Protein 2GQJ (pdb70)

Sequence (98 aa):
GSSGSSGPGGPEEQWQRAIHERGEAVCPTCNVVTRKTLVGLKKHMEVCQKLQDALKCQHCRKQFKSKAGLNYHTMAEHSAKPSDAEASEGGESGPSSGGSSGSSGPGGPEEQWQRAIHERGEAVCPTCNVVTRKTLVGLKKHMEVCQKLQDALKCQHCRKQFKSKAGLNYHTMAEHSAKPSDAEASEGGESGPSSGGSSGSSGPGGPEEQWQRAIHERGEAVCPTCNVVTRKTLVGLKKHMEVCQKLQDALKCQHCRKQFKSKAGLNYHTMAEHSAKPSDAEASEGGESGPSSGGSSGSSGPGGPEEQWQRAIHERGEAVCPTCNVVTRKTLVGLKKHMEVCQKLQDALKCQHCRKQFKSKAGLNYHTMAEHSAKPSDAEASEGGESGPSSGGSSGSSGPGGPEEQWQRAIHERGEAVCPTCNVVTRKTLVGLKKHMEVCQKLQDALKCQHCRKQFKSKAGLNYHTMAEHSAKPSDAEASEGGESGPSSGGSSGSSGPGGPEEQWQRAIHERGEAVCPTCNVVTRKTLVGLKKHMEVCQKLQDALKCQHCRKQFKSKAGLNYHTMAEHSAKPSDAEASEGGESGPSSGGSSGSSGPGGPEEQWQRAIHERGEAVCPTCNVVTRKTLVGLKKHMEVCQKLQDALKCQHCRKQFKSKAGLNYHTMAEHSAKPSDAEASEGGESGPSSGGSSGSSGPGGPEEQWQRAIHERGEAVCPTCNVVTRKTLVGLKKHMEVCQKLQDALKCQHCRKQFKSKAGLNYHTMAEHSAKPSDAEASEGGESGPSSGGSSGSSGPGGPEEQWQRAIHERGEAVCPTCNVVTRKTLVGLKKHMEVCQKLQDALKCQHCRKQFKSKAGLNYHTMAEHSAKPSDAEASEGGESGPSSGGSSGSSGPGGPEEQWQRAIHERGEAVCPTCNVVTRKTLVGLKKHMEVCQKLQDALKCQHCRKQFKSKAGLNYHTMAEHSAKPSDAEASEGGESGPSSGGSSGSSGPGGPEEQWQRAIHERGEAVCPTCNVVTRKTLVGLKKHMEVCQKLQDALKCQHCRKQFKSKAGLNYHTMAEHSAKPSDAEASEGGESGPSSGGSSGSSGPGGPEEQWQRAIHERGEAVCPTCNVVTRKTLVGLKKHMEVCQKLQDALKCQHCRKQFKSKAGLNYHTMAEHSAKPSDAEASEGGESGPSSGGSSGSSGPGGPEEQWQRAIHERGEAVCPTCNVVTRKTLVGLKKHMEVCQKLQDALKCQHCRKQFKSKAGLNYHTMAEHSAKPSDAEASEGGESGPSSGGSSGSSGPGGPEEQWQRAIHERGEAVCPTCNVVTRKTLVGLKKHMEVCQKLQDALKCQHCRKQFKSKAGLNYHTMAEHSAKPSDAEASEGGESGPSSGGSSGSSGPGGPEEQWQRAIHERGEAVCPTCNVVTRKTLVGLKKHMEVCQKLQDALKCQHCRKQFKSKAGLNYHTMAEHSAKPSDAEASEGGESGPSSGGSSGSSGPGGPEEQWQRAIHERGEAVCPTCNVVTRKTLVGLKKHMEVCQKLQDALKCQHCRKQFKSKAGLNYHTMAEHSAKPSDAEASEGGESGPSSGGSSGSSGPGGPEEQWQRAIHERGEAVCPTCNVVTRKTLVGLKKHMEVCQKLQDALKCQHCRKQFKSKAGLNYHTMAEHSAKPSDAEASEGGESGPSSGGSSGSSGPGGPEEQWQRAIHERGEAVCPTCNVVTRKTLVGLKKHMEVCQKLQDALKCQHCRKQFKSKAGLNYHTMAEHSAKPSDAEASEGGESGPSSGGSSGSSGPGGPEEQWQRAIHERGEAVCPTCNVVTRKTLVGLKKHMEVCQKLQDALKCQHCRKQFKSKAGLNYHTMAEHSAKPSDAEASEGGESGPSSGGSSGSSGPGGPEEQWQRAIHERGEAVCPTCNVVTRKTLVGLKKHMEVCQKLQDALKCQHCRKQFKSKAGLNYHTMAEHSAKPSDAEASEGGESGPSSG

Nearest PDB structures (foldseek):
  2gqj-assembly1_A  TM=6.943E-01  e=2.988E-14  Homo sapiens
  8ssr-assembly2_D  TM=3.917E-01  e=1.483E+00  Homo sapiens
  5yef-assembly4_J  TM=3.766E-01  e=2.679E+00  Homo sapiens
  2gqj-assembly1_A  TM=5.800E-01  e=7.563E-14  Homo sapiens
  5yef-assembly4_J  TM=3.622E-01  e=3.331E+00  Homo sapiens

Solvent-accessible surface area: 8516 Å² total; per-residue (Å²): 134,120,128,75,127,111,67,121,78,32,102,72,116,131,59,76,125,19,41,143,118,197,38,80,11,40,2,110,80,45,92,90,31,58,197,150,0,30,82,15,1,51,155,46,50,121,77,7,110,137,82,46,86,42,32,69,9,118,104,30,160,112,99,43,191,60,114,77,33,17,90,164,26,52,125,64,126,41,84,90,130,122,82,134,101,153,87,94,144,79,83,172,97,68,133,110,117,126

Secondary structure (DSSP, 8-state):
----------S-SHHHHTTTTTS----TTT----SS-SHHHHHHHHHHHHHHHHHS-SSS----S-HHHHHHHHHHHS-S-SS---------------

Foldseek 3Di:
DDDDDDDDDDPCDVQVVVCVVPNGRADPQQRDFDSNCPVTVVVPVVCVVVVQCVCQDDVVRHTDNDNVCSVCVCCPVVNPDDPDDPPPPDPDDDDDDD

InterPro domains:
  IPR013087 Zinc finger C2H2-type [PF00096] (140-163)
  IPR013087 Zinc finger C2H2-type [PS00028] (142-163)
  IPR013087 Zinc finger C2H2-type [PS00028] (542-563)
  IPR013087 Zinc finger C2H2-type [PS00028] (632-653)
  IPR013087 Zinc finger C2H2-type [PS00028] (786-807)
  IPR013087 Zinc finger C2H2-type [PS50157] (140-167)
  IPR013087 Zinc finger C2H2-type [PS50157] (540-568)
  IPR013087 Zinc finger C2H2-type [PS50157] (630-658)
  IPR013087 Zinc finger C2H2-type [PS50157] (784-808)
  IPR013087 Zinc finger C2H2-type [SM00355] (105-127)
  IPR013087 Zinc finger C2H2-type [SM00355] (140-163)
  IPR013087 Zinc finger C2H2-type [SM00355] (540-563)
  IPR013087 Zinc finger C2H2-type [SM00355] (594-616)
  IPR013087 Zinc finger C2H2-type [SM00355] (630-653)
  IPR013087 Zinc finger C2H2-type [SM00355] (784-807)
  IPR036236 Zinc finger C2H2 superfamily [SSF57667] (80-130)
  IPR036236 Zinc finger C2H2 superfamily [SSF57667] (491-535)
  IPR036236 Zinc finger C2H2 superfamily [SSF57667] (539-566)
  IPR036236 Zinc finger C2H2 superfamily [SSF57667] (583-619)
  IPR036236 Zinc finger C2H2 superfamily [SSF57667] (629-657)

Structure (mmCIF, N/CA/C/O backbone):
data_2GQJ
#
_entry.id   2GQJ
#
loop_
_entity.id
_entity.type
_entity.pdbx_description
1 polymer 'Zinc finger protein KIAA1196'
2 non-polymer 'ZINC ION'
#
loop_
_atom_site.group_PDB
_atom_site.id
_atom_site.type_symbol
_atom_site.label_atom_id
_atom_site.label_alt_id
_atom_site.label_comp_id
_atom_site.label_asym_id
_atom_site.label_entity_id
_atom_site.label_seq_id
_atom_site.pdbx_PDB_ins_code
_atom_site.Cartn_x
_atom_site.Cartn_y
_atom_site.Cartn_z
_atom_site.occupancy
_atom_site.B_iso_or_equiv
_atom_site.auth_seq_id
_atom_site.auth_comp_id
_atom_site.auth_asym_id
_atom_site.auth_atom_id
_atom_site.pdbx_PDB_model_num
ATOM 1 N N . GLY A 1 1 ? -6.065 24.418 23.501 1.00 0.00 1 GLY A N 1
ATOM 2 C CA . GLY A 1 1 ? -6.542 24.538 22.135 1.00 0.00 1 GLY A CA 1
ATOM 3 C C . GLY A 1 1 ? -5.819 23.604 21.185 1.00 0.00 1 GLY A C 1
ATOM 4 O O . GLY A 1 1 ? -4.594 23.493 21.225 1.00 0.00 1 GLY A O 1
ATOM 8 N N . SER A 1 2 ? -6.579 22.930 20.328 1.00 0.00 2 SER A N 1
ATOM 9 C CA . SER A 1 2 ? -6.005 21.996 19.367 1.00 0.00 2 SER A CA 1
ATOM 10 C C . SER A 1 2 ? -6.658 22.156 17.997 1.00 0.00 2 SER A C 1
ATOM 11 O O . SER A 1 2 ? -7.877 22.053 17.863 1.00 0.00 2 SER A O 1
ATOM 19 N N . SER A 1 3 ? -5.837 22.408 16.983 1.00 0.00 3 SER A N 1
ATOM 20 C CA . SER A 1 3 ? -6.333 22.586 15.623 1.00 0.00 3 SER A CA 1
ATOM 21 C C . SER A 1 3 ? -5.281 22.168 14.601 1.00 0.00 3 SER A C 1
ATOM 22 O O . SER A 1 3 ? -4.139 21.877 14.953 1.00 0.00 3 SER A O 1
ATOM 30 N N . GLY A 1 4 ? -5.675 22.142 13.332 1.00 0.00 4 GLY A N 1
ATOM 31 C CA . GLY A 1 4 ? -4.755 21.758 12.277 1.00 0.00 4 GLY A CA 1
ATOM 32 C C . GLY A 1 4 ? -5.350 21.940 10.894 1.00 0.00 4 GLY A C 1
ATOM 33 O O . GLY A 1 4 ? -6.215 21.169 10.477 1.00 0.00 4 GLY A O 1
ATOM 37 N N . SER A 1 5 ? -4.887 22.962 10.182 1.00 0.00 5 SER A N 1
ATOM 38 C CA . SER A 1 5 ? -5.383 23.246 8.841 1.00 0.00 5 SER A CA 1
ATOM 39 C C . SER A 1 5 ? -4.793 22.271 7.826 1.00 0.00 5 SER A C 1
ATOM 40 O O . SER A 1 5 ? -3.715 21.716 8.036 1.00 0.00 5 SER A O 1
ATOM 48 N N . SER A 1 6 ? -5.510 22.068 6.725 1.00 0.00 6 SER A N 1
ATOM 49 C CA . SER A 1 6 ? -5.061 21.157 5.678 1.00 0.00 6 SER A CA 1
ATOM 50 C C . SER A 1 6 ? -4.853 21.902 4.363 1.00 0.00 6 SER A C 1
ATOM 51 O O . SER A 1 6 ? -5.167 23.086 4.250 1.00 0.00 6 SER A O 1
ATOM 59 N N . GLY A 1 7 ? -4.319 21.197 3.369 1.00 0.00 7 GLY A N 1
ATOM 60 C CA . GLY A 1 7 ? -4.078 21.807 2.075 1.00 0.00 7 GLY A CA 1
ATOM 61 C C . GLY A 1 7 ? -3.505 20.826 1.070 1.00 0.00 7 GLY A C 1
ATOM 62 O O . GLY A 1 7 ? -2.311 20.837 0.771 1.00 0.00 7 GLY A O 1
ATOM 66 N N . PRO A 1 8 ? -4.368 19.952 0.533 1.00 0.00 8 PRO A N 1
ATOM 67 C CA . PRO A 1 8 ? -3.963 18.943 -0.451 1.00 0.00 8 PRO A CA 1
ATOM 68 C C . PRO A 1 8 ? -3.598 19.559 -1.797 1.00 0.00 8 PRO A C 1
ATOM 69 O O . PRO A 1 8 ? -4.472 19.916 -2.585 1.00 0.00 8 PRO A O 1
ATOM 80 N N . GLY A 1 9 ? -2.299 19.681 -2.054 1.00 0.00 9 GLY A N 1
ATOM 81 C CA . GLY A 1 9 ? -1.841 20.255 -3.306 1.00 0.00 9 GLY A CA 1
ATOM 82 C C . GLY A 1 9 ? -2.659 19.784 -4.492 1.00 0.00 9 GLY A C 1
ATOM 83 O O . GLY A 1 9 ? -3.278 20.589 -5.187 1.00 0.00 9 GLY A O 1
ATOM 87 N N . GLY A 1 10 ? -2.659 18.475 -4.727 1.00 0.00 10 GLY A N 1
ATOM 88 C CA . GLY A 1 10 ? -3.409 17.922 -5.840 1.00 0.00 10 GLY A CA 1
ATOM 89 C C . GLY A 1 10 ? -2.687 16.768 -6.508 1.00 0.00 10 GLY A C 1
ATOM 90 O O . GLY A 1 10 ? -1.521 16.492 -6.227 1.00 0.00 10 GLY A O 1
ATOM 94 N N . PRO A 1 11 ? -3.388 16.072 -7.415 1.00 0.00 11 PRO A N 1
ATOM 95 C CA . PRO A 1 11 ? -2.827 14.930 -8.143 1.00 0.00 11 PRO A CA 1
ATOM 96 C C . PRO A 1 11 ? -1.760 15.351 -9.148 1.00 0.00 11 PRO A C 1
ATOM 97 O O . PRO A 1 11 ? -1.231 14.523 -9.888 1.00 0.00 11 PRO A O 1
ATOM 108 N N . GLU A 1 12 ? -1.448 16.643 -9.166 1.00 0.00 12 GLU A N 1
ATOM 109 C CA . GLU A 1 12 ? -0.443 17.172 -10.081 1.00 0.00 12 GLU A CA 1
ATOM 110 C C . GLU A 1 12 ? 0.757 17.718 -9.314 1.00 0.00 12 GLU A C 1
ATOM 111 O O . GLU A 1 12 ? 1.215 18.832 -9.567 1.00 0.00 12 GLU A O 1
ATOM 123 N N . GLU A 1 13 ? 1.262 16.925 -8.374 1.00 0.00 13 GLU A N 1
ATOM 124 C CA . GLU A 1 13 ? 2.409 17.329 -7.569 1.00 0.00 13 GLU A CA 1
ATOM 125 C C . GLU A 1 13 ? 3.708 16.792 -8.163 1.00 0.00 13 GLU A C 1
ATOM 126 O O . GLU A 1 13 ? 4.642 17.549 -8.424 1.00 0.00 13 GLU A O 1
ATOM 138 N N . GLN A 1 14 ? 3.757 15.480 -8.373 1.00 0.00 14 GLN A N 1
ATOM 139 C CA . GLN A 1 14 ? 4.941 14.842 -8.935 1.00 0.00 14 GLN A CA 1
ATOM 140 C C . GLN A 1 14 ? 4.994 15.027 -10.448 1.00 0.00 14 GLN A C 1
ATOM 141 O O . GLN A 1 14 ? 6.072 15.078 -11.040 1.00 0.00 14 GLN A O 1
ATOM 155 N N . TRP A 1 15 ? 3.823 15.126 -11.067 1.00 0.00 15 TRP A N 1
ATOM 156 C CA . TRP A 1 15 ? 3.736 15.305 -12.512 1.00 0.00 15 TRP A CA 1
ATOM 157 C C . TRP A 1 15 ? 4.004 16.756 -12.898 1.00 0.00 15 TRP A C 1
ATOM 158 O O . TRP A 1 15 ? 4.274 17.057 -14.060 1.00 0.00 15 TRP A O 1
ATOM 179 N N . GLN A 1 16 ? 3.927 17.648 -11.917 1.00 0.00 16 GLN A N 1
ATOM 180 C CA . GLN A 1 16 ? 4.162 19.068 -12.156 1.00 0.00 16 GLN A CA 1
ATOM 181 C C . GLN A 1 16 ? 5.600 19.446 -11.820 1.00 0.00 16 GLN A C 1
ATOM 182 O O . GLN A 1 16 ? 6.258 20.160 -12.577 1.00 0.00 16 GLN A O 1
ATOM 196 N N . ARG A 1 17 ? 6.083 18.964 -10.679 1.00 0.00 17 ARG A N 1
ATOM 197 C CA . ARG A 1 17 ? 7.443 19.253 -10.242 1.00 0.00 17 ARG A CA 1
ATOM 198 C C . ARG A 1 17 ? 8.450 18.909 -11.335 1.00 0.00 17 ARG A C 1
ATOM 199 O O . ARG A 1 17 ? 9.525 19.503 -11.412 1.00 0.00 17 ARG A O 1
ATOM 220 N N . ALA A 1 18 ? 8.094 17.945 -12.178 1.00 0.00 18 ALA A N 1
ATOM 221 C CA . ALA A 1 18 ? 8.966 17.523 -13.267 1.00 0.00 18 ALA A CA 1
ATOM 222 C C . ALA A 1 18 ? 8.768 18.398 -14.500 1.00 0.00 18 ALA A C 1
ATOM 223 O O . ALA A 1 18 ? 9.654 18.501 -15.349 1.00 0.00 18 ALA A O 1
ATOM 230 N N . ILE A 1 19 ? 7.601 19.027 -14.592 1.00 0.00 19 ILE A N 1
ATOM 231 C CA . ILE A 1 19 ? 7.288 19.894 -15.721 1.00 0.00 19 ILE A CA 1
ATOM 232 C C . ILE A 1 19 ? 8.154 21.149 -15.707 1.00 0.00 19 ILE A C 1
ATOM 233 O O . ILE A 1 19 ? 8.555 21.652 -16.757 1.00 0.00 19 ILE A O 1
ATOM 249 N N . HIS A 1 20 ? 8.439 21.651 -14.509 1.00 0.00 20 HIS A N 1
ATOM 250 C CA . HIS A 1 20 ? 9.260 22.847 -14.357 1.00 0.00 20 HIS A CA 1
ATOM 251 C C . HIS A 1 20 ? 10.721 22.477 -14.120 1.00 0.00 20 HIS A C 1
ATOM 252 O O . HIS A 1 20 ? 11.597 23.341 -14.120 1.00 0.00 20 HIS A O 1
ATOM 266 N N . GLU A 1 21 ? 10.975 21.187 -13.919 1.00 0.00 21 GLU A N 1
ATOM 267 C CA . GLU A 1 21 ? 12.330 20.704 -13.679 1.00 0.00 21 GLU A CA 1
ATOM 268 C C . GLU A 1 21 ? 12.972 20.219 -14.976 1.00 0.00 21 GLU A C 1
ATOM 269 O O . GLU A 1 21 ? 14.032 20.702 -15.374 1.00 0.00 21 GLU A O 1
ATOM 281 N N . ARG A 1 22 ? 12.322 19.261 -15.628 1.00 0.00 22 ARG A N 1
ATOM 282 C CA . ARG A 1 22 ? 12.830 18.708 -16.878 1.00 0.00 22 ARG A CA 1
ATOM 283 C C . ARG A 1 22 ? 12.080 19.289 -18.073 1.00 0.00 22 ARG A C 1
ATOM 284 O O . ARG A 1 22 ? 12.666 19.538 -19.126 1.00 0.00 22 ARG A O 1
ATOM 305 N N . GLY A 1 23 ? 10.778 19.503 -17.902 1.00 0.00 23 GLY A N 1
ATOM 306 C CA . GLY A 1 23 ? 9.969 20.052 -18.975 1.00 0.00 23 GLY A CA 1
ATOM 307 C C . GLY A 1 23 ? 8.539 19.551 -18.937 1.00 0.00 23 GLY A C 1
ATOM 308 O O . GLY A 1 23 ? 7.621 20.300 -18.605 1.00 0.00 23 GLY A O 1
ATOM 312 N N . GLU A 1 24 ? 8.350 18.281 -19.280 1.00 0.00 24 GLU A N 1
ATOM 313 C CA . GLU A 1 24 ? 7.020 17.682 -19.286 1.00 0.00 24 GLU A CA 1
ATOM 314 C C . GLU A 1 24 ? 7.028 16.333 -18.574 1.00 0.00 24 GLU A C 1
ATOM 315 O O . GLU A 1 24 ? 8.080 15.722 -18.391 1.00 0.00 24 GLU A O 1
ATOM 327 N N . ALA A 1 25 ? 5.846 15.875 -18.175 1.00 0.00 25 ALA A N 1
ATOM 328 C CA . ALA A 1 25 ? 5.715 14.598 -17.484 1.00 0.00 25 ALA A CA 1
ATOM 329 C C . ALA A 1 25 ? 4.874 13.618 -18.295 1.00 0.00 25 ALA A C 1
ATOM 330 O O . ALA A 1 25 ? 3.672 13.480 -18.068 1.00 0.00 25 ALA A O 1
ATOM 337 N N . VAL A 1 26 ? 5.513 12.940 -19.243 1.00 0.00 26 VAL A N 1
ATOM 338 C CA . VAL A 1 26 ? 4.823 11.973 -20.089 1.00 0.00 26 VAL A CA 1
ATOM 339 C C . VAL A 1 26 ? 4.444 10.725 -19.299 1.00 0.00 26 VAL A C 1
ATOM 340 O O . VAL A 1 26 ? 4.939 10.502 -18.194 1.00 0.00 26 VAL A O 1
ATOM 353 N N . CYS A 1 27 ? 3.562 9.914 -19.873 1.00 0.00 27 CYS A N 1
ATOM 354 C CA . CYS A 1 27 ? 3.115 8.688 -19.224 1.00 0.00 27 CYS A CA 1
ATOM 355 C C . CYS A 1 27 ? 4.303 7.810 -18.841 1.00 0.00 27 CYS A C 1
ATOM 356 O O . CYS A 1 27 ? 5.088 7.381 -19.687 1.00 0.00 27 CYS A O 1
ATOM 363 N N . PRO A 1 28 ? 4.439 7.537 -17.535 1.00 0.00 28 PRO A N 1
ATOM 364 C CA . PRO A 1 28 ? 5.528 6.708 -17.009 1.00 0.00 28 PRO A CA 1
ATOM 365 C C . PRO A 1 28 ? 5.382 5.242 -17.402 1.00 0.00 28 PRO A C 1
ATOM 366 O O . PRO A 1 28 ? 6.179 4.396 -16.994 1.00 0.00 28 PRO A O 1
ATOM 377 N N . THR A 1 29 ? 4.359 4.946 -18.197 1.00 0.00 29 THR A N 1
ATOM 378 C CA . THR A 1 29 ? 4.108 3.581 -18.644 1.00 0.00 29 THR A CA 1
ATOM 379 C C . THR A 1 29 ? 4.555 3.385 -20.088 1.00 0.00 29 THR A C 1
ATOM 380 O O . THR A 1 29 ? 5.463 2.602 -20.367 1.00 0.00 29 THR A O 1
ATOM 391 N N . CYS A 1 30 ? 3.912 4.102 -21.004 1.00 0.00 30 CYS A N 1
ATOM 392 C CA . CYS A 1 30 ? 4.244 4.007 -22.421 1.00 0.00 30 CYS A CA 1
ATOM 393 C C . CYS A 1 30 ? 5.065 5.212 -22.869 1.00 0.00 30 CYS A C 1
ATOM 394 O O . CYS A 1 30 ? 5.832 5.132 -23.828 1.00 0.00 30 CYS A O 1
ATOM 401 N N . ASN A 1 31 ? 4.899 6.329 -22.167 1.00 0.00 31 ASN A N 1
ATOM 402 C CA . ASN A 1 31 ? 5.624 7.551 -22.493 1.00 0.00 31 ASN A CA 1
ATOM 403 C C . ASN A 1 31 ? 5.062 8.198 -23.755 1.00 0.00 31 ASN A C 1
ATOM 404 O O . ASN A 1 31 ? 5.812 8.639 -24.626 1.00 0.00 31 ASN A O 1
ATOM 415 N N . VAL A 1 32 ? 3.737 8.250 -23.847 1.00 0.00 32 VAL A N 1
ATOM 416 C CA . VAL A 1 32 ? 3.074 8.844 -25.002 1.00 0.00 32 VAL A CA 1
ATOM 417 C C . VAL A 1 32 ? 1.771 9.525 -24.597 1.00 0.00 32 VAL A C 1
ATOM 418 O O . VAL A 1 32 ? 0.816 8.867 -24.183 1.00 0.00 32 VAL A O 1
ATOM 431 N N . VAL A 1 33 ? 1.739 10.848 -24.719 1.00 0.00 33 VAL A N 1
ATOM 432 C CA . VAL A 1 33 ? 0.553 11.620 -24.368 1.00 0.00 33 VAL A CA 1
ATOM 433 C C . VAL A 1 33 ? 0.673 13.062 -24.848 1.00 0.00 33 VAL A C 1
ATOM 434 O O . VAL A 1 33 ? 1.634 13.424 -25.527 1.00 0.00 33 VAL A O 1
ATOM 447 N N . THR A 1 34 ? -0.310 13.883 -24.491 1.00 0.00 34 THR A N 1
ATOM 448 C CA . THR A 1 34 ? -0.316 15.286 -24.886 1.00 0.00 34 THR A CA 1
ATOM 449 C C . THR A 1 34 ? 1.057 15.918 -24.689 1.00 0.00 34 THR A C 1
ATOM 450 O O . THR A 1 34 ? 1.949 15.314 -24.093 1.00 0.00 34 THR A O 1
ATOM 461 N N . ARG A 1 35 ? 1.220 17.136 -25.194 1.00 0.00 35 ARG A N 1
ATOM 462 C CA . ARG A 1 35 ? 2.485 17.850 -25.073 1.00 0.00 35 ARG A CA 1
ATOM 463 C C . ARG A 1 35 ? 2.670 18.396 -23.660 1.00 0.00 35 ARG A C 1
ATOM 464 O O . ARG A 1 35 ? 3.785 18.440 -23.140 1.00 0.00 35 ARG A O 1
ATOM 485 N N . LYS A 1 36 ? 1.568 18.813 -23.045 1.00 0.00 36 LYS A N 1
ATOM 486 C CA . LYS A 1 36 ? 1.607 19.356 -21.692 1.00 0.00 36 LYS A CA 1
ATOM 487 C C . LYS A 1 36 ? 1.513 18.241 -20.655 1.00 0.00 36 LYS A C 1
ATOM 488 O O . LYS A 1 36 ? 1.679 18.476 -19.458 1.00 0.00 36 LYS A O 1
ATOM 507 N N . THR A 1 37 ? 1.248 17.025 -21.123 1.00 0.00 37 THR A N 1
ATOM 508 C CA . THR A 1 37 ? 1.133 15.874 -20.237 1.00 0.00 37 THR A CA 1
ATOM 509 C C . THR A 1 37 ? 0.499 16.265 -18.907 1.00 0.00 37 THR A C 1
ATOM 510 O O . THR A 1 37 ? 0.986 15.887 -17.840 1.00 0.00 37 THR A O 1
ATOM 521 N N . LEU A 1 38 ? -0.591 17.022 -18.976 1.00 0.00 38 LEU A N 1
ATOM 522 C CA . LEU A 1 38 ? -1.293 17.464 -17.777 1.00 0.00 38 LEU A CA 1
ATOM 523 C C . LEU A 1 38 ? -2.752 17.021 -17.806 1.00 0.00 38 LEU A C 1
ATOM 524 O O . LEU A 1 38 ? -3.230 16.360 -16.884 1.00 0.00 38 LEU A O 1
ATOM 540 N N . VAL A 1 39 ? -3.456 17.389 -18.873 1.00 0.00 39 VAL A N 1
ATOM 541 C CA . VAL A 1 39 ? -4.860 17.027 -19.024 1.00 0.00 39 VAL A CA 1
ATOM 542 C C . VAL A 1 39 ? -5.007 15.642 -19.645 1.00 0.00 39 VAL A C 1
ATOM 543 O O . VAL A 1 39 ? -5.864 14.857 -19.243 1.00 0.00 39 VAL A O 1
ATOM 556 N N . GLY A 1 40 ? -4.162 15.348 -20.629 1.00 0.00 40 GLY A N 1
ATOM 557 C CA . GLY A 1 40 ? -4.213 14.057 -21.290 1.00 0.00 40 GLY A CA 1
ATOM 558 C C . GLY A 1 40 ? -3.366 13.013 -20.590 1.00 0.00 40 GLY A C 1
ATOM 559 O O . GLY A 1 40 ? -3.003 11.997 -21.184 1.00 0.00 40 GLY A O 1
ATOM 563 N N . LEU A 1 41 ? -3.049 13.262 -19.324 1.00 0.00 41 LEU A N 1
ATOM 564 C CA . LEU A 1 41 ? -2.238 12.336 -18.542 1.00 0.00 41 LEU A CA 1
ATOM 565 C C . LEU A 1 41 ? -3.118 11.417 -17.702 1.00 0.00 41 LEU A C 1
ATOM 566 O O . LEU A 1 41 ? -2.902 10.205 -17.653 1.00 0.00 41 LEU A O 1
ATOM 582 N N . LYS A 1 42 ? -4.113 12.000 -17.041 1.00 0.00 42 LYS A N 1
ATOM 583 C CA . LYS A 1 42 ? -5.029 11.234 -16.205 1.00 0.00 42 LYS A CA 1
ATOM 584 C C . LYS A 1 42 ? -6.150 10.625 -17.042 1.00 0.00 42 LYS A C 1
ATOM 585 O O . LYS A 1 42 ? -6.624 9.525 -16.758 1.00 0.00 42 LYS A O 1
ATOM 604 N N . LYS A 1 43 ? -6.568 11.346 -18.076 1.00 0.00 43 LYS A N 1
ATOM 605 C CA . LYS A 1 43 ? -7.631 10.876 -18.957 1.00 0.00 43 LYS A CA 1
ATOM 606 C C . LYS A 1 43 ? -7.130 9.758 -19.866 1.00 0.00 43 LYS A C 1
ATOM 607 O O . LYS A 1 43 ? -7.914 8.945 -20.357 1.00 0.00 43 LYS A O 1
ATOM 626 N N . HIS A 1 44 ? -5.819 9.722 -20.085 1.00 0.00 44 HIS A N 1
ATOM 627 C CA . HIS A 1 44 ? -5.214 8.702 -20.934 1.00 0.00 44 HIS A CA 1
ATOM 628 C C . HIS A 1 44 ? -4.956 7.422 -20.144 1.00 0.00 44 HIS A C 1
ATOM 629 O O . HIS A 1 44 ? -5.482 6.360 -20.477 1.00 0.00 44 HIS A O 1
ATOM 643 N N . MET A 1 45 ? -4.144 7.530 -19.099 1.00 0.00 45 MET A N 1
ATOM 644 C CA . MET A 1 45 ? -3.817 6.381 -18.262 1.00 0.00 45 MET A CA 1
ATOM 645 C C . MET A 1 45 ? -5.033 5.478 -18.081 1.00 0.00 45 MET A C 1
ATOM 646 O O . MET A 1 45 ? -4.896 4.272 -17.877 1.00 0.00 45 MET A O 1
ATOM 660 N N . GLU A 1 46 ? -6.221 6.070 -18.156 1.00 0.00 46 GLU A N 1
ATOM 661 C CA . GLU A 1 46 ? -7.460 5.317 -17.998 1.00 0.00 46 GLU A CA 1
ATOM 662 C C . GLU A 1 46 ? -7.411 4.017 -18.796 1.00 0.00 46 GLU A C 1
ATOM 663 O O . GLU A 1 46 ? -7.634 2.934 -18.253 1.00 0.00 46 GLU A O 1
ATOM 675 N N . VAL A 1 47 ? -7.119 4.132 -20.087 1.00 0.00 47 VAL A N 1
ATOM 676 C CA . VAL A 1 47 ? -7.040 2.966 -20.960 1.00 0.00 47 VAL A CA 1
ATOM 677 C C . VAL A 1 47 ? -5.639 2.366 -20.950 1.00 0.00 47 VAL A C 1
ATOM 678 O O . VAL A 1 47 ? -5.472 1.150 -21.046 1.00 0.00 47 VAL A O 1
ATOM 691 N N . CYS A 1 48 ? -4.633 3.227 -20.834 1.00 0.00 48 CYS A N 1
ATOM 692 C CA . CYS A 1 48 ? -3.245 2.783 -20.811 1.00 0.00 48 CYS A CA 1
ATOM 693 C C . CYS A 1 48 ? -3.118 1.429 -20.119 1.00 0.00 48 CYS A C 1
ATOM 694 O O . CYS A 1 48 ? -2.723 0.440 -20.737 1.00 0.00 48 CYS A O 1
ATOM 701 N N . GLN A 1 49 ? -3.455 1.393 -18.834 1.00 0.00 49 GLN A N 1
ATOM 702 C CA . GLN A 1 49 ? -3.379 0.160 -18.059 1.00 0.00 49 GLN A CA 1
ATOM 703 C C . GLN A 1 49 ? -4.180 -0.953 -18.726 1.00 0.00 49 GLN A C 1
ATOM 704 O O . GLN A 1 49 ? -3.723 -2.093 -18.816 1.00 0.00 49 GLN A O 1
ATOM 718 N N . LYS A 1 50 ? -5.378 -0.616 -19.191 1.00 0.00 50 LYS A N 1
ATOM 719 C CA . LYS A 1 50 ? -6.243 -1.586 -19.851 1.00 0.00 50 LYS A CA 1
ATOM 720 C C . LYS A 1 50 ? -5.552 -2.193 -21.067 1.00 0.00 50 LYS A C 1
ATOM 721 O O . LYS A 1 50 ? -5.691 -3.386 -21.342 1.00 0.00 50 LYS A O 1
ATOM 740 N N . LEU A 1 51 ? -4.807 -1.367 -21.792 1.00 0.00 51 LEU A N 1
ATOM 741 C CA . LEU A 1 51 ? -4.092 -1.822 -22.979 1.00 0.00 51 LEU A CA 1
ATOM 742 C C . LEU A 1 51 ? -2.846 -2.613 -22.595 1.00 0.00 51 LEU A C 1
ATOM 743 O O . LEU A 1 51 ? -2.687 -3.769 -22.987 1.00 0.00 51 LEU A O 1
ATOM 759 N N . GLN A 1 52 ? -1.966 -1.983 -21.823 1.00 0.00 52 GLN A N 1
ATOM 760 C CA . GLN A 1 52 ? -0.734 -2.629 -21.384 1.00 0.00 52 GLN A CA 1
ATOM 761 C C . GLN A 1 52 ? -0.997 -4.071 -20.963 1.00 0.00 52 GLN A C 1
ATOM 762 O O . GLN A 1 52 ? -0.430 -5.006 -21.528 1.00 0.00 52 GLN A O 1
ATOM 776 N N . ASP A 1 53 ? -1.858 -4.243 -19.966 1.00 0.00 53 ASP A N 1
ATOM 777 C CA . ASP A 1 53 ? -2.196 -5.571 -19.469 1.00 0.00 53 ASP A CA 1
ATOM 778 C C . ASP A 1 53 ? -2.523 -6.516 -20.621 1.00 0.00 53 ASP A C 1
ATOM 779 O O . ASP A 1 53 ? -2.041 -7.648 -20.664 1.00 0.00 53 ASP A O 1
ATOM 788 N N . ALA A 1 54 ? -3.345 -6.044 -21.552 1.00 0.00 54 ALA A N 1
ATOM 789 C CA . ALA A 1 54 ? -3.735 -6.846 -22.705 1.00 0.00 54 ALA A CA 1
ATOM 790 C C . ALA A 1 54 ? -2.513 -7.303 -23.494 1.00 0.00 54 ALA A C 1
ATOM 791 O O . ALA A 1 54 ? -2.240 -8.499 -23.597 1.00 0.00 54 ALA A O 1
ATOM 798 N N . LEU A 1 55 ? -1.782 -6.344 -24.051 1.00 0.00 55 LEU A N 1
ATOM 799 C CA . LEU A 1 55 ? -0.589 -6.648 -24.833 1.00 0.00 55 LEU A CA 1
ATOM 800 C C . LEU A 1 55 ? 0.297 -7.654 -24.105 1.00 0.00 55 LEU A C 1
ATOM 801 O O . LEU A 1 55 ? 0.856 -8.564 -24.718 1.00 0.00 55 LEU A O 1
ATOM 817 N N . LYS A 1 56 ? 0.420 -7.486 -22.793 1.00 0.00 56 LYS A N 1
ATOM 818 C CA . LYS A 1 56 ? 1.235 -8.380 -21.979 1.00 0.00 56 LYS A CA 1
ATOM 819 C C . LYS A 1 56 ? 0.638 -9.783 -21.949 1.00 0.00 56 LYS A C 1
ATOM 820 O O . LYS A 1 56 ? -0.428 -10.003 -21.372 1.00 0.00 56 LYS A O 1
ATOM 839 N N . CYS A 1 57 ? 1.331 -10.730 -22.572 1.00 0.00 57 CYS A N 1
ATOM 840 C CA . CYS A 1 57 ? 0.870 -12.113 -22.616 1.00 0.00 57 CYS A CA 1
ATOM 841 C C . CYS A 1 57 ? 0.585 -12.636 -21.211 1.00 0.00 57 CYS A C 1
ATOM 842 O O . CYS A 1 57 ? 0.759 -11.920 -20.225 1.00 0.00 57 CYS A O 1
ATOM 849 N N . GLN A 1 58 ? 0.146 -13.888 -21.129 1.00 0.00 58 GLN A N 1
ATOM 850 C CA . GLN A 1 58 ? -0.163 -14.506 -19.846 1.00 0.00 58 GLN A CA 1
ATOM 851 C C . GLN A 1 58 ? 0.625 -15.798 -19.659 1.00 0.00 58 GLN A C 1
ATOM 852 O O . GLN A 1 58 ? 1.075 -16.109 -18.556 1.00 0.00 58 GLN A O 1
ATOM 866 N N . HIS A 1 59 ? 0.789 -16.547 -20.745 1.00 0.00 59 HIS A N 1
ATOM 867 C CA . HIS A 1 59 ? 1.525 -17.806 -20.701 1.00 0.00 59 HIS A CA 1
ATOM 868 C C . HIS A 1 59 ? 3.019 -17.557 -20.524 1.00 0.00 59 HIS A C 1
ATOM 869 O O . HIS A 1 59 ? 3.707 -18.307 -19.831 1.00 0.00 59 HIS A O 1
ATOM 883 N N . CYS A 1 60 ? 3.516 -16.498 -21.155 1.00 0.00 60 CYS A N 1
ATOM 884 C CA . CYS A 1 60 ? 4.929 -16.150 -21.068 1.00 0.00 60 CYS A CA 1
ATOM 885 C C . CYS A 1 60 ? 5.128 -14.885 -20.238 1.00 0.00 60 CYS A C 1
ATOM 886 O O . CYS A 1 60 ? 6.162 -14.709 -19.594 1.00 0.00 60 CYS A O 1
ATOM 893 N N . ARG A 1 61 ? 4.130 -14.007 -20.259 1.00 0.00 61 ARG A N 1
ATOM 894 C CA . ARG A 1 61 ? 4.195 -12.759 -19.509 1.00 0.00 61 ARG A CA 1
ATOM 895 C C . ARG A 1 61 ? 5.248 -11.825 -20.099 1.00 0.00 61 ARG A C 1
ATOM 896 O O . ARG A 1 61 ? 6.078 -11.272 -19.377 1.00 0.00 61 ARG A O 1
ATOM 917 N N . LYS A 1 62 ? 5.208 -11.653 -21.416 1.00 0.00 62 LYS A N 1
ATOM 918 C CA . LYS A 1 62 ? 6.157 -10.786 -22.104 1.00 0.00 62 LYS A CA 1
ATOM 919 C C . LYS A 1 62 ? 5.457 -9.559 -22.677 1.00 0.00 62 LYS A C 1
ATOM 920 O O . LYS A 1 62 ? 4.369 -9.662 -23.242 1.00 0.00 62 LYS A O 1
ATOM 939 N N . GLN A 1 63 ? 6.088 -8.399 -22.527 1.00 0.00 63 GLN A N 1
ATOM 940 C CA . GLN A 1 63 ? 5.524 -7.152 -23.031 1.00 0.00 63 GLN A CA 1
ATOM 941 C C . GLN A 1 63 ? 5.784 -7.002 -24.526 1.00 0.00 63 GLN A C 1
ATOM 942 O O . GLN A 1 63 ? 6.882 -7.284 -25.007 1.00 0.00 63 GLN A O 1
ATOM 956 N N . PHE A 1 64 ? 4.768 -6.556 -25.256 1.00 0.00 64 PHE A N 1
ATOM 957 C CA . PHE A 1 64 ? 4.886 -6.369 -26.698 1.00 0.00 64 PHE A CA 1
ATOM 958 C C . PHE A 1 64 ? 4.443 -4.966 -27.103 1.00 0.00 64 PHE A C 1
ATOM 959 O O . PHE A 1 64 ? 3.300 -4.572 -26.871 1.00 0.00 64 PHE A O 1
ATOM 976 N N . LYS A 1 65 ? 5.357 -4.216 -27.709 1.00 0.00 65 LYS A N 1
ATOM 977 C CA . LYS A 1 65 ? 5.063 -2.857 -28.148 1.00 0.00 65 LYS A CA 1
ATOM 978 C C . LYS A 1 65 ? 4.365 -2.862 -29.504 1.00 0.00 65 LYS A C 1
ATOM 979 O O . LYS A 1 65 ? 4.653 -2.030 -30.364 1.00 0.00 65 LYS A O 1
ATOM 998 N N . SER A 1 66 ? 3.446 -3.805 -29.689 1.00 0.00 66 SER A N 1
ATOM 999 C CA . SER A 1 66 ? 2.709 -3.919 -30.941 1.00 0.00 66 SER A CA 1
ATOM 1000 C C . SER A 1 66 ? 1.598 -4.959 -30.825 1.00 0.00 66 SER A C 1
ATOM 1001 O O . SER A 1 66 ? 1.854 -6.130 -30.545 1.00 0.00 66 SER A O 1
ATOM 1009 N N . LYS A 1 67 ? 0.363 -4.522 -31.042 1.00 0.00 67 LYS A N 1
ATOM 1010 C CA . LYS A 1 67 ? -0.789 -5.412 -30.964 1.00 0.00 67 LYS A CA 1
ATOM 1011 C C . LYS A 1 67 ? -0.684 -6.530 -31.996 1.00 0.00 67 LYS A C 1
ATOM 1012 O O . LYS A 1 67 ? -0.881 -7.702 -31.677 1.00 0.00 67 LYS A O 1
ATOM 1031 N N . ALA A 1 68 ? -0.371 -6.160 -33.233 1.00 0.00 68 ALA A N 1
ATOM 1032 C CA . ALA A 1 68 ? -0.236 -7.132 -34.311 1.00 0.00 68 ALA A CA 1
ATOM 1033 C C . ALA A 1 68 ? 0.880 -8.128 -34.015 1.00 0.00 68 ALA A C 1
ATOM 1034 O O . ALA A 1 68 ? 0.759 -9.317 -34.308 1.00 0.00 68 ALA A O 1
ATOM 1041 N N . GLY A 1 69 ? 1.969 -7.635 -33.431 1.00 0.00 69 GLY A N 1
ATOM 1042 C CA . GLY A 1 69 ? 3.091 -8.496 -33.106 1.00 0.00 69 GLY A CA 1
ATOM 1043 C C . GLY A 1 69 ? 2.732 -9.553 -32.081 1.00 0.00 69 GLY A C 1
ATOM 1044 O O . GLY A 1 69 ? 3.221 -10.682 -32.145 1.00 0.00 69 GLY A O 1
ATOM 1048 N N . LEU A 1 70 ? 1.878 -9.188 -31.131 1.00 0.00 70 LEU A N 1
ATOM 1049 C CA . LEU A 1 70 ? 1.456 -10.114 -30.085 1.00 0.00 70 LEU A CA 1
ATOM 1050 C C . LEU A 1 70 ? 0.659 -11.273 -30.674 1.00 0.00 70 LEU A C 1
ATOM 1051 O O . LEU A 1 70 ? 0.890 -12.433 -30.336 1.00 0.00 70 LEU A O 1
ATOM 1067 N N . ASN A 1 71 ? -0.279 -10.951 -31.559 1.00 0.00 71 ASN A N 1
ATOM 1068 C CA . ASN A 1 71 ? -1.110 -11.966 -32.196 1.00 0.00 71 ASN A CA 1
ATOM 1069 C C . ASN A 1 71 ? -0.250 -13.081 -32.785 1.00 0.00 71 ASN A C 1
ATOM 1070 O O . ASN A 1 71 ? -0.501 -14.263 -32.549 1.00 0.00 71 ASN A O 1
ATOM 1081 N N . TYR A 1 72 ? 0.764 -12.696 -33.552 1.00 0.00 72 TYR A N 1
ATOM 1082 C CA . TYR A 1 72 ? 1.660 -13.662 -34.177 1.00 0.00 72 TYR A CA 1
ATOM 1083 C C . TYR A 1 72 ? 2.351 -14.523 -33.124 1.00 0.00 72 TYR A C 1
ATOM 1084 O O . TYR A 1 72 ? 2.283 -15.751 -33.167 1.00 0.00 72 TYR A O 1
ATOM 1102 N N . HIS A 1 73 ? 3.018 -13.868 -32.179 1.00 0.00 73 HIS A N 1
ATOM 1103 C CA . HIS A 1 73 ? 3.723 -14.572 -31.113 1.00 0.00 73 HIS A CA 1
ATOM 1104 C C . HIS A 1 73 ? 2.794 -15.554 -30.405 1.00 0.00 73 HIS A C 1
ATOM 1105 O O . HIS A 1 73 ? 3.079 -16.750 -30.329 1.00 0.00 73 HIS A O 1
ATOM 1119 N N . THR A 1 74 ? 1.682 -15.041 -29.887 1.00 0.00 74 THR A N 1
ATOM 1120 C CA . THR A 1 74 ? 0.713 -15.872 -29.183 1.00 0.00 74 THR A CA 1
ATOM 1121 C C . THR A 1 74 ? 0.589 -17.244 -29.835 1.00 0.00 74 THR A C 1
ATOM 1122 O O . THR A 1 74 ? 0.885 -18.265 -29.216 1.00 0.00 74 THR A O 1
ATOM 1133 N N . MET A 1 75 ? 0.149 -17.260 -31.089 1.00 0.00 75 MET A N 1
ATOM 1134 C CA . MET A 1 75 ? -0.013 -18.508 -31.826 1.00 0.00 75 MET A CA 1
ATOM 1135 C C . MET A 1 75 ? 1.332 -19.201 -32.024 1.00 0.00 75 MET A C 1
ATOM 1136 O O . MET A 1 75 ? 1.461 -20.403 -31.794 1.00 0.00 75 MET A O 1
ATOM 1150 N N . ALA A 1 76 ? 2.330 -18.435 -32.451 1.00 0.00 76 ALA A N 1
ATOM 1151 C CA . ALA A 1 76 ? 3.665 -18.975 -32.678 1.00 0.00 76 ALA A CA 1
ATOM 1152 C C . ALA A 1 76 ? 4.111 -19.845 -31.508 1.00 0.00 76 ALA A C 1
ATOM 1153 O O . ALA A 1 76 ? 4.356 -21.040 -31.670 1.00 0.00 76 ALA A O 1
ATOM 1160 N N . GLU A 1 77 ? 4.216 -19.237 -30.331 1.00 0.00 77 GLU A N 1
ATOM 1161 C CA . GLU A 1 77 ? 4.634 -19.957 -29.134 1.00 0.00 77 GLU A CA 1
ATOM 1162 C C . GLU A 1 77 ? 3.448 -20.659 -28.478 1.00 0.00 77 GLU A C 1
ATOM 1163 O O . GLU A 1 77 ? 3.482 -21.866 -28.238 1.00 0.00 77 GLU A O 1
ATOM 1175 N N . HIS A 1 78 ? 2.401 -19.893 -28.191 1.00 0.00 78 HIS A N 1
ATOM 1176 C CA . HIS A 1 78 ? 1.203 -20.440 -27.563 1.00 0.00 78 HIS A CA 1
ATOM 1177 C C . HIS A 1 78 ? 0.111 -20.688 -28.599 1.00 0.00 78 HIS A C 1
ATOM 1178 O O . HIS A 1 78 ? -0.814 -19.889 -28.744 1.00 0.00 78 HIS A O 1
ATOM 1192 N N . SER A 1 79 ? 0.226 -21.800 -29.317 1.00 0.00 79 SER A N 1
ATOM 1193 C CA . SER A 1 79 ? -0.750 -22.151 -30.343 1.00 0.00 79 SER A CA 1
ATOM 1194 C C . SER A 1 79 ? -1.910 -22.938 -29.743 1.00 0.00 79 SER A C 1
ATOM 1195 O O . SER A 1 79 ? -3.070 -22.545 -29.865 1.00 0.00 79 SER A O 1
ATOM 1203 N N . ALA A 1 80 ? -1.589 -24.052 -29.094 1.00 0.00 80 ALA A N 1
ATOM 1204 C CA . ALA A 1 80 ? -2.603 -24.895 -28.473 1.00 0.00 80 ALA A CA 1
ATOM 1205 C C . ALA A 1 80 ? -2.710 -24.613 -26.978 1.00 0.00 80 ALA A C 1
ATOM 1206 O O . ALA A 1 80 ? -1.720 -24.281 -26.326 1.00 0.00 80 ALA A O 1
ATOM 1213 N N . LYS A 1 81 ? -3.918 -24.747 -26.441 1.00 0.00 81 LYS A N 1
ATOM 1214 C CA . LYS A 1 81 ? -4.155 -24.508 -25.022 1.00 0.00 81 LYS A CA 1
ATOM 1215 C C . LYS A 1 81 ? -4.094 -25.811 -24.233 1.00 0.00 81 LYS A C 1
ATOM 1216 O O . LYS A 1 81 ? -4.551 -26.861 -24.686 1.00 0.00 81 LYS A O 1
ATOM 1235 N N . PRO A 1 82 ? -3.519 -25.746 -23.023 1.00 0.00 82 PRO A N 1
ATOM 1236 C CA . PRO A 1 82 ? -3.387 -26.912 -22.145 1.00 0.00 82 PRO A CA 1
ATOM 1237 C C . PRO A 1 82 ? -4.730 -27.374 -21.589 1.00 0.00 82 PRO A C 1
ATOM 1238 O O . PRO A 1 82 ? -4.801 -28.355 -20.849 1.00 0.00 82 PRO A O 1
ATOM 1249 N N . SER A 1 83 ? -5.791 -26.660 -21.950 1.00 0.00 83 SER A N 1
ATOM 1250 C CA . SER A 1 83 ? -7.132 -26.996 -21.484 1.00 0.00 83 SER A CA 1
ATOM 1251 C C . SER A 1 83 ? -8.146 -26.881 -22.619 1.00 0.00 83 SER A C 1
ATOM 1252 O O . SER A 1 83 ? -8.164 -25.892 -23.352 1.00 0.00 83 SER A O 1
ATOM 1260 N N . ASP A 1 84 ? -8.987 -27.900 -22.757 1.00 0.00 84 ASP A N 1
ATOM 1261 C CA . ASP A 1 84 ? -10.005 -27.914 -23.801 1.00 0.00 84 ASP A CA 1
ATOM 1262 C C . ASP A 1 84 ? -11.363 -27.503 -23.241 1.00 0.00 84 ASP A C 1
ATOM 1263 O O . ASP A 1 84 ? -11.722 -27.871 -22.123 1.00 0.00 84 ASP A O 1
ATOM 1272 N N . ALA A 1 85 ? -12.114 -26.737 -24.026 1.00 0.00 85 ALA A N 1
ATOM 1273 C CA . ALA A 1 85 ? -13.432 -26.276 -23.609 1.00 0.00 85 ALA A CA 1
ATOM 1274 C C . ALA A 1 85 ? -14.479 -27.371 -23.790 1.00 0.00 85 ALA A C 1
ATOM 1275 O O . ALA A 1 85 ? -14.964 -27.600 -24.897 1.00 0.00 85 ALA A O 1
ATOM 1282 N N . GLU A 1 86 ? -14.820 -28.043 -22.696 1.00 0.00 86 GLU A N 1
ATOM 1283 C CA . GLU A 1 86 ? -15.808 -29.115 -22.736 1.00 0.00 86 GLU A CA 1
ATOM 1284 C C . GLU A 1 86 ? -16.904 -28.807 -23.753 1.00 0.00 86 GLU A C 1
ATOM 1285 O O . GLU A 1 86 ? -17.374 -27.674 -23.851 1.00 0.00 86 GLU A O 1
ATOM 1297 N N . ALA A 1 87 ? -17.304 -29.825 -24.508 1.00 0.00 87 ALA A N 1
ATOM 1298 C CA . ALA A 1 87 ? -18.344 -29.665 -25.517 1.00 0.00 87 ALA A CA 1
ATOM 1299 C C . ALA A 1 87 ? -19.680 -30.206 -25.018 1.00 0.00 87 ALA A C 1
ATOM 1300 O O . ALA A 1 87 ? -20.068 -31.327 -25.347 1.00 0.00 87 ALA A O 1
ATOM 1307 N N . SER A 1 88 ? -20.379 -29.402 -24.223 1.00 0.00 88 SER A N 1
ATOM 1308 C CA . SER A 1 88 ? -21.670 -29.803 -23.676 1.00 0.00 88 SER A CA 1
ATOM 1309 C C . SER A 1 88 ? -22.789 -28.920 -24.220 1.00 0.00 88 SER A C 1
ATOM 1310 O O . SER A 1 88 ? -23.107 -27.879 -23.646 1.00 0.00 88 SER A O 1
ATOM 1318 N N . GLU A 1 89 ? -23.381 -29.343 -25.332 1.00 0.00 89 GLU A N 1
ATOM 1319 C CA . GLU A 1 89 ? -24.464 -28.590 -25.955 1.00 0.00 89 GLU A CA 1
ATOM 1320 C C . GLU A 1 89 ? -25.667 -29.489 -26.223 1.00 0.00 89 GLU A C 1
ATOM 1321 O O . GLU A 1 89 ? -25.654 -30.304 -27.145 1.00 0.00 89 GLU A O 1
ATOM 1333 N N . GLY A 1 90 ? -26.707 -29.335 -25.409 1.00 0.00 90 GLY A N 1
ATOM 1334 C CA . GLY A 1 90 ? -27.904 -30.139 -25.574 1.00 0.00 90 GLY A CA 1
ATOM 1335 C C . GLY A 1 90 ? -29.164 -29.388 -25.192 1.00 0.00 90 GLY A C 1
ATOM 1336 O O . GLY A 1 90 ? -29.105 -28.229 -24.783 1.00 0.00 90 GLY A O 1
ATOM 1340 N N . GLY A 1 91 ? -30.310 -30.049 -25.327 1.00 0.00 91 GLY A N 1
ATOM 1341 C CA . GLY A 1 91 ? -31.574 -29.421 -24.990 1.00 0.00 91 GLY A CA 1
ATOM 1342 C C . GLY A 1 91 ? -32.175 -28.665 -26.159 1.00 0.00 91 GLY A C 1
ATOM 1343 O O . GLY A 1 91 ? -31.872 -27.491 -26.367 1.00 0.00 91 GLY A O 1
ATOM 1347 N N . GLU A 1 92 ? -33.027 -29.341 -26.923 1.00 0.00 92 GLU A N 1
ATOM 1348 C CA . GLU A 1 92 ? -33.670 -28.725 -28.078 1.00 0.00 92 GLU A CA 1
ATOM 1349 C C . GLU A 1 92 ? -35.144 -29.113 -28.152 1.00 0.00 92 GLU A C 1
ATOM 1350 O O . GLU A 1 92 ? -35.534 -30.196 -27.715 1.00 0.00 92 GLU A O 1
ATOM 1362 N N . SER A 1 93 ? -35.957 -28.221 -28.708 1.00 0.00 93 SER A N 1
ATOM 1363 C CA . SER A 1 93 ? -37.389 -28.468 -28.836 1.00 0.00 93 SER A CA 1
ATOM 1364 C C . SER A 1 93 ? -37.901 -28.000 -30.195 1.00 0.00 93 SER A C 1
ATOM 1365 O O . SER A 1 93 ? -37.210 -27.286 -30.919 1.00 0.00 93 SER A O 1
ATOM 1373 N N . GLY A 1 94 ? -39.120 -28.410 -30.533 1.00 0.00 94 GLY A N 1
ATOM 1374 C CA . GLY A 1 94 ? -39.706 -28.025 -31.804 1.00 0.00 94 GLY A CA 1
ATOM 1375 C C . GLY A 1 94 ? -41.161 -27.619 -31.673 1.00 0.00 94 GLY A C 1
ATOM 1376 O O . GLY A 1 94 ? -42.067 -28.450 -31.734 1.00 0.00 94 GLY A O 1
ATOM 1380 N N . PRO A 1 95 ? -41.400 -26.313 -31.485 1.00 0.00 95 PRO A N 1
ATOM 1381 C CA . PRO A 1 95 ? -42.754 -25.769 -31.340 1.00 0.00 95 PRO A CA 1
ATOM 1382 C C . PRO A 1 95 ? -43.545 -25.828 -32.642 1.00 0.00 95 PRO A C 1
ATOM 1383 O O . PRO A 1 95 ? -43.112 -25.301 -33.667 1.00 0.00 95 PRO A O 1
ATOM 1394 N N . SER A 1 96 ? -44.707 -26.471 -32.594 1.00 0.00 96 SER A N 1
ATOM 1395 C CA . SER A 1 96 ? -45.558 -26.602 -33.771 1.00 0.00 96 SER A CA 1
ATOM 1396 C C . SER A 1 96 ? -47.033 -26.556 -33.384 1.00 0.00 96 SER A C 1
ATOM 1397 O O . SER A 1 96 ? -47.533 -27.447 -32.697 1.00 0.00 96 SER A O 1
ATOM 1405 N N . SER A 1 97 ? -47.723 -25.511 -33.829 1.00 0.00 97 SER A N 1
ATOM 1406 C CA . SER A 1 97 ? -49.140 -25.345 -33.526 1.00 0.00 97 SER A CA 1
ATOM 1407 C C . SER A 1 97 ? -49.741 -24.207 -34.345 1.00 0.00 97 SER A C 1
ATOM 1408 O O . SER A 1 97 ? -49.038 -23.522 -35.086 1.00 0.00 97 SER A O 1
ATOM 1416 N N . GLY A 1 98 ? -51.049 -24.013 -34.205 1.00 0.00 98 GLY A N 1
ATOM 1417 C CA . GLY A 1 98 ? -51.724 -22.957 -34.937 1.00 0.00 98 GLY A CA 1
ATOM 1418 C C . GLY A 1 98 ? -52.113 -21.792 -34.049 1.00 0.00 98 GLY A C 1
ATOM 1419 O O . GLY A 1 98 ? -51.647 -21.685 -32.915 1.00 0.00 98 GLY A O 1
ATOM 1425 N N . GLY A 1 1 ? -16.047 11.658 18.453 1.00 0.00 1 GLY A N 2
ATOM 1426 C CA . GLY A 1 1 ? -16.627 10.482 17.831 1.00 0.00 1 GLY A CA 2
ATOM 1427 C C . GLY A 1 1 ? -15.590 9.624 17.134 1.00 0.00 1 GLY A C 2
ATOM 1428 O O . GLY A 1 1 ? -14.508 9.388 17.669 1.00 0.00 1 GLY A O 2
ATOM 1432 N N . SER A 1 2 ? -15.923 9.154 15.935 1.00 0.00 2 SER A N 2
ATOM 1433 C CA . SER A 1 2 ? -15.014 8.312 15.166 1.00 0.00 2 SER A CA 2
ATOM 1434 C C . SER A 1 2 ? -13.817 9.117 14.670 1.00 0.00 2 SER A C 2
ATOM 1435 O O . SER A 1 2 ? -13.973 10.205 14.114 1.00 0.00 2 SER A O 2
ATOM 1443 N N . SER A 1 3 ? -12.621 8.574 14.874 1.00 0.00 3 SER A N 2
ATOM 1444 C CA . SER A 1 3 ? -11.396 9.242 14.452 1.00 0.00 3 SER A CA 2
ATOM 1445 C C . SER A 1 3 ? -11.020 8.839 13.029 1.00 0.00 3 SER A C 2
ATOM 1446 O O . SER A 1 3 ? -11.181 7.685 12.635 1.00 0.00 3 SER A O 2
ATOM 1454 N N . GLY A 1 4 ? -10.518 9.802 12.261 1.00 0.00 4 GLY A N 2
ATOM 1455 C CA . GLY A 1 4 ? -10.128 9.529 10.890 1.00 0.00 4 GLY A CA 2
ATOM 1456 C C . GLY A 1 4 ? -9.555 10.750 10.197 1.00 0.00 4 GLY A C 2
ATOM 1457 O O . GLY A 1 4 ? -9.917 11.882 10.519 1.00 0.00 4 GLY A O 2
ATOM 1461 N N . SER A 1 5 ? -8.659 10.520 9.243 1.00 0.00 5 SER A N 2
ATOM 1462 C CA . SER A 1 5 ? -8.031 11.611 8.506 1.00 0.00 5 SER A CA 2
ATOM 1463 C C . SER A 1 5 ? -7.586 11.146 7.122 1.00 0.00 5 SER A C 2
ATOM 1464 O O . SER A 1 5 ? -7.590 9.951 6.826 1.00 0.00 5 SER A O 2
ATOM 1472 N N . SER A 1 6 ? -7.204 12.100 6.279 1.00 0.00 6 SER A N 2
ATOM 1473 C CA . SER A 1 6 ? -6.760 11.790 4.925 1.00 0.00 6 SER A CA 2
ATOM 1474 C C . SER A 1 6 ? -5.258 12.020 4.780 1.00 0.00 6 SER A C 2
ATOM 1475 O O . SER A 1 6 ? -4.660 12.785 5.535 1.00 0.00 6 SER A O 2
ATOM 1483 N N . GLY A 1 7 ? -4.655 11.349 3.803 1.00 0.00 7 GLY A N 2
ATOM 1484 C CA . GLY A 1 7 ? -3.229 11.492 3.576 1.00 0.00 7 GLY A CA 2
ATOM 1485 C C . GLY A 1 7 ? -2.918 12.338 2.357 1.00 0.00 7 GLY A C 2
ATOM 1486 O O . GLY A 1 7 ? -3.784 13.026 1.816 1.00 0.00 7 GLY A O 2
ATOM 1490 N N . PRO A 1 8 ? -1.656 12.293 1.907 1.00 0.00 8 PRO A N 2
ATOM 1491 C CA . PRO A 1 8 ? -1.203 13.056 0.740 1.00 0.00 8 PRO A CA 2
ATOM 1492 C C . PRO A 1 8 ? -1.790 12.524 -0.563 1.00 0.00 8 PRO A C 2
ATOM 1493 O O . PRO A 1 8 ? -2.370 11.440 -0.597 1.00 0.00 8 PRO A O 2
ATOM 1504 N N . GLY A 1 9 ? -1.634 13.295 -1.635 1.00 0.00 9 GLY A N 2
ATOM 1505 C CA . GLY A 1 9 ? -2.154 12.884 -2.926 1.00 0.00 9 GLY A CA 2
ATOM 1506 C C . GLY A 1 9 ? -2.665 14.053 -3.745 1.00 0.00 9 GLY A C 2
ATOM 1507 O O . GLY A 1 9 ? -3.850 14.124 -4.066 1.00 0.00 9 GLY A O 2
ATOM 1511 N N . GLY A 1 10 ? -1.768 14.975 -4.082 1.00 0.00 10 GLY A N 2
ATOM 1512 C CA . GLY A 1 10 ? -2.154 16.136 -4.863 1.00 0.00 10 GLY A CA 2
ATOM 1513 C C . GLY A 1 10 ? -2.318 15.815 -6.335 1.00 0.00 10 GLY A C 2
ATOM 1514 O O . GLY A 1 10 ? -2.044 14.701 -6.784 1.00 0.00 10 GLY A O 2
ATOM 1518 N N . PRO A 1 11 ? -2.777 16.806 -7.113 1.00 0.00 11 PRO A N 2
ATOM 1519 C CA . PRO A 1 11 ? -2.989 16.648 -8.555 1.00 0.00 11 PRO A CA 2
ATOM 1520 C C . PRO A 1 11 ? -1.677 16.519 -9.323 1.00 0.00 11 PRO A C 2
ATOM 1521 O O . PRO A 1 11 ? -1.517 15.622 -10.149 1.00 0.00 11 PRO A O 2
ATOM 1532 N N . GLU A 1 12 ? -0.743 17.423 -9.044 1.00 0.00 12 GLU A N 2
ATOM 1533 C CA . GLU A 1 12 ? 0.555 17.409 -9.710 1.00 0.00 12 GLU A CA 2
ATOM 1534 C C . GLU A 1 12 ? 1.686 17.581 -8.701 1.00 0.00 12 GLU A C 2
ATOM 1535 O O . GLU A 1 12 ? 2.274 18.656 -8.589 1.00 0.00 12 GLU A O 2
ATOM 1547 N N . GLU A 1 13 ? 1.984 16.512 -7.967 1.00 0.00 13 GLU A N 2
ATOM 1548 C CA . GLU A 1 13 ? 3.044 16.545 -6.966 1.00 0.00 13 GLU A CA 2
ATOM 1549 C C . GLU A 1 13 ? 4.359 16.036 -7.549 1.00 0.00 13 GLU A C 2
ATOM 1550 O O . GLU A 1 13 ? 5.420 16.611 -7.306 1.00 0.00 13 GLU A O 2
ATOM 1562 N N . GLN A 1 14 ? 4.279 14.956 -8.319 1.00 0.00 14 GLN A N 2
ATOM 1563 C CA . GLN A 1 14 ? 5.463 14.369 -8.935 1.00 0.00 14 GLN A CA 2
ATOM 1564 C C . GLN A 1 14 ? 5.591 14.803 -10.392 1.00 0.00 14 GLN A C 2
ATOM 1565 O O . GLN A 1 14 ? 6.685 15.114 -10.863 1.00 0.00 14 GLN A O 2
ATOM 1579 N N . TRP A 1 15 ? 4.467 14.822 -11.098 1.00 0.00 15 TRP A N 2
ATOM 1580 C CA . TRP A 1 15 ? 4.453 15.218 -12.502 1.00 0.00 15 TRP A CA 2
ATOM 1581 C C . TRP A 1 15 ? 4.922 16.659 -12.665 1.00 0.00 15 TRP A C 2
ATOM 1582 O O . TRP A 1 15 ? 5.601 16.993 -13.636 1.00 0.00 15 TRP A O 2
ATOM 1603 N N . GLN A 1 16 ? 4.556 17.508 -11.711 1.00 0.00 16 GLN A N 2
ATOM 1604 C CA . GLN A 1 16 ? 4.940 18.914 -11.751 1.00 0.00 16 GLN A CA 2
ATOM 1605 C C . GLN A 1 16 ? 6.430 19.080 -11.471 1.00 0.00 16 GLN A C 2
ATOM 1606 O O . GLN A 1 16 ? 7.098 19.913 -12.084 1.00 0.00 16 GLN A O 2
ATOM 1620 N N . ARG A 1 17 ? 6.945 18.281 -10.542 1.00 0.00 17 ARG A N 2
ATOM 1621 C CA . ARG A 1 17 ? 8.356 18.340 -10.181 1.00 0.00 17 ARG A CA 2
ATOM 1622 C C . ARG A 1 17 ? 9.241 18.125 -11.405 1.00 0.00 17 ARG 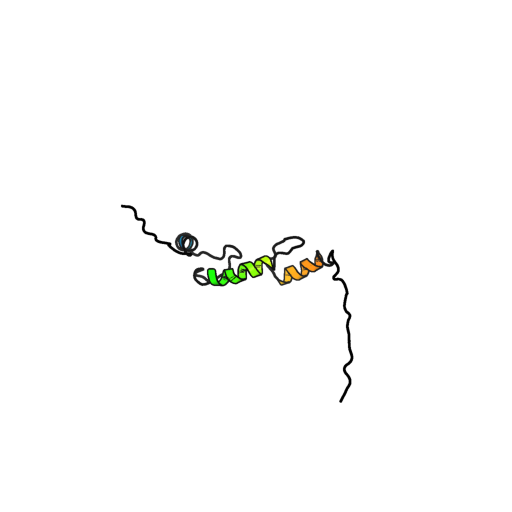A C 2
ATOM 1623 O O . ARG A 1 17 ? 10.338 18.674 -11.495 1.00 0.00 17 ARG A O 2
ATOM 1644 N N . ALA A 1 18 ? 8.755 17.321 -12.346 1.00 0.00 18 ALA A N 2
ATOM 1645 C CA . ALA A 1 18 ? 9.500 17.034 -13.565 1.00 0.00 18 ALA A CA 2
ATOM 1646 C C . ALA A 1 18 ? 9.090 17.975 -14.693 1.00 0.00 18 ALA A C 2
ATOM 1647 O O . ALA A 1 18 ? 9.911 18.350 -15.531 1.00 0.00 18 ALA A O 2
ATOM 1654 N N . ILE A 1 19 ? 7.816 18.351 -14.709 1.00 0.00 19 ILE A N 2
ATOM 1655 C CA . ILE A 1 19 ? 7.298 19.248 -15.735 1.00 0.00 19 ILE A CA 2
ATOM 1656 C C . ILE A 1 19 ? 7.991 20.605 -15.680 1.00 0.00 19 ILE A C 2
ATOM 1657 O O . ILE A 1 19 ? 8.163 21.268 -16.703 1.00 0.00 19 ILE A O 2
ATOM 1673 N N . HIS A 1 20 ? 8.389 21.012 -14.478 1.00 0.00 20 HIS A N 2
ATOM 1674 C CA . HIS A 1 20 ? 9.066 22.290 -14.289 1.00 0.00 20 HIS A CA 2
ATOM 1675 C C . HIS A 1 20 ? 10.581 22.111 -14.318 1.00 0.00 20 HIS A C 2
ATOM 1676 O O . HIS A 1 20 ? 11.317 23.032 -14.669 1.00 0.00 20 HIS A O 2
ATOM 1690 N N . GLU A 1 21 ? 11.039 20.920 -13.945 1.00 0.00 21 GLU A N 2
ATOM 1691 C CA . GLU A 1 21 ? 12.466 20.622 -13.927 1.00 0.00 21 GLU A CA 2
ATOM 1692 C C . GLU A 1 21 ? 13.016 20.506 -15.345 1.00 0.00 21 GLU A C 2
ATOM 1693 O O . GLU A 1 21 ? 13.977 21.185 -15.707 1.00 0.00 21 GLU A O 2
ATOM 1705 N N . ARG A 1 22 ? 12.400 19.640 -16.144 1.00 0.00 22 ARG A N 2
ATOM 1706 C CA . ARG A 1 22 ? 12.828 19.434 -17.522 1.00 0.00 22 ARG A CA 2
ATOM 1707 C C . ARG A 1 22 ? 11.929 20.196 -18.491 1.00 0.00 22 ARG A C 2
ATOM 1708 O O . ARG A 1 22 ? 12.335 21.201 -19.071 1.00 0.00 22 ARG A O 2
ATOM 1729 N N . GLY A 1 23 ? 10.703 19.708 -18.661 1.00 0.00 23 GLY A N 2
ATOM 1730 C CA . GLY A 1 23 ? 9.766 20.355 -19.561 1.00 0.00 23 GLY A CA 2
ATOM 1731 C C . GLY A 1 23 ? 8.367 19.781 -19.451 1.00 0.00 23 GLY A C 2
ATOM 1732 O O . GLY A 1 23 ? 7.391 20.525 -19.362 1.00 0.00 23 GLY A O 2
ATOM 1736 N N . GLU A 1 24 ? 8.270 18.455 -19.458 1.00 0.00 24 GLU A N 2
ATOM 1737 C CA . GLU A 1 24 ? 6.979 17.784 -19.361 1.00 0.00 24 GLU A CA 2
ATOM 1738 C C . GLU A 1 24 ? 7.134 16.394 -18.749 1.00 0.00 24 GLU A C 2
ATOM 1739 O O . GLU A 1 24 ? 8.248 15.901 -18.577 1.00 0.00 24 GLU A O 2
ATOM 1751 N N . ALA A 1 25 ? 6.007 15.770 -18.423 1.00 0.00 25 ALA A N 2
ATOM 1752 C CA . ALA A 1 25 ? 6.016 14.437 -17.833 1.00 0.00 25 ALA A CA 2
ATOM 1753 C C . ALA A 1 25 ? 5.092 13.493 -18.594 1.00 0.00 25 ALA A C 2
ATOM 1754 O O . ALA A 1 25 ? 3.935 13.303 -18.218 1.00 0.00 25 ALA A O 2
ATOM 1761 N N . VAL A 1 26 ? 5.610 12.903 -19.667 1.00 0.00 26 VAL A N 2
ATOM 1762 C CA . VAL A 1 26 ? 4.831 11.978 -20.482 1.00 0.00 26 VAL A CA 2
ATOM 1763 C C . VAL A 1 26 ? 4.289 10.827 -19.640 1.00 0.00 26 VAL A C 2
ATOM 1764 O O . VAL A 1 26 ? 4.503 10.775 -18.429 1.00 0.00 26 VAL A O 2
ATOM 1777 N N . CYS A 1 27 ? 3.587 9.906 -20.291 1.00 0.00 27 CYS A N 2
ATOM 1778 C CA . CYS A 1 27 ? 3.014 8.755 -19.604 1.00 0.00 27 CYS A CA 2
ATOM 1779 C C . CYS A 1 27 ? 4.110 7.868 -19.021 1.00 0.00 27 CYS A C 2
ATOM 1780 O O . CYS A 1 27 ? 5.036 7.445 -19.714 1.00 0.00 27 CYS A O 2
ATOM 1787 N N . PRO A 1 28 ? 4.004 7.577 -17.716 1.00 0.00 28 PRO A N 2
ATOM 1788 C CA . PRO A 1 28 ? 4.977 6.738 -17.010 1.00 0.00 28 PRO A CA 2
ATOM 1789 C C . PRO A 1 28 ? 4.902 5.277 -17.441 1.00 0.00 28 PRO A C 2
ATOM 1790 O O . PRO A 1 28 ? 5.629 4.428 -16.925 1.00 0.00 28 PRO A O 2
ATOM 1801 N N . THR A 1 29 ? 4.018 4.990 -18.392 1.00 0.00 29 THR A N 2
ATOM 1802 C CA . THR A 1 29 ? 3.848 3.632 -18.892 1.00 0.00 29 THR A CA 2
ATOM 1803 C C . THR A 1 29 ? 4.422 3.487 -20.297 1.00 0.00 29 THR A C 2
ATOM 1804 O O . THR A 1 29 ? 5.324 2.682 -20.530 1.00 0.00 29 THR A O 2
ATOM 1815 N N . CYS A 1 30 ? 3.894 4.271 -21.231 1.00 0.00 30 CYS A N 2
ATOM 1816 C CA . CYS A 1 30 ? 4.354 4.231 -22.613 1.00 0.00 30 CYS A CA 2
ATOM 1817 C C . CYS A 1 30 ? 4.924 5.582 -23.037 1.00 0.00 30 CYS A C 2
ATOM 1818 O O . CYS A 1 30 ? 5.452 5.727 -24.138 1.00 0.00 30 CYS A O 2
ATOM 1825 N N . ASN A 1 31 ? 4.813 6.568 -22.152 1.00 0.00 31 ASN A N 2
ATOM 1826 C CA . ASN A 1 31 ? 5.317 7.907 -22.434 1.00 0.00 31 ASN A CA 2
ATOM 1827 C C . ASN A 1 31 ? 4.715 8.456 -23.723 1.00 0.00 31 ASN A C 2
ATOM 1828 O O . ASN A 1 31 ? 5.399 9.107 -24.513 1.00 0.00 31 ASN A O 2
ATOM 1839 N N . VAL A 1 32 ? 3.429 8.188 -23.930 1.00 0.00 32 VAL A N 2
ATOM 1840 C CA . VAL A 1 32 ? 2.733 8.655 -25.123 1.00 0.00 32 VAL A CA 2
ATOM 1841 C C . VAL A 1 32 ? 1.465 9.417 -24.756 1.00 0.00 32 VAL A C 2
ATOM 1842 O O . VAL A 1 32 ? 0.413 8.820 -24.528 1.00 0.00 32 VAL A O 2
ATOM 1855 N N . VAL A 1 33 ? 1.571 10.741 -24.701 1.00 0.00 33 VAL A N 2
ATOM 1856 C CA . VAL A 1 33 ? 0.432 11.586 -24.364 1.00 0.00 33 VAL A CA 2
ATOM 1857 C C . VAL A 1 33 ? 0.703 13.043 -24.723 1.00 0.00 33 VAL A C 2
ATOM 1858 O O . VAL A 1 33 ? 1.749 13.372 -25.285 1.00 0.00 33 VAL A O 2
ATOM 1871 N N . THR A 1 34 ? -0.245 13.914 -24.394 1.00 0.00 34 THR A N 2
ATOM 1872 C CA . THR A 1 34 ? -0.110 15.336 -24.683 1.00 0.00 34 THR A CA 2
ATOM 1873 C C . THR A 1 34 ? 1.242 15.865 -24.218 1.00 0.00 34 THR A C 2
ATOM 1874 O O . THR A 1 34 ? 1.791 15.401 -23.219 1.00 0.00 34 THR A O 2
ATOM 1885 N N . ARG A 1 35 ? 1.774 16.839 -24.950 1.00 0.00 35 ARG A N 2
ATOM 1886 C CA . ARG A 1 35 ? 3.063 17.431 -24.613 1.00 0.00 35 ARG A CA 2
ATOM 1887 C C . ARG A 1 35 ? 3.104 17.846 -23.145 1.00 0.00 35 ARG A C 2
ATOM 1888 O O . ARG A 1 35 ? 4.049 17.527 -22.424 1.00 0.00 35 ARG A O 2
ATOM 1909 N N . LYS A 1 36 ? 2.072 18.560 -22.709 1.00 0.00 36 LYS A N 2
ATOM 1910 C CA . LYS A 1 36 ? 1.987 19.019 -21.327 1.00 0.00 36 LYS A CA 2
ATOM 1911 C C . LYS A 1 36 ? 1.804 17.842 -20.373 1.00 0.00 36 LYS A C 2
ATOM 1912 O O . LYS A 1 36 ? 2.356 17.830 -19.273 1.00 0.00 36 LYS A O 2
ATOM 1931 N N . THR A 1 37 ? 1.026 16.854 -20.803 1.00 0.00 37 THR A N 2
ATOM 1932 C CA . THR A 1 37 ? 0.770 15.673 -19.987 1.00 0.00 37 THR A CA 2
ATOM 1933 C C . THR A 1 37 ? 0.023 16.039 -18.710 1.00 0.00 37 THR A C 2
ATOM 1934 O O . THR A 1 37 ? 0.268 15.463 -17.649 1.00 0.00 37 THR A O 2
ATOM 1945 N N . LEU A 1 38 ? -0.890 16.998 -18.818 1.00 0.00 38 LEU A N 2
ATOM 1946 C CA . LEU A 1 38 ? -1.674 17.440 -17.670 1.00 0.00 38 LEU A CA 2
ATOM 1947 C C . LEU A 1 38 ? -3.092 16.881 -17.731 1.00 0.00 38 LEU A C 2
ATOM 1948 O O . LEU A 1 38 ? -3.530 16.171 -16.825 1.00 0.00 38 LEU A O 2
ATOM 1964 N N . VAL A 1 39 ? -3.804 17.203 -18.806 1.00 0.00 39 VAL A N 2
ATOM 1965 C CA . VAL A 1 39 ? -5.171 16.729 -18.988 1.00 0.00 39 VAL A CA 2
ATOM 1966 C C . VAL A 1 39 ? -5.198 15.403 -19.740 1.00 0.00 39 VAL A C 2
ATOM 1967 O O . VAL A 1 39 ? -6.088 14.580 -19.534 1.00 0.00 39 VAL A O 2
ATOM 1980 N N . GLY A 1 40 ? -4.215 15.204 -20.613 1.00 0.00 40 GLY A N 2
ATOM 1981 C CA . GLY A 1 40 ? -4.145 13.975 -21.382 1.00 0.00 40 GLY A CA 2
ATOM 1982 C C . GLY A 1 40 ? -3.515 12.838 -20.602 1.00 0.00 40 GLY A C 2
ATOM 1983 O O . GLY A 1 40 ? -3.801 11.667 -20.857 1.00 0.00 40 GLY A O 2
ATOM 1987 N N . LEU A 1 41 ? -2.654 13.181 -19.651 1.00 0.00 41 LEU A N 2
ATOM 1988 C CA . LEU A 1 41 ? -1.979 12.180 -18.832 1.00 0.00 41 LEU A CA 2
ATOM 1989 C C . LEU A 1 41 ? -2.976 11.442 -17.944 1.00 0.00 41 LEU A C 2
ATOM 1990 O O . LEU A 1 41 ? -2.822 10.250 -17.676 1.00 0.00 41 LEU A O 2
ATOM 2006 N N . LYS A 1 42 ? -4.000 12.157 -17.491 1.00 0.00 42 LYS A N 2
ATOM 2007 C CA . LYS A 1 42 ? -5.025 11.571 -16.636 1.00 0.00 42 LYS A CA 2
ATOM 2008 C C . LYS A 1 42 ? -6.114 10.904 -17.470 1.00 0.00 42 LYS A C 2
ATOM 2009 O O . LYS A 1 42 ? -6.674 9.881 -17.076 1.00 0.00 42 LYS A O 2
ATOM 2028 N N . LYS A 1 43 ? -6.409 11.489 -18.626 1.00 0.00 43 LYS A N 2
ATOM 2029 C CA . LYS A 1 43 ? -7.428 10.950 -19.519 1.00 0.00 43 LYS A CA 2
ATOM 2030 C C . LYS A 1 43 ? -6.899 9.740 -20.281 1.00 0.00 43 LYS A C 2
ATOM 2031 O O . LYS A 1 43 ? -7.670 8.887 -20.724 1.00 0.00 43 LYS A O 2
ATOM 2050 N N . HIS A 1 44 ? -5.580 9.670 -20.430 1.00 0.00 44 HIS A N 2
ATOM 2051 C CA . HIS A 1 44 ? -4.948 8.562 -21.138 1.00 0.00 44 HIS A CA 2
ATOM 2052 C C . HIS A 1 44 ? -4.767 7.361 -20.215 1.00 0.00 44 HIS A C 2
ATOM 2053 O O . HIS A 1 44 ? -5.287 6.278 -20.480 1.00 0.00 44 HIS A O 2
ATOM 2067 N N . MET A 1 45 ? -4.024 7.561 -19.131 1.00 0.00 45 MET A N 2
ATOM 2068 C CA . MET A 1 45 ? -3.775 6.494 -18.168 1.00 0.00 45 MET A CA 2
ATOM 2069 C C . MET A 1 45 ? -5.036 5.669 -17.932 1.00 0.00 45 MET A C 2
ATOM 2070 O O . MET A 1 45 ? -4.962 4.497 -17.564 1.00 0.00 45 MET A O 2
ATOM 2084 N N . GLU A 1 46 ? -6.192 6.290 -18.145 1.00 0.00 46 GLU A N 2
ATOM 2085 C CA . GLU A 1 46 ? -7.469 5.612 -17.954 1.00 0.00 46 GLU A CA 2
ATOM 2086 C C . GLU A 1 46 ? -7.464 4.241 -18.625 1.00 0.00 46 GLU A C 2
ATOM 2087 O O . GLU A 1 46 ? -7.673 3.218 -17.974 1.00 0.00 46 GLU A O 2
ATOM 2099 N N . VAL A 1 47 ? -7.223 4.230 -19.932 1.00 0.00 47 VAL A N 2
ATOM 2100 C CA . VAL A 1 47 ? -7.190 2.986 -20.693 1.00 0.00 47 VAL A CA 2
ATOM 2101 C C . VAL A 1 47 ? -5.820 2.324 -20.602 1.00 0.00 47 VAL A C 2
ATOM 2102 O O . VAL A 1 47 ? -5.715 1.102 -20.485 1.00 0.00 47 VAL A O 2
ATOM 2115 N N . CYS A 1 48 ? -4.770 3.137 -20.657 1.00 0.00 48 CYS A N 2
ATOM 2116 C CA . CYS A 1 48 ? -3.405 2.631 -20.582 1.00 0.00 48 CYS A CA 2
ATOM 2117 C C . CYS A 1 48 ? -3.333 1.392 -19.694 1.00 0.00 48 CYS A C 2
ATOM 2118 O O . CYS A 1 48 ? -2.951 0.314 -20.148 1.00 0.00 48 CYS A O 2
ATOM 2125 N N . GLN A 1 49 ? -3.701 1.556 -18.427 1.00 0.00 49 GLN A N 2
ATOM 2126 C CA . GLN A 1 49 ? -3.677 0.451 -17.476 1.00 0.00 49 GLN A CA 2
ATOM 2127 C C . GLN A 1 49 ? -4.199 -0.831 -18.118 1.00 0.00 49 GLN A C 2
ATOM 2128 O O . GLN A 1 49 ? -3.571 -1.885 -18.023 1.00 0.00 49 GLN A O 2
ATOM 2142 N N . LYS A 1 50 ? -5.351 -0.733 -18.771 1.00 0.00 50 LYS A N 2
ATOM 2143 C CA . LYS A 1 50 ? -5.958 -1.883 -19.430 1.00 0.00 50 LYS A CA 2
ATOM 2144 C C . LYS A 1 50 ? -5.074 -2.389 -20.565 1.00 0.00 50 LYS A C 2
ATOM 2145 O O . LYS A 1 50 ? -4.849 -3.592 -20.702 1.00 0.00 50 LYS A O 2
ATOM 2164 N N . LEU A 1 51 ? -4.574 -1.464 -21.377 1.00 0.00 51 LEU A N 2
ATOM 2165 C CA . LEU A 1 51 ? -3.712 -1.816 -22.500 1.00 0.00 51 LEU A CA 2
ATOM 2166 C C . LEU A 1 51 ? -2.498 -2.608 -22.027 1.00 0.00 51 LEU A C 2
ATOM 2167 O O . LEU A 1 51 ? -2.234 -3.707 -22.514 1.00 0.00 51 LEU A O 2
ATOM 2183 N N . GLN A 1 52 ? -1.763 -2.043 -21.074 1.00 0.00 52 GLN A N 2
ATOM 2184 C CA . GLN A 1 52 ? -0.577 -2.697 -20.535 1.00 0.00 52 GLN A CA 2
ATOM 2185 C C . GLN A 1 52 ? -0.772 -4.209 -20.469 1.00 0.00 52 GLN A C 2
ATOM 2186 O O . GLN A 1 52 ? 0.110 -4.976 -20.855 1.00 0.00 52 GLN A O 2
ATOM 2200 N N . ASP A 1 53 ? -1.933 -4.629 -19.978 1.00 0.00 53 ASP A N 2
ATOM 2201 C CA . ASP A 1 53 ? -2.244 -6.049 -19.862 1.00 0.00 53 ASP A CA 2
ATOM 2202 C C . ASP A 1 53 ? -2.528 -6.657 -21.232 1.00 0.00 53 ASP A C 2
ATOM 2203 O O . ASP A 1 53 ? -2.003 -7.716 -21.573 1.00 0.00 53 ASP A O 2
ATOM 2212 N N . ALA A 1 54 ? -3.363 -5.979 -22.013 1.00 0.00 54 ALA A N 2
ATOM 2213 C CA . ALA A 1 54 ? -3.716 -6.451 -23.345 1.00 0.00 54 ALA A CA 2
ATOM 2214 C C . ALA A 1 54 ? -2.469 -6.736 -24.176 1.00 0.00 54 ALA A C 2
ATOM 2215 O O . ALA A 1 54 ? -2.313 -7.826 -24.726 1.00 0.00 54 ALA A O 2
ATOM 2222 N N . LEU A 1 55 ? -1.584 -5.749 -24.262 1.00 0.00 55 LEU A N 2
ATOM 2223 C CA . LEU A 1 55 ? -0.350 -5.893 -25.026 1.00 0.00 55 LEU A CA 2
ATOM 2224 C C . LEU A 1 55 ? 0.466 -7.080 -24.524 1.00 0.00 55 LEU A C 2
ATOM 2225 O O . LEU A 1 55 ? 1.047 -7.826 -25.313 1.00 0.00 55 LEU A O 2
ATOM 2241 N N . LYS A 1 56 ? 0.503 -7.251 -23.207 1.00 0.00 56 LYS A N 2
ATOM 2242 C CA . LYS A 1 56 ? 1.244 -8.349 -22.599 1.00 0.00 56 LYS A CA 2
ATOM 2243 C C . LYS A 1 56 ? 0.698 -9.696 -23.061 1.00 0.00 56 LYS A C 2
ATOM 2244 O O . LYS A 1 56 ? -0.497 -9.967 -22.943 1.00 0.00 56 LYS A O 2
ATOM 2263 N N . CYS A 1 57 ? 1.582 -10.539 -23.587 1.00 0.00 57 CYS A N 2
ATOM 2264 C CA . CYS A 1 57 ? 1.189 -11.858 -24.067 1.00 0.00 57 CYS A CA 2
ATOM 2265 C C . CYS A 1 57 ? 0.707 -12.735 -22.914 1.00 0.00 57 CYS A C 2
ATOM 2266 O O . CYS A 1 57 ? 0.735 -12.322 -21.755 1.00 0.00 57 CYS A O 2
ATOM 2273 N N . GLN A 1 58 ? 0.267 -13.945 -23.242 1.00 0.00 58 GLN A N 2
ATOM 2274 C CA . GLN A 1 58 ? -0.221 -14.879 -22.235 1.00 0.00 58 GLN A CA 2
ATOM 2275 C C . GLN A 1 58 ? 0.561 -16.188 -22.282 1.00 0.00 58 GLN A C 2
ATOM 2276 O O . GLN A 1 58 ? 0.612 -16.928 -21.299 1.00 0.00 58 GLN A O 2
ATOM 2290 N N . HIS A 1 59 ? 1.168 -16.468 -23.431 1.00 0.00 59 HIS A N 2
ATOM 2291 C CA . HIS A 1 59 ? 1.948 -17.688 -23.606 1.00 0.00 59 HIS A CA 2
ATOM 2292 C C . HIS A 1 59 ? 3.392 -17.478 -23.163 1.00 0.00 59 HIS A C 2
ATOM 2293 O O . HIS A 1 59 ? 4.001 -18.360 -22.555 1.00 0.00 59 HIS A O 2
ATOM 2307 N N . CYS A 1 60 ? 3.936 -16.306 -23.471 1.00 0.00 60 CYS A N 2
ATOM 2308 C CA . CYS A 1 60 ? 5.310 -15.980 -23.107 1.00 0.00 60 CYS A CA 2
ATOM 2309 C C . CYS A 1 60 ? 5.344 -15.028 -21.914 1.00 0.00 60 CYS A C 2
ATOM 2310 O O . CYS A 1 60 ? 6.325 -14.984 -21.171 1.00 0.00 60 CYS A O 2
ATOM 2317 N N . ARG A 1 61 ? 4.267 -14.270 -21.737 1.00 0.00 61 ARG A N 2
ATOM 2318 C CA . ARG A 1 61 ? 4.175 -13.319 -20.636 1.00 0.00 61 ARG A CA 2
ATOM 2319 C C . ARG A 1 61 ? 5.232 -12.227 -20.770 1.00 0.00 61 ARG A C 2
ATOM 2320 O O . ARG A 1 61 ? 5.941 -11.913 -19.813 1.00 0.00 61 ARG A O 2
ATOM 2341 N N . LYS A 1 62 ? 5.334 -11.653 -21.963 1.00 0.00 62 LYS A N 2
ATOM 2342 C CA . LYS A 1 62 ? 6.304 -10.596 -22.224 1.00 0.00 62 LYS A CA 2
ATOM 2343 C C . LYS A 1 62 ? 5.606 -9.310 -22.656 1.00 0.00 62 LYS A C 2
ATOM 2344 O O . LYS A 1 62 ? 4.610 -9.348 -23.377 1.00 0.00 62 LYS A O 2
ATOM 2363 N N . GLN A 1 63 ? 6.136 -8.176 -22.211 1.00 0.00 63 GLN A N 2
ATOM 2364 C CA . GLN A 1 63 ? 5.563 -6.880 -22.553 1.00 0.00 63 GLN A CA 2
ATOM 2365 C C . GLN A 1 63 ? 5.920 -6.487 -23.983 1.00 0.00 63 GLN A C 2
ATOM 2366 O O . GLN A 1 63 ? 7.058 -6.661 -24.420 1.00 0.00 63 GLN A O 2
ATOM 2380 N N . PHE A 1 64 ? 4.941 -5.956 -24.708 1.00 0.00 64 PHE A N 2
ATOM 2381 C CA . PHE A 1 64 ? 5.151 -5.539 -26.089 1.00 0.00 64 PHE A CA 2
ATOM 2382 C C . PHE A 1 64 ? 4.753 -4.079 -26.284 1.00 0.00 64 PHE A C 2
ATOM 2383 O O . PHE A 1 64 ? 3.573 -3.732 -26.222 1.00 0.00 64 PHE A O 2
ATOM 2400 N N . LYS A 1 65 ? 5.745 -3.228 -26.519 1.00 0.00 65 LYS A N 2
ATOM 2401 C CA . LYS A 1 65 ? 5.501 -1.805 -26.723 1.00 0.00 65 LYS A CA 2
ATOM 2402 C C . LYS A 1 65 ? 5.101 -1.524 -28.168 1.00 0.00 65 LYS A C 2
ATOM 2403 O O . LYS A 1 65 ? 5.605 -0.590 -28.791 1.00 0.00 65 LYS A O 2
ATOM 2422 N N . SER A 1 66 ? 4.190 -2.337 -28.694 1.00 0.00 66 SER A N 2
ATOM 2423 C CA . SER A 1 66 ? 3.724 -2.177 -30.066 1.00 0.00 66 SER A CA 2
ATOM 2424 C C . SER A 1 66 ? 2.543 -3.101 -30.350 1.00 0.00 66 SER A C 2
ATOM 2425 O O . SER A 1 66 ? 2.706 -4.314 -30.478 1.00 0.00 66 SER A O 2
ATOM 2433 N N . LYS A 1 67 ? 1.354 -2.517 -30.447 1.00 0.00 67 LYS A N 2
ATOM 2434 C CA . LYS A 1 67 ? 0.144 -3.285 -30.717 1.00 0.00 67 LYS A CA 2
ATOM 2435 C C . LYS A 1 67 ? 0.321 -4.162 -31.952 1.00 0.00 67 LYS A C 2
ATOM 2436 O O . LYS A 1 67 ? 0.031 -5.358 -31.922 1.00 0.00 67 LYS A O 2
ATOM 2455 N N . ALA A 1 68 ? 0.799 -3.561 -33.036 1.00 0.00 68 ALA A N 2
ATOM 2456 C CA . ALA A 1 68 ? 1.017 -4.289 -34.280 1.00 0.00 68 ALA A CA 2
ATOM 2457 C C . ALA A 1 68 ? 2.119 -5.331 -34.120 1.00 0.00 68 ALA A C 2
ATOM 2458 O O . ALA A 1 68 ? 2.007 -6.448 -34.622 1.00 0.00 68 ALA A O 2
ATOM 2465 N N . GLY A 1 69 ? 3.184 -4.956 -33.418 1.00 0.00 69 GLY A N 2
ATOM 2466 C CA . GLY A 1 69 ? 4.291 -5.870 -33.205 1.00 0.00 69 GLY A CA 2
ATOM 2467 C C . GLY A 1 69 ? 3.860 -7.156 -32.528 1.00 0.00 69 GLY A C 2
ATOM 2468 O O . GLY A 1 69 ? 4.258 -8.247 -32.938 1.00 0.00 69 GLY A O 2
ATOM 2472 N N . LEU A 1 70 ? 3.045 -7.029 -31.486 1.00 0.00 70 LEU A N 2
ATOM 2473 C CA . LEU A 1 70 ? 2.560 -8.190 -30.748 1.00 0.00 70 LEU A CA 2
ATOM 2474 C C . LEU A 1 70 ? 1.821 -9.153 -31.672 1.00 0.00 70 LEU A C 2
ATOM 2475 O O . LEU A 1 70 ? 2.051 -10.361 -31.638 1.00 0.00 70 LEU A O 2
ATOM 2491 N N . ASN A 1 71 ? 0.935 -8.608 -32.499 1.00 0.00 71 ASN A N 2
ATOM 2492 C CA . ASN A 1 71 ? 0.163 -9.419 -33.434 1.00 0.00 71 ASN A CA 2
ATOM 2493 C C . ASN A 1 71 ? 1.043 -10.479 -34.090 1.00 0.00 71 ASN A C 2
ATOM 2494 O O . ASN A 1 71 ? 0.790 -11.677 -33.961 1.00 0.00 71 ASN A O 2
ATOM 2505 N N . TYR A 1 72 ? 2.078 -10.030 -34.792 1.00 0.00 72 TYR A N 2
ATOM 2506 C CA . TYR A 1 72 ? 2.994 -10.939 -35.469 1.00 0.00 72 TYR A CA 2
ATOM 2507 C C . TYR A 1 72 ? 3.569 -11.961 -34.492 1.00 0.00 72 TYR A C 2
ATOM 2508 O O . TYR A 1 72 ? 3.275 -13.153 -34.578 1.00 0.00 72 TYR A O 2
ATOM 2526 N N . HIS A 1 73 ? 4.391 -11.483 -33.563 1.00 0.00 73 HIS A N 2
ATOM 2527 C CA . HIS A 1 73 ? 5.007 -12.354 -32.568 1.00 0.00 73 HIS A CA 2
ATOM 2528 C C . HIS A 1 73 ? 4.032 -13.435 -32.113 1.00 0.00 73 HIS A C 2
ATOM 2529 O O . HIS A 1 73 ? 4.306 -14.629 -32.246 1.00 0.00 73 HIS A O 2
ATOM 2543 N N . THR A 1 74 ? 2.893 -13.011 -31.576 1.00 0.00 74 THR A N 2
ATOM 2544 C CA . THR A 1 74 ? 1.878 -13.942 -31.100 1.00 0.00 74 THR A CA 2
ATOM 2545 C C . THR A 1 74 ? 1.788 -15.166 -32.004 1.00 0.00 74 THR A C 2
ATOM 2546 O O . THR A 1 74 ? 1.731 -16.299 -31.527 1.00 0.00 74 THR A O 2
ATOM 2557 N N . MET A 1 75 ? 1.777 -14.930 -33.312 1.00 0.00 75 MET A N 2
ATOM 2558 C CA . MET A 1 75 ? 1.696 -16.015 -34.283 1.00 0.00 75 MET A CA 2
ATOM 2559 C C . MET A 1 75 ? 3.065 -16.649 -34.505 1.00 0.00 75 MET A C 2
ATOM 2560 O O . MET A 1 75 ? 3.238 -17.854 -34.322 1.00 0.00 75 MET A O 2
ATOM 2574 N N . ALA A 1 76 ? 4.034 -15.831 -34.901 1.00 0.00 76 ALA A N 2
ATOM 2575 C CA . ALA A 1 76 ? 5.388 -16.312 -35.146 1.00 0.00 76 ALA A CA 2
ATOM 2576 C C . ALA A 1 76 ? 5.853 -17.236 -34.026 1.00 0.00 76 ALA A C 2
ATOM 2577 O O . ALA A 1 76 ? 6.177 -18.399 -34.264 1.00 0.00 76 ALA A O 2
ATOM 2584 N N . GLU A 1 77 ? 5.885 -16.710 -32.806 1.00 0.00 77 GLU A N 2
ATOM 2585 C CA . GLU A 1 77 ? 6.313 -17.490 -31.650 1.00 0.00 77 GLU A CA 2
ATOM 2586 C C . GLU A 1 77 ? 5.250 -18.513 -31.260 1.00 0.00 77 GLU A C 2
ATOM 2587 O O . GLU A 1 77 ? 5.527 -19.710 -31.171 1.00 0.00 77 GLU A O 2
ATOM 2599 N N . HIS A 1 78 ? 4.032 -18.034 -31.028 1.00 0.00 78 HIS A N 2
ATOM 2600 C CA . HIS A 1 78 ? 2.927 -18.907 -30.648 1.00 0.00 78 HIS A CA 2
ATOM 2601 C C . HIS A 1 78 ? 1.958 -19.095 -31.812 1.00 0.00 78 HIS A C 2
ATOM 2602 O O . HIS A 1 78 ? 0.870 -18.518 -31.825 1.00 0.00 78 HIS A O 2
ATOM 2616 N N . SER A 1 79 ? 2.361 -19.903 -32.786 1.00 0.00 79 SER A N 2
ATOM 2617 C CA . SER A 1 79 ? 1.530 -20.164 -33.956 1.00 0.00 79 SER A CA 2
ATOM 2618 C C . SER A 1 79 ? 0.054 -20.218 -33.573 1.00 0.00 79 SER A C 2
ATOM 2619 O O . SER A 1 79 ? -0.381 -21.126 -32.865 1.00 0.00 79 SER A O 2
ATOM 2627 N N . ALA A 1 80 ? -0.710 -19.240 -34.047 1.00 0.00 80 ALA A N 2
ATOM 2628 C CA . ALA A 1 80 ? -2.137 -19.176 -33.757 1.00 0.00 80 ALA A CA 2
ATOM 2629 C C . ALA A 1 80 ? -2.911 -20.197 -34.584 1.00 0.00 80 ALA A C 2
ATOM 2630 O O . ALA A 1 80 ? -3.493 -19.862 -35.616 1.00 0.00 80 ALA A O 2
ATOM 2637 N N . LYS A 1 81 ? -2.914 -21.444 -34.126 1.00 0.00 81 LYS A N 2
ATOM 2638 C CA . LYS A 1 81 ? -3.617 -22.515 -34.822 1.00 0.00 81 LYS A CA 2
ATOM 2639 C C . LYS A 1 81 ? -5.046 -22.653 -34.306 1.00 0.00 81 LYS A C 2
ATOM 2640 O O . LYS A 1 81 ? -5.321 -22.486 -33.118 1.00 0.00 81 LYS A O 2
ATOM 2659 N N . PRO A 1 82 ? -5.978 -22.967 -35.219 1.00 0.00 82 PRO A N 2
ATOM 2660 C CA . PRO A 1 82 ? -7.393 -23.137 -34.878 1.00 0.00 82 PRO A CA 2
ATOM 2661 C C . PRO A 1 82 ? -7.643 -24.391 -34.048 1.00 0.00 82 PRO A C 2
ATOM 2662 O O . PRO A 1 82 ? -7.056 -25.443 -34.302 1.00 0.00 82 PRO A O 2
ATOM 2673 N N . SER A 1 83 ? -8.519 -24.273 -33.055 1.00 0.00 83 SER A N 2
ATOM 2674 C CA . SER A 1 83 ? -8.844 -25.397 -32.185 1.00 0.00 83 SER A CA 2
ATOM 2675 C C . SER A 1 83 ? -10.353 -25.514 -31.989 1.00 0.00 83 SER A C 2
ATOM 2676 O O . SER A 1 83 ? -11.069 -24.513 -31.988 1.00 0.00 83 SER A O 2
ATOM 2684 N N . ASP A 1 84 ? -10.828 -26.744 -31.825 1.00 0.00 84 ASP A N 2
ATOM 2685 C CA . ASP A 1 84 ? -12.251 -26.993 -31.627 1.00 0.00 84 ASP A CA 2
ATOM 2686 C C . ASP A 1 84 ? -12.853 -25.975 -30.664 1.00 0.00 84 ASP A C 2
ATOM 2687 O O . ASP A 1 84 ? -12.135 -25.327 -29.902 1.00 0.00 84 ASP A O 2
ATOM 2696 N N . ALA A 1 85 ? -14.174 -25.839 -30.704 1.00 0.00 85 ALA A N 2
ATOM 2697 C CA . ALA A 1 85 ? -14.872 -24.901 -29.834 1.00 0.00 85 ALA A CA 2
ATOM 2698 C C . ALA A 1 85 ? -14.477 -25.106 -28.376 1.00 0.00 85 ALA A C 2
ATOM 2699 O O . ALA A 1 85 ? -14.383 -26.238 -27.903 1.00 0.00 85 ALA A O 2
ATOM 2706 N N . GLU A 1 86 ? -14.247 -24.004 -27.669 1.00 0.00 86 GLU A N 2
ATOM 2707 C CA . GLU A 1 86 ? -13.861 -24.065 -26.264 1.00 0.00 86 GLU A CA 2
ATOM 2708 C C . GLU A 1 86 ? -14.854 -23.301 -25.393 1.00 0.00 86 GLU A C 2
ATOM 2709 O O . GLU A 1 86 ? -15.517 -22.374 -25.856 1.00 0.00 86 GLU A O 2
ATOM 2721 N N . ALA A 1 87 ? -14.951 -23.700 -24.129 1.00 0.00 87 ALA A N 2
ATOM 2722 C CA . ALA A 1 87 ? -15.862 -23.054 -23.192 1.00 0.00 87 ALA A CA 2
ATOM 2723 C C . ALA A 1 87 ? -17.306 -23.153 -23.673 1.00 0.00 87 ALA A C 2
ATOM 2724 O O . ALA A 1 87 ? -18.062 -22.185 -23.601 1.00 0.00 87 ALA A O 2
ATOM 2731 N N . SER A 1 88 ? -17.682 -24.330 -24.163 1.00 0.00 88 SER A N 2
ATOM 2732 C CA . SER A 1 88 ? -19.034 -24.555 -24.660 1.00 0.00 88 SER A CA 2
ATOM 2733 C C . SER A 1 88 ? -19.814 -25.467 -23.718 1.00 0.00 88 SER A C 2
ATOM 2734 O O . SER A 1 88 ? -20.958 -25.179 -23.365 1.00 0.00 88 SER A O 2
ATOM 2742 N N . GLU A 1 89 ? -19.187 -26.567 -23.314 1.00 0.00 89 GLU A N 2
ATOM 2743 C CA . GLU A 1 89 ? -19.823 -27.521 -22.414 1.00 0.00 89 GLU A CA 2
ATOM 2744 C C . GLU A 1 89 ? -20.091 -26.889 -21.051 1.00 0.00 89 GLU A C 2
ATOM 2745 O O . GLU A 1 89 ? -21.188 -27.004 -20.506 1.00 0.00 89 GLU A O 2
ATOM 2757 N N . GLY A 1 90 ? -19.079 -26.220 -20.506 1.00 0.00 90 GLY A N 2
ATOM 2758 C CA . GLY A 1 90 ? -19.225 -25.579 -19.212 1.00 0.00 90 GLY A CA 2
ATOM 2759 C C . GLY A 1 90 ? -19.679 -24.138 -19.327 1.00 0.00 90 GLY A C 2
ATOM 2760 O O . GLY A 1 90 ? -18.858 -23.225 -19.405 1.00 0.00 90 GLY A O 2
ATOM 2764 N N . GLY A 1 91 ? -20.993 -23.932 -19.339 1.00 0.00 91 GLY A N 2
ATOM 2765 C CA . GLY A 1 91 ? -21.532 -22.589 -19.447 1.00 0.00 91 GLY A CA 2
ATOM 2766 C C . GLY A 1 91 ? -22.876 -22.559 -20.148 1.00 0.00 91 GLY A C 2
ATOM 2767 O O . GLY A 1 91 ? -23.138 -21.673 -20.962 1.00 0.00 91 GLY A O 2
ATOM 2771 N N . GLU A 1 92 ? -23.728 -23.530 -19.835 1.00 0.00 92 GLU A N 2
ATOM 2772 C CA . GLU A 1 92 ? -25.050 -23.611 -20.444 1.00 0.00 92 GLU A CA 2
ATOM 2773 C C . GLU A 1 92 ? -25.974 -22.533 -19.884 1.00 0.00 92 GLU A C 2
ATOM 2774 O O . GLU A 1 92 ? -26.499 -22.663 -18.778 1.00 0.00 92 GLU A O 2
ATOM 2786 N N . SER A 1 93 ? -26.168 -21.469 -20.656 1.00 0.00 93 SER A N 2
ATOM 2787 C CA . SER A 1 93 ? -27.025 -20.366 -20.237 1.00 0.00 93 SER A CA 2
ATOM 2788 C C . SER A 1 93 ? -28.081 -20.065 -21.296 1.00 0.00 93 SER A C 2
ATOM 2789 O O . SER A 1 93 ? -27.774 -19.959 -22.483 1.00 0.00 93 SER A O 2
ATOM 2797 N N . GLY A 1 94 ? -29.328 -19.929 -20.857 1.00 0.00 94 GLY A N 2
ATOM 2798 C CA . GLY A 1 94 ? -30.412 -19.642 -21.778 1.00 0.00 94 GLY A CA 2
ATOM 2799 C C . GLY A 1 94 ? -31.758 -19.566 -21.085 1.00 0.00 94 GLY A C 2
ATOM 2800 O O . GLY A 1 94 ? -32.174 -20.490 -20.386 1.00 0.00 94 GLY A O 2
ATOM 2804 N N . PRO A 1 95 ? -32.462 -18.440 -21.274 1.00 0.00 95 PRO A N 2
ATOM 2805 C CA . PRO A 1 95 ? -33.779 -18.219 -20.669 1.00 0.00 95 PRO A CA 2
ATOM 2806 C C . PRO A 1 95 ? -34.855 -19.111 -21.279 1.00 0.00 95 PRO A C 2
ATOM 2807 O O . PRO A 1 95 ? -34.688 -19.637 -22.379 1.00 0.00 95 PRO A O 2
ATOM 2818 N N . SER A 1 96 ? -35.958 -19.277 -20.557 1.00 0.00 96 SER A N 2
ATOM 2819 C CA . SER A 1 96 ? -37.060 -20.109 -21.026 1.00 0.00 96 SER A CA 2
ATOM 2820 C C . SER A 1 96 ? -37.972 -19.325 -21.965 1.00 0.00 96 SER A C 2
ATOM 2821 O O . SER A 1 96 ? -38.799 -18.528 -21.522 1.00 0.00 96 SER A O 2
ATOM 2829 N N . SER A 1 97 ? -37.813 -19.556 -23.264 1.00 0.00 97 SER A N 2
ATOM 2830 C CA . SER A 1 97 ? -38.618 -18.869 -24.267 1.00 0.00 97 SER A CA 2
ATOM 2831 C C . SER A 1 97 ? -39.553 -19.845 -24.975 1.00 0.00 97 SER A C 2
ATOM 2832 O O . SER A 1 97 ? -39.398 -21.061 -24.865 1.00 0.00 97 SER A O 2
ATOM 2840 N N . GLY A 1 98 ? -40.525 -19.302 -25.702 1.00 0.00 98 GLY A N 2
ATOM 2841 C CA . GLY A 1 98 ? -41.471 -20.138 -26.417 1.00 0.00 98 GLY A CA 2
ATOM 2842 C C . GLY A 1 98 ? -42.595 -19.336 -27.043 1.00 0.00 98 GLY A C 2
ATOM 2843 O O . GLY A 1 98 ? -43.310 -18.611 -26.352 1.00 0.00 98 GLY A O 2
ATOM 2849 N N . GLY A 1 1 ? -16.846 23.059 19.083 1.00 0.00 1 GLY A N 3
ATOM 2850 C CA . GLY A 1 1 ? -15.543 23.461 18.588 1.00 0.00 1 GLY A CA 3
ATOM 2851 C C . GLY A 1 1 ? -14.842 22.350 17.831 1.00 0.00 1 GLY A C 3
ATOM 2852 O O . GLY A 1 1 ? -14.469 21.332 18.413 1.00 0.00 1 GLY A O 3
ATOM 2856 N N . SER A 1 2 ? -14.665 22.544 16.528 1.00 0.00 2 SER A N 3
ATOM 2857 C CA . SER A 1 2 ? -14.010 21.548 15.688 1.00 0.00 2 SER A CA 3
ATOM 2858 C C . SER A 1 2 ? -13.658 22.133 14.324 1.00 0.00 2 SER A C 3
ATOM 2859 O O . SER A 1 2 ? -14.492 22.762 13.673 1.00 0.00 2 SER A O 3
ATOM 2867 N N . SER A 1 3 ? -12.418 21.921 13.898 1.00 0.00 3 SER A N 3
ATOM 2868 C CA . SER A 1 3 ? -11.953 22.430 12.612 1.00 0.00 3 SER A CA 3
ATOM 2869 C C . SER A 1 3 ? -11.516 21.287 11.701 1.00 0.00 3 SER A C 3
ATOM 2870 O O . SER A 1 3 ? -11.856 21.256 10.519 1.00 0.00 3 SER A O 3
ATOM 2878 N N . GLY A 1 4 ? -10.760 20.348 12.261 1.00 0.00 4 GLY A N 3
ATOM 2879 C CA . GLY A 1 4 ? -10.288 19.216 11.486 1.00 0.00 4 GLY A CA 3
ATOM 2880 C C . GLY A 1 4 ? -9.484 19.639 10.272 1.00 0.00 4 GLY A C 3
ATOM 2881 O O . GLY A 1 4 ? -10.048 19.957 9.225 1.00 0.00 4 GLY A O 3
ATOM 2885 N N . SER A 1 5 ? -8.162 19.644 10.412 1.00 0.00 5 SER A N 3
ATOM 2886 C CA . SER A 1 5 ? -7.279 20.037 9.320 1.00 0.00 5 SER A CA 3
ATOM 2887 C C . SER A 1 5 ? -6.541 18.826 8.757 1.00 0.00 5 SER A C 3
ATOM 2888 O O . SER A 1 5 ? -5.968 18.032 9.503 1.00 0.00 5 SER A O 3
ATOM 2896 N N . SER A 1 6 ? -6.559 18.693 7.434 1.00 0.00 6 SER A N 3
ATOM 2897 C CA . SER A 1 6 ? -5.895 17.578 6.769 1.00 0.00 6 SER A CA 3
ATOM 2898 C C . SER A 1 6 ? -5.248 18.031 5.464 1.00 0.00 6 SER A C 3
ATOM 2899 O O . SER A 1 6 ? -5.623 19.055 4.896 1.00 0.00 6 SER A O 3
ATOM 2907 N N . GLY A 1 7 ? -4.273 17.258 4.995 1.00 0.00 7 GLY A N 3
ATOM 2908 C CA . GLY A 1 7 ? -3.589 17.596 3.760 1.00 0.00 7 GLY A CA 3
ATOM 2909 C C . GLY A 1 7 ? -3.522 16.428 2.796 1.00 0.00 7 GLY A C 3
ATOM 2910 O O . GLY A 1 7 ? -2.595 15.618 2.831 1.00 0.00 7 GLY A O 3
ATOM 2914 N N . PRO A 1 8 ? -4.525 16.328 1.912 1.00 0.00 8 PRO A N 3
ATOM 2915 C CA . PRO A 1 8 ? -4.600 15.253 0.918 1.00 0.00 8 PRO A CA 3
ATOM 2916 C C . PRO A 1 8 ? -3.531 15.385 -0.161 1.00 0.00 8 PRO A C 3
ATOM 2917 O O . PRO A 1 8 ? -2.935 16.448 -0.332 1.00 0.00 8 PRO A O 3
ATOM 2928 N N . GLY A 1 9 ? -3.292 14.298 -0.889 1.00 0.00 9 GLY A N 3
ATOM 2929 C CA . GLY A 1 9 ? -2.295 14.315 -1.943 1.00 0.00 9 GLY A CA 3
ATOM 2930 C C . GLY A 1 9 ? -2.584 15.364 -2.998 1.00 0.00 9 GLY A C 3
ATOM 2931 O O . GLY A 1 9 ? -1.863 16.354 -3.113 1.00 0.00 9 GLY A O 3
ATOM 2935 N N . GLY A 1 10 ? -3.642 15.146 -3.773 1.00 0.00 10 GLY A N 3
ATOM 2936 C CA . GLY A 1 10 ? -4.005 16.088 -4.815 1.00 0.00 10 GLY A CA 3
ATOM 2937 C C . GLY A 1 10 ? -4.018 15.453 -6.192 1.00 0.00 10 GLY A C 3
ATOM 2938 O O . GLY A 1 10 ? -3.518 14.346 -6.393 1.00 0.00 10 GLY A O 3
ATOM 2942 N N . PRO A 1 11 ? -4.604 16.161 -7.169 1.00 0.00 11 PRO A N 3
ATOM 2943 C CA . PRO A 1 11 ? -4.696 15.679 -8.550 1.00 0.00 11 PRO A CA 3
ATOM 2944 C C . PRO A 1 11 ? -3.341 15.654 -9.247 1.00 0.00 11 PRO A C 3
ATOM 2945 O O . PRO A 1 11 ? -2.950 14.643 -9.829 1.00 0.00 11 PRO A O 3
ATOM 2956 N N . GLU A 1 12 ? -2.627 16.774 -9.183 1.00 0.00 12 GLU A N 3
ATOM 2957 C CA . GLU A 1 12 ? -1.314 16.880 -9.809 1.00 0.00 12 GLU A CA 3
ATOM 2958 C C . GLU A 1 12 ? -0.314 17.542 -8.867 1.00 0.00 12 GLU A C 3
ATOM 2959 O O . GLU A 1 12 ? -0.034 18.735 -8.981 1.00 0.00 12 GLU A O 3
ATOM 2971 N N . GLU A 1 13 ? 0.221 16.758 -7.936 1.00 0.00 13 GLU A N 3
ATOM 2972 C CA . GLU A 1 13 ? 1.190 17.269 -6.973 1.00 0.00 13 GLU A CA 3
ATOM 2973 C C . GLU A 1 13 ? 2.617 17.024 -7.454 1.00 0.00 13 GLU A C 3
ATOM 2974 O O . GLU A 1 13 ? 3.428 17.947 -7.516 1.00 0.00 13 GLU A O 3
ATOM 2986 N N . GLN A 1 14 ? 2.915 15.773 -7.792 1.00 0.00 14 GLN A N 3
ATOM 2987 C CA . GLN A 1 14 ? 4.244 15.406 -8.266 1.00 0.00 14 GLN A CA 3
ATOM 2988 C C . GLN A 1 14 ? 4.408 15.747 -9.744 1.00 0.00 14 GLN A C 3
ATOM 2989 O O . GLN A 1 14 ? 5.455 16.240 -10.164 1.00 0.00 14 GLN A O 3
ATOM 3003 N N . TRP A 1 15 ? 3.368 15.482 -10.526 1.00 0.00 15 TRP A N 3
ATOM 3004 C CA . TRP A 1 15 ? 3.398 15.760 -11.957 1.00 0.00 15 TRP A CA 3
ATOM 3005 C C . TRP A 1 15 ? 3.630 17.245 -12.218 1.00 0.00 15 TRP A C 3
ATOM 3006 O O . TRP A 1 15 ? 4.403 17.615 -13.101 1.00 0.00 15 TRP A O 3
ATOM 3027 N N . GLN A 1 16 ? 2.955 18.089 -11.445 1.00 0.00 16 GLN A N 3
ATOM 3028 C CA . GLN A 1 16 ? 3.088 19.534 -11.594 1.00 0.00 16 GLN A CA 3
ATOM 3029 C C . GLN A 1 16 ? 4.454 20.007 -11.109 1.00 0.00 16 GLN A C 3
ATOM 3030 O O . GLN A 1 16 ? 5.004 20.980 -11.625 1.00 0.00 16 GLN A O 3
ATOM 3044 N N . ARG A 1 17 ? 4.996 19.313 -10.113 1.00 0.00 17 ARG A N 3
ATOM 3045 C CA . ARG A 1 17 ? 6.297 19.664 -9.556 1.00 0.00 17 ARG A CA 3
ATOM 3046 C C . ARG A 1 17 ? 7.407 19.426 -10.576 1.00 0.00 17 ARG A C 3
ATOM 3047 O O . ARG A 1 17 ? 8.403 20.147 -10.603 1.00 0.00 17 ARG A O 3
ATOM 3068 N N . ALA A 1 18 ? 7.226 18.409 -11.412 1.00 0.00 18 ALA A N 3
ATOM 3069 C CA . ALA A 1 18 ? 8.211 18.077 -12.435 1.00 0.00 18 ALA A CA 3
ATOM 3070 C C . ALA A 1 18 ? 7.880 18.758 -13.758 1.00 0.00 18 ALA A C 3
ATOM 3071 O O . ALA A 1 18 ? 8.766 19.013 -14.574 1.00 0.00 18 ALA A O 3
ATOM 3078 N N . ILE A 1 19 ? 6.600 19.049 -13.964 1.00 0.00 19 ILE A N 3
ATOM 3079 C CA . ILE A 1 19 ? 6.153 19.701 -15.189 1.00 0.00 19 ILE A CA 3
ATOM 3080 C C . ILE A 1 19 ? 6.684 21.128 -15.277 1.00 0.00 19 ILE A C 3
ATOM 3081 O O . ILE A 1 19 ? 6.834 21.680 -16.368 1.00 0.00 19 ILE A O 3
ATOM 3097 N N . HIS A 1 20 ? 6.970 21.720 -14.122 1.00 0.00 20 HIS A N 3
ATOM 3098 C CA . HIS A 1 20 ? 7.488 23.082 -14.068 1.00 0.00 20 HIS A CA 3
ATOM 3099 C C . HIS A 1 20 ? 8.996 23.082 -13.838 1.00 0.00 20 HIS A C 3
ATOM 3100 O O . HIS A 1 20 ? 9.692 24.020 -14.224 1.00 0.00 20 HIS A O 3
ATOM 3114 N N . GLU A 1 21 ? 9.493 22.023 -13.205 1.00 0.00 21 GLU A N 3
ATOM 3115 C CA . GLU A 1 21 ? 10.918 21.903 -12.922 1.00 0.00 21 GLU A CA 3
ATOM 3116 C C . GLU A 1 21 ? 11.698 21.567 -14.190 1.00 0.00 21 GLU A C 3
ATOM 3117 O O . GLU A 1 21 ? 12.639 22.271 -14.558 1.00 0.00 21 GLU A O 3
ATOM 3129 N N . ARG A 1 22 ? 11.301 20.486 -14.853 1.00 0.00 22 ARG A N 3
ATOM 3130 C CA . ARG A 1 22 ? 11.963 20.054 -16.078 1.00 0.00 22 ARG A CA 3
ATOM 3131 C C . ARG A 1 22 ? 11.234 20.589 -17.307 1.00 0.00 22 ARG A C 3
ATOM 3132 O O . ARG A 1 22 ? 11.704 21.514 -17.968 1.00 0.00 22 ARG A O 3
ATOM 3153 N N . GLY A 1 23 ? 10.081 19.998 -17.609 1.00 0.00 23 GLY A N 3
ATOM 3154 C CA . GLY A 1 23 ? 9.306 20.427 -18.758 1.00 0.00 23 GLY A CA 3
ATOM 3155 C C . GLY A 1 23 ? 7.910 19.836 -18.769 1.00 0.00 23 GLY A C 3
ATOM 3156 O O . GLY A 1 23 ? 6.921 20.566 -18.807 1.00 0.00 23 GLY A O 3
ATOM 3160 N N . GLU A 1 24 ? 7.831 18.509 -18.737 1.00 0.00 24 GLU A N 3
ATOM 3161 C CA . GLU A 1 24 ? 6.545 17.821 -18.746 1.00 0.00 24 GLU A CA 3
ATOM 3162 C C . GLU A 1 24 ? 6.677 16.414 -18.171 1.00 0.00 24 GLU A C 3
ATOM 3163 O O . GLU A 1 24 ? 7.773 15.858 -18.108 1.00 0.00 24 GLU A O 3
ATOM 3175 N N . ALA A 1 25 ? 5.551 15.845 -17.752 1.00 0.00 25 ALA A N 3
ATOM 3176 C CA . ALA A 1 25 ? 5.540 14.503 -17.183 1.00 0.00 25 ALA A CA 3
ATOM 3177 C C . ALA A 1 25 ? 4.811 13.525 -18.099 1.00 0.00 25 ALA A C 3
ATOM 3178 O O . ALA A 1 25 ? 3.596 13.356 -18.002 1.00 0.00 25 ALA A O 3
ATOM 3185 N N . VAL A 1 26 ? 5.562 12.882 -18.987 1.00 0.00 26 VAL A N 3
ATOM 3186 C CA . VAL A 1 26 ? 4.988 11.920 -19.920 1.00 0.00 26 VAL A CA 3
ATOM 3187 C C . VAL A 1 26 ? 4.492 10.676 -19.191 1.00 0.00 26 VAL A C 3
ATOM 3188 O O . VAL A 1 26 ? 4.782 10.478 -18.011 1.00 0.00 26 VAL A O 3
ATOM 3201 N N . CYS A 1 27 ? 3.743 9.840 -19.902 1.00 0.00 27 CYS A N 3
ATOM 3202 C CA . CYS A 1 27 ? 3.206 8.614 -19.324 1.00 0.00 27 CYS A CA 3
ATOM 3203 C C . CYS A 1 27 ? 4.331 7.702 -18.841 1.00 0.00 27 CYS A C 3
ATOM 3204 O O . CYS A 1 27 ? 5.212 7.305 -19.603 1.00 0.00 27 CYS A O 3
ATOM 3211 N N . PRO A 1 28 ? 4.301 7.362 -17.544 1.00 0.00 28 PRO A N 3
ATOM 3212 C CA . PRO A 1 28 ? 5.309 6.494 -16.929 1.00 0.00 28 PRO A CA 3
ATOM 3213 C C . PRO A 1 28 ? 5.202 5.051 -17.411 1.00 0.00 28 PRO A C 3
ATOM 3214 O O . PRO A 1 28 ? 5.944 4.178 -16.959 1.00 0.00 28 PRO A O 3
ATOM 3225 N N . THR A 1 29 ? 4.274 4.806 -18.330 1.00 0.00 29 THR A N 3
ATOM 3226 C CA . THR A 1 29 ? 4.069 3.469 -18.873 1.00 0.00 29 THR A CA 3
ATOM 3227 C C . THR A 1 29 ? 4.670 3.343 -20.268 1.00 0.00 29 THR A C 3
ATOM 3228 O O . THR A 1 29 ? 5.487 2.458 -20.526 1.00 0.00 29 THR A O 3
ATOM 3239 N N . CYS A 1 30 ? 4.262 4.234 -21.165 1.00 0.00 30 CYS A N 3
ATOM 3240 C CA . CYS A 1 30 ? 4.761 4.224 -22.535 1.00 0.00 30 CYS A CA 3
ATOM 3241 C C . CYS A 1 30 ? 5.442 5.546 -22.876 1.00 0.00 30 CYS A C 3
ATOM 3242 O O . CYS A 1 30 ? 6.151 5.651 -23.876 1.00 0.00 30 CYS A O 3
ATOM 3249 N N . ASN A 1 31 ? 5.222 6.553 -22.036 1.00 0.00 31 ASN A N 3
ATOM 3250 C CA . ASN A 1 31 ? 5.814 7.868 -22.249 1.00 0.00 31 ASN A CA 3
ATOM 3251 C C . ASN A 1 31 ? 5.312 8.488 -23.549 1.00 0.00 31 ASN A C 3
ATOM 3252 O O . ASN A 1 31 ? 6.101 8.924 -24.387 1.00 0.00 31 ASN A O 3
ATOM 3263 N N . VAL A 1 32 ? 3.993 8.523 -23.711 1.00 0.00 32 VAL A N 3
ATOM 3264 C CA . VAL A 1 32 ? 3.385 9.090 -24.909 1.00 0.00 32 VAL A CA 3
ATOM 3265 C C . VAL A 1 32 ? 1.997 9.646 -24.609 1.00 0.00 32 VAL A C 3
ATOM 3266 O O . VAL A 1 32 ? 1.044 8.893 -24.412 1.00 0.00 32 VAL A O 3
ATOM 3279 N N . VAL A 1 33 ? 1.890 10.971 -24.577 1.00 0.00 33 VAL A N 3
ATOM 3280 C CA . VAL A 1 33 ? 0.619 11.629 -24.303 1.00 0.00 33 VAL A CA 3
ATOM 3281 C C . VAL A 1 33 ? 0.673 13.106 -24.677 1.00 0.00 33 VAL A C 3
ATOM 3282 O O . VAL A 1 33 ? 1.678 13.590 -25.198 1.00 0.00 33 VAL A O 3
ATOM 3295 N N . THR A 1 34 ? -0.416 13.819 -24.407 1.00 0.00 34 THR A N 3
ATOM 3296 C CA . THR A 1 34 ? -0.494 15.242 -24.716 1.00 0.00 34 THR A CA 3
ATOM 3297 C C . THR A 1 34 ? 0.829 15.941 -24.424 1.00 0.00 34 THR A C 3
ATOM 3298 O O . THR A 1 34 ? 1.633 15.460 -23.625 1.00 0.00 34 THR A O 3
ATOM 3309 N N . ARG A 1 35 ? 1.049 17.078 -25.076 1.00 0.00 35 ARG A N 3
ATOM 3310 C CA . ARG A 1 35 ? 2.275 17.843 -24.886 1.00 0.00 35 ARG A CA 3
ATOM 3311 C C . ARG A 1 35 ? 2.438 18.255 -23.426 1.00 0.00 35 ARG A C 3
ATOM 3312 O O . ARG A 1 35 ? 3.502 18.073 -22.833 1.00 0.00 35 ARG A O 3
ATOM 3333 N N . LYS A 1 36 ? 1.378 18.813 -22.852 1.00 0.00 36 LYS A N 3
ATOM 3334 C CA . LYS A 1 36 ? 1.401 19.252 -21.462 1.00 0.00 36 LYS A CA 3
ATOM 3335 C C . LYS A 1 36 ? 1.254 18.065 -20.515 1.00 0.00 36 LYS A C 3
ATOM 3336 O O . LYS A 1 36 ? 1.403 18.204 -19.300 1.00 0.00 36 LYS A O 3
ATOM 3355 N N . THR A 1 37 ? 0.964 16.896 -21.078 1.00 0.00 37 THR A N 3
ATOM 3356 C CA . THR A 1 37 ? 0.797 15.686 -20.284 1.00 0.00 37 THR A CA 3
ATOM 3357 C C . THR A 1 37 ? 0.088 15.985 -18.968 1.00 0.00 37 THR A C 3
ATOM 3358 O O . THR A 1 37 ? 0.454 15.453 -17.919 1.00 0.00 37 THR A O 3
ATOM 3369 N N . LEU A 1 38 ? -0.929 16.837 -19.030 1.00 0.00 38 LEU A N 3
ATOM 3370 C CA . LEU A 1 38 ? -1.691 17.206 -17.842 1.00 0.00 38 LEU A CA 3
ATOM 3371 C C . LEU A 1 38 ? -3.109 16.648 -17.909 1.00 0.00 38 LEU A C 3
ATOM 3372 O O . LEU A 1 38 ? -3.490 15.793 -17.110 1.00 0.00 38 LEU A O 3
ATOM 3388 N N . VAL A 1 39 ? -3.887 17.137 -18.870 1.00 0.00 39 VAL A N 3
ATOM 3389 C CA . VAL A 1 39 ? -5.262 16.685 -19.045 1.00 0.00 39 VAL A CA 3
ATOM 3390 C C . VAL A 1 39 ? -5.310 15.329 -19.742 1.00 0.00 39 VAL A C 3
ATOM 3391 O O . VAL A 1 39 ? -6.178 14.504 -19.458 1.00 0.00 39 VAL A O 3
ATOM 3404 N N . GLY A 1 40 ? -4.371 15.106 -20.656 1.00 0.00 40 GLY A N 3
ATOM 3405 C CA . GLY A 1 40 ? -4.325 13.849 -21.380 1.00 0.00 40 GLY A CA 3
ATOM 3406 C C . GLY A 1 40 ? -3.676 12.740 -20.574 1.00 0.00 40 GLY A C 3
ATOM 3407 O O . GLY A 1 40 ? -4.234 11.650 -20.444 1.00 0.00 40 GLY A O 3
ATOM 3411 N N . LEU A 1 41 ? -2.495 13.017 -20.034 1.00 0.00 41 LEU A N 3
ATOM 3412 C CA . LEU A 1 41 ? -1.768 12.034 -19.238 1.00 0.00 41 LEU A CA 3
ATOM 3413 C C . LEU A 1 41 ? -2.720 11.246 -18.345 1.00 0.00 41 LEU A C 3
ATOM 3414 O O . LEU A 1 41 ? -2.551 10.043 -18.147 1.00 0.00 41 LEU A O 3
ATOM 3430 N N . LYS A 1 42 ? -3.724 11.932 -17.808 1.00 0.00 42 LYS A N 3
ATOM 3431 C CA . LYS A 1 42 ? -4.707 11.296 -16.938 1.00 0.00 42 LYS A CA 3
ATOM 3432 C C . LYS A 1 42 ? -5.741 10.529 -17.755 1.00 0.00 42 LYS A C 3
ATOM 3433 O O . LYS A 1 42 ? -5.942 9.331 -17.554 1.00 0.00 42 LYS A O 3
ATOM 3452 N N . LYS A 1 43 ? -6.395 11.226 -18.679 1.00 0.00 43 LYS A N 3
ATOM 3453 C CA . LYS A 1 43 ? -7.407 10.610 -19.529 1.00 0.00 43 LYS A CA 3
ATOM 3454 C C . LYS A 1 43 ? -6.798 9.505 -20.386 1.00 0.00 43 LYS A C 3
ATOM 3455 O O . LYS A 1 43 ? -7.516 8.721 -21.007 1.00 0.00 43 LYS A O 3
ATOM 3474 N N . HIS A 1 44 ? -5.470 9.448 -20.416 1.00 0.00 44 HIS A N 3
ATOM 3475 C CA . HIS A 1 44 ? -4.765 8.438 -21.196 1.00 0.00 44 HIS A CA 3
ATOM 3476 C C . HIS A 1 44 ? -4.400 7.238 -20.327 1.00 0.00 44 HIS A C 3
ATOM 3477 O O . HIS A 1 44 ? -4.704 6.096 -20.670 1.00 0.00 44 HIS A O 3
ATOM 3491 N N . MET A 1 45 ? -3.746 7.506 -19.202 1.00 0.00 45 MET A N 3
ATOM 3492 C CA . MET A 1 45 ? -3.340 6.448 -18.284 1.00 0.00 45 MET A CA 3
ATOM 3493 C C . MET A 1 45 ? -4.539 5.606 -17.859 1.00 0.00 45 MET A C 3
ATOM 3494 O O . MET A 1 45 ? -4.433 4.389 -17.711 1.00 0.00 45 MET A O 3
ATOM 3508 N N . GLU A 1 46 ? -5.678 6.263 -17.665 1.00 0.00 46 GLU A N 3
ATOM 3509 C CA . GLU A 1 46 ? -6.897 5.574 -17.256 1.00 0.00 46 GLU A CA 3
ATOM 3510 C C . GLU A 1 46 ? -7.097 4.297 -18.067 1.00 0.00 46 GLU A C 3
ATOM 3511 O O . GLU A 1 46 ? -7.365 3.231 -17.511 1.00 0.00 46 GLU A O 3
ATOM 3523 N N . VAL A 1 47 ? -6.966 4.412 -19.385 1.00 0.00 47 VAL A N 3
ATOM 3524 C CA . VAL A 1 47 ? -7.132 3.268 -20.273 1.00 0.00 47 VAL A CA 3
ATOM 3525 C C . VAL A 1 47 ? -5.796 2.584 -20.544 1.00 0.00 47 VAL A C 3
ATOM 3526 O O . VAL A 1 47 ? -5.741 1.377 -20.778 1.00 0.00 47 VAL A O 3
ATOM 3539 N N . CYS A 1 48 ? -4.721 3.364 -20.509 1.00 0.00 48 CYS A N 3
ATOM 3540 C CA . CYS A 1 48 ? -3.384 2.835 -20.751 1.00 0.00 48 CYS A CA 3
ATOM 3541 C C . CYS A 1 48 ? -3.229 1.447 -20.135 1.00 0.00 48 CYS A C 3
ATOM 3542 O O . CYS A 1 48 ? -3.076 0.456 -20.848 1.00 0.00 48 CYS A O 3
ATOM 3549 N N . GLN A 1 49 ? -3.269 1.386 -18.808 1.00 0.00 49 GLN A N 3
ATOM 3550 C CA . GLN A 1 49 ? -3.133 0.121 -18.097 1.00 0.00 49 GLN A CA 3
ATOM 3551 C C . GLN A 1 49 ? -4.075 -0.931 -18.673 1.00 0.00 49 GLN A C 3
ATOM 3552 O O . GLN A 1 49 ? -3.681 -2.076 -18.899 1.00 0.00 49 GLN A O 3
ATOM 3566 N N . LYS A 1 50 ? -5.322 -0.537 -18.908 1.00 0.00 50 LYS A N 3
ATOM 3567 C CA . LYS A 1 50 ? -6.321 -1.445 -19.459 1.00 0.00 50 LYS A CA 3
ATOM 3568 C C . LYS A 1 50 ? -5.866 -2.006 -20.802 1.00 0.00 50 LYS A C 3
ATOM 3569 O O . LYS A 1 50 ? -6.060 -3.187 -21.091 1.00 0.00 50 LYS A O 3
ATOM 3588 N N . LEU A 1 51 ? -5.258 -1.152 -21.619 1.00 0.00 51 LEU A N 3
ATOM 3589 C CA . LEU A 1 51 ? -4.773 -1.563 -22.932 1.00 0.00 51 LEU A CA 3
ATOM 3590 C C . LEU A 1 51 ? -3.477 -2.357 -22.809 1.00 0.00 51 LEU A C 3
ATOM 3591 O O . LEU A 1 51 ? -3.426 -3.538 -23.153 1.00 0.00 51 LEU A O 3
ATOM 3607 N N . GLN A 1 52 ? -2.431 -1.701 -22.316 1.00 0.00 52 GLN A N 3
ATOM 3608 C CA . GLN A 1 52 ? -1.135 -2.346 -22.147 1.00 0.00 52 GLN A CA 3
ATOM 3609 C C . GLN A 1 52 ? -1.284 -3.689 -21.439 1.00 0.00 52 GLN A C 3
ATOM 3610 O O . GLN A 1 52 ? -0.695 -4.688 -21.853 1.00 0.00 52 GLN A O 3
ATOM 3624 N N . ASP A 1 53 ? -2.074 -3.705 -20.371 1.00 0.00 53 ASP A N 3
ATOM 3625 C CA . ASP A 1 53 ? -2.301 -4.926 -19.606 1.00 0.00 53 ASP A CA 3
ATOM 3626 C C . ASP A 1 53 ? -2.615 -6.097 -20.532 1.00 0.00 53 ASP A C 3
ATOM 3627 O O . ASP A 1 53 ? -2.119 -7.206 -20.336 1.00 0.00 53 ASP A O 3
ATOM 3636 N N . ALA A 1 54 ? -3.442 -5.842 -21.540 1.00 0.00 54 ALA A N 3
ATOM 3637 C CA . ALA A 1 54 ? -3.821 -6.874 -22.497 1.00 0.00 54 ALA A CA 3
ATOM 3638 C C . ALA A 1 54 ? -2.597 -7.438 -23.211 1.00 0.00 54 ALA A C 3
ATOM 3639 O O . ALA A 1 54 ? -2.238 -8.601 -23.025 1.00 0.00 54 ALA A O 3
ATOM 3646 N N . LEU A 1 55 ? -1.961 -6.607 -24.029 1.00 0.00 55 LEU A N 3
ATOM 3647 C CA . LEU A 1 55 ? -0.777 -7.022 -24.773 1.00 0.00 55 LEU A CA 3
ATOM 3648 C C . LEU A 1 55 ? 0.254 -7.657 -23.844 1.00 0.00 55 LEU A C 3
ATOM 3649 O O . LEU A 1 55 ? 0.946 -8.603 -24.221 1.00 0.00 55 LEU A O 3
ATOM 3665 N N . LYS A 1 56 ? 0.350 -7.132 -22.628 1.00 0.00 56 LYS A N 3
ATOM 3666 C CA . LYS A 1 56 ? 1.293 -7.648 -21.643 1.00 0.00 56 LYS A CA 3
ATOM 3667 C C . LYS A 1 56 ? 1.032 -9.124 -21.362 1.00 0.00 56 LYS A C 3
ATOM 3668 O O . LYS A 1 56 ? -0.115 -9.545 -21.210 1.00 0.00 56 LYS A O 3
ATOM 3687 N N . CYS A 1 57 ? 2.104 -9.907 -21.292 1.00 0.00 57 CYS A N 3
ATOM 3688 C CA . CYS A 1 57 ? 1.992 -11.336 -21.028 1.00 0.00 57 CYS A CA 3
ATOM 3689 C C . CYS A 1 57 ? 1.993 -11.614 -19.528 1.00 0.00 57 CYS A C 3
ATOM 3690 O O . CYS A 1 57 ? 2.027 -10.689 -18.716 1.00 0.00 57 CYS A O 3
ATOM 3697 N N . GLN A 1 58 ? 1.955 -12.893 -19.168 1.00 0.00 58 GLN A N 3
ATOM 3698 C CA . GLN A 1 58 ? 1.952 -13.292 -17.766 1.00 0.00 58 GLN A CA 3
ATOM 3699 C C . GLN A 1 58 ? 3.108 -14.240 -17.466 1.00 0.00 58 GLN A C 3
ATOM 3700 O O . GLN A 1 58 ? 3.856 -14.041 -16.509 1.00 0.00 58 GLN A O 3
ATOM 3714 N N . HIS A 1 59 ? 3.250 -15.272 -18.292 1.00 0.00 59 HIS A N 3
ATOM 3715 C CA . HIS A 1 59 ? 4.316 -16.252 -18.115 1.00 0.00 59 HIS A CA 3
ATOM 3716 C C . HIS A 1 59 ? 5.685 -15.582 -18.181 1.00 0.00 59 HIS A C 3
ATOM 3717 O O . HIS A 1 59 ? 6.565 -15.863 -17.367 1.00 0.00 59 HIS A O 3
ATOM 3731 N N . CYS A 1 60 ? 5.859 -14.696 -19.156 1.00 0.00 60 CYS A N 3
ATOM 3732 C CA . CYS A 1 60 ? 7.121 -13.987 -19.330 1.00 0.00 60 CYS A CA 3
ATOM 3733 C C . CYS A 1 60 ? 7.046 -12.588 -18.724 1.00 0.00 60 CYS A C 3
ATOM 3734 O O . CYS A 1 60 ? 8.068 -11.929 -18.531 1.00 0.00 60 CYS A O 3
ATOM 3741 N N . ARG A 1 61 ? 5.830 -12.142 -18.427 1.00 0.00 61 ARG A N 3
ATOM 3742 C CA . ARG A 1 61 ? 5.622 -10.822 -17.844 1.00 0.00 61 ARG A CA 3
ATOM 3743 C C . ARG A 1 61 ? 6.306 -9.744 -18.680 1.00 0.00 61 ARG A C 3
ATOM 3744 O O . ARG A 1 61 ? 7.084 -8.942 -18.163 1.00 0.00 61 ARG A O 3
ATOM 3765 N N . LYS A 1 62 ? 6.012 -9.733 -19.976 1.00 0.00 62 LYS A N 3
ATOM 3766 C CA . LYS A 1 62 ? 6.597 -8.754 -20.885 1.00 0.00 62 LYS A CA 3
ATOM 3767 C C . LYS A 1 62 ? 5.513 -8.043 -21.689 1.00 0.00 62 LYS A C 3
ATOM 3768 O O . LYS A 1 62 ? 4.471 -8.623 -21.990 1.00 0.00 62 LYS A O 3
ATOM 3787 N N . GLN A 1 63 ? 5.769 -6.785 -22.034 1.00 0.00 63 GLN A N 3
ATOM 3788 C CA . GLN A 1 63 ? 4.814 -5.996 -22.804 1.00 0.00 63 GLN A CA 3
ATOM 3789 C C . GLN A 1 63 ? 5.118 -6.079 -24.296 1.00 0.00 63 GLN A C 3
ATOM 3790 O O . GLN A 1 63 ? 6.270 -5.953 -24.714 1.00 0.00 63 GLN A O 3
ATOM 3804 N N . PHE A 1 64 ? 4.078 -6.292 -25.096 1.00 0.00 64 PHE A N 3
ATOM 3805 C CA . PHE A 1 64 ? 4.234 -6.393 -26.542 1.00 0.00 64 PHE A CA 3
ATOM 3806 C C . PHE A 1 64 ? 3.521 -5.243 -27.248 1.00 0.00 64 PHE A C 3
ATOM 3807 O O . PHE A 1 64 ? 2.454 -4.802 -26.819 1.00 0.00 64 PHE A O 3
ATOM 3824 N N . LYS A 1 65 ? 4.119 -4.761 -28.332 1.00 0.00 65 LYS A N 3
ATOM 3825 C CA . LYS A 1 65 ? 3.543 -3.663 -29.099 1.00 0.00 65 LYS A CA 3
ATOM 3826 C C . LYS A 1 65 ? 2.906 -4.174 -30.388 1.00 0.00 65 LYS A C 3
ATOM 3827 O O . LYS A 1 65 ? 3.067 -3.575 -31.451 1.00 0.00 65 LYS A O 3
ATOM 3846 N N . SER A 1 66 ? 2.182 -5.284 -30.285 1.00 0.00 66 SER A N 3
ATOM 3847 C CA . SER A 1 66 ? 1.523 -5.877 -31.442 1.00 0.00 66 SER A CA 3
ATOM 3848 C C . SER A 1 66 ? 0.626 -7.037 -31.022 1.00 0.00 66 SER A C 3
ATOM 3849 O O . SER A 1 66 ? 1.107 -8.108 -30.650 1.00 0.00 66 SER A O 3
ATOM 3857 N N . LYS A 1 67 ? -0.683 -6.816 -31.082 1.00 0.00 67 LYS A N 3
ATOM 3858 C CA . LYS A 1 67 ? -1.651 -7.841 -30.709 1.00 0.00 67 LYS A CA 3
ATOM 3859 C C . LYS A 1 67 ? -1.367 -9.149 -31.440 1.00 0.00 67 LYS A C 3
ATOM 3860 O O . LYS A 1 67 ? -1.340 -10.218 -30.832 1.00 0.00 67 LYS A O 3
ATOM 3879 N N . ALA A 1 68 ? -1.153 -9.056 -32.749 1.00 0.00 68 ALA A N 3
ATOM 3880 C CA . ALA A 1 68 ? -0.868 -10.232 -33.562 1.00 0.00 68 ALA A CA 3
ATOM 3881 C C . ALA A 1 68 ? 0.415 -10.917 -33.104 1.00 0.00 68 ALA A C 3
ATOM 3882 O O . ALA A 1 68 ? 0.492 -12.144 -33.057 1.00 0.00 68 ALA A O 3
ATOM 3889 N N . GLY A 1 69 ? 1.421 -10.116 -32.766 1.00 0.00 69 GLY A N 3
ATOM 3890 C CA . GLY A 1 69 ? 2.687 -10.664 -32.317 1.00 0.00 69 GLY A CA 3
ATOM 3891 C C . GLY A 1 69 ? 2.550 -11.469 -31.039 1.00 0.00 69 GLY A C 3
ATOM 3892 O O . GLY A 1 69 ? 3.249 -12.465 -30.846 1.00 0.00 69 GLY A O 3
ATOM 3896 N N . LEU A 1 70 ? 1.649 -11.037 -30.164 1.00 0.00 70 LEU A N 3
ATOM 3897 C CA . LEU A 1 70 ? 1.423 -11.724 -28.897 1.00 0.00 70 LEU A CA 3
ATOM 3898 C C . LEU A 1 70 ? 0.805 -13.100 -29.125 1.00 0.00 70 LEU A C 3
ATOM 3899 O O . LEU A 1 70 ? 1.324 -14.110 -28.652 1.00 0.00 70 LEU A O 3
ATOM 3915 N N . ASN A 1 71 ? -0.305 -13.130 -29.856 1.00 0.00 71 ASN A N 3
ATOM 3916 C CA . ASN A 1 71 ? -0.992 -14.383 -30.149 1.00 0.00 71 ASN A CA 3
ATOM 3917 C C . ASN A 1 71 ? 0.008 -15.508 -30.395 1.00 0.00 71 ASN A C 3
ATOM 3918 O O . ASN A 1 71 ? -0.057 -16.561 -29.760 1.00 0.00 71 ASN A O 3
ATOM 3929 N N . TYR A 1 72 ? 0.933 -15.277 -31.321 1.00 0.00 72 TYR A N 3
ATOM 3930 C CA . TYR A 1 72 ? 1.946 -16.272 -31.653 1.00 0.00 72 TYR A CA 3
ATOM 3931 C C . TYR A 1 72 ? 2.878 -16.516 -30.470 1.00 0.00 72 TYR A C 3
ATOM 3932 O O . TYR A 1 72 ? 2.866 -17.590 -29.866 1.00 0.00 72 TYR A O 3
ATOM 3950 N N . HIS A 1 73 ? 3.685 -15.511 -30.143 1.00 0.00 73 HIS A N 3
ATOM 3951 C CA . HIS A 1 73 ? 4.623 -15.615 -29.031 1.00 0.00 73 HIS A CA 3
ATOM 3952 C C . HIS A 1 73 ? 4.032 -16.446 -27.897 1.00 0.00 73 HIS A C 3
ATOM 3953 O O . HIS A 1 73 ? 4.630 -17.428 -27.454 1.00 0.00 73 HIS A O 3
ATOM 3967 N N . THR A 1 74 ? 2.854 -16.046 -27.429 1.00 0.00 74 THR A N 3
ATOM 3968 C CA . THR A 1 74 ? 2.182 -16.752 -26.345 1.00 0.00 74 THR A CA 3
ATOM 3969 C C . THR A 1 74 ? 2.298 -18.262 -26.517 1.00 0.00 74 THR A C 3
ATOM 3970 O O . THR A 1 74 ? 2.592 -18.984 -25.565 1.00 0.00 74 THR A O 3
ATOM 3981 N N . MET A 1 75 ? 2.065 -18.733 -27.738 1.00 0.00 75 MET A N 3
ATOM 3982 C CA . MET A 1 75 ? 2.145 -20.158 -28.035 1.00 0.00 75 MET A CA 3
ATOM 3983 C C . MET A 1 75 ? 3.595 -20.595 -28.219 1.00 0.00 75 MET A C 3
ATOM 3984 O O . MET A 1 75 ? 4.059 -21.529 -27.566 1.00 0.00 75 MET A O 3
ATOM 3998 N N . ALA A 1 76 ? 4.305 -19.913 -29.112 1.00 0.00 76 ALA A N 3
ATOM 3999 C CA . ALA A 1 76 ? 5.702 -20.230 -29.380 1.00 0.00 76 ALA A CA 3
ATOM 4000 C C . ALA A 1 76 ? 6.498 -20.338 -28.084 1.00 0.00 76 ALA A C 3
ATOM 4001 O O . ALA A 1 76 ? 7.044 -21.395 -27.767 1.00 0.00 76 ALA A O 3
ATOM 4008 N N . GLU A 1 77 ? 6.561 -19.238 -27.340 1.00 0.00 77 GLU A N 3
ATOM 4009 C CA . GLU A 1 77 ? 7.293 -19.211 -26.079 1.00 0.00 77 GLU A CA 3
ATOM 4010 C C . GLU A 1 77 ? 6.596 -20.069 -25.027 1.00 0.00 77 GLU A C 3
ATOM 4011 O O . GLU A 1 77 ? 7.223 -20.910 -24.381 1.00 0.00 77 GLU A O 3
ATOM 4023 N N . HIS A 1 78 ? 5.296 -19.850 -24.860 1.00 0.00 78 HIS A N 3
ATOM 4024 C C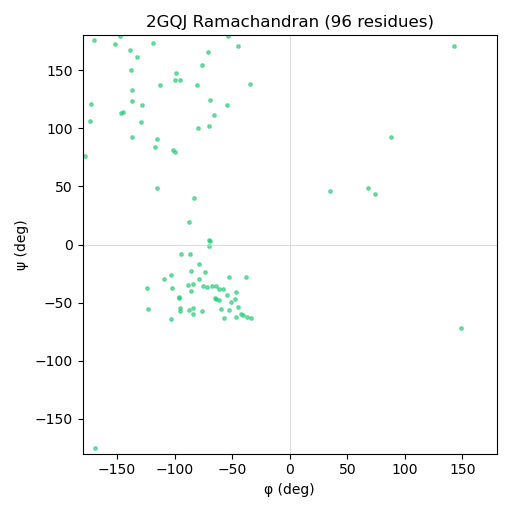A . HIS A 1 78 ? 4.513 -20.603 -23.886 1.00 0.00 78 HIS A CA 3
ATOM 4025 C C . HIS A 1 78 ? 3.529 -21.535 -24.585 1.00 0.00 78 HIS A C 3
ATOM 4026 O O . HIS A 1 78 ? 2.349 -21.214 -24.728 1.00 0.00 78 HIS A O 3
ATOM 4040 N N . SER A 1 79 ? 4.022 -22.691 -25.019 1.00 0.00 79 SER A N 3
ATOM 4041 C CA . SER A 1 79 ? 3.187 -23.668 -25.707 1.00 0.00 79 SER A CA 3
ATOM 4042 C C . SER A 1 79 ? 2.196 -24.312 -24.741 1.00 0.00 79 SER A C 3
ATOM 4043 O O . SER A 1 79 ? 2.587 -24.890 -23.727 1.00 0.00 79 SER A O 3
ATOM 4051 N N . ALA A 1 80 ? 0.912 -24.208 -25.064 1.00 0.00 80 ALA A N 3
ATOM 4052 C CA . ALA A 1 80 ? -0.136 -24.781 -24.228 1.00 0.00 80 ALA A CA 3
ATOM 4053 C C . ALA A 1 80 ? -0.153 -26.302 -24.335 1.00 0.00 80 ALA A C 3
ATOM 4054 O O . ALA A 1 80 ? -0.905 -26.871 -25.127 1.00 0.00 80 ALA A O 3
ATOM 4061 N N . LYS A 1 81 ? 0.681 -26.957 -23.534 1.00 0.00 81 LYS A N 3
ATOM 4062 C CA . LYS A 1 81 ? 0.762 -28.412 -23.538 1.00 0.00 81 LYS A CA 3
ATOM 4063 C C . LYS A 1 81 ? -0.605 -29.033 -23.806 1.00 0.00 81 LYS A C 3
ATOM 4064 O O . LYS A 1 81 ? -1.601 -28.701 -23.163 1.00 0.00 81 LYS A O 3
ATOM 4083 N N . PRO A 1 82 ? -0.657 -29.956 -24.778 1.00 0.00 82 PRO A N 3
ATOM 4084 C CA . PRO A 1 82 ? -1.897 -30.644 -25.151 1.00 0.00 82 PRO A CA 3
ATOM 4085 C C . PRO A 1 82 ? -2.371 -31.611 -24.072 1.00 0.00 82 PRO A C 3
ATOM 4086 O O . PRO A 1 82 ? -1.618 -31.960 -23.163 1.00 0.00 82 PRO A O 3
ATOM 4097 N N . SER A 1 83 ? -3.624 -32.040 -24.178 1.00 0.00 83 SER A N 3
ATOM 4098 C CA . SER A 1 83 ? -4.200 -32.965 -23.208 1.00 0.00 83 SER A CA 3
ATOM 4099 C C . SER A 1 83 ? -4.221 -34.387 -23.761 1.00 0.00 83 SER A C 3
ATOM 4100 O O . SER A 1 83 ? -5.056 -34.727 -24.599 1.00 0.00 83 SER A O 3
ATOM 4108 N N . ASP A 1 84 ? -3.298 -35.214 -23.284 1.00 0.00 84 ASP A N 3
ATOM 4109 C CA . ASP A 1 84 ? -3.210 -36.600 -23.728 1.00 0.00 84 ASP A CA 3
ATOM 4110 C C . ASP A 1 84 ? -3.654 -37.554 -22.623 1.00 0.00 84 ASP A C 3
ATOM 4111 O O . ASP A 1 84 ? -4.360 -38.529 -22.878 1.00 0.00 84 ASP A O 3
ATOM 4120 N N . ALA A 1 85 ? -3.233 -37.266 -21.395 1.00 0.00 85 ALA A N 3
ATOM 4121 C CA . ALA A 1 85 ? -3.589 -38.097 -20.252 1.00 0.00 85 ALA A CA 3
ATOM 4122 C C . ALA A 1 85 ? -3.834 -37.247 -19.010 1.00 0.00 85 ALA A C 3
ATOM 4123 O O . ALA A 1 85 ? -2.899 -36.697 -18.429 1.00 0.00 85 ALA A O 3
ATOM 4130 N N . GLU A 1 86 ? -5.098 -37.143 -18.610 1.00 0.00 86 GLU A N 3
ATOM 4131 C CA . GLU A 1 86 ? -5.465 -36.357 -17.438 1.00 0.00 86 GLU A CA 3
ATOM 4132 C C . GLU A 1 86 ? -4.662 -36.795 -16.216 1.00 0.00 86 GLU A C 3
ATOM 4133 O O . GLU A 1 86 ? -4.464 -37.988 -15.985 1.00 0.00 86 GLU A O 3
ATOM 4145 N N . ALA A 1 87 ? -4.203 -35.822 -15.437 1.00 0.00 87 ALA A N 3
ATOM 4146 C CA . ALA A 1 87 ? -3.423 -36.106 -14.238 1.00 0.00 87 ALA A CA 3
ATOM 4147 C C . ALA A 1 87 ? -4.326 -36.522 -13.082 1.00 0.00 87 ALA A C 3
ATOM 4148 O O . ALA A 1 87 ? -4.644 -35.715 -12.208 1.00 0.00 87 ALA A O 3
ATOM 4155 N N . SER A 1 88 ? -4.738 -37.786 -13.084 1.00 0.00 88 SER A N 3
ATOM 4156 C CA . SER A 1 88 ? -5.609 -38.308 -12.037 1.00 0.00 88 SER A CA 3
ATOM 4157 C C . SER A 1 88 ? -4.972 -39.513 -11.352 1.00 0.00 88 SER A C 3
ATOM 4158 O O . SER A 1 88 ? -4.975 -40.620 -11.890 1.00 0.00 88 SER A O 3
ATOM 4166 N N . GLU A 1 89 ? -4.426 -39.288 -10.160 1.00 0.00 89 GLU A N 3
ATOM 4167 C CA . GLU A 1 89 ? -3.784 -40.355 -9.401 1.00 0.00 89 GLU A CA 3
ATOM 4168 C C . GLU A 1 89 ? -3.657 -39.974 -7.929 1.00 0.00 89 GLU A C 3
ATOM 4169 O O . GLU A 1 89 ? -3.267 -38.855 -7.597 1.00 0.00 89 GLU A O 3
ATOM 4181 N N . GLY A 1 90 ? -3.989 -40.914 -7.049 1.00 0.00 90 GLY A N 3
ATOM 4182 C CA . GLY A 1 90 ? -3.907 -40.659 -5.623 1.00 0.00 90 GLY A CA 3
ATOM 4183 C C . GLY A 1 90 ? -4.276 -41.873 -4.794 1.00 0.00 90 GLY A C 3
ATOM 4184 O O . GLY A 1 90 ? -3.585 -42.211 -3.834 1.00 0.00 90 GLY A O 3
ATOM 4188 N N . GLY A 1 91 ? -5.370 -42.531 -5.166 1.00 0.00 91 GLY A N 3
ATOM 4189 C CA . GLY A 1 91 ? -5.812 -43.706 -4.438 1.00 0.00 91 GLY A CA 3
ATOM 4190 C C . GLY A 1 91 ? -6.346 -43.368 -3.060 1.00 0.00 91 GLY A C 3
ATOM 4191 O O . GLY A 1 91 ? -6.301 -42.213 -2.637 1.00 0.00 91 GLY A O 3
ATOM 4195 N N . GLU A 1 92 ? -6.856 -44.377 -2.360 1.00 0.00 92 GLU A N 3
ATOM 4196 C CA . GLU A 1 92 ? -7.404 -44.179 -1.024 1.00 0.00 92 GLU A CA 3
ATOM 4197 C C . GLU A 1 92 ? -6.777 -45.152 -0.029 1.00 0.00 92 GLU A C 3
ATOM 4198 O O . GLU A 1 92 ? -5.973 -46.006 -0.402 1.00 0.00 92 GLU A O 3
ATOM 4210 N N . SER A 1 93 ? -7.151 -45.015 1.239 1.00 0.00 93 SER A N 3
ATOM 4211 C CA . SER A 1 93 ? -6.623 -45.878 2.289 1.00 0.00 93 SER A CA 3
ATOM 4212 C C . SER A 1 93 ? -7.755 -46.557 3.055 1.00 0.00 93 SER A C 3
ATOM 4213 O O . SER A 1 93 ? -8.628 -45.893 3.612 1.00 0.00 93 SER A O 3
ATOM 4221 N N . GLY A 1 94 ? -7.732 -47.886 3.078 1.00 0.00 94 GLY A N 3
ATOM 4222 C CA . GLY A 1 94 ? -8.760 -48.634 3.777 1.00 0.00 94 GLY A CA 3
ATOM 4223 C C . GLY A 1 94 ? -8.910 -50.047 3.250 1.00 0.00 94 GLY A C 3
ATOM 4224 O O . GLY A 1 94 ? -8.899 -50.286 2.042 1.00 0.00 94 GLY A O 3
ATOM 4228 N N . PRO A 1 95 ? -9.053 -51.014 4.169 1.00 0.00 95 PRO A N 3
ATOM 4229 C CA . PRO A 1 95 ? -9.207 -52.427 3.813 1.00 0.00 95 PRO A CA 3
ATOM 4230 C C . PRO A 1 95 ? -10.553 -52.717 3.157 1.00 0.00 95 PRO A C 3
ATOM 4231 O O . PRO A 1 95 ? -11.520 -53.067 3.833 1.00 0.00 95 PRO A O 3
ATOM 4242 N N . SER A 1 96 ? -10.607 -52.568 1.837 1.00 0.00 96 SER A N 3
ATOM 4243 C CA . SER A 1 96 ? -11.836 -52.811 1.091 1.00 0.00 96 SER A CA 3
ATOM 4244 C C . SER A 1 96 ? -11.954 -54.281 0.701 1.00 0.00 96 SER A C 3
ATOM 4245 O O . SER A 1 96 ? -12.362 -54.608 -0.413 1.00 0.00 96 SER A O 3
ATOM 4253 N N . SER A 1 97 ? -11.592 -55.163 1.627 1.00 0.00 97 SER A N 3
ATOM 4254 C CA . SER A 1 97 ? -11.653 -56.599 1.380 1.00 0.00 97 SER A CA 3
ATOM 4255 C C . SER A 1 97 ? -13.051 -57.015 0.933 1.00 0.00 97 SER A C 3
ATOM 4256 O O . SER A 1 97 ? -13.210 -57.781 -0.016 1.00 0.00 97 SER A O 3
ATOM 4264 N N . GLY A 1 98 ? -14.064 -56.502 1.626 1.00 0.00 98 GLY A N 3
ATOM 4265 C CA . GLY A 1 98 ? -15.436 -56.831 1.287 1.00 0.00 98 GLY A CA 3
ATOM 4266 C C . GLY A 1 98 ? -16.438 -55.944 2.000 1.00 0.00 98 GLY A C 3
ATOM 4267 O O . GLY A 1 98 ? -17.104 -55.121 1.373 1.00 0.00 98 GLY A O 3
ATOM 4273 N N . GLY A 1 1 ? -20.699 17.008 14.604 1.00 0.00 1 GLY A N 4
ATOM 4274 C CA . GLY A 1 1 ? -20.193 17.155 13.252 1.00 0.00 1 GLY A CA 4
ATOM 4275 C C . GLY A 1 1 ? -19.040 16.216 12.959 1.00 0.00 1 GLY A C 4
ATOM 4276 O O . GLY A 1 1 ? -18.385 15.722 13.877 1.00 0.00 1 GLY A O 4
ATOM 4280 N N . SER A 1 2 ? -18.791 15.968 11.678 1.00 0.00 2 SER A N 4
ATOM 4281 C CA . SER A 1 2 ? -17.712 15.077 11.267 1.00 0.00 2 SER A CA 4
ATOM 4282 C C . SER A 1 2 ? -17.135 15.507 9.921 1.00 0.00 2 SER A C 4
ATOM 4283 O O . SER A 1 2 ? -17.856 15.609 8.928 1.00 0.00 2 SER A O 4
ATOM 4291 N N . SER A 1 3 ? -15.830 15.758 9.897 1.00 0.00 3 SER A N 4
ATOM 4292 C CA . SER A 1 3 ? -15.156 16.181 8.675 1.00 0.00 3 SER A CA 4
ATOM 4293 C C . SER A 1 3 ? -14.231 15.083 8.157 1.00 0.00 3 SER A C 4
ATOM 4294 O O . SER A 1 3 ? -13.979 14.094 8.843 1.00 0.00 3 SER A O 4
ATOM 4302 N N . GLY A 1 4 ? -13.729 15.266 6.940 1.00 0.00 4 GLY A N 4
ATOM 4303 C CA . GLY A 1 4 ? -12.838 14.285 6.350 1.00 0.00 4 GLY A CA 4
ATOM 4304 C C . GLY A 1 4 ? -11.394 14.747 6.335 1.00 0.00 4 GLY A C 4
ATOM 4305 O O . GLY A 1 4 ? -10.995 15.532 5.476 1.00 0.00 4 GLY A O 4
ATOM 4309 N N . SER A 1 5 ? -10.609 14.259 7.290 1.00 0.00 5 SER A N 4
ATOM 4310 C CA . SER A 1 5 ? -9.202 14.631 7.387 1.00 0.00 5 SER A CA 4
ATOM 4311 C C . SER A 1 5 ? -8.334 13.700 6.545 1.00 0.00 5 SER A C 4
ATOM 4312 O O . SER A 1 5 ? -7.931 12.630 7.000 1.00 0.00 5 SER A O 4
ATOM 4320 N N . SER A 1 6 ? -8.052 14.117 5.315 1.00 0.00 6 SER A N 4
ATOM 4321 C CA . SER A 1 6 ? -7.236 13.320 4.407 1.00 0.00 6 SER A CA 4
ATOM 4322 C C . SER A 1 6 ? -6.331 14.213 3.563 1.00 0.00 6 SER A C 4
ATOM 4323 O O . SER A 1 6 ? -6.746 15.275 3.099 1.00 0.00 6 SER A O 4
ATOM 4331 N N . GLY A 1 7 ? -5.091 13.775 3.369 1.00 0.00 7 GLY A N 4
ATOM 4332 C CA . GLY A 1 7 ? -4.146 14.546 2.582 1.00 0.00 7 GLY A CA 4
ATOM 4333 C C . GLY A 1 7 ? -3.132 13.671 1.873 1.00 0.00 7 GLY A C 4
ATOM 4334 O O . GLY A 1 7 ? -1.943 13.679 2.191 1.00 0.00 7 GLY A O 4
ATOM 4338 N N . PRO A 1 8 ? -3.604 12.891 0.888 1.00 0.00 8 PRO A N 4
ATOM 4339 C CA . PRO A 1 8 ? -2.746 11.991 0.112 1.00 0.00 8 PRO A CA 4
ATOM 4340 C C . PRO A 1 8 ? -1.794 12.747 -0.808 1.00 0.00 8 PRO A C 4
ATOM 4341 O O . PRO A 1 8 ? -0.878 12.162 -1.385 1.00 0.00 8 PRO A O 4
ATOM 4352 N N . GLY A 1 9 ? -2.017 14.051 -0.941 1.00 0.00 9 GLY A N 4
ATOM 4353 C CA . GLY A 1 9 ? -1.171 14.865 -1.793 1.00 0.00 9 GLY A CA 4
ATOM 4354 C C . GLY A 1 9 ? -1.970 15.773 -2.707 1.00 0.00 9 GLY A C 4
ATOM 4355 O O . GLY A 1 9 ? -1.939 16.994 -2.563 1.00 0.00 9 GLY A O 4
ATOM 4359 N N . GLY A 1 10 ? -2.688 15.174 -3.653 1.00 0.00 10 GLY A N 4
ATOM 4360 C CA . GLY A 1 10 ? -3.487 15.952 -4.582 1.00 0.00 10 GLY A CA 4
ATOM 4361 C C . GLY A 1 10 ? -3.630 15.277 -5.931 1.00 0.00 10 GLY A C 4
ATOM 4362 O O . GLY A 1 10 ? -3.133 14.172 -6.152 1.00 0.00 10 GLY A O 4
ATOM 4366 N N . PRO A 1 11 ? -4.324 15.947 -6.863 1.00 0.00 11 PRO A N 4
ATOM 4367 C CA . PRO A 1 11 ? -4.547 15.424 -8.213 1.00 0.00 11 PRO A CA 4
ATOM 4368 C C . PRO A 1 11 ? -3.269 15.398 -9.044 1.00 0.00 11 PRO A C 4
ATOM 4369 O O . PRO A 1 11 ? -2.956 14.396 -9.687 1.00 0.00 11 PRO A O 4
ATOM 4380 N N . GLU A 1 12 ? -2.534 16.505 -9.025 1.00 0.00 12 GLU A N 4
ATOM 4381 C CA . GLU A 1 12 ? -1.289 16.608 -9.777 1.00 0.00 12 GLU A CA 4
ATOM 4382 C C . GLU A 1 12 ? -0.180 17.207 -8.916 1.00 0.00 12 GLU A C 4
ATOM 4383 O O . GLU A 1 12 ? 0.201 18.363 -9.094 1.00 0.00 12 GLU A O 4
ATOM 4395 N N . GLU A 1 13 ? 0.332 16.411 -7.983 1.00 0.00 13 GLU A N 4
ATOM 4396 C CA . GLU A 1 13 ? 1.395 16.863 -7.094 1.00 0.00 13 GLU A CA 4
ATOM 4397 C C . GLU A 1 13 ? 2.766 16.499 -7.656 1.00 0.00 13 GLU A C 4
ATOM 4398 O O . GLU A 1 13 ? 3.546 17.374 -8.031 1.00 0.00 13 GLU A O 4
ATOM 4410 N N . GLN A 1 14 ? 3.052 15.202 -7.711 1.00 0.00 14 GLN A N 4
ATOM 4411 C CA . GLN A 1 14 ? 4.329 14.723 -8.226 1.00 0.00 14 GLN A CA 4
ATOM 4412 C C . GLN A 1 14 ? 4.443 14.981 -9.725 1.00 0.00 14 GLN A C 4
ATOM 4413 O O . GLN A 1 14 ? 5.503 15.364 -10.220 1.00 0.00 14 GLN A O 4
ATOM 4427 N N . TRP A 1 15 ? 3.345 14.768 -10.442 1.00 0.00 15 TRP A N 4
ATOM 4428 C CA . TRP A 1 15 ? 3.322 14.978 -11.885 1.00 0.00 15 TRP A CA 4
ATOM 4429 C C . TRP A 1 15 ? 3.603 16.436 -12.228 1.00 0.00 15 TRP A C 4
ATOM 4430 O O . TRP A 1 15 ? 4.382 16.731 -13.134 1.00 0.00 15 TRP A O 4
ATOM 4451 N N . GLN A 1 16 ? 2.964 17.345 -11.498 1.00 0.00 16 GLN A N 4
ATOM 4452 C CA . GLN A 1 16 ? 3.145 18.774 -11.727 1.00 0.00 16 GLN A CA 4
ATOM 4453 C C . GLN A 1 16 ? 4.497 19.242 -11.198 1.00 0.00 16 GLN A C 4
ATOM 4454 O O . GLN A 1 16 ? 5.079 20.197 -11.713 1.00 0.00 16 GLN A O 4
ATOM 4468 N N . ARG A 1 17 ? 4.991 18.563 -10.168 1.00 0.00 17 ARG A N 4
ATOM 4469 C CA . ARG A 1 17 ? 6.274 18.911 -9.568 1.00 0.00 17 ARG A CA 4
ATOM 4470 C C . ARG A 1 17 ? 7.416 18.675 -10.552 1.00 0.00 17 ARG A C 4
ATOM 4471 O O . ARG A 1 17 ? 8.329 19.492 -10.666 1.00 0.00 17 ARG A O 4
ATOM 4492 N N . ALA A 1 18 ? 7.357 17.552 -11.260 1.00 0.00 18 ALA A N 4
ATOM 4493 C CA . ALA A 1 18 ? 8.385 17.209 -12.235 1.00 0.00 18 ALA A CA 4
ATOM 4494 C C . ALA A 1 18 ? 8.253 18.059 -13.494 1.00 0.00 18 ALA A C 4
ATOM 4495 O O . ALA A 1 18 ? 9.220 18.241 -14.235 1.00 0.00 18 ALA A O 4
ATOM 4502 N N . ILE A 1 19 ? 7.053 18.577 -13.729 1.00 0.00 19 ILE A N 4
ATOM 4503 C CA . ILE A 1 19 ? 6.796 19.409 -14.899 1.00 0.00 19 ILE A CA 4
ATOM 4504 C C . ILE A 1 19 ? 7.602 20.702 -14.841 1.00 0.00 19 ILE A C 4
ATOM 4505 O O . ILE A 1 19 ? 8.219 21.106 -15.828 1.00 0.00 19 ILE A O 4
ATOM 4521 N N . HIS A 1 20 ? 7.595 21.346 -13.679 1.00 0.00 20 HIS A N 4
ATOM 4522 C CA . HIS A 1 20 ? 8.328 22.593 -13.491 1.00 0.00 20 HIS A CA 4
ATOM 4523 C C . HIS A 1 20 ? 9.781 22.318 -13.118 1.00 0.00 20 HIS A C 4
ATOM 4524 O O . HIS A 1 20 ? 10.685 23.046 -13.527 1.00 0.00 20 HIS A O 4
ATOM 4538 N N . GLU A 1 21 ? 9.997 21.264 -12.338 1.00 0.00 21 GLU A N 4
ATOM 4539 C CA . GLU A 1 21 ? 11.341 20.895 -11.909 1.00 0.00 21 GLU A CA 4
ATOM 4540 C C . GLU A 1 21 ? 12.191 20.455 -13.098 1.00 0.00 21 GLU A C 4
ATOM 4541 O O . GLU A 1 21 ? 13.273 20.993 -13.333 1.00 0.00 21 GLU A O 4
ATOM 4553 N N . ARG A 1 22 ? 11.692 19.474 -13.843 1.00 0.00 22 ARG A N 4
ATOM 4554 C CA . ARG A 1 22 ? 12.406 18.960 -15.006 1.00 0.00 22 ARG A CA 4
ATOM 4555 C C . ARG A 1 22 ? 11.920 19.637 -16.284 1.00 0.00 22 ARG A C 4
ATOM 4556 O O . ARG A 1 22 ? 12.631 20.445 -16.880 1.00 0.00 22 ARG A O 4
ATOM 4577 N N . GLY A 1 23 ? 10.703 19.301 -16.700 1.00 0.00 23 GLY A N 4
ATOM 4578 C CA . GLY A 1 23 ? 10.143 19.884 -17.905 1.00 0.00 23 GLY A CA 4
ATOM 4579 C C . GLY A 1 23 ? 8.706 19.464 -18.140 1.00 0.00 23 GLY A C 4
ATOM 4580 O O . GLY A 1 23 ? 7.819 20.308 -18.264 1.00 0.00 23 GLY A O 4
ATOM 4584 N N . GLU A 1 24 ? 8.475 18.156 -18.202 1.00 0.00 24 GLU A N 4
ATOM 4585 C CA . GLU A 1 24 ? 7.135 17.627 -18.425 1.00 0.00 24 GLU A CA 4
ATOM 4586 C C . GLU A 1 24 ? 6.975 16.258 -17.771 1.00 0.00 24 GLU A C 4
ATOM 4587 O O . GLU A 1 24 ? 7.959 15.593 -17.449 1.00 0.00 24 GLU A O 4
ATOM 4599 N N . ALA A 1 25 ? 5.727 15.844 -17.578 1.00 0.00 25 ALA A N 4
ATOM 4600 C CA . ALA A 1 25 ? 5.437 14.554 -16.964 1.00 0.00 25 ALA A CA 4
ATOM 4601 C C . ALA A 1 25 ? 4.699 13.638 -17.934 1.00 0.00 25 ALA A C 4
ATOM 4602 O O . ALA A 1 25 ? 3.471 13.548 -17.907 1.00 0.00 25 ALA A O 4
ATOM 4609 N N . VAL A 1 26 ? 5.455 12.959 -18.791 1.00 0.00 26 VAL A N 4
ATOM 4610 C CA . VAL A 1 26 ? 4.872 12.049 -19.770 1.00 0.00 26 VAL A CA 4
ATOM 4611 C C . VAL A 1 26 ? 4.500 10.717 -19.128 1.00 0.00 26 VAL A C 4
ATOM 4612 O O . VAL A 1 26 ? 5.102 10.302 -18.138 1.00 0.00 26 VAL A O 4
ATOM 4625 N N . CYS A 1 27 ? 3.503 10.049 -19.700 1.00 0.00 27 CYS A N 4
ATOM 4626 C CA . CYS A 1 27 ? 3.049 8.763 -19.185 1.00 0.00 27 CYS A CA 4
ATOM 4627 C C . CYS A 1 27 ? 4.234 7.879 -18.808 1.00 0.00 27 CYS A C 4
ATOM 4628 O O . CYS A 1 27 ? 5.066 7.524 -19.644 1.00 0.00 27 CYS A O 4
ATOM 4635 N N . PRO A 1 28 ? 4.314 7.514 -17.520 1.00 0.00 28 PRO A N 4
ATOM 4636 C CA . PRO A 1 28 ? 5.392 6.666 -17.003 1.00 0.00 28 PRO A CA 4
ATOM 4637 C C . PRO A 1 28 ? 5.292 5.230 -17.506 1.00 0.00 28 PRO A C 4
ATOM 4638 O O . PRO A 1 28 ? 6.049 4.357 -17.079 1.00 0.00 28 PRO A O 4
ATOM 4649 N N . THR A 1 29 ? 4.353 4.990 -18.416 1.00 0.00 29 THR A N 4
ATOM 4650 C CA . THR A 1 29 ? 4.154 3.659 -18.976 1.00 0.00 29 THR A CA 4
ATOM 4651 C C . THR A 1 29 ? 4.660 3.586 -20.412 1.00 0.00 29 THR A C 4
ATOM 4652 O O . THR A 1 29 ? 5.399 2.670 -20.774 1.00 0.00 29 THR A O 4
ATOM 4663 N N . CYS A 1 30 ? 4.258 4.556 -21.226 1.00 0.00 30 CYS A N 4
ATOM 4664 C CA . CYS A 1 30 ? 4.671 4.602 -22.624 1.00 0.00 30 CYS A CA 4
ATOM 4665 C C . CYS A 1 30 ? 5.459 5.875 -22.916 1.00 0.00 30 CYS A C 4
ATOM 4666 O O . CYS A 1 30 ? 6.300 5.905 -23.814 1.00 0.00 30 CYS A O 4
ATOM 4673 N N . ASN A 1 31 ? 5.181 6.926 -22.151 1.00 0.00 31 ASN A N 4
ATOM 4674 C CA . ASN A 1 31 ? 5.863 8.202 -22.328 1.00 0.00 31 ASN A CA 4
ATOM 4675 C C . ASN A 1 31 ? 5.371 8.913 -23.585 1.00 0.00 31 ASN A C 4
ATOM 4676 O O . ASN A 1 31 ? 6.130 9.615 -24.253 1.00 0.00 31 ASN A O 4
ATOM 4687 N N . VAL A 1 32 ? 4.093 8.726 -23.901 1.00 0.00 32 VAL A N 4
ATOM 4688 C CA . VAL A 1 32 ? 3.497 9.350 -25.077 1.00 0.00 32 VAL A CA 4
ATOM 4689 C C . VAL A 1 32 ? 2.098 9.872 -24.772 1.00 0.00 32 VAL A C 4
ATOM 4690 O O . VAL A 1 32 ? 1.146 9.100 -24.662 1.00 0.00 32 VAL A O 4
ATOM 4703 N N . VAL A 1 33 ? 1.979 11.189 -24.637 1.00 0.00 33 VAL A N 4
ATOM 4704 C CA . VAL A 1 33 ? 0.695 11.816 -24.346 1.00 0.00 33 VAL A CA 4
ATOM 4705 C C . VAL A 1 33 ? 0.725 13.305 -24.670 1.00 0.00 33 VAL A C 4
ATOM 4706 O O . VAL A 1 33 ? 1.718 13.821 -25.185 1.00 0.00 33 VAL A O 4
ATOM 4719 N N . THR A 1 34 ? -0.371 13.994 -24.366 1.00 0.00 34 THR A N 4
ATOM 4720 C CA . THR A 1 34 ? -0.472 15.424 -24.625 1.00 0.00 34 THR A CA 4
ATOM 4721 C C . THR A 1 34 ? 0.861 16.122 -24.380 1.00 0.00 34 THR A C 4
ATOM 4722 O O . THR A 1 34 ? 1.593 15.776 -23.452 1.00 0.00 34 THR A O 4
ATOM 4733 N N . ARG A 1 35 ? 1.170 17.107 -25.217 1.00 0.00 35 ARG A N 4
ATOM 4734 C CA . ARG A 1 35 ? 2.416 17.854 -25.091 1.00 0.00 35 ARG A CA 4
ATOM 4735 C C . ARG A 1 35 ? 2.655 18.274 -23.643 1.00 0.00 35 ARG A C 4
ATOM 4736 O O . ARG A 1 35 ? 3.784 18.242 -23.154 1.00 0.00 35 ARG A O 4
ATOM 4757 N N . LYS A 1 36 ? 1.583 18.668 -22.963 1.00 0.00 36 LYS A N 4
ATOM 4758 C CA . LYS A 1 36 ? 1.674 19.093 -21.571 1.00 0.00 36 LYS A CA 4
ATOM 4759 C C . LYS A 1 36 ? 1.654 17.891 -20.632 1.00 0.00 36 LYS A C 4
ATOM 4760 O O . LYS A 1 36 ? 2.109 17.974 -19.491 1.00 0.00 36 LYS A O 4
ATOM 4779 N N . THR A 1 37 ? 1.126 16.773 -21.121 1.00 0.00 37 THR A N 4
ATOM 4780 C CA . THR A 1 37 ? 1.048 15.554 -20.326 1.00 0.00 37 THR A CA 4
ATOM 4781 C C . THR A 1 37 ? 0.386 15.818 -18.978 1.00 0.00 37 THR A C 4
ATOM 4782 O O . THR A 1 37 ? 0.851 15.340 -17.942 1.00 0.00 37 THR A O 4
ATOM 4793 N N . LEU A 1 38 ? -0.701 16.582 -18.997 1.00 0.00 38 LEU A N 4
ATOM 4794 C CA . LEU A 1 38 ? -1.428 16.909 -17.776 1.00 0.00 38 LEU A CA 4
ATOM 4795 C C . LEU A 1 38 ? -2.881 16.456 -17.869 1.00 0.00 38 LEU A C 4
ATOM 4796 O O . LEU A 1 38 ? -3.297 15.522 -17.183 1.00 0.00 38 LEU A O 4
ATOM 4812 N N . VAL A 1 39 ? -3.650 17.123 -18.724 1.00 0.00 39 VAL A N 4
ATOM 4813 C CA . VAL A 1 39 ? -5.057 16.787 -18.910 1.00 0.00 39 VAL A CA 4
ATOM 4814 C C . VAL A 1 39 ? -5.212 15.451 -19.627 1.00 0.00 39 VAL A C 4
ATOM 4815 O O . VAL A 1 39 ? -5.995 14.599 -19.210 1.00 0.00 39 VAL A O 4
ATOM 4828 N N . GLY A 1 40 ? -4.460 15.275 -20.709 1.00 0.00 40 GLY A N 4
ATOM 4829 C CA . GLY A 1 40 ? -4.529 14.040 -21.468 1.00 0.00 40 GLY A CA 4
ATOM 4830 C C . GLY A 1 40 ? -3.848 12.886 -20.759 1.00 0.00 40 GLY A C 4
ATOM 4831 O O . GLY A 1 40 ? -4.256 11.732 -20.901 1.00 0.00 40 GLY A O 4
ATOM 4835 N N . LEU A 1 41 ? -2.807 13.195 -19.995 1.00 0.00 41 LEU A N 4
ATOM 4836 C CA . LEU A 1 41 ? -2.066 12.174 -19.262 1.00 0.00 41 LEU A CA 4
ATOM 4837 C C . LEU A 1 41 ? -2.989 11.393 -18.332 1.00 0.00 41 LEU A C 4
ATOM 4838 O O . LEU A 1 41 ? -2.840 10.182 -18.164 1.00 0.00 41 LEU A O 4
ATOM 4854 N N . LYS A 1 42 ? -3.945 12.093 -17.731 1.00 0.00 42 LYS A N 4
ATOM 4855 C CA . LYS A 1 42 ? -4.896 11.467 -16.821 1.00 0.00 42 LYS A CA 4
ATOM 4856 C C . LYS A 1 42 ? -5.910 10.624 -17.588 1.00 0.00 42 LYS A C 4
ATOM 4857 O O . LYS A 1 42 ? -5.995 9.411 -17.398 1.00 0.00 42 LYS A O 4
ATOM 4876 N N . LYS A 1 43 ? -6.676 11.275 -18.457 1.00 0.00 43 LYS A N 4
ATOM 4877 C CA . LYS A 1 43 ? -7.682 10.586 -19.256 1.00 0.00 43 LYS A CA 4
ATOM 4878 C C . LYS A 1 43 ? -7.051 9.468 -20.081 1.00 0.00 43 LYS A C 4
ATOM 4879 O O . LYS A 1 43 ? -7.720 8.505 -20.454 1.00 0.00 43 LYS A O 4
ATOM 4898 N N . HIS A 1 44 ? -5.758 9.603 -20.360 1.00 0.00 44 HIS A N 4
ATOM 4899 C CA . HIS A 1 44 ? -5.036 8.603 -21.139 1.00 0.00 44 HIS A CA 4
ATOM 4900 C C . HIS A 1 44 ? -4.722 7.376 -20.289 1.00 0.00 44 HIS A C 4
ATOM 4901 O O . HIS A 1 44 ? -5.211 6.280 -20.560 1.00 0.00 44 HIS A O 4
ATOM 4915 N N . MET A 1 45 ? -3.902 7.568 -19.261 1.00 0.00 45 MET A N 4
ATOM 4916 C CA . MET A 1 45 ? -3.523 6.477 -18.371 1.00 0.00 45 MET A CA 4
ATOM 4917 C C . MET A 1 45 ? -4.726 5.595 -18.049 1.00 0.00 45 MET A C 4
ATOM 4918 O O . MET A 1 45 ? -4.575 4.416 -17.733 1.00 0.00 45 MET A O 4
ATOM 4932 N N . GLU A 1 46 ? -5.919 6.176 -18.132 1.00 0.00 46 GLU A N 4
ATOM 4933 C CA . GLU A 1 46 ? -7.146 5.443 -17.847 1.00 0.00 46 GLU A CA 4
ATOM 4934 C C . GLU A 1 46 ? -7.141 4.084 -18.542 1.00 0.00 46 GLU A C 4
ATOM 4935 O O . GLU A 1 46 ? -7.282 3.044 -17.898 1.00 0.00 46 GLU A O 4
ATOM 4947 N N . VAL A 1 47 ? -6.979 4.101 -19.861 1.00 0.00 47 VAL A N 4
ATOM 4948 C CA . VAL A 1 47 ? -6.955 2.872 -20.645 1.00 0.00 47 VAL A CA 4
ATOM 4949 C C . VAL A 1 47 ? -5.544 2.300 -20.728 1.00 0.00 47 VAL A C 4
ATOM 4950 O O . VAL A 1 47 ? -5.352 1.084 -20.699 1.00 0.00 47 VAL A O 4
ATOM 4963 N N . CYS A 1 48 ? -4.558 3.185 -20.830 1.00 0.00 48 CYS A N 4
ATOM 4964 C CA . CYS A 1 48 ? -3.163 2.770 -20.917 1.00 0.00 48 CYS A CA 4
ATOM 4965 C C . CYS A 1 48 ? -2.931 1.476 -20.143 1.00 0.00 48 CYS A C 4
ATOM 4966 O O . CYS A 1 48 ? -2.572 0.451 -20.722 1.00 0.00 48 CYS A O 4
ATOM 4973 N N . GLN A 1 49 ? -3.140 1.532 -18.831 1.00 0.00 49 GLN A N 4
ATOM 4974 C CA . GLN A 1 49 ? -2.953 0.365 -17.978 1.00 0.00 49 GLN A CA 4
ATOM 4975 C C . GLN A 1 49 ? -3.822 -0.797 -18.447 1.00 0.00 49 GLN A C 4
ATOM 4976 O O . GLN A 1 49 ? -3.378 -1.945 -18.481 1.00 0.00 49 GLN A O 4
ATOM 4990 N N . LYS A 1 50 ? -5.064 -0.493 -18.809 1.00 0.00 50 LYS A N 4
ATOM 4991 C CA . LYS A 1 50 ? -5.997 -1.511 -19.278 1.00 0.00 50 LYS A CA 4
ATOM 4992 C C . LYS A 1 50 ? -5.451 -2.221 -20.513 1.00 0.00 50 LYS A C 4
ATOM 4993 O O . LYS A 1 50 ? -5.624 -3.429 -20.674 1.00 0.00 50 LYS A O 4
ATOM 5012 N N . LEU A 1 51 ? -4.791 -1.463 -21.382 1.00 0.00 51 LEU A N 4
ATOM 5013 C CA . LEU A 1 51 ? -4.219 -2.020 -22.603 1.00 0.00 51 LEU A CA 4
ATOM 5014 C C . LEU A 1 51 ? -2.993 -2.872 -22.290 1.00 0.00 51 LEU A C 4
ATOM 5015 O O . LEU A 1 51 ? -2.989 -4.080 -22.526 1.00 0.00 51 LEU A O 4
ATOM 5031 N N . GLN A 1 52 ? -1.956 -2.235 -21.756 1.00 0.00 52 GLN A N 4
ATOM 5032 C CA . GLN A 1 52 ? -0.726 -2.935 -21.409 1.00 0.00 52 GLN A CA 4
ATOM 5033 C C . GLN A 1 52 ? -1.022 -4.354 -20.935 1.00 0.00 52 GLN A C 4
ATOM 5034 O O . GLN A 1 52 ? -0.380 -5.311 -21.370 1.00 0.00 52 GLN A O 4
ATOM 5048 N N . ASP A 1 53 ? -1.997 -4.483 -20.042 1.00 0.00 53 ASP A N 4
ATOM 5049 C CA . ASP A 1 53 ? -2.379 -5.785 -19.509 1.00 0.00 53 ASP A CA 4
ATOM 5050 C C . ASP A 1 53 ? -2.832 -6.718 -20.627 1.00 0.00 53 ASP A C 4
ATOM 5051 O O . ASP A 1 53 ? -2.293 -7.812 -20.794 1.00 0.00 53 ASP A O 4
ATOM 5060 N N . ALA A 1 54 ? -3.827 -6.279 -21.391 1.00 0.00 54 ALA A N 4
ATOM 5061 C CA . ALA A 1 54 ? -4.353 -7.074 -22.493 1.00 0.00 54 ALA A CA 4
ATOM 5062 C C . ALA A 1 54 ? -3.252 -7.428 -23.488 1.00 0.00 54 ALA A C 4
ATOM 5063 O O . ALA A 1 54 ? -2.921 -8.600 -23.671 1.00 0.00 54 ALA A O 4
ATOM 5070 N N . LEU A 1 55 ? -2.688 -6.410 -24.127 1.00 0.00 55 LEU A N 4
ATOM 5071 C CA . LEU A 1 55 ? -1.624 -6.614 -25.104 1.00 0.00 55 LEU A CA 4
ATOM 5072 C C . LEU A 1 55 ? -0.560 -7.561 -24.560 1.00 0.00 55 LEU A C 4
ATOM 5073 O O . LEU A 1 55 ? -0.037 -8.407 -25.285 1.00 0.00 55 LEU A O 4
ATOM 5089 N N . LYS A 1 56 ? -0.245 -7.415 -23.277 1.00 0.00 56 LYS A N 4
ATOM 5090 C CA . LYS A 1 56 ? 0.754 -8.259 -22.633 1.00 0.00 56 LYS A CA 4
ATOM 5091 C C . LYS A 1 56 ? 0.357 -9.730 -22.713 1.00 0.00 56 LYS A C 4
ATOM 5092 O O . LYS A 1 56 ? -0.654 -10.142 -22.143 1.00 0.00 56 LYS A O 4
ATOM 5111 N N . CYS A 1 57 ? 1.160 -10.517 -23.421 1.00 0.00 57 CYS A N 4
ATOM 5112 C CA . CYS A 1 57 ? 0.893 -11.942 -23.575 1.00 0.00 57 CYS A CA 4
ATOM 5113 C C . CYS A 1 57 ? 0.694 -12.607 -22.216 1.00 0.00 57 CYS A C 4
ATOM 5114 O O . CYS A 1 57 ? 0.748 -11.949 -21.178 1.00 0.00 57 CYS A O 4
ATOM 5121 N N . GLN A 1 58 ? 0.465 -13.917 -22.232 1.00 0.00 58 GLN A N 4
ATOM 5122 C CA . GLN A 1 58 ? 0.258 -14.671 -21.002 1.00 0.00 58 GLN A CA 4
ATOM 5123 C C . GLN A 1 58 ? 1.213 -15.857 -20.923 1.00 0.00 58 GLN A C 4
ATOM 5124 O O . GLN A 1 58 ? 1.691 -16.212 -19.845 1.00 0.00 58 GLN A O 4
ATOM 5138 N N . HIS A 1 59 ? 1.487 -16.467 -22.072 1.00 0.00 59 HIS A N 4
ATOM 5139 C CA . HIS A 1 59 ? 2.386 -17.615 -22.133 1.00 0.00 59 HIS A CA 4
ATOM 5140 C C . HIS A 1 59 ? 3.843 -17.167 -22.066 1.00 0.00 59 HIS A C 4
ATOM 5141 O O . HIS A 1 59 ? 4.669 -17.804 -21.412 1.00 0.00 59 HIS A O 4
ATOM 5155 N N . CYS A 1 60 ? 4.151 -16.068 -22.747 1.00 0.00 60 CYS A N 4
ATOM 5156 C CA . CYS A 1 60 ? 5.508 -15.536 -22.766 1.00 0.00 60 CYS A CA 4
ATOM 5157 C C . CYS A 1 60 ? 5.623 -14.308 -21.868 1.00 0.00 60 CYS A C 4
ATOM 5158 O O . CYS A 1 60 ? 6.724 -13.894 -21.502 1.00 0.00 60 CYS A O 4
ATOM 5165 N N . ARG A 1 61 ? 4.480 -13.729 -21.517 1.00 0.00 61 ARG A N 4
ATOM 5166 C CA . ARG A 1 61 ? 4.452 -12.548 -20.662 1.00 0.00 61 ARG A CA 4
ATOM 5167 C C . ARG A 1 61 ? 5.307 -11.430 -21.252 1.00 0.00 61 ARG A C 4
ATOM 5168 O O . ARG A 1 61 ? 6.181 -10.883 -20.580 1.00 0.00 61 ARG A O 4
ATOM 5189 N N . LYS A 1 62 ? 5.049 -11.097 -22.512 1.00 0.00 62 LYS A N 4
ATOM 5190 C CA . LYS A 1 62 ? 5.794 -10.045 -23.193 1.00 0.00 62 LYS A CA 4
ATOM 5191 C C . LYS A 1 62 ? 4.847 -9.052 -23.860 1.00 0.00 62 LYS A C 4
ATOM 5192 O O . LYS A 1 62 ? 3.947 -9.443 -24.603 1.00 0.00 62 LYS A O 4
ATOM 5211 N N . GLN A 1 63 ? 5.057 -7.768 -23.590 1.00 0.00 63 GLN A N 4
ATOM 5212 C CA . GLN A 1 63 ? 4.221 -6.720 -24.165 1.00 0.00 63 GLN A CA 4
ATOM 5213 C C . GLN A 1 63 ? 4.530 -6.530 -25.647 1.00 0.00 63 GLN A C 4
ATOM 5214 O O . GLN A 1 63 ? 5.608 -6.891 -26.118 1.00 0.00 63 GLN A O 4
ATOM 5228 N N . PHE A 1 64 ? 3.576 -5.961 -26.376 1.00 0.00 64 PHE A N 4
ATOM 5229 C CA . PHE A 1 64 ? 3.745 -5.723 -27.805 1.00 0.00 64 PHE A CA 4
ATOM 5230 C C . PHE A 1 64 ? 3.371 -4.289 -28.166 1.00 0.00 64 PHE A C 4
ATOM 5231 O O . PHE A 1 64 ? 2.402 -3.737 -27.644 1.00 0.00 64 PHE A O 4
ATOM 5248 N N . LYS A 1 65 ? 4.147 -3.689 -29.063 1.00 0.00 65 LYS A N 4
ATOM 5249 C CA . LYS A 1 65 ? 3.899 -2.319 -29.496 1.00 0.00 65 LYS A CA 4
ATOM 5250 C C . LYS A 1 65 ? 2.730 -2.261 -30.475 1.00 0.00 65 LYS A C 4
ATOM 5251 O O . LYS A 1 65 ? 2.048 -1.243 -30.582 1.00 0.00 65 LYS A O 4
ATOM 5270 N N . SER A 1 66 ? 2.504 -3.362 -31.185 1.00 0.00 66 SER A N 4
ATOM 5271 C CA . SER A 1 66 ? 1.419 -3.435 -32.157 1.00 0.00 66 SER A CA 4
ATOM 5272 C C . SER A 1 66 ? 0.640 -4.738 -32.004 1.00 0.00 66 SER A C 4
ATOM 5273 O O . SER A 1 66 ? 1.180 -5.825 -32.210 1.00 0.00 66 SER A O 4
ATOM 5281 N N . LYS A 1 67 ? -0.633 -4.620 -31.642 1.00 0.00 67 LYS A N 4
ATOM 5282 C CA . LYS A 1 67 ? -1.488 -5.787 -31.463 1.00 0.00 67 LYS A CA 4
ATOM 5283 C C . LYS A 1 67 ? -1.367 -6.739 -32.649 1.00 0.00 67 LYS A C 4
ATOM 5284 O O . LYS A 1 67 ? -1.552 -7.947 -32.508 1.00 0.00 67 LYS A O 4
ATOM 5303 N N . ALA A 1 68 ? -1.054 -6.185 -33.816 1.00 0.00 68 ALA A N 4
ATOM 5304 C CA . ALA A 1 68 ? -0.904 -6.985 -35.025 1.00 0.00 68 ALA A CA 4
ATOM 5305 C C . ALA A 1 68 ? 0.183 -8.041 -34.854 1.00 0.00 68 ALA A C 4
ATOM 5306 O O . ALA A 1 68 ? 0.024 -9.185 -35.278 1.00 0.00 68 ALA A O 4
ATOM 5313 N N . GLY A 1 69 ? 1.290 -7.648 -34.230 1.00 0.00 69 GLY A N 4
ATOM 5314 C CA . GLY A 1 69 ? 2.388 -8.572 -34.015 1.00 0.00 69 GLY A CA 4
ATOM 5315 C C . GLY A 1 69 ? 2.057 -9.637 -32.988 1.00 0.00 69 GLY A C 4
ATOM 5316 O O . GLY A 1 69 ? 2.480 -10.787 -33.116 1.00 0.00 69 GLY A O 4
ATOM 5320 N N . LEU A 1 70 ? 1.300 -9.255 -31.965 1.00 0.00 70 LEU A N 4
ATOM 5321 C CA . LEU A 1 70 ? 0.913 -10.185 -30.910 1.00 0.00 70 LEU A CA 4
ATOM 5322 C C . LEU A 1 70 ? -0.033 -11.255 -31.447 1.00 0.00 70 LEU A C 4
ATOM 5323 O O . LEU A 1 70 ? 0.037 -12.416 -31.047 1.00 0.00 70 LEU A O 4
ATOM 5339 N N . ASN A 1 71 ? -0.916 -10.854 -32.356 1.00 0.00 71 ASN A N 4
ATOM 5340 C CA . ASN A 1 71 ? -1.876 -11.778 -32.949 1.00 0.00 71 ASN A CA 4
ATOM 5341 C C . ASN A 1 71 ? -1.162 -12.950 -33.615 1.00 0.00 71 ASN A C 4
ATOM 5342 O O . ASN A 1 71 ? -1.436 -14.112 -33.312 1.00 0.00 71 ASN A O 4
ATOM 5353 N N . TYR A 1 72 ? -0.244 -12.638 -34.523 1.00 0.00 72 TYR A N 4
ATOM 5354 C CA . TYR A 1 72 ? 0.509 -13.664 -35.234 1.00 0.00 72 TYR A CA 4
ATOM 5355 C C . TYR A 1 72 ? 1.532 -14.324 -34.315 1.00 0.00 72 TYR A C 4
ATOM 5356 O O . TYR A 1 72 ? 1.861 -15.500 -34.475 1.00 0.00 72 TYR A O 4
ATOM 5374 N N . HIS A 1 73 ? 2.031 -13.559 -33.349 1.00 0.00 73 HIS A N 4
ATOM 5375 C CA . HIS A 1 73 ? 3.016 -14.068 -32.402 1.00 0.00 73 HIS A CA 4
ATOM 5376 C C . HIS A 1 73 ? 2.418 -15.174 -31.538 1.00 0.00 73 HIS A C 4
ATOM 5377 O O . HIS A 1 73 ? 2.973 -16.269 -31.440 1.00 0.00 73 HIS A O 4
ATOM 5391 N N . THR A 1 74 ? 1.283 -14.880 -30.912 1.00 0.00 74 THR A N 4
ATOM 5392 C CA . THR A 1 74 ? 0.611 -15.848 -30.054 1.00 0.00 74 THR A CA 4
ATOM 5393 C C . THR A 1 74 ? 0.346 -17.152 -30.799 1.00 0.00 74 THR A C 4
ATOM 5394 O O . THR A 1 74 ? 0.303 -18.224 -30.196 1.00 0.00 74 THR A O 4
ATOM 5405 N N . MET A 1 75 ? 0.171 -17.053 -32.113 1.00 0.00 75 MET A N 4
ATOM 5406 C CA . MET A 1 75 ? -0.088 -18.226 -32.939 1.00 0.00 75 MET A CA 4
ATOM 5407 C C . MET A 1 75 ? 1.215 -18.923 -33.316 1.00 0.00 75 MET A C 4
ATOM 5408 O O . MET A 1 75 ? 1.322 -20.146 -33.234 1.00 0.00 75 MET A O 4
ATOM 5422 N N . ALA A 1 76 ? 2.204 -18.137 -33.730 1.00 0.00 76 ALA A N 4
ATOM 5423 C CA . ALA A 1 76 ? 3.500 -18.679 -34.118 1.00 0.00 76 ALA A CA 4
ATOM 5424 C C . ALA A 1 76 ? 4.251 -19.225 -32.908 1.00 0.00 76 ALA A C 4
ATOM 5425 O O . ALA A 1 76 ? 4.575 -20.411 -32.852 1.00 0.00 76 ALA A O 4
ATOM 5432 N N . GLU A 1 77 ? 4.524 -18.352 -31.943 1.00 0.00 77 GLU A N 4
ATOM 5433 C CA . GLU A 1 77 ? 5.238 -18.749 -30.735 1.00 0.00 77 GLU A CA 4
ATOM 5434 C C . GLU A 1 77 ? 4.419 -19.748 -29.922 1.00 0.00 77 GLU A C 4
ATOM 5435 O O . GLU A 1 77 ? 4.867 -20.863 -29.655 1.00 0.00 77 GLU A O 4
ATOM 5447 N N . HIS A 1 78 ? 3.216 -19.339 -29.531 1.00 0.00 78 HIS A N 4
ATOM 5448 C CA . HIS A 1 78 ? 2.334 -20.197 -28.748 1.00 0.00 78 HIS A CA 4
ATOM 5449 C C . HIS A 1 78 ? 1.176 -20.707 -29.600 1.00 0.00 78 HIS A C 4
ATOM 5450 O O . HIS A 1 78 ? 1.089 -20.407 -30.791 1.00 0.00 78 HIS A O 4
ATOM 5464 N N . SER A 1 79 ? 0.288 -21.479 -28.982 1.00 0.00 79 SER A N 4
ATOM 5465 C CA . SER A 1 79 ? -0.863 -22.034 -29.685 1.00 0.00 79 SER A CA 4
ATOM 5466 C C . SER A 1 79 ? -2.144 -21.818 -28.886 1.00 0.00 79 SER A C 4
ATOM 5467 O O . SER A 1 79 ? -2.614 -22.718 -28.190 1.00 0.00 79 SER A O 4
ATOM 5475 N N . ALA A 1 80 ? -2.704 -20.617 -28.991 1.00 0.00 80 ALA A N 4
ATOM 5476 C CA . ALA A 1 80 ? -3.932 -20.282 -28.280 1.00 0.00 80 ALA A CA 4
ATOM 5477 C C . ALA A 1 80 ? -5.147 -20.907 -28.957 1.00 0.00 80 ALA A C 4
ATOM 5478 O O . ALA A 1 80 ? -5.316 -20.802 -30.172 1.00 0.00 80 ALA A O 4
ATOM 5485 N N . LYS A 1 81 ? -5.991 -21.558 -28.164 1.00 0.00 81 LYS A N 4
ATOM 5486 C CA . LYS A 1 81 ? -7.192 -22.199 -28.687 1.00 0.00 81 LYS A CA 4
ATOM 5487 C C . LYS A 1 81 ? -8.165 -21.164 -29.240 1.00 0.00 81 LYS A C 4
ATOM 5488 O O . LYS A 1 81 ? -8.516 -20.189 -28.575 1.00 0.00 81 LYS A O 4
ATOM 5507 N N . PRO A 1 82 ? -8.614 -21.379 -30.486 1.00 0.00 82 PRO A N 4
ATOM 5508 C CA . PRO A 1 82 ? -9.555 -20.476 -31.155 1.00 0.00 82 PRO A CA 4
ATOM 5509 C C . PRO A 1 82 ? -10.949 -20.530 -30.538 1.00 0.00 82 PRO A C 4
ATOM 5510 O O . PRO A 1 82 ? -11.795 -21.318 -30.960 1.00 0.00 82 PRO A O 4
ATOM 5521 N N . SER A 1 83 ? -11.181 -19.686 -29.537 1.00 0.00 83 SER A N 4
ATOM 5522 C CA . SER A 1 83 ? -12.472 -19.641 -28.860 1.00 0.00 83 SER A CA 4
ATOM 5523 C C . SER A 1 83 ? -13.616 -19.701 -29.868 1.00 0.00 83 SER A C 4
ATOM 5524 O O . SER A 1 83 ? -13.718 -18.858 -30.760 1.00 0.00 83 SER A O 4
ATOM 5532 N N . ASP A 1 84 ? -14.476 -20.702 -29.718 1.00 0.00 84 ASP A N 4
ATOM 5533 C CA . ASP A 1 84 ? -15.614 -20.874 -30.613 1.00 0.00 84 ASP A CA 4
ATOM 5534 C C . ASP A 1 84 ? -16.929 -20.695 -29.860 1.00 0.00 84 ASP A C 4
ATOM 5535 O O . ASP A 1 84 ? -17.234 -21.450 -28.937 1.00 0.00 84 ASP A O 4
ATOM 5544 N N . ALA A 1 85 ? -17.703 -19.692 -30.260 1.00 0.00 85 ALA A N 4
ATOM 5545 C CA . ALA A 1 85 ? -18.985 -19.415 -29.624 1.00 0.00 85 ALA A CA 4
ATOM 5546 C C . ALA A 1 85 ? -20.139 -19.977 -30.447 1.00 0.00 85 ALA A C 4
ATOM 5547 O O . ALA A 1 85 ? -20.718 -19.279 -31.279 1.00 0.00 85 ALA A O 4
ATOM 5554 N N . GLU A 1 86 ? -20.467 -21.243 -30.210 1.00 0.00 86 GLU A N 4
ATOM 5555 C CA . GLU A 1 86 ? -21.551 -21.899 -30.932 1.00 0.00 86 GLU A CA 4
ATOM 5556 C C . GLU A 1 86 ? -22.792 -22.024 -30.053 1.00 0.00 86 GLU A C 4
ATOM 5557 O O . GLU A 1 86 ? -23.544 -22.992 -30.156 1.00 0.00 86 GLU A O 4
ATOM 5569 N N . ALA A 1 87 ? -22.999 -21.036 -29.188 1.00 0.00 87 ALA A N 4
ATOM 5570 C CA . ALA A 1 87 ? -24.149 -21.034 -28.292 1.00 0.00 87 ALA A CA 4
ATOM 5571 C C . ALA A 1 87 ? -24.931 -19.730 -28.406 1.00 0.00 87 ALA A C 4
ATOM 5572 O O . ALA A 1 87 ? -24.557 -18.717 -27.816 1.00 0.00 87 ALA A O 4
ATOM 5579 N N . SER A 1 88 ? -26.019 -19.763 -29.170 1.00 0.00 88 SER A N 4
ATOM 5580 C CA . SER A 1 88 ? -26.851 -18.582 -29.366 1.00 0.00 88 SER A CA 4
ATOM 5581 C C . SER A 1 88 ? -28.156 -18.947 -30.067 1.00 0.00 88 SER A C 4
ATOM 5582 O O . SER A 1 88 ? -28.218 -19.921 -30.816 1.00 0.00 88 SER A O 4
ATOM 5590 N N . GLU A 1 89 ? -29.196 -18.158 -29.816 1.00 0.00 89 GLU A N 4
ATOM 5591 C CA . GLU A 1 89 ? -30.501 -18.399 -30.422 1.00 0.00 89 GLU A CA 4
ATOM 5592 C C . GLU A 1 89 ? -30.351 -18.861 -31.869 1.00 0.00 89 GLU A C 4
ATOM 5593 O O . GLU A 1 89 ? -29.886 -18.111 -32.726 1.00 0.00 89 GLU A O 4
ATOM 5605 N N . GLY A 1 90 ? -30.748 -20.102 -32.132 1.00 0.00 90 GLY A N 4
ATOM 5606 C CA . GLY A 1 90 ? -30.650 -20.644 -33.475 1.00 0.00 90 GLY A CA 4
ATOM 5607 C C . GLY A 1 90 ? -30.159 -22.078 -33.487 1.00 0.00 90 GLY A C 4
ATOM 5608 O O . GLY A 1 90 ? -29.197 -22.407 -34.180 1.00 0.00 90 GLY A O 4
ATOM 5612 N N . GLY A 1 91 ? -30.822 -22.936 -32.716 1.00 0.00 91 GLY A N 4
ATOM 5613 C CA . GLY A 1 91 ? -30.431 -24.332 -32.654 1.00 0.00 91 GLY A CA 4
ATOM 5614 C C . GLY A 1 91 ? -31.567 -25.268 -33.015 1.00 0.00 91 GLY A C 4
ATOM 5615 O O . GLY A 1 91 ? -31.496 -25.983 -34.014 1.00 0.00 91 GLY A O 4
ATOM 5619 N N . GLU A 1 92 ? -32.617 -25.265 -32.200 1.00 0.00 92 GLU A N 4
ATOM 5620 C CA . GLU A 1 92 ? -33.772 -26.123 -32.438 1.00 0.00 92 GLU A CA 4
ATOM 5621 C C . GLU A 1 92 ? -34.853 -25.376 -33.214 1.00 0.00 92 GLU A C 4
ATOM 5622 O O . GLU A 1 92 ? -35.738 -24.755 -32.625 1.00 0.00 92 GLU A O 4
ATOM 5634 N N . SER A 1 93 ? -34.775 -25.442 -34.539 1.00 0.00 93 SER A N 4
ATOM 5635 C CA . SER A 1 93 ? -35.743 -24.769 -35.397 1.00 0.00 93 SER A CA 4
ATOM 5636 C C . SER A 1 93 ? -36.719 -25.772 -36.005 1.00 0.00 93 SER A C 4
ATOM 5637 O O . SER A 1 93 ? -36.383 -26.491 -36.945 1.00 0.00 93 SER A O 4
ATOM 5645 N N . GLY A 1 94 ? -37.932 -25.813 -35.461 1.00 0.00 94 GLY A N 4
ATOM 5646 C CA . GLY A 1 94 ? -38.939 -26.730 -35.961 1.00 0.00 94 GLY A CA 4
ATOM 5647 C C . GLY A 1 94 ? -39.743 -26.141 -37.104 1.00 0.00 94 GLY A C 4
ATOM 5648 O O . GLY A 1 94 ? -40.239 -25.017 -37.027 1.00 0.00 94 GLY A O 4
ATOM 5652 N N . PRO A 1 95 ? -39.879 -26.910 -38.194 1.00 0.00 95 PRO A N 4
ATOM 5653 C CA . PRO A 1 95 ? -40.627 -26.478 -39.379 1.00 0.00 95 PRO A CA 4
ATOM 5654 C C . PRO A 1 95 ? -42.128 -26.406 -39.122 1.00 0.00 95 PRO A C 4
ATOM 5655 O O . PRO A 1 95 ? -42.785 -27.429 -38.932 1.00 0.00 95 PRO A O 4
ATOM 5666 N N . SER A 1 96 ? -42.666 -25.190 -39.118 1.00 0.00 96 SER A N 4
ATOM 5667 C CA . SER A 1 96 ? -44.090 -24.984 -38.881 1.00 0.00 96 SER A CA 4
ATOM 5668 C C . SER A 1 96 ? -44.847 -24.854 -40.200 1.00 0.00 96 SER A C 4
ATOM 5669 O O . SER A 1 96 ? -44.260 -24.543 -41.236 1.00 0.00 96 SER A O 4
ATOM 5677 N N . SER A 1 97 ? -46.153 -25.094 -40.151 1.00 0.00 97 SER A N 4
ATOM 5678 C CA . SER A 1 97 ? -46.991 -25.008 -41.342 1.00 0.00 97 SER A CA 4
ATOM 5679 C C . SER A 1 97 ? -47.330 -23.555 -41.662 1.00 0.00 97 SER A C 4
ATOM 5680 O O . SER A 1 97 ? -47.125 -22.662 -40.842 1.00 0.00 97 SER A O 4
ATOM 5688 N N . GLY A 1 98 ? -47.852 -23.327 -42.864 1.00 0.00 98 GLY A N 4
ATOM 5689 C CA . GLY A 1 98 ? -48.212 -21.982 -43.274 1.00 0.00 98 GLY A CA 4
ATOM 5690 C C . GLY A 1 98 ? -47.821 -21.689 -44.708 1.00 0.00 98 GLY A C 4
ATOM 5691 O O . GLY A 1 98 ? -46.690 -21.950 -45.116 1.00 0.00 98 GLY A O 4
ATOM 5697 N N . GLY A 1 1 ? 0.675 25.113 -4.043 1.00 0.00 1 GLY A N 5
ATOM 5698 C CA . GLY A 1 1 ? 1.867 25.909 -4.271 1.00 0.00 1 GLY A CA 5
ATOM 5699 C C . GLY A 1 1 ? 2.687 26.100 -3.011 1.00 0.00 1 GLY A C 5
ATOM 5700 O O . GLY A 1 1 ? 3.326 25.165 -2.529 1.00 0.00 1 GLY A O 5
ATOM 5704 N N . SER A 1 2 ? 2.670 27.317 -2.475 1.00 0.00 2 SER A N 5
ATOM 5705 C CA . SER A 1 2 ? 3.422 27.630 -1.266 1.00 0.00 2 SER A CA 5
ATOM 5706 C C . SER A 1 2 ? 3.140 26.606 -0.170 1.00 0.00 2 SER A C 5
ATOM 5707 O O . SER A 1 2 ? 2.065 26.009 -0.126 1.00 0.00 2 SER A O 5
ATOM 5715 N N . SER A 1 3 ? 4.114 26.410 0.712 1.00 0.00 3 SER A N 5
ATOM 5716 C CA . SER A 1 3 ? 3.973 25.456 1.806 1.00 0.00 3 SER A CA 5
ATOM 5717 C C . SER A 1 3 ? 3.499 26.153 3.078 1.00 0.00 3 SER A C 5
ATOM 5718 O O . SER A 1 3 ? 4.162 27.054 3.589 1.00 0.00 3 SER A O 5
ATOM 5726 N N . GLY A 1 4 ? 2.344 25.729 3.582 1.00 0.00 4 GLY A N 5
ATOM 5727 C CA . GLY A 1 4 ? 1.799 26.323 4.789 1.00 0.00 4 GLY A CA 5
ATOM 5728 C C . GLY A 1 4 ? 0.579 25.583 5.300 1.00 0.00 4 GLY A C 5
ATOM 5729 O O . GLY A 1 4 ? -0.500 25.673 4.714 1.00 0.00 4 GLY A O 5
ATOM 5733 N N . SER A 1 5 ? 0.750 24.847 6.393 1.00 0.00 5 SER A N 5
ATOM 5734 C CA . SER A 1 5 ? -0.346 24.084 6.980 1.00 0.00 5 SER A CA 5
ATOM 5735 C C . SER A 1 5 ? -1.151 23.371 5.898 1.00 0.00 5 SER A C 5
ATOM 5736 O O . SER A 1 5 ? -2.381 23.347 5.939 1.00 0.00 5 SER A O 5
ATOM 5744 N N . SER A 1 6 ? -0.448 22.792 4.930 1.00 0.00 6 SER A N 5
ATOM 5745 C CA . SER A 1 6 ? -1.096 22.081 3.834 1.00 0.00 6 SER A CA 5
ATOM 5746 C C . SER A 1 6 ? -1.308 20.613 4.188 1.00 0.00 6 SER A C 5
ATOM 5747 O O . SER A 1 6 ? -0.871 20.147 5.239 1.00 0.00 6 SER A O 5
ATOM 5755 N N . GLY A 1 7 ? -1.982 19.887 3.300 1.00 0.00 7 GLY A N 5
ATOM 5756 C CA . GLY A 1 7 ? -2.240 18.479 3.536 1.00 0.00 7 GLY A CA 5
ATOM 5757 C C . GLY A 1 7 ? -2.344 17.685 2.249 1.00 0.00 7 GLY A C 5
ATOM 5758 O O . GLY A 1 7 ? -1.341 17.270 1.668 1.00 0.00 7 GLY A O 5
ATOM 5762 N N . PRO A 1 8 ? -3.582 17.461 1.786 1.00 0.00 8 PRO A N 5
ATOM 5763 C CA . PRO A 1 8 ? -3.843 16.709 0.555 1.00 0.00 8 PRO A CA 5
ATOM 5764 C C . PRO A 1 8 ? -3.408 17.470 -0.693 1.00 0.00 8 PRO A C 5
ATOM 5765 O O . PRO A 1 8 ? -4.061 18.426 -1.108 1.00 0.00 8 PRO A O 5
ATOM 5776 N N . GLY A 1 9 ? -2.300 17.038 -1.288 1.00 0.00 9 GLY A N 5
ATOM 5777 C CA . GLY A 1 9 ? -1.797 17.691 -2.482 1.00 0.00 9 GLY A CA 5
ATOM 5778 C C . GLY A 1 9 ? -2.891 17.971 -3.494 1.00 0.00 9 GLY A C 5
ATOM 5779 O O . GLY A 1 9 ? -3.225 19.127 -3.752 1.00 0.00 9 GLY A O 5
ATOM 5783 N N . GLY A 1 10 ? -3.449 16.911 -4.069 1.00 0.00 10 GLY A N 5
ATOM 5784 C CA . GLY A 1 10 ? -4.504 17.070 -5.053 1.00 0.00 10 GLY A CA 5
ATOM 5785 C C . GLY A 1 10 ? -4.285 16.212 -6.283 1.00 0.00 10 GLY A C 5
ATOM 5786 O O . GLY A 1 10 ? -3.584 15.201 -6.243 1.00 0.00 10 GLY A O 5
ATOM 5790 N N . PRO A 1 11 ? -4.895 16.615 -7.407 1.00 0.00 11 PRO A N 5
ATOM 5791 C CA . PRO A 1 11 ? -4.779 15.889 -8.675 1.00 0.00 11 PRO A CA 5
ATOM 5792 C C . PRO A 1 11 ? -3.382 15.997 -9.278 1.00 0.00 11 PRO A C 5
ATOM 5793 O O . PRO A 1 11 ? -2.981 15.162 -10.088 1.00 0.00 11 PRO A O 5
ATOM 5804 N N . GLU A 1 12 ? -2.648 17.030 -8.878 1.00 0.00 12 GLU A N 5
ATOM 5805 C CA . GLU A 1 12 ? -1.296 17.245 -9.381 1.00 0.00 12 GLU A CA 5
ATOM 5806 C C . GLU A 1 12 ? -0.331 17.542 -8.236 1.00 0.00 12 GLU A C 5
ATOM 5807 O O . GLU A 1 12 ? 0.016 18.697 -7.988 1.00 0.00 12 GLU A O 5
ATOM 5819 N N . GLU A 1 13 ? 0.098 16.492 -7.544 1.00 0.00 13 GLU A N 5
ATOM 5820 C CA . GLU A 1 13 ? 1.022 16.641 -6.425 1.00 0.00 13 GLU A CA 5
ATOM 5821 C C . GLU A 1 13 ? 2.466 16.459 -6.884 1.00 0.00 13 GLU A C 5
ATOM 5822 O O . GLU A 1 13 ? 3.310 17.329 -6.670 1.00 0.00 13 GLU A O 5
ATOM 5834 N N . GLN A 1 14 ? 2.741 15.323 -7.516 1.00 0.00 14 GLN A N 5
ATOM 5835 C CA . GLN A 1 14 ? 4.083 15.026 -8.004 1.00 0.00 14 GLN A CA 5
ATOM 5836 C C . GLN A 1 14 ? 4.290 15.591 -9.406 1.00 0.00 14 GLN A C 5
ATOM 5837 O O . GLN A 1 14 ? 5.320 16.199 -9.694 1.00 0.00 14 GLN A O 5
ATOM 5851 N N . TRP A 1 15 ? 3.305 15.384 -10.272 1.00 0.00 15 TRP A N 5
ATOM 5852 C CA . TRP A 1 15 ? 3.379 15.872 -11.644 1.00 0.00 15 TRP A CA 5
ATOM 5853 C C . TRP A 1 15 ? 3.594 17.382 -11.674 1.00 0.00 15 TRP A C 5
ATOM 5854 O O . TRP A 1 15 ? 4.305 17.899 -12.536 1.00 0.00 15 TRP A O 5
ATOM 5875 N N . GLN A 1 16 ? 2.976 18.082 -10.729 1.00 0.00 16 GLN A N 5
ATOM 5876 C CA . GLN A 1 16 ? 3.100 19.533 -10.649 1.00 0.00 16 GLN A CA 5
ATOM 5877 C C . GLN A 1 16 ? 4.520 19.937 -10.263 1.00 0.00 16 GLN A C 5
ATOM 5878 O O . GLN A 1 16 ? 4.998 21.003 -10.650 1.00 0.00 16 GLN A O 5
ATOM 5892 N N . ARG A 1 17 ? 5.187 19.078 -9.499 1.00 0.00 17 ARG A N 5
ATOM 5893 C CA . ARG A 1 17 ? 6.551 19.347 -9.060 1.00 0.00 17 ARG A CA 5
ATOM 5894 C C . ARG A 1 17 ? 7.563 18.798 -10.062 1.00 0.00 17 ARG A C 5
ATOM 5895 O O . ARG A 1 17 ? 8.680 19.301 -10.170 1.00 0.00 17 ARG A O 5
ATOM 5916 N N . ALA A 1 18 ? 7.162 17.762 -10.793 1.00 0.00 18 ALA A N 5
ATOM 5917 C CA . ALA A 1 18 ? 8.032 17.146 -11.786 1.00 0.00 18 ALA A CA 5
ATOM 5918 C C . ALA A 1 18 ? 7.902 17.841 -13.137 1.00 0.00 18 ALA A C 5
ATOM 5919 O O . ALA A 1 18 ? 8.828 17.819 -13.949 1.00 0.00 18 ALA A O 5
ATOM 5926 N N . ILE A 1 19 ? 6.748 18.457 -13.371 1.00 0.00 19 ILE A N 5
ATOM 5927 C CA . ILE A 1 19 ? 6.498 19.159 -14.624 1.00 0.00 19 ILE A CA 5
ATOM 5928 C C . ILE A 1 19 ? 7.011 20.594 -14.562 1.00 0.00 19 ILE A C 5
ATOM 5929 O O . ILE A 1 19 ? 7.778 21.029 -15.421 1.00 0.00 19 ILE A O 5
ATOM 5945 N N . HIS A 1 20 ? 6.583 21.326 -13.537 1.00 0.00 20 HIS A N 5
ATOM 5946 C CA . HIS A 1 20 ? 7.000 22.712 -13.361 1.00 0.00 20 HIS A CA 5
ATOM 5947 C C . HIS A 1 20 ? 8.498 22.797 -13.082 1.00 0.00 20 HIS A C 5
ATOM 5948 O O . HIS A 1 20 ? 9.066 23.887 -13.021 1.00 0.00 20 HIS A O 5
ATOM 5962 N N . GLU A 1 21 ? 9.130 21.640 -12.913 1.00 0.00 21 GLU A N 5
ATOM 5963 C CA . GLU A 1 21 ? 10.561 21.586 -12.639 1.00 0.00 21 GLU A CA 5
ATOM 5964 C C . GLU A 1 21 ? 11.352 21.345 -13.922 1.00 0.00 21 GLU A C 5
ATOM 5965 O O . GLU A 1 21 ? 12.361 22.003 -14.175 1.00 0.00 21 GLU A O 5
ATOM 5977 N N . ARG A 1 22 ? 10.886 20.396 -14.728 1.00 0.00 22 ARG A N 5
ATOM 5978 C CA . ARG A 1 22 ? 11.550 20.066 -15.983 1.00 0.00 22 ARG A CA 5
ATOM 5979 C C . ARG A 1 22 ? 10.795 20.659 -17.169 1.00 0.00 22 ARG A C 5
ATOM 5980 O O . ARG A 1 22 ? 11.280 21.575 -17.831 1.00 0.00 22 ARG A O 5
ATOM 6001 N N . GLY A 1 23 ? 9.605 20.128 -17.432 1.00 0.00 23 GLY A N 5
ATOM 6002 C CA . GLY A 1 23 ? 8.803 20.616 -18.538 1.00 0.00 23 GLY A CA 5
ATOM 6003 C C . GLY A 1 23 ? 7.469 19.904 -18.646 1.00 0.00 23 GLY A C 5
ATOM 6004 O O . GLY A 1 23 ? 6.422 20.545 -18.728 1.00 0.00 23 GLY A O 5
ATOM 6008 N N . GLU A 1 24 ? 7.507 18.576 -18.648 1.00 0.00 24 GLU A N 5
ATOM 6009 C CA . GLU A 1 24 ? 6.292 17.777 -18.750 1.00 0.00 24 GLU A CA 5
ATOM 6010 C C . GLU A 1 24 ? 6.503 16.386 -18.158 1.00 0.00 24 GLU A C 5
ATOM 6011 O O . GLU A 1 24 ? 7.628 15.892 -18.095 1.00 0.00 24 GLU A O 5
ATOM 6023 N N . ALA A 1 25 ? 5.413 15.762 -17.725 1.00 0.00 25 ALA A N 5
ATOM 6024 C CA . ALA A 1 25 ? 5.478 14.428 -17.140 1.00 0.00 25 ALA A CA 5
ATOM 6025 C C . ALA A 1 25 ? 4.802 13.400 -18.041 1.00 0.00 25 ALA A C 5
ATOM 6026 O O . ALA A 1 25 ? 3.641 13.047 -17.835 1.00 0.00 25 ALA A O 5
ATOM 6033 N N . VAL A 1 26 ? 5.536 12.923 -19.041 1.00 0.00 26 VAL A N 5
ATOM 6034 C CA . VAL A 1 26 ? 5.008 11.934 -19.973 1.00 0.00 26 VAL A CA 5
ATOM 6035 C C . VAL A 1 26 ? 4.508 10.696 -19.237 1.00 0.00 26 VAL A C 5
ATOM 6036 O O . VAL A 1 26 ? 4.689 10.565 -18.026 1.00 0.00 26 VAL A O 5
ATOM 6049 N N . CYS A 1 27 ? 3.878 9.789 -19.976 1.00 0.00 27 CYS A N 5
ATOM 6050 C CA . CYS A 1 27 ? 3.352 8.560 -19.394 1.00 0.00 27 CYS A CA 5
ATOM 6051 C C . CYS A 1 27 ? 4.484 7.645 -18.937 1.00 0.00 27 CYS A C 5
ATOM 6052 O O . CYS A 1 27 ? 5.326 7.217 -19.727 1.00 0.00 27 CYS A O 5
ATOM 6059 N N . PRO A 1 28 ? 4.507 7.338 -17.632 1.00 0.00 28 PRO A N 5
ATOM 6060 C CA . PRO A 1 28 ? 5.530 6.471 -17.040 1.00 0.00 28 PRO A CA 5
ATOM 6061 C C . PRO A 1 28 ? 5.383 5.018 -17.480 1.00 0.00 28 PRO A C 5
ATOM 6062 O O . PRO A 1 28 ? 6.114 4.141 -17.018 1.00 0.00 28 PRO A O 5
ATOM 6073 N N . THR A 1 29 ? 4.434 4.769 -18.376 1.00 0.00 29 THR A N 5
ATOM 6074 C CA . THR A 1 29 ? 4.191 3.422 -18.878 1.00 0.00 29 THR A CA 5
ATOM 6075 C C . THR A 1 29 ? 4.714 3.263 -20.301 1.00 0.00 29 THR A C 5
ATOM 6076 O O . THR A 1 29 ? 5.577 2.426 -20.566 1.00 0.00 29 THR A O 5
ATOM 6087 N N . CYS A 1 30 ? 4.186 4.072 -21.214 1.00 0.00 30 CYS A N 5
ATOM 6088 C CA . CYS A 1 30 ? 4.600 4.021 -22.611 1.00 0.00 30 CYS A CA 5
ATOM 6089 C C . CYS A 1 30 ? 5.305 5.312 -23.017 1.00 0.00 30 CYS A C 5
ATOM 6090 O O . CYS A 1 30 ? 5.951 5.377 -24.061 1.00 0.00 30 CYS A O 5
ATOM 6097 N N . ASN A 1 31 ? 5.175 6.338 -22.182 1.00 0.00 31 ASN A N 5
ATOM 6098 C CA . ASN A 1 31 ? 5.799 7.628 -22.453 1.00 0.00 31 ASN A CA 5
ATOM 6099 C C . ASN A 1 31 ? 5.246 8.241 -23.737 1.00 0.00 31 ASN A C 5
ATOM 6100 O O . ASN A 1 31 ? 6.000 8.602 -24.640 1.00 0.00 31 ASN A O 5
ATOM 6111 N N . VAL A 1 32 ? 3.923 8.356 -23.809 1.00 0.00 32 VAL A N 5
ATOM 6112 C CA . VAL A 1 32 ? 3.269 8.927 -24.980 1.00 0.00 32 VAL A CA 5
ATOM 6113 C C . VAL A 1 32 ? 1.936 9.567 -24.607 1.00 0.00 32 VAL A C 5
ATOM 6114 O O . VAL A 1 32 ? 0.968 8.874 -24.295 1.00 0.00 32 VAL A O 5
ATOM 6127 N N . VAL A 1 33 ? 1.894 10.895 -24.642 1.00 0.00 33 VAL A N 5
ATOM 6128 C CA . VAL A 1 33 ? 0.679 11.630 -24.310 1.00 0.00 33 VAL A CA 5
ATOM 6129 C C . VAL A 1 33 ? 0.790 13.092 -24.728 1.00 0.00 33 VAL A C 5
ATOM 6130 O O . VAL A 1 33 ? 1.797 13.513 -25.299 1.00 0.00 33 VAL A O 5
ATOM 6143 N N . THR A 1 34 ? -0.253 13.865 -24.439 1.00 0.00 34 THR A N 5
ATOM 6144 C CA . THR A 1 34 ? -0.274 15.281 -24.785 1.00 0.00 34 THR A CA 5
ATOM 6145 C C . THR A 1 34 ? 1.053 15.950 -24.444 1.00 0.00 34 THR A C 5
ATOM 6146 O O . THR A 1 34 ? 1.781 15.492 -23.563 1.00 0.00 34 THR A O 5
ATOM 6157 N N . ARG A 1 35 ? 1.361 17.036 -25.145 1.00 0.00 35 ARG A N 5
ATOM 6158 C CA . ARG A 1 35 ? 2.600 17.768 -24.916 1.00 0.00 35 ARG A CA 5
ATOM 6159 C C . ARG A 1 35 ? 2.666 18.290 -23.484 1.00 0.00 35 ARG A C 5
ATOM 6160 O O . ARG A 1 35 ? 3.734 18.322 -22.871 1.00 0.00 35 ARG A O 5
ATOM 6181 N N . LYS A 1 36 ? 1.518 18.701 -22.956 1.00 0.00 36 LYS A N 5
ATOM 6182 C CA . LYS A 1 36 ? 1.444 19.222 -21.597 1.00 0.00 36 LYS A CA 5
ATOM 6183 C C . LYS A 1 36 ? 1.389 18.086 -20.581 1.00 0.00 36 LYS A C 5
ATOM 6184 O O . LYS A 1 36 ? 1.869 18.221 -19.455 1.00 0.00 36 LYS A O 5
ATOM 6203 N N . THR A 1 37 ? 0.801 16.964 -20.985 1.00 0.00 37 THR A N 5
ATOM 6204 C CA . THR A 1 37 ? 0.684 15.804 -20.111 1.00 0.00 37 THR A CA 5
ATOM 6205 C C . THR A 1 37 ? 0.041 16.181 -18.781 1.00 0.00 37 THR A C 5
ATOM 6206 O O . THR A 1 37 ? 0.486 15.744 -17.719 1.00 0.00 37 THR A O 5
ATOM 6217 N N . LEU A 1 38 ? -1.008 16.994 -18.845 1.00 0.00 38 LEU A N 5
ATOM 6218 C CA . LEU A 1 38 ? -1.713 17.430 -17.645 1.00 0.00 38 LEU A CA 5
ATOM 6219 C C . LEU A 1 38 ? -3.177 17.003 -17.688 1.00 0.00 38 LEU A C 5
ATOM 6220 O O . LEU A 1 38 ? -3.707 16.467 -16.715 1.00 0.00 38 LEU A O 5
ATOM 6236 N N . VAL A 1 39 ? -3.824 17.244 -18.824 1.00 0.00 39 VAL A N 5
ATOM 6237 C CA . VAL A 1 39 ? -5.226 16.882 -18.996 1.00 0.00 39 VAL A CA 5
ATOM 6238 C C . VAL A 1 39 ? -5.365 15.562 -19.745 1.00 0.00 39 VAL A C 5
ATOM 6239 O O . VAL A 1 39 ? -6.226 14.743 -19.427 1.00 0.00 39 VAL A O 5
ATOM 6252 N N . GLY A 1 40 ? -4.509 15.361 -20.743 1.00 0.00 40 GLY A N 5
ATOM 6253 C CA . GLY A 1 40 ? -4.553 14.138 -21.523 1.00 0.00 40 GLY A CA 5
ATOM 6254 C C . GLY A 1 40 ? -3.872 12.979 -20.821 1.00 0.00 40 GLY A C 5
ATOM 6255 O O . GLY A 1 40 ? -4.215 11.818 -21.048 1.00 0.00 40 GLY A O 5
ATOM 6259 N N . LEU A 1 41 ? -2.903 13.293 -19.969 1.00 0.00 41 LEU A N 5
ATOM 6260 C CA . LEU A 1 41 ? -2.170 12.268 -19.233 1.00 0.00 41 LEU A CA 5
ATOM 6261 C C . LEU A 1 41 ? -3.114 11.440 -18.367 1.00 0.00 41 LEU A C 5
ATOM 6262 O O . LEU A 1 41 ? -3.085 10.209 -18.400 1.00 0.00 41 LEU A O 5
ATOM 6278 N N . LYS A 1 42 ? -3.952 12.122 -17.594 1.00 0.00 42 LYS A N 5
ATOM 6279 C CA . LYS A 1 42 ? -4.908 11.451 -16.722 1.00 0.00 42 LYS A CA 5
ATOM 6280 C C . LYS A 1 42 ? -5.918 10.649 -17.536 1.00 0.00 42 LYS A C 5
ATOM 6281 O O . LYS A 1 42 ? -6.074 9.444 -17.340 1.00 0.00 42 LYS A O 5
ATOM 6300 N N . LYS A 1 43 ? -6.602 11.326 -18.453 1.00 0.00 43 LYS A N 5
ATOM 6301 C CA . LYS A 1 43 ? -7.596 10.677 -19.300 1.00 0.00 43 LYS A CA 5
ATOM 6302 C C . LYS A 1 43 ? -6.970 9.539 -20.100 1.00 0.00 43 LYS A C 5
ATOM 6303 O O . LYS A 1 43 ? -7.666 8.635 -20.562 1.00 0.00 43 LYS A O 5
ATOM 6322 N N . HIS A 1 44 ? -5.651 9.589 -20.258 1.00 0.00 44 HIS A N 5
ATOM 6323 C CA . HIS A 1 44 ? -4.930 8.560 -21.000 1.00 0.00 44 HIS A CA 5
ATOM 6324 C C . HIS A 1 44 ? -4.652 7.347 -20.117 1.00 0.00 44 HIS A C 5
ATOM 6325 O O . HIS A 1 44 ? -5.112 6.242 -20.402 1.00 0.00 44 HIS A O 5
ATOM 6339 N N . MET A 1 45 ? -3.896 7.562 -19.045 1.00 0.00 45 MET A N 5
ATOM 6340 C CA . MET A 1 45 ? -3.558 6.486 -18.121 1.00 0.00 45 MET A CA 5
ATOM 6341 C C . MET A 1 45 ? -4.780 5.626 -17.817 1.00 0.00 45 MET A C 5
ATOM 6342 O O . MET A 1 45 ? -4.651 4.470 -17.414 1.00 0.00 45 MET A O 5
ATOM 6356 N N . GLU A 1 46 ? -5.964 6.197 -18.013 1.00 0.00 46 GLU A N 5
ATOM 6357 C CA . GLU A 1 46 ? -7.209 5.481 -17.758 1.00 0.00 46 GLU A CA 5
ATOM 6358 C C . GLU A 1 46 ? -7.244 4.162 -18.524 1.00 0.00 46 GLU A C 5
ATOM 6359 O O . GLU A 1 46 ? -7.429 3.096 -17.938 1.00 0.00 46 GLU A O 5
ATOM 6371 N N . VAL A 1 47 ? -7.065 4.243 -19.839 1.00 0.00 47 VAL A N 5
ATOM 6372 C CA . VAL A 1 47 ? -7.075 3.056 -20.686 1.00 0.00 47 VAL A CA 5
ATOM 6373 C C . VAL A 1 47 ? -5.688 2.429 -20.771 1.00 0.00 47 VAL A C 5
ATOM 6374 O O . VAL A 1 47 ? -5.552 1.211 -20.889 1.00 0.00 47 VAL A O 5
ATOM 6387 N N . CYS A 1 48 ? -4.661 3.269 -20.709 1.00 0.00 48 CYS A N 5
ATOM 6388 C CA . CYS A 1 48 ? -3.283 2.798 -20.778 1.00 0.00 48 CYS A CA 5
ATOM 6389 C C . CYS A 1 48 ? -3.119 1.481 -20.026 1.00 0.00 48 CYS A C 5
ATOM 6390 O O . CYS A 1 48 ? -2.993 0.419 -20.635 1.00 0.00 48 CYS A O 5
ATOM 6397 N N . GLN A 1 49 ? -3.123 1.559 -18.699 1.00 0.00 49 GLN A N 5
ATOM 6398 C CA . GLN A 1 49 ? -2.974 0.373 -17.864 1.00 0.00 49 GLN A CA 5
ATOM 6399 C C . GLN A 1 49 ? -3.856 -0.763 -18.371 1.00 0.00 49 GLN A C 5
ATOM 6400 O O . GLN A 1 49 ? -3.436 -1.920 -18.408 1.00 0.00 49 GLN A O 5
ATOM 6414 N N . LYS A 1 50 ? -5.081 -0.427 -18.760 1.00 0.00 50 LYS A N 5
ATOM 6415 C CA . LYS A 1 50 ? -6.024 -1.418 -19.266 1.00 0.00 50 LYS A CA 5
ATOM 6416 C C . LYS A 1 50 ? -5.521 -2.031 -20.569 1.00 0.00 50 LYS A C 5
ATOM 6417 O O . LYS A 1 50 ? -5.791 -3.196 -20.864 1.00 0.00 50 LYS A O 5
ATOM 6436 N N . LEU A 1 51 ? -4.788 -1.240 -21.345 1.00 0.00 51 LEU A N 5
ATOM 6437 C CA . LEU A 1 51 ? -4.245 -1.706 -22.617 1.00 0.00 51 LEU A CA 5
ATOM 6438 C C . LEU A 1 51 ? -2.973 -2.519 -22.401 1.00 0.00 51 LEU A C 5
ATOM 6439 O O . LEU A 1 51 ? -2.908 -3.695 -22.759 1.00 0.00 51 LEU A O 5
ATOM 6455 N N . GLN A 1 52 ? -1.964 -1.884 -21.812 1.00 0.00 52 GLN A N 5
ATOM 6456 C CA . GLN A 1 52 ? -0.694 -2.549 -21.548 1.00 0.00 52 GLN A CA 5
ATOM 6457 C C . GLN A 1 52 ? -0.919 -3.934 -20.950 1.00 0.00 52 GLN A C 5
ATOM 6458 O O . GLN A 1 52 ? -0.072 -4.819 -21.073 1.00 0.00 52 GLN A O 5
ATOM 6472 N N . ASP A 1 53 ? -2.065 -4.115 -20.303 1.00 0.00 53 ASP A N 5
ATOM 6473 C CA . ASP A 1 53 ? -2.402 -5.393 -19.686 1.00 0.00 53 ASP A CA 5
ATOM 6474 C C . ASP A 1 53 ? -2.843 -6.404 -20.739 1.00 0.00 53 ASP A C 5
ATOM 6475 O O . ASP A 1 53 ? -2.529 -7.591 -20.644 1.00 0.00 53 ASP A O 5
ATOM 6484 N N . ALA A 1 54 ? -3.573 -5.927 -21.742 1.00 0.00 54 ALA A N 5
ATOM 6485 C CA . ALA A 1 54 ? -4.057 -6.790 -22.813 1.00 0.00 54 ALA A CA 5
ATOM 6486 C C . ALA A 1 54 ? -2.903 -7.302 -23.668 1.00 0.00 54 ALA A C 5
ATOM 6487 O O . ALA A 1 54 ? -2.744 -8.508 -23.857 1.00 0.00 54 ALA A O 5
ATOM 6494 N N . LEU A 1 55 ? -2.101 -6.378 -24.186 1.00 0.00 55 LEU A N 5
ATOM 6495 C CA . LEU A 1 55 ? -0.961 -6.736 -25.023 1.00 0.00 55 LEU A CA 5
ATOM 6496 C C . LEU A 1 55 ? -0.001 -7.653 -24.273 1.00 0.00 55 LEU A C 5
ATOM 6497 O O . LEU A 1 55 ? 0.589 -8.563 -24.856 1.00 0.00 55 LEU A O 5
ATOM 6513 N N . LYS A 1 56 ? 0.149 -7.410 -22.975 1.00 0.00 56 LYS A N 5
ATOM 6514 C CA . LYS A 1 56 ? 1.034 -8.215 -22.142 1.00 0.00 56 LYS A CA 5
ATOM 6515 C C . LYS A 1 56 ? 0.813 -9.703 -22.394 1.00 0.00 56 LYS A C 5
ATOM 6516 O O . LYS A 1 56 ? -0.303 -10.206 -22.263 1.00 0.00 56 LYS A O 5
ATOM 6535 N N . CYS A 1 57 ? 1.883 -10.403 -22.755 1.00 0.00 57 CYS A N 5
ATOM 6536 C CA . CYS A 1 57 ? 1.807 -11.834 -23.024 1.00 0.00 57 CYS A CA 5
ATOM 6537 C C . CYS A 1 57 ? 1.589 -12.619 -21.734 1.00 0.00 57 CYS A C 5
ATOM 6538 O O . CYS A 1 57 ? 1.475 -12.039 -20.655 1.00 0.00 57 CYS A O 5
ATOM 6545 N N . GLN A 1 58 ? 1.534 -13.942 -21.855 1.00 0.00 58 GLN A N 5
ATOM 6546 C CA . GLN A 1 58 ? 1.330 -14.806 -20.699 1.00 0.00 58 GLN A CA 5
ATOM 6547 C C . GLN A 1 58 ? 2.533 -15.718 -20.481 1.00 0.00 58 GLN A C 5
ATOM 6548 O O . GLN A 1 58 ? 3.201 -15.646 -19.449 1.00 0.00 58 GLN A O 5
ATOM 6562 N N . HIS A 1 59 ? 2.804 -16.576 -21.460 1.00 0.00 59 HIS A N 5
ATOM 6563 C CA . HIS A 1 59 ? 3.928 -17.502 -21.376 1.00 0.00 59 HIS A CA 5
ATOM 6564 C C . HIS A 1 59 ? 5.205 -16.771 -20.971 1.00 0.00 59 HIS A C 5
ATOM 6565 O O . HIS A 1 59 ? 5.936 -17.220 -20.088 1.00 0.00 59 HIS A O 5
ATOM 6579 N N . CYS A 1 60 ? 5.468 -15.644 -21.624 1.00 0.00 60 CYS A N 5
ATOM 6580 C CA . CYS A 1 60 ? 6.656 -14.851 -21.334 1.00 0.00 60 CYS A CA 5
ATOM 6581 C C . CYS A 1 60 ? 6.319 -13.681 -20.414 1.00 0.00 60 CYS A C 5
ATOM 6582 O O . CYS A 1 60 ? 7.166 -13.210 -19.655 1.00 0.00 60 CYS A O 5
ATOM 6589 N N . ARG A 1 61 ? 5.076 -13.216 -20.489 1.00 0.00 61 ARG A N 5
ATOM 6590 C CA . ARG A 1 61 ? 4.626 -12.101 -19.664 1.00 0.00 61 ARG A CA 5
ATOM 6591 C C . ARG A 1 61 ? 5.452 -10.849 -19.946 1.00 0.00 61 ARG A C 5
ATOM 6592 O O . ARG A 1 61 ? 5.980 -10.221 -19.029 1.00 0.00 61 ARG A O 5
ATOM 6613 N N . LYS A 1 62 ? 5.560 -10.493 -21.222 1.00 0.00 62 LYS A N 5
ATOM 6614 C CA . LYS A 1 62 ? 6.320 -9.316 -21.626 1.00 0.00 62 LYS A CA 5
ATOM 6615 C C . LYS A 1 62 ? 5.396 -8.234 -22.175 1.00 0.00 62 LYS A C 5
ATOM 6616 O O . LYS A 1 62 ? 4.355 -8.532 -22.759 1.00 0.00 62 LYS A O 5
ATOM 6635 N N . GLN A 1 63 ? 5.785 -6.977 -21.984 1.00 0.00 63 GLN A N 5
ATOM 6636 C CA . GLN A 1 63 ? 4.991 -5.851 -22.462 1.00 0.00 63 GLN A CA 5
ATOM 6637 C C . GLN A 1 63 ? 5.330 -5.523 -23.912 1.00 0.00 63 GLN A C 5
ATOM 6638 O O . GLN A 1 63 ? 6.499 -5.503 -24.299 1.00 0.00 63 GLN A O 5
ATOM 6652 N N . PHE A 1 64 ? 4.300 -5.266 -24.712 1.00 0.00 64 PHE A N 5
ATOM 6653 C CA . PHE A 1 64 ? 4.488 -4.940 -26.120 1.00 0.00 64 PHE A CA 5
ATOM 6654 C C . PHE A 1 64 ? 3.813 -3.616 -26.467 1.00 0.00 64 PHE A C 5
ATOM 6655 O O . PHE A 1 64 ? 2.599 -3.468 -26.321 1.00 0.00 64 PHE A O 5
ATOM 6672 N N . LYS A 1 65 ? 4.608 -2.656 -26.927 1.00 0.00 65 LYS A N 5
ATOM 6673 C CA . LYS A 1 65 ? 4.089 -1.344 -27.295 1.00 0.00 65 LYS A CA 5
ATOM 6674 C C . LYS A 1 65 ? 3.577 -1.345 -28.732 1.00 0.00 65 LYS A C 5
ATOM 6675 O O . LYS A 1 65 ? 3.639 -0.330 -29.424 1.00 0.00 65 LYS A O 5
ATOM 6694 N N . SER A 1 66 ? 3.068 -2.492 -29.173 1.00 0.00 66 SER A N 5
ATOM 6695 C CA . SER A 1 66 ? 2.547 -2.626 -30.528 1.00 0.00 66 SER A CA 5
ATOM 6696 C C . SER A 1 66 ? 1.771 -3.930 -30.685 1.00 0.00 66 SER A C 5
ATOM 6697 O O . SER A 1 66 ? 2.148 -4.961 -30.129 1.00 0.00 66 SER A O 5
ATOM 6705 N N . LYS A 1 67 ? 0.684 -3.876 -31.448 1.00 0.00 67 LYS A N 5
ATOM 6706 C CA . LYS A 1 67 ? -0.146 -5.051 -31.681 1.00 0.00 67 LYS A CA 5
ATOM 6707 C C . LYS A 1 67 ? 0.534 -6.014 -32.649 1.00 0.00 67 LYS A C 5
ATOM 6708 O O . LYS A 1 67 ? 0.559 -7.223 -32.422 1.00 0.00 67 LYS A O 5
ATOM 6727 N N . ALA A 1 68 ? 1.084 -5.470 -33.729 1.00 0.00 68 ALA A N 5
ATOM 6728 C CA . ALA A 1 68 ? 1.767 -6.280 -34.730 1.00 0.00 68 ALA A CA 5
ATOM 6729 C C . ALA A 1 68 ? 2.900 -7.087 -34.103 1.00 0.00 68 ALA A C 5
ATOM 6730 O O . ALA A 1 68 ? 3.125 -8.242 -34.462 1.00 0.00 68 ALA A O 5
ATOM 6737 N N . GLY A 1 69 ? 3.611 -6.469 -33.165 1.00 0.00 69 GLY A N 5
ATOM 6738 C CA . GLY A 1 69 ? 4.712 -7.145 -32.504 1.00 0.00 69 GLY A CA 5
ATOM 6739 C C . GLY A 1 69 ? 4.270 -8.398 -31.774 1.00 0.00 69 GLY A C 5
ATOM 6740 O O . GLY A 1 69 ? 4.869 -9.462 -31.933 1.00 0.00 69 GLY A O 5
ATOM 6744 N N . LEU A 1 70 ? 3.220 -8.272 -30.970 1.00 0.00 70 LEU A N 5
ATOM 6745 C CA . LEU A 1 70 ? 2.698 -9.403 -30.211 1.00 0.00 70 LEU A CA 5
ATOM 6746 C C . LEU A 1 70 ? 2.227 -10.514 -31.144 1.00 0.00 70 LEU A C 5
ATOM 6747 O O . LEU A 1 70 ? 2.504 -11.690 -30.914 1.00 0.00 70 LEU A O 5
ATOM 6763 N N . ASN A 1 71 ? 1.513 -10.132 -32.198 1.00 0.00 71 ASN A N 5
ATOM 6764 C CA . ASN A 1 71 ? 1.005 -11.096 -33.168 1.00 0.00 71 ASN A CA 5
ATOM 6765 C C . ASN A 1 71 ? 2.101 -12.066 -33.597 1.00 0.00 71 ASN A C 5
ATOM 6766 O O . ASN A 1 71 ? 1.976 -13.278 -33.420 1.00 0.00 71 ASN A O 5
ATOM 6777 N N . TYR A 1 72 ? 3.175 -11.525 -34.160 1.00 0.00 72 TYR A N 5
ATOM 6778 C CA . TYR A 1 72 ? 4.293 -12.342 -34.616 1.00 0.00 72 TYR A CA 5
ATOM 6779 C C . TYR A 1 72 ? 5.001 -13.003 -33.437 1.00 0.00 72 TYR A C 5
ATOM 6780 O O . TYR A 1 72 ? 5.116 -14.228 -33.375 1.00 0.00 72 TYR A O 5
ATOM 6798 N N . HIS A 1 73 ? 5.473 -12.184 -32.503 1.00 0.00 73 HIS A N 5
ATOM 6799 C CA . HIS A 1 73 ? 6.168 -12.688 -31.325 1.00 0.00 73 HIS A CA 5
ATOM 6800 C C . HIS A 1 73 ? 5.495 -13.951 -30.795 1.00 0.00 73 HIS A C 5
ATOM 6801 O O . HIS A 1 73 ? 6.124 -15.004 -30.688 1.00 0.00 73 HIS A O 5
ATOM 6815 N N . THR A 1 74 ? 4.213 -13.838 -30.465 1.00 0.00 74 THR A N 5
ATOM 6816 C CA . THR A 1 74 ? 3.455 -14.969 -29.945 1.00 0.00 74 THR A CA 5
ATOM 6817 C C . THR A 1 74 ? 3.859 -16.266 -30.636 1.00 0.00 74 THR A C 5
ATOM 6818 O O . THR A 1 74 ? 4.114 -17.277 -29.981 1.00 0.00 74 THR A O 5
ATOM 6829 N N . MET A 1 75 ? 3.918 -16.231 -31.963 1.00 0.00 75 MET A N 5
ATOM 6830 C CA . MET A 1 75 ? 4.294 -17.404 -32.743 1.00 0.00 75 MET A CA 5
ATOM 6831 C C . MET A 1 75 ? 5.801 -17.633 -32.689 1.00 0.00 75 MET A C 5
ATOM 6832 O O . MET A 1 75 ? 6.261 -18.717 -32.330 1.00 0.00 75 MET A O 5
ATOM 6846 N N . ALA A 1 76 ? 6.564 -16.606 -33.047 1.00 0.00 76 ALA A N 5
ATOM 6847 C CA . ALA A 1 76 ? 8.019 -16.695 -33.038 1.00 0.00 76 ALA A CA 5
ATOM 6848 C C . ALA A 1 76 ? 8.519 -17.368 -31.764 1.00 0.00 76 ALA A C 5
ATOM 6849 O O . ALA A 1 76 ? 9.177 -18.407 -31.818 1.00 0.00 76 ALA A O 5
ATOM 6856 N N . GLU A 1 77 ? 8.203 -16.769 -30.620 1.00 0.00 77 GLU A N 5
ATOM 6857 C CA . GLU A 1 77 ? 8.623 -17.312 -29.333 1.00 0.00 77 GLU A CA 5
ATOM 6858 C C . GLU A 1 77 ? 7.753 -18.500 -28.934 1.00 0.00 77 GLU A C 5
ATOM 6859 O O . GLU A 1 77 ? 8.259 -19.583 -28.639 1.00 0.00 77 GLU A O 5
ATOM 6871 N N . HIS A 1 78 ? 6.441 -18.289 -28.926 1.00 0.00 78 HIS A N 5
ATOM 6872 C CA . HIS A 1 78 ? 5.499 -19.342 -28.563 1.00 0.00 78 HIS A CA 5
ATOM 6873 C C . HIS A 1 78 ? 4.761 -19.860 -29.795 1.00 0.00 78 HIS A C 5
ATOM 6874 O O . HIS A 1 78 ? 3.567 -19.615 -29.962 1.00 0.00 78 HIS A O 5
ATOM 6888 N N . SER A 1 79 ? 5.481 -20.575 -30.653 1.00 0.00 79 SER A N 5
ATOM 6889 C CA . SER A 1 79 ? 4.896 -21.122 -31.871 1.00 0.00 79 SER A CA 5
ATOM 6890 C C . SER A 1 79 ? 3.952 -22.276 -31.549 1.00 0.00 79 SER A C 5
ATOM 6891 O O . SER A 1 79 ? 4.162 -23.015 -30.587 1.00 0.00 79 SER A O 5
ATOM 6899 N N . ALA A 1 80 ? 2.911 -22.425 -32.361 1.00 0.00 80 ALA A N 5
ATOM 6900 C CA . ALA A 1 80 ? 1.934 -23.490 -32.165 1.00 0.00 80 ALA A CA 5
ATOM 6901 C C . ALA A 1 80 ? 2.577 -24.862 -32.334 1.00 0.00 80 ALA A C 5
ATOM 6902 O O . ALA A 1 80 ? 2.412 -25.513 -33.366 1.00 0.00 80 ALA A O 5
ATOM 6909 N N . LYS A 1 81 ? 3.312 -25.296 -31.316 1.00 0.00 81 LYS A N 5
ATOM 6910 C CA . LYS A 1 81 ? 3.979 -26.592 -31.351 1.00 0.00 81 LYS A CA 5
ATOM 6911 C C . LYS A 1 81 ? 3.658 -27.404 -30.100 1.00 0.00 81 LYS A C 5
ATOM 6912 O O . LYS A 1 81 ? 3.374 -26.859 -29.033 1.00 0.00 81 LYS A O 5
ATOM 6931 N N . PRO A 1 82 ? 3.705 -28.738 -30.231 1.00 0.00 82 PRO A N 5
ATOM 6932 C CA . PRO A 1 82 ? 3.423 -29.653 -29.121 1.00 0.00 82 PRO A CA 5
ATOM 6933 C C . PRO A 1 82 ? 4.512 -29.622 -28.054 1.00 0.00 82 PRO A C 5
ATOM 6934 O O . PRO A 1 82 ? 4.406 -30.290 -27.026 1.00 0.00 82 PRO A O 5
ATOM 6945 N N . SER A 1 83 ? 5.558 -28.841 -28.305 1.00 0.00 83 SER A N 5
ATOM 6946 C CA . SER A 1 83 ? 6.669 -28.726 -27.367 1.00 0.00 83 SER A CA 5
ATOM 6947 C C . SER A 1 83 ? 6.194 -28.165 -26.030 1.00 0.00 83 SER A C 5
ATOM 6948 O O . SER A 1 83 ? 5.141 -27.533 -25.949 1.00 0.00 83 SER A O 5
ATOM 6956 N N . ASP A 1 84 ? 6.979 -28.400 -24.985 1.00 0.00 84 ASP A N 5
ATOM 6957 C CA . ASP A 1 84 ? 6.641 -27.918 -23.651 1.00 0.00 84 ASP A CA 5
ATOM 6958 C C . ASP A 1 84 ? 7.615 -26.832 -23.203 1.00 0.00 84 ASP A C 5
ATOM 6959 O O . ASP A 1 84 ? 8.767 -26.802 -23.633 1.00 0.00 84 ASP A O 5
ATOM 6968 N N . ALA A 1 85 ? 7.141 -25.941 -22.338 1.00 0.00 85 ALA A N 5
ATOM 6969 C CA . ALA A 1 85 ? 7.970 -24.853 -21.831 1.00 0.00 85 ALA A CA 5
ATOM 6970 C C . ALA A 1 85 ? 7.622 -24.528 -20.383 1.00 0.00 85 ALA A C 5
ATOM 6971 O O . ALA A 1 85 ? 6.643 -25.039 -19.841 1.00 0.00 85 ALA A O 5
ATOM 6978 N N . GLU A 1 86 ? 8.432 -23.675 -19.762 1.00 0.00 86 GLU A N 5
ATOM 6979 C CA . GLU A 1 86 ? 8.209 -23.283 -18.375 1.00 0.00 86 GLU A CA 5
ATOM 6980 C C . GLU A 1 86 ? 7.344 -22.029 -18.297 1.00 0.00 86 GLU A C 5
ATOM 6981 O O . GLU A 1 86 ? 7.694 -20.985 -18.845 1.00 0.00 86 GLU A O 5
ATOM 6993 N N . ALA A 1 87 ? 6.211 -22.141 -17.610 1.00 0.00 87 ALA A N 5
ATOM 6994 C CA . ALA A 1 87 ? 5.296 -21.016 -17.458 1.00 0.00 87 ALA A CA 5
ATOM 6995 C C . ALA A 1 87 ? 4.898 -20.826 -15.998 1.00 0.00 87 ALA A C 5
ATOM 6996 O O . ALA A 1 87 ? 5.052 -21.733 -15.180 1.00 0.00 87 ALA A O 5
ATOM 7003 N N . SER A 1 88 ? 4.386 -19.642 -15.678 1.00 0.00 88 SER A N 5
ATOM 7004 C CA . SER A 1 88 ? 3.970 -19.332 -14.315 1.00 0.00 88 SER A CA 5
ATOM 7005 C C . SER A 1 88 ? 2.625 -19.978 -13.998 1.00 0.00 88 SER A C 5
ATOM 7006 O O . SER A 1 88 ? 1.589 -19.567 -14.520 1.00 0.00 88 SER A O 5
ATOM 7014 N N . GLU A 1 89 ? 2.651 -20.992 -13.138 1.00 0.00 89 GLU A N 5
ATOM 7015 C CA . GLU A 1 89 ? 1.434 -21.695 -12.751 1.00 0.00 89 GLU A CA 5
ATOM 7016 C C . GLU A 1 89 ? 0.464 -20.755 -12.042 1.00 0.00 89 GLU A C 5
ATOM 7017 O O . GLU A 1 89 ? -0.716 -20.687 -12.385 1.00 0.00 89 GLU A O 5
ATOM 7029 N N . GLY A 1 90 ? 0.970 -20.031 -11.048 1.00 0.00 90 GLY A N 5
ATOM 7030 C CA . GLY A 1 90 ? 0.136 -19.105 -10.305 1.00 0.00 90 GLY A CA 5
ATOM 7031 C C . GLY A 1 90 ? -1.241 -19.669 -10.016 1.00 0.00 90 GLY A C 5
ATOM 7032 O O . GLY A 1 90 ? -1.368 -20.759 -9.460 1.00 0.00 90 GLY A O 5
ATOM 7036 N N . GLY A 1 91 ? -2.275 -18.923 -10.392 1.00 0.00 91 GLY A N 5
ATOM 7037 C CA . GLY A 1 91 ? -3.636 -19.371 -10.159 1.00 0.00 91 GLY A CA 5
ATOM 7038 C C . GLY A 1 91 ? -4.309 -19.861 -11.425 1.00 0.00 91 GLY A C 5
ATOM 7039 O O . GLY A 1 91 ? -5.030 -20.859 -11.405 1.00 0.00 91 GLY A O 5
ATOM 7043 N N . GLU A 1 92 ? -4.076 -19.158 -12.529 1.00 0.00 92 GLU A N 5
ATOM 7044 C CA . GLU A 1 92 ? -4.668 -19.528 -13.809 1.00 0.00 92 GLU A CA 5
ATOM 7045 C C . GLU A 1 92 ? -6.171 -19.265 -13.809 1.00 0.00 92 GLU A C 5
ATOM 7046 O O . GLU A 1 92 ? -6.953 -20.075 -14.308 1.00 0.00 92 GLU A O 5
ATOM 7058 N N . SER A 1 93 ? -6.568 -18.129 -13.245 1.00 0.00 93 SER A N 5
ATOM 7059 C CA . SER A 1 93 ? -7.977 -17.761 -13.176 1.00 0.00 93 SER A CA 5
ATOM 7060 C C . SER A 1 93 ? -8.335 -16.768 -14.278 1.00 0.00 93 SER A C 5
ATOM 7061 O O . SER A 1 93 ? -8.020 -15.583 -14.187 1.00 0.00 93 SER A O 5
ATOM 7069 N N . GLY A 1 94 ? -8.995 -17.264 -15.320 1.00 0.00 94 GLY A N 5
ATOM 7070 C CA . GLY A 1 94 ? -9.385 -16.408 -16.426 1.00 0.00 94 GLY A CA 5
ATOM 7071 C C . GLY A 1 94 ? -10.666 -15.648 -16.147 1.00 0.00 94 GLY A C 5
ATOM 7072 O O . GLY A 1 94 ? -11.433 -15.991 -15.248 1.00 0.00 94 GLY A O 5
ATOM 7076 N N . PRO A 1 95 ? -10.911 -14.587 -16.930 1.00 0.00 95 PRO A N 5
ATOM 7077 C CA . PRO A 1 95 ? -12.107 -13.753 -16.781 1.00 0.00 95 PRO A CA 5
ATOM 7078 C C . PRO A 1 95 ? -13.379 -14.481 -17.203 1.00 0.00 95 PRO A C 5
ATOM 7079 O O . PRO A 1 95 ? -13.366 -15.281 -18.139 1.00 0.00 95 PRO A O 5
ATOM 7090 N N . SER A 1 96 ? -14.475 -14.200 -16.507 1.00 0.00 96 SER A N 5
ATOM 7091 C CA . SER A 1 96 ? -15.755 -14.832 -16.807 1.00 0.00 96 SER A CA 5
ATOM 7092 C C . SER A 1 96 ? -16.336 -14.289 -18.109 1.00 0.00 96 SER A C 5
ATOM 7093 O O . SER A 1 96 ? -16.110 -13.134 -18.469 1.00 0.00 96 SER A O 5
ATOM 7101 N N . SER A 1 97 ? -17.086 -15.132 -18.812 1.00 0.00 97 SER A N 5
ATOM 7102 C CA . SER A 1 97 ? -17.697 -14.740 -20.077 1.00 0.00 97 SER A CA 5
ATOM 7103 C C . SER A 1 97 ? -19.015 -14.009 -19.839 1.00 0.00 97 SER A C 5
ATOM 7104 O O . SER A 1 97 ? -19.222 -12.902 -20.333 1.00 0.00 97 SER A O 5
ATOM 7112 N N . GLY A 1 98 ? -19.905 -14.639 -19.078 1.00 0.00 98 GLY A N 5
ATOM 7113 C CA . GLY A 1 98 ? -21.192 -14.036 -18.788 1.00 0.00 98 GLY A CA 5
ATOM 7114 C C . GLY A 1 98 ? -22.340 -14.767 -19.457 1.00 0.00 98 GLY A C 5
ATOM 7115 O O . GLY A 1 98 ? -22.233 -15.954 -19.763 1.00 0.00 98 GLY A O 5
ATOM 7121 N N . GLY A 1 1 ? -20.992 0.332 3.611 1.00 0.00 1 GLY A N 6
ATOM 7122 C CA . GLY A 1 1 ? -20.480 1.674 3.407 1.00 0.00 1 GLY A CA 6
ATOM 7123 C C . GLY A 1 1 ? -19.024 1.806 3.810 1.00 0.00 1 GLY A C 6
ATOM 7124 O O . GLY A 1 1 ? -18.656 2.727 4.539 1.00 0.00 1 GLY A O 6
ATOM 7128 N N . SER A 1 2 ? -18.194 0.882 3.335 1.00 0.00 2 SER A N 6
ATOM 7129 C CA . SER A 1 2 ? -16.772 0.896 3.655 1.00 0.00 2 SER A CA 6
ATOM 7130 C C . SER A 1 2 ? -15.929 0.897 2.383 1.00 0.00 2 SER A C 6
ATOM 7131 O O . SER A 1 2 ? -15.761 -0.137 1.736 1.00 0.00 2 SER A O 6
ATOM 7139 N N . SER A 1 3 ? -15.402 2.065 2.030 1.00 0.00 3 SER A N 6
ATOM 7140 C CA . SER A 1 3 ? -14.580 2.202 0.834 1.00 0.00 3 SER A CA 6
ATOM 7141 C C . SER A 1 3 ? -13.573 3.337 0.994 1.00 0.00 3 SER A C 6
ATOM 7142 O O . SER A 1 3 ? -13.941 4.471 1.298 1.00 0.00 3 SER A O 6
ATOM 7150 N N . GLY A 1 4 ? -12.298 3.022 0.787 1.00 0.00 4 GLY A N 6
ATOM 7151 C CA . GLY A 1 4 ? -11.256 4.025 0.913 1.00 0.00 4 GLY A CA 6
ATOM 7152 C C . GLY A 1 4 ? -9.870 3.416 0.976 1.00 0.00 4 GLY A C 6
ATOM 7153 O O . GLY A 1 4 ? -9.440 2.940 2.027 1.00 0.00 4 GLY A O 6
ATOM 7157 N N . SER A 1 5 ? -9.168 3.428 -0.153 1.00 0.00 5 SER A N 6
ATOM 7158 C CA . SER A 1 5 ? -7.823 2.868 -0.223 1.00 0.00 5 SER A CA 6
ATOM 7159 C C . SER A 1 5 ? -6.848 3.869 -0.835 1.00 0.00 5 SER A C 6
ATOM 7160 O O . SER A 1 5 ? -7.244 4.951 -1.269 1.00 0.00 5 SER A O 6
ATOM 7168 N N . SER A 1 6 ? -5.572 3.500 -0.865 1.00 0.00 6 SER A N 6
ATOM 7169 C CA . SER A 1 6 ? -4.538 4.367 -1.420 1.00 0.00 6 SER A CA 6
ATOM 7170 C C . SER A 1 6 ? -4.602 4.381 -2.944 1.00 0.00 6 SER A C 6
ATOM 7171 O O . SER A 1 6 ? -4.753 3.339 -3.580 1.00 0.00 6 SER A O 6
ATOM 7179 N N . GLY A 1 7 ? -4.485 5.572 -3.524 1.00 0.00 7 GLY A N 6
ATOM 7180 C CA . GLY A 1 7 ? -4.531 5.701 -4.969 1.00 0.00 7 GLY A CA 6
ATOM 7181 C C . GLY A 1 7 ? -3.176 6.025 -5.566 1.00 0.00 7 GLY A C 6
ATOM 7182 O O . GLY A 1 7 ? -2.141 5.535 -5.113 1.00 0.00 7 GLY A O 6
ATOM 7186 N N . PRO A 1 8 ? -3.171 6.868 -6.609 1.00 0.00 8 PRO A N 6
ATOM 7187 C CA . PRO A 1 8 ? -1.939 7.274 -7.293 1.00 0.00 8 PRO A CA 6
ATOM 7188 C C . PRO A 1 8 ? -1.070 8.182 -6.429 1.00 0.00 8 PRO A C 6
ATOM 7189 O O . PRO A 1 8 ? -1.460 8.567 -5.328 1.00 0.00 8 PRO A O 6
ATOM 7200 N N . GLY A 1 9 ? 0.111 8.521 -6.938 1.00 0.00 9 GLY A N 6
ATOM 7201 C CA . GLY A 1 9 ? 1.017 9.382 -6.199 1.00 0.00 9 GLY A CA 6
ATOM 7202 C C . GLY A 1 9 ? 0.296 10.516 -5.498 1.00 0.00 9 GLY A C 6
ATOM 7203 O O . GLY A 1 9 ? 0.320 10.612 -4.272 1.00 0.00 9 GLY A O 6
ATOM 7207 N N . GLY A 1 10 ? -0.346 11.380 -6.279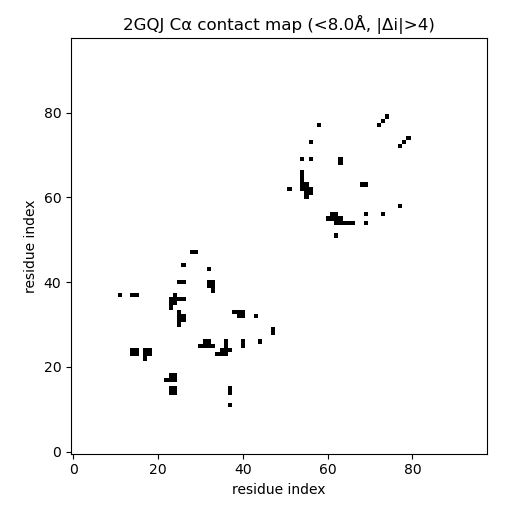 1.00 0.00 10 GLY A N 6
ATOM 7208 C CA . GLY A 1 10 ? -1.066 12.503 -5.708 1.00 0.00 10 GLY A CA 6
ATOM 7209 C C . GLY A 1 10 ? -1.632 13.428 -6.767 1.00 0.00 10 GLY A C 6
ATOM 7210 O O . GLY A 1 10 ? -1.329 13.306 -7.954 1.00 0.00 10 GLY A O 6
ATOM 7214 N N . PRO A 1 11 ? -2.476 14.378 -6.339 1.00 0.00 11 PRO A N 6
ATOM 7215 C CA . PRO A 1 11 ? -3.105 15.345 -7.243 1.00 0.00 11 PRO A CA 6
ATOM 7216 C C . PRO A 1 11 ? -2.104 16.350 -7.804 1.00 0.00 11 PRO A C 6
ATOM 7217 O O . PRO A 1 11 ? -1.865 17.400 -7.208 1.00 0.00 11 PRO A O 6
ATOM 7228 N N . GLU A 1 12 ? -1.522 16.020 -8.953 1.00 0.00 12 GLU A N 6
ATOM 7229 C CA . GLU A 1 12 ? -0.547 16.895 -9.593 1.00 0.00 12 GLU A CA 6
ATOM 7230 C C . GLU A 1 12 ? 0.497 17.374 -8.588 1.00 0.00 12 GLU A C 6
ATOM 7231 O O . GLU A 1 12 ? 0.893 18.539 -8.597 1.00 0.00 12 GLU A O 6
ATOM 7243 N N . GLU A 1 13 ? 0.936 16.466 -7.722 1.00 0.00 13 GLU A N 6
ATOM 7244 C CA . GLU A 1 13 ? 1.932 16.797 -6.709 1.00 0.00 13 GLU A CA 6
ATOM 7245 C C . GLU A 1 13 ? 3.337 16.450 -7.194 1.00 0.00 13 GLU A C 6
ATOM 7246 O O . GLU A 1 13 ? 4.203 17.319 -7.292 1.00 0.00 13 GLU A O 6
ATOM 7258 N N . GLN A 1 14 ? 3.554 15.174 -7.496 1.00 0.00 14 GLN A N 6
ATOM 7259 C CA . GLN A 1 14 ? 4.854 14.712 -7.969 1.00 0.00 14 GLN A CA 6
ATOM 7260 C C . GLN A 1 14 ? 5.034 15.020 -9.452 1.00 0.00 14 GLN A C 6
ATOM 7261 O O . GLN A 1 14 ? 6.130 15.365 -9.895 1.00 0.00 14 GLN A O 6
ATOM 7275 N N . TRP A 1 15 ? 3.953 14.894 -10.213 1.00 0.00 15 TRP A N 6
ATOM 7276 C CA . TRP A 1 15 ? 3.993 15.159 -11.647 1.00 0.00 15 TRP A CA 6
ATOM 7277 C C . TRP A 1 15 ? 4.432 16.592 -11.923 1.00 0.00 15 TRP A C 6
ATOM 7278 O O . TRP A 1 15 ? 5.264 16.837 -12.797 1.00 0.00 15 TRP A O 6
ATOM 7299 N N . GLN A 1 16 ? 3.870 17.534 -11.174 1.00 0.00 16 GLN A N 6
ATOM 7300 C CA . GLN A 1 16 ? 4.205 18.944 -11.340 1.00 0.00 16 GLN A CA 6
ATOM 7301 C C . GLN A 1 16 ? 5.633 19.221 -10.884 1.00 0.00 16 GLN A C 6
ATOM 7302 O O . GLN A 1 16 ? 6.299 20.117 -11.405 1.00 0.00 16 GLN A O 6
ATOM 7316 N N . ARG A 1 17 ? 6.099 18.447 -9.909 1.00 0.00 17 ARG A N 6
ATOM 7317 C CA . ARG A 1 17 ? 7.448 18.611 -9.382 1.00 0.00 17 ARG A CA 6
ATOM 7318 C C . ARG A 1 17 ? 8.487 18.460 -10.489 1.00 0.00 17 ARG A C 6
ATOM 7319 O O . ARG A 1 17 ? 9.499 19.160 -10.505 1.00 0.00 17 ARG A O 6
ATOM 7340 N N . ALA A 1 18 ? 8.228 17.541 -11.414 1.00 0.00 18 ALA A N 6
ATOM 7341 C CA . ALA A 1 18 ? 9.139 17.298 -12.526 1.00 0.00 18 ALA A CA 6
ATOM 7342 C C . ALA A 1 18 ? 8.802 18.190 -13.716 1.00 0.00 18 ALA A C 6
ATOM 7343 O O . ALA A 1 18 ? 9.687 18.592 -14.472 1.00 0.00 18 ALA A O 6
ATOM 7350 N N . ILE A 1 19 ? 7.518 18.493 -13.877 1.00 0.00 19 ILE A N 6
ATOM 7351 C CA . ILE A 1 19 ? 7.065 19.337 -14.976 1.00 0.00 19 ILE A CA 6
ATOM 7352 C C . ILE A 1 19 ? 7.722 20.712 -14.920 1.00 0.00 19 ILE A C 6
ATOM 7353 O O . ILE A 1 19 ? 8.006 21.319 -15.953 1.00 0.00 19 ILE A O 6
ATOM 7369 N N . HIS A 1 20 ? 7.962 21.198 -13.706 1.00 0.00 20 HIS A N 6
ATOM 7370 C CA . HIS A 1 20 ? 8.588 22.501 -13.515 1.00 0.00 20 HIS A CA 6
ATOM 7371 C C . HIS A 1 20 ? 10.105 22.366 -13.412 1.00 0.00 20 HIS A C 6
ATOM 7372 O O . HIS A 1 20 ? 10.847 23.196 -13.935 1.00 0.00 20 HIS A O 6
ATOM 7386 N N . GLU A 1 21 ? 10.556 21.315 -12.734 1.00 0.00 21 GLU A N 6
ATOM 7387 C CA . GLU A 1 21 ? 11.983 21.073 -12.562 1.00 0.00 21 GLU A CA 6
ATOM 7388 C C . GLU A 1 21 ? 12.650 20.773 -13.902 1.00 0.00 21 GLU A C 6
ATOM 7389 O O . GLU A 1 21 ? 13.602 21.445 -14.298 1.00 0.00 21 GLU A O 6
ATOM 7401 N N . ARG A 1 22 ? 12.142 19.759 -14.594 1.00 0.00 22 ARG A N 6
ATOM 7402 C CA . ARG A 1 22 ? 12.688 19.368 -15.888 1.00 0.00 22 ARG A CA 6
ATOM 7403 C C . ARG A 1 22 ? 11.947 20.067 -17.025 1.00 0.00 22 ARG A C 6
ATOM 7404 O O . ARG A 1 22 ? 12.485 20.967 -17.668 1.00 0.00 22 ARG A O 6
ATOM 7425 N N . GLY A 1 23 ? 10.710 19.645 -17.266 1.00 0.00 23 GLY A N 6
ATOM 7426 C CA . GLY A 1 23 ? 9.916 20.241 -18.325 1.00 0.00 23 GLY A CA 6
ATOM 7427 C C . GLY A 1 23 ? 8.493 19.718 -18.347 1.00 0.00 23 GLY A C 6
ATOM 7428 O O . GLY A 1 23 ? 7.542 20.494 -18.429 1.00 0.00 23 GLY A O 6
ATOM 7432 N N . GLU A 1 24 ? 8.348 18.398 -18.276 1.00 0.00 24 GLU A N 6
ATOM 7433 C CA . GLU A 1 24 ? 7.031 17.774 -18.292 1.00 0.00 24 GLU A CA 6
ATOM 7434 C C . GLU A 1 24 ? 7.100 16.345 -17.761 1.00 0.00 24 GLU A C 6
ATOM 7435 O O . GLU A 1 24 ? 8.180 15.833 -17.465 1.00 0.00 24 GLU A O 6
ATOM 7447 N N . ALA A 1 25 ? 5.940 15.707 -17.642 1.00 0.00 25 ALA A N 6
ATOM 7448 C CA . ALA A 1 25 ? 5.869 14.337 -17.149 1.00 0.00 25 ALA A CA 6
ATOM 7449 C C . ALA A 1 25 ? 4.977 13.478 -18.039 1.00 0.00 25 ALA A C 6
ATOM 7450 O O . ALA A 1 25 ? 3.755 13.477 -17.895 1.00 0.00 25 ALA A O 6
ATOM 7457 N N . VAL A 1 26 ? 5.597 12.749 -18.962 1.00 0.00 26 VAL A N 6
ATOM 7458 C CA . VAL A 1 26 ? 4.860 11.886 -19.876 1.00 0.00 26 VAL A CA 6
ATOM 7459 C C . VAL A 1 26 ? 4.422 10.599 -19.185 1.00 0.00 26 VAL A C 6
ATOM 7460 O O . VAL A 1 26 ? 4.819 10.324 -18.052 1.00 0.00 26 VAL A O 6
ATOM 7473 N N . CYS A 1 27 ? 3.602 9.813 -19.874 1.00 0.00 27 CYS A N 6
ATOM 7474 C CA . CYS A 1 27 ? 3.109 8.555 -19.328 1.00 0.00 27 CYS A CA 6
ATOM 7475 C C . CYS A 1 27 ? 4.267 7.648 -18.920 1.00 0.00 27 CYS A C 6
ATOM 7476 O O . CYS A 1 27 ? 5.039 7.173 -19.753 1.00 0.00 27 CYS A O 6
ATOM 7483 N N . PRO A 1 28 ? 4.392 7.402 -17.607 1.00 0.00 28 PRO A N 6
ATOM 7484 C CA . PRO A 1 28 ? 5.452 6.551 -17.058 1.00 0.00 28 PRO A CA 6
ATOM 7485 C C . PRO A 1 28 ? 5.258 5.081 -17.415 1.00 0.00 28 PRO A C 6
ATOM 7486 O O . PRO A 1 28 ? 5.934 4.205 -16.874 1.00 0.00 28 PRO A O 6
ATOM 7497 N N . THR A 1 29 ? 4.330 4.816 -18.330 1.00 0.00 29 THR A N 6
ATOM 7498 C CA . THR A 1 29 ? 4.046 3.453 -18.758 1.00 0.00 29 THR A CA 6
ATOM 7499 C C . THR A 1 29 ? 4.465 3.233 -20.207 1.00 0.00 29 THR A C 6
ATOM 7500 O O . THR A 1 29 ? 5.141 2.255 -20.528 1.00 0.00 29 THR A O 6
ATOM 7511 N N . CYS A 1 30 ? 4.061 4.150 -21.080 1.00 0.00 30 CYS A N 6
ATOM 7512 C CA . CYS A 1 30 ? 4.395 4.057 -22.497 1.00 0.00 30 CYS A CA 6
ATOM 7513 C C . CYS A 1 30 ? 5.118 5.316 -22.968 1.00 0.00 30 CYS A C 6
ATOM 7514 O O . CYS A 1 30 ? 5.785 5.310 -24.002 1.00 0.00 30 CYS A O 6
ATOM 7521 N N . ASN A 1 31 ? 4.981 6.393 -22.202 1.00 0.00 31 ASN A N 6
ATOM 7522 C CA . ASN A 1 31 ? 5.621 7.659 -22.541 1.00 0.00 31 ASN A CA 6
ATOM 7523 C C . ASN A 1 31 ? 5.006 8.258 -23.803 1.00 0.00 31 ASN A C 6
ATOM 7524 O O . ASN A 1 31 ? 5.719 8.662 -24.722 1.00 0.00 31 ASN A O 6
ATOM 7535 N N . VAL A 1 32 ? 3.679 8.312 -23.840 1.00 0.00 32 VAL A N 6
ATOM 7536 C CA . VAL A 1 32 ? 2.968 8.863 -24.988 1.00 0.00 32 VAL A CA 6
ATOM 7537 C C . VAL A 1 32 ? 1.642 9.486 -24.565 1.00 0.00 32 VAL A C 6
ATOM 7538 O O . VAL A 1 32 ? 0.708 8.782 -24.181 1.00 0.00 32 VAL A O 6
ATOM 7551 N N . VAL A 1 33 ? 1.566 10.811 -24.640 1.00 0.00 33 VAL A N 6
ATOM 7552 C CA . VAL A 1 33 ? 0.354 11.529 -24.267 1.00 0.00 33 VAL A CA 6
ATOM 7553 C C . VAL A 1 33 ? 0.406 12.978 -24.741 1.00 0.00 33 VAL A C 6
ATOM 7554 O O . VAL A 1 33 ? 1.341 13.384 -25.431 1.00 0.00 33 VAL A O 6
ATOM 7567 N N . THR A 1 34 ? -0.606 13.754 -24.364 1.00 0.00 34 THR A N 6
ATOM 7568 C CA . THR A 1 34 ? -0.676 15.158 -24.750 1.00 0.00 34 THR A CA 6
ATOM 7569 C C . THR A 1 34 ? 0.685 15.833 -24.621 1.00 0.00 34 THR A C 6
ATOM 7570 O O . THR A 1 34 ? 1.559 15.355 -23.898 1.00 0.00 34 THR A O 6
ATOM 7581 N N . ARG A 1 35 ? 0.857 16.946 -25.326 1.00 0.00 35 ARG A N 6
ATOM 7582 C CA . ARG A 1 35 ? 2.113 17.686 -25.291 1.00 0.00 35 ARG A CA 6
ATOM 7583 C C . ARG A 1 35 ? 2.461 18.098 -23.863 1.00 0.00 35 ARG A C 6
ATOM 7584 O O . ARG A 1 35 ? 3.576 17.871 -23.394 1.00 0.00 35 ARG A O 6
ATOM 7605 N N . LYS A 1 36 ? 1.499 18.705 -23.177 1.00 0.00 36 LYS A N 6
ATOM 7606 C CA . LYS A 1 36 ? 1.701 19.149 -21.803 1.00 0.00 36 LYS A CA 6
ATOM 7607 C C . LYS A 1 36 ? 1.731 17.961 -20.846 1.00 0.00 36 LYS A C 6
ATOM 7608 O O . LYS A 1 36 ? 2.291 18.044 -19.753 1.00 0.00 36 LYS A O 6
ATOM 7627 N N . THR A 1 37 ? 1.125 16.854 -21.265 1.00 0.00 37 THR A N 6
ATOM 7628 C CA . THR A 1 37 ? 1.082 15.649 -20.446 1.00 0.00 37 THR A CA 6
ATOM 7629 C C . THR A 1 37 ? 0.601 15.961 -19.034 1.00 0.00 37 THR A C 6
ATOM 7630 O O . THR A 1 37 ? 1.083 15.381 -18.060 1.00 0.00 37 THR A O 6
ATOM 7641 N N . LEU A 1 38 ? -0.353 16.880 -18.929 1.00 0.00 38 LEU A N 6
ATOM 7642 C CA . LEU A 1 38 ? -0.901 17.269 -17.634 1.00 0.00 38 LEU A CA 6
ATOM 7643 C C . LEU A 1 38 ? -2.346 16.801 -17.491 1.00 0.00 38 LEU A C 6
ATOM 7644 O O . LEU A 1 38 ? -2.679 16.053 -16.572 1.00 0.00 38 LEU A O 6
ATOM 7660 N N . VAL A 1 39 ? -3.199 17.245 -18.409 1.00 0.00 39 VAL A N 6
ATOM 7661 C CA . VAL A 1 39 ? -4.608 16.869 -18.388 1.00 0.00 39 VAL A CA 6
ATOM 7662 C C . VAL A 1 39 ? -4.849 15.596 -19.191 1.00 0.00 39 VAL A C 6
ATOM 7663 O O . VAL A 1 39 ? -5.711 14.788 -18.849 1.00 0.00 39 VAL A O 6
ATOM 7676 N N . GLY A 1 40 ? -4.080 15.423 -20.262 1.00 0.00 40 GLY A N 6
ATOM 7677 C CA . GLY A 1 40 ? -4.226 14.246 -21.097 1.00 0.00 40 GLY A CA 6
ATOM 7678 C C . GLY A 1 40 ? -3.653 13.001 -20.449 1.00 0.00 40 GLY A C 6
ATOM 7679 O O . GLY A 1 40 ? -4.113 11.888 -20.711 1.00 0.00 40 GLY A O 6
ATOM 7683 N N . LEU A 1 41 ? -2.647 13.186 -19.602 1.00 0.00 41 LEU A N 6
ATOM 7684 C CA . LEU A 1 41 ? -2.010 12.068 -18.915 1.00 0.00 41 LEU A CA 6
ATOM 7685 C C . LEU A 1 41 ? -3.015 11.317 -18.049 1.00 0.00 41 LEU A C 6
ATOM 7686 O O . LEU A 1 41 ? -2.893 10.109 -17.843 1.00 0.00 41 LEU A O 6
ATOM 7702 N N . LYS A 1 42 ? -4.010 12.038 -17.545 1.00 0.00 42 LYS A N 6
ATOM 7703 C CA . LYS A 1 42 ? -5.040 11.440 -16.704 1.00 0.00 42 LYS A CA 6
ATOM 7704 C C . LYS A 1 42 ? -6.060 10.683 -17.548 1.00 0.00 42 LYS A C 6
ATOM 7705 O O . LYS A 1 42 ? -6.220 9.470 -17.406 1.00 0.00 42 LYS A O 6
ATOM 7724 N N . LYS A 1 43 ? -6.747 11.404 -18.427 1.00 0.00 43 LYS A N 6
ATOM 7725 C CA . LYS A 1 43 ? -7.749 10.800 -19.296 1.00 0.00 43 LYS A CA 6
ATOM 7726 C C . LYS A 1 43 ? -7.136 9.690 -20.144 1.00 0.00 43 LYS A C 6
ATOM 7727 O O . LYS A 1 43 ? -7.846 8.827 -20.662 1.00 0.00 43 LYS A O 6
ATOM 7746 N N . HIS A 1 44 ? -5.815 9.718 -20.282 1.00 0.00 44 HIS A N 6
ATOM 7747 C CA . HIS A 1 44 ? -5.106 8.712 -21.065 1.00 0.00 44 HIS A CA 6
ATOM 7748 C C . HIS A 1 44 ? -4.855 7.455 -20.237 1.00 0.00 44 HIS A C 6
ATOM 7749 O O . HIS A 1 44 ? -5.357 6.379 -20.558 1.00 0.00 44 HIS A O 6
ATOM 7763 N N . MET A 1 45 ? -4.075 7.601 -19.172 1.00 0.00 45 MET A N 6
ATOM 7764 C CA . MET A 1 45 ? -3.758 6.477 -18.298 1.00 0.00 45 MET A CA 6
ATOM 7765 C C . MET A 1 45 ? -5.002 5.640 -18.016 1.00 0.00 45 MET A C 6
ATOM 7766 O O . MET A 1 45 ? -4.903 4.465 -17.666 1.00 0.00 45 MET A O 6
ATOM 7780 N N . GLU A 1 46 ? -6.171 6.255 -18.170 1.00 0.00 46 GLU A N 6
ATOM 7781 C CA . GLU A 1 46 ? -7.433 5.565 -17.930 1.00 0.00 46 GLU A CA 6
ATOM 7782 C C . GLU A 1 46 ? -7.475 4.233 -18.673 1.00 0.00 46 GLU A C 6
ATOM 7783 O O . GLU A 1 46 ? -7.668 3.178 -18.069 1.00 0.00 46 GLU A O 6
ATOM 7795 N N . VAL A 1 47 ? -7.293 4.290 -19.989 1.00 0.00 47 VAL A N 6
ATOM 7796 C CA . VAL A 1 47 ? -7.309 3.089 -20.815 1.00 0.00 47 VAL A CA 6
ATOM 7797 C C . VAL A 1 47 ? -5.931 2.438 -20.866 1.00 0.00 47 VAL A C 6
ATOM 7798 O O . VAL A 1 47 ? -5.812 1.215 -20.949 1.00 0.00 47 VAL A O 6
ATOM 7811 N N . CYS A 1 48 ? -4.891 3.263 -20.815 1.00 0.00 48 CYS A N 6
ATOM 7812 C CA . CYS A 1 48 ? -3.520 2.770 -20.855 1.00 0.00 48 CYS A CA 6
ATOM 7813 C C . CYS A 1 48 ? -3.386 1.471 -20.065 1.00 0.00 48 CYS A C 6
ATOM 7814 O O . CYS A 1 48 ? -2.993 0.440 -20.609 1.00 0.00 48 CYS A O 6
ATOM 7821 N N . GLN A 1 49 ? -3.715 1.531 -18.779 1.00 0.00 49 GLN A N 6
ATOM 7822 C CA . GLN A 1 49 ? -3.631 0.360 -17.914 1.00 0.00 49 GLN A CA 6
ATOM 7823 C C . GLN A 1 49 ? -4.387 -0.818 -18.518 1.00 0.00 49 GLN A C 6
ATOM 7824 O O . GLN A 1 49 ? -3.922 -1.958 -18.471 1.00 0.00 49 GLN A O 6
ATOM 7838 N N . LYS A 1 50 ? -5.555 -0.538 -19.086 1.00 0.00 50 LYS A N 6
ATOM 7839 C CA . LYS A 1 50 ? -6.376 -1.574 -19.701 1.00 0.00 50 LYS A CA 6
ATOM 7840 C C . LYS A 1 50 ? -5.661 -2.196 -20.896 1.00 0.00 50 LYS A C 6
ATOM 7841 O O . LYS A 1 50 ? -5.554 -3.419 -21.001 1.00 0.00 50 LYS A O 6
ATOM 7860 N N . LEU A 1 51 ? -5.172 -1.349 -21.794 1.00 0.00 51 LEU A N 6
ATOM 7861 C CA . LEU A 1 51 ? -4.465 -1.816 -22.982 1.00 0.00 51 LEU A CA 6
ATOM 7862 C C . LEU A 1 51 ? -3.122 -2.435 -22.608 1.00 0.00 51 LEU A C 6
ATOM 7863 O O . LEU A 1 51 ? -2.906 -3.632 -22.798 1.00 0.00 51 LEU A O 6
ATOM 7879 N N . GLN A 1 52 ? -2.225 -1.613 -22.074 1.00 0.00 52 GLN A N 6
ATOM 7880 C CA . GLN A 1 52 ? -0.904 -2.081 -21.671 1.00 0.00 52 GLN A CA 6
ATOM 7881 C C . GLN A 1 52 ? -0.976 -3.497 -21.109 1.00 0.00 52 GLN A C 6
ATOM 7882 O O . GLN A 1 52 ? -0.125 -4.336 -21.402 1.00 0.00 52 GLN A O 6
ATOM 7896 N N . ASP A 1 53 ? -1.997 -3.755 -20.299 1.00 0.00 53 ASP A N 6
ATOM 7897 C CA . ASP A 1 53 ? -2.181 -5.069 -19.695 1.00 0.00 53 ASP A CA 6
ATOM 7898 C C . ASP A 1 53 ? -2.154 -6.164 -20.758 1.00 0.00 53 ASP A C 6
ATOM 7899 O O . ASP A 1 53 ? -1.288 -7.038 -20.741 1.00 0.00 53 ASP A O 6
ATOM 7908 N N . ALA A 1 54 ? -3.109 -6.109 -21.680 1.00 0.00 54 ALA A N 6
ATOM 7909 C CA . ALA A 1 54 ? -3.195 -7.095 -22.750 1.00 0.00 54 ALA A CA 6
ATOM 7910 C C . ALA A 1 54 ? -1.816 -7.400 -23.327 1.00 0.00 54 ALA A C 6
ATOM 7911 O O . ALA A 1 54 ? -1.373 -8.549 -23.329 1.00 0.00 54 ALA A O 6
ATOM 7918 N N . LEU A 1 55 ? -1.143 -6.365 -23.817 1.00 0.00 55 LEU A N 6
ATOM 7919 C CA . LEU A 1 55 ? 0.186 -6.522 -24.398 1.00 0.00 55 LEU A CA 6
ATOM 7920 C C . LEU A 1 55 ? 1.120 -7.245 -23.432 1.00 0.00 55 LEU A C 6
ATOM 7921 O O . LEU A 1 55 ? 1.898 -8.110 -23.835 1.00 0.00 55 LEU A O 6
ATOM 7937 N N . LYS A 1 56 ? 1.036 -6.886 -22.156 1.00 0.00 56 LYS A N 6
ATOM 7938 C CA . LYS A 1 56 ? 1.870 -7.502 -21.131 1.00 0.00 56 LYS A CA 6
ATOM 7939 C C . LYS A 1 56 ? 1.668 -9.013 -21.100 1.00 0.00 56 LYS A C 6
ATOM 7940 O O . LYS A 1 56 ? 0.539 -9.500 -21.179 1.00 0.00 56 LYS A O 6
ATOM 7959 N N . CYS A 1 57 ? 2.767 -9.751 -20.983 1.00 0.00 57 CYS A N 6
ATOM 7960 C CA . CYS A 1 57 ? 2.710 -11.207 -20.941 1.00 0.00 57 CYS A CA 6
ATOM 7961 C C . CYS A 1 57 ? 2.507 -11.702 -19.512 1.00 0.00 57 CYS A C 6
ATOM 7962 O O . CYS A 1 57 ? 3.296 -11.392 -18.620 1.00 0.00 57 CYS A O 6
ATOM 7969 N N . GLN A 1 58 ? 1.444 -12.472 -19.303 1.00 0.00 58 GLN A N 6
ATOM 7970 C CA . GLN A 1 58 ? 1.138 -13.009 -17.983 1.00 0.00 58 GLN A CA 6
ATOM 7971 C C . GLN A 1 58 ? 1.868 -14.328 -17.749 1.00 0.00 58 GLN A C 6
ATOM 7972 O O . GLN A 1 58 ? 1.429 -15.159 -16.954 1.00 0.00 58 GLN A O 6
ATOM 7986 N N . HIS A 1 59 ? 2.984 -14.512 -18.446 1.00 0.00 59 HIS A N 6
ATOM 7987 C CA . HIS A 1 59 ? 3.776 -15.730 -18.313 1.00 0.00 59 HIS A CA 6
ATOM 7988 C C . HIS A 1 59 ? 5.220 -15.402 -17.946 1.00 0.00 59 HIS A C 6
ATOM 7989 O O . HIS A 1 59 ? 5.797 -16.014 -17.046 1.00 0.00 59 HIS A O 6
ATOM 8003 N N . CYS A 1 60 ? 5.799 -14.434 -18.648 1.00 0.00 60 CYS A N 6
ATOM 8004 C CA . CYS A 1 60 ? 7.175 -14.025 -18.398 1.00 0.00 60 CYS A CA 6
ATOM 8005 C C . CYS A 1 60 ? 7.220 -12.721 -17.606 1.00 0.00 60 CYS A C 6
ATOM 8006 O O . CYS A 1 60 ? 8.244 -12.377 -17.015 1.00 0.00 60 CYS A O 6
ATOM 8013 N N . ARG A 1 61 ? 6.104 -12.001 -17.600 1.00 0.00 61 ARG A N 6
ATOM 8014 C CA . ARG A 1 61 ? 6.015 -10.735 -16.882 1.00 0.00 61 ARG A CA 6
ATOM 8015 C C . ARG A 1 61 ? 6.975 -9.706 -17.474 1.00 0.00 61 ARG A C 6
ATOM 8016 O O . ARG A 1 61 ? 7.732 -9.059 -16.750 1.00 0.00 61 ARG A O 6
ATOM 8037 N N . LYS A 1 62 ? 6.937 -9.561 -18.794 1.00 0.00 62 LYS A N 6
ATOM 8038 C CA . LYS A 1 62 ? 7.802 -8.611 -19.484 1.00 0.00 62 LYS A CA 6
ATOM 8039 C C . LYS A 1 62 ? 6.994 -7.728 -20.429 1.00 0.00 62 LYS A C 6
ATOM 8040 O O . LYS A 1 62 ? 6.284 -8.226 -21.303 1.00 0.00 62 LYS A O 6
ATOM 8059 N N . GLN A 1 63 ? 7.109 -6.416 -20.249 1.00 0.00 63 GLN A N 6
ATOM 8060 C CA . GLN A 1 63 ? 6.389 -5.464 -21.087 1.00 0.00 63 GLN A CA 6
ATOM 8061 C C . GLN A 1 63 ? 6.870 -5.540 -22.533 1.00 0.00 63 GLN A C 6
ATOM 8062 O O . GLN A 1 63 ? 8.053 -5.758 -22.793 1.00 0.00 63 GLN A O 6
ATOM 8076 N N . PHE A 1 64 ? 5.945 -5.357 -23.469 1.00 0.00 64 PHE A N 6
ATOM 8077 C CA . PHE A 1 64 ? 6.274 -5.406 -24.889 1.00 0.00 64 PHE A CA 6
ATOM 8078 C C . PHE A 1 64 ? 5.753 -4.167 -25.611 1.00 0.00 64 PHE A C 6
ATOM 8079 O O . PHE A 1 64 ? 4.544 -3.973 -25.743 1.00 0.00 64 PHE A O 6
ATOM 8096 N N . LYS A 1 65 ? 6.674 -3.329 -26.075 1.00 0.00 65 LYS A N 6
ATOM 8097 C CA . LYS A 1 65 ? 6.309 -2.108 -26.785 1.00 0.00 65 LYS A CA 6
ATOM 8098 C C . LYS A 1 65 ? 5.938 -2.410 -28.233 1.00 0.00 65 LYS A C 6
ATOM 8099 O O . LYS A 1 65 ? 6.350 -1.701 -29.150 1.00 0.00 65 LYS A O 6
ATOM 8118 N N . SER A 1 66 ? 5.156 -3.467 -28.430 1.00 0.00 66 SER A N 6
ATOM 8119 C CA . SER A 1 66 ? 4.731 -3.864 -29.767 1.00 0.00 66 SER A CA 6
ATOM 8120 C C . SER A 1 66 ? 3.724 -5.009 -29.699 1.00 0.00 66 SER A C 6
ATOM 8121 O O . SER A 1 66 ? 3.826 -5.892 -28.848 1.00 0.00 66 SER A O 6
ATOM 8129 N N . LYS A 1 67 ? 2.751 -4.986 -30.604 1.00 0.00 67 LYS A N 6
ATOM 8130 C CA . LYS A 1 67 ? 1.724 -6.021 -30.650 1.00 0.00 67 LYS A CA 6
ATOM 8131 C C . LYS A 1 67 ? 2.225 -7.251 -31.400 1.00 0.00 67 LYS A C 6
ATOM 8132 O O . LYS A 1 67 ? 2.155 -8.370 -30.894 1.00 0.00 67 LYS A O 6
ATOM 8151 N N . ALA A 1 68 ? 2.733 -7.034 -32.609 1.00 0.00 68 ALA A N 6
ATOM 8152 C CA . ALA A 1 68 ? 3.249 -8.125 -33.428 1.00 0.00 68 ALA A CA 6
ATOM 8153 C C . ALA A 1 68 ? 4.365 -8.872 -32.706 1.00 0.00 68 ALA A C 6
ATOM 8154 O O . ALA A 1 68 ? 4.443 -10.099 -32.765 1.00 0.00 68 ALA A O 6
ATOM 8161 N N . GLY A 1 69 ? 5.227 -8.125 -32.024 1.00 0.00 69 GLY A N 6
ATOM 8162 C CA . GLY A 1 69 ? 6.328 -8.735 -31.301 1.00 0.00 69 GLY A CA 6
ATOM 8163 C C . GLY A 1 69 ? 5.860 -9.771 -30.299 1.00 0.00 69 GLY A C 6
ATOM 8164 O O . GLY A 1 69 ? 6.350 -10.901 -30.289 1.00 0.00 69 GLY A O 6
ATOM 8168 N N . LEU A 1 70 ? 4.910 -9.388 -29.453 1.00 0.00 70 LEU A N 6
ATOM 8169 C CA . LEU A 1 70 ? 4.376 -10.292 -28.440 1.00 0.00 70 LEU A CA 6
ATOM 8170 C C . LEU A 1 70 ? 3.879 -11.587 -29.075 1.00 0.00 70 LEU A C 6
ATOM 8171 O O . LEU A 1 70 ? 4.071 -12.672 -28.528 1.00 0.00 70 LEU A O 6
ATOM 8187 N N . ASN A 1 71 ? 3.239 -11.464 -30.234 1.00 0.00 71 ASN A N 6
ATOM 8188 C CA . ASN A 1 71 ? 2.715 -12.625 -30.944 1.00 0.00 71 ASN A CA 6
ATOM 8189 C C . ASN A 1 71 ? 3.800 -13.681 -31.136 1.00 0.00 71 ASN A C 6
ATOM 8190 O O . ASN A 1 71 ? 3.675 -14.808 -30.657 1.00 0.00 71 ASN A O 6
ATOM 8201 N N . TYR A 1 72 ? 4.863 -13.308 -31.838 1.00 0.00 72 TYR A N 6
ATOM 8202 C CA . TYR A 1 72 ? 5.969 -14.222 -32.095 1.00 0.00 72 TYR A CA 6
ATOM 8203 C C . TYR A 1 72 ? 6.627 -14.662 -30.790 1.00 0.00 72 TYR A C 6
ATOM 8204 O O . TYR A 1 72 ? 6.944 -15.837 -30.606 1.00 0.00 72 TYR A O 6
ATOM 8222 N N . HIS A 1 73 ? 6.829 -13.708 -29.887 1.00 0.00 73 HIS A N 6
ATOM 8223 C CA . HIS A 1 73 ? 7.448 -13.995 -28.597 1.00 0.00 73 HIS A CA 6
ATOM 8224 C C . HIS A 1 73 ? 6.696 -15.106 -27.870 1.00 0.00 73 HIS A C 6
ATOM 8225 O O . HIS A 1 73 ? 7.243 -16.181 -27.622 1.00 0.00 73 HIS A O 6
ATOM 8239 N N . THR A 1 74 ? 5.440 -14.839 -27.528 1.00 0.00 74 THR A N 6
ATOM 8240 C CA . THR A 1 74 ? 4.614 -15.814 -26.827 1.00 0.00 74 THR A CA 6
ATOM 8241 C C . THR A 1 74 ? 4.492 -17.107 -27.626 1.00 0.00 74 THR A C 6
ATOM 8242 O O . THR A 1 74 ? 4.435 -18.196 -27.057 1.00 0.00 74 THR A O 6
ATOM 8253 N N . MET A 1 75 ? 4.454 -16.978 -28.948 1.00 0.00 75 MET A N 6
ATOM 8254 C CA . MET A 1 75 ? 4.341 -18.138 -29.826 1.00 0.00 75 MET A CA 6
ATOM 8255 C C . MET A 1 75 ? 5.605 -18.989 -29.767 1.00 0.00 75 MET A C 6
ATOM 8256 O O . MET A 1 75 ? 5.540 -20.217 -29.812 1.00 0.00 75 MET A O 6
ATOM 8270 N N . ALA A 1 76 ? 6.754 -18.328 -29.667 1.00 0.00 76 ALA A N 6
ATOM 8271 C CA . ALA A 1 76 ? 8.032 -19.025 -29.601 1.00 0.00 76 ALA A CA 6
ATOM 8272 C C . ALA A 1 76 ? 8.362 -19.433 -28.169 1.00 0.00 76 ALA A C 6
ATOM 8273 O O . ALA A 1 76 ? 8.472 -20.620 -27.862 1.00 0.00 76 ALA A O 6
ATOM 8280 N N . GLU A 1 77 ? 8.518 -18.442 -27.297 1.00 0.00 77 GLU A N 6
ATOM 8281 C CA . GLU A 1 77 ? 8.837 -18.700 -25.898 1.00 0.00 77 GLU A CA 6
ATOM 8282 C C . GLU A 1 77 ? 7.771 -19.578 -25.250 1.00 0.00 77 GLU A C 6
ATOM 8283 O O . GLU A 1 77 ? 8.034 -20.723 -24.881 1.00 0.00 77 GLU A O 6
ATOM 8295 N N . HIS A 1 78 ? 6.566 -19.034 -25.114 1.00 0.00 78 HIS A N 6
ATOM 8296 C CA . HIS A 1 78 ? 5.459 -19.767 -24.510 1.00 0.00 78 HIS A CA 6
ATOM 8297 C C . HIS A 1 78 ? 4.574 -20.395 -25.583 1.00 0.00 78 HIS A C 6
ATOM 8298 O O . HIS A 1 78 ? 3.432 -19.981 -25.782 1.00 0.00 78 HIS A O 6
ATOM 8312 N N . SER A 1 79 ? 5.111 -21.397 -26.273 1.00 0.00 79 SER A N 6
ATOM 8313 C CA . SER A 1 79 ? 4.372 -22.080 -27.329 1.00 0.00 79 SER A CA 6
ATOM 8314 C C . SER A 1 79 ? 3.379 -23.077 -26.740 1.00 0.00 79 SER A C 6
ATOM 8315 O O . SER A 1 79 ? 2.173 -22.970 -26.957 1.00 0.00 79 SER A O 6
ATOM 8323 N N . ALA A 1 80 ? 3.897 -24.047 -25.994 1.00 0.00 80 ALA A N 6
ATOM 8324 C CA . ALA A 1 80 ? 3.058 -25.064 -25.372 1.00 0.00 80 ALA A CA 6
ATOM 8325 C C . ALA A 1 80 ? 3.347 -25.176 -23.879 1.00 0.00 80 ALA A C 6
ATOM 8326 O O . ALA A 1 80 ? 4.288 -25.856 -23.468 1.00 0.00 80 ALA A O 6
ATOM 8333 N N . LYS A 1 81 ? 2.534 -24.505 -23.071 1.00 0.00 81 LYS A N 6
ATOM 8334 C CA . LYS A 1 81 ? 2.701 -24.529 -21.623 1.00 0.00 81 LYS A CA 6
ATOM 8335 C C . LYS A 1 81 ? 1.906 -25.673 -21.002 1.00 0.00 81 LYS A C 6
ATOM 8336 O O . LYS A 1 81 ? 0.876 -26.100 -21.524 1.00 0.00 81 LYS A O 6
ATOM 8355 N N . PRO A 1 82 ? 2.393 -26.182 -19.861 1.00 0.00 82 PRO A N 6
ATOM 8356 C CA . PRO A 1 82 ? 1.741 -27.282 -19.144 1.00 0.00 82 PRO A CA 6
ATOM 8357 C C . PRO A 1 82 ? 0.422 -26.859 -18.507 1.00 0.00 82 PRO A C 6
ATOM 8358 O O . PRO A 1 82 ? 0.395 -25.997 -17.629 1.00 0.00 82 PRO A O 6
ATOM 8369 N N . SER A 1 83 ? -0.669 -27.470 -18.955 1.00 0.00 83 SER A N 6
ATOM 8370 C CA . SER A 1 83 ? -1.993 -27.154 -18.431 1.00 0.00 83 SER A CA 6
ATOM 8371 C C . SER A 1 83 ? -2.658 -28.397 -17.849 1.00 0.00 83 SER A C 6
ATOM 8372 O O . SER A 1 83 ? -3.328 -29.147 -18.560 1.00 0.00 83 SER A O 6
ATOM 8380 N N . ASP A 1 84 ? -2.469 -28.609 -16.552 1.00 0.00 84 ASP A N 6
ATOM 8381 C CA . ASP A 1 84 ? -3.051 -29.761 -15.872 1.00 0.00 84 ASP A CA 6
ATOM 8382 C C . ASP A 1 84 ? -4.542 -29.552 -15.629 1.00 0.00 84 ASP A C 6
ATOM 8383 O O . ASP A 1 84 ? -4.955 -28.530 -15.081 1.00 0.00 84 ASP A O 6
ATOM 8392 N N . ALA A 1 85 ? -5.346 -30.526 -16.042 1.00 0.00 85 ALA A N 6
ATOM 8393 C CA . ALA A 1 85 ? -6.791 -30.449 -15.868 1.00 0.00 85 ALA A CA 6
ATOM 8394 C C . ALA A 1 85 ? -7.459 -31.771 -16.232 1.00 0.00 85 ALA A C 6
ATOM 8395 O O . ALA A 1 85 ? -7.265 -32.292 -17.330 1.00 0.00 85 ALA A O 6
ATOM 8402 N N . GLU A 1 86 ? -8.245 -32.308 -15.304 1.00 0.00 86 GLU A N 6
ATOM 8403 C CA . GLU A 1 86 ? -8.940 -33.570 -15.529 1.00 0.00 86 GLU A CA 6
ATOM 8404 C C . GLU A 1 86 ? -10.102 -33.386 -16.500 1.00 0.00 86 GLU A C 6
ATOM 8405 O O . GLU A 1 86 ? -10.540 -32.264 -16.756 1.00 0.00 86 GLU A O 6
ATOM 8417 N N . ALA A 1 87 ? -10.597 -34.495 -17.039 1.00 0.00 87 ALA A N 6
ATOM 8418 C CA . ALA A 1 87 ? -11.709 -34.457 -17.981 1.00 0.00 87 ALA A CA 6
ATOM 8419 C C . ALA A 1 87 ? -13.001 -34.930 -17.324 1.00 0.00 87 ALA A C 6
ATOM 8420 O O . ALA A 1 87 ? -13.226 -36.130 -17.166 1.00 0.00 87 ALA A O 6
ATOM 8427 N N . SER A 1 88 ? -13.847 -33.979 -16.941 1.00 0.00 88 SER A N 6
ATOM 8428 C CA . SER A 1 88 ? -15.116 -34.299 -16.297 1.00 0.00 88 SER A CA 6
ATOM 8429 C C . SER A 1 88 ? -16.114 -33.157 -16.466 1.00 0.00 88 SER A C 6
ATOM 8430 O O . SER A 1 88 ? -15.727 -31.998 -16.612 1.00 0.00 88 SER A O 6
ATOM 8438 N N . GLU A 1 89 ? -17.399 -33.495 -16.444 1.00 0.00 89 GLU A N 6
ATOM 8439 C CA . GLU A 1 89 ? -18.453 -32.498 -16.596 1.00 0.00 89 GLU A CA 6
ATOM 8440 C C . GLU A 1 89 ? -19.100 -32.182 -15.251 1.00 0.00 89 GLU A C 6
ATOM 8441 O O . GLU A 1 89 ? -18.921 -32.911 -14.276 1.00 0.00 89 GLU A O 6
ATOM 8453 N N . GLY A 1 90 ? -19.853 -31.087 -15.206 1.00 0.00 90 GLY A N 6
ATOM 8454 C CA . GLY A 1 90 ? -20.515 -30.692 -13.977 1.00 0.00 90 GLY A CA 6
ATOM 8455 C C . GLY A 1 90 ? -22.022 -30.833 -14.058 1.00 0.00 90 GLY A C 6
ATOM 8456 O O . GLY A 1 90 ? -22.646 -31.423 -13.176 1.00 0.00 90 GLY A O 6
ATOM 8460 N N . GLY A 1 91 ? -22.610 -30.290 -15.119 1.00 0.00 91 GLY A N 6
ATOM 8461 C CA . GLY A 1 91 ? -24.049 -30.368 -15.292 1.00 0.00 91 GLY A CA 6
ATOM 8462 C C . GLY A 1 91 ? -24.645 -29.065 -15.788 1.00 0.00 91 GLY A C 6
ATOM 8463 O O . GLY A 1 91 ? -25.674 -28.616 -15.285 1.00 0.00 91 GLY A O 6
ATOM 8467 N N . GLU A 1 92 ? -23.996 -28.457 -16.775 1.00 0.00 92 GLU A N 6
ATOM 8468 C CA . GLU A 1 92 ? -24.467 -27.197 -17.337 1.00 0.00 92 GLU A CA 6
ATOM 8469 C C . GLU A 1 92 ? -25.766 -27.399 -18.113 1.00 0.00 92 GLU A C 6
ATOM 8470 O O . GLU A 1 92 ? -25.748 -27.701 -19.306 1.00 0.00 92 GLU A O 6
ATOM 8482 N N . SER A 1 93 ? -26.891 -27.232 -17.425 1.00 0.00 93 SER A N 6
ATOM 8483 C CA . SER A 1 93 ? -28.199 -27.400 -18.047 1.00 0.00 93 SER A CA 6
ATOM 8484 C C . SER A 1 93 ? -29.300 -26.826 -17.160 1.00 0.00 93 SER A C 6
ATOM 8485 O O . SER A 1 93 ? -29.159 -26.760 -15.940 1.00 0.00 93 SER A O 6
ATOM 8493 N N . GLY A 1 94 ? -30.399 -26.412 -17.785 1.00 0.00 94 GLY A N 6
ATOM 8494 C CA . GLY A 1 94 ? -31.509 -25.849 -17.038 1.00 0.00 94 GLY A CA 6
ATOM 8495 C C . GLY A 1 94 ? -32.790 -25.806 -17.848 1.00 0.00 94 GLY A C 6
ATOM 8496 O O . GLY A 1 94 ? -33.277 -24.739 -18.221 1.00 0.00 94 GLY A O 6
ATOM 8500 N N . PRO A 1 95 ? -33.355 -26.989 -18.132 1.00 0.00 95 PRO A N 6
ATOM 8501 C CA . PRO A 1 95 ? -34.593 -27.108 -18.907 1.00 0.00 95 PRO A CA 6
ATOM 8502 C C . PRO A 1 95 ? -35.809 -26.601 -18.139 1.00 0.00 95 PRO A C 6
ATOM 8503 O O . PRO A 1 95 ? -36.480 -27.366 -17.445 1.00 0.00 95 PRO A O 6
ATOM 8514 N N . SER A 1 96 ? -36.088 -25.308 -18.267 1.00 0.00 96 SER A N 6
ATOM 8515 C CA . SER A 1 96 ? -37.222 -24.699 -17.581 1.00 0.00 96 SER A CA 6
ATOM 8516 C C . SER A 1 96 ? -38.537 -25.111 -18.235 1.00 0.00 96 SER A C 6
ATOM 8517 O O . SER A 1 96 ? -38.770 -24.839 -19.413 1.00 0.00 96 SER A O 6
ATOM 8525 N N . SER A 1 97 ? -39.394 -25.770 -17.461 1.00 0.00 97 SER A N 6
ATOM 8526 C CA . SER A 1 97 ? -40.685 -26.224 -17.965 1.00 0.00 97 SER A CA 6
ATOM 8527 C C . SER A 1 97 ? -41.652 -25.053 -18.114 1.00 0.00 97 SER A C 6
ATOM 8528 O O . SER A 1 97 ? -41.617 -24.101 -17.336 1.00 0.00 97 SER A O 6
ATOM 8536 N N . GLY A 1 98 ? -42.516 -25.132 -19.122 1.00 0.00 98 GLY A N 6
ATOM 8537 C CA . GLY A 1 98 ? -43.481 -24.074 -19.357 1.00 0.00 98 GLY A CA 6
ATOM 8538 C C . GLY A 1 98 ? -44.462 -23.919 -18.212 1.00 0.00 98 GLY A C 6
ATOM 8539 O O . GLY A 1 98 ? -44.936 -24.908 -17.654 1.00 0.00 98 GLY A O 6
ATOM 8545 N N . GLY A 1 1 ? -7.839 16.416 10.372 1.00 0.00 1 GLY A N 7
ATOM 8546 C CA . GLY A 1 1 ? -9.106 15.792 10.037 1.00 0.00 1 GLY A CA 7
ATOM 8547 C C . GLY A 1 1 ? -9.061 14.283 10.167 1.00 0.00 1 GLY A C 7
ATOM 8548 O O . GLY A 1 1 ? -9.458 13.730 11.193 1.00 0.00 1 GLY A O 7
ATOM 8552 N N . SER A 1 2 ? -8.579 13.614 9.124 1.00 0.00 2 SER A N 7
ATOM 8553 C CA . SER A 1 2 ? -8.490 12.159 9.124 1.00 0.00 2 SER A CA 7
ATOM 8554 C C . SER A 1 2 ? -7.782 11.658 7.869 1.00 0.00 2 SER A C 7
ATOM 8555 O O . SER A 1 2 ? -8.213 11.930 6.749 1.00 0.00 2 SER A O 7
ATOM 8563 N N . SER A 1 3 ? -6.691 10.924 8.066 1.00 0.00 3 SER A N 7
ATOM 8564 C CA . SER A 1 3 ? -5.920 10.387 6.951 1.00 0.00 3 SER A CA 7
ATOM 8565 C C . SER A 1 3 ? -5.018 9.246 7.413 1.00 0.00 3 SER A C 7
ATOM 8566 O O . SER A 1 3 ? -4.637 9.175 8.581 1.00 0.00 3 SER A O 7
ATOM 8574 N N . GLY A 1 4 ? -4.681 8.354 6.487 1.00 0.00 4 GLY A N 7
ATOM 8575 C CA . GLY A 1 4 ? -3.827 7.228 6.818 1.00 0.00 4 GLY A CA 7
ATOM 8576 C C . GLY A 1 4 ? -2.419 7.391 6.281 1.00 0.00 4 GLY A C 7
ATOM 8577 O O . GLY A 1 4 ? -1.507 7.771 7.017 1.00 0.00 4 GLY A O 7
ATOM 8581 N N . SER A 1 5 ? -2.239 7.102 4.996 1.00 0.00 5 SER A N 7
ATOM 8582 C CA . SER A 1 5 ? -0.930 7.214 4.364 1.00 0.00 5 SER A CA 7
ATOM 8583 C C . SER A 1 5 ? -1.032 6.976 2.860 1.00 0.00 5 SER A C 7
ATOM 8584 O O . SER A 1 5 ? -1.774 6.105 2.407 1.00 0.00 5 SER A O 7
ATOM 8592 N N . SER A 1 6 ? -0.279 7.757 2.091 1.00 0.00 6 SER A N 7
ATOM 8593 C CA . SER A 1 6 ? -0.286 7.635 0.638 1.00 0.00 6 SER A CA 7
ATOM 8594 C C . SER A 1 6 ? 1.061 8.045 0.052 1.00 0.00 6 SER A C 7
ATOM 8595 O O . SER A 1 6 ? 1.834 8.763 0.685 1.00 0.00 6 SER A O 7
ATOM 8603 N N . GLY A 1 7 ? 1.336 7.582 -1.164 1.00 0.00 7 GLY A N 7
ATOM 8604 C CA . GLY A 1 7 ? 2.590 7.910 -1.816 1.00 0.00 7 GLY A CA 7
ATOM 8605 C C . GLY A 1 7 ? 2.659 9.364 -2.242 1.00 0.00 7 GLY A C 7
ATOM 8606 O O . GLY A 1 7 ? 1.693 10.116 -2.116 1.00 0.00 7 GLY A O 7
ATOM 8610 N N . PRO A 1 8 ? 3.826 9.778 -2.758 1.00 0.00 8 PRO A N 7
ATOM 8611 C CA . PRO A 1 8 ? 4.046 11.154 -3.213 1.00 0.00 8 PRO A CA 7
ATOM 8612 C C . PRO A 1 8 ? 3.259 11.480 -4.478 1.00 0.00 8 PRO A C 7
ATOM 8613 O O . PRO A 1 8 ? 3.367 12.577 -5.023 1.00 0.00 8 PRO A O 7
ATOM 8624 N N . GLY A 1 9 ? 2.466 10.518 -4.940 1.00 0.00 9 GLY A N 7
ATOM 8625 C CA . GLY A 1 9 ? 1.672 10.722 -6.137 1.00 0.00 9 GLY A CA 7
ATOM 8626 C C . GLY A 1 9 ? 0.439 11.566 -5.878 1.00 0.00 9 GLY A C 7
ATOM 8627 O O . GLY A 1 9 ? -0.654 11.238 -6.339 1.00 0.00 9 GLY A O 7
ATOM 8631 N N . GLY A 1 10 ? 0.614 12.655 -5.137 1.00 0.00 10 GLY A N 7
ATOM 8632 C CA . GLY A 1 10 ? -0.502 13.531 -4.829 1.00 0.00 10 GLY A CA 7
ATOM 8633 C C . GLY A 1 10 ? -1.110 14.152 -6.070 1.00 0.00 10 GLY A C 7
ATOM 8634 O O . GLY A 1 10 ? -0.849 13.727 -7.196 1.00 0.00 10 GLY A O 7
ATOM 8638 N N . PRO A 1 11 ? -1.945 15.183 -5.872 1.00 0.00 11 PRO A N 7
ATOM 8639 C CA . PRO A 1 11 ? -2.611 15.886 -6.972 1.00 0.00 11 PRO A CA 7
ATOM 8640 C C . PRO A 1 11 ? -1.637 16.709 -7.809 1.00 0.00 11 PRO A C 7
ATOM 8641 O O . PRO A 1 11 ? -1.403 17.884 -7.528 1.00 0.00 11 PRO A O 7
ATOM 8652 N N . GLU A 1 12 ? -1.073 16.084 -8.837 1.00 0.00 12 GLU A N 7
ATOM 8653 C CA . GLU A 1 12 ? -0.123 16.760 -9.714 1.00 0.00 12 GLU A CA 7
ATOM 8654 C C . GLU A 1 12 ? 1.108 17.213 -8.935 1.00 0.00 12 GLU A C 7
ATOM 8655 O O . GLU A 1 12 ? 1.639 18.298 -9.171 1.00 0.00 12 GLU A O 7
ATOM 8667 N N . GLU A 1 13 ? 1.556 16.374 -8.006 1.00 0.00 13 GLU A N 7
ATOM 8668 C CA . GLU A 1 13 ? 2.724 16.689 -7.192 1.00 0.00 13 GLU A CA 7
ATOM 8669 C C . GLU A 1 13 ? 3.990 16.093 -7.802 1.00 0.00 13 GLU A C 7
ATOM 8670 O O . GLU A 1 13 ? 5.027 16.751 -7.870 1.00 0.00 13 GLU A O 7
ATOM 8682 N N . GLN A 1 14 ? 3.894 14.842 -8.243 1.00 0.00 14 GLN A N 7
ATOM 8683 C CA . GLN A 1 14 ? 5.031 14.157 -8.846 1.00 0.00 14 GLN A CA 7
ATOM 8684 C C . GLN A 1 14 ? 5.074 14.394 -10.352 1.00 0.00 14 GLN A C 7
ATOM 8685 O O . GLN A 1 14 ? 6.148 14.446 -10.952 1.00 0.00 14 GLN A O 7
ATOM 8699 N N . TRP A 1 15 ? 3.900 14.536 -10.957 1.00 0.00 15 TRP A N 7
ATOM 8700 C CA . TRP A 1 15 ? 3.804 14.767 -12.394 1.00 0.00 15 TRP A CA 7
ATOM 8701 C C . TRP A 1 15 ? 4.213 16.193 -12.744 1.00 0.00 15 TRP A C 7
ATOM 8702 O O . TRP A 1 15 ? 4.607 16.474 -13.876 1.00 0.00 15 TRP A O 7
ATOM 8723 N N . GLN A 1 16 ? 4.116 17.089 -11.767 1.00 0.00 16 GLN A N 7
ATOM 8724 C CA . GLN A 1 16 ? 4.476 18.487 -11.975 1.00 0.00 16 GLN A CA 7
ATOM 8725 C C . GLN A 1 16 ? 5.949 18.722 -11.658 1.00 0.00 16 GLN A C 7
ATOM 8726 O O . GLN A 1 16 ? 6.673 19.337 -12.441 1.00 0.00 16 GLN A O 7
ATOM 8740 N N . ARG A 1 17 ? 6.387 18.230 -10.503 1.00 0.00 17 ARG A N 7
ATOM 8741 C CA . ARG A 1 17 ? 7.774 18.388 -10.082 1.00 0.00 17 ARG A CA 7
ATOM 8742 C C . ARG A 1 17 ? 8.730 18.058 -11.224 1.00 0.00 17 ARG A C 7
ATOM 8743 O O . ARG A 1 17 ? 9.837 18.592 -11.293 1.00 0.00 17 ARG A O 7
ATOM 8764 N N . ALA A 1 18 ? 8.295 17.176 -12.117 1.00 0.00 18 ALA A N 7
ATOM 8765 C CA . ALA A 1 18 ? 9.112 16.776 -13.257 1.00 0.00 18 ALA A CA 7
ATOM 8766 C C . ALA A 1 18 ? 8.909 17.721 -14.436 1.00 0.00 18 ALA A C 7
ATOM 8767 O O . ALA A 1 18 ? 9.787 17.865 -15.286 1.00 0.00 18 ALA A O 7
ATOM 8774 N N . ILE A 1 19 ? 7.745 18.362 -14.481 1.00 0.00 19 ILE A N 7
ATOM 8775 C CA . ILE A 1 19 ? 7.428 19.293 -15.557 1.00 0.00 19 ILE A CA 7
ATOM 8776 C C . ILE A 1 19 ? 8.322 20.527 -15.496 1.00 0.00 19 ILE A C 7
ATOM 8777 O O . ILE A 1 19 ? 8.728 21.064 -16.528 1.00 0.00 19 ILE A O 7
ATOM 8793 N N . HIS A 1 20 ? 8.626 20.972 -14.281 1.00 0.00 20 HIS A N 7
ATOM 8794 C CA . HIS A 1 20 ? 9.474 22.143 -14.086 1.00 0.00 20 HIS A CA 7
ATOM 8795 C C . HIS A 1 20 ? 10.935 21.733 -13.921 1.00 0.00 20 HIS A C 7
ATOM 8796 O O . HIS A 1 20 ? 11.838 22.559 -14.051 1.00 0.00 20 HIS A O 7
ATOM 8810 N N . GLU A 1 21 ? 11.157 20.455 -13.632 1.00 0.00 21 GLU A N 7
ATOM 8811 C CA . GLU A 1 21 ? 12.508 19.938 -13.447 1.00 0.00 21 GLU A CA 7
ATOM 8812 C C . GLU A 1 21 ? 13.132 19.555 -14.786 1.00 0.00 21 GLU A C 7
ATOM 8813 O O . GLU A 1 21 ? 14.197 20.051 -15.152 1.00 0.00 21 GLU A O 7
ATOM 8825 N N . ARG A 1 22 ? 12.459 18.668 -15.513 1.00 0.00 22 ARG A N 7
ATOM 8826 C CA . ARG A 1 22 ? 12.948 18.215 -16.810 1.00 0.00 22 ARG A CA 7
ATOM 8827 C C . ARG A 1 22 ? 12.189 18.898 -17.944 1.00 0.00 22 ARG A C 7
ATOM 8828 O O . ARG A 1 22 ? 12.771 19.257 -18.967 1.00 0.00 22 ARG A O 7
ATOM 8849 N N . GLY A 1 23 ? 10.884 19.074 -17.756 1.00 0.00 23 GLY A N 7
ATOM 8850 C CA . GLY A 1 23 ? 10.067 19.712 -18.771 1.00 0.00 23 GLY A CA 7
ATOM 8851 C C . GLY A 1 23 ? 8.633 19.222 -18.754 1.00 0.00 23 GLY A C 7
ATOM 8852 O O . GLY A 1 23 ? 7.712 19.990 -18.478 1.00 0.00 23 GLY A O 7
ATOM 8856 N N . GLU A 1 24 ? 8.443 17.940 -19.050 1.00 0.00 24 GLU A N 7
ATOM 8857 C CA . GLU A 1 24 ? 7.110 17.350 -19.069 1.00 0.00 24 GLU A CA 7
ATOM 8858 C C . GLU A 1 24 ? 7.116 15.970 -18.418 1.00 0.00 24 GLU A C 7
ATOM 8859 O O . GLU A 1 24 ? 8.173 15.377 -18.206 1.00 0.00 24 GLU A O 7
ATOM 8871 N N . ALA A 1 25 ? 5.927 15.464 -18.105 1.00 0.00 25 ALA A N 7
ATOM 8872 C CA . ALA A 1 25 ? 5.795 14.154 -17.481 1.00 0.00 25 ALA A CA 7
ATOM 8873 C C . ALA A 1 25 ? 5.063 13.180 -18.398 1.00 0.00 25 ALA A C 7
ATOM 8874 O O . ALA A 1 25 ? 3.840 13.056 -18.338 1.00 0.00 25 ALA A O 7
ATOM 8881 N N . VAL A 1 26 ? 5.819 12.492 -19.247 1.00 0.00 26 VAL A N 7
ATOM 8882 C CA . VAL A 1 26 ? 5.242 11.529 -20.177 1.00 0.00 26 VAL A CA 7
ATOM 8883 C C . VAL A 1 26 ? 4.595 10.366 -19.433 1.00 0.00 26 VAL A C 7
ATOM 8884 O O . VAL A 1 26 ? 4.787 10.202 -18.228 1.00 0.00 26 VAL A O 7
ATOM 8897 N N . CYS A 1 27 ? 3.827 9.561 -20.158 1.00 0.00 27 CYS A N 7
ATOM 8898 C CA . CYS A 1 27 ? 3.150 8.412 -19.568 1.00 0.00 27 CYS A CA 7
ATOM 8899 C C . CYS A 1 27 ? 4.160 7.404 -19.028 1.00 0.00 27 CYS A C 7
ATOM 8900 O O . CYS A 1 27 ? 5.025 6.907 -19.749 1.00 0.00 27 CYS A O 7
ATOM 8907 N N . PRO A 1 28 ? 4.048 7.094 -17.728 1.00 0.00 28 PRO A N 7
ATOM 8908 C CA . PRO A 1 28 ? 4.942 6.142 -17.062 1.00 0.00 28 PRO A CA 7
ATOM 8909 C C . PRO A 1 28 ? 4.711 4.708 -17.525 1.00 0.00 28 PRO A C 7
ATOM 8910 O O . PRO A 1 28 ? 5.255 3.763 -16.952 1.00 0.00 28 PRO A O 7
ATOM 8921 N N . THR A 1 29 ? 3.899 4.550 -18.566 1.00 0.00 29 THR A N 7
ATOM 8922 C CA . THR A 1 29 ? 3.595 3.231 -19.106 1.00 0.00 29 THR A CA 7
ATOM 8923 C C . THR A 1 29 ? 4.119 3.086 -20.530 1.00 0.00 29 THR A C 7
ATOM 8924 O O . THR A 1 29 ? 4.897 2.179 -20.827 1.00 0.00 29 THR A O 7
ATOM 8935 N N . CYS A 1 30 ? 3.688 3.985 -21.409 1.00 0.00 30 CYS A N 7
ATOM 8936 C CA . CYS A 1 30 ? 4.114 3.957 -22.803 1.00 0.00 30 CYS A CA 7
ATOM 8937 C C . CYS A 1 30 ? 4.924 5.203 -23.149 1.00 0.00 30 CYS A C 7
ATOM 8938 O O . CYS A 1 30 ? 5.538 5.281 -24.212 1.00 0.00 30 CYS A O 7
ATOM 8945 N N . ASN A 1 31 ? 4.919 6.176 -22.243 1.00 0.00 31 ASN A N 7
ATOM 8946 C CA . ASN A 1 31 ? 5.653 7.419 -22.452 1.00 0.00 31 ASN A CA 7
ATOM 8947 C C . ASN A 1 31 ? 5.135 8.155 -23.684 1.00 0.00 31 ASN A C 7
ATOM 8948 O O . ASN A 1 31 ? 5.906 8.530 -24.567 1.00 0.00 31 ASN A O 7
ATOM 8959 N N . VAL A 1 32 ? 3.822 8.361 -23.735 1.00 0.00 32 VAL A N 7
ATOM 8960 C CA . VAL A 1 32 ? 3.201 9.054 -24.857 1.00 0.00 32 VAL A CA 7
ATOM 8961 C C . VAL A 1 32 ? 1.849 9.637 -24.462 1.00 0.00 32 VAL A C 7
ATOM 8962 O O . VAL A 1 32 ? 0.919 8.904 -24.123 1.00 0.00 32 VAL A O 7
ATOM 8975 N N . VAL A 1 33 ? 1.745 10.962 -24.507 1.00 0.00 33 VAL A N 7
ATOM 8976 C CA . VAL A 1 33 ? 0.506 11.644 -24.155 1.00 0.00 33 VAL A CA 7
ATOM 8977 C C . VAL A 1 33 ? 0.567 13.121 -24.529 1.00 0.00 33 VAL A C 7
ATOM 8978 O O . VAL A 1 33 ? 1.562 13.594 -25.078 1.00 0.00 33 VAL A O 7
ATOM 8991 N N . THR A 1 34 ? -0.505 13.847 -24.227 1.00 0.00 34 THR A N 7
ATOM 8992 C CA . THR A 1 34 ? -0.575 15.271 -24.531 1.00 0.00 34 THR A CA 7
ATOM 8993 C C . THR A 1 34 ? 0.793 15.929 -24.396 1.00 0.00 34 THR A C 7
ATOM 8994 O O . THR A 1 34 ? 1.539 15.645 -23.459 1.00 0.00 34 THR A O 7
ATOM 9005 N N . ARG A 1 35 ? 1.116 16.810 -25.337 1.00 0.00 35 ARG A N 7
ATOM 9006 C CA . ARG A 1 35 ? 2.396 17.508 -25.324 1.00 0.00 35 ARG A CA 7
ATOM 9007 C C . ARG A 1 35 ? 2.708 18.043 -23.929 1.00 0.00 35 ARG A C 7
ATOM 9008 O O . ARG A 1 35 ? 3.869 18.122 -23.528 1.00 0.00 35 ARG A O 7
ATOM 9029 N N . LYS A 1 36 ? 1.663 18.409 -23.194 1.00 0.00 36 LYS A N 7
ATOM 9030 C CA . LYS A 1 36 ? 1.824 18.936 -21.844 1.00 0.00 36 LYS A CA 7
ATOM 9031 C C . LYS A 1 36 ? 1.795 17.811 -20.814 1.00 0.00 36 LYS A C 7
ATOM 9032 O O . LYS A 1 36 ? 2.336 17.946 -19.716 1.00 0.00 36 LYS A O 7
ATOM 9051 N N . THR A 1 37 ? 1.161 16.700 -21.176 1.00 0.00 37 THR A N 7
ATOM 9052 C CA . THR A 1 37 ? 1.062 15.552 -20.284 1.00 0.00 37 THR A CA 7
ATOM 9053 C C . THR A 1 37 ? 0.525 15.962 -18.917 1.00 0.00 37 THR A C 7
ATOM 9054 O O . THR A 1 37 ? 1.089 15.601 -17.883 1.00 0.00 37 THR A O 7
ATOM 9065 N N . LEU A 1 38 ? -0.567 16.718 -18.919 1.00 0.00 38 LEU A N 7
ATOM 9066 C CA . LEU A 1 38 ? -1.182 17.177 -17.678 1.00 0.00 38 LEU A CA 7
ATOM 9067 C C . LEU A 1 38 ? -2.670 16.843 -17.650 1.00 0.00 38 LEU A C 7
ATOM 9068 O O . LEU A 1 38 ? -3.118 16.024 -16.848 1.00 0.00 38 LEU A O 7
ATOM 9084 N N . VAL A 1 39 ? -3.431 17.480 -18.535 1.00 0.00 39 VAL A N 7
ATOM 9085 C CA . VAL A 1 39 ? -4.868 17.248 -18.615 1.00 0.00 39 VAL A CA 7
ATOM 9086 C C . VAL A 1 39 ? -5.172 15.913 -19.287 1.00 0.00 39 VAL A C 7
ATOM 9087 O O . VAL A 1 39 ? -5.997 15.138 -18.806 1.00 0.00 39 VAL A O 7
ATOM 9100 N N . GLY A 1 40 ? -4.499 15.652 -20.403 1.00 0.00 40 GLY A N 7
ATOM 9101 C CA . GLY A 1 40 ? -4.711 14.410 -21.124 1.00 0.00 40 GLY A CA 7
ATOM 9102 C C . GLY A 1 40 ? -4.044 13.228 -20.451 1.00 0.00 40 GLY A C 7
ATOM 9103 O O . GLY A 1 40 ? -4.538 12.102 -20.522 1.00 0.00 40 GLY A O 7
ATOM 9107 N N . LEU A 1 41 ? -2.916 13.481 -19.796 1.00 0.00 41 LEU A N 7
ATOM 9108 C CA . LEU A 1 41 ? -2.177 12.428 -19.108 1.00 0.00 41 LEU A CA 7
ATOM 9109 C C . LEU A 1 41 ? -3.099 11.622 -18.198 1.00 0.00 41 LEU A C 7
ATOM 9110 O O . LEU A 1 41 ? -2.995 10.398 -18.119 1.00 0.00 41 LEU A O 7
ATOM 9126 N N . LYS A 1 42 ? -4.001 12.317 -17.514 1.00 0.00 42 LYS A N 7
ATOM 9127 C CA . LYS A 1 42 ? -4.945 11.667 -16.612 1.00 0.00 42 LYS A CA 7
ATOM 9128 C C . LYS A 1 42 ? -6.004 10.897 -17.394 1.00 0.00 42 LYS A C 7
ATOM 9129 O O . LYS A 1 42 ? -6.238 9.714 -17.145 1.00 0.00 42 LYS A O 7
ATOM 9148 N N . LYS A 1 43 ? -6.641 11.575 -18.343 1.00 0.00 43 LYS A N 7
ATOM 9149 C CA . LYS A 1 43 ? -7.673 10.954 -19.165 1.00 0.00 43 LYS A CA 7
ATOM 9150 C C . LYS A 1 43 ? -7.101 9.794 -19.973 1.00 0.00 43 LYS A C 7
ATOM 9151 O O . LYS A 1 43 ? -7.835 8.902 -20.402 1.00 0.00 43 LYS A O 7
ATOM 9170 N N . HIS A 1 44 ? -5.788 9.810 -20.176 1.00 0.00 44 HIS A N 7
ATOM 9171 C CA . HIS A 1 44 ? -5.117 8.758 -20.931 1.00 0.00 44 HIS A CA 7
ATOM 9172 C C . HIS A 1 44 ? -4.902 7.521 -20.064 1.00 0.00 44 HIS A C 7
ATOM 9173 O O . HIS A 1 44 ? -5.439 6.451 -20.349 1.00 0.00 44 HIS A O 7
ATOM 9187 N N . MET A 1 45 ? -4.113 7.675 -19.007 1.00 0.00 45 MET A N 7
ATOM 9188 C CA . MET A 1 45 ? -3.827 6.570 -18.099 1.00 0.00 45 MET A CA 7
ATOM 9189 C C . MET A 1 45 ? -5.082 5.744 -17.836 1.00 0.00 45 MET A C 7
ATOM 9190 O O . MET A 1 45 ? -5.001 4.552 -17.545 1.00 0.00 45 MET A O 7
ATOM 9204 N N . GLU A 1 46 ? -6.241 6.387 -17.940 1.00 0.00 46 GLU A N 7
ATOM 9205 C CA . GLU A 1 46 ? -7.513 5.711 -17.712 1.00 0.00 46 GLU A CA 7
ATOM 9206 C C . GLU A 1 46 ? -7.570 4.389 -18.473 1.00 0.00 46 GLU A C 7
ATOM 9207 O O . GLU A 1 46 ? -7.770 3.328 -17.881 1.00 0.00 46 GLU A O 7
ATOM 9219 N N . VAL A 1 47 ? -7.393 4.462 -19.788 1.00 0.00 47 VAL A N 7
ATOM 9220 C CA . VAL A 1 47 ? -7.423 3.272 -20.630 1.00 0.00 47 VAL A CA 7
ATOM 9221 C C . VAL A 1 47 ? -6.057 2.597 -20.678 1.00 0.00 47 VAL A C 7
ATOM 9222 O O . VAL A 1 47 ? -5.955 1.371 -20.614 1.00 0.00 47 VAL A O 7
ATOM 9235 N N . CYS A 1 48 ? -5.008 3.404 -20.789 1.00 0.00 48 CYS A N 7
ATOM 9236 C CA . CYS A 1 48 ? -3.646 2.886 -20.845 1.00 0.00 48 CYS A CA 7
ATOM 9237 C C . CYS A 1 48 ? -3.515 1.612 -20.017 1.00 0.00 48 CYS A C 7
ATOM 9238 O O . CYS A 1 48 ? -3.063 0.581 -20.514 1.00 0.00 48 CYS A O 7
ATOM 9245 N N . GLN A 1 49 ? -3.913 1.691 -18.751 1.00 0.00 49 GLN A N 7
ATOM 9246 C CA . GLN A 1 49 ? -3.839 0.544 -17.854 1.00 0.00 49 GLN A CA 7
ATOM 9247 C C . GLN A 1 49 ? -4.411 -0.704 -18.518 1.00 0.00 49 GLN A C 7
ATOM 9248 O O . GLN A 1 49 ? -3.758 -1.747 -18.570 1.00 0.00 49 GLN A O 7
ATOM 9262 N N . LYS A 1 50 ? -5.634 -0.591 -19.025 1.00 0.00 50 LYS A N 7
ATOM 9263 C CA . LYS A 1 50 ? -6.294 -1.709 -19.687 1.00 0.00 50 LYS A CA 7
ATOM 9264 C C . LYS A 1 50 ? -5.399 -2.308 -20.767 1.00 0.00 50 LYS A C 7
ATOM 9265 O O . LYS A 1 50 ? -5.213 -3.525 -20.829 1.00 0.00 50 LYS A O 7
ATOM 9284 N N . LEU A 1 51 ? -4.845 -1.448 -21.614 1.00 0.00 51 LEU A N 7
ATOM 9285 C CA . LEU A 1 51 ? -3.967 -1.893 -22.691 1.00 0.00 51 LEU A CA 7
ATOM 9286 C C . LEU A 1 51 ? -2.726 -2.581 -22.133 1.00 0.00 51 LEU A C 7
ATOM 9287 O O . LEU A 1 51 ? -2.373 -3.681 -22.555 1.00 0.00 51 LEU A O 7
ATOM 9303 N N . GLN A 1 52 ? -2.070 -1.925 -21.180 1.00 0.00 52 GLN A N 7
ATOM 9304 C CA . GLN A 1 52 ? -0.869 -2.476 -20.563 1.00 0.00 52 GLN A CA 7
ATOM 9305 C C . GLN A 1 52 ? -0.955 -3.995 -20.465 1.00 0.00 52 GLN A C 7
ATOM 9306 O O . GLN A 1 52 ? -0.009 -4.704 -20.811 1.00 0.00 52 GLN A O 7
ATOM 9320 N N . ASP A 1 53 ? -2.093 -4.489 -19.992 1.00 0.00 53 ASP A N 7
ATOM 9321 C CA . ASP A 1 53 ? -2.303 -5.926 -19.849 1.00 0.00 53 ASP A CA 7
ATOM 9322 C C . ASP A 1 53 ? -2.133 -6.635 -21.189 1.00 0.00 53 ASP A C 7
ATOM 9323 O O . ASP A 1 53 ? -1.423 -7.636 -21.287 1.00 0.00 53 ASP A O 7
ATOM 9332 N N . ALA A 1 54 ? -2.790 -6.111 -22.218 1.00 0.00 54 ALA A N 7
ATOM 9333 C CA . ALA A 1 54 ? -2.711 -6.693 -23.552 1.00 0.00 54 ALA A CA 7
ATOM 9334 C C . ALA A 1 54 ? -1.264 -6.788 -24.025 1.00 0.00 54 ALA A C 7
ATOM 9335 O O . ALA A 1 54 ? -0.801 -7.855 -24.430 1.00 0.00 54 ALA A O 7
ATOM 9342 N N . LEU A 1 55 ? -0.555 -5.666 -23.971 1.00 0.00 55 LEU A N 7
ATOM 9343 C CA . LEU A 1 55 ? 0.841 -5.622 -24.395 1.00 0.00 55 LEU A CA 7
ATOM 9344 C C . LEU A 1 55 ? 1.675 -6.642 -23.627 1.00 0.00 55 LEU A C 7
ATOM 9345 O O . LEU A 1 55 ? 2.549 -7.299 -24.193 1.00 0.00 55 LEU A O 7
ATOM 9361 N N . LYS A 1 56 ? 1.399 -6.771 -22.333 1.00 0.00 56 LYS A N 7
ATOM 9362 C CA . LYS A 1 56 ? 2.121 -7.713 -21.486 1.00 0.00 56 LYS A CA 7
ATOM 9363 C C . LYS A 1 56 ? 2.180 -9.093 -22.134 1.00 0.00 56 LYS A C 7
ATOM 9364 O O . LYS A 1 56 ? 1.159 -9.767 -22.277 1.00 0.00 56 LYS A O 7
ATOM 9383 N N . CYS A 1 57 ? 3.380 -9.508 -22.524 1.00 0.00 57 CYS A N 7
ATOM 9384 C CA . CYS A 1 57 ? 3.573 -10.808 -23.155 1.00 0.00 57 CYS A CA 7
ATOM 9385 C C . CYS A 1 57 ? 3.074 -11.931 -22.251 1.00 0.00 57 CYS A C 7
ATOM 9386 O O . CYS A 1 57 ? 2.505 -11.679 -21.189 1.00 0.00 57 CYS A O 7
ATOM 9393 N N . GLN A 1 58 ? 3.292 -13.170 -22.681 1.00 0.00 58 GLN A N 7
ATOM 9394 C CA . GLN A 1 58 ? 2.864 -14.331 -21.910 1.00 0.00 58 GLN A CA 7
ATOM 9395 C C . GLN A 1 58 ? 4.063 -15.165 -21.470 1.00 0.00 58 GLN A C 7
ATOM 9396 O O . GLN A 1 58 ? 4.205 -15.492 -20.291 1.00 0.00 58 GLN A O 7
ATOM 9410 N N . HIS A 1 59 ? 4.923 -15.506 -22.424 1.00 0.00 59 HIS A N 7
ATOM 9411 C CA . HIS A 1 59 ? 6.111 -16.301 -22.134 1.00 0.00 59 HIS A CA 7
ATOM 9412 C C . HIS A 1 59 ? 7.123 -15.492 -21.329 1.00 0.00 59 HIS A C 7
ATOM 9413 O O . HIS A 1 59 ? 7.759 -16.011 -20.411 1.00 0.00 59 HIS A O 7
ATOM 9427 N N . CYS A 1 60 ? 7.268 -14.219 -21.679 1.00 0.00 60 CYS A N 7
ATOM 9428 C CA . CYS A 1 60 ? 8.204 -13.338 -20.990 1.00 0.00 60 CYS A CA 7
ATOM 9429 C C . CYS A 1 60 ? 7.472 -12.430 -20.006 1.00 0.00 60 CYS A C 7
ATOM 9430 O O . CYS A 1 60 ? 8.096 -11.691 -19.244 1.00 0.00 60 CYS A O 7
ATOM 9437 N N . ARG A 1 61 ? 6.144 -12.491 -20.028 1.00 0.00 61 ARG A N 7
ATOM 9438 C CA . ARG A 1 61 ? 5.327 -11.674 -19.139 1.00 0.00 61 ARG A CA 7
ATOM 9439 C C . ARG A 1 61 ? 5.987 -10.322 -18.882 1.00 0.00 61 ARG A C 7
ATOM 9440 O O . ARG A 1 61 ? 5.997 -9.828 -17.755 1.00 0.00 61 ARG A O 7
ATOM 9461 N N . LYS A 1 62 ? 6.539 -9.730 -19.936 1.00 0.00 62 LYS A N 7
ATOM 9462 C CA . LYS A 1 62 ? 7.202 -8.435 -19.826 1.00 0.00 62 LYS A CA 7
ATOM 9463 C C . LYS A 1 62 ? 6.339 -7.330 -20.428 1.00 0.00 62 LYS A C 7
ATOM 9464 O O . LYS A 1 62 ? 5.467 -7.593 -21.255 1.00 0.00 62 LYS A O 7
ATOM 9483 N N . GLN A 1 63 ? 6.591 -6.095 -20.008 1.00 0.00 63 GLN A N 7
ATOM 9484 C CA . GLN A 1 63 ? 5.837 -4.951 -20.508 1.00 0.00 63 GLN A CA 7
ATOM 9485 C C . GLN A 1 63 ? 6.501 -4.360 -21.747 1.00 0.00 63 GLN A C 7
ATOM 9486 O O . GLN A 1 63 ? 7.726 -4.258 -21.819 1.00 0.00 63 GLN A O 7
ATOM 9500 N N . PHE A 1 64 ? 5.685 -3.973 -22.722 1.00 0.00 64 PHE A N 7
ATOM 9501 C CA . PHE A 1 64 ? 6.193 -3.394 -23.960 1.00 0.00 64 PHE A CA 7
ATOM 9502 C C . PHE A 1 64 ? 5.536 -2.046 -24.240 1.00 0.00 64 PHE A C 7
ATOM 9503 O O . PHE A 1 64 ? 4.349 -1.854 -23.976 1.00 0.00 64 PHE A O 7
ATOM 9520 N N . LYS A 1 65 ? 6.317 -1.114 -24.775 1.00 0.00 65 LYS A N 7
ATOM 9521 C CA . LYS A 1 65 ? 5.814 0.217 -25.093 1.00 0.00 65 LYS A CA 7
ATOM 9522 C C . LYS A 1 65 ? 5.575 0.365 -26.592 1.00 0.00 65 LYS A C 7
ATOM 9523 O O . LYS A 1 65 ? 5.738 1.449 -27.152 1.00 0.00 65 LYS A O 7
ATOM 9542 N N . SER A 1 66 ? 5.185 -0.730 -27.236 1.00 0.00 66 SER A N 7
ATOM 9543 C CA . SER A 1 66 ? 4.926 -0.722 -28.671 1.00 0.00 66 SER A CA 7
ATOM 9544 C C . SER A 1 66 ? 4.246 -2.016 -29.107 1.00 0.00 66 SER A C 7
ATOM 9545 O O . SER A 1 66 ? 4.729 -3.112 -28.821 1.00 0.00 66 SER A O 7
ATOM 9553 N N . LYS A 1 67 ? 3.122 -1.881 -29.802 1.00 0.00 67 LYS A N 7
ATOM 9554 C CA . LYS A 1 67 ? 2.374 -3.038 -30.280 1.00 0.00 67 LYS A CA 7
ATOM 9555 C C . LYS A 1 67 ? 3.158 -3.787 -31.353 1.00 0.00 67 LYS A C 7
ATOM 9556 O O . LYS A 1 67 ? 3.267 -5.012 -31.313 1.00 0.00 67 LYS A O 7
ATOM 9575 N N . ALA A 1 68 ? 3.704 -3.043 -32.309 1.00 0.00 68 ALA A N 7
ATOM 9576 C CA . ALA A 1 68 ? 4.481 -3.638 -33.389 1.00 0.00 68 ALA A CA 7
ATOM 9577 C C . ALA A 1 68 ? 5.679 -4.408 -32.844 1.00 0.00 68 ALA A C 7
ATOM 9578 O O . ALA A 1 68 ? 6.026 -5.475 -33.349 1.00 0.00 68 ALA A O 7
ATOM 9585 N N . GLY A 1 69 ? 6.309 -3.859 -31.810 1.00 0.00 69 GLY A N 7
ATOM 9586 C CA . GLY A 1 69 ? 7.463 -4.508 -31.214 1.00 0.00 69 GLY A CA 7
ATOM 9587 C C . GLY A 1 69 ? 7.127 -5.866 -30.632 1.00 0.00 69 GLY A C 7
ATOM 9588 O O . GLY A 1 69 ? 7.834 -6.846 -30.873 1.00 0.00 69 GLY A O 7
ATOM 9592 N N . LEU A 1 70 ? 6.047 -5.927 -29.861 1.00 0.00 70 LEU A N 7
ATOM 9593 C CA . LEU A 1 70 ? 5.619 -7.176 -29.240 1.00 0.00 70 LEU A CA 7
ATOM 9594 C C . LEU A 1 70 ? 5.463 -8.277 -30.284 1.00 0.00 70 LEU A C 7
ATOM 9595 O O . LEU A 1 70 ? 5.743 -9.445 -30.015 1.00 0.00 70 LEU A O 7
ATOM 9611 N N . ASN A 1 71 ? 5.015 -7.897 -31.476 1.00 0.00 71 ASN A N 7
ATOM 9612 C CA . ASN A 1 71 ? 4.823 -8.852 -32.561 1.00 0.00 71 ASN A CA 7
ATOM 9613 C C . ASN A 1 71 ? 6.154 -9.465 -32.987 1.00 0.00 71 ASN A C 7
ATOM 9614 O O . ASN A 1 71 ? 6.345 -10.679 -32.903 1.00 0.00 71 ASN A O 7
ATOM 9625 N N . TYR A 1 72 ? 7.070 -8.619 -33.444 1.00 0.00 72 TYR A N 7
ATOM 9626 C CA . TYR A 1 72 ? 8.382 -9.077 -33.885 1.00 0.00 72 TYR A CA 7
ATOM 9627 C C . TYR A 1 72 ? 9.143 -9.735 -32.738 1.00 0.00 72 TYR A C 7
ATOM 9628 O O . TYR A 1 72 ? 9.948 -10.643 -32.951 1.00 0.00 72 TYR A O 7
ATOM 9646 N N . HIS A 1 73 ? 8.882 -9.271 -31.520 1.00 0.00 73 HIS A N 7
ATOM 9647 C CA . HIS A 1 73 ? 9.540 -9.815 -30.337 1.00 0.00 73 HIS A CA 7
ATOM 9648 C C . HIS A 1 73 ? 9.016 -11.211 -30.017 1.00 0.00 73 HIS A C 7
ATOM 9649 O O . HIS A 1 73 ? 9.774 -12.182 -29.999 1.00 0.00 73 HIS A O 7
ATOM 9663 N N . THR A 1 74 ? 7.715 -11.306 -29.763 1.00 0.00 74 THR A N 7
ATOM 9664 C CA . THR A 1 74 ? 7.090 -12.583 -29.442 1.00 0.00 74 THR A CA 7
ATOM 9665 C C . THR A 1 74 ? 7.483 -13.657 -30.450 1.00 0.00 74 THR A C 7
ATOM 9666 O O . THR A 1 74 ? 7.639 -14.825 -30.096 1.00 0.00 74 THR A O 7
ATOM 9677 N N . MET A 1 75 ? 7.642 -13.253 -31.706 1.00 0.00 75 MET A N 7
ATOM 9678 C CA . MET A 1 75 ? 8.019 -14.182 -32.765 1.00 0.00 75 MET A CA 7
ATOM 9679 C C . MET A 1 75 ? 9.521 -14.448 -32.745 1.00 0.00 75 MET A C 7
ATOM 9680 O O . MET A 1 75 ? 9.961 -15.587 -32.896 1.00 0.00 75 MET A O 7
ATOM 9694 N N . ALA A 1 76 ? 10.302 -13.390 -32.557 1.00 0.00 76 ALA A N 7
ATOM 9695 C CA . ALA A 1 76 ? 11.755 -13.510 -32.516 1.00 0.00 76 ALA A CA 7
ATOM 9696 C C . ALA A 1 76 ? 12.212 -14.197 -31.234 1.00 0.00 76 ALA A C 7
ATOM 9697 O O . ALA A 1 76 ? 12.807 -15.273 -31.275 1.00 0.00 76 ALA A O 7
ATOM 9704 N N . GLU A 1 77 ? 11.932 -13.566 -30.098 1.00 0.00 77 GLU A N 7
ATOM 9705 C CA . GLU A 1 77 ? 12.317 -14.118 -28.804 1.00 0.00 77 GLU A CA 7
ATOM 9706 C C . GLU A 1 77 ? 11.662 -15.477 -28.575 1.00 0.00 77 GLU A C 7
ATOM 9707 O O . GLU A 1 77 ? 12.346 -16.486 -28.398 1.00 0.00 77 GLU A O 7
ATOM 9719 N N . HIS A 1 78 ? 10.333 -15.495 -28.578 1.00 0.00 78 HIS A N 7
ATOM 9720 C CA . HIS A 1 78 ? 9.585 -16.729 -28.370 1.00 0.00 78 HIS A CA 7
ATOM 9721 C C . HIS A 1 78 ? 9.198 -17.361 -29.704 1.00 0.00 78 HIS A C 7
ATOM 9722 O O . HIS A 1 78 ? 8.085 -17.168 -30.194 1.00 0.00 78 HIS A O 7
ATOM 9736 N N . SER A 1 79 ? 10.124 -18.115 -30.287 1.00 0.00 79 SER A N 7
ATOM 9737 C CA . SER A 1 79 ? 9.881 -18.771 -31.567 1.00 0.00 79 SER A CA 7
ATOM 9738 C C . SER A 1 79 ? 9.465 -20.224 -31.362 1.00 0.00 79 SER A C 7
ATOM 9739 O O . SER A 1 79 ? 9.976 -20.909 -30.476 1.00 0.00 79 SER A O 7
ATOM 9747 N N . ALA A 1 80 ? 8.534 -20.689 -32.188 1.00 0.00 80 ALA A N 7
ATOM 9748 C CA . ALA A 1 80 ? 8.050 -22.061 -32.100 1.00 0.00 80 ALA A CA 7
ATOM 9749 C C . ALA A 1 80 ? 8.358 -22.835 -33.378 1.00 0.00 80 ALA A C 7
ATOM 9750 O O . ALA A 1 80 ? 7.456 -23.366 -34.027 1.00 0.00 80 ALA A O 7
ATOM 9757 N N . LYS A 1 81 ? 9.636 -22.894 -33.735 1.00 0.00 81 LYS A N 7
ATOM 9758 C CA . LYS A 1 81 ? 10.064 -23.603 -34.934 1.00 0.00 81 LYS A CA 7
ATOM 9759 C C . LYS A 1 81 ? 11.513 -24.063 -34.807 1.00 0.00 81 LYS A C 7
ATOM 9760 O O . LYS A 1 81 ? 12.275 -23.571 -33.975 1.00 0.00 81 LYS A O 7
ATOM 9779 N N . PRO A 1 82 ? 11.904 -25.030 -35.651 1.00 0.00 82 PRO A N 7
ATOM 9780 C CA . PRO A 1 82 ? 13.265 -25.576 -35.653 1.00 0.00 82 PRO A CA 7
ATOM 9781 C C . PRO A 1 82 ? 14.291 -24.573 -36.170 1.00 0.00 82 PRO A C 7
ATOM 9782 O O . PRO A 1 82 ? 15.474 -24.889 -36.292 1.00 0.00 82 PRO A O 7
ATOM 9793 N N . SER A 1 83 ? 13.829 -23.364 -36.472 1.00 0.00 83 SER A N 7
ATOM 9794 C CA . SER A 1 83 ? 14.707 -22.316 -36.980 1.00 0.00 83 SER A CA 7
ATOM 9795 C C . SER A 1 83 ? 14.995 -21.278 -35.899 1.00 0.00 83 SER A C 7
ATOM 9796 O O . SER A 1 83 ? 14.977 -20.074 -36.158 1.00 0.00 83 SER A O 7
ATOM 9804 N N . ASP A 1 84 ? 15.261 -21.753 -34.687 1.00 0.00 84 ASP A N 7
ATOM 9805 C CA . ASP A 1 84 ? 15.554 -20.868 -33.566 1.00 0.00 84 ASP A CA 7
ATOM 9806 C C . ASP A 1 84 ? 16.279 -21.621 -32.455 1.00 0.00 84 ASP A C 7
ATOM 9807 O O . ASP A 1 84 ? 15.796 -22.640 -31.964 1.00 0.00 84 ASP A O 7
ATOM 9816 N N . ALA A 1 85 ? 17.443 -21.111 -32.065 1.00 0.00 85 ALA A N 7
ATOM 9817 C CA . ALA A 1 85 ? 18.235 -21.734 -31.011 1.00 0.00 85 ALA A CA 7
ATOM 9818 C C . ALA A 1 85 ? 18.809 -23.069 -31.473 1.00 0.00 85 ALA A C 7
ATOM 9819 O O . ALA A 1 85 ? 18.804 -24.048 -30.728 1.00 0.00 85 ALA A O 7
ATOM 9826 N N . GLU A 1 86 ? 19.303 -23.101 -32.707 1.00 0.00 86 GLU A N 7
ATOM 9827 C CA . GLU A 1 86 ? 19.880 -24.317 -33.268 1.00 0.00 86 GLU A CA 7
ATOM 9828 C C . GLU A 1 86 ? 21.067 -24.791 -32.434 1.00 0.00 86 GLU A C 7
ATOM 9829 O O . GLU A 1 86 ? 21.781 -23.986 -31.838 1.00 0.00 86 GLU A O 7
ATOM 9841 N N . ALA A 1 87 ? 21.271 -26.104 -32.398 1.00 0.00 87 ALA A N 7
ATOM 9842 C CA . ALA A 1 87 ? 22.371 -26.686 -31.640 1.00 0.00 87 ALA A CA 7
ATOM 9843 C C . ALA A 1 87 ? 23.711 -26.111 -32.088 1.00 0.00 87 ALA A C 7
ATOM 9844 O O . ALA A 1 87 ? 23.807 -25.487 -33.144 1.00 0.00 87 ALA A O 7
ATOM 9851 N N . SER A 1 88 ? 24.742 -26.325 -31.277 1.00 0.00 88 SER A N 7
ATOM 9852 C CA . SER A 1 88 ? 26.075 -25.824 -31.588 1.00 0.00 88 SER A CA 7
ATOM 9853 C C . SER A 1 88 ? 26.798 -26.763 -32.548 1.00 0.00 88 SER A C 7
ATOM 9854 O O . SER A 1 88 ? 26.439 -27.933 -32.677 1.00 0.00 88 SER A O 7
ATOM 9862 N N . GLU A 1 89 ? 27.820 -26.241 -33.220 1.00 0.00 89 GLU A N 7
ATOM 9863 C CA . GLU A 1 89 ? 28.593 -27.033 -34.170 1.00 0.00 89 GLU A CA 7
ATOM 9864 C C . GLU A 1 89 ? 28.890 -28.420 -33.607 1.00 0.00 89 GLU A C 7
ATOM 9865 O O . GLU A 1 89 ? 29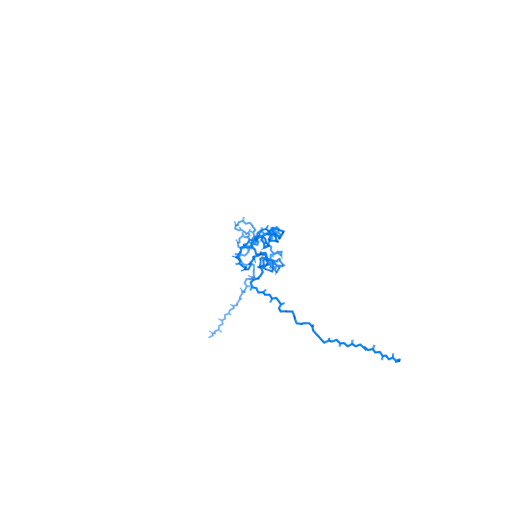.653 -28.565 -32.653 1.00 0.00 89 GLU A O 7
ATOM 9877 N N . GLY A 1 90 ? 28.280 -29.439 -34.206 1.00 0.00 90 GLY A N 7
ATOM 9878 C CA . GLY A 1 90 ? 28.490 -30.801 -33.752 1.00 0.00 90 GLY A CA 7
ATOM 9879 C C . GLY A 1 90 ? 29.296 -31.623 -34.737 1.00 0.00 90 GLY A C 7
ATOM 9880 O O . GLY A 1 90 ? 29.785 -31.101 -35.738 1.00 0.00 90 GLY A O 7
ATOM 9884 N N . GLY A 1 91 ? 29.438 -32.914 -34.453 1.00 0.00 91 GLY A N 7
ATOM 9885 C CA . GLY A 1 91 ? 30.193 -33.789 -35.330 1.00 0.00 91 GLY A CA 7
ATOM 9886 C C . GLY A 1 91 ? 29.650 -33.800 -36.745 1.00 0.00 91 GLY A C 7
ATOM 9887 O O . GLY A 1 91 ? 28.464 -34.047 -36.959 1.00 0.00 91 GLY A O 7
ATOM 9891 N N . GLU A 1 92 ? 30.520 -33.530 -37.714 1.00 0.00 92 GLU A N 7
ATOM 9892 C CA . GLU A 1 92 ? 30.119 -33.508 -39.115 1.00 0.00 92 GLU A CA 7
ATOM 9893 C C . GLU A 1 92 ? 31.207 -34.106 -40.002 1.00 0.00 92 GLU A C 7
ATOM 9894 O O . GLU A 1 92 ? 32.291 -34.448 -39.529 1.00 0.00 92 GLU A O 7
ATOM 9906 N N . SER A 1 93 ? 30.909 -34.230 -41.292 1.00 0.00 93 SER A N 7
ATOM 9907 C CA . SER A 1 93 ? 31.860 -34.791 -42.245 1.00 0.00 93 SER A CA 7
ATOM 9908 C C . SER A 1 93 ? 32.729 -33.695 -42.855 1.00 0.00 93 SER A C 7
ATOM 9909 O O . SER A 1 93 ? 32.235 -32.630 -43.225 1.00 0.00 93 SER A O 7
ATOM 9917 N N . GLY A 1 94 ? 34.027 -33.964 -42.955 1.00 0.00 94 GLY A N 7
ATOM 9918 C CA . GLY A 1 94 ? 34.945 -32.992 -43.520 1.00 0.00 94 GLY A CA 7
ATOM 9919 C C . GLY A 1 94 ? 36.124 -33.644 -44.215 1.00 0.00 94 GLY A C 7
ATOM 9920 O O . GLY A 1 94 ? 37.179 -33.863 -43.620 1.00 0.00 94 GLY A O 7
ATOM 9924 N N . PRO A 1 95 ? 35.950 -33.966 -45.505 1.00 0.00 95 PRO A N 7
ATOM 9925 C CA . PRO A 1 95 ? 36.998 -34.603 -46.310 1.00 0.00 95 PRO A CA 7
ATOM 9926 C C . PRO A 1 95 ? 38.160 -33.659 -46.600 1.00 0.00 95 PRO A C 7
ATOM 9927 O O . PRO A 1 95 ? 38.176 -32.519 -46.136 1.00 0.00 95 PRO A O 7
ATOM 9938 N N . SER A 1 96 ? 39.129 -34.141 -47.371 1.00 0.00 96 SER A N 7
ATOM 9939 C CA . SER A 1 96 ? 40.297 -33.340 -47.721 1.00 0.00 96 SER A CA 7
ATOM 9940 C C . SER A 1 96 ? 40.818 -33.715 -49.105 1.00 0.00 96 SER A C 7
ATOM 9941 O O . SER A 1 96 ? 40.937 -34.894 -49.437 1.00 0.00 96 SER A O 7
ATOM 9949 N N . SER A 1 97 ? 41.126 -32.702 -49.908 1.00 0.00 97 SER A N 7
ATOM 9950 C CA . SER A 1 97 ? 41.631 -32.923 -51.258 1.00 0.00 97 SER A CA 7
ATOM 9951 C C . SER A 1 97 ? 42.909 -32.126 -51.498 1.00 0.00 97 SER A C 7
ATOM 9952 O O . SER A 1 97 ? 43.271 -31.257 -50.705 1.00 0.00 97 SER A O 7
ATOM 9960 N N . GLY A 1 98 ? 43.591 -32.430 -52.598 1.00 0.00 98 GLY A N 7
ATOM 9961 C CA . GLY A 1 98 ? 44.823 -31.734 -52.923 1.00 0.00 98 GLY A CA 7
ATOM 9962 C C . GLY A 1 98 ? 45.247 -31.949 -54.363 1.00 0.00 98 GLY A C 7
ATOM 9963 O O . GLY A 1 98 ? 44.450 -32.383 -55.194 1.00 0.00 98 GLY A O 7
ATOM 9969 N N . GLY A 1 1 ? -9.982 43.883 10.856 1.00 0.00 1 GLY A N 8
ATOM 9970 C CA . GLY A 1 1 ? -8.789 43.197 10.393 1.00 0.00 1 GLY A CA 8
ATOM 9971 C C . GLY A 1 1 ? -9.111 41.997 9.525 1.00 0.00 1 GLY A C 8
ATOM 9972 O O . GLY A 1 1 ? -10.278 41.654 9.336 1.00 0.00 1 GLY A O 8
ATOM 9976 N N . SER A 1 2 ? -8.074 41.358 8.994 1.00 0.00 2 SER A N 8
ATOM 9977 C CA . SER A 1 2 ? -8.252 40.192 8.137 1.00 0.00 2 SER A CA 8
ATOM 9978 C C . SER A 1 2 ? -6.904 39.580 7.765 1.00 0.00 2 SER A C 8
ATOM 9979 O O . SER A 1 2 ? -5.907 40.288 7.625 1.00 0.00 2 SER A O 8
ATOM 9987 N N . SER A 1 3 ? -6.884 38.261 7.606 1.00 0.00 3 SER A N 8
ATOM 9988 C CA . SER A 1 3 ? -5.659 37.552 7.254 1.00 0.00 3 SER A CA 8
ATOM 9989 C C . SER A 1 3 ? -5.977 36.211 6.598 1.00 0.00 3 SER A C 8
ATOM 9990 O O . SER A 1 3 ? -6.795 35.441 7.098 1.00 0.00 3 SER A O 8
ATOM 9998 N N . GLY A 1 4 ? -5.321 35.940 5.473 1.00 0.00 4 GLY A N 8
ATOM 9999 C CA . GLY A 1 4 ? -5.547 34.693 4.766 1.00 0.00 4 GLY A CA 8
ATOM 10000 C C . GLY A 1 4 ? -4.621 34.525 3.578 1.00 0.00 4 GLY A C 8
ATOM 10001 O O . GLY A 1 4 ? -3.878 35.441 3.226 1.00 0.00 4 GLY A O 8
ATOM 10005 N N . SER A 1 5 ? -4.664 33.350 2.957 1.00 0.00 5 SER A N 8
ATOM 10006 C CA . SER A 1 5 ? -3.819 33.063 1.804 1.00 0.00 5 SER A CA 8
ATOM 10007 C C . SER A 1 5 ? -4.347 31.859 1.030 1.00 0.00 5 SER A C 8
ATOM 10008 O O . SER A 1 5 ? -5.301 31.206 1.451 1.00 0.00 5 SER A O 8
ATOM 10016 N N . SER A 1 6 ? -3.719 31.572 -0.106 1.00 0.00 6 SER A N 8
ATOM 10017 C CA . SER A 1 6 ? -4.127 30.450 -0.943 1.00 0.00 6 SER A CA 8
ATOM 10018 C C . SER A 1 6 ? -2.920 29.817 -1.629 1.00 0.00 6 SER A C 8
ATOM 10019 O O . SER A 1 6 ? -1.832 30.392 -1.652 1.00 0.00 6 SER A O 8
ATOM 10027 N N . GLY A 1 7 ? -3.121 28.627 -2.187 1.00 0.00 7 GLY A N 8
ATOM 10028 C CA . GLY A 1 7 ? -2.041 27.935 -2.867 1.00 0.00 7 GLY A CA 8
ATOM 10029 C C . GLY A 1 7 ? -2.443 26.549 -3.330 1.00 0.00 7 GLY A C 8
ATOM 10030 O O . GLY A 1 7 ? -3.037 25.769 -2.585 1.00 0.00 7 GLY A O 8
ATOM 10034 N N . PRO A 1 8 ? -2.118 26.224 -4.590 1.00 0.00 8 PRO A N 8
ATOM 10035 C CA . PRO A 1 8 ? -2.440 24.922 -5.181 1.00 0.00 8 PRO A CA 8
ATOM 10036 C C . PRO A 1 8 ? -1.617 23.791 -4.574 1.00 0.00 8 PRO A C 8
ATOM 10037 O O . PRO A 1 8 ? -0.694 24.029 -3.796 1.00 0.00 8 PRO A O 8
ATOM 10048 N N . GLY A 1 9 ? -1.959 22.557 -4.935 1.00 0.00 9 GLY A N 8
ATOM 10049 C CA . GLY A 1 9 ? -1.241 21.407 -4.416 1.00 0.00 9 GLY A CA 8
ATOM 10050 C C . GLY A 1 9 ? -1.993 20.109 -4.634 1.00 0.00 9 GLY A C 8
ATOM 10051 O O . GLY A 1 9 ? -2.547 19.539 -3.695 1.00 0.00 9 GLY A O 8
ATOM 10055 N N . GLY A 1 10 ? -2.012 19.639 -5.878 1.00 0.00 10 GLY A N 8
ATOM 10056 C CA . GLY A 1 10 ? -2.706 18.404 -6.193 1.00 0.00 10 GLY A CA 8
ATOM 10057 C C . GLY A 1 10 ? -1.760 17.306 -6.638 1.00 0.00 10 GLY A C 8
ATOM 10058 O O . GLY A 1 10 ? -0.569 17.319 -6.327 1.00 0.00 10 GLY A O 8
ATOM 10062 N N . PRO A 1 11 ? -2.294 16.326 -7.382 1.00 0.00 11 PRO A N 8
ATOM 10063 C CA . PRO A 1 11 ? -1.507 15.196 -7.885 1.00 0.00 11 PRO A CA 8
ATOM 10064 C C . PRO A 1 11 ? -0.519 15.614 -8.968 1.00 0.00 11 PRO A C 8
ATOM 10065 O O . PRO A 1 11 ? 0.146 14.773 -9.572 1.00 0.00 11 PRO A O 8
ATOM 10076 N N . GLU A 1 12 ? -0.428 16.919 -9.208 1.00 0.00 12 GLU A N 8
ATOM 10077 C CA . GLU A 1 12 ? 0.480 17.447 -10.220 1.00 0.00 12 GLU A CA 8
ATOM 10078 C C . GLU A 1 12 ? 1.727 18.044 -9.574 1.00 0.00 12 GLU A C 8
ATOM 10079 O O . GLU A 1 12 ? 2.280 19.029 -10.062 1.00 0.00 12 GLU A O 8
ATOM 10091 N N . GLU A 1 13 ? 2.162 17.440 -8.472 1.00 0.00 13 GLU A N 8
ATOM 10092 C CA . GLU A 1 13 ? 3.343 17.913 -7.759 1.00 0.00 13 GLU A CA 8
ATOM 10093 C C . GLU A 1 13 ? 4.597 17.194 -8.246 1.00 0.00 13 GLU A C 8
ATOM 10094 O O . GLU A 1 13 ? 5.614 17.825 -8.532 1.00 0.00 13 GLU A O 8
ATOM 10106 N N . GLN A 1 14 ? 4.516 15.870 -8.337 1.00 0.00 14 GLN A N 8
ATOM 10107 C CA . GLN A 1 14 ? 5.645 15.066 -8.788 1.00 0.00 14 GLN A CA 8
ATOM 10108 C C . GLN A 1 14 ? 5.752 15.081 -10.309 1.00 0.00 14 GLN A C 8
ATOM 10109 O O . GLN A 1 14 ? 6.849 15.019 -10.864 1.00 0.00 14 GLN A O 8
ATOM 10123 N N . TRP A 1 15 ? 4.607 15.165 -10.976 1.00 0.00 15 TRP A N 8
ATOM 10124 C CA . TRP A 1 15 ? 4.572 15.188 -12.434 1.00 0.00 15 TRP A CA 8
ATOM 10125 C C . TRP A 1 15 ? 5.039 16.538 -12.968 1.00 0.00 15 TRP A C 8
ATOM 10126 O O . TRP A 1 15 ? 5.753 16.605 -13.968 1.00 0.00 15 TRP A O 8
ATOM 10147 N N . GLN A 1 16 ? 4.633 17.609 -12.294 1.00 0.00 16 GLN A N 8
ATOM 10148 C CA . GLN A 1 16 ? 5.011 18.957 -12.703 1.00 0.00 16 GLN A CA 8
ATOM 10149 C C . GLN A 1 16 ? 6.497 19.202 -12.462 1.00 0.00 16 GLN A C 8
ATOM 10150 O O . GLN A 1 16 ? 7.185 19.779 -13.304 1.00 0.00 16 GLN A O 8
ATOM 10164 N N . ARG A 1 17 ? 6.984 18.761 -11.307 1.00 0.00 17 ARG A N 8
ATOM 10165 C CA . ARG A 1 17 ? 8.388 18.934 -10.954 1.00 0.00 17 ARG A CA 8
ATOM 10166 C C . ARG A 1 17 ? 9.287 18.690 -12.163 1.00 0.00 17 ARG A C 8
ATOM 10167 O O . ARG A 1 17 ? 10.360 19.280 -12.281 1.00 0.00 17 ARG A O 8
ATOM 10188 N N . ALA A 1 18 ? 8.840 17.815 -13.059 1.00 0.00 18 ALA A N 8
ATOM 10189 C CA . ALA A 1 18 ? 9.602 17.494 -14.259 1.00 0.00 18 ALA A CA 8
ATOM 10190 C C . ALA A 1 18 ? 9.190 18.385 -15.426 1.00 0.00 18 ALA A C 8
ATOM 10191 O O . ALA A 1 18 ? 10.028 18.808 -16.222 1.00 0.00 18 ALA A O 8
ATOM 10198 N N . ILE A 1 19 ? 7.894 18.665 -15.522 1.00 0.00 19 ILE A N 8
ATOM 10199 C CA . ILE A 1 19 ? 7.372 19.506 -16.592 1.00 0.00 19 ILE A CA 8
ATOM 10200 C C . ILE A 1 19 ? 8.056 20.869 -16.603 1.00 0.00 19 ILE A C 8
ATOM 10201 O O . ILE A 1 19 ? 8.344 21.422 -17.665 1.00 0.00 19 ILE A O 8
ATOM 10217 N N . HIS A 1 20 ? 8.314 21.405 -15.415 1.00 0.00 20 HIS A N 8
ATOM 10218 C CA . HIS A 1 20 ? 8.967 22.703 -15.288 1.00 0.00 20 HIS A CA 8
ATOM 10219 C C . HIS A 1 20 ? 10.485 22.552 -15.310 1.00 0.00 20 HIS A C 8
ATOM 10220 O O . HIS A 1 20 ? 11.198 23.434 -15.789 1.00 0.00 20 HIS A O 8
ATOM 10234 N N . GLU A 1 21 ? 10.972 21.431 -14.789 1.00 0.00 21 GLU A N 8
ATOM 10235 C CA . GLU A 1 21 ? 12.405 21.167 -14.748 1.00 0.00 21 GLU A CA 8
ATOM 10236 C C . GLU A 1 21 ? 12.960 20.955 -16.154 1.00 0.00 21 GLU A C 8
ATOM 10237 O O . GLU A 1 21 ? 13.868 21.663 -16.588 1.00 0.00 21 GLU A O 8
ATOM 10249 N N . ARG A 1 22 ? 12.406 19.974 -16.860 1.00 0.00 22 ARG A N 8
ATOM 10250 C CA . ARG A 1 22 ? 12.846 19.667 -18.216 1.00 0.00 22 ARG A CA 8
ATOM 10251 C C . ARG A 1 22 ? 11.899 20.277 -19.246 1.00 0.00 22 ARG A C 8
ATOM 10252 O O . ARG A 1 22 ? 12.245 21.241 -19.928 1.00 0.00 22 ARG A O 8
ATOM 10273 N N . GLY A 1 23 ? 10.702 19.709 -19.351 1.00 0.00 23 GLY A N 8
ATOM 10274 C CA . GLY A 1 23 ? 9.724 20.209 -20.300 1.00 0.00 23 GLY A CA 8
ATOM 10275 C C . GLY A 1 23 ? 8.338 19.646 -20.056 1.00 0.00 23 GLY A C 8
ATOM 10276 O O . GLY A 1 23 ? 7.404 20.388 -19.755 1.00 0.00 23 GLY A O 8
ATOM 10280 N N . GLU A 1 24 ? 8.204 18.330 -20.187 1.00 0.00 24 GLU A N 8
ATOM 10281 C CA . GLU A 1 24 ? 6.921 17.669 -19.980 1.00 0.00 24 GLU A CA 8
ATOM 10282 C C . GLU A 1 24 ? 7.106 16.330 -19.271 1.00 0.00 24 GLU A C 8
ATOM 10283 O O . GLU A 1 24 ? 8.209 15.785 -19.230 1.00 0.00 24 GLU A O 8
ATOM 10295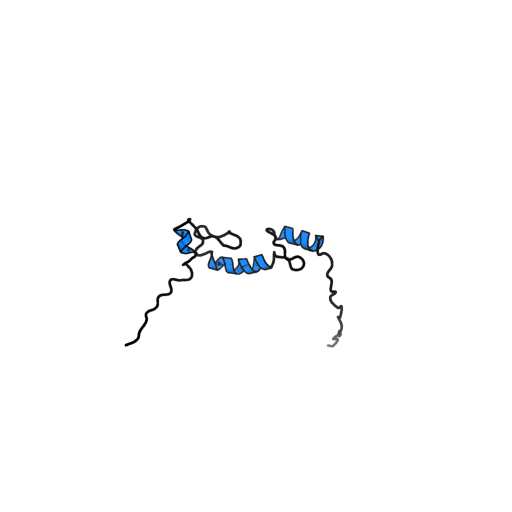 N N . ALA A 1 25 ? 6.019 15.807 -18.713 1.00 0.00 25 ALA A N 8
ATOM 10296 C CA . ALA A 1 25 ? 6.061 14.533 -18.007 1.00 0.00 25 ALA A CA 8
ATOM 10297 C C . ALA A 1 25 ? 5.263 13.467 -18.750 1.00 0.00 25 ALA A C 8
ATOM 10298 O O . ALA A 1 25 ? 4.090 13.236 -18.455 1.00 0.00 25 ALA A O 8
ATOM 10305 N N . VAL A 1 26 ? 5.906 12.821 -19.718 1.00 0.00 26 VAL A N 8
ATOM 10306 C CA . VAL A 1 26 ? 5.257 11.779 -20.504 1.00 0.00 26 VAL A CA 8
ATOM 10307 C C . VAL A 1 26 ? 4.753 10.650 -19.611 1.00 0.00 26 VAL A C 8
ATOM 10308 O O . VAL A 1 26 ? 5.195 10.501 -18.471 1.00 0.00 26 VAL A O 8
ATOM 10321 N N . CYS A 1 27 ? 3.826 9.856 -20.136 1.00 0.00 27 CYS A N 8
ATOM 10322 C CA . CYS A 1 27 ? 3.261 8.740 -19.388 1.00 0.00 27 CYS A CA 8
ATOM 10323 C C . CYS A 1 27 ? 4.363 7.828 -18.856 1.00 0.00 27 CYS A C 8
ATOM 10324 O O . CYS A 1 27 ? 5.241 7.379 -19.593 1.00 0.00 27 CYS A O 8
ATOM 10331 N N . PRO A 1 28 ? 4.317 7.547 -17.545 1.00 0.00 28 PRO A N 8
ATOM 10332 C CA . PRO A 1 28 ? 5.303 6.686 -16.885 1.00 0.00 28 PRO A CA 8
ATOM 10333 C C . PRO A 1 28 ? 5.170 5.226 -17.303 1.00 0.00 28 PRO A C 8
ATOM 10334 O O . PRO A 1 28 ? 5.872 4.355 -16.788 1.00 0.00 28 PRO A O 8
ATOM 10345 N N . THR A 1 29 ? 4.264 4.964 -18.240 1.00 0.00 29 THR A N 8
ATOM 10346 C CA . THR A 1 29 ? 4.038 3.608 -18.726 1.00 0.00 29 THR A CA 8
ATOM 10347 C C . THR A 1 29 ? 4.578 3.434 -20.141 1.00 0.00 29 THR A C 8
ATOM 10348 O O . THR A 1 29 ? 5.469 2.618 -20.380 1.00 0.00 29 THR A O 8
ATOM 10359 N N . CYS A 1 30 ? 4.036 4.207 -21.076 1.00 0.00 30 CYS A N 8
ATOM 10360 C CA . CYS A 1 30 ? 4.464 4.139 -22.468 1.00 0.00 30 CYS A CA 8
ATOM 10361 C C . CYS A 1 30 ? 5.206 5.410 -22.871 1.00 0.00 30 CYS A C 8
ATOM 10362 O O . CYS A 1 30 ? 5.918 5.433 -23.874 1.00 0.00 30 CYS A O 8
ATOM 10369 N N . ASN A 1 31 ? 5.032 6.465 -22.083 1.00 0.00 31 ASN A N 8
ATOM 10370 C CA . ASN A 1 31 ? 5.685 7.740 -22.357 1.00 0.00 31 ASN A CA 8
ATOM 10371 C C . ASN A 1 31 ? 5.162 8.351 -23.654 1.00 0.00 31 ASN A C 8
ATOM 10372 O O . ASN A 1 31 ? 5.937 8.795 -24.501 1.00 0.00 31 ASN A O 8
ATOM 10383 N N . VAL A 1 32 ? 3.841 8.369 -23.803 1.00 0.00 32 VAL A N 8
ATOM 10384 C CA . VAL A 1 32 ? 3.214 8.926 -24.995 1.00 0.00 32 VAL A CA 8
ATOM 10385 C C . VAL A 1 32 ? 1.872 9.569 -24.661 1.00 0.00 32 VAL A C 8
ATOM 10386 O O . VAL A 1 32 ? 0.885 8.878 -24.413 1.00 0.00 32 VAL A O 8
ATOM 10399 N N . VAL A 1 33 ? 1.844 10.898 -24.657 1.00 0.00 33 VAL A N 8
ATOM 10400 C CA . VAL A 1 33 ? 0.624 11.636 -24.354 1.00 0.00 33 VAL A CA 8
ATOM 10401 C C . VAL A 1 33 ? 0.752 13.100 -24.760 1.00 0.00 33 VAL A C 8
ATOM 10402 O O . VAL A 1 33 ? 1.751 13.507 -25.353 1.00 0.00 33 VAL A O 8
ATOM 10415 N N . THR A 1 34 ? -0.267 13.890 -24.435 1.00 0.00 34 THR A N 8
ATOM 10416 C CA . THR A 1 34 ? -0.270 15.309 -24.765 1.00 0.00 34 THR A CA 8
ATOM 10417 C C . THR A 1 34 ? 1.055 15.964 -24.389 1.00 0.00 34 THR A C 8
ATOM 10418 O O . THR A 1 34 ? 1.863 15.380 -23.666 1.00 0.00 34 THR A O 8
ATOM 10429 N N . ARG A 1 35 ? 1.271 17.179 -24.882 1.00 0.00 35 ARG A N 8
ATOM 10430 C CA . ARG A 1 35 ? 2.498 17.912 -24.598 1.00 0.00 35 ARG A CA 8
ATOM 10431 C C . ARG A 1 35 ? 2.618 18.213 -23.106 1.00 0.00 35 ARG A C 8
ATOM 10432 O O . ARG A 1 35 ? 3.658 17.970 -22.494 1.00 0.00 35 ARG A O 8
ATOM 10453 N N . LYS A 1 36 ? 1.547 18.744 -22.527 1.00 0.00 36 LYS A N 8
ATOM 10454 C CA . LYS A 1 36 ? 1.530 19.078 -21.108 1.00 0.00 36 LYS A CA 8
ATOM 10455 C C . LYS A 1 36 ? 1.506 17.815 -20.252 1.00 0.00 36 LYS A C 8
ATOM 10456 O O . LYS A 1 36 ? 1.864 17.844 -19.074 1.00 0.00 36 LYS A O 8
ATOM 10475 N N . THR A 1 37 ? 1.083 16.707 -20.852 1.00 0.00 37 THR A N 8
ATOM 10476 C CA . THR A 1 37 ? 1.013 15.434 -20.145 1.00 0.00 37 THR A CA 8
ATOM 10477 C C . THR A 1 37 ? 0.272 15.580 -18.821 1.00 0.00 37 THR A C 8
ATOM 10478 O O . THR A 1 37 ? 0.690 15.032 -17.801 1.00 0.00 37 THR A O 8
ATOM 10489 N N . LEU A 1 38 ? -0.829 16.323 -18.844 1.00 0.00 38 LEU A N 8
ATOM 10490 C CA . LEU A 1 38 ? -1.630 16.541 -17.644 1.00 0.00 38 LEU A CA 8
ATOM 10491 C C . LEU A 1 38 ? -3.114 16.343 -17.937 1.00 0.00 38 LEU A C 8
ATOM 10492 O O . LEU A 1 38 ? -3.778 15.524 -17.303 1.00 0.00 38 LEU A O 8
ATOM 10508 N N . VAL A 1 39 ? -3.627 17.099 -18.903 1.00 0.00 39 VAL A N 8
ATOM 10509 C CA . VAL A 1 39 ? -5.031 17.005 -19.282 1.00 0.00 39 VAL A CA 8
ATOM 10510 C C . VAL A 1 39 ? -5.335 15.661 -19.936 1.00 0.00 39 VAL A C 8
ATOM 10511 O O . VAL A 1 39 ? -6.343 15.024 -19.631 1.00 0.00 39 VAL A O 8
ATOM 10524 N N . GLY A 1 40 ? -4.456 15.235 -20.837 1.00 0.00 40 GLY A N 8
ATOM 10525 C CA . GLY A 1 40 ? -4.647 13.969 -21.521 1.00 0.00 40 GLY A CA 8
ATOM 10526 C C . GLY A 1 40 ? -4.038 12.805 -20.765 1.00 0.00 40 GLY A C 8
ATOM 10527 O O . GLY A 1 40 ? -4.521 11.676 -20.856 1.00 0.00 40 GLY A O 8
ATOM 10531 N N . LEU A 1 41 ? -2.973 13.078 -20.019 1.00 0.00 41 LEU A N 8
ATOM 10532 C CA . LEU A 1 41 ? -2.295 12.044 -19.246 1.00 0.00 41 LEU A CA 8
ATOM 10533 C C . LEU A 1 41 ? -3.257 11.376 -18.269 1.00 0.00 41 LEU A C 8
ATOM 10534 O O . LEU A 1 41 ? -3.212 10.162 -18.068 1.00 0.00 41 LEU A O 8
ATOM 10550 N N . LYS A 1 42 ? -4.129 12.176 -17.665 1.00 0.00 42 LYS A N 8
ATOM 10551 C CA . LYS A 1 42 ? -5.105 11.663 -16.711 1.00 0.00 42 LYS A CA 8
ATOM 10552 C C . LYS A 1 42 ? -6.185 10.852 -17.420 1.00 0.00 42 LYS A C 8
ATOM 10553 O O . LYS A 1 42 ? -6.618 9.810 -16.927 1.00 0.00 42 LYS A O 8
ATOM 10572 N N . LYS A 1 43 ? -6.615 11.335 -18.581 1.00 0.00 43 LYS A N 8
ATOM 10573 C CA . LYS A 1 43 ? -7.642 10.654 -19.360 1.00 0.00 43 LYS A CA 8
ATOM 10574 C C . LYS A 1 43 ? -7.050 9.476 -20.127 1.00 0.00 43 LYS A C 8
ATOM 10575 O O . LYS A 1 43 ? -7.769 8.559 -20.528 1.00 0.00 43 LYS A O 8
ATOM 10594 N N . HIS A 1 44 ? -5.736 9.505 -20.328 1.00 0.00 44 HIS A N 8
ATOM 10595 C CA . HIS A 1 44 ? -5.048 8.438 -21.045 1.00 0.00 44 HIS A CA 8
ATOM 10596 C C . HIS A 1 44 ? -4.607 7.336 -20.087 1.00 0.00 44 HIS A C 8
ATOM 10597 O O . HIS A 1 44 ? -4.685 6.151 -20.411 1.00 0.00 44 HIS A O 8
ATOM 10611 N N . MET A 1 45 ? -4.143 7.735 -18.907 1.00 0.00 45 MET A N 8
ATOM 10612 C CA . MET A 1 45 ? -3.689 6.780 -17.902 1.00 0.00 45 MET A CA 8
ATOM 10613 C C . MET A 1 45 ? -4.828 5.860 -17.474 1.00 0.00 45 MET A C 8
ATOM 10614 O O . MET A 1 45 ? -4.594 4.762 -16.971 1.00 0.00 45 MET A O 8
ATOM 10628 N N . GLU A 1 46 ? -6.060 6.317 -17.675 1.00 0.00 46 GLU A N 8
ATOM 10629 C CA . GLU A 1 46 ? -7.234 5.534 -17.308 1.00 0.00 46 GLU A CA 8
ATOM 10630 C C . GLU A 1 46 ? -7.389 4.324 -18.223 1.00 0.00 46 GLU A C 8
ATOM 10631 O O . GLU A 1 46 ? -7.845 3.263 -17.796 1.00 0.00 46 GLU A O 8
ATOM 10643 N N . VAL A 1 47 ? -7.007 4.491 -19.485 1.00 0.00 47 VAL A N 8
ATOM 10644 C CA . VAL A 1 47 ? -7.102 3.412 -20.462 1.00 0.00 47 VAL A CA 8
ATOM 10645 C C . VAL A 1 47 ? -5.753 2.731 -20.662 1.00 0.00 47 VAL A C 8
ATOM 10646 O O . VAL A 1 47 ? -5.685 1.573 -21.076 1.00 0.00 47 VAL A O 8
ATOM 10659 N N . CYS A 1 48 ? -4.680 3.457 -20.365 1.00 0.00 48 CYS A N 8
ATOM 10660 C CA . CYS A 1 48 ? -3.331 2.924 -20.512 1.00 0.00 48 CYS A CA 8
ATOM 10661 C C . CYS A 1 48 ? -3.232 1.524 -19.913 1.00 0.00 48 CYS A C 8
ATOM 10662 O O . CYS A 1 48 ? -2.914 0.561 -20.610 1.00 0.00 48 CYS A O 8
ATOM 10669 N N . GLN A 1 49 ? -3.505 1.421 -18.616 1.00 0.00 49 GLN A N 8
ATOM 10670 C CA . GLN A 1 49 ? -3.445 0.139 -17.923 1.00 0.00 49 GLN A CA 8
ATOM 10671 C C . GLN A 1 49 ? -4.241 -0.923 -18.673 1.00 0.00 49 GLN A C 8
ATOM 10672 O O . GLN A 1 49 ? -3.768 -2.042 -18.874 1.00 0.00 49 GLN A O 8
ATOM 10686 N N . LYS A 1 50 ? -5.452 -0.566 -19.087 1.00 0.00 50 LYS A N 8
ATOM 10687 C CA . LYS A 1 50 ? -6.315 -1.488 -19.817 1.00 0.00 50 LYS A CA 8
ATOM 10688 C C . LYS A 1 50 ? -5.592 -2.065 -21.030 1.00 0.00 50 LYS A C 8
ATOM 10689 O O . LYS A 1 50 ? -5.731 -3.248 -21.343 1.00 0.00 50 LYS A O 8
ATOM 10708 N N . LEU A 1 51 ? -4.819 -1.223 -21.707 1.00 0.00 51 LEU A N 8
ATOM 10709 C CA . LEU A 1 51 ? -4.072 -1.650 -22.886 1.00 0.00 51 LEU A CA 8
ATOM 10710 C C . LEU A 1 51 ? -2.834 -2.447 -22.487 1.00 0.00 51 LEU A C 8
ATOM 10711 O O . LEU A 1 51 ? -2.606 -3.548 -22.986 1.00 0.00 51 LEU A O 8
ATOM 10727 N N . GLN A 1 52 ? -2.040 -1.883 -21.582 1.00 0.00 52 GLN A N 8
ATOM 10728 C CA . GLN A 1 52 ? -0.826 -2.542 -21.115 1.00 0.00 52 GLN A CA 8
ATOM 10729 C C . GLN A 1 52 ? -1.093 -4.008 -20.792 1.00 0.00 52 GLN A C 8
ATOM 10730 O O . GLN A 1 52 ? -0.319 -4.888 -21.171 1.00 0.00 52 GLN A O 8
ATOM 10744 N N . ASP A 1 53 ? -2.191 -4.264 -20.090 1.00 0.00 53 ASP A N 8
ATOM 10745 C CA . ASP A 1 53 ? -2.560 -5.624 -19.717 1.00 0.00 53 ASP A CA 8
ATOM 10746 C C . ASP A 1 53 ? -2.670 -6.516 -20.950 1.00 0.00 53 ASP A C 8
ATOM 10747 O O . ASP A 1 53 ? -2.046 -7.574 -21.020 1.00 0.00 53 ASP A O 8
ATOM 10756 N N . ALA A 1 54 ? -3.468 -6.080 -21.919 1.00 0.00 54 ALA A N 8
ATOM 10757 C CA . ALA A 1 54 ? -3.659 -6.838 -23.150 1.00 0.00 54 ALA A CA 8
ATOM 10758 C C . ALA A 1 54 ? -2.321 -7.196 -23.787 1.00 0.00 54 ALA A C 8
ATOM 10759 O O . ALA A 1 54 ? -1.966 -8.371 -23.891 1.00 0.00 54 ALA A O 8
ATOM 10766 N N . LEU A 1 55 ? -1.582 -6.177 -24.213 1.00 0.00 55 LEU A N 8
ATOM 10767 C CA . LEU A 1 55 ? -0.282 -6.384 -24.841 1.00 0.00 55 LEU A CA 8
ATOM 10768 C C . LEU A 1 55 ? 0.629 -7.216 -23.945 1.00 0.00 55 LEU A C 8
ATOM 10769 O O . LEU A 1 55 ? 1.417 -8.031 -24.427 1.00 0.00 55 LEU A O 8
ATOM 10785 N N . LYS A 1 56 ? 0.517 -7.006 -22.638 1.00 0.00 56 LYS A N 8
ATOM 10786 C CA . LYS A 1 56 ? 1.328 -7.738 -21.672 1.00 0.00 56 LYS A CA 8
ATOM 10787 C C . LYS A 1 56 ? 1.119 -9.242 -21.815 1.00 0.00 56 LYS A C 8
ATOM 10788 O O . LYS A 1 56 ? -0.015 -9.719 -21.871 1.00 0.00 56 LYS A O 8
ATOM 10807 N N . CYS A 1 57 ? 2.219 -9.985 -21.873 1.00 0.00 57 CYS A N 8
ATOM 10808 C CA . CYS A 1 57 ? 2.157 -11.435 -22.009 1.00 0.00 57 CYS A CA 8
ATOM 10809 C C . CYS A 1 57 ? 1.877 -12.096 -20.662 1.00 0.00 57 CYS A C 8
ATOM 10810 O O . CYS A 1 57 ? 1.822 -11.426 -19.631 1.00 0.00 57 CYS A O 8
ATOM 10817 N N . GLN A 1 58 ? 1.701 -13.413 -20.681 1.00 0.00 58 GLN A N 8
ATOM 10818 C CA . GLN A 1 58 ? 1.427 -14.164 -19.461 1.00 0.00 58 GLN A CA 8
ATOM 10819 C C . GLN A 1 58 ? 2.519 -15.196 -19.199 1.00 0.00 58 GLN A C 8
ATOM 10820 O O . GLN A 1 58 ? 2.961 -15.372 -18.064 1.00 0.00 58 GLN A O 8
ATOM 10834 N N . HIS A 1 59 ? 2.950 -15.876 -20.257 1.00 0.00 59 HIS A N 8
ATOM 10835 C CA . HIS A 1 59 ? 3.991 -16.890 -20.142 1.00 0.00 59 HIS A CA 8
ATOM 10836 C C . HIS A 1 59 ? 5.326 -16.258 -19.761 1.00 0.00 59 HIS A C 8
ATOM 10837 O O . HIS A 1 59 ? 6.062 -16.789 -18.929 1.00 0.00 59 HIS A O 8
ATOM 10851 N N . CYS A 1 60 ? 5.633 -15.121 -20.376 1.00 0.00 60 CYS A N 8
ATOM 10852 C CA . CYS A 1 60 ? 6.880 -14.416 -20.103 1.00 0.00 60 CYS A CA 8
ATOM 10853 C C . CYS A 1 60 ? 6.636 -13.206 -19.206 1.00 0.00 60 CYS A C 8
ATOM 10854 O O . CYS A 1 60 ? 7.547 -12.726 -18.531 1.00 0.00 60 CYS A O 8
ATOM 10861 N N . ARG A 1 61 ? 5.399 -12.718 -19.204 1.00 0.00 61 ARG A N 8
ATOM 10862 C CA . ARG A 1 61 ? 5.035 -11.564 -18.391 1.00 0.00 61 ARG A CA 8
ATOM 10863 C C . ARG A 1 61 ? 5.817 -10.326 -18.822 1.00 0.00 61 ARG A C 8
ATOM 10864 O O . ARG A 1 61 ? 6.388 -9.619 -17.991 1.00 0.00 61 ARG A O 8
ATOM 10885 N N . LYS A 1 62 ? 5.840 -10.072 -20.125 1.00 0.00 62 LYS A N 8
ATOM 10886 C CA . LYS A 1 62 ? 6.551 -8.920 -20.668 1.00 0.00 62 LYS A CA 8
ATOM 10887 C C . LYS A 1 62 ? 5.617 -8.047 -21.500 1.00 0.00 62 LYS A C 8
ATOM 10888 O O . LYS A 1 62 ? 4.846 -8.550 -22.316 1.00 0.00 62 LYS A O 8
ATOM 10907 N N . GLN A 1 63 ? 5.694 -6.737 -21.288 1.00 0.00 63 GLN A N 8
ATOM 10908 C CA . GLN A 1 63 ? 4.856 -5.795 -22.020 1.00 0.00 63 GLN A CA 8
ATOM 10909 C C . GLN A 1 63 ? 5.466 -5.464 -23.378 1.00 0.00 63 GLN A C 8
ATOM 10910 O O . GLN A 1 63 ? 6.670 -5.233 -23.489 1.00 0.00 63 GLN A O 8
ATOM 10924 N N . PHE A 1 64 ? 4.627 -5.443 -24.408 1.00 0.00 64 PHE A N 8
ATOM 10925 C CA . PHE A 1 64 ? 5.084 -5.141 -25.760 1.00 0.00 64 PHE A CA 8
ATOM 10926 C C . PHE A 1 64 ? 4.445 -3.856 -26.276 1.00 0.00 64 PHE A C 8
ATOM 10927 O O . PHE A 1 64 ? 3.253 -3.619 -26.081 1.00 0.00 64 PHE A O 8
ATOM 10944 N N . LYS A 1 65 ? 5.247 -3.027 -26.936 1.00 0.00 65 LYS A N 8
ATOM 10945 C CA . LYS A 1 65 ? 4.762 -1.765 -27.482 1.00 0.00 65 LYS A CA 8
ATOM 10946 C C . LYS A 1 65 ? 4.303 -1.938 -28.927 1.00 0.00 65 LYS A C 8
ATOM 10947 O O . LYS A 1 65 ? 4.442 -1.029 -29.745 1.00 0.00 65 LYS A O 8
ATOM 10966 N N . SER A 1 66 ? 3.755 -3.109 -29.232 1.00 0.00 66 SER A N 8
ATOM 10967 C CA . SER A 1 66 ? 3.277 -3.402 -30.579 1.00 0.00 66 SER A CA 8
ATOM 10968 C C . SER A 1 66 ? 2.390 -4.642 -30.583 1.00 0.00 66 SER A C 8
ATOM 10969 O O . SER A 1 66 ? 2.793 -5.711 -30.123 1.00 0.00 66 SER A O 8
ATOM 10977 N N . LYS A 1 67 ? 1.177 -4.493 -31.106 1.00 0.00 67 LYS A N 8
ATOM 10978 C CA . LYS A 1 67 ? 0.230 -5.600 -31.173 1.00 0.00 67 LYS A CA 8
ATOM 10979 C C . LYS A 1 67 ? 0.760 -6.716 -32.067 1.00 0.00 67 LYS A C 8
ATOM 10980 O O . LYS A 1 67 ? 0.723 -7.889 -31.699 1.00 0.00 67 LYS A O 8
ATOM 10999 N N . ALA A 1 68 ? 1.253 -6.342 -33.244 1.00 0.00 68 ALA A N 8
ATOM 11000 C CA . ALA A 1 68 ? 1.793 -7.311 -34.189 1.00 0.00 68 ALA A CA 8
ATOM 11001 C C . ALA A 1 68 ? 3.012 -8.022 -33.609 1.00 0.00 68 ALA A C 8
ATOM 11002 O O . ALA A 1 68 ? 3.170 -9.232 -33.767 1.00 0.00 68 ALA A O 8
ATOM 11009 N N . GLY A 1 69 ? 3.872 -7.262 -32.938 1.00 0.00 69 GLY A N 8
ATOM 11010 C CA . GLY A 1 69 ? 5.066 -7.837 -32.347 1.00 0.00 69 GLY A CA 8
ATOM 11011 C C . GLY A 1 69 ? 4.749 -8.946 -31.363 1.00 0.00 69 GLY A C 8
ATOM 11012 O O . GLY A 1 69 ? 5.495 -9.919 -31.252 1.00 0.00 69 GLY A O 8
ATOM 11016 N N . LEU A 1 70 ? 3.640 -8.800 -30.646 1.00 0.00 70 LEU A N 8
ATOM 11017 C CA . LEU A 1 70 ? 3.226 -9.796 -29.665 1.00 0.00 70 LEU A CA 8
ATOM 11018 C C . LEU A 1 70 ? 2.873 -11.116 -30.345 1.00 0.00 70 LEU A C 8
ATOM 11019 O O . LEU A 1 70 ? 3.466 -12.153 -30.053 1.00 0.00 70 LEU A O 8
ATOM 11035 N N . ASN A 1 71 ? 1.904 -11.066 -31.253 1.00 0.00 71 ASN A N 8
ATOM 11036 C CA . ASN A 1 71 ? 1.473 -12.257 -31.976 1.00 0.00 71 ASN A CA 8
ATOM 11037 C C . ASN A 1 71 ? 2.668 -13.127 -32.353 1.00 0.00 71 ASN A C 8
ATOM 11038 O O . ASN A 1 71 ? 2.717 -14.311 -32.020 1.00 0.00 71 ASN A O 8
ATOM 11049 N N . TYR A 1 72 ? 3.629 -12.532 -33.050 1.00 0.00 72 TYR A N 8
ATOM 11050 C CA . TYR A 1 72 ? 4.824 -13.252 -33.474 1.00 0.00 72 TYR A CA 8
ATOM 11051 C C . TYR A 1 72 ? 5.643 -13.706 -32.270 1.00 0.00 72 TYR A C 8
ATOM 11052 O O . TYR A 1 72 ? 6.058 -14.863 -32.187 1.00 0.00 72 TYR A O 8
ATOM 11070 N N . HIS A 1 73 ? 5.871 -12.787 -31.337 1.00 0.00 73 HIS A N 8
ATOM 11071 C CA . HIS A 1 73 ? 6.639 -13.092 -30.135 1.00 0.00 73 HIS A CA 8
ATOM 11072 C C . HIS A 1 73 ? 6.108 -14.350 -29.455 1.00 0.00 73 HIS A C 8
ATOM 11073 O O . HIS A 1 73 ? 6.845 -15.314 -29.244 1.00 0.00 73 HIS A O 8
ATOM 11087 N N . THR A 1 74 ? 4.823 -14.334 -29.112 1.00 0.00 74 THR A N 8
ATOM 11088 C CA . THR A 1 74 ? 4.194 -15.471 -28.454 1.00 0.00 74 THR A CA 8
ATOM 11089 C C . THR A 1 74 ? 4.185 -16.696 -29.362 1.00 0.00 74 THR A C 8
ATOM 11090 O O . THR A 1 74 ? 4.523 -17.799 -28.934 1.00 0.00 74 THR A O 8
ATOM 11101 N N . MET A 1 75 ? 3.798 -16.494 -30.617 1.00 0.00 75 MET A N 8
ATOM 11102 C CA . MET A 1 75 ? 3.748 -17.582 -31.586 1.00 0.00 75 MET A CA 8
ATOM 11103 C C . MET A 1 75 ? 5.112 -18.251 -31.723 1.00 0.00 75 MET A C 8
ATOM 11104 O O . MET A 1 75 ? 5.202 -19.462 -31.926 1.00 0.00 75 MET A O 8
ATOM 11118 N N . ALA A 1 76 ? 6.170 -17.455 -31.612 1.00 0.00 76 ALA A N 8
ATOM 11119 C CA . ALA A 1 76 ? 7.529 -17.970 -31.723 1.00 0.00 76 ALA A CA 8
ATOM 11120 C C . ALA A 1 76 ? 8.019 -18.516 -30.386 1.00 0.00 76 ALA A C 8
ATOM 11121 O O . ALA A 1 76 ? 8.302 -19.707 -30.258 1.00 0.00 76 ALA A O 8
ATOM 11128 N N . GLU A 1 77 ? 8.118 -17.637 -29.393 1.00 0.00 77 GLU A N 8
ATOM 11129 C CA . GLU A 1 77 ? 8.576 -18.033 -28.067 1.00 0.00 77 GLU A CA 8
ATOM 11130 C C . GLU A 1 77 ? 7.629 -19.055 -27.446 1.00 0.00 77 GLU A C 8
ATOM 11131 O O . GLU A 1 77 ? 7.989 -20.217 -27.256 1.00 0.00 77 GLU A O 8
ATOM 11143 N N . HIS A 1 78 ? 6.415 -18.613 -27.132 1.00 0.00 78 HIS A N 8
ATOM 11144 C CA . HIS A 1 78 ? 5.414 -19.489 -26.532 1.00 0.00 78 HIS A CA 8
ATOM 11145 C C . HIS A 1 78 ? 4.552 -20.145 -27.607 1.00 0.00 78 HIS A C 8
ATOM 11146 O O . HIS A 1 78 ? 3.393 -19.777 -27.797 1.00 0.00 78 HIS A O 8
ATOM 11160 N N . SER A 1 79 ? 5.127 -21.118 -28.307 1.00 0.00 79 SER A N 8
ATOM 11161 C CA . SER A 1 79 ? 4.413 -21.822 -29.366 1.00 0.00 79 SER A CA 8
ATOM 11162 C C . SER A 1 79 ? 3.614 -22.991 -28.798 1.00 0.00 79 SER A C 8
ATOM 11163 O O . SER A 1 79 ? 3.823 -23.404 -27.658 1.00 0.00 79 SER A O 8
ATOM 11171 N N . ALA A 1 80 ? 2.697 -23.519 -29.602 1.00 0.00 80 ALA A N 8
ATOM 11172 C CA . ALA A 1 80 ? 1.867 -24.641 -29.182 1.00 0.00 80 ALA A CA 8
ATOM 11173 C C . ALA A 1 80 ? 1.448 -25.492 -30.376 1.00 0.00 80 ALA A C 8
ATOM 11174 O O . ALA A 1 80 ? 0.593 -25.093 -31.167 1.00 0.00 80 ALA A O 8
ATOM 11181 N N . LYS A 1 81 ? 2.056 -26.666 -30.502 1.00 0.00 81 LYS A N 8
ATOM 11182 C CA . LYS A 1 81 ? 1.747 -27.575 -31.599 1.00 0.00 81 LYS A CA 8
ATOM 11183 C C . LYS A 1 81 ? 0.654 -28.561 -31.198 1.00 0.00 81 LYS A C 8
ATOM 11184 O O . LYS A 1 81 ? 0.418 -28.815 -30.016 1.00 0.00 81 LYS A O 8
ATOM 11203 N N . PRO A 1 82 ? -0.028 -29.131 -32.202 1.00 0.00 82 PRO A N 8
ATOM 11204 C CA . PRO A 1 82 ? -1.105 -30.100 -31.978 1.00 0.00 82 PRO A CA 8
ATOM 11205 C C . PRO A 1 82 ? -0.586 -31.430 -31.444 1.00 0.00 82 PRO A C 8
ATOM 11206 O O . PRO A 1 82 ? -1.349 -32.381 -31.274 1.00 0.00 82 PRO A O 8
ATOM 11217 N N . SER A 1 83 ? 0.715 -31.491 -31.182 1.00 0.00 83 SER A N 8
ATOM 11218 C CA . SER A 1 83 ? 1.336 -32.707 -30.671 1.00 0.00 83 SER A CA 8
ATOM 11219 C C . SER A 1 83 ? 0.950 -32.943 -29.214 1.00 0.00 83 SER A C 8
ATOM 11220 O O . SER A 1 83 ? 0.857 -32.003 -28.424 1.00 0.00 83 SER A O 8
ATOM 11228 N N . ASP A 1 84 ? 0.726 -34.205 -28.865 1.00 0.00 84 ASP A N 8
ATOM 11229 C CA . ASP A 1 84 ? 0.350 -34.567 -27.503 1.00 0.00 84 ASP A CA 8
ATOM 11230 C C . ASP A 1 84 ? 0.622 -36.045 -27.239 1.00 0.00 84 ASP A C 8
ATOM 11231 O O . ASP A 1 84 ? -0.058 -36.917 -27.778 1.00 0.00 84 ASP A O 8
ATOM 11240 N N . ALA A 1 85 ? 1.622 -36.317 -26.407 1.00 0.00 85 ALA A N 8
ATOM 11241 C CA . ALA A 1 85 ? 1.983 -37.689 -26.071 1.00 0.00 85 ALA A CA 8
ATOM 11242 C C . ALA A 1 85 ? 2.407 -37.803 -24.610 1.00 0.00 85 ALA A C 8
ATOM 11243 O O . ALA A 1 85 ? 3.110 -36.937 -24.090 1.00 0.00 85 ALA A O 8
ATOM 11250 N N . GLU A 1 86 ? 1.974 -38.875 -23.955 1.00 0.00 86 GLU A N 8
ATOM 11251 C CA . GLU A 1 86 ? 2.309 -39.100 -22.554 1.00 0.00 86 GLU A CA 8
ATOM 11252 C C . GLU A 1 86 ? 2.842 -40.514 -22.341 1.00 0.00 86 GLU A C 8
ATOM 11253 O O . GLU A 1 86 ? 3.915 -40.704 -21.769 1.00 0.00 86 GLU A O 8
ATOM 11265 N N . ALA A 1 87 ? 2.084 -41.501 -22.806 1.00 0.00 87 ALA A N 8
ATOM 11266 C CA . ALA A 1 87 ? 2.480 -42.898 -22.669 1.00 0.00 87 ALA A CA 8
ATOM 11267 C C . ALA A 1 87 ? 3.558 -43.265 -23.683 1.00 0.00 87 ALA A C 8
ATOM 11268 O O . ALA A 1 87 ? 3.907 -42.463 -24.550 1.00 0.00 87 ALA A O 8
ATOM 11275 N N . SER A 1 88 ? 4.083 -44.480 -23.568 1.00 0.00 88 SER A N 8
ATOM 11276 C CA . SER A 1 88 ? 5.125 -44.952 -24.473 1.00 0.00 88 SER A CA 8
ATOM 11277 C C . SER A 1 88 ? 4.856 -46.389 -24.910 1.00 0.00 88 SER A C 8
ATOM 11278 O O . SER A 1 88 ? 4.907 -47.314 -24.100 1.00 0.00 88 SER A O 8
ATOM 11286 N N . GLU A 1 89 ? 4.569 -46.566 -26.196 1.00 0.00 89 GLU A N 8
ATOM 11287 C CA . GLU A 1 89 ? 4.291 -47.890 -26.740 1.00 0.00 89 GLU A CA 8
ATOM 11288 C C . GLU A 1 89 ? 4.337 -47.871 -28.265 1.00 0.00 89 GLU A C 8
ATOM 11289 O O . GLU A 1 89 ? 4.419 -46.810 -28.882 1.00 0.00 89 GLU A O 8
ATOM 11301 N N . GLY A 1 90 ? 4.284 -49.055 -28.868 1.00 0.00 90 GLY A N 8
ATOM 11302 C CA . GLY A 1 90 ? 4.321 -49.153 -30.315 1.00 0.00 90 GLY A CA 8
ATOM 11303 C C . GLY A 1 90 ? 5.541 -49.902 -30.814 1.00 0.00 90 GLY A C 8
ATOM 11304 O O . GLY A 1 90 ? 5.444 -51.057 -31.227 1.00 0.00 90 GLY A O 8
ATOM 11308 N N . GLY A 1 91 ? 6.695 -49.242 -30.778 1.00 0.00 91 GLY A N 8
ATOM 11309 C CA . GLY A 1 91 ? 7.922 -49.867 -31.234 1.00 0.00 91 GLY A CA 8
ATOM 11310 C C . GLY A 1 91 ? 8.171 -51.208 -30.571 1.00 0.00 91 GLY A C 8
ATOM 11311 O O . GLY A 1 91 ? 8.543 -51.268 -29.400 1.00 0.00 91 GLY A O 8
ATOM 11315 N N . GLU A 1 92 ? 7.964 -52.285 -31.322 1.00 0.00 92 GLU A N 8
ATOM 11316 C CA . GLU A 1 92 ? 8.167 -53.631 -30.799 1.00 0.00 92 GLU A CA 8
ATOM 11317 C C . GLU A 1 92 ? 9.470 -53.718 -30.010 1.00 0.00 92 GLU A C 8
ATOM 11318 O O . GLU A 1 92 ? 10.551 -53.477 -30.549 1.00 0.00 92 GLU A O 8
ATOM 11330 N N . SER A 1 93 ? 9.360 -54.063 -28.732 1.00 0.00 93 SER A N 8
ATOM 11331 C CA . SER A 1 93 ? 10.529 -54.177 -27.867 1.00 0.00 93 SER A CA 8
ATOM 11332 C C . SER A 1 93 ? 11.563 -55.120 -28.474 1.00 0.00 93 SER A C 8
ATOM 11333 O O . SER A 1 93 ? 11.260 -55.887 -29.387 1.00 0.00 93 SER A O 8
ATOM 11341 N N . GLY A 1 94 ? 12.787 -55.057 -27.959 1.00 0.00 94 GLY A N 8
ATOM 11342 C CA . GLY A 1 94 ? 13.849 -55.909 -28.461 1.00 0.00 94 GLY A CA 8
ATOM 11343 C C . GLY A 1 94 ? 15.158 -55.699 -27.727 1.00 0.00 94 GLY A C 8
ATOM 11344 O O . GLY A 1 94 ? 16.055 -55.001 -28.200 1.00 0.00 94 GLY A O 8
ATOM 11348 N N . PRO A 1 95 ? 15.280 -56.312 -26.540 1.00 0.00 95 PRO A N 8
ATOM 11349 C CA . PRO A 1 95 ? 16.485 -56.202 -25.712 1.00 0.00 95 PRO A CA 8
ATOM 11350 C C . PRO A 1 95 ? 17.675 -56.934 -26.322 1.00 0.00 95 PRO A C 8
ATOM 11351 O O . PRO A 1 95 ? 17.509 -57.928 -27.029 1.00 0.00 95 PRO A O 8
ATOM 11362 N N . SER A 1 96 ? 18.876 -56.436 -26.044 1.00 0.00 96 SER A N 8
ATOM 11363 C CA . SER A 1 96 ? 20.095 -57.042 -26.569 1.00 0.00 96 SER A CA 8
ATOM 11364 C C . SER A 1 96 ? 20.563 -58.183 -25.672 1.00 0.00 96 SER A C 8
ATOM 11365 O O . SER A 1 96 ? 20.107 -58.324 -24.538 1.00 0.00 96 SER A O 8
ATOM 11373 N N . SER A 1 97 ? 21.478 -58.997 -26.190 1.00 0.00 97 SER A N 8
ATOM 11374 C CA . SER A 1 97 ? 22.007 -60.129 -25.439 1.00 0.00 97 SER A CA 8
ATOM 11375 C C . SER A 1 97 ? 23.522 -60.023 -25.291 1.00 0.00 97 SER A C 8
ATOM 11376 O O . SER A 1 97 ? 24.162 -59.190 -25.931 1.00 0.00 97 SER A O 8
ATOM 11384 N N . GLY A 1 98 ? 24.089 -60.875 -24.442 1.00 0.00 98 GLY A N 8
ATOM 11385 C CA . GLY A 1 98 ? 25.523 -60.861 -24.224 1.00 0.00 98 GLY A CA 8
ATOM 11386 C C . GLY A 1 98 ? 26.223 -62.024 -24.898 1.00 0.00 98 GLY A C 8
ATOM 11387 O O . GLY A 1 98 ? 25.877 -62.402 -26.017 1.00 0.00 98 GLY A O 8
ATOM 11393 N N . GLY A 1 1 ? 4.048 25.830 22.859 1.00 0.00 1 GLY A N 9
ATOM 11394 C CA . GLY A 1 1 ? 3.625 24.850 21.876 1.00 0.00 1 GLY A CA 9
ATOM 11395 C C . GLY A 1 1 ? 3.732 25.369 20.456 1.00 0.00 1 GLY A C 9
ATOM 11396 O O . GLY A 1 1 ? 3.885 26.571 20.238 1.00 0.00 1 GLY A O 9
ATOM 11400 N N . SER A 1 2 ? 3.653 24.462 19.489 1.00 0.00 2 SER A N 9
ATOM 11401 C CA . SER A 1 2 ? 3.747 24.834 18.082 1.00 0.00 2 SER A CA 9
ATOM 11402 C C . SER A 1 2 ? 3.423 23.645 17.182 1.00 0.00 2 SER A C 9
ATOM 11403 O O . SER A 1 2 ? 4.011 22.572 17.318 1.00 0.00 2 SER A O 9
ATOM 11411 N N . SER A 1 3 ? 2.484 23.845 16.263 1.00 0.00 3 SER A N 9
ATOM 11412 C CA . SER A 1 3 ? 2.078 22.789 15.343 1.00 0.00 3 SER A CA 9
ATOM 11413 C C . SER A 1 3 ? 3.241 22.373 14.447 1.00 0.00 3 SER A C 9
ATOM 11414 O O . SER A 1 3 ? 4.260 23.058 14.375 1.00 0.00 3 SER A O 9
ATOM 11422 N N . GLY A 1 4 ? 3.080 21.243 13.765 1.00 0.00 4 GLY A N 9
ATOM 11423 C CA . GLY A 1 4 ? 4.123 20.753 12.883 1.00 0.00 4 GLY A CA 9
ATOM 11424 C C . GLY A 1 4 ? 3.699 19.518 12.113 1.00 0.00 4 GLY A C 9
ATOM 11425 O O . GLY A 1 4 ? 3.880 18.394 12.581 1.00 0.00 4 GLY A O 9
ATOM 11429 N N . SER A 1 5 ? 3.131 19.726 10.930 1.00 0.00 5 SER A N 9
ATOM 11430 C CA . SER A 1 5 ? 2.674 18.621 10.096 1.00 0.00 5 SER A CA 9
ATOM 11431 C C . SER A 1 5 ? 2.940 18.908 8.621 1.00 0.00 5 SER A C 9
ATOM 11432 O O . SER A 1 5 ? 2.890 20.057 8.182 1.00 0.00 5 SER A O 9
ATOM 11440 N N . SER A 1 6 ? 3.221 17.854 7.861 1.00 0.00 6 SER A N 9
ATOM 11441 C CA . SER A 1 6 ? 3.498 17.992 6.436 1.00 0.00 6 SER A CA 9
ATOM 11442 C C . SER A 1 6 ? 3.215 16.686 5.699 1.00 0.00 6 SER A C 9
ATOM 11443 O O . SER A 1 6 ? 3.797 15.647 6.008 1.00 0.00 6 SER A O 9
ATOM 11451 N N . GLY A 1 7 ? 2.316 16.749 4.721 1.00 0.00 7 GLY A N 9
ATOM 11452 C CA . GLY A 1 7 ? 1.970 15.566 3.955 1.00 0.00 7 GLY A CA 9
ATOM 11453 C C . GLY A 1 7 ? 1.824 15.857 2.474 1.00 0.00 7 GLY A C 9
ATOM 11454 O O . GLY A 1 7 ? 0.940 16.601 2.050 1.00 0.00 7 GLY A O 9
ATOM 11458 N N . PRO A 1 8 ? 2.709 15.262 1.661 1.00 0.00 8 PRO A N 9
ATOM 11459 C CA . PRO A 1 8 ? 2.696 15.447 0.206 1.00 0.00 8 PRO A CA 9
ATOM 11460 C C . PRO A 1 8 ? 1.493 14.779 -0.452 1.00 0.00 8 PRO A C 9
ATOM 11461 O O . PRO A 1 8 ? 0.611 14.258 0.228 1.00 0.00 8 PRO A O 9
ATOM 11472 N N . GLY A 1 9 ? 1.465 14.799 -1.781 1.00 0.00 9 GLY A N 9
ATOM 11473 C CA . GLY A 1 9 ? 0.366 14.193 -2.509 1.00 0.00 9 GLY A CA 9
ATOM 11474 C C . GLY A 1 9 ? -0.613 15.219 -3.043 1.00 0.00 9 GLY A C 9
ATOM 11475 O O . GLY A 1 9 ? -1.805 15.167 -2.741 1.00 0.00 9 GLY A O 9
ATOM 11479 N N . GLY A 1 10 ? -0.110 16.158 -3.838 1.00 0.00 10 GLY A N 9
ATOM 11480 C CA . GLY A 1 10 ? -0.962 17.190 -4.400 1.00 0.00 10 GLY A CA 9
ATOM 11481 C C . GLY A 1 10 ? -1.405 16.869 -5.814 1.00 0.00 10 GLY A C 9
ATOM 11482 O O . GLY A 1 10 ? -0.840 16.003 -6.483 1.00 0.00 10 GLY A O 9
ATOM 11486 N N . PRO A 1 11 ? -2.441 17.575 -6.288 1.00 0.00 11 PRO A N 9
ATOM 11487 C CA . PRO A 1 11 ? -2.984 17.378 -7.636 1.00 0.00 11 PRO A CA 9
ATOM 11488 C C . PRO A 1 11 ? -2.030 17.863 -8.722 1.00 0.00 11 PRO A C 9
ATOM 11489 O O . PRO A 1 11 ? -2.037 19.038 -9.087 1.00 0.00 11 PRO A O 9
ATOM 11500 N N . GLU A 1 12 ? -1.210 16.950 -9.234 1.00 0.00 12 GLU A N 9
ATOM 11501 C CA . GLU A 1 12 ? -0.250 17.287 -10.279 1.00 0.00 12 GLU A CA 9
ATOM 11502 C C . GLU A 1 12 ? 0.862 18.176 -9.729 1.00 0.00 12 GLU A C 9
ATOM 11503 O O . GLU A 1 12 ? 1.343 19.079 -10.413 1.00 0.00 12 GLU A O 9
ATOM 11515 N N . GLU A 1 13 ? 1.264 17.912 -8.490 1.00 0.00 13 GLU A N 9
ATOM 11516 C CA . GLU A 1 13 ? 2.319 18.688 -7.848 1.00 0.00 13 GLU A CA 9
ATOM 11517 C C . GLU A 1 13 ? 3.693 18.263 -8.355 1.00 0.00 13 GLU A C 9
ATOM 11518 O O . GLU A 1 13 ? 4.452 19.077 -8.880 1.00 0.00 13 GLU A O 9
ATOM 11530 N N . GLN A 1 14 ? 4.006 16.981 -8.194 1.00 0.00 14 GLN A N 9
ATOM 11531 C CA . GLN A 1 14 ? 5.290 16.447 -8.634 1.00 0.00 14 GLN A CA 9
ATOM 11532 C C . GLN A 1 14 ? 5.370 16.408 -10.156 1.00 0.00 14 GLN A C 9
ATOM 11533 O O . GLN A 1 14 ? 6.409 16.715 -10.741 1.00 0.00 14 GLN A O 9
ATOM 11547 N N . TRP A 1 15 ? 4.268 16.028 -10.792 1.00 0.00 15 TRP A N 9
ATOM 11548 C CA . TRP A 1 15 ? 4.214 15.948 -12.247 1.00 0.00 15 TRP A CA 9
ATOM 11549 C C . TRP A 1 15 ? 4.526 17.301 -12.878 1.00 0.00 15 TRP A C 9
ATOM 11550 O O . TRP A 1 15 ? 5.279 17.383 -13.848 1.00 0.00 15 TRP A O 9
ATOM 11571 N N . GLN A 1 16 ? 3.943 18.357 -12.322 1.00 0.00 16 GLN A N 9
ATOM 11572 C CA . GLN A 1 16 ? 4.160 19.706 -12.832 1.00 0.00 16 GLN A CA 9
ATOM 11573 C C . GLN A 1 16 ? 5.552 20.209 -12.466 1.00 0.00 16 GLN A C 9
ATOM 11574 O O . GLN A 1 16 ? 6.274 20.738 -13.311 1.00 0.00 16 GLN A O 9
ATOM 11588 N N . ARG A 1 17 ? 5.923 20.042 -11.200 1.00 0.00 17 ARG A N 9
ATOM 11589 C CA . ARG A 1 17 ? 7.228 20.481 -10.722 1.00 0.00 17 ARG A CA 9
ATOM 11590 C C . ARG A 1 17 ? 8.332 20.050 -11.682 1.00 0.00 17 ARG A C 9
ATOM 11591 O O . ARG A 1 17 ? 9.378 20.692 -11.771 1.00 0.00 17 ARG A O 9
ATOM 11612 N N . ALA A 1 18 ? 8.092 18.957 -12.400 1.00 0.00 18 ALA A N 9
ATOM 11613 C CA . ALA A 1 18 ? 9.065 18.441 -13.355 1.00 0.00 18 ALA A CA 9
ATOM 11614 C C . ALA A 1 18 ? 8.784 18.961 -14.760 1.00 0.00 18 ALA A C 9
ATOM 11615 O O . ALA A 1 18 ? 9.704 19.164 -15.552 1.00 0.00 18 ALA A O 9
ATOM 11622 N N . ILE A 1 19 ? 7.508 19.173 -15.063 1.00 0.00 19 ILE A N 9
ATOM 11623 C CA . ILE A 1 19 ? 7.107 19.670 -16.374 1.00 0.00 19 ILE A CA 9
ATOM 11624 C C . ILE A 1 19 ? 7.723 21.036 -16.656 1.00 0.00 19 ILE A C 9
ATOM 11625 O O . ILE A 1 19 ? 8.029 21.367 -17.802 1.00 0.00 19 ILE A O 9
ATOM 11641 N N . HIS A 1 20 ? 7.905 21.826 -15.602 1.00 0.00 20 HIS A N 9
ATOM 11642 C CA . HIS A 1 20 ? 8.488 23.157 -15.736 1.00 0.00 20 HIS A CA 9
ATOM 11643 C C . HIS A 1 20 ? 10.002 23.107 -15.553 1.00 0.00 20 HIS A C 9
ATOM 11644 O O . HIS A 1 20 ? 10.730 23.932 -16.105 1.00 0.00 20 HIS A O 9
ATOM 11658 N N . GLU A 1 21 ? 10.468 22.136 -14.775 1.00 0.00 21 GLU A N 9
ATOM 11659 C CA . GLU A 1 21 ? 11.895 21.981 -14.519 1.00 0.00 21 GLU A CA 9
ATOM 11660 C C . GLU A 1 21 ? 12.602 21.372 -15.726 1.00 0.00 21 GLU A C 9
ATOM 11661 O O . GLU A 1 21 ? 13.539 21.956 -16.270 1.00 0.00 21 GLU A O 9
ATOM 11673 N N . ARG A 1 22 ? 12.145 20.195 -16.140 1.00 0.00 22 ARG A N 9
ATOM 11674 C CA . ARG A 1 22 ? 12.734 19.505 -17.282 1.00 0.00 22 ARG A CA 9
ATOM 11675 C C . ARG A 1 22 ? 12.054 19.926 -18.581 1.00 0.00 22 ARG A C 9
ATOM 11676 O O . ARG A 1 22 ? 12.612 20.692 -19.366 1.00 0.00 22 ARG A O 9
ATOM 11697 N N . GLY A 1 23 ? 10.845 19.419 -18.802 1.00 0.00 23 GLY A N 9
ATOM 11698 C CA . GLY A 1 23 ? 10.109 19.753 -20.007 1.00 0.00 23 GLY A CA 9
ATOM 11699 C C . GLY A 1 23 ? 8.672 19.274 -19.960 1.00 0.00 23 GLY A C 9
ATOM 11700 O O . GLY A 1 23 ? 7.741 20.076 -20.035 1.00 0.00 23 GLY A O 9
ATOM 11704 N N . GLU A 1 24 ? 8.490 17.963 -19.838 1.00 0.00 24 GLU A N 9
ATOM 11705 C CA . GLU A 1 24 ? 7.155 17.379 -19.785 1.00 0.00 24 GLU A CA 9
ATOM 11706 C C . GLU A 1 24 ? 7.145 16.121 -18.920 1.00 0.00 24 GLU A C 9
ATOM 11707 O O . GLU A 1 24 ? 8.197 15.620 -18.523 1.00 0.00 24 GLU A O 9
ATOM 11719 N N . ALA A 1 25 ? 5.950 15.618 -18.631 1.00 0.00 25 ALA A N 9
ATOM 11720 C CA . ALA A 1 25 ? 5.802 14.419 -17.815 1.00 0.00 25 ALA A CA 9
ATOM 11721 C C . ALA A 1 25 ? 4.994 13.353 -18.546 1.00 0.00 25 ALA A C 9
ATOM 11722 O O . ALA A 1 25 ? 3.809 13.162 -18.273 1.00 0.00 25 ALA A O 9
ATOM 11729 N N . VAL A 1 26 ? 5.642 12.661 -19.478 1.00 0.00 26 VAL A N 9
ATOM 11730 C CA . VAL A 1 26 ? 4.983 11.614 -20.249 1.00 0.00 26 VAL A CA 9
ATOM 11731 C C . VAL A 1 26 ? 4.488 10.493 -19.342 1.00 0.00 26 VAL A C 9
ATOM 11732 O O . VAL A 1 26 ? 4.842 10.430 -18.165 1.00 0.00 26 VAL A O 9
ATOM 11745 N N . CYS A 1 27 ? 3.666 9.609 -19.898 1.00 0.00 27 CYS A N 9
ATOM 11746 C CA . CYS A 1 27 ? 3.121 8.489 -19.141 1.00 0.00 27 CYS A CA 9
ATOM 11747 C C . CYS A 1 27 ? 4.231 7.538 -18.702 1.00 0.00 27 CYS A C 9
ATOM 11748 O O . CYS A 1 27 ? 4.999 7.023 -19.515 1.00 0.00 27 CYS A O 9
ATOM 11755 N N . PRO A 1 28 ? 4.318 7.298 -17.385 1.00 0.00 28 PRO A N 9
ATOM 11756 C CA . PRO A 1 28 ? 5.329 6.407 -16.808 1.00 0.00 28 PRO A CA 9
ATOM 11757 C C . PRO A 1 28 ? 5.080 4.944 -17.157 1.00 0.00 28 PRO A C 9
ATOM 11758 O O . PRO A 1 28 ? 5.808 4.056 -16.712 1.00 0.00 28 PRO A O 9
ATOM 11769 N N . THR A 1 29 ? 4.047 4.699 -17.957 1.00 0.00 29 THR A N 9
ATOM 11770 C CA . THR A 1 29 ? 3.702 3.343 -18.366 1.00 0.00 29 THR A CA 9
ATOM 11771 C C . THR A 1 29 ? 4.120 3.080 -19.808 1.00 0.00 29 THR A C 9
ATOM 11772 O O . THR A 1 29 ? 4.749 2.065 -20.108 1.00 0.00 29 THR A O 9
ATOM 11783 N N . CYS A 1 30 ? 3.768 4.001 -20.698 1.00 0.00 30 CYS A N 9
ATOM 11784 C CA . CYS A 1 30 ? 4.106 3.870 -22.110 1.00 0.00 30 CYS A CA 9
ATOM 11785 C C . CYS A 1 30 ? 4.948 5.053 -22.580 1.00 0.00 30 CYS A C 9
ATOM 11786 O O . CYS A 1 30 ? 5.706 4.945 -23.544 1.00 0.00 30 CYS A O 9
ATOM 11793 N N . ASN A 1 31 ? 4.810 6.181 -21.892 1.00 0.00 31 ASN A N 9
ATOM 11794 C CA . ASN A 1 31 ? 5.557 7.385 -22.239 1.00 0.00 31 ASN A CA 9
ATOM 11795 C C . ASN A 1 31 ? 5.020 8.007 -23.524 1.00 0.00 31 ASN A C 9
ATOM 11796 O O . ASN A 1 31 ? 5.773 8.585 -24.308 1.00 0.00 31 ASN A O 9
ATOM 11807 N N . VAL A 1 32 ? 3.713 7.886 -23.732 1.00 0.00 32 VAL A N 9
ATOM 11808 C CA . VAL A 1 32 ? 3.074 8.438 -24.921 1.00 0.00 32 VAL A CA 9
ATOM 11809 C C . VAL A 1 32 ? 1.718 9.046 -24.583 1.00 0.00 32 VAL A C 9
ATOM 11810 O O . VAL A 1 32 ? 0.747 8.330 -24.339 1.00 0.00 32 VAL A O 9
ATOM 11823 N N . VAL A 1 33 ? 1.657 10.374 -24.572 1.00 0.00 33 VAL A N 9
ATOM 11824 C CA . VAL A 1 33 ? 0.419 11.081 -24.265 1.00 0.00 33 VAL A CA 9
ATOM 11825 C C . VAL A 1 33 ? 0.492 12.536 -24.714 1.00 0.00 33 VAL A C 9
ATOM 11826 O O . VAL A 1 33 ? 1.478 12.965 -25.314 1.00 0.00 33 VAL A O 9
ATOM 11839 N N . THR A 1 34 ? -0.560 13.294 -24.418 1.00 0.00 34 THR A N 9
ATOM 11840 C CA . THR A 1 34 ? -0.617 14.702 -24.790 1.00 0.00 34 THR A CA 9
ATOM 11841 C C . THR A 1 34 ? 0.729 15.383 -24.572 1.00 0.00 34 THR A C 9
ATOM 11842 O O . THR A 1 34 ? 1.375 15.187 -23.542 1.00 0.00 34 THR A O 9
ATOM 11853 N N . ARG A 1 35 ? 1.147 16.185 -25.546 1.00 0.00 35 ARG A N 9
ATOM 11854 C CA . ARG A 1 35 ? 2.417 16.895 -25.459 1.00 0.00 35 ARG A CA 9
ATOM 11855 C C . ARG A 1 35 ? 2.645 17.431 -24.049 1.00 0.00 35 ARG A C 9
ATOM 11856 O O . ARG A 1 35 ? 3.739 17.315 -23.497 1.00 0.00 35 ARG A O 9
ATOM 11877 N N . LYS A 1 36 ? 1.604 18.020 -23.470 1.00 0.00 36 LYS A N 9
ATOM 11878 C CA . LYS A 1 36 ? 1.688 18.575 -22.124 1.00 0.00 36 LYS A CA 9
ATOM 11879 C C . LYS A 1 36 ? 1.674 17.465 -21.077 1.00 0.00 36 LYS A C 9
ATOM 11880 O O . LYS A 1 36 ? 2.249 17.608 -19.998 1.00 0.00 36 LYS A O 9
ATOM 11899 N N . THR A 1 37 ? 1.013 16.359 -21.403 1.00 0.00 37 THR A N 9
ATOM 11900 C CA . THR A 1 37 ? 0.924 15.225 -20.491 1.00 0.00 37 THR A CA 9
ATOM 11901 C C . THR A 1 37 ? 0.354 15.648 -19.142 1.00 0.00 37 THR A C 9
ATOM 11902 O O . THR A 1 37 ? 0.772 15.150 -18.096 1.00 0.00 37 THR A O 9
ATOM 11913 N N . LEU A 1 38 ? -0.603 16.569 -19.172 1.00 0.00 38 LEU A N 9
ATOM 11914 C CA . LEU A 1 38 ? -1.231 17.060 -17.950 1.00 0.00 38 LEU A CA 9
ATOM 11915 C C . LEU A 1 38 ? -2.725 16.752 -17.946 1.00 0.00 38 LEU A C 9
ATOM 11916 O O . LEU A 1 38 ? -3.215 16.013 -17.091 1.00 0.00 38 LEU A O 9
ATOM 11932 N N . VAL A 1 39 ? -3.445 17.323 -18.907 1.00 0.00 39 VAL A N 9
ATOM 11933 C CA . VAL A 1 39 ? -4.883 17.107 -19.016 1.00 0.00 39 VAL A CA 9
ATOM 11934 C C . VAL A 1 39 ? -5.189 15.753 -19.647 1.00 0.00 39 VAL A C 9
ATOM 11935 O O . VAL A 1 39 ? -6.113 15.057 -19.229 1.00 0.00 39 VAL A O 9
ATOM 11948 N N . GLY A 1 40 ? -4.406 15.386 -20.656 1.00 0.00 40 GLY A N 9
ATOM 11949 C CA . GLY A 1 40 ? -4.609 14.116 -21.329 1.00 0.00 40 GLY A CA 9
ATOM 11950 C C . GLY A 1 40 ? -4.009 12.953 -20.565 1.00 0.00 40 GLY A C 9
ATOM 11951 O O . GLY A 1 40 ? -4.511 11.830 -20.634 1.00 0.00 40 GLY A O 9
ATOM 11955 N N . LEU A 1 41 ? -2.931 13.219 -19.835 1.00 0.00 41 LEU A N 9
ATOM 11956 C CA . LEU A 1 41 ? -2.260 12.185 -19.056 1.00 0.00 41 LEU A CA 9
ATOM 11957 C C . LEU A 1 41 ? -3.196 11.605 -18.000 1.00 0.00 41 LEU A C 9
ATOM 11958 O O . LEU A 1 41 ? -3.078 10.439 -17.623 1.00 0.00 41 LEU A O 9
ATOM 11974 N N . LYS A 1 42 ? -4.127 12.426 -17.528 1.00 0.00 42 LYS A N 9
ATOM 11975 C CA . LYS A 1 42 ? -5.087 11.996 -16.518 1.00 0.00 42 LYS A CA 9
ATOM 11976 C C . LYS A 1 42 ? -6.193 11.152 -17.143 1.00 0.00 42 LYS A C 9
ATOM 11977 O O . LYS A 1 42 ? -6.532 10.081 -16.639 1.00 0.00 42 LYS A O 9
ATOM 11996 N N . LYS A 1 43 ? -6.752 11.640 -18.246 1.00 0.00 43 LYS A N 9
ATOM 11997 C CA . LYS A 1 43 ? -7.818 10.930 -18.943 1.00 0.00 43 LYS A CA 9
ATOM 11998 C C . LYS A 1 43 ? -7.272 9.704 -19.667 1.00 0.00 43 LYS A C 9
ATOM 11999 O O . LYS A 1 43 ? -8.020 8.787 -20.007 1.00 0.00 43 LYS A O 9
ATOM 12018 N N . HIS A 1 44 ? -5.963 9.693 -19.899 1.00 0.00 44 HIS A N 9
ATOM 12019 C CA . HIS A 1 44 ? -5.316 8.578 -20.582 1.00 0.00 44 HIS A CA 9
ATOM 12020 C C . HIS A 1 44 ? -4.913 7.493 -19.588 1.00 0.00 44 HIS A C 9
ATOM 12021 O O . HIS A 1 44 ? -5.262 6.324 -19.754 1.00 0.00 44 HIS A O 9
ATOM 12035 N N . MET A 1 45 ? -4.176 7.888 -18.555 1.00 0.00 45 MET A N 9
ATOM 12036 C CA . MET A 1 45 ? -3.726 6.948 -17.534 1.00 0.00 45 MET A CA 9
ATOM 12037 C C . MET A 1 45 ? -4.889 6.103 -17.022 1.00 0.00 45 MET A C 9
ATOM 12038 O O . MET A 1 45 ? -4.688 5.009 -16.498 1.00 0.00 45 MET A O 9
ATOM 12052 N N . GLU A 1 46 ? -6.104 6.620 -17.178 1.00 0.00 46 GLU A N 9
ATOM 12053 C CA . GLU A 1 46 ? -7.297 5.912 -16.730 1.00 0.00 46 GLU A CA 9
ATOM 12054 C C . GLU A 1 46 ? -7.539 4.665 -17.576 1.00 0.00 46 GLU A C 9
ATOM 12055 O O . GLU A 1 46 ? -8.037 3.653 -17.082 1.00 0.00 46 GLU A O 9
ATOM 12067 N N . VAL A 1 47 ? -7.184 4.745 -18.854 1.00 0.00 47 VAL A N 9
ATOM 12068 C CA . VAL A 1 47 ? -7.362 3.624 -19.769 1.00 0.00 47 VAL A CA 9
ATOM 12069 C C . VAL A 1 47 ? -6.036 2.925 -20.045 1.00 0.00 47 VAL A C 9
ATOM 12070 O O . VAL A 1 47 ? -6.007 1.760 -20.443 1.00 0.00 47 VAL A O 9
ATOM 12083 N N . CYS A 1 48 ? -4.938 3.643 -19.831 1.00 0.00 48 CYS A N 9
ATOM 12084 C CA . CYS A 1 48 ? -3.607 3.092 -20.056 1.00 0.00 48 CYS A CA 9
ATOM 12085 C C . CYS A 1 48 ? -3.568 1.606 -19.713 1.00 0.00 48 CYS A C 9
ATOM 12086 O O . CYS A 1 48 ? -3.127 0.785 -20.517 1.00 0.00 48 CYS A O 9
ATOM 12093 N N . GLN A 1 49 ? -4.033 1.268 -18.514 1.00 0.00 49 GLN A N 9
ATOM 12094 C CA . GLN A 1 49 ? -4.051 -0.119 -18.065 1.00 0.00 49 GLN A CA 9
ATOM 12095 C C . GLN A 1 49 ? -4.547 -1.043 -19.172 1.00 0.00 49 GLN A C 9
ATOM 12096 O O . GLN A 1 49 ? -3.943 -2.080 -19.447 1.00 0.00 49 GLN A O 9
ATOM 12110 N N . LYS A 1 50 ? -5.651 -0.661 -19.805 1.00 0.00 50 LYS A N 9
ATOM 12111 C CA . LYS A 1 50 ? -6.229 -1.454 -20.883 1.00 0.00 50 LYS A CA 9
ATOM 12112 C C . LYS A 1 50 ? -5.181 -1.775 -21.944 1.00 0.00 50 LYS A C 9
ATOM 12113 O O . LYS A 1 50 ? -5.132 -2.891 -22.465 1.00 0.00 50 LYS A O 9
ATOM 12132 N N . LEU A 1 51 ? -4.344 -0.793 -22.259 1.00 0.00 51 LEU A N 9
ATOM 12133 C CA . LEU A 1 51 ? -3.296 -0.972 -23.258 1.00 0.00 51 LEU A CA 9
ATOM 12134 C C . LEU A 1 51 ? -2.142 -1.795 -22.694 1.00 0.00 51 LEU A C 9
ATOM 12135 O O . LEU A 1 51 ? -1.707 -2.770 -23.305 1.00 0.00 51 LEU A O 9
ATOM 12151 N N . GLN A 1 52 ? -1.653 -1.396 -21.524 1.00 0.00 52 GLN A N 9
ATOM 12152 C CA . GLN A 1 52 ? -0.551 -2.098 -20.878 1.00 0.00 52 GLN A CA 9
ATOM 12153 C C . GLN A 1 52 ? -0.765 -3.607 -20.924 1.00 0.00 52 GLN A C 9
ATOM 12154 O O . GLN A 1 52 ? 0.093 -4.352 -21.398 1.00 0.00 52 GLN A O 9
ATOM 12168 N N . ASP A 1 53 ? -1.915 -4.052 -20.428 1.00 0.00 53 ASP A N 9
ATOM 12169 C CA . ASP A 1 53 ? -2.243 -5.473 -20.413 1.00 0.00 53 ASP A CA 9
ATOM 12170 C C . ASP A 1 53 ? -2.169 -6.062 -21.818 1.00 0.00 53 ASP A C 9
ATOM 12171 O O . ASP A 1 53 ? -1.450 -7.031 -22.059 1.00 0.00 53 ASP A O 9
ATOM 12180 N N . ALA A 1 54 ? -2.920 -5.470 -22.742 1.00 0.00 54 ALA A N 9
ATOM 12181 C CA . ALA A 1 54 ? -2.939 -5.936 -24.124 1.00 0.00 54 ALA A CA 9
ATOM 12182 C C . ALA A 1 54 ? -1.543 -6.339 -24.587 1.00 0.00 54 ALA A C 9
ATOM 12183 O O . ALA A 1 54 ? -1.352 -7.418 -25.150 1.00 0.00 54 ALA A O 9
ATOM 12190 N N . LEU A 1 55 ? -0.571 -5.466 -24.347 1.00 0.00 55 LEU A N 9
ATOM 12191 C CA . LEU A 1 55 ? 0.809 -5.731 -24.741 1.00 0.00 55 LEU A CA 9
ATOM 12192 C C . LEU A 1 55 ? 1.340 -6.986 -24.055 1.00 0.00 55 LEU A C 9
ATOM 12193 O O . LEU A 1 55 ? 2.073 -7.772 -24.655 1.00 0.00 55 LEU A O 9
ATOM 12209 N N . LYS A 1 56 ? 0.962 -7.170 -22.794 1.00 0.00 56 LYS A N 9
ATOM 12210 C CA . LYS A 1 56 ? 1.396 -8.331 -22.026 1.00 0.00 56 LYS A CA 9
ATOM 12211 C C . LYS A 1 56 ? 0.949 -9.625 -22.698 1.00 0.00 56 LYS A C 9
ATOM 12212 O O . LYS A 1 56 ? -0.213 -9.770 -23.080 1.00 0.00 56 LYS A O 9
ATOM 12231 N N . CYS A 1 57 ? 1.878 -10.565 -22.839 1.00 0.00 57 CYS A N 9
ATOM 12232 C CA . CYS A 1 57 ? 1.581 -11.848 -23.463 1.00 0.00 57 CYS A CA 9
ATOM 12233 C C . CYS A 1 57 ? 0.701 -12.703 -22.556 1.00 0.00 57 CYS A C 9
ATOM 12234 O O . CYS A 1 57 ? 0.285 -12.263 -21.485 1.00 0.00 57 CYS A O 9
ATOM 12241 N N . GLN A 1 58 ? 0.421 -13.926 -22.995 1.00 0.00 58 GLN A N 9
ATOM 12242 C CA . GLN A 1 58 ? -0.410 -14.842 -22.223 1.00 0.00 58 GLN A CA 9
ATOM 12243 C C . GLN A 1 58 ? 0.286 -16.188 -22.043 1.00 0.00 58 GLN A C 9
ATOM 12244 O O . GLN A 1 58 ? 0.254 -16.775 -20.961 1.00 0.00 58 GLN A O 9
ATOM 12258 N N . HIS A 1 59 ? 0.913 -16.671 -23.110 1.00 0.00 59 HIS A N 9
ATOM 12259 C CA . HIS A 1 59 ? 1.617 -17.948 -23.069 1.00 0.00 59 HIS A CA 9
ATOM 12260 C C . HIS A 1 59 ? 2.887 -17.842 -22.231 1.00 0.00 59 HIS A C 9
ATOM 12261 O O . HIS A 1 59 ? 3.254 -18.778 -21.519 1.00 0.00 59 HIS A O 9
ATOM 12275 N N . CYS A 1 60 ? 3.556 -16.697 -22.320 1.00 0.00 60 CYS A N 9
ATOM 12276 C CA . CYS A 1 60 ? 4.786 -16.468 -21.572 1.00 0.00 60 CYS A CA 9
ATOM 12277 C C . CYS A 1 60 ? 4.565 -15.442 -20.464 1.00 0.00 60 CYS A C 9
ATOM 12278 O O . CYS A 1 60 ? 5.370 -15.329 -19.539 1.00 0.00 60 CYS A O 9
ATOM 12285 N N . ARG A 1 61 ? 3.469 -14.698 -20.564 1.00 0.00 61 ARG A N 9
ATOM 12286 C CA . ARG A 1 61 ? 3.142 -13.681 -19.572 1.00 0.00 61 ARG A CA 9
ATOM 12287 C C . ARG A 1 61 ? 4.255 -12.642 -19.472 1.00 0.00 61 ARG A C 9
ATOM 12288 O O . ARG A 1 61 ? 4.723 -12.320 -18.380 1.00 0.00 61 ARG A O 9
ATOM 12309 N N . LYS A 1 62 ? 4.676 -12.120 -20.620 1.00 0.00 62 LYS A N 9
ATOM 12310 C CA . LYS A 1 62 ? 5.733 -11.117 -20.663 1.00 0.00 62 LYS A CA 9
ATOM 12311 C C . LYS A 1 62 ? 5.154 -9.726 -20.901 1.00 0.00 62 LYS A C 9
ATOM 12312 O O . LYS A 1 62 ? 4.283 -9.545 -21.752 1.00 0.00 62 LYS A O 9
ATOM 12331 N N . GLN A 1 63 ? 5.644 -8.749 -20.146 1.00 0.00 63 GLN A N 9
ATOM 12332 C CA . GLN A 1 63 ? 5.175 -7.374 -20.277 1.00 0.00 63 GLN A CA 9
ATOM 12333 C C . GLN A 1 63 ? 5.960 -6.631 -21.352 1.00 0.00 63 GLN A C 9
ATOM 12334 O O . GLN A 1 63 ? 7.191 -6.653 -21.363 1.00 0.00 63 GLN A O 9
ATOM 12348 N N . PHE A 1 64 ? 5.240 -5.973 -22.255 1.00 0.00 64 PHE A N 9
ATOM 12349 C CA . PHE A 1 64 ? 5.870 -5.224 -23.336 1.00 0.00 64 PHE A CA 9
ATOM 12350 C C . PHE A 1 64 ? 5.375 -3.781 -23.358 1.00 0.00 64 PHE A C 9
ATOM 12351 O O . PHE A 1 64 ? 4.223 -3.502 -23.025 1.00 0.00 64 PHE A O 9
ATOM 12368 N N . LYS A 1 65 ? 6.255 -2.866 -23.751 1.00 0.00 65 LYS A N 9
ATOM 12369 C CA . LYS A 1 65 ? 5.910 -1.451 -23.817 1.00 0.00 65 LYS A CA 9
ATOM 12370 C C . LYS A 1 65 ? 6.006 -0.934 -25.249 1.00 0.00 65 LYS A C 9
ATOM 12371 O O . LYS A 1 65 ? 6.410 0.206 -25.481 1.00 0.00 65 LYS A O 9
ATOM 12390 N N . SER A 1 66 ? 5.631 -1.778 -26.204 1.00 0.00 66 SER A N 9
ATOM 12391 C CA . SER A 1 66 ? 5.677 -1.406 -27.614 1.00 0.00 66 SER A CA 9
ATOM 12392 C C . SER A 1 66 ? 5.020 -2.477 -28.480 1.00 0.00 66 SER A C 9
ATOM 12393 O O . SER A 1 66 ? 5.506 -3.604 -28.570 1.00 0.00 66 SER A O 9
ATOM 12401 N N . LYS A 1 67 ? 3.911 -2.116 -29.115 1.00 0.00 67 LYS A N 9
ATOM 12402 C CA . LYS A 1 67 ? 3.185 -3.042 -29.976 1.00 0.00 67 LYS A CA 9
ATOM 12403 C C . LYS A 1 67 ? 4.144 -3.805 -30.885 1.00 0.00 67 LYS A C 9
ATOM 12404 O O . LYS A 1 67 ? 4.076 -5.030 -30.987 1.00 0.00 67 LYS A O 9
ATOM 12423 N N . ALA A 1 68 ? 5.038 -3.073 -31.542 1.00 0.00 68 ALA A N 9
ATOM 12424 C CA . ALA A 1 68 ? 6.012 -3.682 -32.439 1.00 0.00 68 ALA A CA 9
ATOM 12425 C C . ALA A 1 68 ? 6.823 -4.756 -31.722 1.00 0.00 68 ALA A C 9
ATOM 12426 O O . ALA A 1 68 ? 7.138 -5.797 -32.296 1.00 0.00 68 ALA A O 9
ATOM 12433 N N . GLY A 1 69 ? 7.159 -4.495 -30.462 1.00 0.00 69 GLY A N 9
ATOM 12434 C CA . GLY A 1 69 ? 7.932 -5.449 -29.687 1.00 0.00 69 GLY A CA 9
ATOM 12435 C C . GLY A 1 69 ? 7.221 -6.778 -29.530 1.00 0.00 69 GLY A C 9
ATOM 12436 O O . GLY A 1 69 ? 7.816 -7.837 -29.738 1.00 0.00 69 GLY A O 9
ATOM 12440 N N . LEU A 1 70 ? 5.946 -6.726 -29.162 1.00 0.00 70 LEU A N 9
ATOM 12441 C CA . LEU A 1 70 ? 5.153 -7.936 -28.975 1.00 0.00 70 LEU A CA 9
ATOM 12442 C C . LEU A 1 70 ? 4.977 -8.681 -30.295 1.00 0.00 70 LEU A C 9
ATOM 12443 O O . LEU A 1 70 ? 5.120 -9.901 -30.354 1.00 0.00 70 LEU A O 9
ATOM 12459 N N . ASN A 1 71 ? 4.669 -7.937 -31.352 1.00 0.00 71 ASN A N 9
ATOM 12460 C CA . ASN A 1 71 ? 4.475 -8.526 -32.671 1.00 0.00 71 ASN A CA 9
ATOM 12461 C C . ASN A 1 71 ? 5.687 -9.360 -33.077 1.00 0.00 71 ASN A C 9
ATOM 12462 O O . ASN A 1 71 ? 5.545 -10.437 -33.658 1.00 0.00 71 ASN A O 9
ATOM 12473 N N . TYR A 1 72 ? 6.876 -8.856 -32.767 1.00 0.00 72 TYR A N 9
ATOM 12474 C CA . TYR A 1 72 ? 8.112 -9.554 -33.101 1.00 0.00 72 TYR A CA 9
ATOM 12475 C C . TYR A 1 72 ? 8.395 -10.671 -32.101 1.00 0.00 72 TYR A C 9
ATOM 12476 O O . TYR A 1 72 ? 8.791 -11.773 -32.480 1.00 0.00 72 TYR A O 9
ATOM 12494 N N . HIS A 1 73 ? 8.186 -10.377 -30.821 1.00 0.00 73 HIS A N 9
ATOM 12495 C CA . HIS A 1 73 ? 8.417 -11.356 -29.765 1.00 0.00 73 HIS A CA 9
ATOM 12496 C C . HIS A 1 73 ? 7.540 -12.589 -29.966 1.00 0.00 73 HIS A C 9
ATOM 12497 O O . HIS A 1 73 ? 8.041 -13.707 -30.087 1.00 0.00 73 HIS A O 9
ATOM 12511 N N . THR A 1 74 ? 6.228 -12.377 -30.000 1.00 0.00 74 THR A N 9
ATOM 12512 C CA . THR A 1 74 ? 5.282 -13.470 -30.184 1.00 0.00 74 THR A CA 9
ATOM 12513 C C . THR A 1 74 ? 5.809 -14.491 -31.185 1.00 0.00 74 THR A C 9
ATOM 12514 O O . THR A 1 74 ? 5.985 -15.664 -30.855 1.00 0.00 74 THR A O 9
ATOM 12525 N N . MET A 1 75 ? 6.061 -14.038 -32.409 1.00 0.00 75 MET A N 9
ATOM 12526 C CA . MET A 1 75 ? 6.571 -14.913 -33.458 1.00 0.00 75 MET A CA 9
ATOM 12527 C C . MET A 1 75 ? 7.976 -15.404 -33.122 1.00 0.00 75 MET A C 9
ATOM 12528 O O . MET A 1 75 ? 8.273 -16.592 -33.239 1.00 0.00 75 MET A O 9
ATOM 12542 N N . ALA A 1 76 ? 8.835 -14.480 -32.703 1.00 0.00 76 ALA A N 9
ATOM 12543 C CA . ALA A 1 76 ? 10.208 -14.820 -32.349 1.00 0.00 76 ALA A CA 9
ATOM 12544 C C . ALA A 1 76 ? 10.253 -16.038 -31.432 1.00 0.00 76 ALA A C 9
ATOM 12545 O O . ALA A 1 76 ? 10.827 -17.068 -31.783 1.00 0.00 76 ALA A O 9
ATOM 12552 N N . GLU A 1 77 ? 9.646 -15.911 -30.257 1.00 0.00 77 GLU A N 9
ATOM 12553 C CA . GLU A 1 77 ? 9.619 -17.002 -29.290 1.00 0.00 77 GLU A CA 9
ATOM 12554 C C . GLU A 1 77 ? 8.509 -17.995 -29.621 1.00 0.00 77 GLU A C 9
ATOM 12555 O O . GLU A 1 77 ? 8.762 -19.185 -29.812 1.00 0.00 77 GLU A O 9
ATOM 12567 N N . HIS A 1 78 ? 7.278 -17.498 -29.686 1.00 0.00 78 HIS A N 9
ATOM 12568 C CA . HIS A 1 78 ? 6.128 -18.341 -29.994 1.00 0.00 78 HIS A CA 9
ATOM 12569 C C . HIS A 1 78 ? 5.895 -18.413 -31.500 1.00 0.00 78 HIS A C 9
ATOM 12570 O O . HIS A 1 78 ? 5.209 -17.567 -32.073 1.00 0.00 78 HIS A O 9
ATOM 12584 N N . SER A 1 79 ? 6.471 -19.429 -32.135 1.00 0.00 79 SER A N 9
ATOM 12585 C CA . SER A 1 79 ? 6.330 -19.608 -33.576 1.00 0.00 79 SER A CA 9
ATOM 12586 C C . SER A 1 79 ? 5.615 -20.918 -33.892 1.00 0.00 79 SER A C 9
ATOM 12587 O O . SER A 1 79 ? 4.517 -20.920 -34.447 1.00 0.00 79 SER A O 9
ATOM 12595 N N . ALA A 1 80 ? 6.247 -22.031 -33.535 1.00 0.00 80 ALA A N 9
ATOM 12596 C CA . ALA A 1 80 ? 5.671 -23.348 -33.778 1.00 0.00 80 ALA A CA 9
ATOM 12597 C C . ALA A 1 80 ? 4.151 -23.313 -33.662 1.00 0.00 80 ALA A C 9
ATOM 12598 O O . ALA A 1 80 ? 3.606 -23.005 -32.602 1.00 0.00 80 ALA A O 9
ATOM 12605 N N . LYS A 1 81 ? 3.471 -23.629 -34.759 1.00 0.00 81 LYS A N 9
ATOM 12606 C CA . LYS A 1 81 ? 2.013 -23.635 -34.781 1.00 0.00 81 LYS A CA 9
ATOM 12607 C C . LYS A 1 81 ? 1.460 -24.755 -33.906 1.00 0.00 81 LYS A C 9
ATOM 12608 O O . LYS A 1 81 ? 2.103 -25.783 -33.692 1.00 0.00 81 LYS A O 9
ATOM 12627 N N . PRO A 1 82 ? 0.238 -24.556 -33.390 1.00 0.00 82 PRO A N 9
ATOM 12628 C CA . PRO A 1 82 ? -0.429 -25.540 -32.532 1.00 0.00 82 PRO A CA 9
ATOM 12629 C C . PRO A 1 82 ? -0.851 -26.787 -33.301 1.00 0.00 82 PRO A C 9
ATOM 12630 O O . PRO A 1 82 ? -1.339 -26.698 -34.427 1.00 0.00 82 PRO A O 9
ATOM 12641 N N . SER A 1 83 ? -0.659 -27.950 -32.685 1.00 0.00 83 SER A N 9
ATOM 12642 C CA . SER A 1 83 ? -1.017 -29.216 -33.313 1.00 0.00 83 SER A CA 9
ATOM 12643 C C . SER A 1 83 ? -2.470 -29.576 -33.020 1.00 0.00 83 SER A C 9
ATOM 12644 O O . SER A 1 83 ? -3.148 -28.894 -32.251 1.00 0.00 83 SER A O 9
ATOM 12652 N N . ASP A 1 84 ? -2.942 -30.653 -33.638 1.00 0.00 84 ASP A N 9
ATOM 12653 C CA . ASP A 1 84 ? -4.314 -31.107 -33.444 1.00 0.00 84 ASP A CA 9
ATOM 12654 C C . ASP A 1 84 ? -4.362 -32.615 -33.218 1.00 0.00 84 ASP A C 9
ATOM 12655 O O . ASP A 1 84 ? -4.551 -33.387 -34.158 1.00 0.00 84 ASP A O 9
ATOM 12664 N N . ALA A 1 85 ? -4.188 -33.026 -31.967 1.00 0.00 85 ALA A N 9
ATOM 12665 C CA . ALA A 1 85 ? -4.212 -34.441 -31.618 1.00 0.00 85 ALA A CA 9
ATOM 12666 C C . ALA A 1 85 ? -5.464 -35.120 -32.163 1.00 0.00 85 ALA A C 9
ATOM 12667 O O . ALA A 1 85 ? -5.393 -36.212 -32.725 1.00 0.00 85 ALA A O 9
ATOM 12674 N N . GLU A 1 86 ? -6.608 -34.466 -31.991 1.00 0.00 86 GLU A N 9
ATOM 12675 C CA . GLU A 1 86 ? -7.876 -35.009 -32.465 1.00 0.00 86 GLU A CA 9
ATOM 12676 C C . GLU A 1 86 ? -7.733 -35.571 -33.877 1.00 0.00 86 GLU A C 9
ATOM 12677 O O . GLU A 1 86 ? -8.028 -36.740 -34.123 1.00 0.00 86 GLU A O 9
ATOM 12689 N N . ALA A 1 87 ? -7.279 -34.730 -34.799 1.00 0.00 87 ALA A N 9
ATOM 12690 C CA . ALA A 1 87 ? -7.096 -35.142 -36.185 1.00 0.00 87 ALA A CA 9
ATOM 12691 C C . ALA A 1 87 ? -6.407 -36.500 -36.267 1.00 0.00 87 ALA A C 9
ATOM 12692 O O . ALA A 1 87 ? -5.397 -36.736 -35.604 1.00 0.00 87 ALA A O 9
ATOM 12699 N N . SER A 1 88 ? -6.960 -37.390 -37.085 1.00 0.00 88 SER A N 9
ATOM 12700 C CA . SER A 1 88 ? -6.402 -38.727 -37.250 1.00 0.00 88 SER A CA 9
ATOM 12701 C C . SER A 1 88 ? -4.877 -38.683 -37.241 1.00 0.00 88 SER A C 9
ATOM 12702 O O . SER A 1 88 ? -4.265 -37.856 -37.915 1.00 0.00 88 SER A O 9
ATOM 12710 N N . GLU A 1 89 ? -4.270 -39.582 -36.471 1.00 0.00 89 GLU A N 9
ATOM 12711 C CA . GLU A 1 89 ? -2.816 -39.645 -36.373 1.00 0.00 89 GLU A CA 9
ATOM 12712 C C . GLU A 1 89 ? -2.281 -40.912 -37.034 1.00 0.00 89 GLU A C 9
ATOM 12713 O O . GLU A 1 89 ? -3.007 -41.892 -37.201 1.00 0.00 89 GLU A O 9
ATOM 12725 N N . GLY A 1 90 ? -1.006 -40.884 -37.408 1.00 0.00 90 GLY A N 9
ATOM 12726 C CA . GLY A 1 90 ? -0.395 -42.035 -38.046 1.00 0.00 90 GLY A CA 9
ATOM 12727 C C . GLY A 1 90 ? -0.692 -43.330 -37.316 1.00 0.00 90 GLY A C 9
ATOM 12728 O O . GLY A 1 90 ? -1.405 -44.191 -37.829 1.00 0.00 90 GLY A O 9
ATOM 12732 N N . GLY A 1 91 ? -0.142 -43.469 -36.113 1.00 0.00 91 GLY A N 9
ATOM 12733 C CA . GLY A 1 91 ? -0.362 -44.671 -35.331 1.00 0.00 91 GLY A CA 9
ATOM 12734 C C . GLY A 1 91 ? 0.921 -45.224 -34.744 1.00 0.00 91 GLY A C 9
ATOM 12735 O O . GLY A 1 91 ? 1.750 -44.473 -34.232 1.00 0.00 91 GLY A O 9
ATOM 12739 N N . GLU A 1 92 ? 1.084 -46.542 -34.816 1.00 0.00 92 GLU A N 9
ATOM 12740 C CA . GLU A 1 92 ? 2.275 -47.194 -34.284 1.00 0.00 92 GLU A CA 9
ATOM 12741 C C . GLU A 1 92 ? 2.402 -48.616 -34.822 1.00 0.00 92 GLU A C 9
ATOM 12742 O O . GLU A 1 92 ? 1.523 -49.451 -34.612 1.00 0.00 92 GLU A O 9
ATOM 12754 N N . SER A 1 93 ? 3.504 -48.884 -35.516 1.00 0.00 93 SER A N 9
ATOM 12755 C CA . SER A 1 93 ? 3.745 -50.203 -36.088 1.00 0.00 93 SER A CA 9
ATOM 12756 C C . SER A 1 93 ? 4.063 -51.219 -34.995 1.00 0.00 93 SER A C 9
ATOM 12757 O O . SER A 1 93 ? 4.282 -50.857 -33.840 1.00 0.00 93 SER A O 9
ATOM 12765 N N . GLY A 1 94 ? 4.086 -52.494 -35.370 1.00 0.00 94 GLY A N 9
ATOM 12766 C CA . GLY A 1 94 ? 4.377 -53.544 -34.411 1.00 0.00 94 GLY A CA 9
ATOM 12767 C C . GLY A 1 94 ? 5.479 -54.471 -34.884 1.00 0.00 94 GLY A C 9
ATOM 12768 O O . GLY A 1 94 ? 5.277 -55.320 -35.752 1.00 0.00 94 GLY A O 9
ATOM 12772 N N . PRO A 1 95 ? 6.680 -54.312 -34.306 1.00 0.00 95 PRO A N 9
ATOM 12773 C CA . PRO A 1 95 ? 7.843 -55.132 -34.659 1.00 0.00 95 PRO A CA 9
ATOM 12774 C C . PRO A 1 95 ? 7.698 -56.575 -34.188 1.00 0.00 95 PRO A C 9
ATOM 12775 O O . PRO A 1 95 ? 6.828 -56.889 -33.376 1.00 0.00 95 PRO A O 9
ATOM 12786 N N . SER A 1 96 ? 8.557 -57.450 -34.704 1.00 0.00 96 SER A N 9
ATOM 12787 C CA . SER A 1 96 ? 8.522 -58.861 -34.338 1.00 0.00 96 SER A CA 9
ATOM 12788 C C . SER A 1 96 ? 9.683 -59.211 -33.412 1.00 0.00 96 SER A C 9
ATOM 12789 O O . SER A 1 96 ? 10.804 -58.740 -33.599 1.00 0.00 96 SER A O 9
ATOM 12797 N N . SER A 1 97 ? 9.404 -60.041 -32.412 1.00 0.00 97 SER A N 9
ATOM 12798 C CA . SER A 1 97 ? 10.422 -60.452 -31.453 1.00 0.00 97 SER A CA 9
ATOM 12799 C C . SER A 1 97 ? 10.925 -61.859 -31.763 1.00 0.00 97 SER A C 9
ATOM 12800 O O . SER A 1 97 ? 10.358 -62.562 -32.598 1.00 0.00 97 SER A O 9
ATOM 12808 N N . GLY A 1 98 ? 11.994 -62.262 -31.083 1.00 0.00 98 GLY A N 9
ATOM 12809 C CA . GLY A 1 98 ? 12.556 -63.582 -31.300 1.00 0.00 98 GLY A CA 9
ATOM 12810 C C . GLY A 1 98 ? 12.493 -64.450 -30.058 1.00 0.00 98 GLY A C 9
ATOM 12811 O O . GLY A 1 98 ? 11.738 -64.163 -29.130 1.00 0.00 98 GLY A O 9
ATOM 12817 N N . GLY A 1 1 ? 6.318 22.261 20.867 1.00 0.00 1 GLY A N 10
ATOM 12818 C CA . GLY A 1 1 ? 4.892 22.524 20.793 1.00 0.00 1 GLY A CA 10
ATOM 12819 C C . GLY A 1 1 ? 4.328 22.278 19.408 1.00 0.00 1 GLY A C 10
ATOM 12820 O O . GLY A 1 1 ? 4.982 22.565 18.405 1.00 0.00 1 GLY A O 10
ATOM 12824 N N . SER A 1 2 ? 3.112 21.745 19.351 1.00 0.00 2 SER A N 10
ATOM 12825 C CA . SER A 1 2 ? 2.462 21.456 18.078 1.00 0.00 2 SER A CA 10
ATOM 12826 C C . SER A 1 2 ? 0.950 21.350 18.252 1.00 0.00 2 SER A C 10
ATOM 12827 O O . SER A 1 2 ? 0.465 20.803 19.242 1.00 0.00 2 SER A O 10
ATOM 12835 N N . SER A 1 3 ? 0.211 21.877 17.281 1.00 0.00 3 SER A N 10
ATOM 12836 C CA . SER A 1 3 ? -1.246 21.846 17.327 1.00 0.00 3 SER A CA 10
ATOM 12837 C C . SER A 1 3 ? -1.803 20.898 16.269 1.00 0.00 3 SER A C 10
ATOM 12838 O O . SER A 1 3 ? -2.600 20.012 16.572 1.00 0.00 3 SER A O 10
ATOM 12846 N N . GLY A 1 4 ? -1.375 21.092 15.025 1.00 0.00 4 GLY A N 10
ATOM 12847 C CA . GLY A 1 4 ? -1.841 20.248 13.941 1.00 0.00 4 GLY A CA 10
ATOM 12848 C C . GLY A 1 4 ? -1.329 20.706 12.589 1.00 0.00 4 GLY A C 10
ATOM 12849 O O . GLY A 1 4 ? -1.063 21.891 12.387 1.00 0.00 4 GLY A O 10
ATOM 12853 N N . SER A 1 5 ? -1.190 19.764 11.661 1.00 0.00 5 SER A N 10
ATOM 12854 C CA . SER A 1 5 ? -0.701 20.077 10.323 1.00 0.00 5 SER A CA 10
ATOM 12855 C C . SER A 1 5 ? -1.183 19.039 9.313 1.00 0.00 5 SER A C 10
ATOM 12856 O O . SER A 1 5 ? -0.791 17.874 9.369 1.00 0.00 5 SER A O 10
ATOM 12864 N N . SER A 1 6 ? -2.035 19.472 8.390 1.00 0.00 6 SER A N 10
ATOM 12865 C CA . SER A 1 6 ? -2.574 18.581 7.369 1.00 0.00 6 SER A CA 10
ATOM 12866 C C . SER A 1 6 ? -2.039 18.950 5.989 1.00 0.00 6 SER A C 10
ATOM 12867 O O . SER A 1 6 ? -1.512 20.044 5.787 1.00 0.00 6 SER A O 10
ATOM 12875 N N . GLY A 1 7 ? -2.177 18.028 5.041 1.00 0.00 7 GLY A N 10
ATOM 12876 C CA . GLY A 1 7 ? -1.703 18.273 3.692 1.00 0.00 7 GLY A CA 10
ATOM 12877 C C . GLY A 1 7 ? -1.480 16.992 2.914 1.00 0.00 7 GLY A C 10
ATOM 12878 O O . GLY A 1 7 ? -0.387 16.424 2.911 1.00 0.00 7 GLY A O 10
ATOM 12882 N N . PRO A 1 8 ? -2.534 16.515 2.235 1.00 0.00 8 PRO A N 10
ATOM 12883 C CA . PRO A 1 8 ? -2.473 15.287 1.438 1.00 0.00 8 PRO A CA 10
ATOM 12884 C C . PRO A 1 8 ? -1.618 15.450 0.187 1.00 0.00 8 PRO A C 10
ATOM 12885 O O . PRO A 1 8 ? -1.139 16.543 -0.112 1.00 0.00 8 PRO A O 10
ATOM 12896 N N . GLY A 1 9 ? -1.429 14.354 -0.543 1.00 0.00 9 GLY A N 10
ATOM 12897 C CA . GLY A 1 9 ? -0.631 14.397 -1.754 1.00 0.00 9 GLY A CA 10
ATOM 12898 C C . GLY A 1 9 ? -1.069 15.500 -2.697 1.00 0.00 9 GLY A C 10
ATOM 12899 O O . GLY A 1 9 ? -0.534 16.608 -2.659 1.00 0.00 9 GLY A O 10
ATOM 12903 N N . GLY A 1 10 ? -2.044 15.197 -3.549 1.00 0.00 10 GLY A N 10
ATOM 12904 C CA . GLY A 1 10 ? -2.535 16.181 -4.496 1.00 0.00 10 GLY A CA 10
ATOM 12905 C C . GLY A 1 10 ? -2.670 15.620 -5.898 1.00 0.00 10 GLY A C 10
ATOM 12906 O O . GLY A 1 10 ? -2.564 14.414 -6.119 1.00 0.00 10 GLY A O 10
ATOM 12910 N N . PRO A 1 11 ? -2.912 16.508 -6.874 1.00 0.00 11 PRO A N 10
ATOM 12911 C CA . PRO A 1 11 ? -3.068 16.118 -8.278 1.00 0.00 11 PRO A CA 10
ATOM 12912 C C . PRO A 1 11 ? -1.758 15.645 -8.898 1.00 0.00 11 PRO A C 10
ATOM 12913 O O . PRO A 1 11 ? -1.741 14.710 -9.697 1.00 0.00 11 PRO A O 10
ATOM 12924 N N . GLU A 1 12 ? -0.662 16.298 -8.523 1.00 0.00 12 GLU A N 10
ATOM 12925 C CA . GLU A 1 12 ? 0.653 15.943 -9.044 1.00 0.00 12 GLU A CA 10
ATOM 12926 C C . GLU A 1 12 ? 1.686 15.890 -7.922 1.00 0.00 12 GLU A C 10
ATOM 12927 O O . GLU A 1 12 ? 2.275 16.908 -7.559 1.00 0.00 12 GLU A O 10
ATOM 12939 N N . GLU A 1 13 ? 1.900 14.696 -7.377 1.00 0.00 13 GLU A N 10
ATOM 12940 C CA . GLU A 1 13 ? 2.860 14.511 -6.296 1.00 0.00 13 GLU A CA 10
ATOM 12941 C C . GLU A 1 13 ? 4.250 14.207 -6.849 1.00 0.00 13 GLU A C 10
ATOM 12942 O O . GLU A 1 13 ? 5.238 14.814 -6.438 1.00 0.00 13 GLU A O 10
ATOM 12954 N N . GLN A 1 14 ? 4.315 13.262 -7.782 1.00 0.00 14 GLN A N 10
ATOM 12955 C CA . GLN A 1 14 ? 5.583 12.877 -8.390 1.00 0.00 14 GLN A CA 10
ATOM 12956 C C . GLN A 1 14 ? 5.799 13.610 -9.710 1.00 0.00 14 GLN A C 10
ATOM 12957 O O . GLN A 1 14 ? 6.917 14.013 -10.031 1.00 0.00 14 GLN A O 10
ATOM 12971 N N . TRP A 1 15 ? 4.723 13.777 -10.470 1.00 0.00 15 TRP A N 10
ATOM 12972 C CA . TRP A 1 15 ? 4.796 14.461 -11.757 1.00 0.00 15 TRP A CA 10
ATOM 12973 C C . TRP A 1 15 ? 5.222 15.913 -11.577 1.00 0.00 15 TRP A C 10
ATOM 12974 O O . TRP A 1 15 ? 6.018 16.436 -12.357 1.00 0.00 15 TRP A O 10
ATOM 12995 N N . GLN A 1 16 ? 4.688 16.560 -10.546 1.00 0.00 16 GLN A N 10
ATOM 12996 C CA . GLN A 1 16 ? 5.015 17.953 -10.266 1.00 0.00 16 GLN A CA 10
ATOM 12997 C C . GLN A 1 16 ? 6.509 18.121 -10.008 1.00 0.00 16 GLN A C 10
ATOM 12998 O O . GLN A 1 16 ? 7.063 19.204 -10.195 1.00 0.00 16 GLN A O 10
ATOM 13012 N N . ARG A 1 17 ? 7.155 17.042 -9.579 1.00 0.00 17 ARG A N 10
ATOM 13013 C CA . ARG A 1 17 ? 8.585 17.070 -9.294 1.00 0.00 17 ARG A CA 10
ATOM 13014 C C . ARG A 1 17 ? 9.393 16.690 -10.531 1.00 0.00 17 ARG A C 10
ATOM 13015 O O . ARG A 1 17 ? 10.563 17.051 -10.656 1.00 0.00 17 ARG A O 10
ATOM 13036 N N . ALA A 1 18 ? 8.761 15.957 -11.443 1.00 0.00 18 ALA A N 10
ATOM 13037 C CA . ALA A 1 18 ? 9.420 15.529 -12.670 1.00 0.00 18 ALA A CA 10
ATOM 13038 C C . ALA A 1 18 ? 9.212 16.545 -13.788 1.00 0.00 18 ALA A C 10
ATOM 13039 O O . ALA A 1 18 ? 9.920 16.527 -14.796 1.00 0.00 18 ALA A O 10
ATOM 13046 N N . ILE A 1 19 ? 8.237 17.429 -13.605 1.00 0.00 19 ILE A N 10
ATOM 13047 C CA . ILE A 1 19 ? 7.937 18.452 -14.598 1.00 0.00 19 ILE A CA 10
ATOM 13048 C C . ILE A 1 19 ? 8.748 19.718 -14.345 1.00 0.00 19 ILE A C 10
ATOM 13049 O O . ILE A 1 19 ? 9.337 20.286 -15.266 1.00 0.00 19 ILE A O 10
ATOM 13065 N N . HIS A 1 20 ? 8.776 20.156 -13.090 1.00 0.00 20 HIS A N 10
ATOM 13066 C CA . HIS A 1 20 ? 9.518 21.355 -12.715 1.00 0.00 20 HIS A CA 10
ATOM 13067 C C . HIS A 1 20 ? 11.014 21.067 -12.643 1.00 0.00 20 HIS A C 10
ATOM 13068 O O . HIS A 1 20 ? 11.826 21.984 -12.516 1.00 0.00 20 HIS A O 10
ATOM 13082 N N . GLU A 1 21 ? 11.372 19.790 -12.724 1.00 0.00 21 GLU A N 10
ATOM 13083 C CA . GLU A 1 21 ? 12.771 19.383 -12.667 1.00 0.00 21 GLU A CA 10
ATOM 13084 C C . GLU A 1 21 ? 13.383 19.341 -14.064 1.00 0.00 21 GLU A C 10
ATOM 13085 O O . GLU A 1 21 ? 14.413 19.965 -14.320 1.00 0.00 21 GLU A O 10
ATOM 13097 N N . ARG A 1 22 ? 12.743 18.602 -14.963 1.00 0.00 22 ARG A N 10
ATOM 13098 C CA . ARG A 1 22 ? 13.225 18.477 -16.333 1.00 0.00 22 ARG A CA 10
ATOM 13099 C C . ARG A 1 22 ? 12.433 19.382 -17.272 1.00 0.00 22 ARG A C 10
ATOM 13100 O O . ARG A 1 22 ? 12.941 20.396 -17.747 1.00 0.00 22 ARG A O 10
ATOM 13121 N N . GLY A 1 23 ? 11.186 19.006 -17.536 1.00 0.00 23 GLY A N 10
ATOM 13122 C CA . GLY A 1 23 ? 10.344 19.793 -18.418 1.00 0.00 23 GLY A CA 10
ATOM 13123 C C . GLY A 1 23 ? 8.919 19.281 -18.471 1.00 0.00 23 GLY A C 10
ATOM 13124 O O . GLY A 1 23 ? 7.970 20.057 -18.371 1.00 0.00 23 GLY A O 10
ATOM 13128 N N . GLU A 1 24 ? 8.769 17.970 -18.629 1.00 0.00 24 GLU A N 10
ATOM 13129 C CA . GLU A 1 24 ? 7.448 17.355 -18.698 1.00 0.00 24 GLU A CA 10
ATOM 13130 C C . GLU A 1 24 ? 7.498 15.903 -18.232 1.00 0.00 24 GLU A C 10
ATOM 13131 O O . GLU A 1 24 ? 8.558 15.277 -18.232 1.00 0.00 24 GLU A O 10
ATOM 13143 N N . ALA A 1 25 ? 6.345 15.375 -17.835 1.00 0.00 25 ALA A N 10
ATOM 13144 C CA . ALA A 1 25 ? 6.257 13.997 -17.368 1.00 0.00 25 ALA A CA 10
ATOM 13145 C C . ALA A 1 25 ? 5.250 13.202 -18.191 1.00 0.00 25 ALA A C 10
ATOM 13146 O O . ALA A 1 25 ? 4.094 13.045 -17.796 1.00 0.00 25 ALA A O 10
ATOM 13153 N N . VAL A 1 26 ? 5.694 12.701 -19.340 1.00 0.00 26 VAL A N 10
ATOM 13154 C CA . VAL A 1 26 ? 4.832 11.922 -20.219 1.00 0.00 26 VAL A CA 10
ATOM 13155 C C . VAL A 1 26 ? 4.302 10.680 -19.510 1.00 0.00 26 VAL A C 10
ATOM 13156 O O . VAL A 1 26 ? 4.586 10.455 -18.334 1.00 0.00 26 VAL A O 10
ATOM 13169 N N . CYS A 1 27 ? 3.530 9.876 -20.234 1.00 0.00 27 CYS A N 10
ATOM 13170 C CA . CYS A 1 27 ? 2.960 8.656 -19.676 1.00 0.00 27 CYS A CA 10
ATOM 13171 C C . CYS A 1 27 ? 4.059 7.693 -19.237 1.00 0.00 27 CYS A C 10
ATOM 13172 O O . CYS A 1 27 ? 4.862 7.219 -20.042 1.00 0.00 27 CYS A O 10
ATOM 13179 N N . PRO A 1 28 ? 4.098 7.396 -17.929 1.00 0.00 28 PRO A N 10
ATOM 13180 C CA . PRO A 1 28 ? 5.093 6.487 -17.353 1.00 0.00 28 PRO A CA 10
ATOM 13181 C C . PRO A 1 28 ? 4.869 5.039 -17.776 1.00 0.00 28 PRO A C 10
ATOM 13182 O O . PRO A 1 28 ? 5.632 4.147 -17.404 1.00 0.00 28 PRO A O 10
ATOM 13193 N N . THR A 1 29 ? 3.816 4.811 -18.556 1.00 0.00 29 THR A N 10
ATOM 13194 C CA . THR A 1 29 ? 3.491 3.471 -19.028 1.00 0.00 29 THR A CA 10
ATOM 13195 C C . THR A 1 29 ? 3.998 3.251 -20.448 1.00 0.00 29 THR A C 10
ATOM 13196 O O . THR A 1 29 ? 4.817 2.365 -20.696 1.00 0.00 29 THR A O 10
ATOM 13207 N N . CYS A 1 30 ? 3.507 4.062 -21.379 1.00 0.00 30 CYS A N 10
ATOM 13208 C CA . CYS A 1 30 ? 3.911 3.956 -22.776 1.00 0.00 30 CYS A CA 10
ATOM 13209 C C . CYS A 1 30 ? 4.584 5.243 -23.247 1.00 0.00 30 CYS A C 10
ATOM 13210 O O . CYS A 1 30 ? 5.219 5.274 -24.300 1.00 0.00 30 CYS A O 10
ATOM 13217 N N . ASN A 1 31 ? 4.440 6.302 -22.458 1.00 0.00 31 ASN A N 10
ATOM 13218 C CA . ASN A 1 31 ? 5.033 7.592 -22.793 1.00 0.00 31 ASN A CA 10
ATOM 13219 C C . ASN A 1 31 ? 4.413 8.161 -24.066 1.00 0.00 31 ASN A C 10
ATOM 13220 O O . ASN A 1 31 ? 5.112 8.712 -24.917 1.00 0.00 31 ASN A O 10
ATOM 13231 N N . VAL A 1 32 ? 3.097 8.024 -24.190 1.00 0.00 32 VAL A N 10
ATOM 13232 C CA . VAL A 1 32 ? 2.382 8.525 -25.357 1.00 0.00 32 VAL A CA 10
ATOM 13233 C C . VAL A 1 32 ? 1.172 9.355 -24.946 1.00 0.00 32 VAL A C 10
ATOM 13234 O O . VAL A 1 32 ? 0.053 8.847 -24.873 1.00 0.00 32 VAL A O 10
ATOM 13247 N N . VAL A 1 33 ? 1.403 10.637 -24.678 1.00 0.00 33 VAL A N 10
ATOM 13248 C CA . VAL A 1 33 ? 0.331 11.539 -24.275 1.00 0.00 33 VAL A CA 10
ATOM 13249 C C . VAL A 1 33 ? 0.606 12.963 -24.745 1.00 0.00 33 VAL A C 10
ATOM 13250 O O . VAL A 1 33 ? 1.579 13.219 -25.454 1.00 0.00 33 VAL A O 10
ATOM 13263 N N . THR A 1 34 ? -0.259 13.890 -24.343 1.00 0.00 34 THR A N 10
ATOM 13264 C CA . THR A 1 34 ? -0.110 15.290 -24.723 1.00 0.00 34 THR A CA 10
ATOM 13265 C C . THR A 1 34 ? 1.193 15.870 -24.184 1.00 0.00 34 THR A C 10
ATOM 13266 O O . THR A 1 34 ? 1.649 15.499 -23.103 1.00 0.00 34 THR A O 10
ATOM 13277 N N . ARG A 1 35 ? 1.788 16.783 -24.946 1.00 0.00 35 ARG A N 10
ATOM 13278 C CA . ARG A 1 35 ? 3.039 17.414 -24.544 1.00 0.00 35 ARG A CA 10
ATOM 13279 C C . ARG A 1 35 ? 2.978 17.866 -23.088 1.00 0.00 35 ARG A C 10
ATOM 13280 O O . ARG A 1 35 ? 3.941 17.710 -22.337 1.00 0.00 35 ARG A O 10
ATOM 13301 N N . LYS A 1 36 ? 1.839 18.428 -22.697 1.00 0.00 36 LYS A N 10
ATOM 13302 C CA . LYS A 1 36 ? 1.650 18.903 -21.331 1.00 0.00 36 LYS A CA 10
ATOM 13303 C C . LYS A 1 36 ? 1.598 17.736 -20.351 1.00 0.00 36 LYS A C 10
ATOM 13304 O O . LYS A 1 36 ? 1.973 17.872 -19.186 1.00 0.00 36 LYS A O 10
ATOM 13323 N N . THR A 1 37 ? 1.133 16.586 -20.831 1.00 0.00 37 THR A N 10
ATOM 13324 C CA . THR A 1 37 ? 1.032 15.395 -19.997 1.00 0.00 37 THR A CA 10
ATOM 13325 C C . THR A 1 37 ? 0.333 15.704 -18.678 1.00 0.00 37 THR A C 10
ATOM 13326 O O . THR A 1 37 ? 0.601 15.068 -17.658 1.00 0.00 37 THR A O 10
ATOM 13337 N N . LEU A 1 38 ? -0.563 16.684 -18.705 1.00 0.00 38 LEU A N 10
ATOM 13338 C CA . LEU A 1 38 ? -1.302 17.077 -17.510 1.00 0.00 38 LEU A CA 10
ATOM 13339 C C . LEU A 1 38 ? -2.791 16.788 -17.670 1.00 0.00 38 LEU A C 10
ATOM 13340 O O . LEU A 1 38 ? -3.393 16.102 -16.844 1.00 0.00 38 LEU A O 10
ATOM 13356 N N . VAL A 1 39 ? -3.379 17.314 -18.740 1.00 0.00 39 VAL A N 10
ATOM 13357 C CA . VAL A 1 39 ? -4.797 17.109 -19.011 1.00 0.00 39 VAL A CA 10
ATOM 13358 C C . VAL A 1 39 ? -5.027 15.820 -19.792 1.00 0.00 39 VAL A C 10
ATOM 13359 O O . VAL A 1 39 ? -6.062 15.171 -19.648 1.00 0.00 39 VAL A O 10
ATOM 13372 N N . GLY A 1 40 ? -4.052 15.453 -20.619 1.00 0.00 40 GLY A N 10
ATOM 13373 C CA . GLY A 1 40 ? -4.168 14.242 -21.410 1.00 0.00 40 GLY A CA 10
ATOM 13374 C C . GLY A 1 40 ? -3.540 13.043 -20.729 1.00 0.00 40 GLY A C 10
ATOM 13375 O O . GLY A 1 40 ? -3.865 11.898 -21.046 1.00 0.00 40 GLY A O 10
ATOM 13379 N N . LEU A 1 41 ? -2.636 13.303 -19.791 1.00 0.00 41 LEU A N 10
ATOM 13380 C CA . LEU A 1 41 ? -1.958 12.236 -19.063 1.00 0.00 41 LEU A CA 10
ATOM 13381 C C . LEU A 1 41 ? -2.914 11.545 -18.096 1.00 0.00 41 LEU A C 10
ATOM 13382 O O . LEU A 1 41 ? -2.694 10.400 -17.700 1.00 0.00 41 LEU A O 10
ATOM 13398 N N . LYS A 1 42 ? -3.978 12.247 -17.720 1.00 0.00 42 LYS A N 10
ATOM 13399 C CA . LYS A 1 42 ? -4.970 11.702 -16.802 1.00 0.00 42 LYS A CA 10
ATOM 13400 C C . LYS A 1 42 ? -6.071 10.970 -17.563 1.00 0.00 42 LYS A C 10
ATOM 13401 O O . LYS A 1 42 ? -6.373 9.811 -17.278 1.00 0.00 42 LYS A O 10
ATOM 13420 N N . LYS A 1 43 ? -6.668 11.654 -18.534 1.00 0.00 43 LYS A N 10
ATOM 13421 C CA . LYS A 1 43 ? -7.734 11.069 -19.338 1.00 0.00 43 LYS A CA 10
ATOM 13422 C C . LYS A 1 43 ? -7.211 9.902 -20.169 1.00 0.00 43 LYS A C 10
ATOM 13423 O O . LYS A 1 43 ? -7.988 9.148 -20.756 1.00 0.00 43 LYS A O 10
ATOM 13442 N N . HIS A 1 44 ? -5.890 9.757 -20.212 1.00 0.00 44 HIS A N 10
ATOM 13443 C CA . HIS A 1 44 ? -5.264 8.679 -20.969 1.00 0.00 44 HIS A CA 10
ATOM 13444 C C . HIS A 1 44 ? -4.979 7.479 -20.071 1.00 0.00 44 HIS A C 10
ATOM 13445 O O . HIS A 1 44 ? -5.363 6.353 -20.384 1.00 0.00 44 HIS A O 10
ATOM 13459 N N . MET A 1 45 ? -4.303 7.729 -18.955 1.00 0.00 45 MET A N 10
ATOM 13460 C CA . MET A 1 45 ? -3.967 6.668 -18.012 1.00 0.00 45 MET A CA 10
ATOM 13461 C C . MET A 1 45 ? -5.203 5.850 -17.651 1.00 0.00 45 MET A C 10
ATOM 13462 O O . MET A 1 45 ? -5.093 4.712 -17.198 1.00 0.00 45 MET A O 10
ATOM 13476 N N . GLU A 1 46 ? -6.377 6.439 -17.854 1.00 0.00 46 GLU A N 10
ATOM 13477 C CA . GLU A 1 46 ? -7.633 5.764 -17.548 1.00 0.00 46 GLU A CA 10
ATOM 13478 C C . GLU A 1 46 ? -7.679 4.382 -18.193 1.00 0.00 46 GLU A C 10
ATOM 13479 O O . GLU A 1 46 ? -7.828 3.370 -17.508 1.00 0.00 46 GLU A O 10
ATOM 13491 N N . VAL A 1 47 ? -7.549 4.348 -19.516 1.00 0.00 47 VAL A N 10
ATOM 13492 C CA . VAL A 1 47 ? -7.575 3.091 -20.254 1.00 0.00 47 VAL A CA 10
ATOM 13493 C C . VAL A 1 47 ? -6.169 2.529 -20.431 1.00 0.00 47 VAL A C 10
ATOM 13494 O O . VAL A 1 47 ? -5.989 1.325 -20.616 1.00 0.00 47 VAL A O 10
ATOM 13507 N N . CYS A 1 48 ? -5.175 3.408 -20.374 1.00 0.00 48 CYS A N 10
ATOM 13508 C CA . CYS A 1 48 ? -3.783 3.001 -20.528 1.00 0.00 48 CYS A CA 10
ATOM 13509 C C . CYS A 1 48 ? -3.555 1.611 -19.942 1.00 0.00 48 CYS A C 10
ATOM 13510 O O . CYS A 1 48 ? -2.889 0.773 -20.548 1.00 0.00 48 CYS A O 10
ATOM 13517 N N . GLN A 1 49 ? -4.114 1.374 -18.759 1.00 0.00 49 GLN A N 10
ATOM 13518 C CA . GLN A 1 49 ? -3.971 0.086 -18.091 1.00 0.00 49 GLN A CA 10
ATOM 13519 C C . GLN A 1 49 ? -4.333 -1.058 -19.033 1.00 0.00 49 GLN A C 10
ATOM 13520 O O . GLN A 1 49 ? -3.540 -1.975 -19.246 1.00 0.00 49 GLN A O 10
ATOM 13534 N N . LYS A 1 50 ? -5.536 -0.998 -19.594 1.00 0.00 50 LYS A N 10
ATOM 13535 C CA . LYS A 1 50 ? -6.003 -2.029 -20.513 1.00 0.00 50 LYS A CA 10
ATOM 13536 C C . LYS A 1 50 ? -4.917 -2.392 -21.521 1.00 0.00 50 LYS A C 10
ATOM 13537 O O . LYS A 1 50 ? -4.762 -3.558 -21.888 1.00 0.00 50 LYS A O 10
ATOM 13556 N N . LEU A 1 51 ? -4.167 -1.389 -21.963 1.00 0.00 51 LEU A N 10
ATOM 13557 C CA . LEU A 1 51 ? -3.094 -1.603 -22.927 1.00 0.00 51 LEU A CA 10
ATOM 13558 C C . LEU A 1 51 ? -1.906 -2.301 -22.273 1.00 0.00 51 LEU A C 10
ATOM 13559 O O . LEU A 1 51 ? -1.514 -3.394 -22.683 1.00 0.00 51 LEU A O 10
ATOM 13575 N N . GLN A 1 52 ? -1.339 -1.664 -21.254 1.00 0.00 52 GLN A N 10
ATOM 13576 C CA . GLN A 1 52 ? -0.196 -2.225 -20.543 1.00 0.00 52 GLN A CA 10
ATOM 13577 C C . GLN A 1 52 ? -0.429 -3.696 -20.214 1.00 0.00 52 GLN A C 10
ATOM 13578 O O . GLN A 1 52 ? 0.471 -4.523 -20.357 1.00 0.00 52 GLN A O 10
ATOM 13592 N N . ASP A 1 53 ? -1.641 -4.014 -19.773 1.00 0.00 53 ASP A N 10
ATOM 13593 C CA . ASP A 1 53 ? -1.992 -5.386 -19.424 1.00 0.00 53 ASP A CA 10
ATOM 13594 C C . ASP A 1 53 ? -2.161 -6.238 -20.678 1.00 0.00 53 ASP A C 10
ATOM 13595 O O . ASP A 1 53 ? -1.665 -7.363 -20.747 1.00 0.00 53 ASP A O 10
ATOM 13604 N N . ALA A 1 54 ? -2.865 -5.696 -21.666 1.00 0.00 54 ALA A N 10
ATOM 13605 C CA . ALA A 1 54 ? -3.099 -6.407 -22.917 1.00 0.00 54 ALA A CA 10
ATOM 13606 C C . ALA A 1 54 ? -1.784 -6.844 -23.553 1.00 0.00 54 ALA A C 10
ATOM 13607 O O . ALA A 1 54 ? -1.532 -8.038 -23.723 1.00 0.00 54 ALA A O 10
ATOM 13614 N N . LEU A 1 55 ? -0.950 -5.872 -23.905 1.00 0.00 55 LEU A N 10
ATOM 13615 C CA . LEU A 1 55 ? 0.340 -6.157 -24.524 1.00 0.00 55 LEU A CA 10
ATOM 13616 C C . LEU A 1 55 ? 1.158 -7.113 -23.662 1.00 0.00 55 LEU A C 10
ATOM 13617 O O . LEU A 1 55 ? 1.985 -7.871 -24.170 1.00 0.00 55 LEU A O 10
ATOM 13633 N N . LYS A 1 56 ? 0.921 -7.074 -22.355 1.00 0.00 56 LYS A N 10
ATOM 13634 C CA . LYS A 1 56 ? 1.633 -7.938 -21.422 1.00 0.00 56 LYS A CA 10
ATOM 13635 C C . LYS A 1 56 ? 1.069 -9.355 -21.454 1.00 0.00 56 LYS A C 10
ATOM 13636 O O . LYS A 1 56 ? -0.142 -9.556 -21.352 1.00 0.00 56 LYS A O 10
ATOM 13655 N N . CYS A 1 57 ? 1.954 -10.336 -21.596 1.00 0.00 57 CYS A N 10
ATOM 13656 C CA . CYS A 1 57 ? 1.546 -11.735 -21.642 1.00 0.00 57 CYS A CA 10
ATOM 13657 C C . CYS A 1 57 ? 1.161 -12.235 -20.252 1.00 0.00 57 CYS A C 10
ATOM 13658 O O . CYS A 1 57 ? 1.196 -11.481 -19.280 1.00 0.00 57 CYS A O 10
ATOM 13665 N N . GLN A 1 58 ? 0.795 -13.510 -20.168 1.00 0.00 58 GLN A N 10
ATOM 13666 C CA . GLN A 1 58 ? 0.404 -14.109 -18.898 1.00 0.00 58 GLN A CA 10
ATOM 13667 C C . GLN A 1 58 ? 1.370 -15.220 -18.500 1.00 0.00 58 GLN A C 10
ATOM 13668 O O . GLN A 1 58 ? 1.780 -15.316 -17.343 1.00 0.00 58 GLN A O 10
ATOM 13682 N N . HIS A 1 59 ? 1.729 -16.060 -19.466 1.00 0.00 59 HIS A N 10
ATOM 13683 C CA . HIS A 1 59 ? 2.647 -17.165 -19.216 1.00 0.00 59 HIS A CA 10
ATOM 13684 C C . HIS A 1 59 ? 4.060 -16.650 -18.959 1.00 0.00 59 HIS A C 10
ATOM 13685 O O . HIS A 1 59 ? 4.755 -17.134 -18.065 1.00 0.00 59 HIS A O 10
ATOM 13699 N N . CYS A 1 60 ? 4.479 -15.668 -19.749 1.00 0.00 60 CYS A N 10
ATOM 13700 C CA . CYS A 1 60 ? 5.809 -15.088 -19.609 1.00 0.00 60 CYS A CA 10
ATOM 13701 C C . CYS A 1 60 ? 5.743 -13.741 -18.895 1.00 0.00 60 CYS A C 10
ATOM 13702 O O . CYS A 1 60 ? 6.771 -13.146 -18.572 1.00 0.00 60 CYS A O 10
ATOM 13709 N N . ARG A 1 61 ? 4.526 -13.266 -18.651 1.00 0.00 61 ARG A N 10
ATOM 13710 C CA . ARG A 1 61 ? 4.324 -11.989 -17.977 1.00 0.00 61 ARG A CA 10
ATOM 13711 C C . ARG A 1 61 ? 5.384 -10.977 -18.402 1.00 0.00 61 ARG A C 10
ATOM 13712 O O . ARG A 1 61 ? 6.058 -10.378 -17.563 1.00 0.00 61 ARG A O 10
ATOM 13733 N N . LYS A 1 62 ? 5.526 -10.791 -19.709 1.00 0.00 62 LYS A N 10
ATOM 13734 C CA . LYS A 1 62 ? 6.503 -9.851 -20.247 1.00 0.00 62 LYS A CA 10
ATOM 13735 C C . LYS A 1 62 ? 5.812 -8.727 -21.013 1.00 0.00 62 LYS A C 10
ATOM 13736 O O . LYS A 1 62 ? 4.794 -8.947 -21.670 1.00 0.00 62 LYS A O 10
ATOM 13755 N N . GLN A 1 63 ? 6.372 -7.525 -20.924 1.00 0.00 63 GLN A N 10
ATOM 13756 C CA . GLN A 1 63 ? 5.809 -6.368 -21.610 1.00 0.00 63 GLN A CA 10
ATOM 13757 C C . GLN A 1 63 ? 6.378 -6.240 -23.019 1.00 0.00 63 GLN A C 10
ATOM 13758 O O . GLN A 1 63 ? 7.594 -6.251 -23.212 1.00 0.00 63 GLN A O 10
ATOM 13772 N N . PHE A 1 64 ? 5.491 -6.119 -24.001 1.00 0.00 64 PHE A N 10
ATOM 13773 C CA . PHE A 1 64 ? 5.905 -5.990 -25.393 1.00 0.00 64 PHE A CA 10
ATOM 13774 C C . PHE A 1 64 ? 5.636 -4.581 -25.913 1.00 0.00 64 PHE A C 10
ATOM 13775 O O . PHE A 1 64 ? 4.886 -3.816 -25.306 1.00 0.00 64 PHE A O 10
ATOM 13792 N N . LYS A 1 65 ? 6.255 -4.244 -27.039 1.00 0.00 65 LYS A N 10
ATOM 13793 C CA . LYS A 1 65 ? 6.083 -2.928 -27.643 1.00 0.00 65 LYS A CA 10
ATOM 13794 C C . LYS A 1 65 ? 5.659 -3.049 -29.103 1.00 0.00 65 LYS A C 10
ATOM 13795 O O . LYS A 1 65 ? 6.102 -2.278 -29.954 1.00 0.00 65 LYS A O 10
ATOM 13814 N N . SER A 1 66 ? 4.799 -4.022 -29.385 1.00 0.00 66 SER A N 10
ATOM 13815 C CA . SER A 1 66 ? 4.317 -4.246 -30.743 1.00 0.00 66 SER A CA 10
ATOM 13816 C C . SER A 1 66 ? 3.236 -5.323 -30.765 1.00 0.00 66 SER A C 10
ATOM 13817 O O . SER A 1 66 ? 3.519 -6.508 -30.588 1.00 0.00 66 SER A O 10
ATOM 13825 N N . LYS A 1 67 ? 1.995 -4.902 -30.985 1.00 0.00 67 LYS A N 10
ATOM 13826 C CA . LYS A 1 67 ? 0.869 -5.827 -31.032 1.00 0.00 67 LYS A CA 10
ATOM 13827 C C . LYS A 1 67 ? 1.232 -7.085 -31.816 1.00 0.00 67 LYS A C 10
ATOM 13828 O O . LYS A 1 67 ? 1.137 -8.198 -31.300 1.00 0.00 67 LYS A O 10
ATOM 13847 N N . ALA A 1 68 ? 1.648 -6.899 -33.064 1.00 0.00 68 ALA A N 10
ATOM 13848 C CA . ALA A 1 68 ? 2.028 -8.018 -33.918 1.00 0.00 68 ALA A CA 10
ATOM 13849 C C . ALA A 1 68 ? 3.050 -8.913 -33.226 1.00 0.00 68 ALA A C 10
ATOM 13850 O O . ALA A 1 68 ? 2.996 -10.137 -33.340 1.00 0.00 68 ALA A O 10
ATOM 13857 N N . GLY A 1 69 ? 3.983 -8.294 -32.508 1.00 0.00 69 GLY A N 10
ATOM 13858 C CA . GLY A 1 69 ? 5.005 -9.051 -31.810 1.00 0.00 69 GLY A CA 10
ATOM 13859 C C . GLY A 1 69 ? 4.422 -10.002 -30.783 1.00 0.00 69 GLY A C 10
ATOM 13860 O O . GLY A 1 69 ? 4.926 -11.110 -30.596 1.00 0.00 69 GLY A O 10
ATOM 13864 N N . LEU A 1 70 ? 3.359 -9.569 -30.115 1.00 0.00 70 LEU A N 10
ATOM 13865 C CA . LEU A 1 70 ? 2.708 -10.389 -29.099 1.00 0.00 70 LEU A CA 10
ATOM 13866 C C . LEU A 1 70 ? 1.851 -11.474 -29.744 1.00 0.00 70 LEU A C 10
ATOM 13867 O O . LEU A 1 70 ? 1.989 -12.656 -29.430 1.00 0.00 70 LEU A O 10
ATOM 13883 N N . ASN A 1 71 ? 0.967 -11.065 -30.648 1.00 0.00 71 ASN A N 10
ATOM 13884 C CA . ASN A 1 71 ? 0.089 -12.002 -31.338 1.00 0.00 71 ASN A CA 10
ATOM 13885 C C . ASN A 1 71 ? 0.878 -13.196 -31.869 1.00 0.00 71 ASN A C 10
ATOM 13886 O O . ASN A 1 71 ? 0.395 -14.328 -31.855 1.00 0.00 71 ASN A O 10
ATOM 13897 N N . TYR A 1 72 ? 2.093 -12.934 -32.336 1.00 0.00 72 TYR A N 10
ATOM 13898 C CA . TYR A 1 72 ? 2.948 -13.985 -32.874 1.00 0.00 72 TYR A CA 10
ATOM 13899 C C . TYR A 1 72 ? 3.655 -14.739 -31.752 1.00 0.00 72 TYR A C 10
ATOM 13900 O O . TYR A 1 72 ? 3.592 -15.967 -31.677 1.00 0.00 72 TYR A O 10
ATOM 13918 N N . HIS A 1 73 ? 4.329 -13.995 -30.881 1.00 0.00 73 HIS A N 10
ATOM 13919 C CA . HIS A 1 73 ? 5.047 -14.592 -29.760 1.00 0.00 73 HIS A CA 10
ATOM 13920 C C . HIS A 1 73 ? 4.168 -15.599 -29.025 1.00 0.00 73 HIS A C 10
ATOM 13921 O O . HIS A 1 73 ? 4.513 -16.776 -28.913 1.00 0.00 73 HIS A O 10
ATOM 13935 N N . THR A 1 74 ? 3.029 -15.130 -28.525 1.00 0.00 74 THR A N 10
ATOM 13936 C CA . THR A 1 74 ? 2.101 -15.988 -27.800 1.00 0.00 74 THR A CA 10
ATOM 13937 C C . THR A 1 74 ? 2.049 -17.383 -28.412 1.00 0.00 74 THR A C 10
ATOM 13938 O O . THR A 1 74 ? 2.205 -18.384 -27.714 1.00 0.00 74 THR A O 10
ATOM 13949 N N . MET A 1 75 ? 1.829 -17.441 -29.722 1.00 0.00 75 MET A N 10
ATOM 13950 C CA . MET A 1 75 ? 1.759 -18.715 -30.428 1.00 0.00 75 MET A CA 10
ATOM 13951 C C . MET A 1 75 ? 3.150 -19.314 -30.609 1.00 0.00 75 MET A C 10
ATOM 13952 O O . MET A 1 75 ? 3.319 -20.533 -30.580 1.00 0.00 75 MET A O 10
ATOM 13966 N N . ALA A 1 76 ? 4.142 -18.450 -30.796 1.00 0.00 76 ALA A N 10
ATOM 13967 C CA . ALA A 1 76 ? 5.518 -18.894 -30.980 1.00 0.00 76 ALA A CA 10
ATOM 13968 C C . ALA A 1 76 ? 6.016 -19.659 -29.759 1.00 0.00 76 ALA A C 10
ATOM 13969 O O . ALA A 1 76 ? 6.361 -20.837 -29.851 1.00 0.00 76 ALA A O 10
ATOM 13976 N N . GLU A 1 77 ? 6.050 -18.982 -28.615 1.00 0.00 77 GLU A N 10
ATOM 13977 C CA . GLU A 1 77 ? 6.508 -19.599 -27.376 1.00 0.00 77 GLU A CA 10
ATOM 13978 C C . GLU A 1 77 ? 5.394 -20.422 -26.735 1.00 0.00 77 GLU A C 10
ATOM 13979 O O . GLU A 1 77 ? 5.508 -21.641 -26.597 1.00 0.00 77 GLU A O 10
ATOM 13991 N N . HIS A 1 78 ? 4.318 -19.748 -26.344 1.00 0.00 78 HIS A N 10
ATOM 13992 C CA . HIS A 1 78 ? 3.183 -20.416 -25.717 1.00 0.00 78 HIS A CA 10
ATOM 13993 C C . HIS A 1 78 ? 2.236 -20.982 -26.770 1.00 0.00 78 HIS A C 10
ATOM 13994 O O . HIS A 1 78 ? 1.170 -20.421 -27.026 1.00 0.00 78 HIS A O 10
ATOM 14008 N N . SER A 1 79 ? 2.632 -22.095 -27.378 1.00 0.00 79 SER A N 10
ATOM 14009 C CA . SER A 1 79 ? 1.821 -22.734 -28.408 1.00 0.00 79 SER A CA 10
ATOM 14010 C C . SER A 1 79 ? 0.864 -23.751 -27.792 1.00 0.00 79 SER A C 10
ATOM 14011 O O . SER A 1 79 ? 0.967 -24.080 -26.611 1.00 0.00 79 SER A O 10
ATOM 14019 N N . ALA A 1 80 ? -0.068 -24.243 -28.602 1.00 0.00 80 ALA A N 10
ATOM 14020 C CA . ALA A 1 80 ? -1.042 -25.224 -28.139 1.00 0.00 80 ALA A CA 10
ATOM 14021 C C . ALA A 1 80 ? -0.549 -26.646 -28.383 1.00 0.00 80 ALA A C 10
ATOM 14022 O O . ALA A 1 80 ? -1.083 -27.362 -29.231 1.00 0.00 80 ALA A O 10
ATOM 14029 N N . LYS A 1 81 ? 0.473 -27.049 -27.636 1.00 0.00 81 LYS A N 10
ATOM 14030 C CA . LYS A 1 81 ? 1.039 -28.386 -27.771 1.00 0.00 81 LYS A CA 10
ATOM 14031 C C . LYS A 1 81 ? -0.062 -29.428 -27.941 1.00 0.00 81 LYS A C 10
ATOM 14032 O O . LYS A 1 81 ? -1.045 -29.455 -27.200 1.00 0.00 81 LYS A O 10
ATOM 14051 N N . PRO A 1 82 ? 0.104 -30.308 -28.940 1.00 0.00 82 PRO A N 10
ATOM 14052 C CA . PRO A 1 82 ? -0.865 -31.370 -29.229 1.00 0.00 82 PRO A CA 10
ATOM 14053 C C . PRO A 1 82 ? -0.883 -32.448 -28.151 1.00 0.00 82 PRO A C 10
ATOM 14054 O O . PRO A 1 82 ? -0.066 -32.432 -27.230 1.00 0.00 82 PRO A O 10
ATOM 14065 N N . SER A 1 83 ? -1.819 -33.383 -28.271 1.00 0.00 83 SER A N 10
ATOM 14066 C CA . SER A 1 83 ? -1.945 -34.468 -27.304 1.00 0.00 83 SER A CA 10
ATOM 14067 C C . SER A 1 83 ? -1.337 -35.756 -27.851 1.00 0.00 83 SER A C 10
ATOM 14068 O O . SER A 1 83 ? -1.602 -36.147 -28.988 1.00 0.00 83 SER A O 10
ATOM 14076 N N . ASP A 1 84 ? -0.521 -36.410 -27.033 1.00 0.00 84 ASP A N 10
ATOM 14077 C CA . ASP A 1 84 ? 0.125 -37.655 -27.432 1.00 0.00 84 ASP A CA 10
ATOM 14078 C C . ASP A 1 84 ? 0.150 -38.650 -26.276 1.00 0.00 84 ASP A C 10
ATOM 14079 O O . ASP A 1 84 ? 0.066 -38.264 -25.110 1.00 0.00 84 ASP A O 10
ATOM 14088 N N . ALA A 1 85 ? 0.264 -39.932 -26.607 1.00 0.00 85 ALA A N 10
ATOM 14089 C CA . ALA A 1 85 ? 0.300 -40.982 -25.596 1.00 0.00 85 ALA A CA 10
ATOM 14090 C C . ALA A 1 85 ? 1.054 -42.207 -26.104 1.00 0.00 85 ALA A C 10
ATOM 14091 O O . ALA A 1 85 ? 1.439 -42.269 -27.270 1.00 0.00 85 ALA A O 10
ATOM 14098 N N . GLU A 1 86 ? 1.260 -43.178 -25.219 1.00 0.00 86 GLU A N 10
ATOM 14099 C CA . GLU A 1 86 ? 1.969 -44.400 -25.579 1.00 0.00 86 GLU A CA 10
ATOM 14100 C C . GLU A 1 86 ? 1.055 -45.616 -25.454 1.00 0.00 86 GLU A C 10
ATOM 14101 O O . GLU A 1 86 ? 0.031 -45.568 -24.774 1.00 0.00 86 GLU A O 10
ATOM 14113 N N . ALA A 1 87 ? 1.434 -46.704 -26.117 1.00 0.00 87 ALA A N 10
ATOM 14114 C CA . ALA A 1 87 ? 0.651 -47.932 -26.079 1.00 0.00 87 ALA A CA 10
ATOM 14115 C C . ALA A 1 87 ? 0.909 -48.709 -24.793 1.00 0.00 87 ALA A C 10
ATOM 14116 O O . ALA A 1 87 ? 1.965 -49.319 -24.626 1.00 0.00 87 ALA A O 10
ATOM 14123 N N . SER A 1 88 ? -0.062 -48.681 -23.885 1.00 0.00 88 SER A N 10
ATOM 14124 C CA . SER A 1 88 ? 0.062 -49.380 -22.611 1.00 0.00 88 SER A CA 10
ATOM 14125 C C . SER A 1 88 ? 0.456 -50.838 -22.827 1.00 0.00 88 SER A C 10
ATOM 14126 O O . SER A 1 88 ? 0.255 -51.392 -23.907 1.00 0.00 88 SER A O 10
ATOM 14134 N N . GLU A 1 89 ? 1.018 -51.452 -21.790 1.00 0.00 89 GLU A N 10
ATOM 14135 C CA . GLU A 1 89 ? 1.441 -52.845 -21.866 1.00 0.00 89 GLU A CA 10
ATOM 14136 C C . GLU A 1 89 ? 0.590 -53.723 -20.952 1.00 0.00 89 GLU A C 10
ATOM 14137 O O . GLU A 1 89 ? 0.112 -53.273 -19.912 1.00 0.00 89 GLU A O 10
ATOM 14149 N N . GLY A 1 90 ? 0.407 -54.978 -21.349 1.00 0.00 90 GLY A N 10
ATOM 14150 C CA . GLY A 1 90 ? -0.386 -55.899 -20.555 1.00 0.00 90 GLY A CA 10
ATOM 14151 C C . GLY A 1 90 ? 0.167 -57.310 -20.581 1.00 0.00 90 GLY A C 10
ATOM 14152 O O . GLY A 1 90 ? 0.671 -57.769 -21.605 1.00 0.00 90 GLY A O 10
ATOM 14156 N N . GLY A 1 91 ? 0.074 -58.001 -19.448 1.00 0.00 91 GLY A N 10
ATOM 14157 C CA . GLY A 1 91 ? 0.574 -59.361 -19.366 1.00 0.00 91 GLY A CA 10
ATOM 14158 C C . GLY A 1 91 ? -0.028 -60.131 -18.207 1.00 0.00 91 GLY A C 10
ATOM 14159 O O . GLY A 1 91 ? -0.599 -59.540 -17.291 1.00 0.00 91 GLY A O 10
ATOM 14163 N N . GLU A 1 92 ? 0.099 -61.453 -18.248 1.00 0.00 92 GLU A N 10
ATOM 14164 C CA . GLU A 1 92 ? -0.439 -62.305 -17.193 1.00 0.00 92 GLU A CA 10
ATOM 14165 C C . GLU A 1 92 ? 0.626 -63.265 -16.672 1.00 0.00 92 GLU A C 10
ATOM 14166 O O . GLU A 1 92 ? 1.566 -63.613 -17.386 1.00 0.00 92 GLU A O 10
ATOM 14178 N N . SER A 1 93 ? 0.471 -63.689 -15.422 1.00 0.00 93 SER A N 10
ATOM 14179 C CA . SER A 1 93 ? 1.421 -64.606 -14.802 1.00 0.00 93 SER A CA 10
ATOM 14180 C C . SER A 1 93 ? 0.698 -65.639 -13.944 1.00 0.00 93 SER A C 10
ATOM 14181 O O . SER A 1 93 ? -0.267 -65.321 -13.250 1.00 0.00 93 SER A O 10
ATOM 14189 N N . GLY A 1 94 ? 1.172 -66.880 -13.997 1.00 0.00 94 GLY A N 10
ATOM 14190 C CA . GLY A 1 94 ? 0.560 -67.943 -13.221 1.00 0.00 94 GLY A CA 10
ATOM 14191 C C . GLY A 1 94 ? 1.584 -68.808 -12.514 1.00 0.00 94 GLY A C 10
ATOM 14192 O O . GLY A 1 94 ? 2.791 -68.580 -12.606 1.00 0.00 94 GLY A O 10
ATOM 14196 N N . PRO A 1 95 ? 1.103 -69.827 -11.787 1.00 0.00 95 PRO A N 10
ATOM 14197 C CA . PRO A 1 95 ? 1.968 -70.750 -11.046 1.00 0.00 95 PRO A CA 10
ATOM 14198 C C . PRO A 1 95 ? 2.771 -71.659 -11.970 1.00 0.00 95 PRO A C 10
ATOM 14199 O O . PRO A 1 95 ? 2.676 -71.558 -13.193 1.00 0.00 95 PRO A O 10
ATOM 14210 N N . SER A 1 96 ? 3.562 -72.548 -11.377 1.00 0.00 96 SER A N 10
ATOM 14211 C CA . SER A 1 96 ? 4.385 -73.473 -12.147 1.00 0.00 96 SER A CA 10
ATOM 14212 C C . SER A 1 96 ? 4.811 -74.662 -11.291 1.00 0.00 96 SER A C 10
ATOM 14213 O O . SER A 1 96 ? 4.542 -74.706 -10.091 1.00 0.00 96 SER A O 10
ATOM 14221 N N . SER A 1 97 ? 5.477 -75.626 -11.919 1.00 0.00 97 SER A N 10
ATOM 14222 C CA . SER A 1 97 ? 5.938 -76.819 -11.217 1.00 0.00 97 SER A CA 10
ATOM 14223 C C . SER A 1 97 ? 7.381 -76.652 -10.752 1.00 0.00 97 SER A C 10
ATOM 14224 O O . SER A 1 97 ? 8.035 -75.658 -11.065 1.00 0.00 97 SER A O 10
ATOM 14232 N N . GLY A 1 98 ? 7.872 -77.634 -10.002 1.00 0.00 98 GLY A N 10
ATOM 14233 C CA . GLY A 1 98 ? 9.235 -77.578 -9.505 1.00 0.00 98 GLY A CA 10
ATOM 14234 C C . GLY A 1 98 ? 9.822 -78.955 -9.268 1.00 0.00 98 GLY A C 10
ATOM 14235 O O . GLY A 1 98 ? 9.156 -79.967 -9.483 1.00 0.00 98 GLY A O 10
ATOM 14241 N N . GLY A 1 1 ? -20.393 16.967 18.929 1.00 0.00 1 GLY A N 11
ATOM 14242 C CA . GLY A 1 1 ? -19.369 16.274 18.169 1.00 0.00 1 GLY A CA 11
ATOM 14243 C C . GLY A 1 1 ? -18.437 17.227 17.448 1.00 0.00 1 GLY A C 11
ATOM 14244 O O . GLY A 1 1 ? -18.747 18.407 17.290 1.00 0.00 1 GLY A O 11
ATOM 14248 N N . SER A 1 2 ? -17.292 16.714 17.010 1.00 0.00 2 SER A N 11
ATOM 14249 C CA . SER A 1 2 ? -16.308 17.529 16.307 1.00 0.00 2 SER A CA 11
ATOM 14250 C C . SER A 1 2 ? -15.348 16.653 15.509 1.00 0.00 2 SER A C 11
ATOM 14251 O O . SER A 1 2 ? -14.724 15.742 16.053 1.00 0.00 2 SER A O 11
ATOM 14259 N N . SER A 1 3 ? -15.234 16.937 14.215 1.00 0.00 3 SER A N 11
ATOM 14260 C CA . SER A 1 3 ? -14.353 16.173 13.340 1.00 0.00 3 SER A CA 11
ATOM 14261 C C . SER A 1 3 ? -13.714 17.077 12.290 1.00 0.00 3 SER A C 11
ATOM 14262 O O . SER A 1 3 ? -14.103 18.233 12.130 1.00 0.00 3 SER A O 11
ATOM 14270 N N . GLY A 1 4 ? -12.730 16.539 11.575 1.00 0.00 4 GLY A N 11
ATOM 14271 C CA . GLY A 1 4 ? -12.052 17.310 10.549 1.00 0.00 4 GLY A CA 11
ATOM 14272 C C . GLY A 1 4 ? -10.708 16.719 10.173 1.00 0.00 4 GLY A C 11
ATOM 14273 O O . GLY A 1 4 ? -9.700 16.985 10.828 1.00 0.00 4 GLY A O 11
ATOM 14277 N N . SER A 1 5 ? -10.692 15.914 9.115 1.00 0.00 5 SER A N 11
ATOM 14278 C CA . SER A 1 5 ? -9.462 15.279 8.657 1.00 0.00 5 SER A CA 11
ATOM 14279 C C . SER A 1 5 ? -9.139 15.691 7.224 1.00 0.00 5 SER A C 11
ATOM 14280 O O . SER A 1 5 ? -10.020 15.733 6.365 1.00 0.00 5 SER A O 11
ATOM 14288 N N . SER A 1 6 ? -7.870 15.996 6.974 1.00 0.00 6 SER A N 11
ATOM 14289 C CA . SER A 1 6 ? -7.430 16.409 5.646 1.00 0.00 6 SER A CA 11
ATOM 14290 C C . SER A 1 6 ? -5.907 16.419 5.557 1.00 0.00 6 SER A C 11
ATOM 14291 O O . SER A 1 6 ? -5.216 16.556 6.566 1.00 0.00 6 SER A O 11
ATOM 14299 N N . GLY A 1 7 ? -5.390 16.272 4.341 1.00 0.00 7 GLY A N 11
ATOM 14300 C CA . GLY A 1 7 ? -3.953 16.267 4.141 1.00 0.00 7 GLY A CA 11
ATOM 14301 C C . GLY A 1 7 ? -3.568 16.508 2.695 1.00 0.00 7 GLY A C 11
ATOM 14302 O O . GLY A 1 7 ? -4.418 16.724 1.831 1.00 0.00 7 GLY A O 11
ATOM 14306 N N . PRO A 1 8 ? -2.256 16.475 2.415 1.00 0.00 8 PRO A N 11
ATOM 14307 C CA . PRO A 1 8 ? -1.730 16.692 1.064 1.00 0.00 8 PRO A CA 11
ATOM 14308 C C . PRO A 1 8 ? -2.060 15.539 0.122 1.00 0.00 8 PRO A C 11
ATOM 14309 O O . PRO A 1 8 ? -2.376 14.435 0.563 1.00 0.00 8 PRO A O 11
ATOM 14320 N N . GLY A 1 9 ? -1.985 15.804 -1.179 1.00 0.00 9 GLY A N 11
ATOM 14321 C CA . GLY A 1 9 ? -2.278 14.778 -2.163 1.00 0.00 9 GLY A CA 11
ATOM 14322 C C . GLY A 1 9 ? -3.172 15.283 -3.278 1.00 0.00 9 GLY A C 11
ATOM 14323 O O . GLY A 1 9 ? -4.091 14.589 -3.711 1.00 0.00 9 GLY A O 11
ATOM 14327 N N . GLY A 1 10 ? -2.903 16.499 -3.745 1.00 0.00 10 GLY A N 11
ATOM 14328 C CA . GLY A 1 10 ? -3.700 17.077 -4.812 1.00 0.00 10 GLY A CA 11
ATOM 14329 C C . GLY A 1 10 ? -3.684 16.233 -6.071 1.00 0.00 10 GLY A C 11
ATOM 14330 O O . GLY A 1 10 ? -3.054 15.176 -6.127 1.00 0.00 10 GLY A O 11
ATOM 14334 N N . PRO A 1 11 ? -4.391 16.700 -7.110 1.00 0.00 11 PRO A N 11
ATOM 14335 C CA . PRO A 1 11 ? -4.472 15.995 -8.393 1.00 0.00 11 PRO A CA 11
ATOM 14336 C C . PRO A 1 11 ? -3.151 16.022 -9.154 1.00 0.00 11 PRO A C 11
ATOM 14337 O O . PRO A 1 11 ? -2.668 14.987 -9.613 1.00 0.00 11 PRO A O 11
ATOM 14348 N N . GLU A 1 12 ? -2.572 17.211 -9.282 1.00 0.00 12 GLU A N 11
ATOM 14349 C CA . GLU A 1 12 ? -1.306 17.371 -9.988 1.00 0.00 12 GLU A CA 11
ATOM 14350 C C . GLU A 1 12 ? -0.224 17.902 -9.052 1.00 0.00 12 GLU A C 11
ATOM 14351 O O . GLU A 1 12 ? 0.150 19.072 -9.120 1.00 0.00 12 GLU A O 11
ATOM 14363 N N . GLU A 1 13 ? 0.273 17.032 -8.178 1.00 0.00 13 GLU A N 11
ATOM 14364 C CA . GLU A 1 13 ? 1.311 17.414 -7.228 1.00 0.00 13 GLU A CA 11
ATOM 14365 C C . GLU A 1 13 ? 2.699 17.119 -7.789 1.00 0.00 13 GLU A C 11
ATOM 14366 O O . GLU A 1 13 ? 3.540 18.011 -7.891 1.00 0.00 13 GLU A O 11
ATOM 14378 N N . GLN A 1 14 ? 2.929 15.861 -8.150 1.00 0.00 14 GLN A N 11
ATOM 14379 C CA . GLN A 1 14 ? 4.215 15.447 -8.700 1.00 0.00 14 GLN A CA 11
ATOM 14380 C C . GLN A 1 14 ? 4.313 15.800 -10.180 1.00 0.00 14 GLN A C 11
ATOM 14381 O O . GLN A 1 14 ? 5.382 16.161 -10.673 1.00 0.00 14 GLN A O 11
ATOM 14395 N N . TRP A 1 15 ? 3.191 15.694 -10.884 1.00 0.00 15 TRP A N 11
ATOM 14396 C CA . TRP A 1 15 ? 3.152 16.002 -12.309 1.00 0.00 15 TRP A CA 11
ATOM 14397 C C . TRP A 1 15 ? 3.423 17.482 -12.554 1.00 0.00 15 TRP A C 11
ATOM 14398 O O . TRP A 1 15 ? 4.161 17.843 -13.471 1.00 0.00 15 TRP A O 11
ATOM 14419 N N . GLN A 1 16 ? 2.823 18.334 -11.729 1.00 0.00 16 GLN A N 11
ATOM 14420 C CA . GLN A 1 16 ? 3.002 19.775 -11.858 1.00 0.00 16 GLN A CA 11
ATOM 14421 C C . GLN A 1 16 ? 4.426 20.182 -11.497 1.00 0.00 16 GLN A C 11
ATOM 14422 O O . GLN A 1 16 ? 4.987 21.105 -12.087 1.00 0.00 16 GLN A O 11
ATOM 14436 N N . ARG A 1 17 ? 5.006 19.487 -10.523 1.00 0.00 17 ARG A N 11
ATOM 14437 C CA . ARG A 1 17 ? 6.365 19.777 -10.083 1.00 0.00 17 ARG A CA 11
ATOM 14438 C C . ARG A 1 17 ? 7.387 19.245 -11.083 1.00 0.00 17 ARG A C 11
ATOM 14439 O O . ARG A 1 17 ? 8.190 20.002 -11.627 1.00 0.00 17 ARG A O 11
ATOM 14460 N N . ALA A 1 18 ? 7.349 17.938 -11.320 1.00 0.00 18 ALA A N 11
ATOM 14461 C CA . ALA A 1 18 ? 8.270 17.304 -12.256 1.00 0.00 18 ALA A CA 11
ATOM 14462 C C . ALA A 1 18 ? 8.273 18.028 -13.598 1.00 0.00 18 ALA A C 11
ATOM 14463 O O . ALA A 1 18 ? 9.273 18.018 -14.317 1.00 0.00 18 ALA A O 11
ATOM 14470 N N . ILE A 1 19 ? 7.149 18.654 -13.930 1.00 0.00 19 ILE A N 11
ATOM 14471 C CA . ILE A 1 19 ? 7.024 19.383 -15.186 1.00 0.00 19 ILE A CA 11
ATOM 14472 C C . ILE A 1 19 ? 8.026 20.531 -15.258 1.00 0.00 19 ILE A C 11
ATOM 14473 O O . ILE A 1 19 ? 8.959 20.504 -16.060 1.00 0.00 19 ILE A O 11
ATOM 14489 N N . HIS A 1 20 ? 7.826 21.537 -14.413 1.00 0.00 20 HIS A N 11
ATOM 14490 C CA . HIS A 1 20 ? 8.714 22.694 -14.378 1.00 0.00 20 HIS A CA 11
ATOM 14491 C C . HIS A 1 20 ? 10.101 22.300 -13.878 1.00 0.00 20 HIS A C 11
ATOM 14492 O O . HIS A 1 20 ? 11.091 22.966 -14.179 1.00 0.00 20 HIS A O 11
ATOM 14506 N N . GLU A 1 21 ? 10.162 21.215 -13.112 1.00 0.00 21 GLU A N 11
ATOM 14507 C CA . GLU A 1 21 ? 11.427 20.735 -12.569 1.00 0.00 21 GLU A CA 11
ATOM 14508 C C . GLU A 1 21 ? 12.439 20.487 -13.684 1.00 0.00 21 GLU A C 11
ATOM 14509 O O . GLU A 1 21 ? 13.558 20.997 -13.646 1.00 0.00 21 GLU A O 11
ATOM 14521 N N . ARG A 1 22 ? 12.036 19.699 -14.676 1.00 0.00 22 ARG A N 11
ATOM 14522 C CA . ARG A 1 22 ? 12.907 19.381 -15.801 1.00 0.00 22 ARG A CA 11
ATOM 14523 C C . ARG A 1 22 ? 12.297 19.863 -17.114 1.00 0.00 22 ARG A C 11
ATOM 14524 O O . ARG A 1 22 ? 12.914 20.632 -17.851 1.00 0.00 22 ARG A O 11
ATOM 14545 N N . GLY A 1 23 ? 11.082 19.406 -17.400 1.00 0.00 23 GLY A N 11
ATOM 14546 C CA . GLY A 1 23 ? 10.410 19.801 -18.624 1.00 0.00 23 GLY A CA 11
ATOM 14547 C C . GLY A 1 23 ? 8.929 19.479 -18.601 1.00 0.00 23 GLY A C 11
ATOM 14548 O O . GLY A 1 23 ? 8.091 20.380 -18.610 1.00 0.00 23 GLY A O 11
ATOM 14552 N N . GLU A 1 24 ? 8.606 18.190 -18.574 1.00 0.00 24 GLU A N 11
ATOM 14553 C CA . GLU A 1 24 ? 7.215 17.752 -18.554 1.00 0.00 24 GLU A CA 11
ATOM 14554 C C . GLU A 1 24 ? 7.089 16.370 -17.917 1.00 0.00 24 GLU A C 11
ATOM 14555 O O . GLU A 1 24 ? 8.074 15.647 -17.779 1.00 0.00 24 GLU A O 11
ATOM 14567 N N . ALA A 1 25 ? 5.868 16.012 -17.531 1.00 0.00 25 ALA A N 11
ATOM 14568 C CA . ALA A 1 25 ? 5.612 14.718 -16.911 1.00 0.00 25 ALA A CA 11
ATOM 14569 C C . ALA A 1 25 ? 4.740 13.844 -17.805 1.00 0.00 25 ALA A C 11
ATOM 14570 O O . ALA A 1 25 ? 3.516 13.832 -17.675 1.00 0.00 25 ALA A O 11
ATOM 14577 N N . VAL A 1 26 ? 5.378 13.113 -18.714 1.00 0.00 26 VAL A N 11
ATOM 14578 C CA . VAL A 1 26 ? 4.660 12.235 -19.630 1.00 0.00 26 VAL A CA 11
ATOM 14579 C C . VAL A 1 26 ? 4.190 10.969 -18.923 1.00 0.00 26 VAL A C 11
ATOM 14580 O O . VAL A 1 26 ? 4.401 10.801 -17.722 1.00 0.00 26 VAL A O 11
ATOM 14593 N N . CYS A 1 27 ? 3.552 10.079 -19.676 1.00 0.00 27 CYS A N 11
ATOM 14594 C CA . CYS A 1 27 ? 3.052 8.827 -19.123 1.00 0.00 27 CYS A CA 11
ATOM 14595 C C . CYS A 1 27 ? 4.191 8.000 -18.532 1.00 0.00 27 CYS A C 11
ATOM 14596 O O . CYS A 1 27 ? 5.109 7.573 -19.232 1.00 0.00 27 CYS A O 11
ATOM 14603 N N . PRO A 1 28 ? 4.130 7.768 -17.212 1.00 0.00 28 PRO A N 11
ATOM 14604 C CA . PRO A 1 28 ? 5.147 6.991 -16.498 1.00 0.00 28 PRO A CA 11
ATOM 14605 C C . PRO A 1 28 ? 5.104 5.510 -16.859 1.00 0.00 28 PRO A C 11
ATOM 14606 O O . PRO A 1 28 ? 5.790 4.690 -16.246 1.00 0.00 28 PRO A O 11
ATOM 14617 N N . THR A 1 29 ? 4.295 5.172 -17.858 1.00 0.00 29 THR A N 11
ATOM 14618 C CA . THR A 1 29 ? 4.162 3.790 -18.300 1.00 0.00 29 THR A CA 11
ATOM 14619 C C . THR A 1 29 ? 4.765 3.596 -19.687 1.00 0.00 29 THR A C 11
ATOM 14620 O O . THR A 1 29 ? 5.737 2.858 -19.855 1.00 0.00 29 THR A O 11
ATOM 14631 N N . CYS A 1 30 ? 4.184 4.263 -20.678 1.00 0.00 30 CYS A N 11
ATOM 14632 C CA . CYS A 1 30 ? 4.664 4.165 -22.052 1.00 0.00 30 CYS A CA 11
ATOM 14633 C C . CYS A 1 30 ? 5.075 5.534 -22.583 1.00 0.00 30 CYS A C 11
ATOM 14634 O O . CYS A 1 30 ? 5.499 5.664 -23.731 1.00 0.00 30 CYS A O 11
ATOM 14641 N N . ASN A 1 31 ? 4.947 6.554 -21.740 1.00 0.00 31 ASN A N 11
ATOM 14642 C CA . ASN A 1 31 ? 5.305 7.914 -22.125 1.00 0.00 31 ASN A CA 11
ATOM 14643 C C . ASN A 1 31 ? 4.721 8.265 -23.490 1.00 0.00 31 ASN A C 11
ATOM 14644 O O . ASN A 1 31 ? 5.436 8.709 -24.388 1.00 0.00 31 ASN A O 11
ATOM 14655 N N . VAL A 1 32 ? 3.415 8.062 -23.639 1.00 0.00 32 VAL A N 11
ATOM 14656 C CA . VAL A 1 32 ? 2.734 8.358 -24.894 1.00 0.00 32 VAL A CA 11
ATOM 14657 C C . VAL A 1 32 ? 1.426 9.101 -24.647 1.00 0.00 32 VAL A C 11
ATOM 14658 O O . VAL A 1 32 ? 0.353 8.498 -24.621 1.00 0.00 32 VAL A O 11
ATOM 14671 N N . VAL A 1 33 ? 1.522 10.414 -24.466 1.00 0.00 33 VAL A N 11
ATOM 14672 C CA . VAL A 1 33 ? 0.345 11.240 -24.223 1.00 0.00 33 VAL A CA 11
ATOM 14673 C C . VAL A 1 33 ? 0.499 12.617 -24.858 1.00 0.00 33 VAL A C 11
ATOM 14674 O O . VAL A 1 33 ? 1.480 12.887 -25.553 1.00 0.00 33 VAL A O 11
ATOM 14687 N N . THR A 1 34 ? -0.476 13.488 -24.616 1.00 0.00 34 THR A N 11
ATOM 14688 C CA . THR A 1 34 ? -0.449 14.838 -25.165 1.00 0.00 34 THR A CA 11
ATOM 14689 C C . THR A 1 34 ? 0.932 15.466 -25.013 1.00 0.00 34 THR A C 11
ATOM 14690 O O . THR A 1 34 ? 1.784 14.948 -24.291 1.00 0.00 34 THR A O 11
ATOM 14701 N N . ARG A 1 35 ? 1.146 16.584 -25.698 1.00 0.00 35 ARG A N 11
ATOM 14702 C CA . ARG A 1 35 ? 2.424 17.283 -25.640 1.00 0.00 35 ARG A CA 11
ATOM 14703 C C . ARG A 1 35 ? 2.657 17.875 -24.253 1.00 0.00 35 ARG A C 11
ATOM 14704 O O . ARG A 1 35 ? 3.778 17.867 -23.743 1.00 0.00 35 ARG A O 11
ATOM 14725 N N . LYS A 1 36 ? 1.592 18.390 -23.649 1.00 0.00 36 LYS A N 11
ATOM 14726 C CA . LYS A 1 36 ? 1.678 18.987 -22.322 1.00 0.00 36 LYS A CA 11
ATOM 14727 C C . LYS A 1 36 ? 1.630 17.914 -21.239 1.00 0.00 36 LYS A C 11
ATOM 14728 O O . LYS A 1 36 ? 2.083 18.131 -20.114 1.00 0.00 36 LYS A O 11
ATOM 14747 N N . THR A 1 37 ? 1.079 16.755 -21.585 1.00 0.00 37 THR A N 11
ATOM 14748 C CA . THR A 1 37 ? 0.972 15.648 -20.642 1.00 0.00 37 THR A CA 11
ATOM 14749 C C . THR A 1 37 ? 0.430 16.121 -19.298 1.00 0.00 37 THR A C 11
ATOM 14750 O O . THR A 1 37 ? 0.927 15.726 -18.243 1.00 0.00 37 THR A O 11
ATOM 14761 N N . LEU A 1 38 ? -0.592 16.968 -19.343 1.00 0.00 38 LEU A N 11
ATOM 14762 C CA . LEU A 1 38 ? -1.203 17.494 -18.127 1.00 0.00 38 LEU A CA 11
ATOM 14763 C C . LEU A 1 38 ? -2.645 17.014 -17.991 1.00 0.00 38 LEU A C 11
ATOM 14764 O O . LEU A 1 38 ? -3.028 16.450 -16.966 1.00 0.00 38 LEU A O 11
ATOM 14780 N N . VAL A 1 39 ? -3.440 17.240 -19.032 1.00 0.00 39 VAL A N 11
ATOM 14781 C CA . VAL A 1 39 ? -4.838 16.828 -19.030 1.00 0.00 39 VAL A CA 11
ATOM 14782 C C . VAL A 1 39 ? -5.002 15.436 -19.629 1.00 0.00 39 VAL A C 11
ATOM 14783 O O . VAL A 1 39 ? -5.901 14.687 -19.249 1.00 0.00 39 VAL A O 11
ATOM 14796 N N . GLY A 1 40 ? -4.125 15.094 -20.568 1.00 0.00 40 GLY A N 11
ATOM 14797 C CA . GLY A 1 40 ? -4.189 13.792 -21.204 1.00 0.00 40 GLY A CA 11
ATOM 14798 C C . GLY A 1 40 ? -3.527 12.709 -20.376 1.00 0.00 40 GLY A C 11
ATOM 14799 O O . GLY A 1 40 ? -3.926 11.545 -20.429 1.00 0.00 40 GLY A O 11
ATOM 14803 N N . LEU A 1 41 ? -2.511 13.090 -19.609 1.00 0.00 41 LEU A N 11
ATOM 14804 C CA . LEU A 1 41 ? -1.791 12.142 -18.766 1.00 0.00 41 LEU A CA 11
ATOM 14805 C C . LEU A 1 41 ? -2.761 11.285 -17.958 1.00 0.00 41 LEU A C 11
ATOM 14806 O O . LEU A 1 41 ? -2.502 10.109 -17.702 1.00 0.00 41 LEU A O 11
ATOM 14822 N N . LYS A 1 42 ? -3.879 11.882 -17.560 1.00 0.00 42 LYS A N 11
ATOM 14823 C CA . LYS A 1 42 ? -4.890 11.174 -16.784 1.00 0.00 42 LYS A CA 11
ATOM 14824 C C . LYS A 1 42 ? -5.836 10.402 -17.699 1.00 0.00 42 LYS A C 11
ATOM 14825 O O . LYS A 1 42 ? -5.952 9.181 -17.600 1.00 0.00 42 LYS A O 11
ATOM 14844 N N . LYS A 1 43 ? -6.509 11.122 -18.590 1.00 0.00 43 LYS A N 11
ATOM 14845 C CA . LYS A 1 43 ? -7.443 10.505 -19.525 1.00 0.00 43 LYS A CA 11
ATOM 14846 C C . LYS A 1 43 ? -6.769 9.379 -20.303 1.00 0.00 43 LYS A C 11
ATOM 14847 O O . LYS A 1 43 ? -7.439 8.554 -20.925 1.00 0.00 43 LYS A O 11
ATOM 14866 N N . HIS A 1 44 ? -5.441 9.351 -20.263 1.00 0.00 44 HIS A N 11
ATOM 14867 C CA . HIS A 1 44 ? -4.677 8.324 -20.963 1.00 0.00 44 HIS A CA 11
ATOM 14868 C C . HIS A 1 44 ? -4.349 7.161 -20.032 1.00 0.00 44 HIS A C 11
ATOM 14869 O O . HIS A 1 44 ? -4.472 5.996 -20.410 1.00 0.00 44 HIS A O 11
ATOM 14883 N N . MET A 1 45 ? -3.930 7.485 -18.813 1.00 0.00 45 MET A N 11
ATOM 14884 C CA . MET A 1 45 ? -3.585 6.467 -17.827 1.00 0.00 45 MET A CA 11
ATOM 14885 C C . MET A 1 45 ? -4.791 5.592 -17.504 1.00 0.00 45 MET A C 11
ATOM 14886 O O . MET A 1 45 ? -4.659 4.383 -17.315 1.00 0.00 45 MET A O 11
ATOM 14900 N N . GLU A 1 46 ? -5.967 6.211 -17.443 1.00 0.00 46 GLU A N 11
ATOM 14901 C CA . GLU A 1 46 ? -7.196 5.486 -17.141 1.00 0.00 46 GLU A CA 11
ATOM 14902 C C . GLU A 1 46 ? -7.276 4.192 -17.946 1.00 0.00 46 GLU A C 11
ATOM 14903 O O . GLU A 1 46 ? -7.486 3.114 -17.390 1.00 0.00 46 GLU A O 11
ATOM 14915 N N . VAL A 1 47 ? -7.107 4.307 -19.260 1.00 0.00 47 VAL A N 11
ATOM 14916 C CA . VAL A 1 47 ? -7.159 3.148 -20.142 1.00 0.00 47 VAL A CA 11
ATOM 14917 C C . VAL A 1 47 ? -5.786 2.500 -20.281 1.00 0.00 47 VAL A C 11
ATOM 14918 O O . VAL A 1 47 ? -5.673 1.282 -20.421 1.00 0.00 47 VAL A O 11
ATOM 14931 N N . CYS A 1 48 ? -4.743 3.323 -20.240 1.00 0.00 48 CYS A N 11
ATOM 14932 C CA . CYS A 1 48 ? -3.376 2.832 -20.361 1.00 0.00 48 CYS A CA 11
ATOM 14933 C C . CYS A 1 48 ? -3.225 1.470 -19.688 1.00 0.00 48 CYS A C 11
ATOM 14934 O O . CYS A 1 48 ? -2.917 0.475 -20.343 1.00 0.00 48 CYS A O 11
ATOM 14941 N N . GLN A 1 49 ? -3.445 1.436 -18.378 1.00 0.00 49 GLN A N 11
ATOM 14942 C CA . GLN A 1 49 ? -3.334 0.198 -17.617 1.00 0.00 49 GLN A CA 11
ATOM 14943 C C . GLN A 1 49 ? -4.075 -0.938 -18.314 1.00 0.00 49 GLN A C 11
ATOM 14944 O O . GLN A 1 49 ? -3.547 -2.041 -18.460 1.00 0.00 49 GLN A O 11
ATOM 14958 N N . LYS A 1 50 ? -5.301 -0.662 -18.744 1.00 0.00 50 LYS A N 11
ATOM 14959 C CA . LYS A 1 50 ? -6.115 -1.660 -19.428 1.00 0.00 50 LYS A CA 11
ATOM 14960 C C . LYS A 1 50 ? -5.454 -2.104 -20.729 1.00 0.00 50 LYS A C 11
ATOM 14961 O O . LYS A 1 50 ? -5.414 -3.294 -21.042 1.00 0.00 50 LYS A O 11
ATOM 14980 N N . LEU A 1 51 ? -4.936 -1.140 -21.482 1.00 0.00 51 LEU A N 11
ATOM 14981 C CA . LEU A 1 51 ? -4.274 -1.432 -22.749 1.00 0.00 51 LEU A CA 11
ATOM 14982 C C . LEU A 1 51 ? -2.997 -2.235 -22.524 1.00 0.00 51 LEU A C 11
ATOM 14983 O O . LEU A 1 51 ? -2.877 -3.369 -22.988 1.00 0.00 51 LEU A O 11
ATOM 14999 N N . GLN A 1 52 ? -2.049 -1.641 -21.808 1.00 0.00 52 GLN A N 11
ATOM 15000 C CA . GLN A 1 52 ? -0.781 -2.302 -21.521 1.00 0.00 52 GLN A CA 11
ATOM 15001 C C . GLN A 1 52 ? -0.975 -3.808 -21.369 1.00 0.00 52 GLN A C 11
ATOM 15002 O O . GLN A 1 52 ? -0.199 -4.600 -21.903 1.00 0.00 52 GLN A O 11
ATOM 15016 N N . ASP A 1 53 ? -2.016 -4.194 -20.639 1.00 0.00 53 ASP A N 11
ATOM 15017 C CA . ASP A 1 53 ? -2.312 -5.605 -20.418 1.00 0.00 53 ASP A CA 11
ATOM 15018 C C . ASP A 1 53 ? -2.585 -6.317 -21.740 1.00 0.00 53 ASP A C 11
ATOM 15019 O O . ASP A 1 53 ? -1.961 -7.330 -22.050 1.00 0.00 53 ASP A O 11
ATOM 15028 N N . ALA A 1 54 ? -3.523 -5.779 -22.513 1.00 0.00 54 ALA A N 11
ATOM 15029 C CA . ALA A 1 54 ? -3.877 -6.362 -23.801 1.00 0.00 54 ALA A CA 11
ATOM 15030 C C . ALA A 1 54 ? -2.632 -6.695 -24.615 1.00 0.00 54 ALA A C 11
ATOM 15031 O O . ALA A 1 54 ? -2.402 -7.851 -24.972 1.00 0.00 54 ALA A O 11
ATOM 15038 N N . LEU A 1 55 ? -1.830 -5.676 -24.905 1.00 0.00 55 LEU A N 11
ATOM 15039 C CA . LEU A 1 55 ? -0.607 -5.861 -25.678 1.00 0.00 55 LEU A CA 11
ATOM 15040 C C . LEU A 1 55 ? 0.205 -7.034 -25.139 1.00 0.00 55 LEU A C 11
ATOM 15041 O O . LEU A 1 55 ? 0.720 -7.850 -25.904 1.00 0.00 55 LEU A O 11
ATOM 15057 N N . LYS A 1 56 ? 0.316 -7.113 -23.818 1.00 0.00 56 LYS A N 11
ATOM 15058 C CA . LYS A 1 56 ? 1.062 -8.187 -23.174 1.00 0.00 56 LYS A CA 11
ATOM 15059 C C . LYS A 1 56 ? 0.502 -9.550 -23.568 1.00 0.00 56 LYS A C 11
ATOM 15060 O O . LYS A 1 56 ? -0.704 -9.786 -23.481 1.00 0.00 56 LYS A O 11
ATOM 15079 N N . CYS A 1 57 ? 1.384 -10.446 -24.000 1.00 0.00 57 CYS A N 11
ATOM 15080 C CA . CYS A 1 57 ? 0.978 -11.786 -24.406 1.00 0.00 57 CYS A CA 11
ATOM 15081 C C . CYS A 1 57 ? 0.628 -12.639 -23.190 1.00 0.00 57 CYS A C 11
ATOM 15082 O O . CYS A 1 57 ? 0.712 -12.179 -22.052 1.00 0.00 57 CYS A O 11
ATOM 15089 N N . GLN A 1 58 ? 0.236 -13.884 -23.442 1.00 0.00 58 GLN A N 11
ATOM 15090 C CA . GLN A 1 58 ? -0.127 -14.802 -22.368 1.00 0.00 58 GLN A CA 11
ATOM 15091 C C . GLN A 1 58 ? 0.739 -16.057 -22.409 1.00 0.00 58 GLN A C 11
ATOM 15092 O O . GLN A 1 58 ? 1.301 -16.469 -21.394 1.00 0.00 58 GLN A O 11
ATOM 15106 N N . HIS A 1 59 ? 0.841 -16.661 -23.589 1.00 0.00 59 HIS A N 11
ATOM 15107 C CA . HIS A 1 59 ? 1.639 -17.870 -23.762 1.00 0.00 59 HIS A CA 11
ATOM 15108 C C . HIS A 1 59 ? 3.098 -17.615 -23.397 1.00 0.00 59 HIS A C 11
ATOM 15109 O O . HIS A 1 59 ? 3.716 -18.400 -22.678 1.00 0.00 59 HIS A O 11
ATOM 15123 N N . CYS A 1 60 ? 3.644 -16.512 -23.900 1.00 0.00 60 CYS A N 11
ATOM 15124 C CA . CYS A 1 60 ? 5.031 -16.153 -23.629 1.00 0.00 60 CYS A CA 11
ATOM 15125 C C . CYS A 1 60 ? 5.119 -15.144 -22.487 1.00 0.00 60 CYS A C 11
ATOM 15126 O O . CYS A 1 60 ? 6.160 -15.006 -21.846 1.00 0.00 60 CYS A O 11
ATOM 15133 N N . ARG A 1 61 ? 4.018 -14.442 -22.239 1.00 0.00 61 ARG A N 11
ATOM 15134 C CA . ARG A 1 61 ? 3.970 -13.446 -21.176 1.00 0.00 61 ARG A CA 11
ATOM 15135 C C . ARG A 1 61 ? 5.000 -12.345 -21.416 1.00 0.00 61 ARG A C 11
ATOM 15136 O O . ARG A 1 61 ? 5.830 -12.058 -20.553 1.00 0.00 61 ARG A O 11
ATOM 15157 N N . LYS A 1 62 ? 4.940 -11.733 -22.594 1.00 0.00 62 LYS A N 11
ATOM 15158 C CA . LYS A 1 62 ? 5.865 -10.664 -22.948 1.00 0.00 62 LYS A CA 11
ATOM 15159 C C . LYS A 1 62 ? 5.110 -9.402 -23.353 1.00 0.00 62 LYS A C 11
ATOM 15160 O O . LYS A 1 62 ? 4.010 -9.476 -23.900 1.00 0.00 62 LYS A O 11
ATOM 15179 N N . GLN A 1 63 ? 5.708 -8.247 -23.081 1.00 0.00 63 GLN A N 11
ATOM 15180 C CA . GLN A 1 63 ? 5.090 -6.969 -23.418 1.00 0.00 63 GLN A CA 11
ATOM 15181 C C . GLN A 1 63 ? 5.492 -6.524 -24.820 1.00 0.00 63 GLN A C 11
ATOM 15182 O O . GLN A 1 63 ? 6.672 -6.537 -25.173 1.00 0.00 63 GLN A O 11
ATOM 15196 N N . PHE A 1 64 ? 4.504 -6.130 -25.616 1.00 0.00 64 PHE A N 11
ATOM 15197 C CA . PHE A 1 64 ? 4.754 -5.681 -26.981 1.00 0.00 64 PHE A CA 11
ATOM 15198 C C . PHE A 1 64 ? 4.262 -4.251 -27.182 1.00 0.00 64 PHE A C 11
ATOM 15199 O O . PHE A 1 64 ? 3.066 -3.973 -27.082 1.00 0.00 64 PHE A O 11
ATOM 15216 N N . LYS A 1 65 ? 5.192 -3.346 -27.467 1.00 0.00 65 LYS A N 11
ATOM 15217 C CA . LYS A 1 65 ? 4.856 -1.944 -27.683 1.00 0.00 65 LYS A CA 11
ATOM 15218 C C . LYS A 1 65 ? 4.384 -1.712 -29.115 1.00 0.00 65 LYS A C 11
ATOM 15219 O O . LYS A 1 65 ? 4.697 -0.689 -29.724 1.00 0.00 65 LYS A O 11
ATOM 15238 N N . SER A 1 66 ? 3.630 -2.668 -29.647 1.00 0.00 66 SER A N 11
ATOM 15239 C CA . SER A 1 66 ? 3.117 -2.569 -31.009 1.00 0.00 66 SER A CA 11
ATOM 15240 C C . SER A 1 66 ? 2.015 -3.596 -31.250 1.00 0.00 66 SER A C 11
ATOM 15241 O O . SER A 1 66 ? 2.215 -4.796 -31.062 1.00 0.00 66 SER A O 11
ATOM 15249 N N . LYS A 1 67 ? 0.849 -3.115 -31.669 1.00 0.00 67 LYS A N 11
ATOM 15250 C CA . LYS A 1 67 ? -0.287 -3.988 -31.938 1.00 0.00 67 LYS A CA 11
ATOM 15251 C C . LYS A 1 67 ? 0.018 -4.936 -33.094 1.00 0.00 67 LYS A C 11
ATOM 15252 O O . LYS A 1 67 ? -0.174 -6.147 -32.982 1.00 0.00 67 LYS A O 11
ATOM 15271 N N . ALA A 1 68 ? 0.494 -4.378 -34.201 1.00 0.00 68 ALA A N 11
ATOM 15272 C CA . ALA A 1 68 ? 0.828 -5.175 -35.375 1.00 0.00 68 ALA A CA 11
ATOM 15273 C C . ALA A 1 68 ? 1.865 -6.241 -35.038 1.00 0.00 68 ALA A C 11
ATOM 15274 O O . ALA A 1 68 ? 1.783 -7.373 -35.512 1.00 0.00 68 ALA A O 11
ATOM 15281 N N . GLY A 1 69 ? 2.843 -5.870 -34.216 1.00 0.00 69 GLY A N 11
ATOM 15282 C CA . GLY A 1 69 ? 3.883 -6.806 -33.830 1.00 0.00 69 GLY A CA 11
ATOM 15283 C C . GLY A 1 69 ? 3.337 -7.996 -33.066 1.00 0.00 69 GLY A C 11
ATOM 15284 O O . GLY A 1 69 ? 3.721 -9.137 -33.323 1.00 0.00 69 GLY A O 11
ATOM 15288 N N . LEU A 1 70 ? 2.442 -7.730 -32.121 1.00 0.00 70 LEU A N 11
ATOM 15289 C CA . LEU A 1 70 ? 1.843 -8.788 -31.315 1.00 0.00 70 LEU A CA 11
ATOM 15290 C C . LEU A 1 70 ? 1.120 -9.801 -32.196 1.00 0.00 70 LEU A C 11
ATOM 15291 O O . LEU A 1 70 ? 1.178 -11.005 -31.949 1.00 0.00 70 LEU A O 11
ATOM 15307 N N . ASN A 1 71 ? 0.441 -9.305 -33.225 1.00 0.00 71 ASN A N 11
ATOM 15308 C CA . ASN A 1 71 ? -0.292 -10.168 -34.144 1.00 0.00 71 ASN A CA 11
ATOM 15309 C C . ASN A 1 71 ? 0.655 -11.122 -34.867 1.00 0.00 71 ASN A C 11
ATOM 15310 O O . ASN A 1 71 ? 0.490 -12.340 -34.807 1.00 0.00 71 ASN A O 11
ATOM 15321 N N . TYR A 1 72 ? 1.646 -10.558 -35.550 1.00 0.00 72 TYR A N 11
ATOM 15322 C CA . TYR A 1 72 ? 2.618 -11.358 -36.286 1.00 0.00 72 TYR A CA 11
ATOM 15323 C C . TYR A 1 72 ? 3.413 -12.253 -35.341 1.00 0.00 72 TYR A C 11
ATOM 15324 O O . TYR A 1 72 ? 3.825 -13.354 -35.710 1.00 0.00 72 TYR A O 11
ATOM 15342 N N . HIS A 1 73 ? 3.627 -11.773 -34.120 1.00 0.00 73 HIS A N 11
ATOM 15343 C CA . HIS A 1 73 ? 4.372 -12.530 -33.121 1.00 0.00 73 HIS A CA 11
ATOM 15344 C C . HIS A 1 73 ? 3.565 -13.731 -32.635 1.00 0.00 73 HIS A C 11
ATOM 15345 O O . HIS A 1 73 ? 4.061 -14.858 -32.616 1.00 0.00 73 HIS A O 11
ATOM 15359 N N . THR A 1 74 ? 2.320 -13.482 -32.243 1.00 0.00 74 THR A N 11
ATOM 15360 C CA . THR A 1 74 ? 1.445 -14.541 -31.756 1.00 0.00 74 THR A CA 11
ATOM 15361 C C . THR A 1 74 ? 1.149 -15.557 -32.853 1.00 0.00 74 THR A C 11
ATOM 15362 O O . THR A 1 74 ? 1.291 -16.762 -32.651 1.00 0.00 74 THR A O 11
ATOM 15373 N N . MET A 1 75 ? 0.737 -15.062 -34.016 1.00 0.00 75 MET A N 11
ATOM 15374 C CA . MET A 1 75 ? 0.422 -15.928 -35.146 1.00 0.00 75 MET A CA 11
ATOM 15375 C C . MET A 1 75 ? 1.613 -16.813 -35.502 1.00 0.00 75 MET A C 11
ATOM 15376 O O . MET A 1 75 ? 1.452 -17.994 -35.808 1.00 0.00 75 MET A O 11
ATOM 15390 N N . ALA A 1 76 ? 2.808 -16.233 -35.459 1.00 0.00 76 ALA A N 11
ATOM 15391 C CA . ALA A 1 76 ? 4.026 -16.969 -35.775 1.00 0.00 76 ALA A CA 11
ATOM 15392 C C . ALA A 1 76 ? 4.415 -17.902 -34.633 1.00 0.00 76 ALA A C 11
ATOM 15393 O O . ALA A 1 76 ? 4.454 -19.120 -34.802 1.00 0.00 76 ALA A O 11
ATOM 15400 N N . GLU A 1 77 ? 4.704 -17.321 -33.473 1.00 0.00 77 GLU A N 11
ATOM 15401 C CA . GLU A 1 77 ? 5.092 -18.102 -32.304 1.00 0.00 77 GLU A CA 11
ATOM 15402 C C . GLU A 1 77 ? 3.947 -19.000 -31.845 1.00 0.00 77 GLU A C 11
ATOM 15403 O O . GLU A 1 77 ? 4.015 -20.224 -31.966 1.00 0.00 77 GLU A O 11
ATOM 15415 N N . HIS A 1 78 ? 2.894 -18.384 -31.317 1.00 0.00 78 HIS A N 11
ATOM 15416 C CA . HIS A 1 78 ? 1.733 -19.127 -30.840 1.00 0.00 78 HIS A CA 11
ATOM 15417 C C . HIS A 1 78 ? 0.674 -19.241 -31.932 1.00 0.00 78 HIS A C 11
ATOM 15418 O O . HIS A 1 78 ? -0.342 -18.547 -31.901 1.00 0.00 78 HIS A O 11
ATOM 15432 N N . SER A 1 79 ? 0.920 -20.121 -32.898 1.00 0.00 79 SER A N 11
ATOM 15433 C CA . SER A 1 79 ? -0.010 -20.323 -34.003 1.00 0.00 79 SER A CA 11
ATOM 15434 C C . SER A 1 79 ? -1.449 -20.382 -33.498 1.00 0.00 79 SER A C 11
ATOM 15435 O O . SER A 1 79 ? -1.830 -21.310 -32.785 1.00 0.00 79 SER A O 11
ATOM 15443 N N . ALA A 1 80 ? -2.243 -19.385 -33.874 1.00 0.00 80 ALA A N 11
ATOM 15444 C CA . ALA A 1 80 ? -3.639 -19.324 -33.462 1.00 0.00 80 ALA A CA 11
ATOM 15445 C C . ALA A 1 80 ? -4.298 -20.697 -33.548 1.00 0.00 80 ALA A C 11
ATOM 15446 O O . ALA A 1 80 ? -4.323 -21.319 -34.609 1.00 0.00 80 ALA A O 11
ATOM 15453 N N . LYS A 1 81 ? -4.829 -21.164 -32.423 1.00 0.00 81 LYS A N 11
ATOM 15454 C CA . LYS A 1 81 ? -5.489 -22.463 -32.370 1.00 0.00 81 LYS A CA 11
ATOM 15455 C C . LYS A 1 81 ? -6.766 -22.459 -33.204 1.00 0.00 81 LYS A C 11
ATOM 15456 O O . LYS A 1 81 ? -7.516 -21.484 -33.230 1.00 0.00 81 LYS A O 11
ATOM 15475 N N . PRO A 1 82 ? -7.021 -23.576 -33.903 1.00 0.00 82 PRO A N 11
ATOM 15476 C CA . PRO A 1 82 ? -8.208 -23.726 -34.749 1.00 0.00 82 PRO A CA 11
ATOM 15477 C C . PRO A 1 82 ? -9.493 -23.826 -33.933 1.00 0.00 82 PRO A C 11
ATOM 15478 O O . PRO A 1 82 ? -10.591 -23.847 -34.487 1.00 0.00 82 PRO A O 11
ATOM 15489 N N . SER A 1 83 ? -9.347 -23.888 -32.613 1.00 0.00 83 SER A N 11
ATOM 15490 C CA . SER A 1 83 ? -10.496 -23.989 -31.721 1.00 0.00 83 SER A CA 11
ATOM 15491 C C . SER A 1 83 ? -11.337 -22.717 -31.772 1.00 0.00 83 SER A C 11
ATOM 15492 O O . SER A 1 83 ? -10.827 -21.634 -32.059 1.00 0.00 83 SER A O 11
ATOM 15500 N N . ASP A 1 84 ? -12.628 -22.858 -31.492 1.00 0.00 84 ASP A N 11
ATOM 15501 C CA . ASP A 1 84 ? -13.541 -21.721 -31.505 1.00 0.00 84 ASP A CA 11
ATOM 15502 C C . ASP A 1 84 ? -13.013 -20.590 -30.628 1.00 0.00 84 ASP A C 11
ATOM 15503 O O . ASP A 1 84 ? -12.306 -20.828 -29.650 1.00 0.00 84 ASP A O 11
ATOM 15512 N N . ALA A 1 85 ? -13.361 -19.358 -30.986 1.00 0.00 85 ALA A N 11
ATOM 15513 C CA . ALA A 1 85 ? -12.923 -18.191 -30.232 1.00 0.00 85 ALA A CA 11
ATOM 15514 C C . ALA A 1 85 ? -13.645 -18.101 -28.891 1.00 0.00 85 ALA A C 11
ATOM 15515 O O . ALA A 1 85 ? -13.026 -17.844 -27.859 1.00 0.00 85 ALA A O 11
ATOM 15522 N N . GLU A 1 86 ? -14.957 -18.313 -28.916 1.00 0.00 86 GLU A N 11
ATOM 15523 C CA . GLU A 1 86 ? -15.762 -18.254 -27.701 1.00 0.00 86 GLU A CA 11
ATOM 15524 C C . GLU A 1 86 ? -15.064 -18.972 -26.550 1.00 0.00 86 GLU A C 11
ATOM 15525 O O . GLU A 1 86 ? -14.378 -19.973 -26.753 1.00 0.00 86 GLU A O 11
ATOM 15537 N N . ALA A 1 87 ? -15.243 -18.451 -25.340 1.00 0.00 87 ALA A N 11
ATOM 15538 C CA . ALA A 1 87 ? -14.632 -19.041 -24.156 1.00 0.00 87 ALA A CA 11
ATOM 15539 C C . ALA A 1 87 ? -14.958 -20.527 -24.053 1.00 0.00 87 ALA A C 11
ATOM 15540 O O . ALA A 1 87 ? -14.068 -21.355 -23.859 1.00 0.00 87 ALA A O 11
ATOM 15547 N N . SER A 1 88 ? -16.238 -20.858 -24.183 1.00 0.00 88 SER A N 11
ATOM 15548 C CA . SER A 1 88 ? -16.682 -22.245 -24.100 1.00 0.00 88 SER A CA 11
ATOM 15549 C C . SER A 1 88 ? -16.448 -22.807 -22.701 1.00 0.00 88 SER A C 11
ATOM 15550 O O . SER A 1 88 ? -15.974 -23.931 -22.545 1.00 0.00 88 SER A O 11
ATOM 15558 N N . GLU A 1 89 ? -16.786 -22.015 -21.688 1.00 0.00 89 GLU A N 11
ATOM 15559 C CA . GLU A 1 89 ? -16.612 -22.433 -20.302 1.00 0.00 89 GLU A CA 11
ATOM 15560 C C . GLU A 1 89 ? -17.130 -23.853 -20.093 1.00 0.00 89 GLU A C 11
ATOM 15561 O O . GLU A 1 89 ? -16.430 -24.707 -19.551 1.00 0.00 89 GLU A O 11
ATOM 15573 N N . GLY A 1 90 ? -18.363 -24.098 -20.528 1.00 0.00 90 GLY A N 11
ATOM 15574 C CA . GLY A 1 90 ? -18.954 -25.415 -20.379 1.00 0.00 90 GLY A CA 11
ATOM 15575 C C . GLY A 1 90 ? -20.462 -25.360 -20.234 1.00 0.00 90 GLY A C 11
ATOM 15576 O O . GLY A 1 90 ? -21.028 -25.968 -19.327 1.00 0.00 90 GLY A O 11
ATOM 15580 N N . GLY A 1 91 ? -21.115 -24.626 -21.130 1.00 0.00 91 GLY A N 11
ATOM 15581 C CA . GLY A 1 91 ? -22.560 -24.506 -21.079 1.00 0.00 91 GLY A CA 11
ATOM 15582 C C . GLY A 1 91 ? -23.207 -24.711 -22.435 1.00 0.00 91 GLY A C 11
ATOM 15583 O O . GLY A 1 91 ? -22.525 -24.997 -23.418 1.00 0.00 91 GLY A O 11
ATOM 15587 N N . GLU A 1 92 ? -24.528 -24.565 -22.487 1.00 0.00 92 GLU A N 11
ATOM 15588 C CA . GLU A 1 92 ? -25.266 -24.738 -23.732 1.00 0.00 92 GLU A CA 11
ATOM 15589 C C . GLU A 1 92 ? -26.451 -23.779 -23.800 1.00 0.00 92 GLU A C 11
ATOM 15590 O O . GLU A 1 92 ? -26.780 -23.111 -22.820 1.00 0.00 92 GLU A O 11
ATOM 15602 N N . SER A 1 93 ? -27.087 -23.715 -24.966 1.00 0.00 93 SER A N 11
ATOM 15603 C CA . SER A 1 93 ? -28.232 -22.834 -25.165 1.00 0.00 93 SER A CA 11
ATOM 15604 C C . SER A 1 93 ? -29.204 -23.427 -26.180 1.00 0.00 93 SER A C 11
ATOM 15605 O O . SER A 1 93 ? -28.802 -23.873 -27.254 1.00 0.00 93 SER A O 11
ATOM 15613 N N . GLY A 1 94 ? -30.487 -23.429 -25.831 1.00 0.00 94 GLY A N 11
ATOM 15614 C CA . GLY A 1 94 ? -31.497 -23.969 -26.721 1.00 0.00 94 GLY A CA 11
ATOM 15615 C C . GLY A 1 94 ? -32.003 -22.943 -27.715 1.00 0.00 94 GLY A C 11
ATOM 15616 O O . GLY A 1 94 ? -31.508 -21.818 -27.785 1.00 0.00 94 GLY A O 11
ATOM 15620 N N . PRO A 1 95 ? -33.013 -23.330 -28.509 1.00 0.00 95 PRO A N 11
ATOM 15621 C CA . PRO A 1 95 ? -33.607 -22.449 -29.519 1.00 0.00 95 PRO A CA 11
ATOM 15622 C C . PRO A 1 95 ? -34.404 -21.308 -28.897 1.00 0.00 95 PRO A C 11
ATOM 15623 O O . PRO A 1 95 ? -34.978 -21.455 -27.818 1.00 0.00 95 PRO A O 11
ATOM 15634 N N . SER A 1 96 ? -34.435 -20.171 -29.584 1.00 0.00 96 SER A N 11
ATOM 15635 C CA . SER A 1 96 ? -35.159 -19.002 -29.097 1.00 0.00 96 SER A CA 11
ATOM 15636 C C . SER A 1 96 ? -36.467 -18.816 -29.860 1.00 0.00 96 SER A C 11
ATOM 15637 O O . SER A 1 96 ? -36.605 -19.268 -30.997 1.00 0.00 96 SER A O 11
ATOM 15645 N N . SER A 1 97 ? -37.425 -18.147 -29.227 1.00 0.00 97 SER A N 11
ATOM 15646 C CA . SER A 1 97 ? -38.723 -17.904 -29.843 1.00 0.00 97 SER A CA 11
ATOM 15647 C C . SER A 1 97 ? -38.790 -16.498 -30.432 1.00 0.00 97 SER A C 11
ATOM 15648 O O . SER A 1 97 ? -37.859 -15.707 -30.288 1.00 0.00 97 SER A O 11
ATOM 15656 N N . GLY A 1 98 ? -39.900 -16.194 -31.098 1.00 0.00 98 GLY A N 11
ATOM 15657 C CA . GLY A 1 98 ? -40.069 -14.884 -31.700 1.00 0.00 98 GLY A CA 11
ATOM 15658 C C . GLY A 1 98 ? -41.494 -14.633 -32.152 1.00 0.00 98 GLY A C 11
ATOM 15659 O O . GLY A 1 98 ? -42.273 -15.570 -32.320 1.00 0.00 98 GLY A O 11
ATOM 15665 N N . GLY A 1 1 ? 12.246 33.422 -0.971 1.00 0.00 1 GLY A N 12
ATOM 15666 C CA . GLY A 1 1 ? 12.562 32.115 -0.426 1.00 0.00 1 GLY A CA 12
ATOM 15667 C C . GLY A 1 1 ? 12.958 31.120 -1.498 1.00 0.00 1 GLY A C 12
ATOM 15668 O O . GLY A 1 1 ? 12.512 31.219 -2.642 1.00 0.00 1 GLY A O 12
ATOM 15672 N N . SER A 1 2 ? 13.799 30.159 -1.130 1.00 0.00 2 SER A N 12
ATOM 15673 C CA . SER A 1 2 ? 14.259 29.144 -2.071 1.00 0.00 2 SER A CA 12
ATOM 15674 C C . SER A 1 2 ? 13.079 28.408 -2.697 1.00 0.00 2 SER A C 12
ATOM 15675 O O . SER A 1 2 ? 12.974 28.305 -3.919 1.00 0.00 2 SER A O 12
ATOM 15683 N N . SER A 1 3 ? 12.191 27.897 -1.849 1.00 0.00 3 SER A N 12
ATOM 15684 C CA . SER A 1 3 ? 11.019 27.166 -2.318 1.00 0.00 3 SER A CA 12
ATOM 15685 C C . SER A 1 3 ? 9.760 28.018 -2.188 1.00 0.00 3 SER A C 12
ATOM 15686 O O . SER A 1 3 ? 9.622 28.803 -1.251 1.00 0.00 3 SER A O 12
ATOM 15694 N N . GLY A 1 4 ? 8.843 27.856 -3.137 1.00 0.00 4 GLY A N 12
ATOM 15695 C CA . GLY A 1 4 ? 7.607 28.616 -3.111 1.00 0.00 4 GLY A CA 12
ATOM 15696 C C . GLY A 1 4 ? 6.483 27.920 -3.852 1.00 0.00 4 GLY A C 12
ATOM 15697 O O . GLY A 1 4 ? 6.537 27.765 -5.072 1.00 0.00 4 GLY A O 12
ATOM 15701 N N . SER A 1 5 ? 5.462 27.497 -3.113 1.00 0.00 5 SER A N 12
ATOM 15702 C CA . SER A 1 5 ? 4.322 26.809 -3.707 1.00 0.00 5 SER A CA 12
ATOM 15703 C C . SER A 1 5 ? 4.749 25.474 -4.311 1.00 0.00 5 SER A C 12
ATOM 15704 O O . SER A 1 5 ? 4.321 25.111 -5.407 1.00 0.00 5 SER A O 12
ATOM 15712 N N . SER A 1 6 ? 5.595 24.748 -3.588 1.00 0.00 6 SER A N 12
ATOM 15713 C CA . SER A 1 6 ? 6.084 23.455 -4.053 1.00 0.00 6 SER A CA 12
ATOM 15714 C C . SER A 1 6 ? 5.699 22.346 -3.078 1.00 0.00 6 SER A C 12
ATOM 15715 O O . SER A 1 6 ? 6.491 21.954 -2.222 1.00 0.00 6 SER A O 12
ATOM 15723 N N . GLY A 1 7 ? 4.476 21.845 -3.215 1.00 0.00 7 GLY A N 12
ATOM 15724 C CA . GLY A 1 7 ? 4.006 20.786 -2.340 1.00 0.00 7 GLY A CA 12
ATOM 15725 C C . GLY A 1 7 ? 2.894 19.968 -2.966 1.00 0.00 7 GLY A C 12
ATOM 15726 O O . GLY A 1 7 ? 2.732 19.931 -4.186 1.00 0.00 7 GLY A O 12
ATOM 15730 N N . PRO A 1 8 ? 2.105 19.289 -2.119 1.00 0.00 8 PRO A N 12
ATOM 15731 C CA . PRO A 1 8 ? 0.989 18.454 -2.574 1.00 0.00 8 PRO A CA 12
ATOM 15732 C C . PRO A 1 8 ? -0.161 19.280 -3.139 1.00 0.00 8 PRO A C 12
ATOM 15733 O O . PRO A 1 8 ? -1.074 19.670 -2.412 1.00 0.00 8 PRO A O 12
ATOM 15744 N N . GLY A 1 9 ? -0.111 19.543 -4.442 1.00 0.00 9 GLY A N 12
ATOM 15745 C CA . GLY A 1 9 ? -1.155 20.321 -5.082 1.00 0.00 9 GLY A CA 12
ATOM 15746 C C . GLY A 1 9 ? -1.978 19.499 -6.054 1.00 0.00 9 GLY A C 12
ATOM 15747 O O . GLY A 1 9 ? -2.170 19.893 -7.204 1.00 0.00 9 GLY A O 12
ATOM 15751 N N . GLY A 1 10 ? -2.464 18.351 -5.592 1.00 0.00 10 GLY A N 12
ATOM 15752 C CA . GLY A 1 10 ? -3.263 17.488 -6.442 1.00 0.00 10 GLY A CA 12
ATOM 15753 C C . GLY A 1 10 ? -2.538 16.211 -6.816 1.00 0.00 10 GLY A C 12
ATOM 15754 O O . GLY A 1 10 ? -1.440 15.931 -6.336 1.00 0.00 10 GLY A O 12
ATOM 15758 N N . PRO A 1 11 ? -3.160 15.408 -7.693 1.00 0.00 11 PRO A N 12
ATOM 15759 C CA . PRO A 1 11 ? -2.586 14.139 -8.150 1.00 0.00 11 PRO A CA 12
ATOM 15760 C C . PRO A 1 11 ? -1.371 14.343 -9.049 1.00 0.00 11 PRO A C 12
ATOM 15761 O O . PRO A 1 11 ? -0.803 13.382 -9.566 1.00 0.00 11 PRO A O 12
ATOM 15772 N N . GLU A 1 12 ? -0.978 15.600 -9.229 1.00 0.00 12 GLU A N 12
ATOM 15773 C CA . GLU A 1 12 ? 0.170 15.928 -10.066 1.00 0.00 12 GLU A CA 12
ATOM 15774 C C . GLU A 1 12 ? 1.225 16.688 -9.269 1.00 0.00 12 GLU A C 12
ATOM 15775 O O . GLU A 1 12 ? 1.661 17.768 -9.667 1.00 0.00 12 GLU A O 12
ATOM 15787 N N . GLU A 1 13 ? 1.632 16.115 -8.140 1.00 0.00 13 GLU A N 12
ATOM 15788 C CA . GLU A 1 13 ? 2.635 16.739 -7.285 1.00 0.00 13 GLU A CA 12
ATOM 15789 C C . GLU A 1 13 ? 4.039 16.291 -7.679 1.00 0.00 13 GLU A C 12
ATOM 15790 O O . GLU A 1 13 ? 5.000 17.051 -7.560 1.00 0.00 13 GLU A O 12
ATOM 15802 N N . GLN A 1 14 ? 4.149 15.052 -8.147 1.00 0.00 14 GLN A N 12
ATOM 15803 C CA . GLN A 1 14 ? 5.436 14.502 -8.557 1.00 0.00 14 GLN A CA 12
ATOM 15804 C C . GLN A 1 14 ? 5.570 14.505 -10.077 1.00 0.00 14 GLN A C 12
ATOM 15805 O O . GLN A 1 14 ? 6.673 14.624 -10.611 1.00 0.00 14 GLN A O 12
ATOM 15819 N N . TRP A 1 15 ? 4.443 14.373 -10.765 1.00 0.00 15 TRP A N 12
ATOM 15820 C CA . TRP A 1 15 ? 4.435 14.361 -12.224 1.00 0.00 15 TRP A CA 12
ATOM 15821 C C . TRP A 1 15 ? 4.727 15.749 -12.782 1.00 0.00 15 TRP A C 12
ATOM 15822 O O . TRP A 1 15 ? 5.213 15.886 -13.904 1.00 0.00 15 TRP A O 12
ATOM 15843 N N . GLN A 1 16 ? 4.429 16.775 -11.991 1.00 0.00 16 GLN A N 12
ATOM 15844 C CA . GLN A 1 16 ? 4.660 18.153 -12.408 1.00 0.00 16 GLN A CA 12
ATOM 15845 C C . GLN A 1 16 ? 6.047 18.625 -11.984 1.00 0.00 16 GLN A C 12
ATOM 15846 O O . GLN A 1 16 ? 6.783 19.213 -12.777 1.00 0.00 16 GLN A O 12
ATOM 15860 N N . ARG A 1 17 ? 6.397 18.363 -10.729 1.00 0.00 17 ARG A N 12
ATOM 15861 C CA . ARG A 1 17 ? 7.696 18.762 -10.199 1.00 0.00 17 ARG A CA 12
ATOM 15862 C C . ARG A 1 17 ? 8.805 18.482 -11.209 1.00 0.00 17 ARG A C 12
ATOM 15863 O O . ARG A 1 17 ? 9.835 19.154 -11.216 1.00 0.00 17 ARG A O 12
ATOM 15884 N N . ALA A 1 18 ? 8.585 17.484 -12.059 1.00 0.00 18 ALA A N 12
ATOM 15885 C CA . ALA A 1 18 ? 9.565 17.116 -13.074 1.00 0.00 18 ALA A CA 12
ATOM 15886 C C . ALA A 1 18 ? 9.379 17.943 -14.342 1.00 0.00 18 ALA A C 12
ATOM 15887 O O . ALA A 1 18 ? 10.341 18.224 -15.057 1.00 0.00 18 ALA A O 12
ATOM 15894 N N . ILE A 1 19 ? 8.137 18.328 -14.615 1.00 0.00 19 ILE A N 12
ATOM 15895 C CA . ILE A 1 19 ? 7.827 19.122 -15.797 1.00 0.00 19 ILE A CA 12
ATOM 15896 C C . ILE A 1 19 ? 8.585 20.445 -15.785 1.00 0.00 19 ILE A C 12
ATOM 15897 O O . ILE A 1 19 ? 9.073 20.903 -16.818 1.00 0.00 19 ILE A O 12
ATOM 15913 N N . HIS A 1 20 ? 8.682 21.055 -14.607 1.00 0.00 20 HIS A N 12
ATOM 15914 C CA . HIS A 1 20 ? 9.384 22.325 -14.459 1.00 0.00 20 HIS A CA 12
ATOM 15915 C C . HIS A 1 20 ? 10.869 22.097 -14.193 1.00 0.00 20 HIS A C 12
ATOM 15916 O O . HIS A 1 20 ? 11.713 22.885 -14.619 1.00 0.00 20 HIS A O 12
ATOM 15930 N N . GLU A 1 21 ? 11.180 21.015 -13.486 1.00 0.00 21 GLU A N 12
ATOM 15931 C CA . GLU A 1 21 ? 12.563 20.686 -13.163 1.00 0.00 21 GLU A CA 12
ATOM 15932 C C . GLU A 1 21 ? 13.323 20.245 -14.410 1.00 0.00 21 GLU A C 12
ATOM 15933 O O . GLU A 1 21 ? 14.341 20.836 -14.770 1.00 0.00 21 GLU A O 12
ATOM 15945 N N . ARG A 1 22 ? 12.821 19.203 -15.065 1.00 0.00 22 ARG A N 12
ATOM 15946 C CA . ARG A 1 22 ? 13.453 18.682 -16.270 1.00 0.00 22 ARG A CA 12
ATOM 15947 C C . ARG A 1 22 ? 12.833 19.300 -17.520 1.00 0.00 22 ARG A C 12
ATOM 15948 O O . ARG A 1 22 ? 13.451 20.129 -18.187 1.00 0.00 22 ARG A O 12
ATOM 15969 N N . GLY A 1 23 ? 11.608 18.889 -17.832 1.00 0.00 23 GLY A N 12
ATOM 15970 C CA . GLY A 1 23 ? 10.925 19.412 -19.001 1.00 0.00 23 GLY A CA 12
ATOM 15971 C C . GLY A 1 23 ? 9.459 19.030 -19.035 1.00 0.00 23 GLY A C 12
ATOM 15972 O O . GLY A 1 23 ? 8.585 19.897 -19.020 1.00 0.00 23 GLY A O 12
ATOM 15976 N N . GLU A 1 24 ? 9.188 17.729 -19.084 1.00 0.00 24 GLU A N 12
ATOM 15977 C CA . GLU A 1 24 ? 7.817 17.236 -19.123 1.00 0.00 24 GLU A CA 12
ATOM 15978 C C . GLU A 1 24 ? 7.718 15.852 -18.488 1.00 0.00 24 GLU A C 12
ATOM 15979 O O . GLU A 1 24 ? 8.727 15.175 -18.290 1.00 0.00 24 GLU A O 12
ATOM 15991 N N . ALA A 1 25 ? 6.496 15.439 -18.169 1.00 0.00 25 ALA A N 12
ATOM 15992 C CA . ALA A 1 25 ? 6.264 14.137 -17.558 1.00 0.00 25 ALA A CA 12
ATOM 15993 C C . ALA A 1 25 ? 5.295 13.304 -18.389 1.00 0.00 25 ALA A C 12
ATOM 15994 O O . ALA A 1 25 ? 4.081 13.369 -18.196 1.00 0.00 25 ALA A O 12
ATOM 16001 N N . VAL A 1 26 ? 5.838 12.522 -19.316 1.00 0.00 26 VAL A N 12
ATOM 16002 C CA . VAL A 1 26 ? 5.021 11.676 -20.178 1.00 0.00 26 VAL A CA 12
ATOM 16003 C C . VAL A 1 26 ? 4.636 10.381 -19.471 1.00 0.00 26 VAL A C 12
ATOM 16004 O O . VAL A 1 26 ? 5.301 9.955 -18.526 1.00 0.00 26 VAL A O 12
ATOM 16017 N N . CYS A 1 27 ? 3.558 9.757 -19.936 1.00 0.00 27 CYS A N 12
ATOM 16018 C CA . CYS A 1 27 ? 3.084 8.510 -19.349 1.00 0.00 27 CYS A CA 12
ATOM 16019 C C . CYS A 1 27 ? 4.253 7.598 -18.989 1.00 0.00 27 CYS A C 12
ATOM 16020 O O . CYS A 1 27 ? 5.007 7.144 -19.850 1.00 0.00 27 CYS A O 12
ATOM 16027 N N . PRO A 1 28 ? 4.410 7.324 -17.685 1.00 0.00 28 PRO A N 12
ATOM 16028 C CA . PRO A 1 28 ? 5.485 6.464 -17.181 1.00 0.00 28 PRO A CA 12
ATOM 16029 C C . PRO A 1 28 ? 5.286 5.002 -17.565 1.00 0.00 28 PRO A C 12
ATOM 16030 O O . PRO A 1 28 ? 6.024 4.125 -17.115 1.00 0.00 28 PRO A O 12
ATOM 16041 N N . THR A 1 29 ? 4.285 4.745 -18.401 1.00 0.00 29 THR A N 12
ATOM 16042 C CA . THR A 1 29 ? 3.989 3.389 -18.846 1.00 0.00 29 THR A CA 12
ATOM 16043 C C . THR A 1 29 ? 4.397 3.186 -20.300 1.00 0.00 29 THR A C 12
ATOM 16044 O O . THR A 1 29 ? 5.081 2.218 -20.635 1.00 0.00 29 THR A O 12
ATOM 16055 N N . CYS A 1 30 ? 3.974 4.105 -21.163 1.00 0.00 30 CYS A N 12
ATOM 16056 C CA . CYS A 1 30 ? 4.295 4.027 -22.582 1.00 0.00 30 CYS A CA 12
ATOM 16057 C C . CYS A 1 30 ? 4.947 5.320 -23.064 1.00 0.00 30 CYS A C 12
ATOM 16058 O O . CYS A 1 30 ? 5.562 5.358 -24.128 1.00 0.00 30 CYS A O 12
ATOM 16065 N N . ASN A 1 31 ? 4.806 6.378 -22.272 1.00 0.00 31 ASN A N 12
ATOM 16066 C CA . ASN A 1 31 ? 5.380 7.673 -22.617 1.00 0.00 31 ASN A CA 12
ATOM 16067 C C . ASN A 1 31 ? 4.772 8.211 -23.909 1.00 0.00 31 ASN A C 12
ATOM 16068 O O . ASN A 1 31 ? 5.481 8.723 -24.776 1.00 0.00 31 ASN A O 12
ATOM 16079 N N . VAL A 1 32 ? 3.454 8.091 -24.031 1.00 0.00 32 VAL A N 12
ATOM 16080 C CA . VAL A 1 32 ? 2.749 8.567 -25.216 1.00 0.00 32 VAL A CA 12
ATOM 16081 C C . VAL A 1 32 ? 1.490 9.337 -24.834 1.00 0.00 32 VAL A C 12
ATOM 16082 O O . VAL A 1 32 ? 0.410 8.761 -24.713 1.00 0.00 32 VAL A O 12
ATOM 16095 N N . VAL A 1 33 ? 1.638 10.645 -24.647 1.00 0.00 33 VAL A N 12
ATOM 16096 C CA . VAL A 1 33 ? 0.512 11.497 -24.281 1.00 0.00 33 VAL A CA 12
ATOM 16097 C C . VAL A 1 33 ? 0.736 12.932 -24.743 1.00 0.00 33 VAL A C 12
ATOM 16098 O O . VAL A 1 33 ? 1.719 13.232 -25.422 1.00 0.00 33 VAL A O 12
ATOM 16111 N N . THR A 1 34 ? -0.183 13.818 -24.371 1.00 0.00 34 THR A N 12
ATOM 16112 C CA . THR A 1 34 ? -0.088 15.222 -24.748 1.00 0.00 34 THR A CA 12
ATOM 16113 C C . THR A 1 34 ? 1.179 15.857 -24.186 1.00 0.00 34 THR A C 12
ATOM 16114 O O . THR A 1 34 ? 1.681 15.444 -23.140 1.00 0.00 34 THR A O 12
ATOM 16125 N N . ARG A 1 35 ? 1.692 16.864 -24.886 1.00 0.00 35 ARG A N 12
ATOM 16126 C CA . ARG A 1 35 ? 2.901 17.555 -24.456 1.00 0.00 35 ARG A CA 12
ATOM 16127 C C . ARG A 1 35 ? 2.796 17.976 -22.993 1.00 0.00 35 ARG A C 12
ATOM 16128 O O . ARG A 1 35 ? 3.734 17.797 -22.215 1.00 0.00 35 ARG A O 12
ATOM 16149 N N . LYS A 1 36 ? 1.649 18.537 -22.625 1.00 0.00 36 LYS A N 12
ATOM 16150 C CA . LYS A 1 36 ? 1.420 18.984 -21.256 1.00 0.00 36 LYS A CA 12
ATOM 16151 C C . LYS A 1 36 ? 1.433 17.803 -20.290 1.00 0.00 36 LYS A C 12
ATOM 16152 O O . LYS A 1 36 ? 1.953 17.903 -19.178 1.00 0.00 36 LYS A O 12
ATOM 16171 N N . THR A 1 37 ? 0.860 16.684 -20.721 1.00 0.00 37 THR A N 12
ATOM 16172 C CA . THR A 1 37 ? 0.806 15.485 -19.895 1.00 0.00 37 THR A CA 12
ATOM 16173 C C . THR A 1 37 ? -0.009 15.726 -18.629 1.00 0.00 37 THR A C 12
ATOM 16174 O O . THR A 1 37 ? 0.308 15.195 -17.564 1.00 0.00 37 THR A O 12
ATOM 16185 N N . LEU A 1 38 ? -1.060 16.529 -18.751 1.00 0.00 38 LEU A N 12
ATOM 16186 C CA . LEU A 1 38 ? -1.922 16.840 -17.616 1.00 0.00 38 LEU A CA 12
ATOM 16187 C C . LEU A 1 38 ? -3.386 16.587 -17.959 1.00 0.00 38 LEU A C 12
ATOM 16188 O O . LEU A 1 38 ? -4.086 15.866 -17.248 1.00 0.00 38 LEU A O 12
ATOM 16204 N N . VAL A 1 39 ? -3.844 17.184 -19.055 1.00 0.00 39 VAL A N 12
ATOM 16205 C CA . VAL A 1 39 ? -5.224 17.022 -19.495 1.00 0.00 39 VAL A CA 12
ATOM 16206 C C . VAL A 1 39 ? -5.397 15.739 -20.301 1.00 0.00 39 VAL A C 12
ATOM 16207 O O . VAL A 1 39 ? -6.480 15.158 -20.338 1.00 0.00 39 VAL A O 12
ATOM 16220 N N . GLY A 1 40 ? -4.319 15.301 -20.945 1.00 0.00 40 GLY A N 12
ATOM 16221 C CA . GLY A 1 40 ? -4.372 14.089 -21.741 1.00 0.00 40 GLY A CA 12
ATOM 16222 C C . GLY A 1 40 ? -3.770 12.897 -21.024 1.00 0.00 40 GLY A C 12
ATOM 16223 O O . GLY A 1 40 ? -4.158 11.754 -21.270 1.00 0.00 40 GLY A O 12
ATOM 16227 N N . LEU A 1 41 ? -2.819 13.162 -20.135 1.00 0.00 41 LEU A N 12
ATOM 16228 C CA . LEU A 1 41 ? -2.161 12.102 -19.380 1.00 0.00 41 LEU A CA 12
ATOM 16229 C C . LEU A 1 41 ? -3.139 11.426 -18.424 1.00 0.00 41 LEU A C 12
ATOM 16230 O O . LEU A 1 41 ? -3.161 10.200 -18.304 1.00 0.00 41 LEU A O 12
ATOM 16246 N N . LYS A 1 42 ? -3.950 12.232 -17.747 1.00 0.00 42 LYS A N 12
ATOM 16247 C CA . LYS A 1 42 ? -4.934 11.713 -16.805 1.00 0.00 42 LYS A CA 12
ATOM 16248 C C . LYS A 1 42 ? -6.029 10.939 -17.532 1.00 0.00 42 LYS A C 12
ATOM 16249 O O . LYS A 1 42 ? -6.413 9.847 -17.115 1.00 0.00 42 LYS A O 12
ATOM 16268 N N . LYS A 1 43 ? -6.526 11.512 -18.623 1.00 0.00 43 LYS A N 12
ATOM 16269 C CA . LYS A 1 43 ? -7.575 10.875 -19.411 1.00 0.00 43 LYS A CA 12
ATOM 16270 C C . LYS A 1 43 ? -7.042 9.639 -20.128 1.00 0.00 43 LYS A C 12
ATOM 16271 O O . LYS A 1 43 ? -7.757 8.650 -20.296 1.00 0.00 43 LYS A O 12
ATOM 16290 N N . HIS A 1 44 ? -5.783 9.701 -20.549 1.00 0.00 44 HIS A N 12
ATOM 16291 C CA . HIS A 1 44 ? -5.154 8.585 -21.246 1.00 0.00 44 HIS A CA 12
ATOM 16292 C C . HIS A 1 44 ? -4.877 7.431 -20.287 1.00 0.00 44 HIS A C 12
ATOM 16293 O O . HIS A 1 44 ? -5.342 6.312 -20.497 1.00 0.00 44 HIS A O 12
ATOM 16307 N N . MET A 1 45 ? -4.116 7.713 -19.234 1.00 0.00 45 MET A N 12
ATOM 16308 C CA . MET A 1 45 ? -3.777 6.699 -18.243 1.00 0.00 45 MET A CA 12
ATOM 16309 C C . MET A 1 45 ? -5.004 5.874 -17.868 1.00 0.00 45 MET A C 12
ATOM 16310 O O . MET A 1 45 ? -4.884 4.730 -17.433 1.00 0.00 45 MET A O 12
ATOM 16324 N N . GLU A 1 46 ? -6.183 6.464 -18.039 1.00 0.00 46 GLU A N 12
ATOM 16325 C CA . GLU A 1 46 ? -7.432 5.783 -17.717 1.00 0.00 46 GLU A CA 12
ATOM 16326 C C . GLU A 1 46 ? -7.461 4.385 -18.328 1.00 0.00 46 GLU A C 12
ATOM 16327 O O . GLU A 1 46 ? -7.644 3.391 -17.624 1.00 0.00 46 GLU A O 12
ATOM 16339 N N . VAL A 1 47 ? -7.281 4.315 -19.643 1.00 0.00 47 VAL A N 12
ATOM 16340 C CA . VAL A 1 47 ? -7.287 3.040 -20.349 1.00 0.00 47 VAL A CA 12
ATOM 16341 C C . VAL A 1 47 ? -5.899 2.408 -20.353 1.00 0.00 47 VAL A C 12
ATOM 16342 O O . VAL A 1 47 ? -5.762 1.185 -20.318 1.00 0.00 47 VAL A O 12
ATOM 16355 N N . CYS A 1 48 ? -4.872 3.249 -20.396 1.00 0.00 48 CYS A N 12
ATOM 16356 C CA . CYS A 1 48 ? -3.494 2.774 -20.404 1.00 0.00 48 CYS A CA 12
ATOM 16357 C C . CYS A 1 48 ? -3.334 1.553 -19.503 1.00 0.00 48 CYS A C 12
ATOM 16358 O O . CYS A 1 48 ? -2.879 0.499 -19.945 1.00 0.00 48 CYS A O 12
ATOM 16365 N N . GLN A 1 49 ? -3.711 1.705 -18.237 1.00 0.00 49 GLN A N 12
ATOM 16366 C CA . GLN A 1 49 ? -3.609 0.615 -17.274 1.00 0.00 49 GLN A CA 12
ATOM 16367 C C . GLN A 1 49 ? -4.182 -0.675 -17.850 1.00 0.00 49 GLN A C 12
ATOM 16368 O O . GLN A 1 49 ? -3.646 -1.761 -17.623 1.00 0.00 49 GLN A O 12
ATOM 16382 N N . LYS A 1 50 ? -5.274 -0.551 -18.596 1.00 0.00 50 LYS A N 12
ATOM 16383 C CA . LYS A 1 50 ? -5.921 -1.706 -19.206 1.00 0.00 50 LYS A CA 12
ATOM 16384 C C . LYS A 1 50 ? -5.088 -2.248 -20.363 1.00 0.00 50 LYS A C 12
ATOM 16385 O O . LYS A 1 50 ? -4.823 -3.449 -20.442 1.00 0.00 50 LYS A O 12
ATOM 16404 N N . LEU A 1 51 ? -4.677 -1.357 -21.258 1.00 0.00 51 LEU A N 12
ATOM 16405 C CA . LEU A 1 51 ? -3.872 -1.746 -22.411 1.00 0.00 51 LEU A CA 12
ATOM 16406 C C . LEU A 1 51 ? -2.598 -2.460 -21.970 1.00 0.00 51 LEU A C 12
ATOM 16407 O O . LEU A 1 51 ? -2.279 -3.540 -22.465 1.00 0.00 51 LEU A O 12
ATOM 16423 N N . GLN A 1 52 ? -1.878 -1.850 -21.034 1.00 0.00 52 GLN A N 12
ATOM 16424 C CA . GLN A 1 52 ? -0.640 -2.429 -20.526 1.00 0.00 52 GLN A CA 12
ATOM 16425 C C . GLN A 1 52 ? -0.727 -3.951 -20.486 1.00 0.00 52 GLN A C 12
ATOM 16426 O O . GLN A 1 52 ? 0.215 -4.646 -20.866 1.00 0.00 52 GLN A O 12
ATOM 16440 N N . ASP A 1 53 ? -1.863 -4.461 -20.024 1.00 0.00 53 ASP A N 12
ATOM 16441 C CA . ASP A 1 53 ? -2.073 -5.902 -19.935 1.00 0.00 53 ASP A CA 12
ATOM 16442 C C . ASP A 1 53 ? -2.257 -6.511 -21.321 1.00 0.00 53 ASP A C 12
ATOM 16443 O O . ASP A 1 53 ? -1.610 -7.499 -21.666 1.00 0.00 53 ASP A O 12
ATOM 16452 N N . ALA A 1 54 ? -3.143 -5.914 -22.112 1.00 0.00 54 ALA A N 12
ATOM 16453 C CA . ALA A 1 54 ? -3.411 -6.397 -23.460 1.00 0.00 54 ALA A CA 12
ATOM 16454 C C . ALA A 1 54 ? -2.147 -6.372 -24.313 1.00 0.00 54 ALA A C 12
ATOM 16455 O O . ALA A 1 54 ? -1.710 -7.405 -24.825 1.00 0.00 54 ALA A O 12
ATOM 16462 N N . LEU A 1 55 ? -1.564 -5.188 -24.464 1.00 0.00 55 LEU A N 12
ATOM 16463 C CA . LEU A 1 55 ? -0.349 -5.029 -25.256 1.00 0.00 55 LEU A CA 12
ATOM 16464 C C . LEU A 1 55 ? 0.728 -6.011 -24.805 1.00 0.00 55 LEU A C 12
ATOM 16465 O O . LEU A 1 55 ? 1.473 -6.551 -25.623 1.00 0.00 55 LEU A O 12
ATOM 16481 N N . LYS A 1 56 ? 0.803 -6.239 -23.499 1.00 0.00 56 LYS A N 12
ATOM 16482 C CA . LYS A 1 56 ? 1.786 -7.158 -22.938 1.00 0.00 56 LYS A CA 12
ATOM 16483 C C . LYS A 1 56 ? 1.715 -8.518 -23.626 1.00 0.00 56 LYS A C 12
ATOM 16484 O O . LYS A 1 56 ? 0.630 -9.062 -23.838 1.00 0.00 56 LYS A O 12
ATOM 16503 N N . CYS A 1 57 ? 2.876 -9.062 -23.972 1.00 0.00 57 CYS A N 12
ATOM 16504 C CA . CYS A 1 57 ? 2.946 -10.359 -24.635 1.00 0.00 57 CYS A CA 12
ATOM 16505 C C . CYS A 1 57 ? 2.892 -11.494 -23.617 1.00 0.00 57 CYS A C 12
ATOM 16506 O O . CYS A 1 57 ? 2.759 -11.258 -22.417 1.00 0.00 57 CYS A O 12
ATOM 16513 N N . GLN A 1 58 ? 2.997 -12.726 -24.107 1.00 0.00 58 GLN A N 12
ATOM 16514 C CA . GLN A 1 58 ? 2.959 -13.897 -23.239 1.00 0.00 58 GLN A CA 12
ATOM 16515 C C . GLN A 1 58 ? 4.180 -14.782 -23.467 1.00 0.00 58 GLN A C 12
ATOM 16516 O O . GLN A 1 58 ? 4.895 -15.126 -22.525 1.00 0.00 58 GLN A O 12
ATOM 16530 N N . HIS A 1 59 ? 4.414 -15.148 -24.723 1.00 0.00 59 HIS A N 12
ATOM 16531 C CA . HIS A 1 59 ? 5.550 -15.993 -25.075 1.00 0.00 59 HIS A CA 12
ATOM 16532 C C . HIS A 1 59 ? 6.857 -15.378 -24.586 1.00 0.00 59 HIS A C 12
ATOM 16533 O O . HIS A 1 59 ? 7.711 -16.068 -24.029 1.00 0.00 59 HIS A O 12
ATOM 16547 N N . CYS A 1 60 ? 7.007 -14.074 -24.798 1.00 0.00 60 CYS A N 12
ATOM 16548 C CA . CYS A 1 60 ? 8.211 -13.365 -24.380 1.00 0.00 60 CYS A CA 12
ATOM 16549 C C . CYS A 1 60 ? 7.987 -12.649 -23.051 1.00 0.00 60 CYS A C 12
ATOM 16550 O O . CYS A 1 60 ? 8.937 -12.342 -22.332 1.00 0.00 60 CYS A O 12
ATOM 16557 N N . ARG A 1 61 ? 6.723 -12.386 -22.733 1.00 0.00 61 ARG A N 12
ATOM 16558 C CA . ARG A 1 61 ? 6.374 -11.706 -21.491 1.00 0.00 61 ARG A CA 12
ATOM 16559 C C . ARG A 1 61 ? 6.989 -10.311 -21.444 1.00 0.00 61 ARG A C 12
ATOM 16560 O O . ARG A 1 61 ? 7.700 -9.965 -20.501 1.00 0.00 61 ARG A O 12
ATOM 16581 N N . LYS A 1 62 ? 6.711 -9.512 -22.470 1.00 0.00 62 LYS A N 12
ATOM 16582 C CA . LYS A 1 62 ? 7.235 -8.154 -22.546 1.00 0.00 62 LYS A CA 12
ATOM 16583 C C . LYS A 1 62 ? 6.143 -7.172 -22.958 1.00 0.00 62 LYS A C 12
ATOM 16584 O O . LYS A 1 62 ? 5.289 -7.491 -23.784 1.00 0.00 62 LYS A O 12
ATOM 16603 N N . GLN A 1 63 ? 6.179 -5.977 -22.377 1.00 0.00 63 GLN A N 12
ATOM 16604 C CA . GLN A 1 63 ? 5.192 -4.948 -22.685 1.00 0.00 63 GLN A CA 12
ATOM 16605 C C . GLN A 1 63 ? 5.654 -4.083 -23.853 1.00 0.00 63 GLN A C 12
ATOM 16606 O O . GLN A 1 63 ? 6.791 -3.611 -23.877 1.00 0.00 63 GLN A O 12
ATOM 16620 N N . PHE A 1 64 ? 4.765 -3.877 -24.819 1.00 0.00 64 PHE A N 12
ATOM 16621 C CA . PHE A 1 64 ? 5.082 -3.069 -25.990 1.00 0.00 64 PHE A CA 12
ATOM 16622 C C . PHE A 1 64 ? 4.274 -1.775 -25.994 1.00 0.00 64 PHE A C 12
ATOM 16623 O O . PHE A 1 64 ? 3.062 -1.786 -25.777 1.00 0.00 64 PHE A O 12
ATOM 16640 N N . LYS A 1 65 ? 4.953 -0.660 -26.240 1.00 0.00 65 LYS A N 12
ATOM 16641 C CA . LYS A 1 65 ? 4.300 0.643 -26.273 1.00 0.00 65 LYS A CA 12
ATOM 16642 C C . LYS A 1 65 ? 3.721 0.927 -27.655 1.00 0.00 65 LYS A C 12
ATOM 16643 O O . LYS A 1 65 ? 3.800 2.049 -28.154 1.00 0.00 65 LYS A O 12
ATOM 16662 N N . SER A 1 66 ? 3.136 -0.098 -28.269 1.00 0.00 66 SER A N 12
ATOM 16663 C CA . SER A 1 66 ? 2.545 0.041 -29.594 1.00 0.00 66 SER A CA 12
ATOM 16664 C C . SER A 1 66 ? 1.808 -1.232 -29.997 1.00 0.00 66 SER A C 12
ATOM 16665 O O . SER A 1 66 ? 2.419 -2.284 -30.186 1.00 0.00 66 SER A O 12
ATOM 16673 N N . LYS A 1 67 ? 0.490 -1.130 -30.126 1.00 0.00 67 LYS A N 12
ATOM 16674 C CA . LYS A 1 67 ? -0.334 -2.271 -30.507 1.00 0.00 67 LYS A CA 12
ATOM 16675 C C . LYS A 1 67 ? 0.118 -2.844 -31.847 1.00 0.00 67 LYS A C 12
ATOM 16676 O O . LYS A 1 67 ? 0.309 -4.052 -31.983 1.00 0.00 67 LYS A O 12
ATOM 16695 N N . ALA A 1 68 ? 0.287 -1.969 -32.833 1.00 0.00 68 ALA A N 12
ATOM 16696 C CA . ALA A 1 68 ? 0.719 -2.389 -34.160 1.00 0.00 68 ALA A CA 12
ATOM 16697 C C . ALA A 1 68 ? 2.049 -3.132 -34.095 1.00 0.00 68 ALA A C 12
ATOM 16698 O O . ALA A 1 68 ? 2.245 -4.135 -34.779 1.00 0.00 68 ALA A O 12
ATOM 16705 N N . GLY A 1 69 ? 2.962 -2.631 -33.268 1.00 0.00 69 GLY A N 12
ATOM 16706 C CA . GLY A 1 69 ? 4.263 -3.259 -33.130 1.00 0.00 69 GLY A CA 12
ATOM 16707 C C . GLY A 1 69 ? 4.168 -4.676 -32.600 1.00 0.00 69 GLY A C 12
ATOM 16708 O O . GLY A 1 69 ? 4.941 -5.549 -32.998 1.00 0.00 69 GLY A O 12
ATOM 16712 N N . LEU A 1 70 ? 3.221 -4.907 -31.698 1.00 0.00 70 LEU A N 12
ATOM 16713 C CA . LEU A 1 70 ? 3.029 -6.228 -31.111 1.00 0.00 70 LEU A CA 12
ATOM 16714 C C . LEU A 1 70 ? 2.641 -7.247 -32.177 1.00 0.00 70 LEU A C 12
ATOM 16715 O O . LEU A 1 70 ? 3.118 -8.381 -32.169 1.00 0.00 70 LEU A O 12
ATOM 16731 N N . ASN A 1 71 ? 1.773 -6.834 -33.095 1.00 0.00 71 ASN A N 12
ATOM 16732 C CA . ASN A 1 71 ? 1.322 -7.711 -34.170 1.00 0.00 71 ASN A CA 12
ATOM 16733 C C . ASN A 1 71 ? 2.503 -8.206 -35.000 1.00 0.00 71 ASN A C 12
ATOM 16734 O O . ASN A 1 71 ? 2.641 -9.404 -35.249 1.00 0.00 71 ASN A O 12
ATOM 16745 N N . TYR A 1 72 ? 3.351 -7.276 -35.424 1.00 0.00 72 TYR A N 12
ATOM 16746 C CA . TYR A 1 72 ? 4.520 -7.617 -36.228 1.00 0.00 72 TYR A CA 12
ATOM 16747 C C . TYR A 1 72 ? 5.590 -8.290 -35.374 1.00 0.00 72 TYR A C 12
ATOM 16748 O O . TYR A 1 72 ? 6.404 -9.066 -35.876 1.00 0.00 72 TYR A O 12
ATOM 16766 N N . HIS A 1 73 ? 5.582 -7.988 -34.080 1.00 0.00 73 HIS A N 12
ATOM 16767 C CA . HIS A 1 73 ? 6.551 -8.564 -33.154 1.00 0.00 73 HIS A CA 12
ATOM 16768 C C . HIS A 1 73 ? 6.257 -10.041 -32.910 1.00 0.00 73 HIS A C 12
ATOM 16769 O O . HIS A 1 73 ? 7.152 -10.884 -32.987 1.00 0.00 73 HIS A O 12
ATOM 16783 N N . THR A 1 74 ? 4.998 -10.348 -32.613 1.00 0.00 74 THR A N 12
ATOM 16784 C CA . THR A 1 74 ? 4.587 -11.722 -32.355 1.00 0.00 74 THR A CA 12
ATOM 16785 C C . THR A 1 74 ? 4.638 -12.559 -33.628 1.00 0.00 74 THR A C 12
ATOM 16786 O O . THR A 1 74 ? 5.123 -13.691 -33.620 1.00 0.00 74 THR A O 12
ATOM 16797 N N . MET A 1 75 ? 4.135 -11.996 -34.722 1.00 0.00 75 MET A N 12
ATOM 16798 C CA . MET A 1 75 ? 4.126 -12.691 -36.004 1.00 0.00 75 MET A CA 12
ATOM 16799 C C . MET A 1 75 ? 5.547 -12.925 -36.506 1.00 0.00 75 MET A C 12
ATOM 16800 O O . MET A 1 75 ? 5.793 -13.831 -37.301 1.00 0.00 75 MET A O 12
ATOM 16814 N N . ALA A 1 76 ? 6.478 -12.101 -36.038 1.00 0.00 76 ALA A N 12
ATOM 16815 C CA . ALA A 1 76 ? 7.875 -12.219 -36.438 1.00 0.00 76 ALA A CA 12
ATOM 16816 C C . ALA A 1 76 ? 8.654 -13.094 -35.462 1.00 0.00 76 ALA A C 12
ATOM 16817 O O . ALA A 1 76 ? 9.170 -14.147 -35.834 1.00 0.00 76 ALA A O 12
ATOM 16824 N N . GLU A 1 77 ? 8.735 -12.649 -34.211 1.00 0.00 77 GLU A N 12
ATOM 16825 C CA . GLU A 1 77 ? 9.453 -13.392 -33.182 1.00 0.00 77 GLU A CA 12
ATOM 16826 C C . GLU A 1 77 ? 8.783 -14.737 -32.915 1.00 0.00 77 GLU A C 12
ATOM 16827 O O . GLU A 1 77 ? 9.399 -15.792 -33.075 1.00 0.00 77 GLU A O 12
ATOM 16839 N N . HIS A 1 78 ? 7.519 -14.692 -32.507 1.00 0.00 78 HIS A N 12
ATOM 16840 C CA . HIS A 1 78 ? 6.765 -15.906 -32.217 1.00 0.00 78 HIS A CA 12
ATOM 16841 C C . HIS A 1 78 ? 5.978 -16.362 -33.442 1.00 0.00 78 HIS A C 12
ATOM 16842 O O . HIS A 1 78 ? 4.790 -16.067 -33.573 1.00 0.00 78 HIS A O 12
ATOM 16856 N N . SER A 1 79 ? 6.648 -17.081 -34.336 1.00 0.00 79 SER A N 12
ATOM 16857 C CA . SER A 1 79 ? 6.011 -17.574 -35.553 1.00 0.00 79 SER A CA 12
ATOM 16858 C C . SER A 1 79 ? 6.944 -18.512 -36.312 1.00 0.00 79 SER A C 12
ATOM 16859 O O . SER A 1 79 ? 8.154 -18.293 -36.367 1.00 0.00 79 SER A O 12
ATOM 16867 N N . ALA A 1 80 ? 6.372 -19.560 -36.896 1.00 0.00 80 ALA A N 12
ATOM 16868 C CA . ALA A 1 80 ? 7.150 -20.532 -37.654 1.00 0.00 80 ALA A CA 12
ATOM 16869 C C . ALA A 1 80 ? 8.322 -19.862 -38.364 1.00 0.00 80 ALA A C 12
ATOM 16870 O O . ALA A 1 80 ? 8.139 -18.920 -39.135 1.00 0.00 80 ALA A O 12
ATOM 16877 N N . LYS A 1 81 ? 9.528 -20.355 -38.099 1.00 0.00 81 LYS A N 12
ATOM 16878 C CA . LYS A 1 81 ? 10.731 -19.806 -38.713 1.00 0.00 81 LYS A CA 12
ATOM 16879 C C . LYS A 1 81 ? 11.302 -20.769 -39.749 1.00 0.00 81 LYS A C 12
ATOM 16880 O O . LYS A 1 81 ? 11.126 -21.985 -39.664 1.00 0.00 81 LYS A O 12
ATOM 16899 N N . PRO A 1 82 ? 12.002 -20.215 -40.750 1.00 0.00 82 PRO A N 12
ATOM 16900 C CA . PRO A 1 82 ? 12.615 -21.008 -41.820 1.00 0.00 82 PRO A CA 12
ATOM 16901 C C . PRO A 1 82 ? 13.793 -21.839 -41.324 1.00 0.00 82 PRO A C 12
ATOM 16902 O O . PRO A 1 82 ? 14.033 -21.937 -40.121 1.00 0.00 82 PRO A O 12
ATOM 16913 N N . SER A 1 83 ? 14.525 -22.436 -42.259 1.00 0.00 83 SER A N 12
ATOM 16914 C CA . SER A 1 83 ? 15.677 -23.262 -41.916 1.00 0.00 83 SER A CA 12
ATOM 16915 C C . SER A 1 83 ? 16.434 -22.673 -40.730 1.00 0.00 83 SER A C 12
ATOM 16916 O O . SER A 1 83 ? 16.387 -21.468 -40.486 1.00 0.00 83 SER A O 12
ATOM 16924 N N . ASP A 1 84 ? 17.131 -23.533 -39.995 1.00 0.00 84 ASP A N 12
ATOM 16925 C CA . ASP A 1 84 ? 17.899 -23.100 -38.834 1.00 0.00 84 ASP A CA 12
ATOM 16926 C C . ASP A 1 84 ? 16.983 -22.519 -37.762 1.00 0.00 84 ASP A C 12
ATOM 16927 O O . ASP A 1 84 ? 17.262 -21.461 -37.199 1.00 0.00 84 ASP A O 12
ATOM 16936 N N . ALA A 1 85 ? 15.887 -23.218 -37.485 1.00 0.00 85 ALA A N 12
ATOM 16937 C CA . ALA A 1 85 ? 14.930 -22.772 -36.480 1.00 0.00 85 ALA A CA 12
ATOM 16938 C C . ALA A 1 85 ? 13.848 -23.822 -36.248 1.00 0.00 85 ALA A C 12
ATOM 16939 O O . ALA A 1 85 ? 13.897 -24.912 -36.816 1.00 0.00 85 ALA A O 12
ATOM 16946 N N . GLU A 1 86 ? 12.873 -23.485 -35.409 1.00 0.00 86 GLU A N 12
ATOM 16947 C CA . GLU A 1 86 ? 11.780 -24.400 -35.102 1.00 0.00 86 GLU A CA 12
ATOM 16948 C C . GLU A 1 86 ? 12.309 -25.689 -34.480 1.00 0.00 86 GLU A C 12
ATOM 16949 O O . GLU A 1 86 ? 11.914 -26.787 -34.870 1.00 0.00 86 GLU A O 12
ATOM 16961 N N . ALA A 1 87 ? 13.206 -25.546 -33.509 1.00 0.00 87 ALA A N 12
ATOM 16962 C CA . ALA A 1 87 ? 13.789 -26.698 -32.831 1.00 0.00 87 ALA A CA 12
ATOM 16963 C C . ALA A 1 87 ? 12.734 -27.765 -32.559 1.00 0.00 87 ALA A C 12
ATOM 16964 O O . ALA A 1 87 ? 11.535 -27.494 -32.608 1.00 0.00 87 ALA A O 12
ATOM 16971 N N . SER A 1 88 ? 13.190 -28.981 -32.273 1.00 0.00 88 SER A N 12
ATOM 16972 C CA . SER A 1 88 ? 12.286 -30.091 -31.997 1.00 0.00 88 SER A CA 12
ATOM 16973 C C . SER A 1 88 ? 11.035 -29.605 -31.272 1.00 0.00 88 SER A C 12
ATOM 16974 O O . SER A 1 88 ? 11.095 -29.206 -30.109 1.00 0.00 88 SER A O 12
ATOM 16982 N N . GLU A 1 89 ? 9.902 -29.643 -31.968 1.00 0.00 89 GLU A N 12
ATOM 16983 C CA . GLU A 1 89 ? 8.637 -29.205 -31.390 1.00 0.00 89 GLU A CA 12
ATOM 16984 C C . GLU A 1 89 ? 7.696 -30.389 -31.181 1.00 0.00 89 GLU A C 12
ATOM 16985 O O . GLU A 1 89 ? 7.851 -31.437 -31.807 1.00 0.00 89 GLU A O 12
ATOM 16997 N N . GLY A 1 90 ? 6.720 -30.213 -30.296 1.00 0.00 90 GLY A N 12
ATOM 16998 C CA . GLY A 1 90 ? 5.769 -31.273 -30.019 1.00 0.00 90 GLY A CA 12
ATOM 16999 C C . GLY A 1 90 ? 5.535 -32.169 -31.219 1.00 0.00 90 GLY A C 12
ATOM 17000 O O . GLY A 1 90 ? 5.647 -33.391 -31.122 1.00 0.00 90 GLY A O 12
ATOM 17004 N N . GLY A 1 91 ? 5.205 -31.561 -32.355 1.00 0.00 91 GLY A N 12
ATOM 17005 C CA . GLY A 1 91 ? 4.958 -32.327 -33.562 1.00 0.00 91 GLY A CA 12
ATOM 17006 C C . GLY A 1 91 ? 4.152 -31.552 -34.585 1.00 0.00 91 GLY A C 12
ATOM 17007 O O . GLY A 1 91 ? 2.970 -31.828 -34.791 1.00 0.00 91 GLY A O 12
ATOM 17011 N N . GLU A 1 92 ? 4.792 -30.580 -35.227 1.00 0.00 92 GLU A N 12
ATOM 17012 C CA . GLU A 1 92 ? 4.125 -29.761 -36.233 1.00 0.00 92 GLU A CA 12
ATOM 17013 C C . GLU A 1 92 ? 5.111 -28.806 -36.898 1.00 0.00 92 GLU A C 12
ATOM 17014 O O . GLU A 1 92 ? 6.189 -28.540 -36.366 1.00 0.00 92 GLU A O 12
ATOM 17026 N N . SER A 1 93 ? 4.734 -28.293 -38.065 1.00 0.00 93 SER A N 12
ATOM 17027 C CA . SER A 1 93 ? 5.586 -27.371 -38.806 1.00 0.00 93 SER A CA 12
ATOM 17028 C C . SER A 1 93 ? 6.875 -28.058 -39.249 1.00 0.00 93 SER A C 12
ATOM 17029 O O . SER A 1 93 ? 7.960 -27.487 -39.155 1.00 0.00 93 SER A O 12
ATOM 17037 N N . GLY A 1 94 ? 6.745 -29.290 -39.732 1.00 0.00 94 GLY A N 12
ATOM 17038 C CA . GLY A 1 94 ? 7.905 -30.036 -40.182 1.00 0.00 94 GLY A CA 12
ATOM 17039 C C . GLY A 1 94 ? 8.919 -29.160 -40.891 1.00 0.00 94 GLY A C 12
ATOM 17040 O O . GLY A 1 94 ? 8.604 -28.468 -41.860 1.00 0.00 94 GLY A O 12
ATOM 17044 N N . PRO A 1 95 ? 10.168 -29.180 -40.404 1.00 0.00 95 PRO A N 12
ATOM 17045 C CA . PRO A 1 95 ? 11.257 -28.386 -40.981 1.00 0.00 95 PRO A CA 12
ATOM 17046 C C . PRO A 1 95 ? 11.680 -28.895 -42.355 1.00 0.00 95 PRO A C 12
ATOM 17047 O O . PRO A 1 95 ? 11.053 -29.795 -42.914 1.00 0.00 95 PRO A O 12
ATOM 17058 N N . SER A 1 96 ? 12.746 -28.313 -42.894 1.00 0.00 96 SER A N 12
ATOM 17059 C CA . SER A 1 96 ? 13.251 -28.705 -44.205 1.00 0.00 96 SER A CA 12
ATOM 17060 C C . SER A 1 96 ? 14.775 -28.646 -44.240 1.00 0.00 96 SER A C 12
ATOM 17061 O O . SER A 1 96 ? 15.413 -28.221 -43.277 1.00 0.00 96 SER A O 12
ATOM 17069 N N . SER A 1 97 ? 15.352 -29.076 -45.358 1.00 0.00 97 SER A N 12
ATOM 17070 C CA . SER A 1 97 ? 16.801 -29.076 -45.519 1.00 0.00 97 SER A CA 12
ATOM 17071 C C . SER A 1 97 ? 17.275 -27.784 -46.179 1.00 0.00 97 SER A C 12
ATOM 17072 O O . SER A 1 97 ? 16.617 -27.254 -47.073 1.00 0.00 97 SER A O 12
ATOM 17080 N N . GLY A 1 98 ? 18.422 -27.284 -45.730 1.00 0.00 98 GLY A N 12
ATOM 17081 C CA . GLY A 1 98 ? 18.965 -26.059 -46.288 1.00 0.00 98 GLY A CA 12
ATOM 17082 C C . GLY A 1 98 ? 20.355 -25.751 -45.767 1.00 0.00 98 GLY A C 12
ATOM 17083 O O . GLY A 1 98 ? 20.695 -26.106 -44.639 1.00 0.00 98 GLY A O 12
ATOM 17089 N N . GLY A 1 1 ? -3.626 26.816 22.683 1.00 0.00 1 GLY A N 13
ATOM 17090 C CA . GLY A 1 1 ? -4.145 25.763 21.829 1.00 0.00 1 GLY A CA 13
ATOM 17091 C C . GLY A 1 1 ? -3.077 25.161 20.937 1.00 0.00 1 GLY A C 13
ATOM 17092 O O . GLY A 1 1 ? -2.001 24.793 21.408 1.00 0.00 1 GLY A O 13
ATOM 17096 N N . SER A 1 2 ? -3.374 25.059 19.646 1.00 0.00 2 SER A N 13
ATOM 17097 C CA . SER A 1 2 ? -2.433 24.492 18.687 1.00 0.00 2 SER A CA 13
ATOM 17098 C C . SER A 1 2 ? -2.920 24.704 17.257 1.00 0.00 2 SER A C 13
ATOM 17099 O O . SER A 1 2 ? -3.987 24.223 16.875 1.00 0.00 2 SER A O 13
ATOM 17107 N N . SER A 1 3 ? -2.131 25.429 16.471 1.00 0.00 3 SER A N 13
ATOM 17108 C CA . SER A 1 3 ? -2.482 25.709 15.084 1.00 0.00 3 SER A CA 13
ATOM 17109 C C . SER A 1 3 ? -1.849 24.686 14.145 1.00 0.00 3 SER A C 13
ATOM 17110 O O . SER A 1 3 ? -0.682 24.327 14.297 1.00 0.00 3 SER A O 13
ATOM 17118 N N . GLY A 1 4 ? -2.629 24.220 13.175 1.00 0.00 4 GLY A N 13
ATOM 17119 C CA . GLY A 1 4 ? -2.129 23.243 12.226 1.00 0.00 4 GLY A CA 13
ATOM 17120 C C . GLY A 1 4 ? -1.834 23.850 10.869 1.00 0.00 4 GLY A C 13
ATOM 17121 O O . GLY A 1 4 ? -1.732 25.070 10.736 1.00 0.00 4 GLY A O 13
ATOM 17125 N N . SER A 1 5 ? -1.695 22.998 9.858 1.00 0.00 5 SER A N 13
ATOM 17126 C CA . SER A 1 5 ? -1.404 23.458 8.505 1.00 0.00 5 SER A CA 13
ATOM 17127 C C . SER A 1 5 ? -2.306 22.763 7.490 1.00 0.00 5 SER A C 13
ATOM 17128 O O . SER A 1 5 ? -2.653 21.593 7.650 1.00 0.00 5 SER A O 13
ATOM 17136 N N . SER A 1 6 ? -2.682 23.493 6.444 1.00 0.00 6 SER A N 13
ATOM 17137 C CA . SER A 1 6 ? -3.546 22.949 5.404 1.00 0.00 6 SER A CA 13
ATOM 17138 C C . SER A 1 6 ? -3.275 23.626 4.063 1.00 0.00 6 SER A C 13
ATOM 17139 O O . SER A 1 6 ? -2.674 24.698 4.007 1.00 0.00 6 SER A O 13
ATOM 17147 N N . GLY A 1 7 ? -3.723 22.991 2.985 1.00 0.00 7 GLY A N 13
ATOM 17148 C CA . GLY A 1 7 ? -3.520 23.545 1.659 1.00 0.00 7 GLY A CA 13
ATOM 17149 C C . GLY A 1 7 ? -2.575 22.709 0.820 1.00 0.00 7 GLY A C 13
ATOM 17150 O O . GLY A 1 7 ? -1.427 23.083 0.580 1.00 0.00 7 GLY A O 13
ATOM 17154 N N . PRO A 1 8 ? -3.058 21.545 0.359 1.00 0.00 8 PRO A N 13
ATOM 17155 C CA . PRO A 1 8 ? -2.264 20.629 -0.464 1.00 0.00 8 PRO A CA 13
ATOM 17156 C C . PRO A 1 8 ? -2.000 21.184 -1.860 1.00 0.00 8 PRO A C 13
ATOM 17157 O O . PRO A 1 8 ? -2.673 22.112 -2.307 1.00 0.00 8 PRO A O 13
ATOM 17168 N N . GLY A 1 9 ? -1.015 20.610 -2.544 1.00 0.00 9 GLY A N 13
ATOM 17169 C CA . GLY A 1 9 ? -0.680 21.061 -3.882 1.00 0.00 9 GLY A CA 13
ATOM 17170 C C . GLY A 1 9 ? -1.688 20.604 -4.917 1.00 0.00 9 GLY A C 13
ATOM 17171 O O . GLY A 1 9 ? -2.175 21.404 -5.715 1.00 0.00 9 GLY A O 13
ATOM 17175 N N . GLY A 1 10 ? -2.001 19.312 -4.906 1.00 0.00 10 GLY A N 13
ATOM 17176 C CA . GLY A 1 10 ? -2.955 18.771 -5.857 1.00 0.00 10 GLY A CA 13
ATOM 17177 C C . GLY A 1 10 ? -2.466 17.492 -6.506 1.00 0.00 10 GLY A C 13
ATOM 17178 O O . GLY A 1 10 ? -1.373 17.003 -6.217 1.00 0.00 10 GLY A O 13
ATOM 17182 N N . PRO A 1 11 ? -3.287 16.927 -7.404 1.00 0.00 11 PRO A N 13
ATOM 17183 C CA . PRO A 1 11 ? -2.953 15.688 -8.112 1.00 0.00 11 PRO A CA 13
ATOM 17184 C C . PRO A 1 11 ? -1.825 15.882 -9.120 1.00 0.00 11 PRO A C 13
ATOM 17185 O O . PRO A 1 11 ? -1.457 14.954 -9.839 1.00 0.00 11 PRO A O 13
ATOM 17196 N N . GLU A 1 12 ? -1.280 17.094 -9.165 1.00 0.00 12 GLU A N 13
ATOM 17197 C CA . GLU A 1 12 ? -0.194 17.409 -10.086 1.00 0.00 12 GLU A CA 13
ATOM 17198 C C . GLU A 1 12 ? 1.055 17.844 -9.325 1.00 0.00 12 GLU A C 13
ATOM 17199 O O . GLU A 1 12 ? 1.656 18.871 -9.636 1.00 0.00 12 GLU A O 13
ATOM 17211 N N . GLU A 1 13 ? 1.438 17.055 -8.326 1.00 0.00 13 GLU A N 13
ATOM 17212 C CA . GLU A 1 13 ? 2.614 17.359 -7.520 1.00 0.00 13 GLU A CA 13
ATOM 17213 C C . GLU A 1 13 ? 3.846 16.640 -8.062 1.00 0.00 13 GLU A C 13
ATOM 17214 O O . GLU A 1 13 ? 4.835 17.274 -8.431 1.00 0.00 13 GLU A O 13
ATOM 17226 N N . GLN A 1 14 ? 3.778 15.314 -8.106 1.00 0.00 14 GLN A N 13
ATOM 17227 C CA . GLN A 1 14 ? 4.888 14.509 -8.602 1.00 0.00 14 GLN A CA 13
ATOM 17228 C C . GLN A 1 14 ? 4.989 14.597 -10.121 1.00 0.00 14 GLN A C 13
ATOM 17229 O O . GLN A 1 14 ? 6.057 14.383 -10.695 1.00 0.00 14 GLN A O 13
ATOM 17243 N N . TRP A 1 15 ? 3.872 14.912 -10.766 1.00 0.00 15 TRP A N 13
ATOM 17244 C CA . TRP A 1 15 ? 3.835 15.027 -12.219 1.00 0.00 15 TRP A CA 13
ATOM 17245 C C . TRP A 1 15 ? 4.278 16.416 -12.666 1.00 0.00 15 TRP A C 13
ATOM 17246 O O . TRP A 1 15 ? 4.822 16.581 -13.757 1.00 0.00 15 TRP A O 13
ATOM 17267 N N . GLN A 1 16 ? 4.041 17.410 -11.816 1.00 0.00 16 GLN A N 13
ATOM 17268 C CA . GLN A 1 16 ? 4.416 18.785 -12.126 1.00 0.00 16 GLN A CA 13
ATOM 17269 C C . GLN A 1 16 ? 5.869 19.051 -11.747 1.00 0.00 16 GLN A C 13
ATOM 17270 O O . GLN A 1 16 ? 6.618 19.660 -12.510 1.00 0.00 16 GLN A O 13
ATOM 17284 N N . ARG A 1 17 ? 6.260 18.591 -10.563 1.00 0.00 17 ARG A N 13
ATOM 17285 C CA . ARG A 1 17 ? 7.623 18.782 -10.082 1.00 0.00 17 ARG A CA 13
ATOM 17286 C C . ARG A 1 17 ? 8.636 18.450 -11.174 1.00 0.00 17 ARG A C 13
ATOM 17287 O O . ARG A 1 17 ? 9.711 19.046 -11.239 1.00 0.00 17 ARG A O 13
ATOM 17308 N N . ALA A 1 18 ? 8.286 17.494 -12.028 1.00 0.00 18 ALA A N 13
ATOM 17309 C CA . ALA A 1 18 ? 9.163 17.084 -13.117 1.00 0.00 18 ALA A CA 13
ATOM 17310 C C . ALA A 1 18 ? 8.956 17.959 -14.349 1.00 0.00 18 ALA A C 13
ATOM 17311 O O . ALA A 1 18 ? 9.851 18.094 -15.183 1.00 0.00 18 ALA A O 13
ATOM 17318 N N . ILE A 1 19 ? 7.770 18.549 -14.456 1.00 0.00 19 ILE A N 13
ATOM 17319 C CA . ILE A 1 19 ? 7.446 19.411 -15.586 1.00 0.00 19 ILE A CA 13
ATOM 17320 C C . ILE A 1 19 ? 8.283 20.685 -15.563 1.00 0.00 19 ILE A C 13
ATOM 17321 O O . ILE A 1 19 ? 8.725 21.170 -16.606 1.00 0.00 19 ILE A O 13
ATOM 17337 N N . HIS A 1 20 ? 8.500 21.223 -14.367 1.00 0.00 20 HIS A N 13
ATOM 17338 C CA . HIS A 1 20 ? 9.287 22.441 -14.208 1.00 0.00 20 HIS A CA 13
ATOM 17339 C C . HIS A 1 20 ? 10.760 22.111 -13.985 1.00 0.00 20 HIS A C 13
ATOM 17340 O O . HIS A 1 20 ? 11.633 22.950 -14.203 1.00 0.00 20 HIS A O 13
ATOM 17354 N N . GLU A 1 21 ? 11.027 20.883 -13.551 1.00 0.00 21 GLU A N 13
ATOM 17355 C CA . GLU A 1 21 ? 12.394 20.444 -13.298 1.00 0.00 21 GLU A CA 13
ATOM 17356 C C . GLU A 1 21 ? 13.093 20.062 -14.600 1.00 0.00 21 GLU A C 13
ATOM 17357 O O . GLU A 1 21 ? 14.171 20.569 -14.910 1.00 0.00 21 GLU A O 13
ATOM 17369 N N . ARG A 1 22 ? 12.470 19.165 -15.357 1.00 0.00 22 ARG A N 13
ATOM 17370 C CA . ARG A 1 22 ? 13.032 18.713 -16.625 1.00 0.00 22 ARG A CA 13
ATOM 17371 C C . ARG A 1 22 ? 12.321 19.376 -17.801 1.00 0.00 22 ARG A C 13
ATOM 17372 O O . ARG A 1 22 ? 12.881 20.245 -18.469 1.00 0.00 22 ARG A O 13
ATOM 17393 N N . GLY A 1 23 ? 11.083 18.958 -18.050 1.00 0.00 23 GLY A N 13
ATOM 17394 C CA . GLY A 1 23 ? 10.317 19.521 -19.146 1.00 0.00 23 GLY A CA 13
ATOM 17395 C C . GLY A 1 23 ? 8.858 19.112 -19.103 1.00 0.00 23 GLY A C 13
ATOM 17396 O O . GLY A 1 23 ? 7.980 19.945 -18.876 1.00 0.00 23 GLY A O 13
ATOM 17400 N N . GLU A 1 24 ? 8.598 17.827 -19.322 1.00 0.00 24 GLU A N 13
ATOM 17401 C CA . GLU A 1 24 ? 7.234 17.311 -19.310 1.00 0.00 24 GLU A CA 13
ATOM 17402 C C . GLU A 1 24 ? 7.180 15.930 -18.662 1.00 0.00 24 GLU A C 13
ATOM 17403 O O . GLU A 1 24 ? 8.159 15.185 -18.685 1.00 0.00 24 GLU A O 13
ATOM 17415 N N . ALA A 1 25 ? 6.030 15.598 -18.086 1.00 0.00 25 ALA A N 13
ATOM 17416 C CA . ALA A 1 25 ? 5.848 14.307 -17.434 1.00 0.00 25 ALA A CA 13
ATOM 17417 C C . ALA A 1 25 ? 5.061 13.349 -18.322 1.00 0.00 25 ALA A C 13
ATOM 17418 O O . ALA A 1 25 ? 3.842 13.229 -18.197 1.00 0.00 25 ALA A O 13
ATOM 17425 N N . VAL A 1 26 ? 5.766 12.669 -19.221 1.00 0.00 26 VAL A N 13
ATOM 17426 C CA . VAL A 1 26 ? 5.133 11.721 -20.131 1.00 0.00 26 VAL A CA 13
ATOM 17427 C C . VAL A 1 26 ? 4.606 10.505 -19.377 1.00 0.00 26 VAL A C 13
ATOM 17428 O O . VAL A 1 26 ? 5.131 10.136 -18.326 1.00 0.00 26 VAL A O 13
ATOM 17441 N N . CYS A 1 27 ? 3.565 9.885 -19.922 1.00 0.00 27 CYS A N 13
ATOM 17442 C CA . CYS A 1 27 ? 2.965 8.709 -19.302 1.00 0.00 27 CYS A CA 13
ATOM 17443 C C . CYS A 1 27 ? 4.038 7.794 -18.720 1.00 0.00 27 CYS A C 13
ATOM 17444 O O . CYS A 1 27 ? 4.969 7.372 -19.406 1.00 0.00 27 CYS A O 13
ATOM 17451 N N . PRO A 1 28 ? 3.907 7.480 -17.422 1.00 0.00 28 PRO A N 13
ATOM 17452 C CA . PRO A 1 28 ? 4.855 6.611 -16.718 1.00 0.00 28 PRO A CA 13
ATOM 17453 C C . PRO A 1 28 ? 4.765 5.161 -17.180 1.00 0.00 28 PRO A C 13
ATOM 17454 O O . PRO A 1 28 ? 5.449 4.285 -16.648 1.00 0.00 28 PRO A O 13
ATOM 17465 N N . THR A 1 29 ? 3.917 4.912 -18.173 1.00 0.00 29 THR A N 13
ATOM 17466 C CA . THR A 1 29 ? 3.738 3.567 -18.706 1.00 0.00 29 THR A CA 13
ATOM 17467 C C . THR A 1 29 ? 4.400 3.424 -20.071 1.00 0.00 29 THR A C 13
ATOM 17468 O O . THR A 1 29 ? 5.405 2.728 -20.215 1.00 0.00 29 THR A O 13
ATOM 17479 N N . CYS A 1 30 ? 3.831 4.087 -21.072 1.00 0.00 30 CYS A N 13
ATOM 17480 C CA . CYS A 1 30 ? 4.366 4.035 -22.427 1.00 0.00 30 CYS A CA 13
ATOM 17481 C C . CYS A 1 30 ? 5.113 5.321 -22.767 1.00 0.00 30 CYS A C 13
ATOM 17482 O O . CYS A 1 30 ? 5.905 5.360 -23.708 1.00 0.00 30 CYS A O 13
ATOM 17489 N N . ASN A 1 31 ? 4.855 6.371 -21.995 1.00 0.00 31 ASN A N 13
ATOM 17490 C CA . ASN A 1 31 ? 5.503 7.659 -22.214 1.00 0.00 31 ASN A CA 13
ATOM 17491 C C . ASN A 1 31 ? 5.010 8.303 -23.506 1.00 0.00 31 ASN A C 13
ATOM 17492 O O . ASN A 1 31 ? 5.803 8.793 -24.310 1.00 0.00 31 ASN A O 13
ATOM 17503 N N . VAL A 1 32 ? 3.695 8.299 -23.698 1.00 0.00 32 VAL A N 13
ATOM 17504 C CA . VAL A 1 32 ? 3.095 8.884 -24.891 1.00 0.00 32 VAL A CA 13
ATOM 17505 C C . VAL A 1 32 ? 1.751 9.529 -24.571 1.00 0.00 32 VAL A C 13
ATOM 17506 O O . VAL A 1 32 ? 0.755 8.839 -24.355 1.00 0.00 32 VAL A O 13
ATOM 17519 N N . VAL A 1 33 ? 1.731 10.858 -24.543 1.00 0.00 33 VAL A N 13
ATOM 17520 C CA . VAL A 1 33 ? 0.508 11.598 -24.251 1.00 0.00 33 VAL A CA 13
ATOM 17521 C C . VAL A 1 33 ? 0.603 13.035 -24.751 1.00 0.00 33 VAL A C 13
ATOM 17522 O O . VAL A 1 33 ? 1.586 13.421 -25.385 1.00 0.00 33 VAL A O 13
ATOM 17535 N N . THR A 1 34 ? -0.427 13.825 -24.462 1.00 0.00 34 THR A N 13
ATOM 17536 C CA . THR A 1 34 ? -0.461 15.220 -24.883 1.00 0.00 34 THR A CA 13
ATOM 17537 C C . THR A 1 34 ? 0.902 15.880 -24.709 1.00 0.00 34 THR A C 13
ATOM 17538 O O . THR A 1 34 ? 1.731 15.417 -23.926 1.00 0.00 34 THR A O 13
ATOM 17549 N N . ARG A 1 35 ? 1.126 16.966 -25.442 1.00 0.00 35 ARG A N 13
ATOM 17550 C CA . ARG A 1 35 ? 2.390 17.690 -25.368 1.00 0.00 35 ARG A CA 13
ATOM 17551 C C . ARG A 1 35 ? 2.646 18.193 -23.950 1.00 0.00 35 ARG A C 13
ATOM 17552 O O . ARG A 1 35 ? 3.784 18.205 -23.480 1.00 0.00 35 ARG A O 13
ATOM 17573 N N . LYS A 1 36 ? 1.580 18.607 -23.273 1.00 0.00 36 LYS A N 13
ATOM 17574 C CA . LYS A 1 36 ? 1.688 19.110 -21.909 1.00 0.00 36 LYS A CA 13
ATOM 17575 C C . LYS A 1 36 ? 1.696 17.962 -20.905 1.00 0.00 36 LYS A C 13
ATOM 17576 O O . LYS A 1 36 ? 2.248 18.084 -19.810 1.00 0.00 36 LYS A O 13
ATOM 17595 N N . THR A 1 37 ? 1.081 16.846 -21.284 1.00 0.00 37 THR A N 13
ATOM 17596 C CA . THR A 1 37 ? 1.018 15.676 -20.417 1.00 0.00 37 THR A CA 13
ATOM 17597 C C . THR A 1 37 ? 0.495 16.045 -19.033 1.00 0.00 37 THR A C 13
ATOM 17598 O O . THR A 1 37 ? 1.041 15.615 -18.017 1.00 0.00 37 THR A O 13
ATOM 17609 N N . LEU A 1 38 ? -0.567 16.842 -19.001 1.00 0.00 38 LEU A N 13
ATOM 17610 C CA . LEU A 1 38 ? -1.166 17.268 -17.741 1.00 0.00 38 LEU A CA 13
ATOM 17611 C C . LEU A 1 38 ? -2.633 16.856 -17.668 1.00 0.00 38 LEU A C 13
ATOM 17612 O O . LEU A 1 38 ? -3.062 16.218 -16.706 1.00 0.00 38 LEU A O 13
ATOM 17628 N N . VAL A 1 39 ? -3.397 17.222 -18.691 1.00 0.00 39 VAL A N 13
ATOM 17629 C CA . VAL A 1 39 ? -4.815 16.888 -18.745 1.00 0.00 39 VAL A CA 13
ATOM 17630 C C . VAL A 1 39 ? -5.031 15.506 -19.353 1.00 0.00 39 VAL A C 13
ATOM 17631 O O . VAL A 1 39 ? -5.715 14.663 -18.775 1.00 0.00 39 VAL A O 13
ATOM 17644 N N . GLY A 1 40 ? -4.442 15.282 -20.523 1.00 0.00 40 GLY A N 13
ATOM 17645 C CA . GLY A 1 40 ? -4.581 14.000 -21.190 1.00 0.00 40 GLY A CA 13
ATOM 17646 C C . GLY A 1 40 ? -3.886 12.879 -20.444 1.00 0.00 40 GLY A C 13
ATOM 17647 O O . GLY A 1 40 ? -4.375 11.749 -20.410 1.00 0.00 40 GLY A O 13
ATOM 17651 N N . LEU A 1 41 ? -2.742 13.190 -19.845 1.00 0.00 41 LEU A N 13
ATOM 17652 C CA . LEU A 1 41 ? -1.976 12.200 -19.096 1.00 0.00 41 LEU A CA 13
ATOM 17653 C C . LEU A 1 41 ? -2.878 11.421 -18.144 1.00 0.00 41 LEU A C 13
ATOM 17654 O O . LEU A 1 41 ? -2.620 10.256 -17.839 1.00 0.00 41 LEU A O 13
ATOM 17670 N N . LYS A 1 42 ? -3.939 12.071 -17.678 1.00 0.00 42 LYS A N 13
ATOM 17671 C CA . LYS A 1 42 ? -4.883 11.439 -16.763 1.00 0.00 42 LYS A CA 13
ATOM 17672 C C . LYS A 1 42 ? -5.945 10.658 -17.530 1.00 0.00 42 LYS A C 13
ATOM 17673 O O . LYS A 1 42 ? -6.209 9.493 -17.233 1.00 0.00 42 LYS A O 13
ATOM 17692 N N . LYS A 1 43 ? -6.551 11.307 -18.519 1.00 0.00 43 LYS A N 13
ATOM 17693 C CA . LYS A 1 43 ? -7.582 10.673 -19.331 1.00 0.00 43 LYS A CA 13
ATOM 17694 C C . LYS A 1 43 ? -6.988 9.570 -20.202 1.00 0.00 43 LYS A C 13
ATOM 17695 O O . LYS A 1 43 ? -7.716 8.758 -20.774 1.00 0.00 43 LYS A O 13
ATOM 17714 N N . HIS A 1 44 ? -5.663 9.547 -20.297 1.00 0.00 44 HIS A N 13
ATOM 17715 C CA . HIS A 1 44 ? -4.971 8.542 -21.096 1.00 0.00 44 HIS A CA 13
ATOM 17716 C C . HIS A 1 44 ? -4.574 7.344 -20.238 1.00 0.00 44 HIS A C 13
ATOM 17717 O O . HIS A 1 44 ? -4.670 6.197 -20.674 1.00 0.00 44 HIS A O 13
ATOM 17731 N N . MET A 1 45 ? -4.129 7.619 -19.016 1.00 0.00 45 MET A N 13
ATOM 17732 C CA . MET A 1 45 ? -3.718 6.564 -18.097 1.00 0.00 45 MET A CA 13
ATOM 17733 C C . MET A 1 45 ? -4.917 5.729 -17.658 1.00 0.00 45 MET A C 13
ATOM 17734 O O . MET A 1 45 ? -4.800 4.522 -17.449 1.00 0.00 45 MET A O 13
ATOM 17748 N N . GLU A 1 46 ? -6.067 6.381 -17.518 1.00 0.00 46 GLU A N 13
ATOM 17749 C CA . GLU A 1 46 ? -7.286 5.697 -17.102 1.00 0.00 46 GLU A CA 13
ATOM 17750 C C . GLU A 1 46 ? -7.470 4.394 -17.874 1.00 0.00 46 GLU A C 13
ATOM 17751 O O . GLU A 1 46 ? -7.849 3.370 -17.305 1.00 0.00 46 GLU A O 13
ATOM 17763 N N . VAL A 1 47 ? -7.200 4.440 -19.175 1.00 0.00 47 VAL A N 13
ATOM 17764 C CA . VAL A 1 47 ? -7.334 3.265 -20.026 1.00 0.00 47 VAL A CA 13
ATOM 17765 C C . VAL A 1 47 ? -5.975 2.637 -20.315 1.00 0.00 47 VAL A C 13
ATOM 17766 O O . VAL A 1 47 ? -5.874 1.434 -20.557 1.00 0.00 47 VAL A O 13
ATOM 17779 N N . CYS A 1 48 ? -4.932 3.459 -20.288 1.00 0.00 48 CYS A N 13
ATOM 17780 C CA . CYS A 1 48 ? -3.578 2.986 -20.546 1.00 0.00 48 CYS A CA 13
ATOM 17781 C C . CYS A 1 48 ? -3.342 1.627 -19.892 1.00 0.00 48 CYS A C 13
ATOM 17782 O O . CYS A 1 48 ? -2.891 0.685 -20.543 1.00 0.00 48 CYS A O 13
ATOM 17789 N N . GLN A 1 49 ? -3.651 1.536 -18.603 1.00 0.00 49 GLN A N 13
ATOM 17790 C CA . GLN A 1 49 ? -3.472 0.293 -17.861 1.00 0.00 49 GLN A CA 13
ATOM 17791 C C . GLN A 1 49 ? -4.221 -0.854 -18.533 1.00 0.00 49 GLN A C 13
ATOM 17792 O O . GLN A 1 49 ? -3.711 -1.970 -18.629 1.00 0.00 49 GLN A O 13
ATOM 17806 N N . LYS A 1 50 ? -5.434 -0.571 -18.995 1.00 0.00 50 LYS A N 13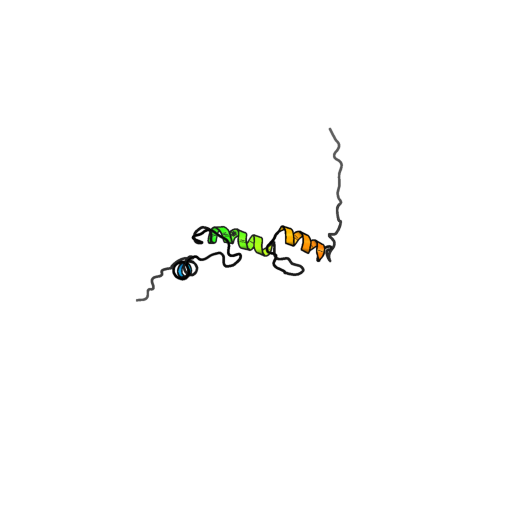
ATOM 17807 C CA . LYS A 1 50 ? -6.254 -1.578 -19.659 1.00 0.00 50 LYS A CA 13
ATOM 17808 C C . LYS A 1 50 ? -5.574 -2.084 -20.927 1.00 0.00 50 LYS A C 13
ATOM 17809 O O . LYS A 1 50 ? -5.639 -3.272 -21.247 1.00 0.00 50 LYS A O 13
ATOM 17828 N N . LEU A 1 51 ? -4.921 -1.177 -21.645 1.00 0.00 51 LEU A N 13
ATOM 17829 C CA . LEU A 1 51 ? -4.227 -1.532 -22.878 1.00 0.00 51 LEU A CA 13
ATOM 17830 C C . LEU A 1 51 ? -2.995 -2.381 -22.584 1.00 0.00 51 LEU A C 13
ATOM 17831 O O . LEU A 1 51 ? -2.954 -3.566 -22.914 1.00 0.00 51 LEU A O 13
ATOM 17847 N N . GLN A 1 52 ? -1.994 -1.767 -21.961 1.00 0.00 52 GLN A N 13
ATOM 17848 C CA . GLN A 1 52 ? -0.762 -2.469 -21.622 1.00 0.00 52 GLN A CA 13
ATOM 17849 C C . GLN A 1 52 ? -1.046 -3.921 -21.254 1.00 0.00 52 GLN A C 13
ATOM 17850 O O . GLN A 1 52 ? -0.259 -4.816 -21.566 1.00 0.00 52 GLN A O 13
ATOM 17864 N N . ASP A 1 53 ? -2.173 -4.148 -20.589 1.00 0.00 53 ASP A N 13
ATOM 17865 C CA . ASP A 1 53 ? -2.561 -5.493 -20.178 1.00 0.00 53 ASP A CA 13
ATOM 17866 C C . ASP A 1 53 ? -2.535 -6.452 -21.365 1.00 0.00 53 ASP A C 13
ATOM 17867 O O . ASP A 1 53 ? -1.943 -7.528 -21.293 1.00 0.00 53 ASP A O 13
ATOM 17876 N N . ALA A 1 54 ? -3.183 -6.054 -22.455 1.00 0.00 54 ALA A N 13
ATOM 17877 C CA . ALA A 1 54 ? -3.233 -6.877 -23.657 1.00 0.00 54 ALA A CA 13
ATOM 17878 C C . ALA A 1 54 ? -1.833 -7.278 -24.107 1.00 0.00 54 ALA A C 13
ATOM 17879 O O . ALA A 1 54 ? -1.575 -8.445 -24.404 1.00 0.00 54 ALA A O 13
ATOM 17886 N N . LEU A 1 55 ? -0.931 -6.304 -24.156 1.00 0.00 55 LEU A N 13
ATOM 17887 C CA . LEU A 1 55 ? 0.445 -6.555 -24.572 1.00 0.00 55 LEU A CA 13
ATOM 17888 C C . LEU A 1 55 ? 1.154 -7.470 -23.579 1.00 0.00 55 LEU A C 13
ATOM 17889 O O . LEU A 1 55 ? 1.946 -8.330 -23.967 1.00 0.00 55 LEU A O 13
ATOM 17905 N N . LYS A 1 56 ? 0.864 -7.282 -22.296 1.00 0.00 56 LYS A N 13
ATOM 17906 C CA . LYS A 1 56 ? 1.471 -8.092 -21.247 1.00 0.00 56 LYS A CA 13
ATOM 17907 C C . LYS A 1 56 ? 1.168 -9.572 -21.459 1.00 0.00 56 LYS A C 13
ATOM 17908 O O . LYS A 1 56 ? 0.010 -9.989 -21.430 1.00 0.00 56 LYS A O 13
ATOM 17927 N N . CYS A 1 57 ? 2.216 -10.362 -21.669 1.00 0.00 57 CYS A N 13
ATOM 17928 C CA . CYS A 1 57 ? 2.062 -11.795 -21.884 1.00 0.00 57 CYS A CA 13
ATOM 17929 C C . CYS A 1 57 ? 1.435 -12.464 -20.665 1.00 0.00 57 CYS A C 13
ATOM 17930 O O . CYS A 1 57 ? 1.199 -11.819 -19.644 1.00 0.00 57 CYS A O 13
ATOM 17937 N N . GLN A 1 58 ? 1.167 -13.761 -20.781 1.00 0.00 58 GLN A N 13
ATOM 17938 C CA . GLN A 1 58 ? 0.567 -14.517 -19.688 1.00 0.00 58 GLN A CA 13
ATOM 17939 C C . GLN A 1 58 ? 1.503 -15.623 -19.212 1.00 0.00 58 GLN A C 13
ATOM 17940 O O . GLN A 1 58 ? 1.813 -15.720 -18.024 1.00 0.00 58 GLN A O 13
ATOM 17954 N N . HIS A 1 59 ? 1.950 -16.456 -20.147 1.00 0.00 59 HIS A N 13
ATOM 17955 C CA . HIS A 1 59 ? 2.851 -17.556 -19.822 1.00 0.00 59 HIS A CA 13
ATOM 17956 C C . HIS A 1 59 ? 4.112 -17.040 -19.134 1.00 0.00 59 HIS A C 13
ATOM 17957 O O . HIS A 1 59 ? 4.584 -17.628 -18.160 1.00 0.00 59 HIS A O 13
ATOM 17971 N N . CYS A 1 60 ? 4.652 -15.940 -19.647 1.00 0.00 60 CYS A N 13
ATOM 17972 C CA . CYS A 1 60 ? 5.858 -15.345 -19.083 1.00 0.00 60 CYS A CA 13
ATOM 17973 C C . CYS A 1 60 ? 5.521 -14.100 -18.268 1.00 0.00 60 CYS A C 13
ATOM 17974 O O . CYS A 1 60 ? 6.355 -13.591 -17.519 1.00 0.00 60 CYS A O 13
ATOM 17981 N N . ARG A 1 61 ? 4.292 -13.616 -18.419 1.00 0.00 61 ARG A N 13
ATOM 17982 C CA . ARG A 1 61 ? 3.845 -12.430 -17.698 1.00 0.00 61 ARG A CA 13
ATOM 17983 C C . ARG A 1 61 ? 4.859 -11.297 -17.832 1.00 0.00 61 ARG A C 13
ATOM 17984 O O . ARG A 1 61 ? 5.310 -10.733 -16.836 1.00 0.00 61 ARG A O 13
ATOM 18005 N N . LYS A 1 62 ? 5.212 -10.970 -19.070 1.00 0.00 62 LYS A N 13
ATOM 18006 C CA . LYS A 1 62 ? 6.172 -9.905 -19.336 1.00 0.00 62 LYS A CA 13
ATOM 18007 C C . LYS A 1 62 ? 5.546 -8.812 -20.197 1.00 0.00 62 LYS A C 13
ATOM 18008 O O . LYS A 1 62 ? 4.919 -9.097 -21.217 1.00 0.00 62 LYS A O 13
ATOM 18027 N N . GLN A 1 63 ? 5.723 -7.563 -19.780 1.00 0.00 63 GLN A N 13
ATOM 18028 C CA . GLN A 1 63 ? 5.176 -6.428 -20.514 1.00 0.00 63 GLN A CA 13
ATOM 18029 C C . GLN A 1 63 ? 5.899 -6.241 -21.845 1.00 0.00 63 GLN A C 13
ATOM 18030 O O . GLN A 1 63 ? 7.097 -6.501 -21.954 1.00 0.00 63 GLN A O 13
ATOM 18044 N N . PHE A 1 64 ? 5.163 -5.789 -22.854 1.00 0.00 64 PHE A N 13
ATOM 18045 C CA . PHE A 1 64 ? 5.733 -5.568 -24.178 1.00 0.00 64 PHE A CA 13
ATOM 18046 C C . PHE A 1 64 ? 5.339 -4.197 -24.718 1.00 0.00 64 PHE A C 13
ATOM 18047 O O . PHE A 1 64 ? 4.156 -3.880 -24.839 1.00 0.00 64 PHE A O 13
ATOM 18064 N N . LYS A 1 65 ? 6.341 -3.385 -25.041 1.00 0.00 65 LYS A N 13
ATOM 18065 C CA . LYS A 1 65 ? 6.102 -2.047 -25.570 1.00 0.00 65 LYS A CA 13
ATOM 18066 C C . LYS A 1 65 ? 5.983 -2.076 -27.090 1.00 0.00 65 LYS A C 13
ATOM 18067 O O . LYS A 1 65 ? 6.473 -1.181 -27.778 1.00 0.00 65 LYS A O 13
ATOM 18086 N N . SER A 1 66 ? 5.326 -3.109 -27.608 1.00 0.00 66 SER A N 13
ATOM 18087 C CA . SER A 1 66 ? 5.145 -3.255 -29.048 1.00 0.00 66 SER A CA 13
ATOM 18088 C C . SER A 1 66 ? 4.246 -4.447 -29.364 1.00 0.00 66 SER A C 13
ATOM 18089 O O . SER A 1 66 ? 4.533 -5.578 -28.972 1.00 0.00 66 SER A O 13
ATOM 18097 N N . LYS A 1 67 ? 3.155 -4.184 -30.076 1.00 0.00 67 LYS A N 13
ATOM 18098 C CA . LYS A 1 67 ? 2.213 -5.233 -30.447 1.00 0.00 67 LYS A CA 13
ATOM 18099 C C . LYS A 1 67 ? 2.882 -6.277 -31.336 1.00 0.00 67 LYS A C 13
ATOM 18100 O O . LYS A 1 67 ? 2.725 -7.479 -31.124 1.00 0.00 67 LYS A O 13
ATOM 18119 N N . ALA A 1 68 ? 3.631 -5.809 -32.329 1.00 0.00 68 ALA A N 13
ATOM 18120 C CA . ALA A 1 68 ? 4.327 -6.702 -33.247 1.00 0.00 68 ALA A CA 13
ATOM 18121 C C . ALA A 1 68 ? 5.371 -7.538 -32.513 1.00 0.00 68 ALA A C 13
ATOM 18122 O O . ALA A 1 68 ? 5.548 -8.720 -32.803 1.00 0.00 68 ALA A O 13
ATOM 18129 N N . GLY A 1 69 ? 6.059 -6.915 -31.562 1.00 0.00 69 GLY A N 13
ATOM 18130 C CA . GLY A 1 69 ? 7.077 -7.617 -30.802 1.00 0.00 69 GLY A CA 13
ATOM 18131 C C . GLY A 1 69 ? 6.511 -8.777 -30.007 1.00 0.00 69 GLY A C 13
ATOM 18132 O O . GLY A 1 69 ? 7.142 -9.829 -29.893 1.00 0.00 69 GLY A O 13
ATOM 18136 N N . LEU A 1 70 ? 5.319 -8.585 -29.453 1.00 0.00 70 LEU A N 13
ATOM 18137 C CA . LEU A 1 70 ? 4.667 -9.623 -28.662 1.00 0.00 70 LEU A CA 13
ATOM 18138 C C . LEU A 1 70 ? 4.368 -10.852 -29.516 1.00 0.00 70 LEU A C 13
ATOM 18139 O O . LEU A 1 70 ? 4.766 -11.966 -29.179 1.00 0.00 70 LEU A O 13
ATOM 18155 N N . ASN A 1 71 ? 3.664 -10.639 -30.623 1.00 0.00 71 ASN A N 13
ATOM 18156 C CA . ASN A 1 71 ? 3.313 -11.728 -31.527 1.00 0.00 71 ASN A CA 13
ATOM 18157 C C . ASN A 1 71 ? 4.493 -12.676 -31.721 1.00 0.00 71 ASN A C 13
ATOM 18158 O O . ASN A 1 71 ? 4.379 -13.880 -31.492 1.00 0.00 71 ASN A O 13
ATOM 18169 N N . TYR A 1 72 ? 5.625 -12.124 -32.143 1.00 0.00 72 TYR A N 13
ATOM 18170 C CA . TYR A 1 72 ? 6.825 -12.919 -32.370 1.00 0.00 72 TYR A CA 13
ATOM 18171 C C . TYR A 1 72 ? 7.209 -13.697 -31.115 1.00 0.00 72 TYR A C 13
ATOM 18172 O O . TYR A 1 72 ? 7.073 -14.920 -31.062 1.00 0.00 72 TYR A O 13
ATOM 18190 N N . HIS A 1 73 ? 7.688 -12.978 -30.105 1.00 0.00 73 HIS A N 13
ATOM 18191 C CA . HIS A 1 73 ? 8.091 -13.599 -28.848 1.00 0.00 73 HIS A CA 13
ATOM 18192 C C . HIS A 1 73 ? 7.204 -14.798 -28.525 1.00 0.00 73 HIS A C 13
ATOM 18193 O O . HIS A 1 73 ? 7.694 -15.908 -28.315 1.00 0.00 73 HIS A O 13
ATOM 18207 N N . THR A 1 74 ? 5.895 -14.566 -28.487 1.00 0.00 74 THR A N 13
ATOM 18208 C CA . THR A 1 74 ? 4.940 -15.626 -28.189 1.00 0.00 74 THR A CA 13
ATOM 18209 C C . THR A 1 74 ? 5.236 -16.879 -29.005 1.00 0.00 74 THR A C 13
ATOM 18210 O O . THR A 1 74 ? 5.446 -17.957 -28.451 1.00 0.00 74 THR A O 13
ATOM 18221 N N . MET A 1 75 ? 5.252 -16.729 -30.326 1.00 0.00 75 MET A N 13
ATOM 18222 C CA . MET A 1 75 ? 5.524 -17.849 -31.219 1.00 0.00 75 MET A CA 13
ATOM 18223 C C . MET A 1 75 ? 6.926 -18.403 -30.984 1.00 0.00 75 MET A C 13
ATOM 18224 O O . MET A 1 75 ? 7.202 -19.565 -31.281 1.00 0.00 75 MET A O 13
ATOM 18238 N N . ALA A 1 76 ? 7.807 -17.564 -30.449 1.00 0.00 76 ALA A N 13
ATOM 18239 C CA . ALA A 1 76 ? 9.179 -17.972 -30.172 1.00 0.00 76 ALA A CA 13
ATOM 18240 C C . ALA A 1 76 ? 9.247 -18.877 -28.947 1.00 0.00 76 ALA A C 13
ATOM 18241 O O . ALA A 1 76 ? 9.660 -20.032 -29.041 1.00 0.00 76 ALA A O 13
ATOM 18248 N N . GLU A 1 77 ? 8.839 -18.344 -27.800 1.00 0.00 77 GLU A N 13
ATOM 18249 C CA . GLU A 1 77 ? 8.856 -19.105 -26.556 1.00 0.00 77 GLU A CA 13
ATOM 18250 C C . GLU A 1 77 ? 7.586 -19.938 -26.411 1.00 0.00 77 GLU A C 13
ATOM 18251 O O . GLU A 1 77 ? 7.625 -21.167 -26.482 1.00 0.00 77 GLU A O 13
ATOM 18263 N N . HIS A 1 78 ? 6.461 -19.261 -26.207 1.00 0.00 78 HIS A N 13
ATOM 18264 C CA . HIS A 1 78 ? 5.178 -19.938 -26.052 1.00 0.00 78 HIS A CA 13
ATOM 18265 C C . HIS A 1 78 ? 4.588 -20.302 -27.411 1.00 0.00 78 HIS A C 13
ATOM 18266 O O . HIS A 1 78 ? 3.711 -19.607 -27.924 1.00 0.00 78 HIS A O 13
ATOM 18280 N N . SER A 1 79 ? 5.076 -21.395 -27.988 1.00 0.00 79 SER A N 13
ATOM 18281 C CA . SER A 1 79 ? 4.600 -21.849 -29.290 1.00 0.00 79 SER A CA 13
ATOM 18282 C C . SER A 1 79 ? 3.785 -23.131 -29.153 1.00 0.00 79 SER A C 13
ATOM 18283 O O . SER A 1 79 ? 4.253 -24.216 -29.498 1.00 0.00 79 SER A O 13
ATOM 18291 N N . ALA A 1 80 ? 2.563 -22.997 -28.648 1.00 0.00 80 ALA A N 13
ATOM 18292 C CA . ALA A 1 80 ? 1.681 -24.144 -28.468 1.00 0.00 80 ALA A CA 13
ATOM 18293 C C . ALA A 1 80 ? 2.466 -25.378 -28.035 1.00 0.00 80 ALA A C 13
ATOM 18294 O O . ALA A 1 80 ? 2.155 -26.498 -28.440 1.00 0.00 80 ALA A O 13
ATOM 18301 N N . LYS A 1 81 ? 3.487 -25.165 -27.212 1.00 0.00 81 LYS A N 13
ATOM 18302 C CA . LYS A 1 81 ? 4.317 -26.259 -26.723 1.00 0.00 81 LYS A CA 13
ATOM 18303 C C . LYS A 1 81 ? 3.697 -26.904 -25.488 1.00 0.00 81 LYS A C 13
ATOM 18304 O O . LYS A 1 81 ? 3.226 -26.225 -24.574 1.00 0.00 81 LYS A O 13
ATOM 18323 N N . PRO A 1 82 ? 3.696 -28.245 -25.456 1.00 0.00 82 PRO A N 13
ATOM 18324 C CA . PRO A 1 82 ? 3.138 -29.009 -24.336 1.00 0.00 82 PRO A CA 13
ATOM 18325 C C . PRO A 1 82 ? 3.979 -28.882 -23.071 1.00 0.00 82 PRO A C 13
ATOM 18326 O O . PRO A 1 82 ? 4.983 -28.171 -23.051 1.00 0.00 82 PRO A O 13
ATOM 18337 N N . SER A 1 83 ? 3.563 -29.577 -22.017 1.00 0.00 83 SER A N 13
ATOM 18338 C CA . SER A 1 83 ? 4.277 -29.539 -20.746 1.00 0.00 83 SER A CA 13
ATOM 18339 C C . SER A 1 83 ? 4.081 -30.840 -19.974 1.00 0.00 83 SER A C 13
ATOM 18340 O O . SER A 1 83 ? 3.298 -31.701 -20.375 1.00 0.00 83 SER A O 13
ATOM 18348 N N . ASP A 1 84 ? 4.797 -30.975 -18.863 1.00 0.00 84 ASP A N 13
ATOM 18349 C CA . ASP A 1 84 ? 4.702 -32.169 -18.032 1.00 0.00 84 ASP A CA 13
ATOM 18350 C C . ASP A 1 84 ? 4.971 -33.426 -18.855 1.00 0.00 84 ASP A C 13
ATOM 18351 O O . ASP A 1 84 ? 4.282 -34.435 -18.707 1.00 0.00 84 ASP A O 13
ATOM 18360 N N . ALA A 1 85 ? 5.976 -33.356 -19.722 1.00 0.00 85 ALA A N 13
ATOM 18361 C CA . ALA A 1 85 ? 6.336 -34.488 -20.567 1.00 0.00 85 ALA A CA 13
ATOM 18362 C C . ALA A 1 85 ? 7.232 -35.468 -19.818 1.00 0.00 85 ALA A C 13
ATOM 18363 O O . ALA A 1 85 ? 8.033 -35.070 -18.973 1.00 0.00 85 ALA A O 13
ATOM 18370 N N . GLU A 1 86 ? 7.091 -36.752 -20.134 1.00 0.00 86 GLU A N 13
ATOM 18371 C CA . GLU A 1 86 ? 7.888 -37.789 -19.490 1.00 0.00 86 GLU A CA 13
ATOM 18372 C C . GLU A 1 86 ? 8.887 -38.396 -20.470 1.00 0.00 86 GLU A C 13
ATOM 18373 O O . GLU A 1 86 ? 8.649 -38.424 -21.677 1.00 0.00 86 GLU A O 13
ATOM 18385 N N . ALA A 1 87 ? 10.006 -38.881 -19.942 1.00 0.00 87 ALA A N 13
ATOM 18386 C CA . ALA A 1 87 ? 11.040 -39.489 -20.769 1.00 0.00 87 ALA A CA 13
ATOM 18387 C C . ALA A 1 87 ? 10.923 -41.009 -20.767 1.00 0.00 87 ALA A C 13
ATOM 18388 O O . ALA A 1 87 ? 10.708 -41.626 -21.810 1.00 0.00 87 ALA A O 13
ATOM 18395 N N . SER A 1 88 ? 11.065 -41.607 -19.588 1.00 0.00 88 SER A N 13
ATOM 18396 C CA . SER A 1 88 ? 10.979 -43.056 -19.451 1.00 0.00 88 SER A CA 13
ATOM 18397 C C . SER A 1 88 ? 10.001 -43.440 -18.345 1.00 0.00 88 SER A C 13
ATOM 18398 O O . SER A 1 88 ? 9.990 -42.834 -17.274 1.00 0.00 88 SER A O 13
ATOM 18406 N N . GLU A 1 89 ? 9.181 -44.451 -18.613 1.00 0.00 89 GLU A N 13
ATOM 18407 C CA . GLU A 1 89 ? 8.198 -44.916 -17.641 1.00 0.00 89 GLU A CA 13
ATOM 18408 C C . GLU A 1 89 ? 8.854 -45.802 -16.586 1.00 0.00 89 GLU A C 13
ATOM 18409 O O . GLU A 1 89 ? 9.814 -46.517 -16.870 1.00 0.00 89 GLU A O 13
ATOM 18421 N N . GLY A 1 90 ? 8.327 -45.749 -15.366 1.00 0.00 90 GLY A N 13
ATOM 18422 C CA . GLY A 1 90 ? 8.873 -46.550 -14.287 1.00 0.00 90 GLY A CA 13
ATOM 18423 C C . GLY A 1 90 ? 7.953 -47.686 -13.885 1.00 0.00 90 GLY A C 13
ATOM 18424 O O . GLY A 1 90 ? 7.689 -48.590 -14.677 1.00 0.00 90 GLY A O 13
ATOM 18428 N N . GLY A 1 91 ? 7.465 -47.641 -12.649 1.00 0.00 91 GLY A N 13
ATOM 18429 C CA . GLY A 1 91 ? 6.576 -48.681 -12.165 1.00 0.00 91 GLY A CA 13
ATOM 18430 C C . GLY A 1 91 ? 7.293 -49.703 -11.305 1.00 0.00 91 GLY A C 13
ATOM 18431 O O . GLY A 1 91 ? 8.413 -50.107 -11.615 1.00 0.00 91 GLY A O 13
ATOM 18435 N N . GLU A 1 92 ? 6.647 -50.119 -10.220 1.00 0.00 92 GLU A N 13
ATOM 18436 C CA . GLU A 1 92 ? 7.232 -51.098 -9.312 1.00 0.00 92 GLU A CA 13
ATOM 18437 C C . GLU A 1 92 ? 6.855 -52.518 -9.725 1.00 0.00 92 GLU A C 13
ATOM 18438 O O . GLU A 1 92 ? 5.842 -52.733 -10.390 1.00 0.00 92 GLU A O 13
ATOM 18450 N N . SER A 1 93 ? 7.677 -53.482 -9.325 1.00 0.00 93 SER A N 13
ATOM 18451 C CA . SER A 1 93 ? 7.433 -54.881 -9.656 1.00 0.00 93 SER A CA 13
ATOM 18452 C C . SER A 1 93 ? 6.897 -55.641 -8.446 1.00 0.00 93 SER A C 13
ATOM 18453 O O . SER A 1 93 ? 5.839 -56.265 -8.509 1.00 0.00 93 SER A O 13
ATOM 18461 N N . GLY A 1 94 ? 7.638 -55.582 -7.343 1.00 0.00 94 GLY A N 13
ATOM 18462 C CA . GLY A 1 94 ? 7.223 -56.268 -6.134 1.00 0.00 94 GLY A CA 13
ATOM 18463 C C . GLY A 1 94 ? 8.056 -57.503 -5.853 1.00 0.00 94 GLY A C 13
ATOM 18464 O O . GLY A 1 94 ? 8.086 -58.450 -6.640 1.00 0.00 94 GLY A O 13
ATOM 18468 N N . PRO A 1 95 ? 8.753 -57.504 -4.707 1.00 0.00 95 PRO A N 13
ATOM 18469 C CA . PRO A 1 95 ? 9.604 -58.625 -4.299 1.00 0.00 95 PRO A CA 13
ATOM 18470 C C . PRO A 1 95 ? 8.794 -59.860 -3.920 1.00 0.00 95 PRO A C 13
ATOM 18471 O O . PRO A 1 95 ? 7.565 -59.813 -3.858 1.00 0.00 95 PRO A O 13
ATOM 18482 N N . SER A 1 96 ? 9.489 -60.964 -3.668 1.00 0.00 96 SER A N 13
ATOM 18483 C CA . SER A 1 96 ? 8.834 -62.213 -3.299 1.00 0.00 96 SER A CA 13
ATOM 18484 C C . SER A 1 96 ? 8.098 -62.068 -1.970 1.00 0.00 96 SER A C 13
ATOM 18485 O O . SER A 1 96 ? 8.512 -61.303 -1.099 1.00 0.00 96 SER A O 13
ATOM 18493 N N . SER A 1 97 ? 7.005 -62.809 -1.822 1.00 0.00 97 SER A N 13
ATOM 18494 C CA . SER A 1 97 ? 6.208 -62.761 -0.601 1.00 0.00 97 SER A CA 13
ATOM 18495 C C . SER A 1 97 ? 5.879 -64.168 -0.112 1.00 0.00 97 SER A C 13
ATOM 18496 O O . SER A 1 97 ? 5.750 -65.099 -0.905 1.00 0.00 97 SER A O 13
ATOM 18504 N N . GLY A 1 98 ? 5.744 -64.315 1.203 1.00 0.00 98 GLY A N 13
ATOM 18505 C CA . GLY A 1 98 ? 5.431 -65.610 1.777 1.00 0.00 98 GLY A CA 13
ATOM 18506 C C . GLY A 1 98 ? 4.170 -65.583 2.617 1.00 0.00 98 GLY A C 13
ATOM 18507 O O . GLY A 1 98 ? 3.249 -64.814 2.341 1.00 0.00 98 GLY A O 13
ATOM 18513 N N . GLY A 1 1 ? -11.508 20.569 23.019 1.00 0.00 1 GLY A N 14
ATOM 18514 C CA . GLY A 1 1 ? -10.418 20.632 22.064 1.00 0.00 1 GLY A CA 14
ATOM 18515 C C . GLY A 1 1 ? -10.592 19.654 20.919 1.00 0.00 1 GLY A C 14
ATOM 18516 O O . GLY A 1 1 ? -10.456 18.444 21.102 1.00 0.00 1 GLY A O 14
ATOM 18520 N N . SER A 1 2 ? -10.896 20.177 19.736 1.00 0.00 2 SER A N 14
ATOM 18521 C CA . SER A 1 2 ? -11.095 19.341 18.558 1.00 0.00 2 SER A CA 14
ATOM 18522 C C . SER A 1 2 ? -9.782 18.703 18.117 1.00 0.00 2 SER A C 14
ATOM 18523 O O . SER A 1 2 ? -8.707 19.082 18.583 1.00 0.00 2 SER A O 14
ATOM 18531 N N . SER A 1 3 ? -9.877 17.730 17.216 1.00 0.00 3 SER A N 14
ATOM 18532 C CA . SER A 1 3 ? -8.697 17.036 16.713 1.00 0.00 3 SER A CA 14
ATOM 18533 C C . SER A 1 3 ? -9.033 16.229 15.463 1.00 0.00 3 SER A C 14
ATOM 18534 O O . SER A 1 3 ? -10.050 15.538 15.411 1.00 0.00 3 SER A O 14
ATOM 18542 N N . GLY A 1 4 ? -8.171 16.324 14.455 1.00 0.00 4 GLY A N 14
ATOM 18543 C CA . GLY A 1 4 ? -8.393 15.599 13.218 1.00 0.00 4 GLY A CA 14
ATOM 18544 C C . GLY A 1 4 ? -7.822 16.320 12.013 1.00 0.00 4 GLY A C 14
ATOM 18545 O O . GLY A 1 4 ? -8.535 17.048 11.322 1.00 0.00 4 GLY A O 14
ATOM 18549 N N . SER A 1 5 ? -6.532 16.120 11.761 1.00 0.00 5 SER A N 14
ATOM 18550 C CA . SER A 1 5 ? -5.865 16.762 10.635 1.00 0.00 5 SER A CA 14
ATOM 18551 C C . SER A 1 5 ? -5.596 15.757 9.519 1.00 0.00 5 SER A C 14
ATOM 18552 O O . SER A 1 5 ? -4.884 14.772 9.713 1.00 0.00 5 SER A O 14
ATOM 18560 N N . SER A 1 6 ? -6.172 16.014 8.349 1.00 0.00 6 SER A N 14
ATOM 18561 C CA . SER A 1 6 ? -5.999 15.131 7.201 1.00 0.00 6 SER A CA 14
ATOM 18562 C C . SER A 1 6 ? -5.826 15.936 5.917 1.00 0.00 6 SER A C 14
ATOM 18563 O O . SER A 1 6 ? -6.000 17.154 5.906 1.00 0.00 6 SER A O 14
ATOM 18571 N N . GLY A 1 7 ? -5.481 15.246 4.834 1.00 0.00 7 GLY A N 14
ATOM 18572 C CA . GLY A 1 7 ? -5.290 15.912 3.559 1.00 0.00 7 GLY A CA 14
ATOM 18573 C C . GLY A 1 7 ? -4.673 15.001 2.516 1.00 0.00 7 GLY A C 14
ATOM 18574 O O . GLY A 1 7 ? -3.648 14.360 2.749 1.00 0.00 7 GLY A O 14
ATOM 18578 N N . PRO A 1 8 ? -5.305 14.934 1.335 1.00 0.00 8 PRO A N 14
ATOM 18579 C CA . PRO A 1 8 ? -4.831 14.096 0.230 1.00 0.00 8 PRO A CA 14
ATOM 18580 C C . PRO A 1 8 ? -3.537 14.623 -0.382 1.00 0.00 8 PRO A C 14
ATOM 18581 O O . PRO A 1 8 ? -3.018 15.658 0.034 1.00 0.00 8 PRO A O 14
ATOM 18592 N N . GLY A 1 9 ? -3.021 13.904 -1.374 1.00 0.00 9 GLY A N 14
ATOM 18593 C CA . GLY A 1 9 ? -1.792 14.315 -2.028 1.00 0.00 9 GLY A CA 14
ATOM 18594 C C . GLY A 1 9 ? -2.000 15.484 -2.970 1.00 0.00 9 GLY A C 14
ATOM 18595 O O . GLY A 1 9 ? -1.297 16.490 -2.886 1.00 0.00 9 GLY A O 14
ATOM 18599 N N . GLY A 1 10 ? -2.968 15.352 -3.871 1.00 0.00 10 GLY A N 14
ATOM 18600 C CA . GLY A 1 10 ? -3.248 16.413 -4.821 1.00 0.00 10 GLY A CA 14
ATOM 18601 C C . GLY A 1 10 ? -3.481 15.888 -6.224 1.00 0.00 10 GLY A C 14
ATOM 18602 O O . GLY A 1 10 ? -3.177 14.737 -6.538 1.00 0.00 10 GLY A O 14
ATOM 18606 N N . PRO A 1 11 ? -4.036 16.744 -7.095 1.00 0.00 11 PRO A N 14
ATOM 18607 C CA . PRO A 1 11 ? -4.323 16.382 -8.486 1.00 0.00 11 PRO A CA 14
ATOM 18608 C C . PRO A 1 11 ? -3.055 16.208 -9.314 1.00 0.00 11 PRO A C 14
ATOM 18609 O O . PRO A 1 11 ? -2.896 15.214 -10.022 1.00 0.00 11 PRO A O 14
ATOM 18620 N N . GLU A 1 12 ? -2.154 17.181 -9.220 1.00 0.00 12 GLU A N 14
ATOM 18621 C CA . GLU A 1 12 ? -0.899 17.135 -9.961 1.00 0.00 12 GLU A CA 14
ATOM 18622 C C . GLU A 1 12 ? 0.277 17.513 -9.065 1.00 0.00 12 GLU A C 14
ATOM 18623 O O . GLU A 1 12 ? 0.771 18.639 -9.115 1.00 0.00 12 GLU A O 14
ATOM 18635 N N . GLU A 1 13 ? 0.719 16.563 -8.246 1.00 0.00 13 GLU A N 14
ATOM 18636 C CA . GLU A 1 13 ? 1.835 16.798 -7.338 1.00 0.00 13 GLU A CA 14
ATOM 18637 C C . GLU A 1 13 ? 3.157 16.394 -7.985 1.00 0.00 13 GLU A C 14
ATOM 18638 O O . GLU A 1 13 ? 4.028 17.232 -8.215 1.00 0.00 13 GLU A O 14
ATOM 18650 N N . GLN A 1 14 ? 3.297 15.104 -8.275 1.00 0.00 14 GLN A N 14
ATOM 18651 C CA . GLN A 1 14 ? 4.512 14.588 -8.894 1.00 0.00 14 GLN A CA 14
ATOM 18652 C C . GLN A 1 14 ? 4.506 14.840 -10.398 1.00 0.00 14 GLN A C 14
ATOM 18653 O O . GLN A 1 14 ? 5.561 14.962 -11.021 1.00 0.00 14 GLN A O 14
ATOM 18667 N N . TRP A 1 15 ? 3.312 14.918 -10.975 1.00 0.00 15 TRP A N 14
ATOM 18668 C CA . TRP A 1 15 ? 3.170 15.155 -12.407 1.00 0.00 15 TRP A CA 14
ATOM 18669 C C . TRP A 1 15 ? 3.388 16.627 -12.739 1.00 0.00 15 TRP A C 14
ATOM 18670 O O . TRP A 1 15 ? 3.544 16.992 -13.904 1.00 0.00 15 TRP A O 14
ATOM 18691 N N . GLN A 1 16 ? 3.399 17.466 -11.709 1.00 0.00 16 GLN A N 14
ATOM 18692 C CA . GLN A 1 16 ? 3.598 18.899 -11.894 1.00 0.00 16 GLN A CA 14
ATOM 18693 C C . GLN A 1 16 ? 4.998 19.315 -11.455 1.00 0.00 16 GLN A C 14
ATOM 18694 O O . GLN A 1 16 ? 5.722 19.976 -12.199 1.00 0.00 16 GLN A O 14
ATOM 18708 N N . ARG A 1 17 ? 5.373 18.923 -10.241 1.00 0.00 17 ARG A N 14
ATOM 18709 C CA . ARG A 1 17 ? 6.686 19.257 -9.702 1.00 0.00 17 ARG A CA 14
ATOM 18710 C C . ARG A 1 17 ? 7.778 19.007 -10.738 1.00 0.00 17 ARG A C 14
ATOM 18711 O O . ARG A 1 17 ? 8.851 19.606 -10.680 1.00 0.00 17 ARG A O 14
ATOM 18732 N N . ALA A 1 18 ? 7.496 18.117 -11.684 1.00 0.00 18 ALA A N 14
ATOM 18733 C CA . ALA A 1 18 ? 8.454 17.789 -12.733 1.00 0.00 18 ALA A CA 14
ATOM 18734 C C . ALA A 1 18 ? 8.264 18.687 -13.951 1.00 0.00 18 ALA A C 14
ATOM 18735 O O . ALA A 1 18 ? 9.223 19.005 -14.655 1.00 0.00 18 ALA A O 14
ATOM 18742 N N . ILE A 1 19 ? 7.021 19.091 -14.194 1.00 0.00 19 ILE A N 14
ATOM 18743 C CA . ILE A 1 19 ? 6.707 19.952 -15.326 1.00 0.00 19 ILE A CA 14
ATOM 18744 C C . ILE A 1 19 ? 7.458 21.277 -15.235 1.00 0.00 19 ILE A C 14
ATOM 18745 O O . ILE A 1 19 ? 7.961 21.788 -16.237 1.00 0.00 19 ILE A O 14
ATOM 18761 N N . HIS A 1 20 ? 7.532 21.827 -14.028 1.00 0.00 20 HIS A N 14
ATOM 18762 C CA . HIS A 1 20 ? 8.224 23.091 -13.805 1.00 0.00 20 HIS A CA 14
ATOM 18763 C C . HIS A 1 20 ? 9.719 22.864 -13.601 1.00 0.00 20 HIS A C 14
ATOM 18764 O O . HIS A 1 20 ? 10.541 23.686 -14.004 1.00 0.00 20 HIS A O 14
ATOM 18778 N N . GLU A 1 21 ? 10.062 21.743 -12.974 1.00 0.00 21 GLU A N 14
ATOM 18779 C CA . GLU A 1 21 ? 11.458 21.409 -12.716 1.00 0.00 21 GLU A CA 14
ATOM 18780 C C . GLU A 1 21 ? 12.182 21.059 -14.013 1.00 0.00 21 GLU A C 14
ATOM 18781 O O . GLU A 1 21 ? 13.178 21.688 -14.369 1.00 0.00 21 GLU A O 14
ATOM 18793 N N . ARG A 1 22 ? 11.674 20.051 -14.714 1.00 0.00 22 ARG A N 14
ATOM 18794 C CA . ARG A 1 22 ? 12.272 19.616 -15.970 1.00 0.00 22 ARG A CA 14
ATOM 18795 C C . ARG A 1 22 ? 11.544 20.231 -17.161 1.00 0.00 22 ARG A C 14
ATOM 18796 O O . ARG A 1 22 ? 12.073 21.110 -17.839 1.00 0.00 22 ARG A O 14
ATOM 18817 N N . GLY A 1 23 ? 10.325 19.760 -17.411 1.00 0.00 23 GLY A N 14
ATOM 18818 C CA . GLY A 1 23 ? 9.544 20.274 -18.521 1.00 0.00 23 GLY A CA 14
ATOM 18819 C C . GLY A 1 23 ? 8.127 19.737 -18.530 1.00 0.00 23 GLY A C 14
ATOM 18820 O O . GLY A 1 23 ? 7.173 20.482 -18.309 1.00 0.00 23 GLY A O 14
ATOM 18824 N N . GLU A 1 24 ? 7.989 18.440 -18.790 1.00 0.00 24 GLU A N 14
ATOM 18825 C CA . GLU A 1 24 ? 6.677 17.805 -18.830 1.00 0.00 24 GLU A CA 14
ATOM 18826 C C . GLU A 1 24 ? 6.701 16.461 -18.109 1.00 0.00 24 GLU A C 14
ATOM 18827 O O . GLU A 1 24 ? 7.764 15.956 -17.750 1.00 0.00 24 GLU A O 14
ATOM 18839 N N . ALA A 1 25 ? 5.521 15.887 -17.900 1.00 0.00 25 ALA A N 14
ATOM 18840 C CA . ALA A 1 25 ? 5.405 14.601 -17.224 1.00 0.00 25 ALA A CA 14
ATOM 18841 C C . ALA A 1 25 ? 4.748 13.563 -18.126 1.00 0.00 25 ALA A C 14
ATOM 18842 O O . ALA A 1 25 ? 3.529 13.390 -18.106 1.00 0.00 25 ALA A O 14
ATOM 18849 N N . VAL A 1 26 ? 5.562 12.873 -18.919 1.00 0.00 26 VAL A N 14
ATOM 18850 C CA . VAL A 1 26 ? 5.059 11.852 -19.829 1.00 0.00 26 VAL A CA 14
ATOM 18851 C C . VAL A 1 26 ? 4.474 10.671 -19.062 1.00 0.00 26 VAL A C 14
ATOM 18852 O O . VAL A 1 26 ? 4.529 10.628 -17.832 1.00 0.00 26 VAL A O 14
ATOM 18865 N N . CYS A 1 27 ? 3.915 9.715 -19.795 1.00 0.00 27 CYS A N 14
ATOM 18866 C CA . CYS A 1 27 ? 3.319 8.533 -19.184 1.00 0.00 27 CYS A CA 14
ATOM 18867 C C . CYS A 1 27 ? 4.396 7.615 -18.612 1.00 0.00 27 CYS A C 14
ATOM 18868 O O . CYS A 1 27 ? 5.330 7.208 -19.302 1.00 0.00 27 CYS A O 14
ATOM 18875 N N . PRO A 1 28 ? 4.262 7.280 -17.320 1.00 0.00 28 PRO A N 14
ATOM 18876 C CA . PRO A 1 28 ? 5.213 6.406 -16.627 1.00 0.00 28 PRO A CA 14
ATOM 18877 C C . PRO A 1 28 ? 5.133 4.962 -17.110 1.00 0.00 28 PRO A C 14
ATOM 18878 O O . PRO A 1 28 ? 5.786 4.075 -16.561 1.00 0.00 28 PRO A O 14
ATOM 18889 N N . THR A 1 29 ? 4.327 4.733 -18.143 1.00 0.00 29 THR A N 14
ATOM 18890 C CA . THR A 1 29 ? 4.161 3.396 -18.700 1.00 0.00 29 THR A CA 14
ATOM 18891 C C . THR A 1 29 ? 4.790 3.296 -20.085 1.00 0.00 29 THR A C 14
ATOM 18892 O O . THR A 1 29 ? 5.637 2.438 -20.333 1.00 0.00 29 THR A O 14
ATOM 18903 N N . CYS A 1 30 ? 4.371 4.180 -20.986 1.00 0.00 30 CYS A N 14
ATOM 18904 C CA . CYS A 1 30 ? 4.893 4.191 -22.347 1.00 0.00 30 CYS A CA 14
ATOM 18905 C C . CYS A 1 30 ? 5.435 5.571 -22.709 1.00 0.00 30 CYS A C 14
ATOM 18906 O O . CYS A 1 30 ? 5.860 5.805 -23.840 1.00 0.00 30 CYS A O 14
ATOM 18913 N N . ASN A 1 31 ? 5.417 6.481 -21.741 1.00 0.00 31 ASN A N 14
ATOM 18914 C CA . ASN A 1 31 ? 5.906 7.838 -21.958 1.00 0.00 31 ASN A CA 14
ATOM 18915 C C . ASN A 1 31 ? 5.365 8.408 -23.266 1.00 0.00 31 ASN A C 14
ATOM 18916 O O . ASN A 1 31 ? 6.095 9.045 -24.027 1.00 0.00 31 ASN A O 14
ATOM 18927 N N . VAL A 1 32 ? 4.081 8.177 -23.520 1.00 0.00 32 VAL A N 14
ATOM 18928 C CA . VAL A 1 32 ? 3.442 8.668 -24.735 1.00 0.00 32 VAL A CA 14
ATOM 18929 C C . VAL A 1 32 ? 2.065 9.251 -24.434 1.00 0.00 32 VAL A C 14
ATOM 18930 O O . VAL A 1 32 ? 1.101 8.516 -24.222 1.00 0.00 32 VAL A O 14
ATOM 18943 N N . VAL A 1 33 ? 1.981 10.577 -24.418 1.00 0.00 33 VAL A N 14
ATOM 18944 C CA . VAL A 1 33 ? 0.722 11.260 -24.145 1.00 0.00 33 VAL A CA 14
ATOM 18945 C C . VAL A 1 33 ? 0.736 12.681 -24.698 1.00 0.00 33 VAL A C 14
ATOM 18946 O O . VAL A 1 33 ? 1.695 13.097 -25.349 1.00 0.00 33 VAL A O 14
ATOM 18959 N N . THR A 1 34 ? -0.335 13.423 -24.434 1.00 0.00 34 THR A N 14
ATOM 18960 C CA . THR A 1 34 ? -0.447 14.798 -24.905 1.00 0.00 34 THR A CA 14
ATOM 18961 C C . THR A 1 34 ? 0.862 15.554 -24.711 1.00 0.00 34 THR A C 14
ATOM 18962 O O . THR A 1 34 ? 1.743 15.110 -23.974 1.00 0.00 34 THR A O 14
ATOM 18973 N N . ARG A 1 35 ? 0.984 16.697 -25.378 1.00 0.00 35 ARG A N 14
ATOM 18974 C CA . ARG A 1 35 ? 2.187 17.514 -25.279 1.00 0.00 35 ARG A CA 14
ATOM 18975 C C . ARG A 1 35 ? 2.364 18.054 -23.862 1.00 0.00 35 ARG A C 14
ATOM 18976 O O . ARG A 1 35 ? 3.463 18.029 -23.309 1.00 0.00 35 ARG A O 14
ATOM 18997 N N . LYS A 1 36 ? 1.273 18.542 -23.281 1.00 0.00 36 LYS A N 14
ATOM 18998 C CA . LYS A 1 36 ? 1.306 19.087 -21.929 1.00 0.00 36 LYS A CA 14
ATOM 18999 C C . LYS A 1 36 ? 1.295 17.969 -20.891 1.00 0.00 36 LYS A C 14
ATOM 19000 O O . LYS A 1 36 ? 1.711 18.164 -19.748 1.00 0.00 36 LYS A O 14
ATOM 19019 N N . THR A 1 37 ? 0.818 16.796 -21.296 1.00 0.00 37 THR A N 14
ATOM 19020 C CA . THR A 1 37 ? 0.753 15.647 -20.402 1.00 0.00 37 THR A CA 14
ATOM 19021 C C . THR A 1 37 ? 0.118 16.023 -19.068 1.00 0.00 37 THR A C 14
ATOM 19022 O O . THR A 1 37 ? 0.654 15.713 -18.004 1.00 0.00 37 THR A O 14
ATOM 19033 N N . LEU A 1 38 ? -1.028 16.692 -19.133 1.00 0.00 38 LEU A N 14
ATOM 19034 C CA . LEU A 1 38 ? -1.739 17.110 -17.929 1.00 0.00 38 LEU A CA 14
ATOM 19035 C C . LEU A 1 38 ? -3.210 16.715 -18.000 1.00 0.00 38 LEU A C 14
ATOM 19036 O O . LEU A 1 38 ? -3.731 16.056 -17.101 1.00 0.00 38 LEU A O 14
ATOM 19052 N N . VAL A 1 39 ? -3.875 17.121 -19.077 1.00 0.00 39 VAL A N 14
ATOM 19053 C CA . VAL A 1 39 ? -5.286 16.807 -19.268 1.00 0.00 39 VAL A CA 14
ATOM 19054 C C . VAL A 1 39 ? -5.460 15.452 -19.946 1.00 0.00 39 VAL A C 14
ATOM 19055 O O . VAL A 1 39 ? -6.346 14.677 -19.588 1.00 0.00 39 VAL A O 14
ATOM 19068 N N . GLY A 1 40 ? -4.608 15.174 -20.928 1.00 0.00 40 GLY A N 14
ATOM 19069 C CA . GLY A 1 40 ? -4.685 13.912 -21.641 1.00 0.00 40 GLY A CA 14
ATOM 19070 C C . GLY A 1 40 ? -3.989 12.786 -20.902 1.00 0.00 40 GLY A C 14
ATOM 19071 O O . GLY A 1 40 ? -4.387 11.625 -21.007 1.00 0.00 40 GLY A O 14
ATOM 19075 N N . LEU A 1 41 ? -2.946 13.127 -20.154 1.00 0.00 41 LEU A N 14
ATOM 19076 C CA . LEU A 1 41 ? -2.191 12.135 -19.396 1.00 0.00 41 LEU A CA 14
ATOM 19077 C C . LEU A 1 41 ? -3.081 11.441 -18.370 1.00 0.00 41 LEU A C 14
ATOM 19078 O O . LEU A 1 41 ? -2.871 10.274 -18.038 1.00 0.00 41 LEU A O 14
ATOM 19094 N N . LYS A 1 42 ? -4.078 12.165 -17.873 1.00 0.00 42 LYS A N 14
ATOM 19095 C CA . LYS A 1 42 ? -5.004 11.619 -16.888 1.00 0.00 42 LYS A CA 14
ATOM 19096 C C . LYS A 1 42 ? -6.021 10.695 -17.551 1.00 0.00 42 LYS A C 14
ATOM 19097 O O . LYS A 1 42 ? -6.376 9.651 -17.003 1.00 0.00 42 LYS A O 14
ATOM 19116 N N . LYS A 1 43 ? -6.485 11.085 -18.733 1.00 0.00 43 LYS A N 14
ATOM 19117 C CA . LYS A 1 43 ? -7.459 10.292 -19.472 1.00 0.00 43 LYS A CA 14
ATOM 19118 C C . LYS A 1 43 ? -6.775 9.160 -20.233 1.00 0.00 43 LYS A C 14
ATOM 19119 O O . LYS A 1 43 ? -7.411 8.171 -20.599 1.00 0.00 43 LYS A O 14
ATOM 19138 N N . HIS A 1 44 ? -5.475 9.311 -20.465 1.00 0.00 44 HIS A N 14
ATOM 19139 C CA . HIS A 1 44 ? -4.704 8.300 -21.180 1.00 0.00 44 HIS A CA 14
ATOM 19140 C C . HIS A 1 44 ? -4.188 7.231 -20.221 1.00 0.00 44 HIS A C 14
ATOM 19141 O O . HIS A 1 44 ? -4.114 6.054 -20.571 1.00 0.00 44 HIS A O 14
ATOM 19155 N N . MET A 1 45 ? -3.833 7.650 -19.011 1.00 0.00 45 MET A N 14
ATOM 19156 C CA . MET A 1 45 ? -3.325 6.728 -18.002 1.00 0.00 45 MET A CA 14
ATOM 19157 C C . MET A 1 45 ? -4.443 5.842 -17.463 1.00 0.00 45 MET A C 14
ATOM 19158 O O . MET A 1 45 ? -4.248 4.647 -17.242 1.00 0.00 45 MET A O 14
ATOM 19172 N N . GLU A 1 46 ? -5.614 6.436 -17.253 1.00 0.00 46 GLU A N 14
ATOM 19173 C CA . GLU A 1 46 ? -6.763 5.699 -16.739 1.00 0.00 46 GLU A CA 14
ATOM 19174 C C . GLU A 1 46 ? -7.043 4.465 -17.591 1.00 0.00 46 GLU A C 14
ATOM 19175 O O . GLU A 1 46 ? -7.565 3.464 -17.100 1.00 0.00 46 GLU A O 14
ATOM 19187 N N . VAL A 1 47 ? -6.693 4.544 -18.871 1.00 0.00 47 VAL A N 14
ATOM 19188 C CA . VAL A 1 47 ? -6.905 3.434 -19.792 1.00 0.00 47 VAL A CA 14
ATOM 19189 C C . VAL A 1 47 ? -5.596 2.717 -20.100 1.00 0.00 47 VAL A C 14
ATOM 19190 O O . VAL A 1 47 ? -5.574 1.504 -20.310 1.00 0.00 47 VAL A O 14
ATOM 19203 N N . CYS A 1 48 ? -4.504 3.474 -20.125 1.00 0.00 48 CYS A N 14
ATOM 19204 C CA . CYS A 1 48 ? -3.189 2.912 -20.407 1.00 0.00 48 CYS A CA 14
ATOM 19205 C C . CYS A 1 48 ? -3.010 1.569 -19.706 1.00 0.00 48 CYS A C 14
ATOM 19206 O O . CYS A 1 48 ? -2.802 0.543 -20.353 1.00 0.00 48 CYS A O 14
ATOM 19213 N N . GLN A 1 49 ? -3.092 1.585 -18.379 1.00 0.00 49 GLN A N 14
ATOM 19214 C CA . GLN A 1 49 ? -2.938 0.369 -17.590 1.00 0.00 49 GLN A CA 14
ATOM 19215 C C . GLN A 1 49 ? -3.829 -0.746 -18.128 1.00 0.00 49 GLN A C 14
ATOM 19216 O O . GLN A 1 49 ? -3.428 -1.909 -18.176 1.00 0.00 49 GLN A O 14
ATOM 19230 N N . LYS A 1 50 ? -5.042 -0.383 -18.533 1.00 0.00 50 LYS A N 14
ATOM 19231 C CA . LYS A 1 50 ? -5.992 -1.351 -19.069 1.00 0.00 50 LYS A CA 14
ATOM 19232 C C . LYS A 1 50 ? -5.558 -1.831 -20.450 1.00 0.00 50 LYS A C 14
ATOM 19233 O O . LYS A 1 50 ? -5.777 -2.988 -20.813 1.00 0.00 50 LYS A O 14
ATOM 19252 N N . LEU A 1 51 ? -4.940 -0.938 -21.215 1.00 0.00 51 LEU A N 14
ATOM 19253 C CA . LEU A 1 51 ? -4.474 -1.272 -22.556 1.00 0.00 51 LEU A CA 14
ATOM 19254 C C . LEU A 1 51 ? -3.243 -2.171 -22.497 1.00 0.00 51 LEU A C 14
ATOM 19255 O O . LEU A 1 51 ? -3.272 -3.309 -22.964 1.00 0.00 51 LEU A O 14
ATOM 19271 N N . GLN A 1 52 ? -2.165 -1.652 -21.918 1.00 0.00 52 GLN A N 14
ATOM 19272 C CA . GLN A 1 52 ? -0.925 -2.410 -21.796 1.00 0.00 52 GLN A CA 14
ATOM 19273 C C . GLN A 1 52 ? -1.211 -3.883 -21.527 1.00 0.00 52 GLN A C 14
ATOM 19274 O O . GLN A 1 52 ? -0.439 -4.757 -21.921 1.00 0.00 52 GLN A O 14
ATOM 19288 N N . ASP A 1 53 ? -2.325 -4.151 -20.855 1.00 0.00 53 ASP A N 14
ATOM 19289 C CA . ASP A 1 53 ? -2.714 -5.519 -20.534 1.00 0.00 53 ASP A CA 14
ATOM 19290 C C . ASP A 1 53 ? -3.017 -6.310 -21.802 1.00 0.00 53 ASP A C 14
ATOM 19291 O O . ASP A 1 53 ? -2.496 -7.407 -22.001 1.00 0.00 53 ASP A O 14
ATOM 19300 N N . ALA A 1 54 ? -3.865 -5.746 -22.657 1.00 0.00 54 ALA A N 14
ATOM 19301 C CA . ALA A 1 54 ? -4.237 -6.398 -23.906 1.00 0.00 54 ALA A CA 14
ATOM 19302 C C . ALA A 1 54 ? -3.001 -6.800 -24.705 1.00 0.00 54 ALA A C 14
ATOM 19303 O O . ALA A 1 54 ? -2.996 -7.826 -25.386 1.00 0.00 54 ALA A O 14
ATOM 19310 N N . LEU A 1 55 ? -1.955 -5.985 -24.617 1.00 0.00 55 LEU A N 14
ATOM 19311 C CA . LEU A 1 55 ? -0.713 -6.256 -25.333 1.00 0.00 55 LEU A CA 14
ATOM 19312 C C . LEU A 1 55 ? 0.394 -6.663 -24.366 1.00 0.00 55 LEU A C 14
ATOM 19313 O O . LEU A 1 55 ? 1.550 -6.270 -24.527 1.00 0.00 55 LEU A O 14
ATOM 19329 N N . LYS A 1 56 ? 0.034 -7.455 -23.362 1.00 0.00 56 LYS A N 14
ATOM 19330 C CA . LYS A 1 56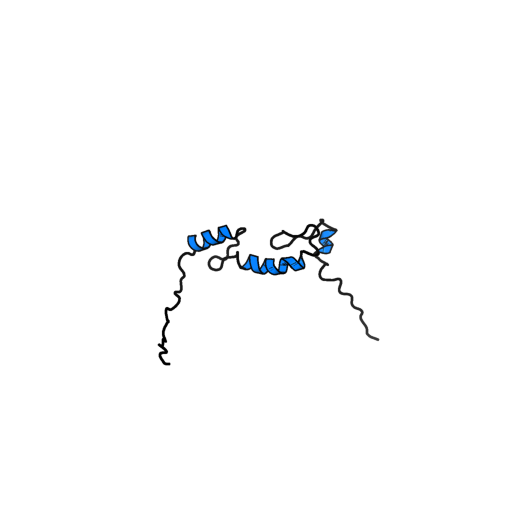 ? 0.997 -7.920 -22.370 1.00 0.00 56 LYS A CA 14
ATOM 19331 C C . LYS A 1 56 ? 1.135 -9.438 -22.416 1.00 0.00 56 LYS A C 14
ATOM 19332 O O . LYS A 1 56 ? 0.142 -10.164 -22.354 1.00 0.00 56 LYS A O 14
ATOM 19351 N N . CYS A 1 57 ? 2.372 -9.912 -22.522 1.00 0.00 57 CYS A N 14
ATOM 19352 C CA . CYS A 1 57 ? 2.640 -11.344 -22.574 1.00 0.00 57 CYS A CA 14
ATOM 19353 C C . CYS A 1 57 ? 2.404 -11.992 -21.213 1.00 0.00 57 CYS A C 14
ATOM 19354 O O . CYS A 1 57 ? 2.023 -11.322 -20.254 1.00 0.00 57 CYS A O 14
ATOM 19361 N N . GLN A 1 58 ? 2.634 -13.299 -21.138 1.00 0.00 58 GLN A N 14
ATOM 19362 C CA . GLN A 1 58 ? 2.445 -14.037 -19.895 1.00 0.00 58 GLN A CA 14
ATOM 19363 C C . GLN A 1 58 ? 3.698 -14.831 -19.538 1.00 0.00 58 GLN A C 14
ATOM 19364 O O . GLN A 1 58 ? 4.220 -14.721 -18.428 1.00 0.00 58 GLN A O 14
ATOM 19378 N N . HIS A 1 59 ? 4.175 -15.631 -20.486 1.00 0.00 59 HIS A N 14
ATOM 19379 C CA . HIS A 1 59 ? 5.368 -16.444 -20.271 1.00 0.00 59 HIS A CA 14
ATOM 19380 C C . HIS A 1 59 ? 6.548 -15.575 -19.847 1.00 0.00 59 HIS A C 14
ATOM 19381 O O . HIS A 1 59 ? 7.303 -15.934 -18.943 1.00 0.00 59 HIS A O 14
ATOM 19395 N N . CYS A 1 60 ? 6.702 -14.432 -20.507 1.00 0.00 60 CYS A N 14
ATOM 19396 C CA . CYS A 1 60 ? 7.791 -13.513 -20.200 1.00 0.00 60 CYS A CA 14
ATOM 19397 C C . CYS A 1 60 ? 7.284 -12.317 -19.399 1.00 0.00 60 CYS A C 14
ATOM 19398 O O . CYS A 1 60 ? 8.052 -11.649 -18.708 1.00 0.00 60 CYS A O 14
ATOM 19405 N N . ARG A 1 61 ? 5.985 -12.053 -19.498 1.00 0.00 61 ARG A N 14
ATOM 19406 C CA . ARG A 1 61 ? 5.375 -10.938 -18.785 1.00 0.00 61 ARG A CA 14
ATOM 19407 C C . ARG A 1 61 ? 6.049 -9.621 -19.157 1.00 0.00 61 ARG A C 14
ATOM 19408 O O . ARG A 1 61 ? 6.483 -8.865 -18.287 1.00 0.00 61 ARG A O 14
ATOM 19429 N N . LYS A 1 62 ? 6.133 -9.351 -20.455 1.00 0.00 62 LYS A N 14
ATOM 19430 C CA . LYS A 1 62 ? 6.753 -8.125 -20.944 1.00 0.00 62 LYS A CA 14
ATOM 19431 C C . LYS A 1 62 ? 5.752 -7.287 -21.732 1.00 0.00 62 LYS A C 14
ATOM 19432 O O . LYS A 1 62 ? 4.835 -7.822 -22.355 1.00 0.00 62 LYS A O 14
ATOM 19451 N N . GLN A 1 63 ? 5.936 -5.971 -21.702 1.00 0.00 63 GLN A N 14
ATOM 19452 C CA . GLN A 1 63 ? 5.049 -5.059 -22.415 1.00 0.00 63 GLN A CA 14
ATOM 19453 C C . GLN A 1 63 ? 5.466 -4.926 -23.876 1.00 0.00 63 GLN A C 14
ATOM 19454 O O . GLN A 1 63 ? 6.656 -4.892 -24.193 1.00 0.00 63 GLN A O 14
ATOM 19468 N N . PHE A 1 64 ? 4.480 -4.851 -24.763 1.00 0.00 64 PHE A N 14
ATOM 19469 C CA . PHE A 1 64 ? 4.744 -4.723 -26.192 1.00 0.00 64 PHE A CA 14
ATOM 19470 C C . PHE A 1 64 ? 3.911 -3.598 -26.800 1.00 0.00 64 PHE A C 14
ATOM 19471 O O . PHE A 1 64 ? 2.682 -3.663 -26.823 1.00 0.00 64 PHE A O 14
ATOM 19488 N N . LYS A 1 65 ? 4.590 -2.567 -27.292 1.00 0.00 65 LYS A N 14
ATOM 19489 C CA . LYS A 1 65 ? 3.916 -1.427 -27.902 1.00 0.00 65 LYS A CA 14
ATOM 19490 C C . LYS A 1 65 ? 3.704 -1.655 -29.395 1.00 0.00 65 LYS A C 14
ATOM 19491 O O . LYS A 1 65 ? 3.768 -0.718 -30.191 1.00 0.00 65 LYS A O 14
ATOM 19510 N N . SER A 1 66 ? 3.451 -2.906 -29.769 1.00 0.00 66 SER A N 14
ATOM 19511 C CA . SER A 1 66 ? 3.233 -3.256 -31.167 1.00 0.00 66 SER A CA 14
ATOM 19512 C C . SER A 1 66 ? 2.495 -4.586 -31.285 1.00 0.00 66 SER A C 14
ATOM 19513 O O . SER A 1 66 ? 2.788 -5.539 -30.562 1.00 0.00 66 SER A O 14
ATOM 19521 N N . LYS A 1 67 ? 1.534 -4.643 -32.200 1.00 0.00 67 LYS A N 14
ATOM 19522 C CA . LYS A 1 67 ? 0.752 -5.855 -32.416 1.00 0.00 67 LYS A CA 14
ATOM 19523 C C . LYS A 1 67 ? 1.582 -6.918 -33.130 1.00 0.00 67 LYS A C 14
ATOM 19524 O O . LYS A 1 67 ? 1.740 -8.032 -32.632 1.00 0.00 67 LYS A O 14
ATOM 19543 N N . ALA A 1 68 ? 2.109 -6.564 -34.297 1.00 0.00 68 ALA A N 14
ATOM 19544 C CA . ALA A 1 68 ? 2.926 -7.487 -35.077 1.00 0.00 68 ALA A CA 14
ATOM 19545 C C . ALA A 1 68 ? 4.136 -7.958 -34.278 1.00 0.00 68 ALA A C 14
ATOM 19546 O O . ALA A 1 68 ? 4.595 -9.088 -34.438 1.00 0.00 68 ALA A O 14
ATOM 19553 N N . GLY A 1 69 ? 4.650 -7.083 -33.419 1.00 0.00 69 GLY A N 14
ATOM 19554 C CA . GLY A 1 69 ? 5.803 -7.429 -32.609 1.00 0.00 69 GLY A CA 14
ATOM 19555 C C . GLY A 1 69 ? 5.488 -8.490 -31.573 1.00 0.00 69 GLY A C 14
ATOM 19556 O O . GLY A 1 69 ? 6.263 -9.427 -31.378 1.00 0.00 69 GLY A O 14
ATOM 19560 N N . LEU A 1 70 ? 4.349 -8.342 -30.906 1.00 0.00 70 LEU A N 14
ATOM 19561 C CA . LEU A 1 70 ? 3.933 -9.295 -29.882 1.00 0.00 70 LEU A CA 14
ATOM 19562 C C . LEU A 1 70 ? 3.660 -10.665 -30.493 1.00 0.00 70 LEU A C 14
ATOM 19563 O O . LEU A 1 70 ? 4.053 -11.692 -29.940 1.00 0.00 70 LEU A O 14
ATOM 19579 N N . ASN A 1 71 ? 2.985 -10.674 -31.638 1.00 0.00 71 ASN A N 14
ATOM 19580 C CA . ASN A 1 71 ? 2.661 -11.918 -32.325 1.00 0.00 71 ASN A CA 14
ATOM 19581 C C . ASN A 1 71 ? 3.928 -12.688 -32.685 1.00 0.00 71 ASN A C 14
ATOM 19582 O O . ASN A 1 71 ? 4.060 -13.870 -32.369 1.00 0.00 71 ASN A O 14
ATOM 19593 N N . TYR A 1 72 ? 4.859 -12.008 -33.346 1.00 0.00 72 TYR A N 14
ATOM 19594 C CA . TYR A 1 72 ? 6.115 -12.628 -33.750 1.00 0.00 72 TYR A CA 14
ATOM 19595 C C . TYR A 1 72 ? 6.904 -13.102 -32.534 1.00 0.00 72 TYR A C 14
ATOM 19596 O O . TYR A 1 72 ? 7.421 -14.220 -32.512 1.00 0.00 72 TYR A O 14
ATOM 19614 N N . HIS A 1 73 ? 6.993 -12.245 -31.522 1.00 0.00 73 HIS A N 14
ATOM 19615 C CA . HIS A 1 73 ? 7.718 -12.575 -30.300 1.00 0.00 73 HIS A CA 14
ATOM 19616 C C . HIS A 1 73 ? 7.099 -13.789 -29.614 1.00 0.00 73 HIS A C 14
ATOM 19617 O O . HIS A 1 73 ? 7.774 -14.792 -29.375 1.00 0.00 73 HIS A O 14
ATOM 19631 N N . THR A 1 74 ? 5.812 -13.692 -29.297 1.00 0.00 74 THR A N 14
ATOM 19632 C CA . THR A 1 74 ? 5.103 -14.781 -28.636 1.00 0.00 74 THR A CA 14
ATOM 19633 C C . THR A 1 74 ? 5.577 -16.136 -29.148 1.00 0.00 74 THR A C 14
ATOM 19634 O O . THR A 1 74 ? 5.997 -16.992 -28.370 1.00 0.00 74 THR A O 14
ATOM 19645 N N . MET A 1 75 ? 5.506 -16.325 -30.462 1.00 0.00 75 MET A N 14
ATOM 19646 C CA . MET A 1 75 ? 5.930 -17.577 -31.078 1.00 0.00 75 MET A CA 14
ATOM 19647 C C . MET A 1 75 ? 7.450 -17.704 -31.060 1.00 0.00 75 MET A C 14
ATOM 19648 O O . MET A 1 75 ? 7.992 -18.727 -30.643 1.00 0.00 75 MET A O 14
ATOM 19662 N N . ALA A 1 76 ? 8.133 -16.659 -31.516 1.00 0.00 76 ALA A N 14
ATOM 19663 C CA . ALA A 1 76 ? 9.590 -16.653 -31.551 1.00 0.00 76 ALA A CA 14
ATOM 19664 C C . ALA A 1 76 ? 10.172 -17.179 -30.243 1.00 0.00 76 ALA A C 14
ATOM 19665 O O . ALA A 1 76 ? 10.869 -18.193 -30.228 1.00 0.00 76 ALA A O 14
ATOM 19672 N N . GLU A 1 77 ? 9.881 -16.482 -29.149 1.00 0.00 77 GLU A N 14
ATOM 19673 C CA . GLU A 1 77 ? 10.378 -16.880 -27.837 1.00 0.00 77 GLU A CA 14
ATOM 19674 C C . GLU A 1 77 ? 9.553 -18.030 -27.268 1.00 0.00 77 GLU A C 14
ATOM 19675 O O . GLU A 1 77 ? 10.092 -19.077 -26.908 1.00 0.00 77 GLU A O 14
ATOM 19687 N N . HIS A 1 78 ? 8.242 -17.828 -27.190 1.00 0.00 78 HIS A N 14
ATOM 19688 C CA . HIS A 1 78 ? 7.341 -18.847 -26.665 1.00 0.00 78 HIS A CA 14
ATOM 19689 C C . HIS A 1 78 ? 6.632 -19.582 -27.799 1.00 0.00 78 HIS A C 14
ATOM 19690 O O . HIS A 1 78 ? 5.467 -19.314 -28.093 1.00 0.00 78 HIS A O 14
ATOM 19704 N N . SER A 1 79 ? 7.343 -20.509 -28.432 1.00 0.00 79 SER A N 14
ATOM 19705 C CA . SER A 1 79 ? 6.783 -21.280 -29.537 1.00 0.00 79 SER A CA 14
ATOM 19706 C C . SER A 1 79 ? 5.384 -21.782 -29.195 1.00 0.00 79 SER A C 14
ATOM 19707 O O . SER A 1 79 ? 5.137 -22.259 -28.088 1.00 0.00 79 SER A O 14
ATOM 19715 N N . ALA A 1 80 ? 4.471 -21.670 -30.154 1.00 0.00 80 ALA A N 14
ATOM 19716 C CA . ALA A 1 80 ? 3.097 -22.115 -29.957 1.00 0.00 80 ALA A CA 14
ATOM 19717 C C . ALA A 1 80 ? 2.977 -23.624 -30.136 1.00 0.00 80 ALA A C 14
ATOM 19718 O O . ALA A 1 80 ? 2.098 -24.107 -30.850 1.00 0.00 80 ALA A O 14
ATOM 19725 N N . LYS A 1 81 ? 3.867 -24.365 -29.484 1.00 0.00 81 LYS A N 14
ATOM 19726 C CA . LYS A 1 81 ? 3.861 -25.821 -29.570 1.00 0.00 81 LYS A CA 14
ATOM 19727 C C . LYS A 1 81 ? 2.491 -26.382 -29.202 1.00 0.00 81 LYS A C 14
ATOM 19728 O O . LYS A 1 81 ? 1.874 -25.980 -28.216 1.00 0.00 81 LYS A O 14
ATOM 19747 N N . PRO A 1 82 ? 2.004 -27.335 -30.012 1.00 0.00 82 PRO A N 14
ATOM 19748 C CA . PRO A 1 82 ? 0.703 -27.973 -29.790 1.00 0.00 82 PRO A CA 14
ATOM 19749 C C . PRO A 1 82 ? 0.704 -28.878 -28.563 1.00 0.00 82 PRO A C 14
ATOM 19750 O O . PRO A 1 82 ? -0.344 -29.139 -27.971 1.00 0.00 82 PRO A O 14
ATOM 19761 N N . SER A 1 83 ? 1.886 -29.355 -28.185 1.00 0.00 83 SER A N 14
ATOM 19762 C CA . SER A 1 83 ? 2.022 -30.234 -27.030 1.00 0.00 83 SER A CA 14
ATOM 19763 C C . SER A 1 83 ? 1.229 -29.698 -25.842 1.00 0.00 83 SER A C 14
ATOM 19764 O O . SER A 1 83 ? 0.722 -28.576 -25.876 1.00 0.00 83 SER A O 14
ATOM 19772 N N . ASP A 1 84 ? 1.125 -30.507 -24.794 1.00 0.00 84 ASP A N 14
ATOM 19773 C CA . ASP A 1 84 ? 0.395 -30.115 -23.594 1.00 0.00 84 ASP A CA 14
ATOM 19774 C C . ASP A 1 84 ? 1.018 -30.741 -22.350 1.00 0.00 84 ASP A C 14
ATOM 19775 O O . ASP A 1 84 ? 1.602 -31.822 -22.413 1.00 0.00 84 ASP A O 14
ATOM 19784 N N . ALA A 1 85 ? 0.889 -30.053 -21.220 1.00 0.00 85 ALA A N 14
ATOM 19785 C CA . ALA A 1 85 ? 1.437 -30.542 -19.961 1.00 0.00 85 ALA A CA 14
ATOM 19786 C C . ALA A 1 85 ? 0.619 -31.710 -19.422 1.00 0.00 85 ALA A C 14
ATOM 19787 O O . ALA A 1 85 ? -0.447 -31.515 -18.838 1.00 0.00 85 ALA A O 14
ATOM 19794 N N . GLU A 1 86 ? 1.123 -32.923 -19.623 1.00 0.00 86 GLU A N 14
ATOM 19795 C CA . GLU A 1 86 ? 0.436 -34.122 -19.158 1.00 0.00 86 GLU A CA 14
ATOM 19796 C C . GLU A 1 86 ? 1.075 -34.654 -17.879 1.00 0.00 86 GLU A C 14
ATOM 19797 O O . GLU A 1 86 ? 2.284 -34.534 -17.680 1.00 0.00 86 GLU A O 14
ATOM 19809 N N . ALA A 1 87 ? 0.255 -35.242 -17.014 1.00 0.00 87 ALA A N 14
ATOM 19810 C CA . ALA A 1 87 ? 0.740 -35.793 -15.755 1.00 0.00 87 ALA A CA 14
ATOM 19811 C C . ALA A 1 87 ? 0.205 -37.203 -15.531 1.00 0.00 87 ALA A C 14
ATOM 19812 O O . ALA A 1 87 ? -0.916 -37.522 -15.926 1.00 0.00 87 ALA A O 14
ATOM 19819 N N . SER A 1 88 ? 1.015 -38.045 -14.896 1.00 0.00 88 SER A N 14
ATOM 19820 C CA . SER A 1 88 ? 0.625 -39.423 -14.624 1.00 0.00 88 SER A CA 14
ATOM 19821 C C . SER A 1 88 ? -0.002 -39.547 -13.239 1.00 0.00 88 SER A C 14
ATOM 19822 O O . SER A 1 88 ? 0.670 -39.368 -12.224 1.00 0.00 88 SER A O 14
ATOM 19830 N N . GLU A 1 89 ? -1.295 -39.854 -13.207 1.00 0.00 89 GLU A N 14
ATOM 19831 C CA . GLU A 1 89 ? -2.014 -40.001 -11.946 1.00 0.00 89 GLU A CA 14
ATOM 19832 C C . GLU A 1 89 ? -1.780 -41.384 -11.345 1.00 0.00 89 GLU A C 14
ATOM 19833 O O . GLU A 1 89 ? -1.352 -41.510 -10.199 1.00 0.00 89 GLU A O 14
ATOM 19845 N N . GLY A 1 90 ? -2.067 -42.419 -12.128 1.00 0.00 90 GLY A N 14
ATOM 19846 C CA . GLY A 1 90 ? -1.883 -43.779 -11.657 1.00 0.00 90 GLY A CA 14
ATOM 19847 C C . GLY A 1 90 ? -2.869 -44.747 -12.279 1.00 0.00 90 GLY A C 14
ATOM 19848 O O . GLY A 1 90 ? -2.959 -44.853 -13.501 1.00 0.00 90 GLY A O 14
ATOM 19852 N N . GLY A 1 91 ? -3.612 -45.457 -11.435 1.00 0.00 91 GLY A N 14
ATOM 19853 C CA . GLY A 1 91 ? -4.586 -46.414 -11.928 1.00 0.00 91 GLY A CA 14
ATOM 19854 C C . GLY A 1 91 ? -5.968 -45.810 -12.076 1.00 0.00 91 GLY A C 14
ATOM 19855 O O . GLY A 1 91 ? -6.170 -44.629 -11.793 1.00 0.00 91 GLY A O 14
ATOM 19859 N N . GLU A 1 92 ? -6.922 -46.621 -12.522 1.00 0.00 92 GLU A N 14
ATOM 19860 C CA . GLU A 1 92 ? -8.292 -46.157 -12.709 1.00 0.00 92 GLU A CA 14
ATOM 19861 C C . GLU A 1 92 ? -9.266 -46.991 -11.881 1.00 0.00 92 GLU A C 14
ATOM 19862 O O . GLU A 1 92 ? -9.805 -47.990 -12.356 1.00 0.00 92 GLU A O 14
ATOM 19874 N N . SER A 1 93 ? -9.487 -46.571 -10.639 1.00 0.00 93 SER A N 14
ATOM 19875 C CA . SER A 1 93 ? -10.393 -47.280 -9.743 1.00 0.00 93 SER A CA 14
ATOM 19876 C C . SER A 1 93 ? -11.820 -47.257 -10.282 1.00 0.00 93 SER A C 14
ATOM 19877 O O . SER A 1 93 ? -12.192 -46.370 -11.048 1.00 0.00 93 SER A O 14
ATOM 19885 N N . GLY A 1 94 ? -12.616 -48.242 -9.875 1.00 0.00 94 GLY A N 14
ATOM 19886 C CA . GLY A 1 94 ? -13.993 -48.317 -10.326 1.00 0.00 94 GLY A CA 14
ATOM 19887 C C . GLY A 1 94 ? -14.807 -47.109 -9.907 1.00 0.00 94 GLY A C 14
ATOM 19888 O O . GLY A 1 94 ? -14.669 -46.595 -8.797 1.00 0.00 94 GLY A O 14
ATOM 19892 N N . PRO A 1 95 ? -15.679 -46.635 -10.810 1.00 0.00 95 PRO A N 14
ATOM 19893 C CA . PRO A 1 95 ? -16.534 -45.474 -10.551 1.00 0.00 95 PRO A CA 14
ATOM 19894 C C . PRO A 1 95 ? -17.616 -45.769 -9.518 1.00 0.00 95 PRO A C 14
ATOM 19895 O O . PRO A 1 95 ? -18.263 -46.816 -9.564 1.00 0.00 95 PRO A O 14
ATOM 19906 N N . SER A 1 96 ? -17.807 -44.841 -8.585 1.00 0.00 96 SER A N 14
ATOM 19907 C CA . SER A 1 96 ? -18.808 -45.005 -7.538 1.00 0.00 96 SER A CA 14
ATOM 19908 C C . SER A 1 96 ? -19.693 -43.766 -7.434 1.00 0.00 96 SER A C 14
ATOM 19909 O O . SER A 1 96 ? -19.211 -42.637 -7.522 1.00 0.00 96 SER A O 14
ATOM 19917 N N . SER A 1 97 ? -20.990 -43.987 -7.248 1.00 0.00 97 SER A N 14
ATOM 19918 C CA . SER A 1 97 ? -21.944 -42.890 -7.136 1.00 0.00 97 SER A CA 14
ATOM 19919 C C . SER A 1 97 ? -23.326 -43.408 -6.750 1.00 0.00 97 SER A C 14
ATOM 19920 O O . SER A 1 97 ? -23.598 -44.605 -6.835 1.00 0.00 97 SER A O 14
ATOM 19928 N N . GLY A 1 98 ? -24.196 -42.497 -6.325 1.00 0.00 98 GLY A N 14
ATOM 19929 C CA . GLY A 1 98 ? -25.540 -42.881 -5.932 1.00 0.00 98 GLY A CA 14
ATOM 19930 C C . GLY A 1 98 ? -26.204 -41.843 -5.049 1.00 0.00 98 GLY A C 14
ATOM 19931 O O . GLY A 1 98 ? -25.849 -41.694 -3.880 1.00 0.00 98 GLY A O 14
ATOM 19937 N N . GLY A 1 1 ? 14.005 29.399 8.112 1.00 0.00 1 GLY A N 15
ATOM 19938 C CA . GLY A 1 1 ? 13.161 29.308 6.935 1.00 0.00 1 GLY A CA 15
ATOM 19939 C C . GLY A 1 1 ? 12.768 27.881 6.612 1.00 0.00 1 GLY A C 15
ATOM 19940 O O . GLY A 1 1 ? 13.623 27.000 6.517 1.00 0.00 1 GLY A O 15
ATOM 19944 N N . SER A 1 2 ? 11.470 27.649 6.444 1.00 0.00 2 SER A N 15
ATOM 19945 C CA . SER A 1 2 ? 10.964 26.317 6.136 1.00 0.00 2 SER A CA 15
ATOM 19946 C C . SER A 1 2 ? 9.871 26.383 5.073 1.00 0.00 2 SER A C 15
ATOM 19947 O O . SER A 1 2 ? 8.758 26.835 5.340 1.00 0.00 2 SER A O 15
ATOM 19955 N N . SER A 1 3 ? 10.198 25.928 3.868 1.00 0.00 3 SER A N 15
ATOM 19956 C CA . SER A 1 3 ? 9.246 25.939 2.763 1.00 0.00 3 SER A CA 15
ATOM 19957 C C . SER A 1 3 ? 8.431 24.650 2.736 1.00 0.00 3 SER A C 15
ATOM 19958 O O . SER A 1 3 ? 8.792 23.687 2.059 1.00 0.00 3 SER A O 15
ATOM 19966 N N . GLY A 1 4 ? 7.328 24.639 3.478 1.00 0.00 4 GLY A N 15
ATOM 19967 C CA . GLY A 1 4 ? 6.478 23.463 3.526 1.00 0.00 4 GLY A CA 15
ATOM 19968 C C . GLY A 1 4 ? 5.083 23.777 4.030 1.00 0.00 4 GLY A C 15
ATOM 19969 O O . GLY A 1 4 ? 4.572 23.102 4.924 1.00 0.00 4 GLY A O 15
ATOM 19973 N N . SER A 1 5 ? 4.465 24.805 3.456 1.00 0.00 5 SER A N 15
ATOM 19974 C CA . SER A 1 5 ? 3.123 25.210 3.856 1.00 0.00 5 SER A CA 15
ATOM 19975 C C . SER A 1 5 ? 2.097 24.151 3.465 1.00 0.00 5 SER A C 15
ATOM 19976 O O . SER A 1 5 ? 1.232 23.785 4.262 1.00 0.00 5 SER A O 15
ATOM 19984 N N . SER A 1 6 ? 2.199 23.663 2.233 1.00 0.00 6 SER A N 15
ATOM 19985 C CA . SER A 1 6 ? 1.278 22.648 1.734 1.00 0.00 6 SER A CA 15
ATOM 19986 C C . SER A 1 6 ? 1.310 21.404 2.616 1.00 0.00 6 SER A C 15
ATOM 19987 O O . SER A 1 6 ? 2.294 21.146 3.309 1.00 0.00 6 SER A O 15
ATOM 19995 N N . GLY A 1 7 ? 0.225 20.636 2.585 1.00 0.00 7 GLY A N 15
ATOM 19996 C CA . GLY A 1 7 ? 0.149 19.428 3.386 1.00 0.00 7 GLY A CA 15
ATOM 19997 C C . GLY A 1 7 ? 0.452 18.179 2.582 1.00 0.00 7 GLY A C 15
ATOM 19998 O O . GLY A 1 7 ? 1.584 17.696 2.549 1.00 0.00 7 GLY A O 15
ATOM 20002 N N . PRO A 1 8 ? -0.577 17.635 1.915 1.00 0.00 8 PRO A N 15
ATOM 20003 C CA . PRO A 1 8 ? -0.440 16.427 1.096 1.00 0.00 8 PRO A CA 15
ATOM 20004 C C . PRO A 1 8 ? 0.376 16.674 -0.168 1.00 0.00 8 PRO A C 15
ATOM 20005 O O . PRO A 1 8 ? 0.839 17.787 -0.413 1.00 0.00 8 PRO A O 15
ATOM 20016 N N . GLY A 1 9 ? 0.548 15.627 -0.970 1.00 0.00 9 GLY A N 15
ATOM 20017 C CA . GLY A 1 9 ? 1.308 15.751 -2.200 1.00 0.00 9 GLY A CA 15
ATOM 20018 C C . GLY A 1 9 ? 0.739 16.805 -3.129 1.00 0.00 9 GLY A C 15
ATOM 20019 O O . GLY A 1 9 ? 1.348 17.854 -3.335 1.00 0.00 9 GLY A O 15
ATOM 20023 N N . GLY A 1 10 ? -0.431 16.525 -3.693 1.00 0.00 10 GLY A N 15
ATOM 20024 C CA . GLY A 1 10 ? -1.062 17.467 -4.601 1.00 0.00 10 GLY A CA 15
ATOM 20025 C C . GLY A 1 10 ? -1.464 16.825 -5.914 1.00 0.00 10 GLY A C 15
ATOM 20026 O O . GLY A 1 10 ? -1.346 15.614 -6.100 1.00 0.00 10 GLY A O 15
ATOM 20030 N N . PRO A 1 11 ? -1.953 17.649 -6.854 1.00 0.00 11 PRO A N 15
ATOM 20031 C CA . PRO A 1 11 ? -2.385 17.176 -8.172 1.00 0.00 11 PRO A CA 15
ATOM 20032 C C . PRO A 1 11 ? -1.214 16.725 -9.038 1.00 0.00 11 PRO A C 15
ATOM 20033 O O . PRO A 1 11 ? -1.243 15.641 -9.620 1.00 0.00 11 PRO A O 15
ATOM 20044 N N . GLU A 1 12 ? -0.185 17.563 -9.119 1.00 0.00 12 GLU A N 15
ATOM 20045 C CA . GLU A 1 12 ? 0.995 17.248 -9.915 1.00 0.00 12 GLU A CA 15
ATOM 20046 C C . GLU A 1 12 ? 2.273 17.542 -9.134 1.00 0.00 12 GLU A C 15
ATOM 20047 O O . GLU A 1 12 ? 2.879 18.601 -9.292 1.00 0.00 12 GLU A O 15
ATOM 20059 N N . GLU A 1 13 ? 2.675 16.597 -8.290 1.00 0.00 13 GLU A N 15
ATOM 20060 C CA . GLU A 1 13 ? 3.879 16.756 -7.483 1.00 0.00 13 GLU A CA 15
ATOM 20061 C C . GLU A 1 13 ? 5.105 16.232 -8.226 1.00 0.00 13 GLU A C 15
ATOM 20062 O O . GLU A 1 13 ? 6.147 16.886 -8.262 1.00 0.00 13 GLU A O 15
ATOM 20074 N N . GLN A 1 14 ? 4.971 15.049 -8.817 1.00 0.00 14 GLN A N 15
ATOM 20075 C CA . GLN A 1 14 ? 6.067 14.437 -9.558 1.00 0.00 14 GLN A CA 15
ATOM 20076 C C . GLN A 1 14 ? 6.010 14.822 -11.033 1.00 0.00 14 GLN A C 15
ATOM 20077 O O . GLN A 1 14 ? 7.041 15.053 -11.664 1.00 0.00 14 GLN A O 15
ATOM 20091 N N . TRP A 1 15 ? 4.799 14.890 -11.574 1.00 0.00 15 TRP A N 15
ATOM 20092 C CA . TRP A 1 15 ? 4.608 15.247 -12.975 1.00 0.00 15 TRP A CA 15
ATOM 20093 C C . TRP A 1 15 ? 5.146 16.645 -13.259 1.00 0.00 15 TRP A C 15
ATOM 20094 O O . TRP A 1 15 ? 5.829 16.865 -14.259 1.00 0.00 15 TRP A O 15
ATOM 20115 N N . GLN A 1 16 ? 4.835 17.586 -12.373 1.00 0.00 16 GLN A N 15
ATOM 20116 C CA . GLN A 1 16 ? 5.289 18.963 -12.531 1.00 0.00 16 GLN A CA 15
ATOM 20117 C C . GLN A 1 16 ? 6.807 19.052 -12.418 1.00 0.00 16 GLN A C 15
ATOM 20118 O O . GLN A 1 16 ? 7.455 19.762 -13.187 1.00 0.00 16 GLN A O 15
ATOM 20132 N N . ARG A 1 17 ? 7.368 18.327 -11.456 1.00 0.00 17 ARG A N 15
ATOM 20133 C CA . ARG A 1 17 ? 8.810 18.326 -11.242 1.00 0.00 17 ARG A CA 15
ATOM 20134 C C . ARG A 1 17 ? 9.554 18.088 -12.552 1.00 0.00 17 ARG A C 15
ATOM 20135 O O . ARG A 1 17 ? 10.617 18.661 -12.787 1.00 0.00 17 ARG A O 15
ATOM 20156 N N . ALA A 1 18 ? 8.987 17.237 -13.402 1.00 0.00 18 ALA A N 15
ATOM 20157 C CA . ALA A 1 18 ? 9.595 16.924 -14.689 1.00 0.00 18 ALA A CA 15
ATOM 20158 C C . ALA A 1 18 ? 9.151 17.912 -15.761 1.00 0.00 18 ALA A C 15
ATOM 20159 O O . ALA A 1 18 ? 9.904 18.219 -16.686 1.00 0.00 18 ALA A O 15
ATOM 20166 N N . ILE A 1 19 ? 7.925 18.407 -15.632 1.00 0.00 19 ILE A N 15
ATOM 20167 C CA . ILE A 1 19 ? 7.381 19.361 -16.591 1.00 0.00 19 ILE A CA 15
ATOM 20168 C C . ILE A 1 19 ? 8.227 20.629 -16.644 1.00 0.00 19 ILE A C 15
ATOM 20169 O O . ILE A 1 19 ? 8.322 21.282 -17.683 1.00 0.00 19 ILE A O 15
ATOM 20185 N N . HIS A 1 20 ? 8.842 20.971 -15.516 1.00 0.00 20 HIS A N 15
ATOM 20186 C CA . HIS A 1 20 ? 9.683 22.160 -15.434 1.00 0.00 20 HIS A CA 15
ATOM 20187 C C . HIS A 1 20 ? 11.158 21.792 -15.559 1.00 0.00 20 HIS A C 15
ATOM 20188 O O . HIS A 1 20 ? 11.960 22.570 -16.075 1.00 0.00 20 HIS A O 15
ATOM 20202 N N . GLU A 1 21 ? 11.508 20.601 -15.083 1.00 0.00 21 GLU A N 15
ATOM 20203 C CA . GLU A 1 21 ? 12.888 20.132 -15.140 1.00 0.00 21 GLU A CA 15
ATOM 20204 C C . GLU A 1 21 ? 13.313 19.867 -16.582 1.00 0.00 21 GLU A C 15
ATOM 20205 O O . GLU A 1 21 ? 14.290 20.438 -17.067 1.00 0.00 21 GLU A O 15
ATOM 20217 N N . ARG A 1 22 ? 12.572 18.998 -17.261 1.00 0.00 22 ARG A N 15
ATOM 20218 C CA . ARG A 1 22 ? 12.872 18.655 -18.646 1.00 0.00 22 ARG A CA 15
ATOM 20219 C C . ARG A 1 22 ? 11.935 19.387 -19.602 1.00 0.00 22 ARG A C 15
ATOM 20220 O O . ARG A 1 22 ? 12.367 19.925 -20.620 1.00 0.00 22 ARG A O 15
ATOM 20241 N N . GLY A 1 23 ? 10.649 19.402 -19.266 1.00 0.00 23 GLY A N 15
ATOM 20242 C CA . GLY A 1 23 ? 9.671 20.069 -20.106 1.00 0.00 23 GLY A CA 15
ATOM 20243 C C . GLY A 1 23 ? 8.267 19.537 -19.895 1.00 0.00 23 GLY A C 15
ATOM 20244 O O . GLY A 1 23 ? 7.330 20.307 -19.686 1.00 0.00 23 GLY A O 15
ATOM 20248 N N . GLU A 1 24 ? 8.121 18.217 -19.953 1.00 0.00 24 GLU A N 15
ATOM 20249 C CA . GLU A 1 24 ? 6.820 17.584 -19.770 1.00 0.00 24 GLU A CA 15
ATOM 20250 C C . GLU A 1 24 ? 6.977 16.166 -19.228 1.00 0.00 24 GLU A C 15
ATOM 20251 O O . GLU A 1 24 ? 7.994 15.512 -19.455 1.00 0.00 24 GLU A O 15
ATOM 20263 N N . ALA A 1 25 ? 5.961 15.698 -18.509 1.00 0.00 25 ALA A N 15
ATOM 20264 C CA . ALA A 1 25 ? 5.984 14.358 -17.936 1.00 0.00 25 ALA A CA 15
ATOM 20265 C C . ALA A 1 25 ? 4.981 13.446 -18.633 1.00 0.00 25 ALA A C 15
ATOM 20266 O O . ALA A 1 25 ? 3.808 13.398 -18.262 1.00 0.00 25 ALA A O 15
ATOM 20273 N N . VAL A 1 26 ? 5.449 12.723 -19.646 1.00 0.00 26 VAL A N 15
ATOM 20274 C CA . VAL A 1 26 ? 4.592 11.811 -20.394 1.00 0.00 26 VAL A CA 15
ATOM 20275 C C . VAL A 1 26 ? 4.179 10.619 -19.539 1.00 0.00 26 VAL A C 15
ATOM 20276 O O . VAL A 1 26 ? 4.541 10.527 -18.366 1.00 0.00 26 VAL A O 15
ATOM 20289 N N . CYS A 1 27 ? 3.419 9.706 -20.135 1.00 0.00 27 CYS A N 15
ATOM 20290 C CA . CYS A 1 27 ? 2.956 8.517 -19.429 1.00 0.00 27 CYS A CA 15
ATOM 20291 C C . CYS A 1 27 ? 4.135 7.680 -18.941 1.00 0.00 27 CYS A C 15
ATOM 20292 O O . CYS A 1 27 ? 5.008 7.283 -19.713 1.00 0.00 27 CYS A O 15
ATOM 20299 N N . PRO A 1 28 ? 4.162 7.405 -17.629 1.00 0.00 28 PRO A N 15
ATOM 20300 C CA . PRO A 1 28 ? 5.227 6.612 -17.008 1.00 0.00 28 PRO A CA 15
ATOM 20301 C C . PRO A 1 28 ? 5.169 5.144 -17.414 1.00 0.00 28 PRO A C 15
ATOM 20302 O O . PRO A 1 28 ? 5.905 4.312 -16.883 1.00 0.00 28 PRO A O 15
ATOM 20313 N N . THR A 1 29 ? 4.289 4.831 -18.360 1.00 0.00 29 THR A N 15
ATOM 20314 C CA . THR A 1 29 ? 4.134 3.462 -18.837 1.00 0.00 29 THR A CA 15
ATOM 20315 C C . THR A 1 29 ? 4.592 3.330 -20.285 1.00 0.00 29 THR A C 15
ATOM 20316 O O . THR A 1 29 ? 5.470 2.525 -20.598 1.00 0.00 29 THR A O 15
ATOM 20327 N N . CYS A 1 30 ? 3.993 4.125 -21.165 1.00 0.00 30 CYS A N 15
ATOM 20328 C CA . CYS A 1 30 ? 4.340 4.097 -22.581 1.00 0.00 30 CYS A CA 15
ATOM 20329 C C . CYS A 1 30 ? 5.212 5.293 -22.951 1.00 0.00 30 CYS A C 15
ATOM 20330 O O . CYS A 1 30 ? 6.044 5.212 -23.855 1.00 0.00 30 CYS A O 15
ATOM 20337 N N . ASN A 1 31 ? 5.016 6.402 -22.246 1.00 0.00 31 ASN A N 15
ATOM 20338 C CA . ASN A 1 31 ? 5.785 7.616 -22.500 1.00 0.00 31 ASN A CA 15
ATOM 20339 C C . ASN A 1 31 ? 5.309 8.303 -23.776 1.00 0.00 31 ASN A C 15
ATOM 20340 O O . ASN A 1 31 ? 6.114 8.676 -24.631 1.00 0.00 31 ASN A O 15
ATOM 20351 N N . VAL A 1 32 ? 3.996 8.469 -23.899 1.00 0.00 32 VAL A N 15
ATOM 20352 C CA . VAL A 1 32 ? 3.413 9.114 -25.069 1.00 0.00 32 VAL A CA 15
ATOM 20353 C C . VAL A 1 32 ? 2.035 9.686 -24.752 1.00 0.00 32 VAL A C 15
ATOM 20354 O O . VAL A 1 32 ? 1.085 8.944 -24.504 1.00 0.00 32 VAL A O 15
ATOM 20367 N N . VAL A 1 33 ? 1.935 11.011 -24.763 1.00 0.00 33 VAL A N 15
ATOM 20368 C CA . VAL A 1 33 ? 0.673 11.685 -24.479 1.00 0.00 33 VAL A CA 15
ATOM 20369 C C . VAL A 1 33 ? 0.769 13.178 -24.769 1.00 0.00 33 VAL A C 15
ATOM 20370 O O . VAL A 1 33 ? 1.787 13.662 -25.267 1.00 0.00 33 VAL A O 15
ATOM 20383 N N . THR A 1 34 ? -0.297 13.907 -24.453 1.00 0.00 34 THR A N 15
ATOM 20384 C CA . THR A 1 34 ? -0.334 15.346 -24.679 1.00 0.00 34 THR A CA 15
ATOM 20385 C C . THR A 1 34 ? 1.009 15.989 -24.350 1.00 0.00 34 THR A C 15
ATOM 20386 O O . THR A 1 34 ? 1.820 15.416 -23.622 1.00 0.00 34 THR A O 15
ATOM 20397 N N . ARG A 1 35 ? 1.236 17.182 -24.889 1.00 0.00 35 ARG A N 15
ATOM 20398 C CA . ARG A 1 35 ? 2.481 17.903 -24.652 1.00 0.00 35 ARG A CA 15
ATOM 20399 C C . ARG A 1 35 ? 2.677 18.176 -23.163 1.00 0.00 35 ARG A C 15
ATOM 20400 O O . ARG A 1 35 ? 3.634 17.698 -22.554 1.00 0.00 35 ARG A O 15
ATOM 20421 N N . LYS A 1 36 ? 1.763 18.947 -22.584 1.00 0.00 36 LYS A N 15
ATOM 20422 C CA . LYS A 1 36 ? 1.833 19.284 -21.167 1.00 0.00 36 LYS A CA 15
ATOM 20423 C C . LYS A 1 36 ? 1.626 18.045 -20.302 1.00 0.00 36 LYS A C 15
ATOM 20424 O O . LYS A 1 36 ? 2.133 17.964 -19.183 1.00 0.00 36 LYS A O 15
ATOM 20443 N N . THR A 1 37 ? 0.878 17.080 -20.828 1.00 0.00 37 THR A N 15
ATOM 20444 C CA . THR A 1 37 ? 0.604 15.845 -20.105 1.00 0.00 37 THR A CA 15
ATOM 20445 C C . THR A 1 37 ? -0.138 16.123 -18.803 1.00 0.00 37 THR A C 15
ATOM 20446 O O . THR A 1 37 ? 0.063 15.434 -17.802 1.00 0.00 37 THR A O 15
ATOM 20457 N N . LEU A 1 38 ? -0.996 17.137 -18.821 1.00 0.00 38 LEU A N 15
ATOM 20458 C CA . LEU A 1 38 ? -1.769 17.507 -17.641 1.00 0.00 38 LEU A CA 15
ATOM 20459 C C . LEU A 1 38 ? -3.167 16.898 -17.693 1.00 0.00 38 LEU A C 15
ATOM 20460 O O . LEU A 1 38 ? -3.569 16.162 -16.792 1.00 0.00 38 LEU A O 15
ATOM 20476 N N . VAL A 1 39 ? -3.903 17.209 -18.756 1.00 0.00 39 VAL A N 15
ATOM 20477 C CA . VAL A 1 39 ? -5.254 16.690 -18.928 1.00 0.00 39 VAL A CA 15
ATOM 20478 C C . VAL A 1 39 ? -5.243 15.368 -19.688 1.00 0.00 39 VAL A C 15
ATOM 20479 O O . VAL A 1 39 ? -6.061 14.486 -19.432 1.00 0.00 39 VAL A O 15
ATOM 20492 N N . GLY A 1 40 ? -4.309 15.238 -20.625 1.00 0.00 40 GLY A N 15
ATOM 20493 C CA . GLY A 1 40 ? -4.208 14.021 -21.408 1.00 0.00 40 GLY A CA 15
ATOM 20494 C C . GLY A 1 40 ? -3.590 12.878 -20.627 1.00 0.00 40 GLY A C 15
ATOM 20495 O O . GLY A 1 40 ? -4.011 11.728 -20.756 1.00 0.00 40 GLY A O 15
ATOM 20499 N N . LEU A 1 41 ? -2.586 13.194 -19.815 1.00 0.00 41 LEU A N 15
ATOM 20500 C CA . LEU A 1 41 ? -1.907 12.184 -19.011 1.00 0.00 41 LEU A CA 15
ATOM 20501 C C . LEU A 1 41 ? -2.912 11.340 -18.234 1.00 0.00 41 LEU A C 15
ATOM 20502 O O . LEU A 1 41 ? -2.929 10.114 -18.348 1.00 0.00 41 LEU A O 15
ATOM 20518 N N . LYS A 1 42 ? -3.751 12.003 -17.446 1.00 0.00 42 LYS A N 15
ATOM 20519 C CA . LYS A 1 42 ? -4.763 11.316 -16.653 1.00 0.00 42 LYS A CA 15
ATOM 20520 C C . LYS A 1 42 ? -5.804 10.657 -17.552 1.00 0.00 42 LYS A C 15
ATOM 20521 O O . LYS A 1 42 ? -5.960 9.435 -17.548 1.00 0.00 42 LYS A O 15
ATOM 20540 N N . LYS A 1 43 ? -6.514 11.473 -18.323 1.00 0.00 43 LYS A N 15
ATOM 20541 C CA . LYS A 1 43 ? -7.539 10.970 -19.230 1.00 0.00 43 LYS A CA 15
ATOM 20542 C C . LYS A 1 43 ? -7.004 9.812 -20.067 1.00 0.00 43 LYS A C 15
ATOM 20543 O O . LYS A 1 43 ? -7.770 8.981 -20.556 1.00 0.00 43 LYS A O 15
ATOM 20562 N N . HIS A 1 44 ? -5.686 9.762 -20.226 1.00 0.00 44 HIS A N 15
ATOM 20563 C CA . HIS A 1 44 ? -5.049 8.704 -21.002 1.00 0.00 44 HIS A CA 15
ATOM 20564 C C . HIS A 1 44 ? -4.825 7.461 -20.145 1.00 0.00 44 HIS A C 15
ATOM 20565 O O . HIS A 1 44 ? -5.436 6.418 -20.375 1.00 0.00 44 HIS A O 15
ATOM 20579 N N . MET A 1 45 ? -3.945 7.581 -19.156 1.00 0.00 45 MET A N 15
ATOM 20580 C CA . MET A 1 45 ? -3.641 6.467 -18.265 1.00 0.00 45 MET A CA 15
ATOM 20581 C C . MET A 1 45 ? -4.902 5.676 -17.935 1.00 0.00 45 MET A C 15
ATOM 20582 O O . MET A 1 45 ? -4.835 4.488 -17.621 1.00 0.00 45 MET A O 15
ATOM 20596 N N . GLU A 1 46 ? -6.050 6.342 -18.008 1.00 0.00 46 GLU A N 15
ATOM 20597 C CA . GLU A 1 46 ? -7.326 5.699 -17.715 1.00 0.00 46 GLU A CA 15
ATOM 20598 C C . GLU A 1 46 ? -7.455 4.378 -18.468 1.00 0.00 46 GLU A C 15
ATOM 20599 O O . GLU A 1 46 ? -7.843 3.360 -17.895 1.00 0.00 46 GLU A O 15
ATOM 20611 N N . VAL A 1 47 ? -7.126 4.403 -19.756 1.00 0.00 47 VAL A N 15
ATOM 20612 C CA . VAL A 1 47 ? -7.205 3.208 -20.588 1.00 0.00 47 VAL A CA 15
ATOM 20613 C C . VAL A 1 47 ? -5.851 2.514 -20.681 1.00 0.00 47 VAL A C 15
ATOM 20614 O O . VAL A 1 47 ? -5.772 1.286 -20.733 1.00 0.00 47 VAL A O 15
ATOM 20627 N N . CYS A 1 48 ? -4.785 3.308 -20.700 1.00 0.00 48 CYS A N 15
ATOM 20628 C CA . CYS A 1 48 ? -3.432 2.771 -20.787 1.00 0.00 48 CYS A CA 15
ATOM 20629 C C . CYS A 1 48 ? -3.300 1.494 -19.962 1.00 0.00 48 CYS A C 15
ATOM 20630 O O . CYS A 1 48 ? -2.871 0.458 -20.468 1.00 0.00 48 CYS A O 15
ATOM 20637 N N . GLN A 1 49 ? -3.673 1.578 -18.689 1.00 0.00 49 GLN A N 15
ATOM 20638 C CA . GLN A 1 49 ? -3.596 0.429 -17.793 1.00 0.00 49 GLN A CA 15
ATOM 20639 C C . GLN A 1 49 ? -4.239 -0.800 -18.428 1.00 0.00 49 GLN A C 15
ATOM 20640 O O . GLN A 1 49 ? -3.738 -1.916 -18.291 1.00 0.00 49 GLN A O 15
ATOM 20654 N N . LYS A 1 50 ? -5.352 -0.587 -19.122 1.00 0.00 50 LYS A N 15
ATOM 20655 C CA . LYS A 1 50 ? -6.064 -1.677 -19.779 1.00 0.00 50 LYS A CA 15
ATOM 20656 C C . LYS A 1 50 ? -5.251 -2.234 -20.943 1.00 0.00 50 LYS A C 15
ATOM 20657 O O . LYS A 1 50 ? -5.231 -3.444 -21.177 1.00 0.00 50 LYS A O 15
ATOM 20676 N N . LEU A 1 51 ? -4.581 -1.347 -21.670 1.00 0.00 51 LEU A N 15
ATOM 20677 C CA . LEU A 1 51 ? -3.765 -1.750 -22.809 1.00 0.00 51 LEU A CA 15
ATOM 20678 C C . LEU A 1 51 ? -2.601 -2.628 -22.362 1.00 0.00 51 LEU A C 15
ATOM 20679 O O . LEU A 1 51 ? -2.528 -3.805 -22.715 1.00 0.00 51 LEU A O 15
ATOM 20695 N N . GLN A 1 52 ? -1.695 -2.048 -21.581 1.00 0.00 52 GLN A N 15
ATOM 20696 C CA . GLN A 1 52 ? -0.536 -2.779 -21.083 1.00 0.00 52 GLN A CA 15
ATOM 20697 C C . GLN A 1 52 ? -0.919 -4.199 -20.681 1.00 0.00 52 GLN A C 15
ATOM 20698 O O . GLN A 1 52 ? -0.153 -5.141 -20.886 1.00 0.00 52 GLN A O 15
ATOM 20712 N N . ASP A 1 53 ? -2.108 -4.346 -20.108 1.00 0.00 53 ASP A N 15
ATOM 20713 C CA . ASP A 1 53 ? -2.594 -5.652 -19.677 1.00 0.00 53 ASP A CA 15
ATOM 20714 C C . ASP A 1 53 ? -2.847 -6.560 -20.876 1.00 0.00 53 ASP A C 15
ATOM 20715 O O . ASP A 1 53 ? -2.405 -7.708 -20.902 1.00 0.00 53 ASP A O 15
ATOM 20724 N N . ALA A 1 54 ? -3.563 -6.038 -21.867 1.00 0.00 54 ALA A N 15
ATOM 20725 C CA . ALA A 1 54 ? -3.874 -6.801 -23.069 1.00 0.00 54 ALA A CA 15
ATOM 20726 C C . ALA A 1 54 ? -2.605 -7.330 -23.727 1.00 0.00 54 ALA A C 15
ATOM 20727 O O . ALA A 1 54 ? -2.508 -8.515 -24.050 1.00 0.00 54 ALA A O 15
ATOM 20734 N N . LEU A 1 55 ? -1.634 -6.445 -23.925 1.00 0.00 55 LEU A N 15
ATOM 20735 C CA . LEU A 1 55 ? -0.369 -6.823 -24.547 1.00 0.00 55 LEU A CA 15
ATOM 20736 C C . LEU A 1 55 ? 0.447 -7.718 -23.620 1.00 0.00 55 LEU A C 15
ATOM 20737 O O . LEU A 1 55 ? 1.154 -8.619 -24.072 1.00 0.00 55 LEU A O 15
ATOM 20753 N N . LYS A 1 56 ? 0.343 -7.466 -22.319 1.00 0.00 56 LYS A N 15
ATOM 20754 C CA . LYS A 1 56 ? 1.068 -8.250 -21.327 1.00 0.00 56 LYS A CA 15
ATOM 20755 C C . LYS A 1 56 ? 0.667 -9.720 -21.396 1.00 0.00 56 LYS A C 15
ATOM 20756 O O . LYS A 1 56 ? -0.507 -10.062 -21.248 1.00 0.00 56 LYS A O 15
ATOM 20775 N N . CYS A 1 57 ? 1.649 -10.587 -21.619 1.00 0.00 57 CYS A N 15
ATOM 20776 C CA . CYS A 1 57 ? 1.400 -12.020 -21.707 1.00 0.00 57 CYS A CA 15
ATOM 20777 C C . CYS A 1 57 ? 1.069 -12.600 -20.334 1.00 0.00 57 CYS A C 15
ATOM 20778 O O . CYS A 1 57 ? 1.476 -12.058 -19.307 1.00 0.00 57 CYS A O 15
ATOM 20785 N N . GLN A 1 58 ? 0.329 -13.704 -20.327 1.00 0.00 58 GLN A N 15
ATOM 20786 C CA . GLN A 1 58 ? -0.056 -14.356 -19.081 1.00 0.00 58 GLN A CA 15
ATOM 20787 C C . GLN A 1 58 ? 0.729 -15.648 -18.877 1.00 0.00 58 GLN A C 15
ATOM 20788 O O . GLN A 1 58 ? 1.023 -16.035 -17.746 1.00 0.00 58 GLN A O 15
ATOM 20802 N N . HIS A 1 59 ? 1.065 -16.310 -19.979 1.00 0.00 59 HIS A N 15
ATOM 20803 C CA . HIS A 1 59 ? 1.817 -17.559 -19.921 1.00 0.00 59 HIS A CA 15
ATOM 20804 C C . HIS A 1 59 ? 3.223 -17.322 -19.380 1.00 0.00 59 HIS A C 15
ATOM 20805 O O . HIS A 1 59 ? 3.726 -18.098 -18.567 1.00 0.00 59 HIS A O 15
ATOM 20819 N N . CYS A 1 60 ? 3.853 -16.244 -19.835 1.00 0.00 60 CYS A N 15
ATOM 20820 C CA . CYS A 1 60 ? 5.202 -15.904 -19.398 1.00 0.00 60 CYS A CA 15
ATOM 20821 C C . CYS A 1 60 ? 5.179 -14.727 -18.427 1.00 0.00 60 CYS A C 15
ATOM 20822 O O . CYS A 1 60 ? 6.092 -14.559 -17.618 1.00 0.00 60 CYS A O 15
ATOM 20829 N N . ARG A 1 61 ? 4.129 -13.917 -18.513 1.00 0.00 61 ARG A N 15
ATOM 20830 C CA . ARG A 1 61 ? 3.987 -12.756 -17.643 1.00 0.00 61 ARG A CA 15
ATOM 20831 C C . ARG A 1 61 ? 5.064 -11.717 -17.943 1.00 0.00 61 ARG A C 15
ATOM 20832 O O . ARG A 1 61 ? 5.706 -11.191 -17.033 1.00 0.00 61 ARG A O 15
ATOM 20853 N N . LYS A 1 62 ? 5.258 -11.426 -19.225 1.00 0.00 62 LYS A N 15
ATOM 20854 C CA . LYS A 1 62 ? 6.256 -10.450 -19.646 1.00 0.00 62 LYS A CA 15
ATOM 20855 C C . LYS A 1 62 ? 5.598 -9.270 -20.355 1.00 0.00 62 LYS A C 15
ATOM 20856 O O . LYS A 1 62 ? 4.972 -9.435 -21.402 1.00 0.00 62 LYS A O 15
ATOM 20875 N N . GLN A 1 63 ? 5.745 -8.082 -19.779 1.00 0.00 63 GLN A N 15
ATOM 20876 C CA . GLN A 1 63 ? 5.166 -6.876 -20.357 1.00 0.00 63 GLN A CA 15
ATOM 20877 C C . GLN A 1 63 ? 5.752 -6.598 -21.737 1.00 0.00 63 GLN A C 15
ATOM 20878 O O . GLN A 1 63 ? 6.958 -6.726 -21.948 1.00 0.00 63 GLN A O 15
ATOM 20892 N N . PHE A 1 64 ? 4.891 -6.216 -22.675 1.00 0.00 64 PHE A N 15
ATOM 20893 C CA . PHE A 1 64 ? 5.324 -5.921 -24.036 1.00 0.00 64 PHE A CA 15
ATOM 20894 C C . PHE A 1 64 ? 4.871 -4.527 -24.461 1.00 0.00 64 PHE A C 15
ATOM 20895 O O . PHE A 1 64 ? 3.696 -4.179 -24.338 1.00 0.00 64 PHE A O 15
ATOM 20912 N N . LYS A 1 65 ? 5.811 -3.733 -24.960 1.00 0.00 65 LYS A N 15
ATOM 20913 C CA . LYS A 1 65 ? 5.511 -2.377 -25.405 1.00 0.00 65 LYS A CA 15
ATOM 20914 C C . LYS A 1 65 ? 5.499 -2.294 -26.928 1.00 0.00 65 LYS A C 15
ATOM 20915 O O . LYS A 1 65 ? 6.035 -1.352 -27.511 1.00 0.00 65 LYS A O 15
ATOM 20934 N N . SER A 1 66 ? 4.883 -3.284 -27.565 1.00 0.00 66 SER A N 15
ATOM 20935 C CA . SER A 1 66 ? 4.803 -3.323 -29.021 1.00 0.00 66 SER A CA 15
ATOM 20936 C C . SER A 1 66 ? 3.941 -4.493 -29.486 1.00 0.00 66 SER A C 15
ATOM 20937 O O . SER A 1 66 ? 4.279 -5.656 -29.264 1.00 0.00 66 SER A O 15
ATOM 20945 N N . LYS A 1 67 ? 2.826 -4.176 -30.134 1.00 0.00 67 LYS A N 15
ATOM 20946 C CA . LYS A 1 67 ? 1.914 -5.198 -30.634 1.00 0.00 67 LYS A CA 15
ATOM 20947 C C . LYS A 1 67 ? 2.667 -6.256 -31.433 1.00 0.00 67 LYS A C 15
ATOM 20948 O O . LYS A 1 67 ? 2.489 -7.454 -31.217 1.00 0.00 67 LYS A O 15
ATOM 20967 N N . ALA A 1 68 ? 3.511 -5.804 -32.356 1.00 0.00 68 ALA A N 15
ATOM 20968 C CA . ALA A 1 68 ? 4.294 -6.712 -33.185 1.00 0.00 68 ALA A CA 15
ATOM 20969 C C . ALA A 1 68 ? 5.136 -7.650 -32.326 1.00 0.00 68 ALA A C 15
ATOM 20970 O O . ALA A 1 68 ? 5.302 -8.825 -32.652 1.00 0.00 68 ALA A O 15
ATOM 20977 N N . GLY A 1 69 ? 5.668 -7.122 -31.228 1.00 0.00 69 GLY A N 15
ATOM 20978 C CA . GLY A 1 69 ? 6.488 -7.926 -30.341 1.00 0.00 69 GLY A CA 15
ATOM 20979 C C . GLY A 1 69 ? 5.761 -9.156 -29.835 1.00 0.00 69 GLY A C 15
ATOM 20980 O O . GLY A 1 69 ? 6.277 -10.271 -29.921 1.00 0.00 69 GLY A O 15
ATOM 20984 N N . LEU A 1 70 ? 4.560 -8.955 -29.304 1.00 0.00 70 LEU A N 15
ATOM 20985 C CA . LEU A 1 70 ? 3.760 -10.057 -28.780 1.00 0.00 70 LEU A CA 15
ATOM 20986 C C . LEU A 1 70 ? 3.481 -11.091 -29.866 1.00 0.00 70 LEU A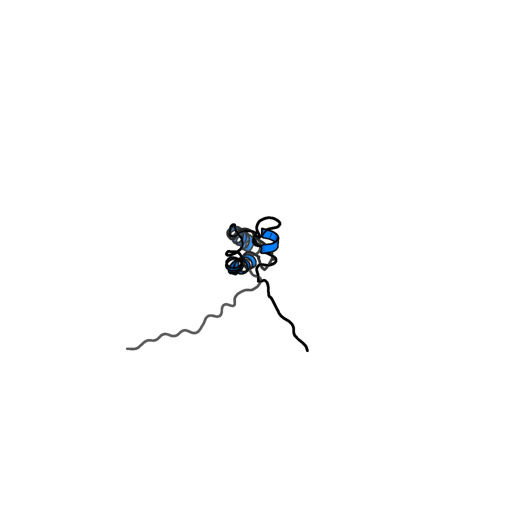 C 15
ATOM 20987 O O . LEU A 1 70 ? 3.633 -12.292 -29.647 1.00 0.00 70 LEU A O 15
ATOM 21003 N N . ASN A 1 71 ? 3.074 -10.616 -31.039 1.00 0.00 71 ASN A N 15
ATOM 21004 C CA . ASN A 1 71 ? 2.775 -11.499 -32.160 1.00 0.00 71 ASN A CA 15
ATOM 21005 C C . ASN A 1 71 ? 3.875 -12.541 -32.340 1.00 0.00 71 ASN A C 15
ATOM 21006 O O . ASN A 1 71 ? 3.623 -13.744 -32.267 1.00 0.00 71 ASN A O 15
ATOM 21017 N N . TYR A 1 72 ? 5.095 -12.070 -32.573 1.00 0.00 72 TYR A N 15
ATOM 21018 C CA . TYR A 1 72 ? 6.234 -12.961 -32.765 1.00 0.00 72 TYR A CA 15
ATOM 21019 C C . TYR A 1 72 ? 6.572 -13.699 -31.474 1.00 0.00 72 TYR A C 15
ATOM 21020 O O . TYR A 1 72 ? 6.717 -14.922 -31.463 1.00 0.00 72 TYR A O 15
ATOM 21038 N N . HIS A 1 73 ? 6.696 -12.947 -30.385 1.00 0.00 73 HIS A N 15
ATOM 21039 C CA . HIS A 1 73 ? 7.016 -13.528 -29.086 1.00 0.00 73 HIS A CA 15
ATOM 21040 C C . HIS A 1 73 ? 6.217 -14.807 -28.851 1.00 0.00 73 HIS A C 15
ATOM 21041 O O . HIS A 1 73 ? 6.785 -15.870 -28.599 1.00 0.00 73 HIS A O 15
ATOM 21055 N N . THR A 1 74 ? 4.894 -14.696 -28.935 1.00 0.00 74 THR A N 15
ATOM 21056 C CA . THR A 1 74 ? 4.017 -15.842 -28.730 1.00 0.00 74 THR A CA 15
ATOM 21057 C C . THR A 1 74 ? 4.355 -16.972 -29.695 1.00 0.00 74 THR A C 15
ATOM 21058 O O . THR A 1 74 ? 4.638 -18.094 -29.277 1.00 0.00 74 THR A O 15
ATOM 21069 N N . MET A 1 75 ? 4.324 -16.669 -30.989 1.00 0.00 75 MET A N 15
ATOM 21070 C CA . MET A 1 75 ? 4.629 -17.661 -32.013 1.00 0.00 75 MET A CA 15
ATOM 21071 C C . MET A 1 75 ? 6.045 -18.203 -31.841 1.00 0.00 75 MET A C 15
ATOM 21072 O O . MET A 1 75 ? 6.416 -19.202 -32.456 1.00 0.00 75 MET A O 15
ATOM 21086 N N . ALA A 1 76 ? 6.830 -17.538 -31.000 1.00 0.00 76 ALA A N 15
ATOM 21087 C CA . ALA A 1 76 ? 8.203 -17.954 -30.746 1.00 0.00 76 ALA A CA 15
ATOM 21088 C C . ALA A 1 76 ? 8.278 -18.898 -29.550 1.00 0.00 76 ALA A C 15
ATOM 21089 O O . ALA A 1 76 ? 8.688 -20.050 -29.683 1.00 0.00 76 ALA A O 15
ATOM 21096 N N . GLU A 1 77 ? 7.881 -18.400 -28.383 1.00 0.00 77 GLU A N 15
ATOM 21097 C CA . GLU A 1 77 ? 7.906 -19.199 -27.164 1.00 0.00 77 GLU A CA 15
ATOM 21098 C C . GLU A 1 77 ? 6.649 -20.058 -27.051 1.00 0.00 77 GLU A C 15
ATOM 21099 O O . GLU A 1 77 ? 6.695 -21.274 -27.240 1.00 0.00 77 GLU A O 15
ATOM 21111 N N . HIS A 1 78 ? 5.527 -19.416 -26.741 1.00 0.00 78 HIS A N 15
ATOM 21112 C CA . HIS A 1 78 ? 4.257 -20.119 -26.602 1.00 0.00 78 HIS A CA 15
ATOM 21113 C C . HIS A 1 78 ? 3.650 -20.419 -27.970 1.00 0.00 78 HIS A C 15
ATOM 21114 O O . HIS A 1 78 ? 2.887 -19.619 -28.510 1.00 0.00 78 HIS A O 15
ATOM 21128 N N . SER A 1 79 ? 3.995 -21.577 -28.524 1.00 0.00 79 SER A N 15
ATOM 21129 C CA . SER A 1 79 ? 3.488 -21.981 -29.830 1.00 0.00 79 SER A CA 15
ATOM 21130 C C . SER A 1 79 ? 3.948 -23.393 -30.179 1.00 0.00 79 SER A C 15
ATOM 21131 O O . SER A 1 79 ? 4.868 -23.928 -29.561 1.00 0.00 79 SER A O 15
ATOM 21139 N N . ALA A 1 80 ? 3.301 -23.990 -31.174 1.00 0.00 80 ALA A N 15
ATOM 21140 C CA . ALA A 1 80 ? 3.644 -25.339 -31.607 1.00 0.00 80 ALA A CA 15
ATOM 21141 C C . ALA A 1 80 ? 4.510 -25.309 -32.862 1.00 0.00 80 ALA A C 15
ATOM 21142 O O . ALA A 1 80 ? 4.001 -25.216 -33.979 1.00 0.00 80 ALA A O 15
ATOM 21149 N N . LYS A 1 81 ? 5.823 -25.388 -32.670 1.00 0.00 81 LYS A N 15
ATOM 21150 C CA . LYS A 1 81 ? 6.762 -25.370 -33.786 1.00 0.00 81 LYS A CA 15
ATOM 21151 C C . LYS A 1 81 ? 6.418 -26.454 -34.803 1.00 0.00 81 LYS A C 15
ATOM 21152 O O . LYS A 1 81 ? 6.295 -27.633 -34.473 1.00 0.00 81 LYS A O 15
ATOM 21171 N N . PRO A 1 82 ? 6.260 -26.047 -36.072 1.00 0.00 82 PRO A N 15
ATOM 21172 C CA . PRO A 1 82 ? 5.930 -26.968 -37.163 1.00 0.00 82 PRO A CA 15
ATOM 21173 C C . PRO A 1 82 ? 7.087 -27.901 -37.504 1.00 0.00 82 PRO A C 15
ATOM 21174 O O . PRO A 1 82 ? 6.999 -28.700 -38.436 1.00 0.00 82 PRO A O 15
ATOM 21185 N N . SER A 1 83 ? 8.171 -27.796 -36.741 1.00 0.00 83 SER A N 15
ATOM 21186 C CA . SER A 1 83 ? 9.347 -28.628 -36.964 1.00 0.00 83 SER A CA 15
ATOM 21187 C C . SER A 1 83 ? 8.949 -30.087 -37.168 1.00 0.00 83 SER A C 15
ATOM 21188 O O . SER A 1 83 ? 8.393 -30.721 -36.272 1.00 0.00 83 SER A O 15
ATOM 21196 N N . ASP A 1 84 ? 9.239 -30.612 -38.354 1.00 0.00 84 ASP A N 15
ATOM 21197 C CA . ASP A 1 84 ? 8.913 -31.996 -38.677 1.00 0.00 84 ASP A CA 15
ATOM 21198 C C . ASP A 1 84 ? 9.289 -32.926 -37.528 1.00 0.00 84 ASP A C 15
ATOM 21199 O O . ASP A 1 84 ? 10.469 -33.136 -37.248 1.00 0.00 84 ASP A O 15
ATOM 21208 N N . ALA A 1 85 ? 8.279 -33.479 -36.865 1.00 0.00 85 ALA A N 15
ATOM 21209 C CA . ALA A 1 85 ? 8.504 -34.386 -35.747 1.00 0.00 85 ALA A CA 15
ATOM 21210 C C . ALA A 1 85 ? 7.296 -35.290 -35.522 1.00 0.00 85 ALA A C 15
ATOM 21211 O O . ALA A 1 85 ? 6.171 -34.935 -35.870 1.00 0.00 85 ALA A O 15
ATOM 21218 N N . GLU A 1 86 ? 7.539 -36.460 -34.940 1.00 0.00 86 GLU A N 15
ATOM 21219 C CA . GLU A 1 86 ? 6.471 -37.415 -34.671 1.00 0.00 86 GLU A CA 15
ATOM 21220 C C . GLU A 1 86 ? 5.176 -36.695 -34.304 1.00 0.00 86 GLU A C 15
ATOM 21221 O O . GLU A 1 86 ? 4.151 -36.866 -34.962 1.00 0.00 86 GLU A O 15
ATOM 21233 N N . ALA A 1 87 ? 5.233 -35.889 -33.249 1.00 0.00 87 ALA A N 15
ATOM 21234 C CA . ALA A 1 87 ? 4.067 -35.141 -32.795 1.00 0.00 87 ALA A CA 15
ATOM 21235 C C . ALA A 1 87 ? 3.890 -33.859 -33.601 1.00 0.00 87 ALA A C 15
ATOM 21236 O O . ALA A 1 87 ? 4.465 -32.822 -33.271 1.00 0.00 87 ALA A O 15
ATOM 21243 N N . SER A 1 88 ? 3.090 -33.937 -34.660 1.00 0.00 88 SER A N 15
ATOM 21244 C CA . SER A 1 88 ? 2.840 -32.783 -35.516 1.00 0.00 88 SER A CA 15
ATOM 21245 C C . SER A 1 88 ? 1.394 -32.770 -36.002 1.00 0.00 88 SER A C 15
ATOM 21246 O O . SER A 1 88 ? 0.683 -33.768 -35.894 1.00 0.00 88 SER A O 15
ATOM 21254 N N . GLU A 1 89 ? 0.966 -31.631 -36.537 1.00 0.00 89 GLU A N 15
ATOM 21255 C CA . GLU A 1 89 ? -0.395 -31.487 -37.039 1.00 0.00 89 GLU A CA 15
ATOM 21256 C C . GLU A 1 89 ? -0.393 -31.000 -38.486 1.00 0.00 89 GLU A C 15
ATOM 21257 O O . GLU A 1 89 ? 0.606 -30.473 -38.974 1.00 0.00 89 GLU A O 15
ATOM 21269 N N . GLY A 1 90 ? -1.521 -31.182 -39.167 1.00 0.00 90 GLY A N 15
ATOM 21270 C CA . GLY A 1 90 ? -1.629 -30.757 -40.550 1.00 0.00 90 GLY A CA 15
ATOM 21271 C C . GLY A 1 90 ? -2.881 -29.944 -40.811 1.00 0.00 90 GLY A C 15
ATOM 21272 O O . GLY A 1 90 ? -3.341 -29.203 -39.943 1.00 0.00 90 GLY A O 15
ATOM 21276 N N . GLY A 1 91 ? -3.434 -30.080 -42.013 1.00 0.00 91 GLY A N 15
ATOM 21277 C CA . GLY A 1 91 ? -4.634 -29.345 -42.365 1.00 0.00 91 GLY A CA 15
ATOM 21278 C C . GLY A 1 91 ? -5.674 -30.219 -43.037 1.00 0.00 91 GLY A C 15
ATOM 21279 O O . GLY A 1 91 ? -5.765 -31.413 -42.755 1.00 0.00 91 GLY A O 15
ATOM 21283 N N . GLU A 1 92 ? -6.461 -29.623 -43.927 1.00 0.00 92 GLU A N 15
ATOM 21284 C CA . GLU A 1 92 ? -7.501 -30.356 -44.639 1.00 0.00 92 GLU A CA 15
ATOM 21285 C C . GLU A 1 92 ? -7.659 -29.831 -46.063 1.00 0.00 92 GLU A C 15
ATOM 21286 O O . GLU A 1 92 ? -7.387 -28.663 -46.339 1.00 0.00 92 GLU A O 15
ATOM 21298 N N . SER A 1 93 ? -8.101 -30.704 -46.963 1.00 0.00 93 SER A N 15
ATOM 21299 C CA . SER A 1 93 ? -8.292 -30.331 -48.360 1.00 0.00 93 SER A CA 15
ATOM 21300 C C . SER A 1 93 ? -9.669 -30.761 -48.854 1.00 0.00 93 SER A C 15
ATOM 21301 O O . SER A 1 93 ? -10.374 -31.516 -48.184 1.00 0.00 93 SER A O 15
ATOM 21309 N N . GLY A 1 94 ? -10.047 -30.275 -50.033 1.00 0.00 94 GLY A N 15
ATOM 21310 C CA . GLY A 1 94 ? -11.339 -30.620 -50.598 1.00 0.00 94 GLY A CA 15
ATOM 21311 C C . GLY A 1 94 ? -11.363 -30.495 -52.108 1.00 0.00 94 GLY A C 15
ATOM 21312 O O . GLY A 1 94 ? -11.952 -29.569 -52.666 1.00 0.00 94 GLY A O 15
ATOM 21316 N N . PRO A 1 95 ? -10.709 -31.443 -52.795 1.00 0.00 95 PRO A N 15
ATOM 21317 C CA . PRO A 1 95 ? -10.642 -31.456 -54.259 1.00 0.00 95 PRO A CA 15
ATOM 21318 C C . PRO A 1 95 ? -11.987 -31.784 -54.898 1.00 0.00 95 PRO A C 15
ATOM 21319 O O . PRO A 1 95 ? -12.990 -31.949 -54.204 1.00 0.00 95 PRO A O 15
ATOM 21330 N N . SER A 1 96 ? -12.000 -31.877 -56.224 1.00 0.00 96 SER A N 15
ATOM 21331 C CA . SER A 1 96 ? -13.224 -32.182 -56.956 1.00 0.00 96 SER A CA 15
ATOM 21332 C C . SER A 1 96 ? -13.021 -33.381 -57.878 1.00 0.00 96 SER A C 15
ATOM 21333 O O . SER A 1 96 ? -11.892 -33.721 -58.232 1.00 0.00 96 SER A O 15
ATOM 21341 N N . SER A 1 97 ? -14.122 -34.017 -58.262 1.00 0.00 97 SER A N 15
ATOM 21342 C CA . SER A 1 97 ? -14.067 -35.181 -59.139 1.00 0.00 97 SER A CA 15
ATOM 21343 C C . SER A 1 97 ? -14.442 -34.802 -60.569 1.00 0.00 97 SER A C 15
ATOM 21344 O O . SER A 1 97 ? -13.782 -35.207 -61.524 1.00 0.00 97 SER A O 15
ATOM 21352 N N . GLY A 1 98 ? -15.510 -34.021 -60.706 1.00 0.00 98 GLY A N 15
ATOM 21353 C CA . GLY A 1 98 ? -15.956 -33.600 -62.022 1.00 0.00 98 GLY A CA 15
ATOM 21354 C C . GLY A 1 98 ? -17.065 -34.478 -62.566 1.00 0.00 98 GLY A C 15
ATOM 21355 O O . GLY A 1 98 ? -17.485 -35.434 -61.915 1.00 0.00 98 GLY A O 15
ATOM 21361 N N . GLY A 1 1 ? 6.483 20.780 22.450 1.00 0.00 1 GLY A N 16
ATOM 21362 C CA . GLY A 1 1 ? 6.602 19.791 21.395 1.00 0.00 1 GLY A CA 16
ATOM 21363 C C . GLY A 1 1 ? 6.035 20.279 20.077 1.00 0.00 1 GLY A C 16
ATOM 21364 O O . GLY A 1 1 ? 4.866 20.658 19.998 1.00 0.00 1 GLY A O 16
ATOM 21368 N N . SER A 1 2 ? 6.864 20.271 19.038 1.00 0.00 2 SER A N 16
ATOM 21369 C CA . SER A 1 2 ? 6.440 20.722 17.718 1.00 0.00 2 SER A CA 16
ATOM 21370 C C . SER A 1 2 ? 6.178 19.534 16.797 1.00 0.00 2 SER A C 16
ATOM 21371 O O . SER A 1 2 ? 7.099 18.804 16.430 1.00 0.00 2 SER A O 16
ATOM 21379 N N . SER A 1 3 ? 4.915 19.347 16.427 1.00 0.00 3 SER A N 16
ATOM 21380 C CA . SER A 1 3 ? 4.530 18.246 15.552 1.00 0.00 3 SER A CA 16
ATOM 21381 C C . SER A 1 3 ? 4.652 18.649 14.085 1.00 0.00 3 SER A C 16
ATOM 21382 O O . SER A 1 3 ? 4.508 19.820 13.738 1.00 0.00 3 SER A O 16
ATOM 21390 N N . GLY A 1 4 ? 4.920 17.668 13.229 1.00 0.00 4 GLY A N 16
ATOM 21391 C CA . GLY A 1 4 ? 5.058 17.939 11.810 1.00 0.00 4 GLY A CA 16
ATOM 21392 C C . GLY A 1 4 ? 3.866 17.454 11.008 1.00 0.00 4 GLY A C 16
ATOM 21393 O O . GLY A 1 4 ? 2.885 16.971 11.573 1.00 0.00 4 GLY A O 16
ATOM 21397 N N . SER A 1 5 ? 3.949 17.585 9.688 1.00 0.00 5 SER A N 16
ATOM 21398 C CA . SER A 1 5 ? 2.867 17.162 8.808 1.00 0.00 5 SER A CA 16
ATOM 21399 C C . SER A 1 5 ? 3.136 15.770 8.246 1.00 0.00 5 SER A C 16
ATOM 21400 O O . SER A 1 5 ? 4.284 15.401 7.996 1.00 0.00 5 SER A O 16
ATOM 21408 N N . SER A 1 6 ? 2.070 15.001 8.050 1.00 0.00 6 SER A N 16
ATOM 21409 C CA . SER A 1 6 ? 2.190 13.647 7.521 1.00 0.00 6 SER A CA 16
ATOM 21410 C C . SER A 1 6 ? 2.536 13.673 6.035 1.00 0.00 6 SER A C 16
ATOM 21411 O O . SER A 1 6 ? 3.517 13.069 5.604 1.00 0.00 6 SER A O 16
ATOM 21419 N N . GLY A 1 7 ? 1.721 14.379 5.257 1.00 0.00 7 GLY A N 16
ATOM 21420 C CA . GLY A 1 7 ? 1.956 14.471 3.828 1.00 0.00 7 GLY A CA 16
ATOM 21421 C C . GLY A 1 7 ? 1.855 13.126 3.135 1.00 0.00 7 GLY A C 16
ATOM 21422 O O . GLY A 1 7 ? 2.846 12.415 2.967 1.00 0.00 7 GLY A O 16
ATOM 21426 N N . PRO A 1 8 ? 0.633 12.760 2.722 1.00 0.00 8 PRO A N 16
ATOM 21427 C CA . PRO A 1 8 ? 0.377 11.488 2.039 1.00 0.00 8 PRO A CA 16
ATOM 21428 C C . PRO A 1 8 ? 0.969 11.456 0.634 1.00 0.00 8 PRO A C 16
ATOM 21429 O O . PRO A 1 8 ? 1.251 10.387 0.093 1.00 0.00 8 PRO A O 16
ATOM 21440 N N . GLY A 1 9 ? 1.156 12.634 0.047 1.00 0.00 9 GLY A N 16
ATOM 21441 C CA . GLY A 1 9 ? 1.714 12.718 -1.290 1.00 0.00 9 GLY A CA 16
ATOM 21442 C C . GLY A 1 9 ? 0.859 13.551 -2.224 1.00 0.00 9 GLY A C 16
ATOM 21443 O O . GLY A 1 9 ? 1.197 14.693 -2.533 1.00 0.00 9 GLY A O 16
ATOM 21447 N N . GLY A 1 10 ? -0.253 12.978 -2.676 1.00 0.00 10 GLY A N 16
ATOM 21448 C CA . GLY A 1 10 ? -1.140 13.689 -3.578 1.00 0.00 10 GLY A CA 16
ATOM 21449 C C . GLY A 1 10 ? -1.222 13.038 -4.944 1.00 0.00 10 GLY A C 16
ATOM 21450 O O . GLY A 1 10 ? -0.508 12.080 -5.243 1.00 0.00 10 GLY A O 16
ATOM 21454 N N . PRO A 1 11 ? -2.112 13.561 -5.800 1.00 0.00 11 PRO A N 16
ATOM 21455 C CA . PRO A 1 11 ? -2.307 13.039 -7.156 1.00 0.00 11 PRO A CA 16
ATOM 21456 C C . PRO A 1 11 ? -1.117 13.326 -8.065 1.00 0.00 11 PRO A C 16
ATOM 21457 O O . PRO A 1 11 ? -0.614 12.432 -8.745 1.00 0.00 11 PRO A O 16
ATOM 21468 N N . GLU A 1 12 ? -0.671 14.578 -8.070 1.00 0.00 12 GLU A N 16
ATOM 21469 C CA . GLU A 1 12 ? 0.460 14.982 -8.897 1.00 0.00 12 GLU A CA 16
ATOM 21470 C C . GLU A 1 12 ? 1.655 15.372 -8.031 1.00 0.00 12 GLU A C 16
ATOM 21471 O O . GLU A 1 12 ? 2.077 16.528 -8.023 1.00 0.00 12 GLU A O 16
ATOM 21483 N N . GLU A 1 13 ? 2.193 14.399 -7.302 1.00 0.00 13 GLU A N 16
ATOM 21484 C CA . GLU A 1 13 ? 3.337 14.641 -6.431 1.00 0.00 13 GLU A CA 16
ATOM 21485 C C . GLU A 1 13 ? 4.647 14.367 -7.165 1.00 0.00 13 GLU A C 16
ATOM 21486 O O . GLU A 1 13 ? 5.625 15.096 -7.003 1.00 0.00 13 GLU A O 16
ATOM 21498 N N . GLN A 1 14 ? 4.656 13.310 -7.972 1.00 0.00 14 GLN A N 16
ATOM 21499 C CA . GLN A 1 14 ? 5.845 12.939 -8.730 1.00 0.00 14 GLN A CA 16
ATOM 21500 C C . GLN A 1 14 ? 5.707 13.344 -10.193 1.00 0.00 14 GLN A C 16
ATOM 21501 O O . GLN A 1 14 ? 6.702 13.570 -10.881 1.00 0.00 14 GLN A O 16
ATOM 21515 N N . TRP A 1 15 ? 4.468 13.434 -10.662 1.00 0.00 15 TRP A N 16
ATOM 21516 C CA . TRP A 1 15 ? 4.199 13.812 -12.045 1.00 0.00 15 TRP A CA 16
ATOM 21517 C C . TRP A 1 15 ? 4.425 15.305 -12.255 1.00 0.00 15 TRP A C 16
ATOM 21518 O O . TRP A 1 15 ? 4.664 15.754 -13.375 1.00 0.00 15 TRP A O 16
ATOM 21539 N N . GLN A 1 16 ? 4.347 16.069 -11.170 1.00 0.00 16 GLN A N 16
ATOM 21540 C CA . GLN A 1 16 ? 4.542 17.513 -11.237 1.00 0.00 16 GLN A CA 16
ATOM 21541 C C . GLN A 1 16 ? 5.985 17.883 -10.907 1.00 0.00 16 GLN A C 16
ATOM 21542 O O . GLN A 1 16 ? 6.581 18.740 -11.559 1.00 0.00 16 GLN A O 16
ATOM 21556 N N . ARG A 1 17 ? 6.539 17.232 -9.889 1.00 0.00 17 ARG A N 16
ATOM 21557 C CA . ARG A 1 17 ? 7.911 17.494 -9.471 1.00 0.00 17 ARG A CA 16
ATOM 21558 C C . ARG A 1 17 ? 8.853 17.499 -10.671 1.00 0.00 17 ARG A C 16
ATOM 21559 O O . ARG A 1 17 ? 9.899 18.148 -10.649 1.00 0.00 17 ARG A O 16
ATOM 21580 N N . ALA A 1 18 ? 8.476 16.771 -11.717 1.00 0.00 18 ALA A N 16
ATOM 21581 C CA . ALA A 1 18 ? 9.286 16.692 -12.926 1.00 0.00 18 ALA A CA 16
ATOM 21582 C C . ALA A 1 18 ? 8.931 17.812 -13.898 1.00 0.00 18 ALA A C 16
ATOM 21583 O O . ALA A 1 18 ? 9.797 18.337 -14.598 1.00 0.00 18 ALA A O 16
ATOM 21590 N N . ILE A 1 19 ? 7.652 18.173 -13.937 1.00 0.00 19 ILE A N 16
ATOM 21591 C CA . ILE A 1 19 ? 7.184 19.231 -14.823 1.00 0.00 19 ILE A CA 16
ATOM 21592 C C . ILE A 1 19 ? 7.942 20.530 -14.576 1.00 0.00 19 ILE A C 16
ATOM 21593 O O . ILE A 1 19 ? 8.058 21.373 -15.467 1.00 0.00 19 ILE A O 16
ATOM 21609 N N . HIS A 1 20 ? 8.460 20.686 -13.362 1.00 0.00 20 HIS A N 16
ATOM 21610 C CA . HIS A 1 20 ? 9.210 21.883 -12.998 1.00 0.00 20 HIS A CA 16
ATOM 21611 C C . HIS A 1 20 ? 10.704 21.583 -12.914 1.00 0.00 20 HIS A C 16
ATOM 21612 O O . HIS A 1 20 ? 11.536 22.454 -13.163 1.00 0.00 20 HIS A O 16
ATOM 21626 N N . GLU A 1 21 ? 11.035 20.345 -12.560 1.00 0.00 21 GLU A N 16
ATOM 21627 C CA . GLU A 1 21 ? 12.428 19.932 -12.442 1.00 0.00 21 GLU A CA 16
ATOM 21628 C C . GLU A 1 21 ? 13.100 19.885 -13.811 1.00 0.00 21 GLU A C 16
ATOM 21629 O O . GLU A 1 21 ? 14.103 20.559 -14.046 1.00 0.00 21 GLU A O 16
ATOM 21641 N N . ARG A 1 22 ? 12.540 19.083 -14.711 1.00 0.00 22 ARG A N 16
ATOM 21642 C CA . ARG A 1 22 ? 13.085 18.946 -16.056 1.00 0.00 22 ARG A CA 16
ATOM 21643 C C . ARG A 1 22 ? 12.233 19.706 -17.068 1.00 0.00 22 ARG A C 16
ATOM 21644 O O . ARG A 1 22 ? 12.730 20.570 -17.789 1.00 0.00 22 ARG A O 16
ATOM 21665 N N . GLY A 1 23 ? 10.946 19.376 -17.117 1.00 0.00 23 GLY A N 16
ATOM 21666 C CA . GLY A 1 23 ? 10.045 20.036 -18.044 1.00 0.00 23 GLY A CA 16
ATOM 21667 C C . GLY A 1 23 ? 8.632 19.495 -17.964 1.00 0.00 23 GLY A C 16
ATOM 21668 O O . GLY A 1 23 ? 7.713 20.202 -17.551 1.00 0.00 23 GLY A O 16
ATOM 21672 N N . GLU A 1 24 ? 8.457 18.238 -18.361 1.00 0.00 24 GLU A N 16
ATOM 21673 C CA . GLU A 1 24 ? 7.145 17.605 -18.335 1.00 0.00 24 GLU A CA 16
ATOM 21674 C C . GLU A 1 24 ? 7.245 16.166 -17.837 1.00 0.00 24 GLU A C 16
ATOM 21675 O O . GLU A 1 24 ? 8.340 15.627 -17.681 1.00 0.00 24 GLU A O 16
ATOM 21687 N N . ALA A 1 25 ? 6.094 15.550 -17.589 1.00 0.00 25 ALA A N 16
ATOM 21688 C CA . ALA A 1 25 ? 6.051 14.174 -17.110 1.00 0.00 25 ALA A CA 16
ATOM 21689 C C . ALA A 1 25 ? 5.191 13.303 -18.019 1.00 0.00 25 ALA A C 16
ATOM 21690 O O . ALA A 1 25 ? 4.035 13.015 -17.708 1.00 0.00 25 ALA A O 16
ATOM 21697 N N . VAL A 1 26 ? 5.762 12.886 -19.145 1.00 0.00 26 VAL A N 16
ATOM 21698 C CA . VAL A 1 26 ? 5.047 12.047 -20.100 1.00 0.00 26 VAL A CA 16
ATOM 21699 C C . VAL A 1 26 ? 4.706 10.691 -19.492 1.00 0.00 26 VAL A C 16
ATOM 21700 O O . VAL A 1 26 ? 5.361 10.236 -18.554 1.00 0.00 26 VAL A O 16
ATOM 21713 N N . CYS A 1 27 ? 3.676 10.049 -20.033 1.00 0.00 27 CYS A N 16
ATOM 21714 C CA . CYS A 1 27 ? 3.246 8.744 -19.545 1.00 0.00 27 CYS A CA 16
ATOM 21715 C C . CYS A 1 27 ? 4.448 7.862 -19.219 1.00 0.00 27 CYS A C 16
ATOM 21716 O O . CYS A 1 27 ? 5.259 7.532 -20.084 1.00 0.00 27 CYS A O 16
ATOM 21723 N N . PRO A 1 28 ? 4.566 7.472 -17.941 1.00 0.00 28 PRO A N 16
ATOM 21724 C CA . PRO A 1 28 ? 5.664 6.623 -17.472 1.00 0.00 28 PRO A CA 16
ATOM 21725 C C . PRO A 1 28 ? 5.562 5.196 -18.001 1.00 0.00 28 PRO A C 16
ATOM 21726 O O . PRO A 1 28 ? 6.365 4.332 -17.647 1.00 0.00 28 PRO A O 16
ATOM 21737 N N . THR A 1 29 ? 4.568 4.955 -18.851 1.00 0.00 29 THR A N 16
ATOM 21738 C CA . THR A 1 29 ? 4.360 3.633 -19.428 1.00 0.00 29 THR A CA 16
ATOM 21739 C C . THR A 1 29 ? 4.846 3.582 -20.873 1.00 0.00 29 THR A C 16
ATOM 21740 O O . THR A 1 29 ? 5.724 2.790 -21.215 1.00 0.00 29 THR A O 16
ATOM 21751 N N . CYS A 1 30 ? 4.269 4.431 -21.716 1.00 0.00 30 CYS A N 16
ATOM 21752 C CA . CYS A 1 30 ? 4.643 4.483 -23.124 1.00 0.00 30 CYS A CA 16
ATOM 21753 C C . CYS A 1 30 ? 5.261 5.834 -23.474 1.00 0.00 30 CYS A C 16
ATOM 21754 O O . CYS A 1 30 ? 5.953 5.969 -24.482 1.00 0.00 30 CYS A O 16
ATOM 21761 N N . ASN A 1 31 ? 5.004 6.831 -22.633 1.00 0.00 31 ASN A N 16
ATOM 21762 C CA . ASN A 1 31 ? 5.535 8.172 -22.853 1.00 0.00 31 ASN A CA 16
ATOM 21763 C C . ASN A 1 31 ? 4.959 8.783 -24.126 1.00 0.00 31 ASN A C 16
ATOM 21764 O O . ASN A 1 31 ? 5.682 9.377 -24.925 1.00 0.00 31 ASN A O 16
ATOM 21775 N N . VAL A 1 32 ? 3.650 8.633 -24.308 1.00 0.00 32 VAL A N 16
ATOM 21776 C CA . VAL A 1 32 ? 2.976 9.171 -25.483 1.00 0.00 32 VAL A CA 16
ATOM 21777 C C . VAL A 1 32 ? 1.693 9.898 -25.096 1.00 0.00 32 VAL A C 16
ATOM 21778 O O . VAL A 1 32 ? 0.607 9.319 -25.120 1.00 0.00 32 VAL A O 16
ATOM 21791 N N . VAL A 1 33 ? 1.825 11.171 -24.738 1.00 0.00 33 VAL A N 16
ATOM 21792 C CA . VAL A 1 33 ? 0.677 11.979 -24.346 1.00 0.00 33 VAL A CA 16
ATOM 21793 C C . VAL A 1 33 ? 0.901 13.451 -24.676 1.00 0.00 33 VAL A C 16
ATOM 21794 O O . VAL A 1 33 ? 1.914 13.818 -25.273 1.00 0.00 33 VAL A O 16
ATOM 21807 N N . THR A 1 34 ? -0.050 14.292 -24.281 1.00 0.00 34 THR A N 16
ATOM 21808 C CA . THR A 1 34 ? 0.044 15.724 -24.534 1.00 0.00 34 THR A CA 16
ATOM 21809 C C . THR A 1 34 ? 1.250 16.330 -23.826 1.00 0.00 34 THR A C 16
ATOM 21810 O O . THR A 1 34 ? 1.659 15.860 -22.764 1.00 0.00 34 THR A O 16
ATOM 21821 N N . ARG A 1 35 ? 1.814 17.377 -24.419 1.00 0.00 35 ARG A N 16
ATOM 21822 C CA . ARG A 1 35 ? 2.974 18.047 -23.845 1.00 0.00 35 ARG A CA 16
ATOM 21823 C C . ARG A 1 35 ? 2.743 18.365 -22.370 1.00 0.00 35 ARG A C 16
ATOM 21824 O O . ARG A 1 35 ? 3.641 18.210 -21.542 1.00 0.00 35 ARG A O 16
ATOM 21845 N N . LYS A 1 36 ? 1.534 18.812 -22.050 1.00 0.00 36 LYS A N 16
ATOM 21846 C CA . LYS A 1 36 ? 1.182 19.152 -20.676 1.00 0.00 36 LYS A CA 16
ATOM 21847 C C . LYS A 1 36 ? 1.138 17.904 -19.801 1.00 0.00 36 LYS A C 16
ATOM 21848 O O . LYS A 1 36 ? 1.450 17.955 -18.610 1.00 0.00 36 LYS A O 16
ATOM 21867 N N . THR A 1 37 ? 0.751 16.781 -20.398 1.00 0.00 37 THR A N 16
ATOM 21868 C CA . THR A 1 37 ? 0.666 15.519 -19.673 1.00 0.00 37 THR A CA 16
ATOM 21869 C C . THR A 1 37 ? -0.155 15.672 -18.398 1.00 0.00 37 THR A C 16
ATOM 21870 O O . THR A 1 37 ? 0.160 15.072 -17.369 1.00 0.00 37 THR A O 16
ATOM 21881 N N . LEU A 1 38 ? -1.209 16.477 -18.471 1.00 0.00 38 LEU A N 16
ATOM 21882 C CA . LEU A 1 38 ? -2.077 16.707 -17.321 1.00 0.00 38 LEU A CA 16
ATOM 21883 C C . LEU A 1 38 ? -3.540 16.486 -17.691 1.00 0.00 38 LEU A C 16
ATOM 21884 O O . LEU A 1 38 ? -4.261 15.759 -17.007 1.00 0.00 38 LEU A O 16
ATOM 21900 N N . VAL A 1 39 ? -3.973 17.117 -18.778 1.00 0.00 39 VAL A N 16
ATOM 21901 C CA . VAL A 1 39 ? -5.349 16.987 -19.241 1.00 0.00 39 VAL A CA 16
ATOM 21902 C C . VAL A 1 39 ? -5.523 15.743 -20.105 1.00 0.00 39 VAL A C 16
ATOM 21903 O O . VAL A 1 39 ? -6.609 15.170 -20.177 1.00 0.00 39 VAL A O 16
ATOM 21916 N N . GLY A 1 40 ? -4.443 15.329 -20.761 1.00 0.00 40 GLY A N 16
ATOM 21917 C CA . GLY A 1 40 ? -4.496 14.155 -21.613 1.00 0.00 40 GLY A CA 16
ATOM 21918 C C . GLY A 1 40 ? -3.822 12.952 -20.984 1.00 0.00 40 GLY A C 16
ATOM 21919 O O . GLY A 1 40 ? -4.189 11.809 -21.262 1.00 0.00 40 GLY A O 16
ATOM 21923 N N . LEU A 1 41 ? -2.832 13.207 -20.136 1.00 0.00 41 LEU A N 16
ATOM 21924 C CA . LEU A 1 41 ? -2.103 12.135 -19.466 1.00 0.00 41 LEU A CA 16
ATOM 21925 C C . LEU A 1 41 ? -3.015 11.368 -18.514 1.00 0.00 41 LEU A C 16
ATOM 21926 O O . LEU A 1 41 ? -2.892 10.152 -18.364 1.00 0.00 41 LEU A O 16
ATOM 21942 N N . LYS A 1 42 ? -3.931 12.086 -17.874 1.00 0.00 42 LYS A N 16
ATOM 21943 C CA . LYS A 1 42 ? -4.867 11.474 -16.938 1.00 0.00 42 LYS A CA 16
ATOM 21944 C C . LYS A 1 42 ? -5.960 10.713 -17.682 1.00 0.00 42 LYS A C 16
ATOM 21945 O O . LYS A 1 42 ? -6.373 9.631 -17.262 1.00 0.00 42 LYS A O 16
ATOM 21964 N N . LYS A 1 43 ? -6.423 11.282 -18.789 1.00 0.00 43 LYS A N 16
ATOM 21965 C CA . LYS A 1 43 ? -7.466 10.657 -19.593 1.00 0.00 43 LYS A CA 16
ATOM 21966 C C . LYS A 1 43 ? -6.901 9.501 -20.413 1.00 0.00 43 LYS A C 16
ATOM 21967 O O . LYS A 1 43 ? -7.600 8.529 -20.699 1.00 0.00 43 LYS A O 16
ATOM 21986 N N . HIS A 1 44 ? -5.630 9.613 -20.788 1.00 0.00 44 HIS A N 16
ATOM 21987 C CA . HIS A 1 44 ? -4.971 8.576 -21.573 1.00 0.00 44 HIS A CA 16
ATOM 21988 C C . HIS A 1 44 ? -4.625 7.372 -20.702 1.00 0.00 44 HIS A C 16
ATOM 21989 O O . HIS A 1 44 ? -4.932 6.232 -21.052 1.00 0.00 44 HIS A O 16
ATOM 22003 N N . MET A 1 45 ? -3.985 7.633 -19.567 1.00 0.00 45 MET A N 16
ATOM 22004 C CA . MET A 1 45 ? -3.598 6.570 -18.646 1.00 0.00 45 MET A CA 16
ATOM 22005 C C . MET A 1 45 ? -4.788 5.671 -18.324 1.00 0.00 45 MET A C 16
ATOM 22006 O O . MET A 1 45 ? -4.620 4.489 -18.024 1.00 0.00 45 MET A O 16
ATOM 22020 N N . GLU A 1 46 ? -5.988 6.238 -18.388 1.00 0.00 46 GLU A N 16
ATOM 22021 C CA . GLU A 1 46 ? -7.204 5.487 -18.102 1.00 0.00 46 GLU A CA 16
ATOM 22022 C C . GLU A 1 46 ? -7.186 4.133 -18.807 1.00 0.00 46 GLU A C 16
ATOM 22023 O O . GLU A 1 46 ? -7.359 3.090 -18.177 1.00 0.00 46 GLU A O 16
ATOM 22035 N N . VAL A 1 47 ? -6.976 4.159 -20.119 1.00 0.00 47 VAL A N 16
ATOM 22036 C CA . VAL A 1 47 ? -6.935 2.936 -20.911 1.00 0.00 47 VAL A CA 16
ATOM 22037 C C . VAL A 1 47 ? -5.530 2.345 -20.937 1.00 0.00 47 VAL A C 16
ATOM 22038 O O . VAL A 1 47 ? -5.356 1.127 -20.897 1.00 0.00 47 VAL A O 16
ATOM 22051 N N . CYS A 1 48 ? -4.529 3.217 -21.004 1.00 0.00 48 CYS A N 16
ATOM 22052 C CA . CYS A 1 48 ? -3.137 2.783 -21.035 1.00 0.00 48 CYS A CA 16
ATOM 22053 C C . CYS A 1 48 ? -2.942 1.521 -20.199 1.00 0.00 48 CYS A C 16
ATOM 22054 O O . CYS A 1 48 ? -2.648 0.451 -20.732 1.00 0.00 48 CYS A O 16
ATOM 22061 N N . GLN A 1 49 ? -3.108 1.656 -18.887 1.00 0.00 49 GLN A N 16
ATOM 22062 C CA . GLN A 1 49 ? -2.950 0.527 -17.978 1.00 0.00 49 GLN A CA 16
ATOM 22063 C C . GLN A 1 49 ? -3.835 -0.641 -18.401 1.00 0.00 49 GLN A C 16
ATOM 22064 O O . GLN A 1 49 ? -3.408 -1.796 -18.385 1.00 0.00 49 GLN A O 16
ATOM 22078 N N . LYS A 1 50 ? -5.071 -0.334 -18.778 1.00 0.00 50 LYS A N 16
ATOM 22079 C CA . LYS A 1 50 ? -6.018 -1.357 -19.206 1.00 0.00 50 LYS A CA 16
ATOM 22080 C C . LYS A 1 50 ? -5.476 -2.133 -20.403 1.00 0.00 50 LYS A C 16
ATOM 22081 O O . LYS A 1 50 ? -5.715 -3.333 -20.537 1.00 0.00 50 LYS A O 16
ATOM 22100 N N . LEU A 1 51 ? -4.744 -1.440 -21.269 1.00 0.00 51 LEU A N 16
ATOM 22101 C CA . LEU A 1 51 ? -4.167 -2.065 -22.454 1.00 0.00 51 LEU A CA 16
ATOM 22102 C C . LEU A 1 51 ? -2.968 -2.932 -22.083 1.00 0.00 51 LEU A C 16
ATOM 22103 O O . LEU A 1 51 ? -2.968 -4.139 -22.319 1.00 0.00 51 LEU A O 16
ATOM 22119 N N . GLN A 1 52 ? -1.950 -2.307 -21.500 1.00 0.00 52 GLN A N 16
ATOM 22120 C CA . GLN A 1 52 ? -0.746 -3.022 -21.095 1.00 0.00 52 GLN A CA 16
ATOM 22121 C C . GLN A 1 52 ? -1.093 -4.394 -20.527 1.00 0.00 52 GLN A C 16
ATOM 22122 O O . GLN A 1 52 ? -0.443 -5.391 -20.844 1.00 0.00 52 GLN A O 16
ATOM 22136 N N . ASP A 1 53 ? -2.120 -4.438 -19.686 1.00 0.00 53 ASP A N 16
ATOM 22137 C CA . ASP A 1 53 ? -2.554 -5.688 -19.074 1.00 0.00 53 ASP A CA 16
ATOM 22138 C C . ASP A 1 53 ? -3.020 -6.680 -20.135 1.00 0.00 53 ASP A C 16
ATOM 22139 O O . ASP A 1 53 ? -2.618 -7.844 -20.130 1.00 0.00 53 ASP A O 16
ATOM 22148 N N . ALA A 1 54 ? -3.870 -6.212 -21.043 1.00 0.00 54 ALA A N 16
ATOM 22149 C CA . ALA A 1 54 ? -4.389 -7.057 -22.111 1.00 0.00 54 ALA A CA 16
ATOM 22150 C C . ALA A 1 54 ? -3.258 -7.619 -22.966 1.00 0.00 54 ALA A C 16
ATOM 22151 O O . ALA A 1 54 ? -3.192 -8.824 -23.213 1.00 0.00 54 ALA A O 16
ATOM 22158 N N . LEU A 1 55 ? -2.370 -6.739 -23.416 1.00 0.00 55 LEU A N 16
ATOM 22159 C CA . LEU A 1 55 ? -1.241 -7.147 -24.244 1.00 0.00 55 LEU A CA 16
ATOM 22160 C C . LEU A 1 55 ? -0.343 -8.128 -23.497 1.00 0.00 55 LEU A C 16
ATOM 22161 O O . LEU A 1 55 ? 0.178 -9.078 -24.081 1.00 0.00 55 LEU A O 16
ATOM 22177 N N . LYS A 1 56 ? -0.168 -7.892 -22.201 1.00 0.00 56 LYS A N 16
ATOM 22178 C CA . LYS A 1 56 ? 0.664 -8.755 -21.371 1.00 0.00 56 LYS A CA 16
ATOM 22179 C C . LYS A 1 56 ? 0.016 -10.125 -21.191 1.00 0.00 56 LYS A C 16
ATOM 22180 O O . LYS A 1 56 ? -1.095 -10.234 -20.672 1.00 0.00 56 LYS A O 16
ATOM 22199 N N . CYS A 1 57 ? 0.718 -11.167 -21.623 1.00 0.00 57 CYS A N 16
ATOM 22200 C CA . CYS A 1 57 ? 0.213 -12.530 -21.509 1.00 0.00 57 CYS A CA 16
ATOM 22201 C C . CYS A 1 57 ? 0.014 -12.916 -20.046 1.00 0.00 57 CYS A C 16
ATOM 22202 O O . CYS A 1 57 ? 0.427 -12.191 -19.142 1.00 0.00 57 CYS A O 16
ATOM 22209 N N . GLN A 1 58 ? -0.621 -14.062 -19.823 1.00 0.00 58 GLN A N 16
ATOM 22210 C CA . GLN A 1 58 ? -0.874 -14.544 -18.470 1.00 0.00 58 GLN A CA 16
ATOM 22211 C C . GLN A 1 58 ? -0.176 -15.878 -18.228 1.00 0.00 58 GLN A C 16
ATOM 22212 O O . GLN A 1 58 ? 0.360 -16.122 -17.146 1.00 0.00 58 GLN A O 16
ATOM 22226 N N . HIS A 1 59 ? -0.187 -16.738 -19.241 1.00 0.00 59 HIS A N 16
ATOM 22227 C CA . HIS A 1 59 ? 0.446 -18.048 -19.137 1.00 0.00 59 HIS A CA 16
ATOM 22228 C C . HIS A 1 59 ? 1.958 -17.911 -18.983 1.00 0.00 59 HIS A C 16
ATOM 22229 O O . HIS A 1 59 ? 2.579 -18.622 -18.193 1.00 0.00 59 HIS A O 16
ATOM 22243 N N . CYS A 1 60 ? 2.544 -16.992 -19.743 1.00 0.00 60 CYS A N 16
ATOM 22244 C CA . CYS A 1 60 ? 3.983 -16.762 -19.693 1.00 0.00 60 CYS A CA 16
ATOM 22245 C C . CYS A 1 60 ? 4.298 -15.438 -19.003 1.00 0.00 60 CYS A C 16
ATOM 22246 O O . CYS A 1 60 ? 5.421 -15.213 -18.552 1.00 0.00 60 CYS A O 16
ATOM 22253 N N . ARG A 1 61 ? 3.298 -14.565 -18.925 1.00 0.00 61 ARG A N 16
ATOM 22254 C CA . ARG A 1 61 ? 3.468 -13.263 -18.291 1.00 0.00 61 ARG A CA 16
ATOM 22255 C C . ARG A 1 61 ? 4.501 -12.425 -19.039 1.00 0.00 61 ARG A C 16
ATOM 22256 O O . ARG A 1 61 ? 5.437 -11.893 -18.441 1.00 0.00 61 ARG A O 16
ATOM 22277 N N . LYS A 1 62 ? 4.326 -12.312 -20.351 1.00 0.00 62 LYS A N 16
ATOM 22278 C CA . LYS A 1 62 ? 5.241 -11.538 -21.182 1.00 0.00 62 LYS A CA 16
ATOM 22279 C C . LYS A 1 62 ? 4.631 -10.191 -21.554 1.00 0.00 62 LYS A C 16
ATOM 22280 O O . LYS A 1 62 ? 3.442 -9.957 -21.338 1.00 0.00 62 LYS A O 16
ATOM 22299 N N . GLN A 1 63 ? 5.452 -9.309 -22.115 1.00 0.00 63 GLN A N 16
ATOM 22300 C CA . GLN A 1 63 ? 4.992 -7.985 -22.518 1.00 0.00 63 GLN A CA 16
ATOM 22301 C C . GLN A 1 63 ? 4.918 -7.873 -24.037 1.00 0.00 63 GLN A C 16
ATOM 22302 O O . GLN A 1 63 ? 5.758 -8.420 -24.752 1.00 0.00 63 GLN A O 16
ATOM 22316 N N . PHE A 1 64 ? 3.907 -7.161 -24.524 1.00 0.00 64 PHE A N 16
ATOM 22317 C CA . PHE A 1 64 ? 3.723 -6.978 -25.959 1.00 0.00 64 PHE A CA 16
ATOM 22318 C C . PHE A 1 64 ? 3.150 -5.596 -26.262 1.00 0.00 64 PHE A C 16
ATOM 22319 O O . PHE A 1 64 ? 2.328 -5.073 -25.509 1.00 0.00 64 PHE A O 16
ATOM 22336 N N . LYS A 1 65 ? 3.592 -5.010 -27.369 1.00 0.00 65 LYS A N 16
ATOM 22337 C CA . LYS A 1 65 ? 3.124 -3.689 -27.774 1.00 0.00 65 LYS A CA 16
ATOM 22338 C C . LYS A 1 65 ? 2.456 -3.745 -29.144 1.00 0.00 65 LYS A C 16
ATOM 22339 O O . LYS A 1 65 ? 2.534 -2.795 -29.923 1.00 0.00 65 LYS A O 16
ATOM 22358 N N . SER A 1 66 ? 1.797 -4.863 -29.431 1.00 0.00 66 SER A N 16
ATOM 22359 C CA . SER A 1 66 ? 1.116 -5.044 -30.707 1.00 0.00 66 SER A CA 16
ATOM 22360 C C . SER A 1 66 ? 0.180 -6.247 -30.659 1.00 0.00 66 SER A C 16
ATOM 22361 O O . SER A 1 66 ? 0.615 -7.380 -30.452 1.00 0.00 66 SER A O 16
ATOM 22369 N N . LYS A 1 67 ? -1.110 -5.993 -30.851 1.00 0.00 67 LYS A N 16
ATOM 22370 C CA . LYS A 1 67 ? -2.111 -7.054 -30.830 1.00 0.00 67 LYS A CA 16
ATOM 22371 C C . LYS A 1 67 ? -1.710 -8.197 -31.758 1.00 0.00 67 LYS A C 16
ATOM 22372 O O . LYS A 1 67 ? -1.781 -9.367 -31.382 1.00 0.00 67 LYS A O 16
ATOM 22391 N N . ALA A 1 68 ? -1.289 -7.850 -32.969 1.00 0.00 68 ALA A N 16
ATOM 22392 C CA . ALA A 1 68 ? -0.874 -8.847 -33.948 1.00 0.00 68 ALA A CA 16
ATOM 22393 C C . ALA A 1 68 ? 0.201 -9.765 -33.376 1.00 0.00 68 ALA A C 16
ATOM 22394 O O . ALA A 1 68 ? 0.200 -10.969 -33.625 1.00 0.00 68 ALA A O 16
ATOM 22401 N N . GLY A 1 69 ? 1.119 -9.186 -32.607 1.00 0.00 69 GLY A N 16
ATOM 22402 C CA . GLY A 1 69 ? 2.187 -9.966 -32.012 1.00 0.00 69 GLY A CA 16
ATOM 22403 C C . GLY A 1 69 ? 1.681 -10.942 -30.969 1.00 0.00 69 GLY A C 16
ATOM 22404 O O . GLY A 1 69 ? 2.030 -12.124 -30.992 1.00 0.00 69 GLY A O 16
ATOM 22408 N N . LEU A 1 70 ? 0.857 -10.450 -30.051 1.00 0.00 70 LEU A N 16
ATOM 22409 C CA . LEU A 1 70 ? 0.303 -11.286 -28.992 1.00 0.00 70 LEU A CA 16
ATOM 22410 C C . LEU A 1 70 ? -0.441 -12.483 -29.577 1.00 0.00 70 LEU A C 16
ATOM 22411 O O . LEU A 1 70 ? -0.367 -13.591 -29.049 1.00 0.00 70 LEU A O 16
ATOM 22427 N N . ASN A 1 71 ? -1.157 -12.250 -30.673 1.00 0.00 71 ASN A N 16
ATOM 22428 C CA . ASN A 1 71 ? -1.914 -13.309 -31.331 1.00 0.00 71 ASN A CA 16
ATOM 22429 C C . ASN A 1 71 ? -0.983 -14.403 -31.845 1.00 0.00 71 ASN A C 16
ATOM 22430 O O . ASN A 1 71 ? -1.223 -15.591 -31.625 1.00 0.00 71 ASN A O 16
ATOM 22441 N N . TYR A 1 72 ? 0.080 -13.995 -32.529 1.00 0.00 72 TYR A N 16
ATOM 22442 C CA . TYR A 1 72 ? 1.046 -14.941 -33.076 1.00 0.00 72 TYR A CA 16
ATOM 22443 C C . TYR A 1 72 ? 1.793 -15.663 -31.959 1.00 0.00 72 TYR A C 16
ATOM 22444 O O . TYR A 1 72 ? 2.066 -16.860 -32.051 1.00 0.00 72 TYR A O 16
ATOM 22462 N N . HIS A 1 73 ? 2.122 -14.925 -30.903 1.00 0.00 73 HIS A N 16
ATOM 22463 C CA . HIS A 1 73 ? 2.837 -15.494 -29.766 1.00 0.00 73 HIS A CA 16
ATOM 22464 C C . HIS A 1 73 ? 1.959 -16.490 -29.014 1.00 0.00 73 HIS A C 16
ATOM 22465 O O . HIS A 1 73 ? 2.396 -17.591 -28.678 1.00 0.00 73 HIS A O 16
ATOM 22479 N N . THR A 1 74 ? 0.717 -16.095 -28.752 1.00 0.00 74 THR A N 16
ATOM 22480 C CA . THR A 1 74 ? -0.223 -16.951 -28.038 1.00 0.00 74 THR A CA 16
ATOM 22481 C C . THR A 1 74 ? -0.422 -18.275 -28.766 1.00 0.00 74 THR A C 16
ATOM 22482 O O . THR A 1 74 ? -0.676 -19.305 -28.142 1.00 0.00 74 THR A O 16
ATOM 22493 N N . MET A 1 75 ? -0.305 -18.241 -30.090 1.00 0.00 75 MET A N 16
ATOM 22494 C CA . MET A 1 75 ? -0.471 -19.441 -30.902 1.00 0.00 75 MET A CA 16
ATOM 22495 C C . MET A 1 75 ? 0.860 -20.166 -31.079 1.00 0.00 75 MET A C 16
ATOM 22496 O O . MET A 1 75 ? 0.903 -21.393 -31.155 1.00 0.00 75 MET A O 16
ATOM 22510 N N . ALA A 1 76 ? 1.943 -19.399 -31.144 1.00 0.00 76 ALA A N 16
ATOM 22511 C CA . ALA A 1 76 ? 3.274 -19.969 -31.310 1.00 0.00 76 ALA A CA 16
ATOM 22512 C C . ALA A 1 76 ? 3.784 -20.563 -30.001 1.00 0.00 76 ALA A C 16
ATOM 22513 O O . ALA A 1 76 ? 4.057 -21.760 -29.918 1.00 0.00 76 ALA A O 16
ATOM 22520 N N . GLU A 1 77 ? 3.909 -19.718 -28.982 1.00 0.00 77 GLU A N 16
ATOM 22521 C CA . GLU A 1 77 ? 4.388 -20.162 -27.678 1.00 0.00 77 GLU A CA 16
ATOM 22522 C C . GLU A 1 77 ? 3.394 -21.122 -27.031 1.00 0.00 77 GLU A C 16
ATOM 22523 O O . GLU A 1 77 ? 3.754 -22.229 -26.630 1.00 0.00 77 GLU A O 16
ATOM 22535 N N . HIS A 1 78 ? 2.141 -20.689 -26.932 1.00 0.00 78 HIS A N 16
ATOM 22536 C CA . HIS A 1 78 ? 1.094 -21.509 -26.334 1.00 0.00 78 HIS A CA 16
ATOM 22537 C C . HIS A 1 78 ? 0.108 -21.991 -27.395 1.00 0.00 78 HIS A C 16
ATOM 22538 O O . HIS A 1 78 ? 0.292 -21.741 -28.586 1.00 0.00 78 HIS A O 16
ATOM 22552 N N . SER A 1 79 ? -0.936 -22.684 -26.954 1.00 0.00 79 SER A N 16
ATOM 22553 C CA . SER A 1 79 ? -1.948 -23.205 -27.866 1.00 0.00 79 SER A CA 16
ATOM 22554 C C . SER A 1 79 ? -1.364 -24.297 -28.758 1.00 0.00 79 SER A C 16
ATOM 22555 O O . SER A 1 79 ? -1.639 -24.346 -29.957 1.00 0.00 79 SER A O 16
ATOM 22563 N N . ALA A 1 80 ? -0.557 -25.169 -28.164 1.00 0.00 80 ALA A N 16
ATOM 22564 C CA . ALA A 1 80 ? 0.064 -26.261 -28.904 1.00 0.00 80 ALA A CA 16
ATOM 22565 C C . ALA A 1 80 ? 0.647 -27.304 -27.956 1.00 0.00 80 ALA A C 16
ATOM 22566 O O . ALA A 1 80 ? 1.441 -26.981 -27.072 1.00 0.00 80 ALA A O 16
ATOM 22573 N N . LYS A 1 81 ? 0.248 -28.557 -28.145 1.00 0.00 81 LYS A N 16
ATOM 22574 C CA . LYS A 1 81 ? 0.730 -29.649 -27.308 1.00 0.00 81 LYS A CA 16
ATOM 22575 C C . LYS A 1 81 ? 2.226 -29.510 -27.041 1.00 0.00 81 LYS A C 16
ATOM 22576 O O . LYS A 1 81 ? 2.971 -28.930 -27.832 1.00 0.00 81 LYS A O 16
ATOM 22595 N N . PRO A 1 82 ? 2.677 -30.055 -25.902 1.00 0.00 82 PRO A N 16
ATOM 22596 C CA . PRO A 1 82 ? 4.088 -30.006 -25.506 1.00 0.00 82 PRO A CA 16
ATOM 22597 C C . PRO A 1 82 ? 4.969 -30.883 -26.389 1.00 0.00 82 PRO A C 16
ATOM 22598 O O . PRO A 1 82 ? 4.470 -31.659 -27.204 1.00 0.00 82 PRO A O 16
ATOM 22609 N N . SER A 1 83 ? 6.281 -30.754 -26.222 1.00 0.00 83 SER A N 16
ATOM 22610 C CA . SER A 1 83 ? 7.232 -31.533 -27.007 1.00 0.00 83 SER A CA 16
ATOM 22611 C C . SER A 1 83 ? 7.113 -33.020 -26.684 1.00 0.00 83 SER A C 16
ATOM 22612 O O . SER A 1 83 ? 7.012 -33.855 -27.583 1.00 0.00 83 SER A O 16
ATOM 22620 N N . ASP A 1 84 ? 7.127 -33.342 -25.396 1.00 0.00 84 ASP A N 16
ATOM 22621 C CA . ASP A 1 84 ? 7.021 -34.727 -24.952 1.00 0.00 84 ASP A CA 16
ATOM 22622 C C . ASP A 1 84 ? 5.885 -35.443 -25.676 1.00 0.00 84 ASP A C 16
ATOM 22623 O O . ASP A 1 84 ? 4.720 -35.064 -25.551 1.00 0.00 84 ASP A O 16
ATOM 22632 N N . ALA A 1 85 ? 6.232 -36.479 -26.433 1.00 0.00 85 ALA A N 16
ATOM 22633 C CA . ALA A 1 85 ? 5.241 -37.248 -27.176 1.00 0.00 85 ALA A CA 16
ATOM 22634 C C . ALA A 1 85 ? 4.106 -37.706 -26.266 1.00 0.00 85 ALA A C 16
ATOM 22635 O O . ALA A 1 85 ? 2.933 -37.586 -26.615 1.00 0.00 85 ALA A O 16
ATOM 22642 N N . GLU A 1 86 ? 4.466 -38.231 -25.098 1.00 0.00 86 GLU A N 16
ATOM 22643 C CA . GLU A 1 86 ? 3.476 -38.708 -24.139 1.00 0.00 86 GLU A CA 16
ATOM 22644 C C . GLU A 1 86 ? 3.133 -37.621 -23.125 1.00 0.00 86 GLU A C 16
ATOM 22645 O O . GLU A 1 86 ? 4.017 -36.935 -22.611 1.00 0.00 86 GLU A O 16
ATOM 22657 N N . ALA A 1 87 ? 1.844 -37.469 -22.842 1.00 0.00 87 ALA A N 16
ATOM 22658 C CA . ALA A 1 87 ? 1.383 -36.467 -21.888 1.00 0.00 87 ALA A CA 16
ATOM 22659 C C . ALA A 1 87 ? 0.121 -36.932 -21.170 1.00 0.00 87 ALA A C 16
ATOM 22660 O O . ALA A 1 87 ? -0.741 -37.578 -21.765 1.00 0.00 87 ALA A O 16
ATOM 22667 N N . SER A 1 88 ? 0.019 -36.600 -19.887 1.00 0.00 88 SER A N 16
ATOM 22668 C CA . SER A 1 88 ? -1.136 -36.987 -19.086 1.00 0.00 88 SER A CA 16
ATOM 22669 C C . SER A 1 88 ? -2.430 -36.797 -19.872 1.00 0.00 88 SER A C 16
ATOM 22670 O O . SER A 1 88 ? -2.602 -35.801 -20.573 1.00 0.00 88 SER A O 16
ATOM 22678 N N . GLU A 1 89 ? -3.337 -37.762 -19.749 1.00 0.00 89 GLU A N 16
ATOM 22679 C CA . GLU A 1 89 ? -4.615 -37.702 -20.448 1.00 0.00 89 GLU A CA 16
ATOM 22680 C C . GLU A 1 89 ? -5.411 -36.472 -20.021 1.00 0.00 89 GLU A C 16
ATOM 22681 O O . GLU A 1 89 ? -5.650 -36.255 -18.834 1.00 0.00 89 GLU A O 16
ATOM 22693 N N . GLY A 1 90 ? -5.819 -35.669 -21.000 1.00 0.00 90 GLY A N 16
ATOM 22694 C CA . GLY A 1 90 ? -6.583 -34.471 -20.706 1.00 0.00 90 GLY A CA 16
ATOM 22695 C C . GLY A 1 90 ? -6.222 -33.315 -21.617 1.00 0.00 90 GLY A C 16
ATOM 22696 O O . GLY A 1 90 ? -5.710 -32.293 -21.162 1.00 0.00 90 GLY A O 16
ATOM 22700 N N . GLY A 1 91 ? -6.487 -33.477 -22.910 1.00 0.00 91 GLY A N 16
ATOM 22701 C CA . GLY A 1 91 ? -6.178 -32.431 -23.867 1.00 0.00 91 GLY A CA 16
ATOM 22702 C C . GLY A 1 91 ? -7.206 -32.338 -24.977 1.00 0.00 91 GLY A C 16
ATOM 22703 O O . GLY A 1 91 ? -8.291 -32.909 -24.875 1.00 0.00 91 GLY A O 16
ATOM 22707 N N . GLU A 1 92 ? -6.865 -31.614 -26.039 1.00 0.00 92 GLU A N 16
ATOM 22708 C CA . GLU A 1 92 ? -7.769 -31.447 -27.171 1.00 0.00 92 GLU A CA 16
ATOM 22709 C C . GLU A 1 92 ? -7.470 -32.471 -28.262 1.00 0.00 92 GLU A C 16
ATOM 22710 O O . GLU A 1 92 ? -6.348 -32.962 -28.376 1.00 0.00 92 GLU A O 16
ATOM 22722 N N . SER A 1 93 ? -8.484 -32.788 -29.061 1.00 0.00 93 SER A N 16
ATOM 22723 C CA . SER A 1 93 ? -8.332 -33.756 -30.141 1.00 0.00 93 SER A CA 16
ATOM 22724 C C . SER A 1 93 ? -8.594 -33.105 -31.496 1.00 0.00 93 SER A C 16
ATOM 22725 O O . SER A 1 93 ? -9.743 -32.907 -31.890 1.00 0.00 93 SER A O 16
ATOM 22733 N N . GLY A 1 94 ? -7.519 -32.775 -32.205 1.00 0.00 94 GLY A N 16
ATOM 22734 C CA . GLY A 1 94 ? -7.653 -32.149 -33.507 1.00 0.00 94 GLY A CA 16
ATOM 22735 C C . GLY A 1 94 ? -6.505 -32.492 -34.436 1.00 0.00 94 GLY A C 16
ATOM 22736 O O . GLY A 1 94 ? -6.014 -33.621 -34.460 1.00 0.00 94 GLY A O 16
ATOM 22740 N N . PRO A 1 95 ? -6.061 -31.502 -35.224 1.00 0.00 95 PRO A N 16
ATOM 22741 C CA . PRO A 1 95 ? -4.959 -31.681 -36.175 1.00 0.00 95 PRO A CA 16
ATOM 22742 C C . PRO A 1 95 ? -3.615 -31.861 -35.477 1.00 0.00 95 PRO A C 16
ATOM 22743 O O . PRO A 1 95 ? -3.433 -31.429 -34.339 1.00 0.00 95 PRO A O 16
ATOM 22754 N N . SER A 1 96 ? -2.676 -32.501 -36.167 1.00 0.00 96 SER A N 16
ATOM 22755 C CA . SER A 1 96 ? -1.350 -32.741 -35.611 1.00 0.00 96 SER A CA 16
ATOM 22756 C C . SER A 1 96 ? -0.288 -32.710 -36.707 1.00 0.00 96 SER A C 16
ATOM 22757 O O . SER A 1 96 ? -0.277 -33.557 -37.600 1.00 0.00 96 SER A O 16
ATOM 22765 N N . SER A 1 97 ? 0.603 -31.727 -36.631 1.00 0.00 97 SER A N 16
ATOM 22766 C CA . SER A 1 97 ? 1.667 -31.582 -37.618 1.00 0.00 97 SER A CA 16
ATOM 22767 C C . SER A 1 97 ? 2.515 -32.848 -37.692 1.00 0.00 97 SER A C 16
ATOM 22768 O O . SER A 1 97 ? 2.653 -33.455 -38.753 1.00 0.00 97 SER A O 16
ATOM 22776 N N . GLY A 1 98 ? 3.082 -33.240 -36.556 1.00 0.00 98 GLY A N 16
ATOM 22777 C CA . GLY A 1 98 ? 3.910 -34.431 -36.512 1.00 0.00 98 GLY A CA 16
ATOM 22778 C C . GLY A 1 98 ? 5.391 -34.110 -36.559 1.00 0.00 98 GLY A C 16
ATOM 22779 O O . GLY A 1 98 ? 5.784 -33.022 -36.980 1.00 0.00 98 GLY A O 16
ATOM 22785 N N . GLY A 1 1 ? 5.231 34.091 -15.666 1.00 0.00 1 GLY A N 17
ATOM 22786 C CA . GLY A 1 1 ? 3.786 34.234 -15.655 1.00 0.00 1 GLY A CA 17
ATOM 22787 C C . GLY A 1 1 ? 3.080 33.029 -16.243 1.00 0.00 1 GLY A C 17
ATOM 22788 O O . GLY A 1 1 ? 3.365 32.622 -17.370 1.00 0.00 1 GLY A O 17
ATOM 22792 N N . SER A 1 2 ? 2.156 32.455 -15.479 1.00 0.00 2 SER A N 17
ATOM 22793 C CA . SER A 1 2 ? 1.410 31.286 -15.929 1.00 0.00 2 SER A CA 17
ATOM 22794 C C . SER A 1 2 ? -0.087 31.477 -15.707 1.00 0.00 2 SER A C 17
ATOM 22795 O O . SER A 1 2 ? -0.517 31.893 -14.631 1.00 0.00 2 SER A O 17
ATOM 22803 N N . SER A 1 3 ? -0.875 31.170 -16.732 1.00 0.00 3 SER A N 17
ATOM 22804 C CA . SER A 1 3 ? -2.324 31.312 -16.651 1.00 0.00 3 SER A CA 17
ATOM 22805 C C . SER A 1 3 ? -2.999 30.696 -17.873 1.00 0.00 3 SER A C 17
ATOM 22806 O O . SER A 1 3 ? -2.556 30.889 -19.004 1.00 0.00 3 SER A O 17
ATOM 22814 N N . GLY A 1 4 ? -4.076 29.953 -17.635 1.00 0.00 4 GLY A N 17
ATOM 22815 C CA . GLY A 1 4 ? -4.796 29.320 -18.725 1.00 0.00 4 GLY A CA 17
ATOM 22816 C C . GLY A 1 4 ? -5.857 28.355 -18.235 1.00 0.00 4 GLY A C 17
ATOM 22817 O O . GLY A 1 4 ? -7.051 28.648 -18.304 1.00 0.00 4 GLY A O 17
ATOM 22821 N N . SER A 1 5 ? -5.422 27.201 -17.741 1.00 0.00 5 SER A N 17
ATOM 22822 C CA . SER A 1 5 ? -6.344 26.187 -17.243 1.00 0.00 5 SER A CA 17
ATOM 22823 C C . SER A 1 5 ? -7.464 26.825 -16.426 1.00 0.00 5 SER A C 17
ATOM 22824 O O . SER A 1 5 ? -7.365 27.980 -16.013 1.00 0.00 5 SER A O 17
ATOM 22832 N N . SER A 1 6 ? -8.529 26.063 -16.197 1.00 0.00 6 SER A N 17
ATOM 22833 C CA . SER A 1 6 ? -9.670 26.553 -15.433 1.00 0.00 6 SER A CA 17
ATOM 22834 C C . SER A 1 6 ? -9.333 26.638 -13.947 1.00 0.00 6 SER A C 17
ATOM 22835 O O . SER A 1 6 ? -9.493 27.685 -13.322 1.00 0.00 6 SER A O 17
ATOM 22843 N N . GLY A 1 7 ? -8.864 25.527 -13.389 1.00 0.00 7 GLY A N 17
ATOM 22844 C CA . GLY A 1 7 ? -8.511 25.495 -11.981 1.00 0.00 7 GLY A CA 17
ATOM 22845 C C . GLY A 1 7 ? -7.934 24.159 -11.557 1.00 0.00 7 GLY A C 17
ATOM 22846 O O . GLY A 1 7 ? -8.252 23.114 -12.125 1.00 0.00 7 GLY A O 17
ATOM 22850 N N . PRO A 1 8 ? -7.063 24.183 -10.538 1.00 0.00 8 PRO A N 17
ATOM 22851 C CA . PRO A 1 8 ? -6.421 22.973 -10.017 1.00 0.00 8 PRO A CA 17
ATOM 22852 C C . PRO A 1 8 ? -7.403 22.065 -9.285 1.00 0.00 8 PRO A C 17
ATOM 22853 O O . PRO A 1 8 ? -8.194 22.524 -8.462 1.00 0.00 8 PRO A O 17
ATOM 22864 N N . GLY A 1 9 ? -7.347 20.772 -9.590 1.00 0.00 9 GLY A N 17
ATOM 22865 C CA . GLY A 1 9 ? -8.237 19.819 -8.952 1.00 0.00 9 GLY A CA 17
ATOM 22866 C C . GLY A 1 9 ? -7.783 18.386 -9.138 1.00 0.00 9 GLY A C 17
ATOM 22867 O O . GLY A 1 9 ? -8.397 17.624 -9.884 1.00 0.00 9 GLY A O 17
ATOM 22871 N N . GLY A 1 10 ? -6.701 18.016 -8.459 1.00 0.00 10 GLY A N 17
ATOM 22872 C CA . GLY A 1 10 ? -6.182 16.665 -8.568 1.00 0.00 10 GLY A CA 17
ATOM 22873 C C . GLY A 1 10 ? -4.709 16.580 -8.218 1.00 0.00 10 GLY A C 17
ATOM 22874 O O . GLY A 1 10 ? -4.082 17.568 -7.835 1.00 0.00 10 GLY A O 17
ATOM 22878 N N . PRO A 1 11 ? -4.135 15.374 -8.347 1.00 0.00 11 PRO A N 17
ATOM 22879 C CA . PRO A 1 11 ? -2.721 15.135 -8.045 1.00 0.00 11 PRO A CA 17
ATOM 22880 C C . PRO A 1 11 ? -1.792 15.794 -9.059 1.00 0.00 11 PRO A C 17
ATOM 22881 O O . PRO A 1 11 ? -1.433 15.191 -10.069 1.00 0.00 11 PRO A O 17
ATOM 22892 N N . GLU A 1 12 ? -1.407 17.036 -8.781 1.00 0.00 12 GLU A N 17
ATOM 22893 C CA . GLU A 1 12 ? -0.519 17.776 -9.670 1.00 0.00 12 GLU A CA 17
ATOM 22894 C C . GLU A 1 12 ? 0.591 18.465 -8.881 1.00 0.00 12 GLU A C 17
ATOM 22895 O O . GLU A 1 12 ? 0.904 19.631 -9.121 1.00 0.00 12 GLU A O 17
ATOM 22907 N N . GLU A 1 13 ? 1.179 17.735 -7.939 1.00 0.00 13 GLU A N 17
ATOM 22908 C CA . GLU A 1 13 ? 2.253 18.276 -7.114 1.00 0.00 13 GLU A CA 17
ATOM 22909 C C . GLU A 1 13 ? 3.618 17.902 -7.683 1.00 0.00 13 GLU A C 17
ATOM 22910 O O . GLU A 1 13 ? 4.418 18.772 -8.028 1.00 0.00 13 GLU A O 17
ATOM 22922 N N . GLN A 1 14 ? 3.877 16.602 -7.779 1.00 0.00 14 GLN A N 17
ATOM 22923 C CA . GLN A 1 14 ? 5.146 16.112 -8.305 1.00 0.00 14 GLN A CA 17
ATOM 22924 C C . GLN A 1 14 ? 5.250 16.374 -9.804 1.00 0.00 14 GLN A C 17
ATOM 22925 O O . GLN A 1 14 ? 6.271 16.862 -10.289 1.00 0.00 14 GLN A O 17
ATOM 22939 N N . TRP A 1 15 ? 4.190 16.045 -10.532 1.00 0.00 15 TRP A N 17
ATOM 22940 C CA . TRP A 1 15 ? 4.163 16.243 -11.977 1.00 0.00 15 TRP A CA 17
ATOM 22941 C C . TRP A 1 15 ? 4.445 17.699 -12.331 1.00 0.00 15 TRP A C 17
ATOM 22942 O O . TRP A 1 15 ? 5.198 17.985 -13.262 1.00 0.00 15 TRP A O 17
ATOM 22963 N N . GLN A 1 16 ? 3.838 18.615 -11.583 1.00 0.00 16 GLN A N 17
ATOM 22964 C CA . GLN A 1 16 ? 4.025 20.041 -11.820 1.00 0.00 16 GLN A CA 17
ATOM 22965 C C . GLN A 1 16 ? 5.457 20.462 -11.507 1.00 0.00 16 GLN A C 17
ATOM 22966 O O . GLN A 1 16 ? 5.948 21.463 -12.029 1.00 0.00 16 GLN A O 17
ATOM 22980 N N . ARG A 1 17 ? 6.121 19.691 -10.652 1.00 0.00 17 ARG A N 17
ATOM 22981 C CA . ARG A 1 17 ? 7.497 19.984 -10.269 1.00 0.00 17 ARG A CA 17
ATOM 22982 C C . ARG A 1 17 ? 8.479 19.415 -11.288 1.00 0.00 17 ARG A C 17
ATOM 22983 O O . ARG A 1 17 ? 9.477 20.050 -11.625 1.00 0.00 17 ARG A O 17
ATOM 23004 N N . ALA A 1 18 ? 8.189 18.212 -11.774 1.00 0.00 18 ALA A N 17
ATOM 23005 C CA . ALA A 1 18 ? 9.045 17.558 -12.755 1.00 0.00 18 ALA A CA 17
ATOM 23006 C C . ALA A 1 18 ? 8.848 18.158 -14.143 1.00 0.00 18 ALA A C 17
ATOM 23007 O O . ALA A 1 18 ? 9.740 18.094 -14.990 1.00 0.00 18 ALA A O 17
ATOM 23014 N N . ILE A 1 19 ? 7.674 18.739 -14.370 1.00 0.00 19 ILE A N 17
ATOM 23015 C CA . ILE A 1 19 ? 7.362 19.351 -15.656 1.00 0.00 19 ILE A CA 17
ATOM 23016 C C . ILE A 1 19 ? 8.257 20.556 -15.924 1.00 0.00 19 ILE A C 17
ATOM 23017 O O . ILE A 1 19 ? 8.932 20.625 -16.951 1.00 0.00 19 ILE A O 17
ATOM 23033 N N . HIS A 1 20 ? 8.258 21.504 -14.992 1.00 0.00 20 HIS A N 17
ATOM 23034 C CA . HIS A 1 20 ? 9.072 22.707 -15.126 1.00 0.00 20 HIS A CA 17
ATOM 23035 C C . HIS A 1 20 ? 10.553 22.382 -14.953 1.00 0.00 20 HIS A C 17
ATOM 23036 O O . HIS A 1 20 ? 11.410 22.991 -15.593 1.00 0.00 20 HIS A O 17
ATOM 23050 N N . GLU A 1 21 ? 10.845 21.421 -14.083 1.00 0.00 21 GLU A N 17
ATOM 23051 C CA . GLU A 1 21 ? 12.223 21.018 -13.825 1.00 0.00 21 GLU A CA 17
ATOM 23052 C C . GLU A 1 21 ? 12.898 20.538 -15.107 1.00 0.00 21 GLU A C 17
ATOM 23053 O O . GLU A 1 21 ? 13.941 21.058 -15.503 1.00 0.00 21 GLU A O 17
ATOM 23065 N N . ARG A 1 22 ? 12.295 19.542 -15.749 1.00 0.00 22 ARG A N 17
ATOM 23066 C CA . ARG A 1 22 ? 12.839 18.991 -16.984 1.00 0.00 22 ARG A CA 17
ATOM 23067 C C . ARG A 1 22 ? 12.144 19.594 -18.201 1.00 0.00 22 ARG A C 17
ATOM 23068 O O . ARG A 1 22 ? 12.765 20.292 -19.002 1.00 0.00 22 ARG A O 17
ATOM 23089 N N . GLY A 1 23 ? 10.849 19.319 -18.334 1.00 0.00 23 GLY A N 17
ATOM 23090 C CA . GLY A 1 23 ? 10.091 19.842 -19.456 1.00 0.00 23 GLY A CA 17
ATOM 23091 C C . GLY A 1 23 ? 8.651 19.370 -19.452 1.00 0.00 23 GLY A C 17
ATOM 23092 O O . GLY A 1 23 ? 7.732 20.160 -19.668 1.00 0.00 23 GLY A O 17
ATOM 23096 N N . GLU A 1 24 ? 8.453 18.079 -19.207 1.00 0.00 24 GLU A N 17
ATOM 23097 C CA . GLU A 1 24 ? 7.113 17.503 -19.179 1.00 0.00 24 GLU A CA 17
ATOM 23098 C C . GLU A 1 24 ? 7.130 16.117 -18.541 1.00 0.00 24 GLU A C 17
ATOM 23099 O O . GLU A 1 24 ? 8.151 15.430 -18.551 1.00 0.00 24 GLU A O 17
ATOM 23111 N N . ALA A 1 25 ? 5.991 15.714 -17.988 1.00 0.00 25 ALA A N 17
ATOM 23112 C CA . ALA A 1 25 ? 5.873 14.410 -17.347 1.00 0.00 25 ALA A CA 17
ATOM 23113 C C . ALA A 1 25 ? 5.065 13.446 -18.208 1.00 0.00 25 ALA A C 17
ATOM 23114 O O . ALA A 1 25 ? 3.856 13.297 -18.025 1.00 0.00 25 ALA A O 17
ATOM 23121 N N . VAL A 1 26 ? 5.739 12.792 -19.149 1.00 0.00 26 VAL A N 17
ATOM 23122 C CA . VAL A 1 26 ? 5.083 11.842 -20.039 1.00 0.00 26 VAL A CA 17
ATOM 23123 C C . VAL A 1 26 ? 4.651 10.590 -19.284 1.00 0.00 26 VAL A C 17
ATOM 23124 O O . VAL A 1 26 ? 5.165 10.294 -18.205 1.00 0.00 26 VAL A O 17
ATOM 23137 N N . CYS A 1 27 ? 3.703 9.856 -19.858 1.00 0.00 27 CYS A N 17
ATOM 23138 C CA . CYS A 1 27 ? 3.201 8.635 -19.241 1.00 0.00 27 CYS A CA 17
ATOM 23139 C C . CYS A 1 27 ? 4.352 7.722 -18.827 1.00 0.00 27 CYS A C 17
ATOM 23140 O O . CYS A 1 27 ? 5.136 7.256 -19.654 1.00 0.00 27 CYS A O 17
ATOM 23147 N N . PRO A 1 28 ? 4.457 7.460 -17.515 1.00 0.00 28 PRO A N 17
ATOM 23148 C CA . PRO A 1 28 ? 5.507 6.601 -16.961 1.00 0.00 28 PRO A CA 17
ATOM 23149 C C . PRO A 1 28 ? 5.317 5.136 -17.338 1.00 0.00 28 PRO A C 17
ATOM 23150 O O . PRO A 1 28 ? 6.017 4.257 -16.834 1.00 0.00 28 PRO A O 17
ATOM 23161 N N . THR A 1 29 ? 4.365 4.878 -18.230 1.00 0.00 29 THR A N 17
ATOM 23162 C CA . THR A 1 29 ? 4.082 3.519 -18.675 1.00 0.00 29 THR A CA 17
ATOM 23163 C C . THR A 1 29 ? 4.513 3.313 -20.122 1.00 0.00 29 THR A C 17
ATOM 23164 O O . THR A 1 29 ? 5.108 2.290 -20.464 1.00 0.00 29 THR A O 17
ATOM 23175 N N . CYS A 1 30 ? 4.211 4.291 -20.969 1.00 0.00 30 CYS A N 17
ATOM 23176 C CA . CYS A 1 30 ? 4.568 4.218 -22.381 1.00 0.00 30 CYS A CA 17
ATOM 23177 C C . CYS A 1 30 ? 5.359 5.451 -22.807 1.00 0.00 30 CYS A C 17
ATOM 23178 O O . CYS A 1 30 ? 6.146 5.400 -23.751 1.00 0.00 30 CYS A O 17
ATOM 23185 N N . ASN A 1 31 ? 5.144 6.557 -22.103 1.00 0.00 31 ASN A N 17
ATOM 23186 C CA . ASN A 1 31 ? 5.837 7.804 -22.408 1.00 0.00 31 ASN A CA 17
ATOM 23187 C C . ASN A 1 31 ? 5.277 8.442 -23.676 1.00 0.00 31 ASN A C 17
ATOM 23188 O O . ASN A 1 31 ? 6.021 8.990 -24.489 1.00 0.00 31 ASN A O 17
ATOM 23199 N N . VAL A 1 32 ? 3.960 8.366 -23.838 1.00 0.00 32 VAL A N 17
ATOM 23200 C CA . VAL A 1 32 ? 3.299 8.936 -25.006 1.00 0.00 32 VAL A CA 17
ATOM 23201 C C . VAL A 1 32 ? 1.941 9.524 -24.636 1.00 0.00 32 VAL A C 17
ATOM 23202 O O . VAL A 1 32 ? 1.009 8.796 -24.297 1.00 0.00 32 VAL A O 17
ATOM 23215 N N . VAL A 1 33 ? 1.837 10.847 -24.704 1.00 0.00 33 VAL A N 17
ATOM 23216 C CA . VAL A 1 33 ? 0.593 11.534 -24.379 1.00 0.00 33 VAL A CA 17
ATOM 23217 C C . VAL A 1 33 ? 0.644 12.996 -24.808 1.00 0.00 33 VAL A C 17
ATOM 23218 O O . VAL A 1 33 ? 1.607 13.438 -25.435 1.00 0.00 33 VAL A O 17
ATOM 23231 N N . THR A 1 34 ? -0.401 13.744 -24.467 1.00 0.00 34 THR A N 17
ATOM 23232 C CA . THR A 1 34 ? -0.476 15.157 -24.817 1.00 0.00 34 THR A CA 17
ATOM 23233 C C . THR A 1 34 ? 0.809 15.886 -24.443 1.00 0.00 34 THR A C 17
ATOM 23234 O O . THR A 1 34 ? 1.512 15.487 -23.515 1.00 0.00 34 THR A O 17
ATOM 23245 N N . ARG A 1 35 ? 1.110 16.956 -25.171 1.00 0.00 35 ARG A N 17
ATOM 23246 C CA . ARG A 1 35 ? 2.312 17.741 -24.915 1.00 0.00 35 ARG A CA 17
ATOM 23247 C C . ARG A 1 35 ? 2.454 18.048 -23.427 1.00 0.00 35 ARG A C 17
ATOM 23248 O O . ARG A 1 35 ? 3.438 17.665 -22.794 1.00 0.00 35 ARG A O 17
ATOM 23269 N N . LYS A 1 36 ? 1.465 18.744 -22.875 1.00 0.00 36 LYS A N 17
ATOM 23270 C CA . LYS A 1 36 ? 1.478 19.103 -21.462 1.00 0.00 36 LYS A CA 17
ATOM 23271 C C . LYS A 1 36 ? 1.455 17.856 -20.584 1.00 0.00 36 LYS A C 17
ATOM 23272 O O . LYS A 1 36 ? 1.821 17.904 -19.409 1.00 0.00 36 LYS A O 17
ATOM 23291 N N . THR A 1 37 ? 1.023 16.739 -21.161 1.00 0.00 37 THR A N 17
ATOM 23292 C CA . THR A 1 37 ? 0.952 15.480 -20.430 1.00 0.00 37 THR A CA 17
ATOM 23293 C C . THR A 1 37 ? 0.222 15.654 -19.103 1.00 0.00 37 THR A C 17
ATOM 23294 O O . THR A 1 37 ? 0.642 15.117 -18.077 1.00 0.00 37 THR A O 17
ATOM 23305 N N . LEU A 1 38 ? -0.872 16.406 -19.130 1.00 0.00 38 LEU A N 17
ATOM 23306 C CA . LEU A 1 38 ? -1.662 16.651 -17.928 1.00 0.00 38 LEU A CA 17
ATOM 23307 C C . LEU A 1 38 ? -3.147 16.436 -18.199 1.00 0.00 38 LEU A C 17
ATOM 23308 O O . LEU A 1 38 ? -3.787 15.588 -17.576 1.00 0.00 38 LEU A O 17
ATOM 23324 N N . VAL A 1 39 ? -3.690 17.209 -19.134 1.00 0.00 39 VAL A N 17
ATOM 23325 C CA . VAL A 1 39 ? -5.100 17.101 -19.491 1.00 0.00 39 VAL A CA 17
ATOM 23326 C C . VAL A 1 39 ? -5.411 15.737 -20.096 1.00 0.00 39 VAL A C 17
ATOM 23327 O O . VAL A 1 39 ? -6.497 15.192 -19.900 1.00 0.00 39 VAL A O 17
ATOM 23340 N N . GLY A 1 40 ? -4.449 15.189 -20.832 1.00 0.00 40 GLY A N 17
ATOM 23341 C CA . GLY A 1 40 ? -4.640 13.892 -21.455 1.00 0.00 40 GLY A CA 17
ATOM 23342 C C . GLY A 1 40 ? -3.977 12.772 -20.676 1.00 0.00 40 GLY A C 17
ATOM 23343 O O . GLY A 1 40 ? -4.399 11.618 -20.754 1.00 0.00 40 GLY A O 17
ATOM 23347 N N . LEU A 1 41 ? -2.936 13.112 -19.925 1.00 0.00 41 LEU A N 17
ATOM 23348 C CA . LEU A 1 41 ? -2.212 12.126 -19.130 1.00 0.00 41 LEU A CA 17
ATOM 23349 C C . LEU A 1 41 ? -3.137 11.457 -18.118 1.00 0.00 41 LEU A C 17
ATOM 23350 O O . LEU A 1 41 ? -3.034 10.257 -17.865 1.00 0.00 41 LEU A O 17
ATOM 23366 N N . LYS A 1 42 ? -4.043 12.241 -17.544 1.00 0.00 42 LYS A N 17
ATOM 23367 C CA . LYS A 1 42 ? -4.990 11.725 -16.562 1.00 0.00 42 LYS A CA 17
ATOM 23368 C C . LYS A 1 42 ? -6.086 10.909 -17.240 1.00 0.00 42 LYS A C 17
ATOM 23369 O O . LYS A 1 42 ? -6.490 9.858 -16.742 1.00 0.00 42 LYS A O 17
ATOM 23388 N N . LYS A 1 43 ? -6.563 11.399 -18.379 1.00 0.00 43 LYS A N 17
ATOM 23389 C CA . LYS A 1 43 ? -7.610 10.715 -19.128 1.00 0.00 43 LYS A CA 17
ATOM 23390 C C . LYS A 1 43 ? -7.047 9.508 -19.872 1.00 0.00 43 LYS A C 17
ATOM 23391 O O . LYS A 1 43 ? -7.781 8.581 -20.216 1.00 0.00 43 LYS A O 17
ATOM 23410 N N . HIS A 1 44 ? -5.741 9.526 -20.117 1.00 0.00 44 HIS A N 17
ATOM 23411 C CA . HIS A 1 44 ? -5.079 8.432 -20.819 1.00 0.00 44 HIS A CA 17
ATOM 23412 C C . HIS A 1 44 ? -4.629 7.352 -19.840 1.00 0.00 44 HIS A C 17
ATOM 23413 O O . HIS A 1 44 ? -4.923 6.172 -20.024 1.00 0.00 44 HIS A O 17
ATOM 23427 N N . MET A 1 45 ? -3.912 7.765 -18.799 1.00 0.00 45 MET A N 17
ATOM 23428 C CA . MET A 1 45 ? -3.421 6.833 -17.792 1.00 0.00 45 MET A CA 17
ATOM 23429 C C . MET A 1 45 ? -4.537 5.908 -17.317 1.00 0.00 45 MET A C 17
ATOM 23430 O O . MET A 1 45 ? -4.277 4.825 -16.794 1.00 0.00 45 MET A O 17
ATOM 23444 N N . GLU A 1 46 ? -5.780 6.342 -17.504 1.00 0.00 46 GLU A N 17
ATOM 23445 C CA . GLU A 1 46 ? -6.935 5.552 -17.094 1.00 0.00 46 GLU A CA 17
ATOM 23446 C C . GLU A 1 46 ? -7.146 4.369 -18.034 1.00 0.00 46 GLU A C 17
ATOM 23447 O O . GLU A 1 46 ? -7.580 3.297 -17.613 1.00 0.00 46 GLU A O 17
ATOM 23459 N N . VAL A 1 47 ? -6.837 4.573 -19.311 1.00 0.00 47 VAL A N 17
ATOM 23460 C CA . VAL A 1 47 ? -6.992 3.524 -20.312 1.00 0.00 47 VAL A CA 17
ATOM 23461 C C . VAL A 1 47 ? -5.678 2.788 -20.545 1.00 0.00 47 VAL A C 17
ATOM 23462 O O . VAL A 1 47 ? -5.668 1.618 -20.928 1.00 0.00 47 VAL A O 17
ATOM 23475 N N . CYS A 1 48 ? -4.569 3.481 -20.311 1.00 0.00 48 CYS A N 17
ATOM 23476 C CA . CYS A 1 48 ? -3.247 2.894 -20.495 1.00 0.00 48 CYS A CA 17
ATOM 23477 C C . CYS A 1 48 ? -3.207 1.465 -19.961 1.00 0.00 48 CYS A C 17
ATOM 23478 O O . CYS A 1 48 ? -2.951 0.521 -20.707 1.00 0.00 48 CYS A O 17
ATOM 23485 N N . GLN A 1 49 ? -3.461 1.316 -18.665 1.00 0.00 49 GLN A N 17
ATOM 23486 C CA . GLN A 1 49 ? -3.453 0.003 -18.031 1.00 0.00 49 GLN A CA 17
ATOM 23487 C C . GLN A 1 49 ? -4.299 -0.989 -18.824 1.00 0.00 49 GLN A C 17
ATOM 23488 O O . GLN A 1 49 ? -3.859 -2.101 -19.116 1.00 0.00 49 GLN A O 17
ATOM 23502 N N . LYS A 1 50 ? -5.514 -0.579 -19.170 1.00 0.00 50 LYS A N 17
ATOM 23503 C CA . LYS A 1 50 ? -6.422 -1.430 -19.930 1.00 0.00 50 LYS A CA 17
ATOM 23504 C C . LYS A 1 50 ? -5.750 -1.945 -21.199 1.00 0.00 50 LYS A C 17
ATOM 23505 O O . LYS A 1 50 ? -5.854 -3.126 -21.533 1.00 0.00 50 LYS A O 17
ATOM 23524 N N . LEU A 1 51 ? -5.060 -1.054 -21.902 1.00 0.00 51 LEU A N 17
ATOM 23525 C CA . LEU A 1 51 ? -4.369 -1.419 -23.134 1.00 0.00 51 LEU A CA 17
ATOM 23526 C C . LEU A 1 51 ? -3.162 -2.303 -22.839 1.00 0.00 51 LEU A C 17
ATOM 23527 O O . LEU A 1 51 ? -3.107 -3.456 -23.266 1.00 0.00 51 LEU A O 17
ATOM 23543 N N . GLN A 1 52 ? -2.199 -1.756 -22.105 1.00 0.00 52 GLN A N 17
ATOM 23544 C CA . GLN A 1 52 ? -0.993 -2.496 -21.752 1.00 0.00 52 GLN A CA 17
ATOM 23545 C C . GLN A 1 52 ? -1.340 -3.895 -21.253 1.00 0.00 52 GLN A C 17
ATOM 23546 O O . GLN A 1 52 ? -0.692 -4.875 -21.621 1.00 0.00 52 GLN A O 17
ATOM 23560 N N . ASP A 1 53 ? -2.365 -3.980 -20.413 1.00 0.00 53 ASP A N 17
ATOM 23561 C CA . ASP A 1 53 ? -2.799 -5.260 -19.863 1.00 0.00 53 ASP A CA 17
ATOM 23562 C C . ASP A 1 53 ? -2.833 -6.333 -20.946 1.00 0.00 53 ASP A C 17
ATOM 23563 O O . ASP A 1 53 ? -2.319 -7.435 -20.758 1.00 0.00 53 ASP A O 17
ATOM 23572 N N . ALA A 1 54 ? -3.443 -6.003 -22.080 1.00 0.00 54 ALA A N 17
ATOM 23573 C CA . ALA A 1 54 ? -3.543 -6.938 -23.194 1.00 0.00 54 ALA A CA 17
ATOM 23574 C C . ALA A 1 54 ? -2.163 -7.402 -23.647 1.00 0.00 54 ALA A C 17
ATOM 23575 O O . ALA A 1 54 ? -1.812 -8.574 -23.501 1.00 0.00 54 ALA A O 17
ATOM 23582 N N . LEU A 1 55 ? -1.384 -6.478 -24.197 1.00 0.00 55 LEU A N 17
ATOM 23583 C CA . LEU A 1 55 ? -0.042 -6.792 -24.673 1.00 0.00 55 LEU A CA 17
ATOM 23584 C C . LEU A 1 55 ? 0.734 -7.587 -23.627 1.00 0.00 55 LEU A C 17
ATOM 23585 O O . LEU A 1 55 ? 1.463 -8.523 -23.957 1.00 0.00 55 LEU A O 17
ATOM 23601 N N . LYS A 1 56 ? 0.571 -7.210 -22.363 1.00 0.00 56 LYS A N 17
ATOM 23602 C CA . LYS A 1 56 ? 1.252 -7.888 -21.267 1.00 0.00 56 LYS A CA 17
ATOM 23603 C C . LYS A 1 56 ? 1.018 -9.394 -21.331 1.00 0.00 56 LYS A C 17
ATOM 23604 O O . LYS A 1 56 ? -0.120 -9.853 -21.431 1.00 0.00 56 LYS A O 17
ATOM 23623 N N . CYS A 1 57 ? 2.103 -10.160 -21.271 1.00 0.00 57 CYS A N 17
ATOM 23624 C CA . CYS A 1 57 ? 2.017 -11.614 -21.320 1.00 0.00 57 CYS A CA 17
ATOM 23625 C C . CYS A 1 57 ? 1.368 -12.164 -20.053 1.00 0.00 57 CYS A C 17
ATOM 23626 O O . CYS A 1 57 ? 0.957 -11.405 -19.176 1.00 0.00 57 CYS A O 17
ATOM 23633 N N . GLN A 1 58 ? 1.279 -13.487 -19.967 1.00 0.00 58 GLN A N 17
ATOM 23634 C CA . GLN A 1 58 ? 0.680 -14.138 -18.808 1.00 0.00 58 GLN A CA 17
ATOM 23635 C C . GLN A 1 58 ? 1.666 -15.099 -18.153 1.00 0.00 58 GLN A C 17
ATOM 23636 O O . GLN A 1 58 ? 2.027 -14.935 -16.986 1.00 0.00 58 GLN A O 17
ATOM 23650 N N . HIS A 1 59 ? 2.099 -16.102 -18.910 1.00 0.00 59 HIS A N 17
ATOM 23651 C CA . HIS A 1 59 ? 3.045 -17.090 -18.402 1.00 0.00 59 HIS A CA 17
ATOM 23652 C C . HIS A 1 59 ? 4.251 -16.409 -17.763 1.00 0.00 59 HIS A C 17
ATOM 23653 O O . HIS A 1 59 ? 4.703 -16.805 -16.688 1.00 0.00 59 HIS A O 17
ATOM 23667 N N . CYS A 1 60 ? 4.769 -15.384 -18.431 1.00 0.00 60 CYS A N 17
ATOM 23668 C CA . CYS A 1 60 ? 5.924 -14.649 -17.930 1.00 0.00 60 CYS A CA 17
ATOM 23669 C C . CYS A 1 60 ? 5.492 -13.342 -17.272 1.00 0.00 60 CYS A C 17
ATOM 23670 O O . CYS A 1 60 ? 6.206 -12.792 -16.433 1.00 0.00 60 CYS A O 17
ATOM 23677 N N . ARG A 1 61 ? 4.319 -12.850 -17.658 1.00 0.00 61 ARG A N 17
ATOM 23678 C CA . ARG A 1 61 ? 3.792 -11.608 -17.106 1.00 0.00 61 ARG A CA 17
ATOM 23679 C C . ARG A 1 61 ? 4.735 -10.443 -17.392 1.00 0.00 61 ARG A C 17
ATOM 23680 O O . ARG A 1 61 ? 5.136 -9.716 -16.482 1.00 0.00 61 ARG A O 17
ATOM 23701 N N . LYS A 1 62 ? 5.087 -10.271 -18.661 1.00 0.00 62 LYS A N 17
ATOM 23702 C CA . LYS A 1 62 ? 5.983 -9.195 -19.069 1.00 0.00 62 LYS A CA 17
ATOM 23703 C C . LYS A 1 62 ? 5.346 -8.343 -20.162 1.00 0.00 62 LYS A C 17
ATOM 23704 O O . LYS A 1 62 ? 4.673 -8.861 -21.052 1.00 0.00 62 LYS A O 17
ATOM 23723 N N . GLN A 1 63 ? 5.566 -7.034 -20.089 1.00 0.00 63 GLN A N 17
ATOM 23724 C CA . GLN A 1 63 ? 5.014 -6.111 -21.074 1.00 0.00 63 GLN A CA 17
ATOM 23725 C C . GLN A 1 63 ? 5.861 -6.097 -22.342 1.00 0.00 63 GLN A C 17
ATOM 23726 O O . GLN A 1 63 ? 7.063 -6.364 -22.301 1.00 0.00 63 GLN A O 17
ATOM 23740 N N . PHE A 1 64 ? 5.227 -5.786 -23.467 1.00 0.00 64 PHE A N 17
ATOM 23741 C CA . PHE A 1 64 ? 5.923 -5.739 -24.748 1.00 0.00 64 PHE A CA 17
ATOM 23742 C C . PHE A 1 64 ? 5.441 -4.558 -25.586 1.00 0.00 64 PHE A C 17
ATOM 23743 O O . PHE A 1 64 ? 4.274 -4.489 -25.971 1.00 0.00 64 PHE A O 17
ATOM 23760 N N . LYS A 1 65 ? 6.349 -3.628 -25.863 1.00 0.00 65 LYS A N 17
ATOM 23761 C CA . LYS A 1 65 ? 6.021 -2.449 -26.654 1.00 0.00 65 LYS A CA 17
ATOM 23762 C C . LYS A 1 65 ? 6.188 -2.729 -28.144 1.00 0.00 65 LYS A C 17
ATOM 23763 O O . LYS A 1 65 ? 6.790 -1.938 -28.870 1.00 0.00 65 LYS A O 17
ATOM 23782 N N . SER A 1 66 ? 5.652 -3.859 -28.593 1.00 0.00 66 SER A N 17
ATOM 23783 C CA . SER A 1 66 ? 5.745 -4.245 -29.996 1.00 0.00 66 SER A CA 17
ATOM 23784 C C . SER A 1 66 ? 4.953 -5.522 -30.262 1.00 0.00 66 SER A C 17
ATOM 23785 O O . SER A 1 66 ? 5.254 -6.580 -29.710 1.00 0.00 66 SER A O 17
ATOM 23793 N N . LYS A 1 67 ? 3.938 -5.414 -31.113 1.00 0.00 67 LYS A N 17
ATOM 23794 C CA . LYS A 1 67 ? 3.102 -6.559 -31.455 1.00 0.00 67 LYS A CA 17
ATOM 23795 C C . LYS A 1 67 ? 3.953 -7.735 -31.923 1.00 0.00 67 LYS A C 17
ATOM 23796 O O . LYS A 1 67 ? 3.856 -8.836 -31.383 1.00 0.00 67 LYS A O 17
ATOM 23815 N N . ALA A 1 68 ? 4.788 -7.492 -32.928 1.00 0.00 68 ALA A N 17
ATOM 23816 C CA . ALA A 1 68 ? 5.660 -8.530 -33.464 1.00 0.00 68 ALA A CA 17
ATOM 23817 C C . ALA A 1 68 ? 6.548 -9.119 -32.374 1.00 0.00 68 ALA A C 17
ATOM 23818 O O . ALA A 1 68 ? 6.755 -10.331 -32.315 1.00 0.00 68 ALA A O 17
ATOM 23825 N N . GLY A 1 69 ? 7.072 -8.254 -31.512 1.00 0.00 69 GLY A N 17
ATOM 23826 C CA . GLY A 1 69 ? 7.933 -8.708 -30.435 1.00 0.00 69 GLY A CA 17
ATOM 23827 C C . GLY A 1 69 ? 7.266 -9.750 -29.560 1.00 0.00 69 GLY A C 17
ATOM 23828 O O . GLY A 1 69 ? 7.867 -10.775 -29.234 1.00 0.00 69 GLY A O 17
ATOM 23832 N N . LEU A 1 70 ? 6.022 -9.489 -29.176 1.00 0.00 70 LEU A N 17
ATOM 23833 C CA . LEU A 1 70 ? 5.272 -10.412 -28.331 1.00 0.00 70 LEU A CA 17
ATOM 23834 C C . LEU A 1 70 ? 4.984 -11.715 -29.069 1.00 0.00 70 LEU A C 17
ATOM 23835 O O . LEU A 1 70 ? 5.312 -12.798 -28.588 1.00 0.00 70 LEU A O 17
ATOM 23851 N N . ASN A 1 71 ? 4.370 -11.601 -30.243 1.00 0.00 71 ASN A N 17
ATOM 23852 C CA . ASN A 1 71 ? 4.039 -12.770 -31.049 1.00 0.00 71 ASN A CA 17
ATOM 23853 C C . ASN A 1 71 ? 5.236 -13.709 -31.163 1.00 0.00 71 ASN A C 17
ATOM 23854 O O . ASN A 1 71 ? 5.098 -14.926 -31.037 1.00 0.00 71 ASN A O 17
ATOM 23865 N N . TYR A 1 72 ? 6.410 -13.135 -31.400 1.00 0.00 72 TYR A N 17
ATOM 23866 C CA . TYR A 1 72 ? 7.632 -13.921 -31.533 1.00 0.00 72 TYR A CA 17
ATOM 23867 C C . TYR A 1 72 ? 8.107 -14.422 -30.172 1.00 0.00 72 TYR A C 17
ATOM 23868 O O . TYR A 1 72 ? 8.512 -15.576 -30.030 1.00 0.00 72 TYR A O 17
ATOM 23886 N N . HIS A 1 73 ? 8.053 -13.546 -29.174 1.00 0.00 73 HIS A N 17
ATOM 23887 C CA . HIS A 1 73 ? 8.476 -13.899 -27.824 1.00 0.00 73 HIS A CA 17
ATOM 23888 C C . HIS A 1 73 ? 7.643 -15.054 -27.277 1.00 0.00 73 HIS A C 17
ATOM 23889 O O . HIS A 1 73 ? 8.162 -16.141 -27.017 1.00 0.00 73 HIS A O 17
ATOM 23903 N N . THR A 1 74 ? 6.347 -14.813 -27.105 1.00 0.00 74 THR A N 17
ATOM 23904 C CA . THR A 1 74 ? 5.442 -15.832 -26.588 1.00 0.00 74 THR A CA 17
ATOM 23905 C C . THR A 1 74 ? 5.807 -17.213 -27.120 1.00 0.00 74 THR A C 17
ATOM 23906 O O . THR A 1 74 ? 5.769 -18.201 -26.388 1.00 0.00 74 THR A O 17
ATOM 23917 N N . MET A 1 75 ? 6.161 -17.274 -28.400 1.00 0.00 75 MET A N 17
ATOM 23918 C CA . MET A 1 75 ? 6.535 -18.535 -29.029 1.00 0.00 75 MET A CA 17
ATOM 23919 C C . MET A 1 75 ? 8.015 -18.835 -28.808 1.00 0.00 75 MET A C 17
ATOM 23920 O O . MET A 1 75 ? 8.416 -19.995 -28.722 1.00 0.00 75 MET A O 17
ATOM 23934 N N . ALA A 1 76 ? 8.820 -17.782 -28.719 1.00 0.00 76 ALA A N 17
ATOM 23935 C CA . ALA A 1 76 ? 10.254 -17.934 -28.507 1.00 0.00 76 ALA A CA 17
ATOM 23936 C C . ALA A 1 76 ? 10.543 -18.611 -27.171 1.00 0.00 76 ALA A C 17
ATOM 23937 O O . ALA A 1 76 ? 11.507 -19.365 -27.044 1.00 0.00 76 ALA A O 17
ATOM 23944 N N . GLU A 1 77 ? 9.702 -18.337 -26.179 1.00 0.00 77 GLU A N 17
ATOM 23945 C CA . GLU A 1 77 ? 9.869 -18.919 -24.853 1.00 0.00 77 GLU A CA 17
ATOM 23946 C C . GLU A 1 77 ? 8.744 -19.903 -24.545 1.00 0.00 77 GLU A C 17
ATOM 23947 O O . GLU A 1 77 ? 8.987 -21.086 -24.302 1.00 0.00 77 GLU A O 17
ATOM 23959 N N . HIS A 1 78 ? 7.511 -19.405 -24.556 1.00 0.00 78 HIS A N 17
ATOM 23960 C CA . HIS A 1 78 ? 6.348 -20.240 -24.278 1.00 0.00 78 HIS A CA 17
ATOM 23961 C C . HIS A 1 78 ? 5.932 -21.024 -25.520 1.00 0.00 78 HIS A C 17
ATOM 23962 O O . HIS A 1 78 ? 5.017 -20.626 -26.240 1.00 0.00 78 HIS A O 17
ATOM 23976 N N . SER A 1 79 ? 6.612 -22.139 -25.764 1.00 0.00 79 SER A N 17
ATOM 23977 C CA . SER A 1 79 ? 6.317 -22.977 -26.920 1.00 0.00 79 SER A CA 17
ATOM 23978 C C . SER A 1 79 ? 7.122 -24.272 -26.873 1.00 0.00 79 SER A C 17
ATOM 23979 O O . SER A 1 79 ? 7.869 -24.517 -25.927 1.00 0.00 79 SER A O 17
ATOM 23987 N N . ALA A 1 80 ? 6.964 -25.097 -27.903 1.00 0.00 80 ALA A N 17
ATOM 23988 C CA . ALA A 1 80 ? 7.677 -26.366 -27.981 1.00 0.00 80 ALA A CA 17
ATOM 23989 C C . ALA A 1 80 ? 8.920 -26.245 -28.856 1.00 0.00 80 ALA A C 17
ATOM 23990 O O . ALA A 1 80 ? 9.027 -26.897 -29.895 1.00 0.00 80 ALA A O 17
ATOM 23997 N N . LYS A 1 81 ? 9.857 -25.405 -28.431 1.00 0.00 81 LYS A N 17
ATOM 23998 C CA . LYS A 1 81 ? 11.094 -25.197 -29.175 1.00 0.00 81 LYS A CA 17
ATOM 23999 C C . LYS A 1 81 ? 12.097 -26.308 -28.884 1.00 0.00 81 LYS A C 17
ATOM 24000 O O . LYS A 1 81 ? 12.099 -26.910 -27.810 1.00 0.00 81 LYS A O 17
ATOM 24019 N N . PRO A 1 82 ? 12.971 -26.589 -29.862 1.00 0.00 82 PRO A N 17
ATOM 24020 C CA . PRO A 1 82 ? 13.997 -27.628 -29.733 1.00 0.00 82 PRO A CA 17
ATOM 24021 C C . PRO A 1 82 ? 15.085 -27.248 -28.735 1.00 0.00 82 PRO A C 17
ATOM 24022 O O . PRO A 1 82 ? 15.426 -28.029 -27.847 1.00 0.00 82 PRO A O 17
ATOM 24033 N N . SER A 1 83 ? 15.627 -26.043 -28.887 1.00 0.00 83 SER A N 17
ATOM 24034 C CA . SER A 1 83 ? 16.679 -25.561 -28.001 1.00 0.00 83 SER A CA 17
ATOM 24035 C C . SER A 1 83 ? 16.208 -25.555 -26.550 1.00 0.00 83 SER A C 17
ATOM 24036 O O . SER A 1 83 ? 15.074 -25.175 -26.256 1.00 0.00 83 SER A O 17
ATOM 24044 N N . ASP A 1 84 ? 17.085 -25.979 -25.648 1.00 0.00 84 ASP A N 17
ATOM 24045 C CA . ASP A 1 84 ? 16.761 -26.023 -24.227 1.00 0.00 84 ASP A CA 17
ATOM 24046 C C . ASP A 1 84 ? 15.293 -26.382 -24.016 1.00 0.00 84 ASP A C 17
ATOM 24047 O O . ASP A 1 84 ? 14.634 -25.843 -23.127 1.00 0.00 84 ASP A O 17
ATOM 24056 N N . ALA A 1 85 ? 14.788 -27.294 -24.839 1.00 0.00 85 ALA A N 17
ATOM 24057 C CA . ALA A 1 85 ? 13.399 -27.726 -24.742 1.00 0.00 85 ALA A CA 17
ATOM 24058 C C . ALA A 1 85 ? 13.091 -28.273 -23.352 1.00 0.00 85 ALA A C 17
ATOM 24059 O O . ALA A 1 85 ? 13.999 -28.588 -22.584 1.00 0.00 85 ALA A O 17
ATOM 24066 N N . GLU A 1 86 ? 11.804 -28.382 -23.036 1.00 0.00 86 GLU A N 17
ATOM 24067 C CA . GLU A 1 86 ? 11.377 -28.889 -21.738 1.00 0.00 86 GLU A CA 17
ATOM 24068 C C . GLU A 1 86 ? 11.777 -30.352 -21.567 1.00 0.00 86 GLU A C 17
ATOM 24069 O O . GLU A 1 86 ? 12.228 -30.997 -22.512 1.00 0.00 86 GLU A O 17
ATOM 24081 N N . ALA A 1 87 ? 11.609 -30.867 -20.353 1.00 0.00 87 ALA A N 17
ATOM 24082 C CA . ALA A 1 87 ? 11.951 -32.253 -20.058 1.00 0.00 87 ALA A CA 17
ATOM 24083 C C . ALA A 1 87 ? 11.657 -33.157 -21.250 1.00 0.00 87 ALA A C 17
ATOM 24084 O O . ALA A 1 87 ? 10.787 -32.858 -22.068 1.00 0.00 87 ALA A O 17
ATOM 24091 N N . SER A 1 88 ? 12.389 -34.263 -21.343 1.00 0.00 88 SER A N 17
ATOM 24092 C CA . SER A 1 88 ? 12.209 -35.209 -22.438 1.00 0.00 88 SER A CA 17
ATOM 24093 C C . SER A 1 88 ? 10.752 -35.249 -22.888 1.00 0.00 88 SER A C 17
ATOM 24094 O O . SER A 1 88 ? 9.845 -35.411 -22.073 1.00 0.00 88 SER A O 17
ATOM 24102 N N . GLU A 1 89 ? 10.537 -35.099 -24.192 1.00 0.00 89 GLU A N 17
ATOM 24103 C CA . GLU A 1 89 ? 9.191 -35.117 -24.750 1.00 0.00 89 GLU A CA 17
ATOM 24104 C C . GLU A 1 89 ? 9.061 -36.194 -25.824 1.00 0.00 89 GLU A C 17
ATOM 24105 O O . GLU A 1 89 ? 10.027 -36.885 -26.145 1.00 0.00 89 GLU A O 17
ATOM 24117 N N . GLY A 1 90 ? 7.859 -36.332 -26.374 1.00 0.00 90 GLY A N 17
ATOM 24118 C CA . GLY A 1 90 ? 7.624 -37.326 -27.404 1.00 0.00 90 GLY A CA 17
ATOM 24119 C C . GLY A 1 90 ? 7.218 -36.707 -28.727 1.00 0.00 90 GLY A C 17
ATOM 24120 O O . GLY A 1 90 ? 6.366 -35.820 -28.770 1.00 0.00 90 GLY A O 17
ATOM 24124 N N . GLY A 1 91 ? 7.832 -37.173 -29.810 1.00 0.00 91 GLY A N 17
ATOM 24125 C CA . GLY A 1 91 ? 7.518 -36.646 -31.125 1.00 0.00 91 GLY A CA 17
ATOM 24126 C C . GLY A 1 91 ? 7.104 -37.731 -32.101 1.00 0.00 91 GLY A C 17
ATOM 24127 O O . GLY A 1 91 ? 6.816 -38.857 -31.700 1.00 0.00 91 GLY A O 17
ATOM 24131 N N . GLU A 1 92 ? 7.073 -37.389 -33.385 1.00 0.00 92 GLU A N 17
ATOM 24132 C CA . GLU A 1 92 ? 6.689 -38.342 -34.420 1.00 0.00 92 GLU A CA 17
ATOM 24133 C C . GLU A 1 92 ? 7.389 -38.025 -35.738 1.00 0.00 92 GLU A C 17
ATOM 24134 O O . GLU A 1 92 ? 7.843 -36.903 -35.958 1.00 0.00 92 GLU A O 17
ATOM 24146 N N . SER A 1 93 ? 7.472 -39.024 -36.611 1.00 0.00 93 SER A N 17
ATOM 24147 C CA . SER A 1 93 ? 8.121 -38.855 -37.906 1.00 0.00 93 SER A CA 17
ATOM 24148 C C . SER A 1 93 ? 7.313 -39.530 -39.011 1.00 0.00 93 SER A C 17
ATOM 24149 O O . SER A 1 93 ? 6.281 -40.147 -38.752 1.00 0.00 93 SER A O 17
ATOM 24157 N N . GLY A 1 94 ? 7.792 -39.407 -40.245 1.00 0.00 94 GLY A N 17
ATOM 24158 C CA . GLY A 1 94 ? 7.103 -40.009 -41.371 1.00 0.00 94 GLY A CA 17
ATOM 24159 C C . GLY A 1 94 ? 8.046 -40.743 -42.303 1.00 0.00 94 GLY A C 17
ATOM 24160 O O . GLY A 1 94 ? 9.001 -40.172 -42.831 1.00 0.00 94 GLY A O 17
ATOM 24164 N N . PRO A 1 95 ? 7.784 -42.041 -42.515 1.00 0.00 95 PRO A N 17
ATOM 24165 C CA . PRO A 1 95 ? 8.606 -42.883 -43.389 1.00 0.00 95 PRO A CA 17
ATOM 24166 C C . PRO A 1 95 ? 8.456 -42.511 -44.860 1.00 0.00 95 PRO A C 17
ATOM 24167 O O . PRO A 1 95 ? 7.788 -41.535 -45.199 1.00 0.00 95 PRO A O 17
ATOM 24178 N N . SER A 1 96 ? 9.082 -43.297 -45.731 1.00 0.00 96 SER A N 17
ATOM 24179 C CA . SER A 1 96 ? 9.021 -43.048 -47.167 1.00 0.00 96 SER A CA 17
ATOM 24180 C C . SER A 1 96 ? 8.672 -44.325 -47.925 1.00 0.00 96 SER A C 17
ATOM 24181 O O . SER A 1 96 ? 8.747 -45.425 -47.378 1.00 0.00 96 SER A O 17
ATOM 24189 N N . SER A 1 97 ? 8.290 -44.170 -49.189 1.00 0.00 97 SER A N 17
ATOM 24190 C CA . SER A 1 97 ? 7.925 -45.309 -50.023 1.00 0.00 97 SER A CA 17
ATOM 24191 C C . SER A 1 97 ? 8.691 -45.284 -51.342 1.00 0.00 97 SER A C 17
ATOM 24192 O O . SER A 1 97 ? 9.459 -44.361 -51.609 1.00 0.00 97 SER A O 17
ATOM 24200 N N . GLY A 1 98 ? 8.476 -46.307 -52.163 1.00 0.00 98 GLY A N 17
ATOM 24201 C CA . GLY A 1 98 ? 9.153 -46.385 -53.444 1.00 0.00 98 GLY A CA 17
ATOM 24202 C C . GLY A 1 98 ? 8.251 -46.005 -54.601 1.00 0.00 98 GLY A C 17
ATOM 24203 O O . GLY A 1 98 ? 7.428 -45.097 -54.483 1.00 0.00 98 GLY A O 17
ATOM 24209 N N . GLY A 1 1 ? 5.173 39.590 -4.875 1.00 0.00 1 GLY A N 18
ATOM 24210 C CA . GLY A 1 1 ? 4.326 38.528 -5.385 1.00 0.00 1 GLY A CA 18
ATOM 24211 C C . GLY A 1 1 ? 3.023 39.051 -5.956 1.00 0.00 1 GLY A C 18
ATOM 24212 O O . GLY A 1 1 ? 2.745 38.881 -7.144 1.00 0.00 1 GLY A O 18
ATOM 24216 N N . SER A 1 2 ? 2.219 39.686 -5.109 1.00 0.00 2 SER A N 18
ATOM 24217 C CA . SER A 1 2 ? 0.935 40.230 -5.536 1.00 0.00 2 SER A CA 18
ATOM 24218 C C . SER A 1 2 ? 0.283 39.329 -6.580 1.00 0.00 2 SER A C 18
ATOM 24219 O O . SER A 1 2 ? -0.275 39.807 -7.567 1.00 0.00 2 SER A O 18
ATOM 24227 N N . SER A 1 3 ? 0.359 38.021 -6.354 1.00 0.00 3 SER A N 18
ATOM 24228 C CA . SER A 1 3 ? -0.220 37.052 -7.277 1.00 0.00 3 SER A CA 18
ATOM 24229 C C . SER A 1 3 ? -0.960 35.955 -6.518 1.00 0.00 3 SER A C 18
ATOM 24230 O O . SER A 1 3 ? -0.485 35.463 -5.495 1.00 0.00 3 SER A O 18
ATOM 24238 N N . GLY A 1 4 ? -2.128 35.576 -7.027 1.00 0.00 4 GLY A N 18
ATOM 24239 C CA . GLY A 1 4 ? -2.917 34.540 -6.385 1.00 0.00 4 GLY A CA 18
ATOM 24240 C C . GLY A 1 4 ? -3.227 33.386 -7.318 1.00 0.00 4 GLY A C 18
ATOM 24241 O O . GLY A 1 4 ? -4.000 33.534 -8.264 1.00 0.00 4 GLY A O 18
ATOM 24245 N N . SER A 1 5 ? -2.621 32.233 -7.052 1.00 0.00 5 SER A N 18
ATOM 24246 C CA . SER A 1 5 ? -2.832 31.051 -7.878 1.00 0.00 5 SER A CA 18
ATOM 24247 C C . SER A 1 5 ? -3.636 29.997 -7.123 1.00 0.00 5 SER A C 18
ATOM 24248 O O . SER A 1 5 ? -3.076 29.173 -6.400 1.00 0.00 5 SER A O 18
ATOM 24256 N N . SER A 1 6 ? -4.954 30.030 -7.296 1.00 0.00 6 SER A N 18
ATOM 24257 C CA . SER A 1 6 ? -5.837 29.081 -6.628 1.00 0.00 6 SER A CA 18
ATOM 24258 C C . SER A 1 6 ? -6.634 28.272 -7.646 1.00 0.00 6 SER A C 18
ATOM 24259 O O . SER A 1 6 ? -7.753 28.636 -8.007 1.00 0.00 6 SER A O 18
ATOM 24267 N N . GLY A 1 7 ? -6.049 27.170 -8.107 1.00 0.00 7 GLY A N 18
ATOM 24268 C CA . GLY A 1 7 ? -6.717 26.326 -9.079 1.00 0.00 7 GLY A CA 18
ATOM 24269 C C . GLY A 1 7 ? -5.790 25.290 -9.683 1.00 0.00 7 GLY A C 18
ATOM 24270 O O . GLY A 1 7 ? -5.449 25.344 -10.865 1.00 0.00 7 GLY A O 18
ATOM 24274 N N . PRO A 1 8 ? -5.363 24.321 -8.860 1.00 0.00 8 PRO A N 18
ATOM 24275 C CA . PRO A 1 8 ? -4.462 23.250 -9.298 1.00 0.00 8 PRO A CA 18
ATOM 24276 C C . PRO A 1 8 ? -5.141 22.275 -10.253 1.00 0.00 8 PRO A C 18
ATOM 24277 O O . PRO A 1 8 ? -4.534 21.810 -11.216 1.00 0.00 8 PRO A O 18
ATOM 24288 N N . GLY A 1 9 ? -6.407 21.971 -9.981 1.00 0.00 9 GLY A N 18
ATOM 24289 C CA . GLY A 1 9 ? -7.148 21.053 -10.826 1.00 0.00 9 GLY A CA 18
ATOM 24290 C C . GLY A 1 9 ? -7.053 19.618 -10.347 1.00 0.00 9 GLY A C 18
ATOM 24291 O O . GLY A 1 9 ? -7.830 19.189 -9.494 1.00 0.00 9 GLY A O 18
ATOM 24295 N N . GLY A 1 10 ? -6.100 18.873 -10.897 1.00 0.00 10 GLY A N 18
ATOM 24296 C CA . GLY A 1 10 ? -5.926 17.485 -10.509 1.00 0.00 10 GLY A CA 18
ATOM 24297 C C . GLY A 1 10 ? -4.670 17.266 -9.688 1.00 0.00 10 GLY A C 18
ATOM 24298 O O . GLY A 1 10 ? -3.945 18.205 -9.361 1.00 0.00 10 GLY A O 18
ATOM 24302 N N . PRO A 1 11 ? -4.400 15.999 -9.341 1.00 0.00 11 PRO A N 18
ATOM 24303 C CA . PRO A 1 11 ? -3.224 15.630 -8.547 1.00 0.00 11 PRO A CA 18
ATOM 24304 C C . PRO A 1 11 ? -1.923 15.797 -9.326 1.00 0.00 11 PRO A C 18
ATOM 24305 O O . PRO A 1 11 ? -1.407 14.840 -9.902 1.00 0.00 11 PRO A O 18
ATOM 24316 N N . GLU A 1 12 ? -1.400 17.019 -9.339 1.00 0.00 12 GLU A N 18
ATOM 24317 C CA . GLU A 1 12 ? -0.159 17.310 -10.047 1.00 0.00 12 GLU A CA 18
ATOM 24318 C C . GLU A 1 12 ? 0.938 17.732 -9.074 1.00 0.00 12 GLU A C 18
ATOM 24319 O O . GLU A 1 12 ? 1.547 18.790 -9.230 1.00 0.00 12 GLU A O 18
ATOM 24331 N N . GLU A 1 13 ? 1.182 16.897 -8.069 1.00 0.00 13 GLU A N 18
ATOM 24332 C CA . GLU A 1 13 ? 2.204 17.184 -7.069 1.00 0.00 13 GLU A CA 18
ATOM 24333 C C . GLU A 1 13 ? 3.559 16.633 -7.503 1.00 0.00 13 GLU A C 18
ATOM 24334 O O . GLU A 1 13 ? 4.532 17.377 -7.625 1.00 0.00 13 GLU A O 18
ATOM 24346 N N . GLN A 1 14 ? 3.614 15.326 -7.733 1.00 0.00 14 GLN A N 18
ATOM 24347 C CA . GLN A 1 14 ? 4.850 14.675 -8.152 1.00 0.00 14 GLN A CA 18
ATOM 24348 C C . GLN A 1 14 ? 5.116 14.914 -9.635 1.00 0.00 14 GLN A C 18
ATOM 24349 O O . GLN A 1 14 ? 6.259 15.109 -10.046 1.00 0.00 14 GLN A O 18
ATOM 24363 N N . TRP A 1 15 ? 4.053 14.897 -10.431 1.00 0.00 15 TRP A N 18
ATOM 24364 C CA . TRP A 1 15 ? 4.172 15.112 -11.869 1.00 0.00 15 TRP A CA 18
ATOM 24365 C C . TRP A 1 15 ? 4.799 16.470 -12.166 1.00 0.00 15 TRP A C 18
ATOM 24366 O O . TRP A 1 15 ? 5.364 16.681 -13.239 1.00 0.00 15 TRP A O 18
ATOM 24387 N N . GLN A 1 16 ? 4.694 17.388 -11.210 1.00 0.00 16 GLN A N 18
ATOM 24388 C CA . GLN A 1 16 ? 5.251 18.725 -11.371 1.00 0.00 16 GLN A CA 18
ATOM 24389 C C . GLN A 1 16 ? 6.762 18.715 -11.163 1.00 0.00 16 GLN A C 18
ATOM 24390 O O . GLN A 1 16 ? 7.515 19.234 -11.987 1.00 0.00 16 GLN A O 18
ATOM 24404 N N . ARG A 1 17 ? 7.198 18.121 -10.057 1.00 0.00 17 ARG A N 18
ATOM 24405 C CA . ARG A 1 17 ? 8.619 18.045 -9.740 1.00 0.00 17 ARG A CA 18
ATOM 24406 C C . ARG A 1 17 ? 9.441 17.767 -10.995 1.00 0.00 17 ARG A C 18
ATOM 24407 O O . ARG A 1 17 ? 10.588 18.201 -11.106 1.00 0.00 17 ARG A O 18
ATOM 24428 N N . ALA A 1 18 ? 8.848 17.040 -11.936 1.00 0.00 18 ALA A N 18
ATOM 24429 C CA . ALA A 1 18 ? 9.525 16.705 -13.182 1.00 0.00 18 ALA A CA 18
ATOM 24430 C C . ALA A 1 18 ? 9.179 17.704 -14.281 1.00 0.00 18 ALA A C 18
ATOM 24431 O O . ALA A 1 18 ? 10.060 18.192 -14.989 1.00 0.00 18 ALA A O 18
ATOM 24438 N N . ILE A 1 19 ? 7.892 18.005 -14.417 1.00 0.00 19 ILE A N 18
ATOM 24439 C CA . ILE A 1 19 ? 7.431 18.946 -15.429 1.00 0.00 19 ILE A CA 18
ATOM 24440 C C . ILE A 1 19 ? 8.225 20.247 -15.372 1.00 0.00 19 ILE A C 18
ATOM 24441 O O . ILE A 1 19 ? 8.537 20.842 -16.404 1.00 0.00 19 ILE A O 18
ATOM 24457 N N . HIS A 1 20 ? 8.550 20.683 -14.159 1.00 0.00 20 HIS A N 18
ATOM 24458 C CA . HIS A 1 20 ? 9.311 21.913 -13.968 1.00 0.00 20 HIS A CA 18
ATOM 24459 C C . HIS A 1 20 ? 10.810 21.642 -14.050 1.00 0.00 20 HIS A C 18
ATOM 24460 O O . HIS A 1 20 ? 11.573 22.473 -14.542 1.00 0.00 20 HIS A O 18
ATOM 24474 N N . GLU A 1 21 ? 11.224 20.476 -13.564 1.00 0.00 21 GLU A N 18
ATOM 24475 C CA . GLU A 1 21 ? 12.633 20.099 -13.582 1.00 0.00 21 GLU A CA 18
ATOM 24476 C C . GLU A 1 21 ? 13.141 19.962 -15.014 1.00 0.00 21 GLU A C 18
ATOM 24477 O O . GLU A 1 21 ? 14.097 20.629 -15.411 1.00 0.00 21 GLU A O 18
ATOM 24489 N N . ARG A 1 22 ? 12.496 19.093 -15.785 1.00 0.00 22 ARG A N 18
ATOM 24490 C CA . ARG A 1 22 ? 12.883 18.867 -17.172 1.00 0.00 22 ARG A CA 18
ATOM 24491 C C . ARG A 1 22 ? 12.000 19.672 -18.121 1.00 0.00 22 ARG A C 18
ATOM 24492 O O . ARG A 1 22 ? 12.477 20.559 -18.827 1.00 0.00 22 ARG A O 18
ATOM 24513 N N . GLY A 1 23 ? 10.709 19.354 -18.132 1.00 0.00 23 GLY A N 18
ATOM 24514 C CA . GLY A 1 23 ? 9.779 20.056 -18.998 1.00 0.00 23 GLY A CA 18
ATOM 24515 C C . GLY A 1 23 ? 8.367 19.517 -18.892 1.00 0.00 23 GLY A C 18
ATOM 24516 O O . GLY A 1 23 ? 7.415 20.279 -18.730 1.00 0.00 23 GLY A O 18
ATOM 24520 N N . GLU A 1 24 ? 8.231 18.197 -18.985 1.00 0.00 24 GLU A N 18
ATOM 24521 C CA . GLU A 1 24 ? 6.923 17.558 -18.901 1.00 0.00 24 GLU A CA 18
ATOM 24522 C C . GLU A 1 24 ? 7.048 16.132 -18.372 1.00 0.00 24 GLU A C 18
ATOM 24523 O O . GLU A 1 24 ? 8.134 15.551 -18.372 1.00 0.00 24 GLU A O 18
ATOM 24535 N N . ALA A 1 25 ? 5.929 15.573 -17.922 1.00 0.00 25 ALA A N 18
ATOM 24536 C CA . ALA A 1 25 ? 5.912 14.216 -17.392 1.00 0.00 25 ALA A CA 18
ATOM 24537 C C . ALA A 1 25 ? 5.052 13.300 -18.256 1.00 0.00 25 ALA A C 18
ATOM 24538 O O . ALA A 1 25 ? 3.851 13.158 -18.022 1.00 0.00 25 ALA A O 18
ATOM 24545 N N . VAL A 1 26 ? 5.673 12.680 -19.254 1.00 0.00 26 VAL A N 18
ATOM 24546 C CA . VAL A 1 26 ? 4.963 11.777 -20.153 1.00 0.00 26 VAL A CA 18
ATOM 24547 C C . VAL A 1 26 ? 4.429 10.563 -19.402 1.00 0.00 26 VAL A C 18
ATOM 24548 O O . VAL A 1 26 ? 4.830 10.293 -18.270 1.00 0.00 26 VAL A O 18
ATOM 24561 N N . CYS A 1 27 ? 3.521 9.832 -20.041 1.00 0.00 27 CYS A N 18
ATOM 24562 C CA . CYS A 1 27 ? 2.930 8.645 -19.434 1.00 0.00 27 CYS A CA 18
ATOM 24563 C C . CYS A 1 27 ? 4.010 7.735 -18.856 1.00 0.00 27 CYS A C 18
ATOM 24564 O O . CYS A 1 27 ? 4.886 7.240 -19.567 1.00 0.00 27 CYS A O 18
ATOM 24571 N N . PRO A 1 28 ? 3.948 7.507 -17.536 1.00 0.00 28 PRO A N 18
ATOM 24572 C CA . PRO A 1 28 ? 4.911 6.655 -16.833 1.00 0.00 28 PRO A CA 18
ATOM 24573 C C . PRO A 1 28 ? 4.754 5.182 -17.194 1.00 0.00 28 PRO A C 18
ATOM 24574 O O . PRO A 1 28 ? 5.376 4.312 -16.583 1.00 0.00 28 PRO A O 18
ATOM 24585 N N . THR A 1 29 ? 3.918 4.907 -18.190 1.00 0.00 29 THR A N 18
ATOM 24586 C CA . THR A 1 29 ? 3.678 3.539 -18.632 1.00 0.00 29 THR A CA 18
ATOM 24587 C C . THR A 1 29 ? 4.235 3.308 -20.032 1.00 0.00 29 THR A C 18
ATOM 24588 O O . THR A 1 29 ? 5.167 2.525 -20.218 1.00 0.00 29 THR A O 18
ATOM 24599 N N . CYS A 1 30 ? 3.659 3.993 -21.014 1.00 0.00 30 CYS A N 18
ATOM 24600 C CA . CYS A 1 30 ? 4.098 3.862 -22.398 1.00 0.00 30 CYS A CA 18
ATOM 24601 C C . CYS A 1 30 ? 4.931 5.069 -22.820 1.00 0.00 30 CYS A C 18
ATOM 24602 O O . CYS A 1 30 ? 5.675 5.010 -23.798 1.00 0.00 30 CYS A O 18
ATOM 24609 N N . ASN A 1 31 ? 4.800 6.162 -22.075 1.00 0.00 31 ASN A N 18
ATOM 24610 C CA . ASN A 1 31 ? 5.541 7.382 -22.372 1.00 0.00 31 ASN A CA 18
ATOM 24611 C C . ASN A 1 31 ? 5.024 8.034 -23.651 1.00 0.00 31 ASN A C 18
ATOM 24612 O O . ASN A 1 31 ? 5.801 8.555 -24.452 1.00 0.00 31 ASN A O 18
ATOM 24623 N N . VAL A 1 32 ? 3.709 8.000 -23.837 1.00 0.00 32 VAL A N 18
ATOM 24624 C CA . VAL A 1 32 ? 3.088 8.589 -25.018 1.00 0.00 32 VAL A CA 18
ATOM 24625 C C . VAL A 1 32 ? 1.751 9.235 -24.671 1.00 0.00 32 VAL A C 18
ATOM 24626 O O . VAL A 1 32 ? 0.770 8.545 -24.393 1.00 0.00 32 VAL A O 18
ATOM 24639 N N . VAL A 1 33 ? 1.718 10.563 -24.692 1.00 0.00 33 VAL A N 18
ATOM 24640 C CA . VAL A 1 33 ? 0.501 11.303 -24.382 1.00 0.00 33 VAL A CA 18
ATOM 24641 C C . VAL A 1 33 ? 0.610 12.755 -24.833 1.00 0.00 33 VAL A C 18
ATOM 24642 O O . VAL A 1 33 ? 1.600 13.153 -25.449 1.00 0.00 33 VAL A O 18
ATOM 24655 N N . THR A 1 34 ? -0.413 13.545 -24.523 1.00 0.00 34 THR A N 18
ATOM 24656 C CA . THR A 1 34 ? -0.433 14.953 -24.897 1.00 0.00 34 THR A CA 18
ATOM 24657 C C . THR A 1 34 ? 0.953 15.574 -24.774 1.00 0.00 34 THR A C 18
ATOM 24658 O O . THR A 1 34 ? 1.796 15.090 -24.019 1.00 0.00 34 THR A O 18
ATOM 24669 N N . ARG A 1 35 ? 1.183 16.650 -25.520 1.00 0.00 35 ARG A N 18
ATOM 24670 C CA . ARG A 1 35 ? 2.468 17.337 -25.494 1.00 0.00 35 ARG A CA 18
ATOM 24671 C C . ARG A 1 35 ? 2.792 17.833 -24.087 1.00 0.00 35 ARG A C 18
ATOM 24672 O O . ARG A 1 35 ? 3.937 17.762 -23.640 1.00 0.00 35 ARG A O 18
ATOM 24693 N N . LYS A 1 36 ? 1.775 18.335 -23.394 1.00 0.00 36 LYS A N 18
ATOM 24694 C CA . LYS A 1 36 ? 1.949 18.842 -22.038 1.00 0.00 36 LYS A CA 18
ATOM 24695 C C . LYS A 1 36 ? 1.886 17.707 -21.021 1.00 0.00 36 LYS A C 18
ATOM 24696 O O . LYS A 1 36 ? 2.287 17.869 -19.868 1.00 0.00 36 LYS A O 18
ATOM 24715 N N . THR A 1 37 ? 1.380 16.557 -21.455 1.00 0.00 37 THR A N 18
ATOM 24716 C CA . THR A 1 37 ? 1.264 15.395 -20.582 1.00 0.00 37 THR A CA 18
ATOM 24717 C C . THR A 1 37 ? 0.672 15.779 -19.231 1.00 0.00 37 THR A C 18
ATOM 24718 O O . THR A 1 37 ? 1.075 15.252 -18.193 1.00 0.00 37 THR A O 18
ATOM 24729 N N . LEU A 1 38 ? -0.286 16.699 -19.251 1.00 0.00 38 LEU A N 18
ATOM 24730 C CA . LEU A 1 38 ? -0.935 17.154 -18.026 1.00 0.00 38 LEU A CA 18
ATOM 24731 C C . LEU A 1 38 ? -2.392 16.705 -17.983 1.00 0.00 38 LEU A C 18
ATOM 24732 O O . LEU A 1 38 ? -2.773 15.877 -17.155 1.00 0.00 38 LEU A O 18
ATOM 24748 N N . VAL A 1 39 ? -3.202 17.255 -18.882 1.00 0.00 39 VAL A N 18
ATOM 24749 C CA . VAL A 1 39 ? -4.617 16.909 -18.949 1.00 0.00 39 VAL A CA 18
ATOM 24750 C C . VAL A 1 39 ? -4.816 15.526 -19.559 1.00 0.00 39 VAL A C 18
ATOM 24751 O O . VAL A 1 39 ? -5.602 14.722 -19.058 1.00 0.00 39 VAL A O 18
ATOM 24764 N N . GLY A 1 40 ? -4.097 15.254 -20.644 1.00 0.00 40 GLY A N 18
ATOM 24765 C CA . GLY A 1 40 ? -4.208 13.967 -21.305 1.00 0.00 40 GLY A CA 18
ATOM 24766 C C . GLY A 1 40 ? -3.425 12.881 -20.594 1.00 0.00 40 GLY A C 18
ATOM 24767 O O . GLY A 1 40 ? -3.184 11.811 -21.155 1.00 0.00 40 GLY A O 18
ATOM 24771 N N . LEU A 1 41 ? -3.026 13.155 -19.357 1.00 0.00 41 LEU A N 18
ATOM 24772 C CA . LEU A 1 41 ? -2.263 12.193 -18.569 1.00 0.00 41 LEU A CA 18
ATOM 24773 C C . LEU A 1 41 ? -3.180 11.397 -17.645 1.00 0.00 41 LEU A C 18
ATOM 24774 O O . LEU A 1 41 ? -2.929 10.226 -17.361 1.00 0.00 41 LEU A O 18
ATOM 24790 N N . LYS A 1 42 ? -4.246 12.040 -17.181 1.00 0.00 42 LYS A N 18
ATOM 24791 C CA . LYS A 1 42 ? -5.204 11.393 -16.292 1.00 0.00 42 LYS A CA 18
ATOM 24792 C C . LYS A 1 42 ? -6.288 10.676 -17.090 1.00 0.00 42 LYS A C 18
ATOM 24793 O O . LYS A 1 42 ? -6.711 9.576 -16.734 1.00 0.00 42 LYS A O 18
ATOM 24812 N N . LYS A 1 43 ? -6.734 11.305 -18.172 1.00 0.00 43 LYS A N 18
ATOM 24813 C CA . LYS A 1 43 ? -7.767 10.727 -19.023 1.00 0.00 43 LYS A CA 18
ATOM 24814 C C . LYS A 1 43 ? -7.191 9.621 -19.902 1.00 0.00 43 LYS A C 18
ATOM 24815 O O . LYS A 1 43 ? -7.933 8.857 -20.520 1.00 0.00 43 LYS A O 18
ATOM 24834 N N . HIS A 1 44 ? -5.866 9.540 -19.952 1.00 0.00 44 HIS A N 18
ATOM 24835 C CA . HIS A 1 44 ? -5.191 8.525 -20.754 1.00 0.00 44 HIS A CA 18
ATOM 24836 C C . HIS A 1 44 ? -4.853 7.301 -19.909 1.00 0.00 44 HIS A C 18
ATOM 24837 O O . HIS A 1 44 ? -5.044 6.165 -20.341 1.00 0.00 44 HIS A O 18
ATOM 24851 N N . MET A 1 45 ? -4.349 7.542 -18.703 1.00 0.00 45 MET A N 18
ATOM 24852 C CA . MET A 1 45 ? -3.985 6.458 -17.797 1.00 0.00 45 MET A CA 18
ATOM 24853 C C . MET A 1 45 ? -5.200 5.599 -17.461 1.00 0.00 45 MET A C 18
ATOM 24854 O O . MET A 1 45 ? -5.089 4.382 -17.315 1.00 0.00 45 MET A O 18
ATOM 24868 N N . GLU A 1 46 ? -6.358 6.241 -17.338 1.00 0.00 46 GLU A N 18
ATOM 24869 C CA . GLU A 1 46 ? -7.592 5.535 -17.018 1.00 0.00 46 GLU A CA 18
ATOM 24870 C C . GLU A 1 46 ? -7.750 4.292 -17.889 1.00 0.00 46 GLU A C 18
ATOM 24871 O O . GLU A 1 46 ? -8.041 3.204 -17.392 1.00 0.00 46 GLU A O 18
ATOM 24883 N N . VAL A 1 47 ? -7.556 4.463 -19.193 1.00 0.00 47 VAL A N 18
ATOM 24884 C CA . VAL A 1 47 ? -7.676 3.356 -20.135 1.00 0.00 47 VAL A CA 18
ATOM 24885 C C . VAL A 1 47 ? -6.329 2.679 -20.362 1.00 0.00 47 VAL A C 18
ATOM 24886 O O . VAL A 1 47 ? -6.259 1.471 -20.590 1.00 0.00 47 VAL A O 18
ATOM 24899 N N . CYS A 1 48 ? -5.260 3.465 -20.297 1.00 0.00 48 CYS A N 18
ATOM 24900 C CA . CYS A 1 48 ? -3.913 2.943 -20.495 1.00 0.00 48 CYS A CA 18
ATOM 24901 C C . CYS A 1 48 ? -3.758 1.575 -19.837 1.00 0.00 48 CYS A C 18
ATOM 24902 O O . CYS A 1 48 ? -3.449 0.587 -20.502 1.00 0.00 48 CYS A O 18
ATOM 24909 N N . GLN A 1 49 ? -3.975 1.528 -18.526 1.00 0.00 49 GLN A N 18
ATOM 24910 C CA . GLN A 1 49 ? -3.858 0.282 -17.778 1.00 0.00 49 GLN A CA 18
ATOM 24911 C C . GLN A 1 49 ? -4.476 -0.878 -18.552 1.00 0.00 49 GLN A C 18
ATOM 24912 O O . GLN A 1 49 ? -3.882 -1.951 -18.663 1.00 0.00 49 GLN A O 18
ATOM 24926 N N . LYS A 1 50 ? -5.672 -0.656 -19.087 1.00 0.00 50 LYS A N 18
ATOM 24927 C CA . LYS A 1 50 ? -6.371 -1.681 -19.852 1.00 0.00 50 LYS A CA 18
ATOM 24928 C C . LYS A 1 50 ? -5.570 -2.078 -21.089 1.00 0.00 50 LYS A C 18
ATOM 24929 O O . LYS A 1 50 ? -5.408 -3.263 -21.382 1.00 0.00 50 LYS A O 18
ATOM 24948 N N . LEU A 1 51 ? -5.071 -1.080 -21.809 1.00 0.00 51 LEU A N 18
ATOM 24949 C CA . LEU A 1 51 ? -4.286 -1.324 -23.014 1.00 0.00 51 LEU A CA 18
ATOM 24950 C C . LEU A 1 51 ? -2.954 -1.985 -22.671 1.00 0.00 51 LEU A C 18
ATOM 24951 O O . LEU A 1 51 ? -2.717 -3.141 -23.021 1.00 0.00 51 LEU A O 18
ATOM 24967 N N . GLN A 1 52 ? -2.091 -1.244 -21.984 1.00 0.00 52 GLN A N 18
ATOM 24968 C CA . GLN A 1 52 ? -0.785 -1.760 -21.593 1.00 0.00 52 GLN A CA 18
ATOM 24969 C C . GLN A 1 52 ? -0.858 -3.252 -21.287 1.00 0.00 52 GLN A C 18
ATOM 24970 O O . GLN A 1 52 ? 0.042 -4.014 -21.644 1.00 0.00 52 GLN A O 18
ATOM 24984 N N . ASP A 1 53 ? -1.933 -3.663 -20.624 1.00 0.00 53 ASP A N 18
ATOM 24985 C CA . ASP A 1 53 ? -2.124 -5.065 -20.271 1.00 0.00 53 ASP A CA 18
ATOM 24986 C C . ASP A 1 53 ? -1.944 -5.963 -21.491 1.00 0.00 53 ASP A C 18
ATOM 24987 O O . ASP A 1 53 ? -1.216 -6.953 -21.443 1.00 0.00 53 ASP A O 18
ATOM 24996 N N . ALA A 1 54 ? -2.615 -5.609 -22.583 1.00 0.00 54 ALA A N 18
ATOM 24997 C CA . ALA A 1 54 ? -2.528 -6.382 -23.816 1.00 0.00 54 ALA A CA 18
ATOM 24998 C C . ALA A 1 54 ? -1.076 -6.605 -24.223 1.00 0.00 54 ALA A C 18
ATOM 24999 O O . ALA A 1 54 ? -0.693 -7.706 -24.620 1.00 0.00 54 ALA A O 18
ATOM 25006 N N . LEU A 1 55 ? -0.271 -5.553 -24.125 1.00 0.00 55 LEU A N 18
ATOM 25007 C CA . LEU A 1 55 ? 1.141 -5.633 -24.484 1.00 0.00 55 LEU A CA 18
ATOM 25008 C C . LEU A 1 55 ? 1.886 -6.587 -23.555 1.00 0.00 55 LEU A C 18
ATOM 25009 O O . LEU A 1 55 ? 2.751 -7.347 -23.991 1.00 0.00 55 LEU A O 18
ATOM 25025 N N . LYS A 1 56 ? 1.543 -6.543 -22.272 1.00 0.00 56 LYS A N 18
ATOM 25026 C CA . LYS A 1 56 ? 2.176 -7.404 -21.281 1.00 0.00 56 LYS A CA 18
ATOM 25027 C C . LYS A 1 56 ? 2.241 -8.846 -21.775 1.00 0.00 56 LYS A C 18
ATOM 25028 O O . LYS A 1 56 ? 1.212 -9.488 -21.985 1.00 0.00 56 LYS A O 18
ATOM 25047 N N . CYS A 1 57 ? 3.457 -9.349 -21.959 1.00 0.00 57 CYS A N 18
ATOM 25048 C CA . CYS A 1 57 ? 3.657 -10.715 -22.428 1.00 0.00 57 CYS A CA 18
ATOM 25049 C C . CYS A 1 57 ? 2.866 -11.704 -21.576 1.00 0.00 57 CYS A C 18
ATOM 25050 O O . CYS A 1 57 ? 2.223 -11.320 -20.600 1.00 0.00 57 CYS A O 18
ATOM 25057 N N . GLN A 1 58 ? 2.919 -12.977 -21.955 1.00 0.00 58 GLN A N 18
ATOM 25058 C CA . GLN A 1 58 ? 2.207 -14.020 -21.226 1.00 0.00 58 GLN A CA 18
ATOM 25059 C C . GLN A 1 58 ? 3.150 -15.156 -20.842 1.00 0.00 58 GLN A C 18
ATOM 25060 O O . GLN A 1 58 ? 2.954 -15.822 -19.825 1.00 0.00 58 GLN A O 18
ATOM 25074 N N . HIS A 1 59 ? 4.174 -15.372 -21.662 1.00 0.00 59 HIS A N 18
ATOM 25075 C CA . HIS A 1 59 ? 5.147 -16.428 -21.408 1.00 0.00 59 HIS A CA 18
ATOM 25076 C C . HIS A 1 59 ? 6.112 -16.021 -20.297 1.00 0.00 59 HIS A C 18
ATOM 25077 O O . HIS A 1 59 ? 6.495 -16.842 -19.463 1.00 0.00 59 HIS A O 18
ATOM 25091 N N . CYS A 1 60 ? 6.500 -14.751 -20.294 1.00 0.00 60 CYS A N 18
ATOM 25092 C CA . CYS A 1 60 ? 7.421 -14.235 -19.287 1.00 0.00 60 CYS A CA 18
ATOM 25093 C C . CYS A 1 60 ? 6.699 -13.307 -18.315 1.00 0.00 60 CYS A C 18
ATOM 25094 O O . CYS A 1 60 ? 7.141 -13.113 -17.182 1.00 0.00 60 CYS A O 18
ATOM 25101 N N . ARG A 1 61 ? 5.587 -12.736 -18.766 1.00 0.00 61 ARG A N 18
ATOM 25102 C CA . ARG A 1 61 ? 4.804 -11.827 -17.937 1.00 0.00 61 ARG A CA 18
ATOM 25103 C C . ARG A 1 61 ? 5.613 -10.584 -17.579 1.00 0.00 61 ARG A C 18
ATOM 25104 O O . ARG A 1 61 ? 5.698 -10.199 -16.412 1.00 0.00 61 ARG A O 18
ATOM 25125 N N . LYS A 1 62 ? 6.208 -9.960 -18.590 1.00 0.00 62 LYS A N 18
ATOM 25126 C CA . LYS A 1 62 ? 7.010 -8.760 -18.384 1.00 0.00 62 LYS A CA 18
ATOM 25127 C C . LYS A 1 62 ? 6.394 -7.564 -19.102 1.00 0.00 62 LYS A C 18
ATOM 25128 O O . LYS A 1 62 ? 6.109 -7.626 -20.297 1.00 0.00 62 LYS A O 18
ATOM 25147 N N . GLN A 1 63 ? 6.193 -6.477 -18.365 1.00 0.00 63 GLN A N 18
ATOM 25148 C CA . GLN A 1 63 ? 5.611 -5.266 -18.932 1.00 0.00 63 GLN A CA 18
ATOM 25149 C C . GLN A 1 63 ? 6.600 -4.572 -19.863 1.00 0.00 63 GLN A C 18
ATOM 25150 O O . GLN A 1 63 ? 7.780 -4.434 -19.541 1.00 0.00 63 GLN A O 18
ATOM 25164 N N . PHE A 1 64 ? 6.110 -4.137 -21.020 1.00 0.00 64 PHE A N 18
ATOM 25165 C CA . PHE A 1 64 ? 6.951 -3.458 -21.999 1.00 0.00 64 PHE A CA 18
ATOM 25166 C C . PHE A 1 64 ? 6.378 -2.088 -22.351 1.00 0.00 64 PHE A C 18
ATOM 25167 O O . PHE A 1 64 ? 5.272 -1.983 -22.882 1.00 0.00 64 PHE A O 18
ATOM 25184 N N . LYS A 1 65 ? 7.139 -1.041 -22.052 1.00 0.00 65 LYS A N 18
ATOM 25185 C CA . LYS A 1 65 ? 6.710 0.323 -22.337 1.00 0.00 65 LYS A CA 18
ATOM 25186 C C . LYS A 1 65 ? 6.907 0.659 -23.811 1.00 0.00 65 LYS A C 18
ATOM 25187 O O . LYS A 1 65 ? 7.387 1.740 -24.153 1.00 0.00 65 LYS A O 18
ATOM 25206 N N . SER A 1 66 ? 6.532 -0.273 -24.681 1.00 0.00 66 SER A N 18
ATOM 25207 C CA . SER A 1 66 ? 6.671 -0.077 -26.120 1.00 0.00 66 SER A CA 18
ATOM 25208 C C . SER A 1 66 ? 6.064 -1.246 -26.889 1.00 0.00 66 SER A C 18
ATOM 25209 O O . SER A 1 66 ? 6.090 -2.388 -26.429 1.00 0.00 66 SER A O 18
ATOM 25217 N N . LYS A 1 67 ? 5.517 -0.953 -28.064 1.00 0.00 67 LYS A N 18
ATOM 25218 C CA . LYS A 1 67 ? 4.903 -1.978 -28.900 1.00 0.00 67 LYS A CA 18
ATOM 25219 C C . LYS A 1 67 ? 5.944 -2.646 -29.793 1.00 0.00 67 LYS A C 18
ATOM 25220 O O . LYS A 1 67 ? 5.958 -3.868 -29.940 1.00 0.00 67 LYS A O 18
ATOM 25239 N N . ALA A 1 68 ? 6.814 -1.836 -30.388 1.00 0.00 68 ALA A N 18
ATOM 25240 C CA . ALA A 1 68 ? 7.860 -2.349 -31.264 1.00 0.00 68 ALA A CA 18
ATOM 25241 C C . ALA A 1 68 ? 8.839 -3.228 -30.493 1.00 0.00 68 ALA A C 18
ATOM 25242 O O . ALA A 1 68 ? 9.319 -4.238 -31.007 1.00 0.00 68 ALA A O 18
ATOM 25249 N N . GLY A 1 69 ? 9.133 -2.836 -29.257 1.00 0.00 69 GLY A N 18
ATOM 25250 C CA . GLY A 1 69 ? 10.055 -3.599 -28.436 1.00 0.00 69 GLY A CA 18
ATOM 25251 C C . GLY A 1 69 ? 9.533 -4.985 -28.113 1.00 0.00 69 GLY A C 18
ATOM 25252 O O . GLY A 1 69 ? 10.278 -5.964 -28.161 1.00 0.00 69 GLY A O 18
ATOM 25256 N N . LEU A 1 70 ? 8.249 -5.069 -27.780 1.00 0.00 70 LEU A N 18
ATOM 25257 C CA . LEU A 1 70 ? 7.628 -6.345 -27.445 1.00 0.00 70 LEU A CA 18
ATOM 25258 C C . LEU A 1 70 ? 7.793 -7.347 -28.584 1.00 0.00 70 LEU A C 18
ATOM 25259 O O . LEU A 1 70 ? 8.058 -8.526 -28.354 1.00 0.00 70 LEU A O 18
ATOM 25275 N N . ASN A 1 71 ? 7.636 -6.867 -29.814 1.00 0.00 71 ASN A N 18
ATOM 25276 C CA . ASN A 1 71 ? 7.769 -7.720 -30.989 1.00 0.00 71 ASN A CA 18
ATOM 25277 C C . ASN A 1 71 ? 9.152 -8.362 -31.041 1.00 0.00 71 ASN A C 18
ATOM 25278 O O . ASN A 1 71 ? 9.280 -9.573 -31.229 1.00 0.00 71 ASN A O 18
ATOM 25289 N N . TYR A 1 72 ? 10.185 -7.544 -30.874 1.00 0.00 72 TYR A N 18
ATOM 25290 C CA . TYR A 1 72 ? 11.559 -8.031 -30.904 1.00 0.00 72 TYR A CA 18
ATOM 25291 C C . TYR A 1 72 ? 11.831 -8.967 -29.729 1.00 0.00 72 TYR A C 18
ATOM 25292 O O . TYR A 1 72 ? 12.515 -9.980 -29.873 1.00 0.00 72 TYR A O 18
ATOM 25310 N N . HIS A 1 73 ? 11.289 -8.619 -28.566 1.00 0.00 73 HIS A N 18
ATOM 25311 C CA . HIS A 1 73 ? 11.471 -9.427 -27.366 1.00 0.00 73 HIS A CA 18
ATOM 25312 C C . HIS A 1 73 ? 10.797 -10.787 -27.519 1.00 0.00 73 HIS A C 18
ATOM 25313 O O . HIS A 1 73 ? 11.452 -11.828 -27.459 1.00 0.00 73 HIS A O 18
ATOM 25327 N N . THR A 1 74 ? 9.482 -10.772 -27.718 1.00 0.00 74 THR A N 18
ATOM 25328 C CA . THR A 1 74 ? 8.719 -12.003 -27.878 1.00 0.00 74 THR A CA 18
ATOM 25329 C C . THR A 1 74 ? 9.520 -13.051 -28.642 1.00 0.00 74 THR A C 18
ATOM 25330 O O . THR A 1 74 ? 9.657 -14.189 -28.194 1.00 0.00 74 THR A O 18
ATOM 25341 N N . MET A 1 75 ? 10.047 -12.659 -29.797 1.00 0.00 75 MET A N 18
ATOM 25342 C CA . MET A 1 75 ? 10.837 -13.566 -30.623 1.00 0.00 75 MET A CA 18
ATOM 25343 C C . MET A 1 75 ? 12.242 -13.735 -30.053 1.00 0.00 75 MET A C 18
ATOM 25344 O O . MET A 1 75 ? 12.751 -14.851 -29.955 1.00 0.00 75 MET A O 18
ATOM 25358 N N . ALA A 1 76 ? 12.862 -12.621 -29.681 1.00 0.00 76 ALA A N 18
ATOM 25359 C CA . ALA A 1 76 ? 14.208 -12.647 -29.120 1.00 0.00 76 ALA A CA 18
ATOM 25360 C C . ALA A 1 76 ? 14.336 -13.727 -28.051 1.00 0.00 76 ALA A C 18
ATOM 25361 O O . ALA A 1 76 ? 15.405 -14.310 -27.872 1.00 0.00 76 ALA A O 18
ATOM 25368 N N . GLU A 1 77 ? 13.241 -13.988 -27.345 1.00 0.00 77 GLU A N 18
ATOM 25369 C CA . GLU A 1 77 ? 13.233 -14.997 -26.293 1.00 0.00 77 GLU A CA 18
ATOM 25370 C C . GLU A 1 77 ? 12.245 -16.114 -26.618 1.00 0.00 77 GLU A C 18
ATOM 25371 O O . GLU A 1 77 ? 12.608 -17.291 -26.645 1.00 0.00 77 GLU A O 18
ATOM 25383 N N . HIS A 1 78 ? 10.994 -15.737 -26.862 1.00 0.00 78 HIS A N 18
ATOM 25384 C CA . HIS A 1 78 ? 9.953 -16.706 -27.185 1.00 0.00 78 HIS A CA 18
ATOM 25385 C C . HIS A 1 78 ? 9.824 -16.882 -28.695 1.00 0.00 78 HIS A C 18
ATOM 25386 O O . HIS A 1 78 ? 9.048 -16.185 -29.348 1.00 0.00 78 HIS A O 18
ATOM 25400 N N . SER A 1 79 ? 10.592 -17.818 -29.245 1.00 0.00 79 SER A N 18
ATOM 25401 C CA . SER A 1 79 ? 10.567 -18.083 -30.679 1.00 0.00 79 SER A CA 18
ATOM 25402 C C . SER A 1 79 ? 10.646 -19.581 -30.956 1.00 0.00 79 SER A C 18
ATOM 25403 O O . SER A 1 79 ? 10.913 -20.377 -30.056 1.00 0.00 79 SER A O 18
ATOM 25411 N N . ALA A 1 80 ? 10.411 -19.958 -32.209 1.00 0.00 80 ALA A N 18
ATOM 25412 C CA . ALA A 1 80 ? 10.458 -21.359 -32.606 1.00 0.00 80 ALA A CA 18
ATOM 25413 C C . ALA A 1 80 ? 11.797 -21.990 -32.240 1.00 0.00 80 ALA A C 18
ATOM 25414 O O . ALA A 1 80 ? 12.747 -21.954 -33.022 1.00 0.00 80 ALA A O 18
ATOM 25421 N N . LYS A 1 81 ? 11.866 -22.568 -31.045 1.00 0.00 81 LYS A N 18
ATOM 25422 C CA . LYS A 1 81 ? 13.089 -23.208 -30.574 1.00 0.00 81 LYS A CA 18
ATOM 25423 C C . LYS A 1 81 ? 13.293 -24.558 -31.254 1.00 0.00 81 LYS A C 18
ATOM 25424 O O . LYS A 1 81 ? 12.345 -25.208 -31.695 1.00 0.00 81 LYS A O 18
ATOM 25443 N N . PRO A 1 82 ? 14.559 -24.992 -31.341 1.00 0.00 82 PRO A N 18
ATOM 25444 C CA . PRO A 1 82 ? 14.917 -26.269 -31.964 1.00 0.00 82 PRO A CA 18
ATOM 25445 C C . PRO A 1 82 ? 14.460 -27.466 -31.137 1.00 0.00 82 PRO A C 18
ATOM 25446 O O . PRO A 1 82 ? 13.728 -27.313 -30.159 1.00 0.00 82 PRO A O 18
ATOM 25457 N N . SER A 1 83 ? 14.897 -28.656 -31.535 1.00 0.00 83 SER A N 18
ATOM 25458 C CA . SER A 1 83 ? 14.530 -29.880 -30.831 1.00 0.00 83 SER A CA 18
ATOM 25459 C C . SER A 1 83 ? 14.368 -29.619 -29.337 1.00 0.00 83 SER A C 18
ATOM 25460 O O . SER A 1 83 ? 15.284 -29.125 -28.679 1.00 0.00 83 SER A O 18
ATOM 25468 N N . ASP A 1 84 ? 13.197 -29.956 -28.808 1.00 0.00 84 ASP A N 18
ATOM 25469 C CA . ASP A 1 84 ? 12.913 -29.760 -27.391 1.00 0.00 84 ASP A CA 18
ATOM 25470 C C . ASP A 1 84 ? 11.598 -30.428 -27.003 1.00 0.00 84 ASP A C 18
ATOM 25471 O O . ASP A 1 84 ? 10.898 -30.983 -27.850 1.00 0.00 84 ASP A O 18
ATOM 25480 N N . ALA A 1 85 ? 11.268 -30.370 -25.717 1.00 0.00 85 ALA A N 18
ATOM 25481 C CA . ALA A 1 85 ? 10.036 -30.968 -25.217 1.00 0.00 85 ALA A CA 18
ATOM 25482 C C . ALA A 1 85 ? 8.885 -30.750 -26.192 1.00 0.00 85 ALA A C 18
ATOM 25483 O O . ALA A 1 85 ? 8.484 -29.616 -26.450 1.00 0.00 85 ALA A O 18
ATOM 25490 N N . GLU A 1 86 ? 8.357 -31.845 -26.732 1.00 0.00 86 GLU A N 18
ATOM 25491 C CA . GLU A 1 86 ? 7.252 -31.772 -27.681 1.00 0.00 86 GLU A CA 18
ATOM 25492 C C . GLU A 1 86 ? 6.106 -30.937 -27.117 1.00 0.00 86 GLU A C 18
ATOM 25493 O O . GLU A 1 86 ? 5.285 -31.431 -26.346 1.00 0.00 86 GLU A O 18
ATOM 25505 N N . ALA A 1 87 ? 6.058 -29.668 -27.509 1.00 0.00 87 ALA A N 18
ATOM 25506 C CA . ALA A 1 87 ? 5.013 -28.764 -27.045 1.00 0.00 87 ALA A CA 18
ATOM 25507 C C . ALA A 1 87 ? 5.102 -27.414 -27.749 1.00 0.00 87 ALA A C 18
ATOM 25508 O O . ALA A 1 87 ? 6.189 -26.866 -27.926 1.00 0.00 87 ALA A O 18
ATOM 25515 N N . SER A 1 88 ? 3.951 -26.885 -28.151 1.00 0.00 88 SER A N 18
ATOM 25516 C CA . SER A 1 88 ? 3.899 -25.601 -28.840 1.00 0.00 88 SER A CA 18
ATOM 25517 C C . SER A 1 88 ? 2.455 -25.156 -29.053 1.00 0.00 88 SER A C 18
ATOM 25518 O O . SER A 1 88 ? 1.521 -25.932 -28.858 1.00 0.00 88 SER A O 18
ATOM 25526 N N . GLU A 1 89 ? 2.283 -23.900 -29.454 1.00 0.00 89 GLU A N 18
ATOM 25527 C CA . GLU A 1 89 ? 0.953 -23.351 -29.692 1.00 0.00 89 GLU A CA 18
ATOM 25528 C C . GLU A 1 89 ? 0.922 -22.544 -30.987 1.00 0.00 89 GLU A C 18
ATOM 25529 O O . GLU A 1 89 ? 1.726 -21.633 -31.183 1.00 0.00 89 GLU A O 18
ATOM 25541 N N . GLY A 1 90 ? -0.013 -22.885 -31.869 1.00 0.00 90 GLY A N 18
ATOM 25542 C CA . GLY A 1 90 ? -0.132 -22.184 -33.133 1.00 0.00 90 GLY A CA 18
ATOM 25543 C C . GLY A 1 90 ? 0.942 -22.588 -34.124 1.00 0.00 90 GLY A C 18
ATOM 25544 O O . GLY A 1 90 ? 1.181 -23.775 -34.341 1.00 0.00 90 GLY A O 18
ATOM 25548 N N . GLY A 1 91 ? 1.591 -21.597 -34.728 1.00 0.00 91 GLY A N 18
ATOM 25549 C CA . GLY A 1 91 ? 2.636 -21.877 -35.695 1.00 0.00 91 GLY A CA 18
ATOM 25550 C C . GLY A 1 91 ? 3.344 -20.621 -36.163 1.00 0.00 91 GLY A C 18
ATOM 25551 O O . GLY A 1 91 ? 2.711 -19.588 -36.380 1.00 0.00 91 GLY A O 18
ATOM 25555 N N . GLU A 1 92 ? 4.662 -20.708 -36.317 1.00 0.00 92 GLU A N 18
ATOM 25556 C CA . GLU A 1 92 ? 5.456 -19.568 -36.760 1.00 0.00 92 GLU A CA 18
ATOM 25557 C C . GLU A 1 92 ? 5.680 -19.614 -38.269 1.00 0.00 92 GLU A C 18
ATOM 25558 O O . GLU A 1 92 ? 5.367 -20.608 -38.923 1.00 0.00 92 GLU A O 18
ATOM 25570 N N . SER A 1 93 ? 6.223 -18.530 -38.814 1.00 0.00 93 SER A N 18
ATOM 25571 C CA . SER A 1 93 ? 6.485 -18.444 -40.245 1.00 0.00 93 SER A CA 18
ATOM 25572 C C . SER A 1 93 ? 7.942 -18.077 -40.510 1.00 0.00 93 SER A C 18
ATOM 25573 O O . SER A 1 93 ? 8.556 -18.569 -41.455 1.00 0.00 93 SER A O 18
ATOM 25581 N N . GLY A 1 94 ? 8.490 -17.208 -39.666 1.00 0.00 94 GLY A N 18
ATOM 25582 C CA . GLY A 1 94 ? 9.870 -16.788 -39.824 1.00 0.00 94 GLY A CA 18
ATOM 25583 C C . GLY A 1 94 ? 10.032 -15.284 -39.740 1.00 0.00 94 GLY A C 18
ATOM 25584 O O . GLY A 1 94 ? 9.121 -14.521 -40.062 1.00 0.00 94 GLY A O 18
ATOM 25588 N N . PRO A 1 95 ? 11.216 -14.836 -39.295 1.00 0.00 95 PRO A N 18
ATOM 25589 C CA . PRO A 1 95 ? 11.522 -13.409 -39.158 1.00 0.00 95 PRO A CA 18
ATOM 25590 C C . PRO A 1 95 ? 11.655 -12.712 -40.508 1.00 0.00 95 PRO A C 18
ATOM 25591 O O . PRO A 1 95 ? 11.357 -13.295 -41.550 1.00 0.00 95 PRO A O 18
ATOM 25602 N N . SER A 1 96 ? 12.104 -11.461 -40.481 1.00 0.00 96 SER A N 18
ATOM 25603 C CA . SER A 1 96 ? 12.272 -10.684 -41.703 1.00 0.00 96 SER A CA 18
ATOM 25604 C C . SER A 1 96 ? 13.632 -9.991 -41.723 1.00 0.00 96 SER A C 18
ATOM 25605 O O . SER A 1 96 ? 14.383 -10.046 -40.750 1.00 0.00 96 SER A O 18
ATOM 25613 N N . SER A 1 97 ? 13.941 -9.340 -42.840 1.00 0.00 97 SER A N 18
ATOM 25614 C CA . SER A 1 97 ? 15.211 -8.639 -42.989 1.00 0.00 97 SER A CA 18
ATOM 25615 C C . SER A 1 97 ? 14.984 -7.156 -43.269 1.00 0.00 97 SER A C 18
ATOM 25616 O O . SER A 1 97 ? 13.856 -6.722 -43.500 1.00 0.00 97 SER A O 18
ATOM 25624 N N . GLY A 1 98 ? 16.066 -6.384 -43.244 1.00 0.00 98 GLY A N 18
ATOM 25625 C CA . GLY A 1 98 ? 15.964 -4.958 -43.496 1.00 0.00 98 GLY A CA 18
ATOM 25626 C C . GLY A 1 98 ? 17.076 -4.447 -44.391 1.00 0.00 98 GLY A C 18
ATOM 25627 O O . GLY A 1 98 ? 17.423 -5.084 -45.385 1.00 0.00 98 GLY A O 18
ATOM 25633 N N . GLY A 1 1 ? -7.614 30.938 -25.345 1.00 0.00 1 GLY A N 19
ATOM 25634 C CA . GLY A 1 1 ? -7.936 30.285 -26.600 1.00 0.00 1 GLY A CA 19
ATOM 25635 C C . GLY A 1 1 ? -8.804 29.057 -26.409 1.00 0.00 1 GLY A C 19
ATOM 25636 O O . GLY A 1 1 ? -9.895 28.966 -26.973 1.00 0.00 1 GLY A O 19
ATOM 25640 N N . SER A 1 2 ? -8.319 28.110 -25.614 1.00 0.00 2 SER A N 19
ATOM 25641 C CA . SER A 1 2 ? -9.056 26.878 -25.354 1.00 0.00 2 SER A CA 19
ATOM 25642 C C . SER A 1 2 ? -9.997 27.048 -24.166 1.00 0.00 2 SER A C 19
ATOM 25643 O O . SER A 1 2 ? -9.676 27.740 -23.199 1.00 0.00 2 SER A O 19
ATOM 25651 N N . SER A 1 3 ? -11.161 26.412 -24.245 1.00 0.00 3 SER A N 19
ATOM 25652 C CA . SER A 1 3 ? -12.152 26.495 -23.178 1.00 0.00 3 SER A CA 19
ATOM 25653 C C . SER A 1 3 ? -11.944 25.383 -22.155 1.00 0.00 3 SER A C 19
ATOM 25654 O O . SER A 1 3 ? -11.995 24.200 -22.489 1.00 0.00 3 SER A O 19
ATOM 25662 N N . GLY A 1 4 ? -11.707 25.772 -20.906 1.00 0.00 4 GLY A N 19
ATOM 25663 C CA . GLY A 1 4 ? -11.494 24.797 -19.853 1.00 0.00 4 GLY A CA 19
ATOM 25664 C C . GLY A 1 4 ? -11.511 25.423 -18.472 1.00 0.00 4 GLY A C 19
ATOM 25665 O O . GLY A 1 4 ? -11.481 26.646 -18.337 1.00 0.00 4 GLY A O 19
ATOM 25669 N N . SER A 1 5 ? -11.560 24.582 -17.444 1.00 0.00 5 SER A N 19
ATOM 25670 C CA . SER A 1 5 ? -11.587 25.060 -16.066 1.00 0.00 5 SER A CA 19
ATOM 25671 C C . SER A 1 5 ? -10.401 25.978 -15.787 1.00 0.00 5 SER A C 19
ATOM 25672 O O . SER A 1 5 ? -9.348 25.859 -16.414 1.00 0.00 5 SER A O 19
ATOM 25680 N N . SER A 1 6 ? -10.580 26.895 -14.842 1.00 0.00 6 SER A N 19
ATOM 25681 C CA . SER A 1 6 ? -9.528 27.837 -14.481 1.00 0.00 6 SER A CA 19
ATOM 25682 C C . SER A 1 6 ? -8.512 27.186 -13.547 1.00 0.00 6 SER A C 19
ATOM 25683 O O . SER A 1 6 ? -8.660 27.225 -12.326 1.00 0.00 6 SER A O 19
ATOM 25691 N N . GLY A 1 7 ? -7.479 26.587 -14.131 1.00 0.00 7 GLY A N 19
ATOM 25692 C CA . GLY A 1 7 ? -6.454 25.935 -13.338 1.00 0.00 7 GLY A CA 19
ATOM 25693 C C . GLY A 1 7 ? -6.967 24.695 -12.632 1.00 0.00 7 GLY A C 19
ATOM 25694 O O . GLY A 1 7 ? -7.619 24.773 -11.591 1.00 0.00 7 GLY A O 19
ATOM 25698 N N . PRO A 1 8 ? -6.673 23.519 -13.206 1.00 0.00 8 PRO A N 19
ATOM 25699 C CA . PRO A 1 8 ? -7.101 22.235 -12.642 1.00 0.00 8 PRO A CA 19
ATOM 25700 C C . PRO A 1 8 ? -6.370 21.898 -11.347 1.00 0.00 8 PRO A C 19
ATOM 25701 O O . PRO A 1 8 ? -5.157 21.692 -11.343 1.00 0.00 8 PRO A O 19
ATOM 25712 N N . GLY A 1 9 ? -7.117 21.843 -10.248 1.00 0.00 9 GLY A N 19
ATOM 25713 C CA . GLY A 1 9 ? -6.522 21.530 -8.962 1.00 0.00 9 GLY A CA 19
ATOM 25714 C C . GLY A 1 9 ? -6.311 20.041 -8.768 1.00 0.00 9 GLY A C 19
ATOM 25715 O O . GLY A 1 9 ? -6.927 19.428 -7.896 1.00 0.00 9 GLY A O 19
ATOM 25719 N N . GLY A 1 10 ? -5.439 19.457 -9.583 1.00 0.00 10 GLY A N 19
ATOM 25720 C CA . GLY A 1 10 ? -5.165 18.035 -9.482 1.00 0.00 10 GLY A CA 19
ATOM 25721 C C . GLY A 1 10 ? -3.771 17.749 -8.959 1.00 0.00 10 GLY A C 19
ATOM 25722 O O . GLY A 1 10 ? -3.017 18.658 -8.612 1.00 0.00 10 GLY A O 19
ATOM 25726 N N . PRO A 1 11 ? -3.412 16.458 -8.896 1.00 0.00 11 PRO A N 19
ATOM 25727 C CA . PRO A 1 11 ? -2.099 16.025 -8.411 1.00 0.00 11 PRO A CA 19
ATOM 25728 C C . PRO A 1 11 ? -0.975 16.392 -9.375 1.00 0.00 11 PRO A C 19
ATOM 25729 O O . PRO A 1 11 ? -0.555 15.573 -10.192 1.00 0.00 11 PRO A O 19
ATOM 25740 N N . GLU A 1 12 ? -0.493 17.626 -9.273 1.00 0.00 12 GLU A N 19
ATOM 25741 C CA . GLU A 1 12 ? 0.581 18.100 -10.137 1.00 0.00 12 GLU A CA 19
ATOM 25742 C C . GLU A 1 12 ? 1.820 18.455 -9.319 1.00 0.00 12 GLU A C 19
ATOM 25743 O O . GLU A 1 12 ? 2.512 19.429 -9.614 1.00 0.00 12 GLU A O 19
ATOM 25755 N N . GLU A 1 13 ? 2.092 17.658 -8.291 1.00 0.00 13 GLU A N 19
ATOM 25756 C CA . GLU A 1 13 ? 3.246 17.890 -7.430 1.00 0.00 13 GLU A CA 19
ATOM 25757 C C . GLU A 1 13 ? 4.493 17.222 -8.001 1.00 0.00 13 GLU A C 19
ATOM 25758 O O . GLU A 1 13 ? 5.464 17.893 -8.351 1.00 0.00 13 GLU A O 19
ATOM 25770 N N . GLN A 1 14 ? 4.459 15.896 -8.091 1.00 0.00 14 GLN A N 19
ATOM 25771 C CA . GLN A 1 14 ? 5.587 15.137 -8.618 1.00 0.00 14 GLN A CA 19
ATOM 25772 C C . GLN A 1 14 ? 5.723 15.339 -10.123 1.00 0.00 14 GLN A C 19
ATOM 25773 O O . GLN A 1 14 ? 6.816 15.600 -10.627 1.00 0.00 14 GLN A O 19
ATOM 25787 N N . TRP A 1 15 ? 4.609 15.218 -10.835 1.00 0.00 15 TRP A N 19
ATOM 25788 C CA . TRP A 1 15 ? 4.605 15.387 -12.283 1.00 0.00 15 TRP A CA 19
ATOM 25789 C C . TRP A 1 15 ? 5.164 16.751 -12.673 1.00 0.00 15 TRP A C 19
ATOM 25790 O O . TRP A 1 15 ? 5.945 16.863 -13.618 1.00 0.00 15 TRP A O 19
ATOM 25811 N N . GLN A 1 16 ? 4.759 17.783 -11.941 1.00 0.00 16 GLN A N 19
ATOM 25812 C CA . GLN A 1 16 ? 5.221 19.140 -12.212 1.00 0.00 16 GLN A CA 19
ATOM 25813 C C . GLN A 1 16 ? 6.707 19.282 -11.898 1.00 0.00 16 GLN A C 19
ATOM 25814 O O . GLN A 1 16 ? 7.434 19.988 -12.597 1.00 0.00 16 GLN A O 19
ATOM 25828 N N . ARG A 1 17 ? 7.151 18.607 -10.843 1.00 0.00 17 ARG A N 19
ATOM 25829 C CA . ARG A 1 17 ? 8.550 18.660 -10.435 1.00 0.00 17 ARG A CA 19
ATOM 25830 C C . ARG A 1 17 ? 9.470 18.329 -11.606 1.00 0.00 17 ARG A C 19
ATOM 25831 O O . ARG A 1 17 ? 10.570 18.868 -11.716 1.00 0.00 17 ARG A O 19
ATOM 25852 N N . ALA A 1 18 ? 9.011 17.437 -12.479 1.00 0.00 18 ALA A N 19
ATOM 25853 C CA . ALA A 1 18 ? 9.792 17.035 -13.642 1.00 0.00 18 ALA A CA 19
ATOM 25854 C C . ALA A 1 18 ? 9.449 17.891 -14.856 1.00 0.00 18 ALA A C 19
ATOM 25855 O O . ALA A 1 18 ? 10.329 18.268 -15.630 1.00 0.00 18 ALA A O 19
ATOM 25862 N N . ILE A 1 19 ? 8.165 18.193 -15.018 1.00 0.00 19 ILE A N 19
ATOM 25863 C CA . ILE A 1 19 ? 7.707 19.006 -16.138 1.00 0.00 19 ILE A CA 19
ATOM 25864 C C . ILE A 1 19 ? 8.457 20.332 -16.198 1.00 0.00 19 ILE A C 19
ATOM 25865 O O . ILE A 1 19 ? 8.783 20.825 -17.278 1.00 0.00 19 ILE A O 19
ATOM 25881 N N . HIS A 1 20 ? 8.729 20.905 -15.030 1.00 0.00 20 HIS A N 19
ATOM 25882 C CA . HIS A 1 20 ? 9.443 22.174 -14.949 1.00 0.00 20 HIS A CA 19
ATOM 25883 C C . HIS A 1 20 ? 10.953 21.951 -14.977 1.00 0.00 20 HIS A C 19
ATOM 25884 O O . HIS A 1 20 ? 11.681 22.662 -15.668 1.00 0.00 20 HIS A O 19
ATOM 25898 N N . GLU A 1 21 ? 11.413 20.960 -14.221 1.00 0.00 21 GLU A N 19
ATOM 25899 C CA . GLU A 1 21 ? 12.836 20.645 -14.158 1.00 0.00 21 GLU A CA 19
ATOM 25900 C C . GLU A 1 21 ? 13.377 20.297 -15.542 1.00 0.00 21 GLU A C 19
ATOM 25901 O O . GLU A 1 21 ? 14.316 20.927 -16.029 1.00 0.00 21 GLU A O 19
ATOM 25913 N N . ARG A 1 22 ? 12.779 19.290 -16.169 1.00 0.00 22 ARG A N 19
ATOM 25914 C CA . ARG A 1 22 ? 13.201 18.857 -17.496 1.00 0.00 22 ARG A CA 19
ATOM 25915 C C . ARG A 1 22 ? 12.392 19.561 -18.581 1.00 0.00 22 ARG A C 19
ATOM 25916 O O . ARG A 1 22 ? 12.922 20.379 -19.332 1.00 0.00 22 ARG A O 19
ATOM 25937 N N . GLY A 1 23 ? 11.105 19.236 -18.658 1.00 0.00 23 GLY A N 19
ATOM 25938 C CA . GLY A 1 23 ? 10.245 19.846 -19.654 1.00 0.00 23 GLY A CA 19
ATOM 25939 C C . GLY A 1 23 ? 8.822 19.327 -19.587 1.00 0.00 23 GLY A C 19
ATOM 25940 O O . GLY A 1 23 ? 7.868 20.102 -19.658 1.00 0.00 23 GLY A O 19
ATOM 25944 N N . GLU A 1 24 ? 8.679 18.012 -19.453 1.00 0.00 24 GLU A N 19
ATOM 25945 C CA . GLU A 1 24 ? 7.362 17.391 -19.379 1.00 0.00 24 GLU A CA 19
ATOM 25946 C C . GLU A 1 24 ? 7.445 16.014 -18.727 1.00 0.00 24 GLU A C 19
ATOM 25947 O O . GLU A 1 24 ? 8.523 15.432 -18.617 1.00 0.00 24 GLU A O 19
ATOM 25959 N N . ALA A 1 25 ? 6.298 15.501 -18.295 1.00 0.00 25 ALA A N 19
ATOM 25960 C CA . ALA A 1 25 ? 6.240 14.193 -17.654 1.00 0.00 25 ALA A CA 19
ATOM 25961 C C . ALA A 1 25 ? 5.382 13.224 -18.461 1.00 0.00 25 ALA A C 19
ATOM 25962 O O . ALA A 1 25 ? 4.179 13.104 -18.231 1.00 0.00 25 ALA A O 19
ATOM 25969 N N . VAL A 1 26 ? 6.010 12.534 -19.409 1.00 0.00 26 VAL A N 19
ATOM 25970 C CA . VAL A 1 26 ? 5.304 11.575 -20.250 1.00 0.00 26 VAL A CA 19
ATOM 25971 C C . VAL A 1 26 ? 4.695 10.455 -19.415 1.00 0.00 26 VAL A C 19
ATOM 25972 O O . VAL A 1 26 ? 4.897 10.390 -18.202 1.00 0.00 26 VAL A O 19
ATOM 25985 N N . CYS A 1 27 ? 3.949 9.573 -20.071 1.00 0.00 27 CYS A N 19
ATOM 25986 C CA . CYS A 1 27 ? 3.309 8.454 -19.390 1.00 0.00 27 CYS A CA 19
ATOM 25987 C C . CYS A 1 27 ? 4.350 7.460 -18.882 1.00 0.00 27 CYS A C 19
ATOM 25988 O O . CYS A 1 27 ? 5.190 6.964 -19.632 1.00 0.00 27 CYS A O 19
ATOM 25995 N N . PRO A 1 28 ? 4.294 7.162 -17.575 1.00 0.00 28 PRO A N 19
ATOM 25996 C CA . PRO A 1 28 ? 5.223 6.225 -16.936 1.00 0.00 28 PRO A CA 19
ATOM 25997 C C . PRO A 1 28 ? 4.986 4.784 -17.376 1.00 0.00 28 PRO A C 19
ATOM 25998 O O . PRO A 1 28 ? 5.613 3.856 -16.862 1.00 0.00 28 PRO A O 19
ATOM 26009 N N . THR A 1 29 ? 4.078 4.602 -18.330 1.00 0.00 29 THR A N 19
ATOM 26010 C CA . THR A 1 29 ? 3.759 3.274 -18.837 1.00 0.00 29 THR A CA 19
ATOM 26011 C C . THR A 1 29 ? 4.252 3.100 -20.269 1.00 0.00 29 THR A C 19
ATOM 26012 O O . THR A 1 29 ? 5.008 2.175 -20.568 1.00 0.00 29 THR A O 19
ATOM 26023 N N . CYS A 1 30 ? 3.819 3.994 -21.152 1.00 0.00 30 CYS A N 19
ATOM 26024 C CA . CYS A 1 30 ? 4.217 3.939 -22.554 1.00 0.00 30 CYS A CA 19
ATOM 26025 C C . CYS A 1 30 ? 4.905 5.235 -22.974 1.00 0.00 30 CYS A C 19
ATOM 26026 O O . CYS A 1 30 ? 5.294 5.396 -24.130 1.00 0.00 30 CYS A O 19
ATOM 26033 N N . ASN A 1 31 ? 5.052 6.155 -22.027 1.00 0.00 31 ASN A N 19
ATOM 26034 C CA . ASN A 1 31 ? 5.693 7.436 -22.299 1.00 0.00 31 ASN A CA 19
ATOM 26035 C C . ASN A 1 31 ? 5.148 8.056 -23.582 1.00 0.00 31 ASN A C 19
ATOM 26036 O O . ASN A 1 31 ? 5.905 8.393 -24.492 1.00 0.00 31 ASN A O 19
ATOM 26047 N N . VAL A 1 32 ? 3.829 8.205 -23.647 1.00 0.00 32 VAL A N 19
ATOM 26048 C CA . VAL A 1 32 ? 3.181 8.785 -24.817 1.00 0.00 32 VAL A CA 19
ATOM 26049 C C . VAL A 1 32 ? 1.848 9.426 -24.446 1.00 0.00 32 VAL A C 19
ATOM 26050 O O . VAL A 1 32 ? 0.884 8.734 -24.120 1.00 0.00 32 VAL A O 19
ATOM 26063 N N . VAL A 1 33 ? 1.801 10.753 -24.499 1.00 0.00 33 VAL A N 19
ATOM 26064 C CA . VAL A 1 33 ? 0.585 11.488 -24.170 1.00 0.00 33 VAL A CA 19
ATOM 26065 C C . VAL A 1 33 ? 0.649 12.918 -24.694 1.00 0.00 33 VAL A C 19
ATOM 26066 O O . VAL A 1 33 ? 1.600 13.300 -25.377 1.00 0.00 33 VAL A O 19
ATOM 26079 N N . THR A 1 34 ? -0.370 13.708 -24.370 1.00 0.00 34 THR A N 19
ATOM 26080 C CA . THR A 1 34 ? -0.431 15.097 -24.808 1.00 0.00 34 THR A CA 19
ATOM 26081 C C . THR A 1 34 ? 0.841 15.848 -24.433 1.00 0.00 34 THR A C 19
ATOM 26082 O O . THR A 1 34 ? 1.498 15.521 -23.445 1.00 0.00 34 THR A O 19
ATOM 26093 N N . ARG A 1 35 ? 1.184 16.856 -25.229 1.00 0.00 35 ARG A N 19
ATOM 26094 C CA . ARG A 1 35 ? 2.379 17.653 -24.980 1.00 0.00 35 ARG A CA 19
ATOM 26095 C C . ARG A 1 35 ? 2.485 18.028 -23.505 1.00 0.00 35 ARG A C 19
ATOM 26096 O O . ARG A 1 35 ? 3.536 17.863 -22.885 1.00 0.00 35 ARG A O 19
ATOM 26117 N N . LYS A 1 36 ? 1.390 18.534 -22.948 1.00 0.00 36 LYS A N 19
ATOM 26118 C CA . LYS A 1 36 ? 1.357 18.932 -21.546 1.00 0.00 36 LYS A CA 19
ATOM 26119 C C . LYS A 1 36 ? 1.417 17.712 -20.632 1.00 0.00 36 LYS A C 19
ATOM 26120 O O . LYS A 1 36 ? 1.776 17.818 -19.459 1.00 0.00 36 LYS A O 19
ATOM 26139 N N . THR A 1 37 ? 1.063 16.552 -21.177 1.00 0.00 37 THR A N 19
ATOM 26140 C CA . THR A 1 37 ? 1.077 15.312 -20.412 1.00 0.00 37 THR A CA 19
ATOM 26141 C C . THR A 1 37 ? 0.298 15.461 -19.110 1.00 0.00 37 THR A C 19
ATOM 26142 O O . THR A 1 37 ? 0.601 14.801 -18.115 1.00 0.00 37 THR A O 19
ATOM 26153 N N . LEU A 1 38 ? -0.705 16.331 -19.122 1.00 0.00 38 LEU A N 19
ATOM 26154 C CA . LEU A 1 38 ? -1.529 16.567 -17.941 1.00 0.00 38 LEU A CA 19
ATOM 26155 C C . LEU A 1 38 ? -3.010 16.406 -18.269 1.00 0.00 38 LEU A C 19
ATOM 26156 O O . LEU A 1 38 ? -3.706 15.593 -17.662 1.00 0.00 38 LEU A O 19
ATOM 26172 N N . VAL A 1 39 ? -3.484 17.185 -19.236 1.00 0.00 39 VAL A N 19
ATOM 26173 C CA . VAL A 1 39 ? -4.882 17.127 -19.648 1.00 0.00 39 VAL A CA 19
ATOM 26174 C C . VAL A 1 39 ? -5.223 15.767 -20.245 1.00 0.00 39 VAL A C 19
ATOM 26175 O O . VAL A 1 39 ? -6.327 15.256 -20.062 1.00 0.00 39 VAL A O 19
ATOM 26188 N N . GLY A 1 40 ? -4.266 15.183 -20.960 1.00 0.00 40 GLY A N 19
ATOM 26189 C CA . GLY A 1 40 ? -4.484 13.886 -21.573 1.00 0.00 40 GLY A CA 19
ATOM 26190 C C . GLY A 1 40 ? -3.925 12.750 -20.740 1.00 0.00 40 GLY A C 19
ATOM 26191 O O . GLY A 1 40 ? -4.456 11.638 -20.758 1.00 0.00 40 GLY A O 19
ATOM 26195 N N . LEU A 1 41 ? -2.851 13.027 -20.010 1.00 0.00 41 LEU A N 19
ATOM 26196 C CA . LEU A 1 41 ? -2.218 12.018 -19.167 1.00 0.00 41 LEU A CA 19
ATOM 26197 C C . LEU A 1 41 ? -3.215 11.441 -18.167 1.00 0.00 41 LEU A C 19
ATOM 26198 O O . LEU A 1 41 ? -3.179 10.250 -17.854 1.00 0.00 41 LEU A O 19
ATOM 26214 N N . LYS A 1 42 ? -4.107 12.291 -17.670 1.00 0.00 42 LYS A N 19
ATOM 26215 C CA . LYS A 1 42 ? -5.118 11.866 -16.709 1.00 0.00 42 LYS A CA 19
ATOM 26216 C C . LYS A 1 42 ? -6.226 11.076 -17.398 1.00 0.00 42 LYS A C 19
ATOM 26217 O O . LYS A 1 42 ? -6.720 10.083 -16.863 1.00 0.00 42 LYS A O 19
ATOM 26236 N N . LYS A 1 43 ? -6.613 11.523 -18.588 1.00 0.00 43 LYS A N 19
ATOM 26237 C CA . LYS A 1 43 ? -7.661 10.857 -19.352 1.00 0.00 43 LYS A CA 19
ATOM 26238 C C . LYS A 1 43 ? -7.093 9.688 -20.150 1.00 0.00 43 LYS A C 19
ATOM 26239 O O . LYS A 1 43 ? -7.840 8.876 -20.698 1.00 0.00 43 LYS A O 19
ATOM 26258 N N . HIS A 1 44 ? -5.768 9.607 -20.211 1.00 0.00 44 HIS A N 19
ATOM 26259 C CA . HIS A 1 44 ? -5.100 8.535 -20.940 1.00 0.00 44 HIS A CA 19
ATOM 26260 C C . HIS A 1 44 ? -4.733 7.387 -20.004 1.00 0.00 44 HIS A C 19
ATOM 26261 O O . HIS A 1 44 ? -4.851 6.217 -20.366 1.00 0.00 44 HIS A O 19
ATOM 26275 N N . MET A 1 45 ? -4.286 7.731 -18.801 1.00 0.00 45 MET A N 19
ATOM 26276 C CA . MET A 1 45 ? -3.903 6.729 -17.813 1.00 0.00 45 MET A CA 19
ATOM 26277 C C . MET A 1 45 ? -5.118 5.938 -17.340 1.00 0.00 45 MET A C 19
ATOM 26278 O O . MET A 1 45 ? -4.997 4.784 -16.930 1.00 0.00 45 MET A O 19
ATOM 26292 N N . GLU A 1 46 ? -6.288 6.566 -17.402 1.00 0.00 46 GLU A N 19
ATOM 26293 C CA . GLU A 1 46 ? -7.525 5.920 -16.978 1.00 0.00 46 GLU A CA 19
ATOM 26294 C C . GLU A 1 46 ? -7.726 4.597 -17.713 1.00 0.00 46 GLU A C 19
ATOM 26295 O O . GLU A 1 46 ? -8.198 3.618 -17.134 1.00 0.00 46 GLU A O 19
ATOM 26307 N N . VAL A 1 47 ? -7.364 4.576 -18.992 1.00 0.00 47 VAL A N 19
ATOM 26308 C CA . VAL A 1 47 ? -7.504 3.375 -19.806 1.00 0.00 47 VAL A CA 19
ATOM 26309 C C . VAL A 1 47 ? -6.149 2.724 -20.063 1.00 0.00 47 VAL A C 19
ATOM 26310 O O . VAL A 1 47 ? -6.065 1.527 -20.339 1.00 0.00 47 VAL A O 19
ATOM 26323 N N . CYS A 1 48 ? -5.089 3.521 -19.971 1.00 0.00 48 CYS A N 19
ATOM 26324 C CA . CYS A 1 48 ? -3.737 3.024 -20.193 1.00 0.00 48 CYS A CA 19
ATOM 26325 C C . CYS A 1 48 ? -3.534 1.676 -19.507 1.00 0.00 48 CYS A C 19
ATOM 26326 O O . CYS A 1 48 ? -3.141 0.699 -20.144 1.00 0.00 48 CYS A O 19
ATOM 26333 N N . GLN A 1 49 ? -3.804 1.632 -18.207 1.00 0.00 49 GLN A N 19
ATOM 26334 C CA . GLN A 1 49 ? -3.650 0.405 -17.436 1.00 0.00 49 GLN A CA 19
ATOM 26335 C C . GLN A 1 49 ? -4.333 -0.767 -18.135 1.00 0.00 49 GLN A C 19
ATOM 26336 O O . GLN A 1 49 ? -3.775 -1.861 -18.224 1.00 0.00 49 GLN A O 19
ATOM 26350 N N . LYS A 1 50 ? -5.543 -0.530 -18.629 1.00 0.00 50 LYS A N 19
ATOM 26351 C CA . LYS A 1 50 ? -6.302 -1.564 -19.322 1.00 0.00 50 LYS A CA 19
ATOM 26352 C C . LYS A 1 50 ? -5.557 -2.049 -20.561 1.00 0.00 50 LYS A C 19
ATOM 26353 O O . LYS A 1 50 ? -5.315 -3.246 -20.724 1.00 0.00 50 LYS A O 19
ATOM 26372 N N . LEU A 1 51 ? -5.193 -1.114 -21.431 1.00 0.00 51 LEU A N 19
ATOM 26373 C CA . LEU A 1 51 ? -4.473 -1.446 -22.655 1.00 0.00 51 LEU A CA 19
ATOM 26374 C C . LEU A 1 51 ? -3.180 -2.192 -22.341 1.00 0.00 51 LEU A C 19
ATOM 26375 O O . LEU A 1 51 ? -2.846 -3.178 -22.997 1.00 0.00 51 LEU A O 19
ATOM 26391 N N . GLN A 1 52 ? -2.458 -1.714 -21.333 1.00 0.00 52 GLN A N 19
ATOM 26392 C CA . GLN A 1 52 ? -1.202 -2.337 -20.931 1.00 0.00 52 GLN A CA 19
ATOM 26393 C C . GLN A 1 52 ? -1.289 -3.856 -21.037 1.00 0.00 52 GLN A C 19
ATOM 26394 O O . GLN A 1 52 ? -0.387 -4.503 -21.569 1.00 0.00 52 GLN A O 19
ATOM 26408 N N . ASP A 1 53 ? -2.379 -4.418 -20.527 1.00 0.00 53 ASP A N 19
ATOM 26409 C CA . ASP A 1 53 ? -2.585 -5.861 -20.565 1.00 0.00 53 ASP A CA 19
ATOM 26410 C C . ASP A 1 53 ? -2.233 -6.424 -21.938 1.00 0.00 53 ASP A C 19
ATOM 26411 O O . ASP A 1 53 ? -1.565 -7.452 -22.046 1.00 0.00 53 ASP A O 19
ATOM 26420 N N . ALA A 1 54 ? -2.687 -5.744 -22.985 1.00 0.00 54 ALA A N 19
ATOM 26421 C CA . ALA A 1 54 ? -2.420 -6.175 -24.352 1.00 0.00 54 ALA A CA 19
ATOM 26422 C C . ALA A 1 54 ? -0.921 -6.286 -24.609 1.00 0.00 54 ALA A C 19
ATOM 26423 O O . ALA A 1 54 ? -0.415 -7.359 -24.940 1.00 0.00 54 ALA A O 19
ATOM 26430 N N . LEU A 1 55 ? -0.215 -5.171 -24.455 1.00 0.00 55 LEU A N 19
ATOM 26431 C CA . LEU A 1 55 ? 1.227 -5.142 -24.671 1.00 0.00 55 LEU A CA 19
ATOM 26432 C C . LEU A 1 55 ? 1.912 -6.287 -23.930 1.00 0.00 55 LEU A C 19
ATOM 26433 O O . LEU A 1 55 ? 2.848 -6.901 -24.442 1.00 0.00 55 LEU A O 19
ATOM 26449 N N . LYS A 1 56 ? 1.437 -6.570 -22.722 1.00 0.00 56 LYS A N 19
ATOM 26450 C CA . LYS A 1 56 ? 2.000 -7.643 -21.911 1.00 0.00 56 LYS A CA 19
ATOM 26451 C C . LYS A 1 56 ? 2.071 -8.945 -22.704 1.00 0.00 56 LYS A C 19
ATOM 26452 O O . LYS A 1 56 ? 1.045 -9.542 -23.030 1.00 0.00 56 LYS A O 19
ATOM 26471 N N . CYS A 1 57 ? 3.289 -9.380 -23.009 1.00 0.00 57 CYS A N 19
ATOM 26472 C CA . CYS A 1 57 ? 3.495 -10.611 -23.762 1.00 0.00 57 CYS A CA 19
ATOM 26473 C C . CYS A 1 57 ? 2.917 -11.809 -23.015 1.00 0.00 57 CYS A C 19
ATOM 26474 O O . CYS A 1 57 ? 2.329 -11.660 -21.945 1.00 0.00 57 CYS A O 19
ATOM 26481 N N . GLN A 1 58 ? 3.090 -12.996 -23.588 1.00 0.00 58 GLN A N 19
ATOM 26482 C CA . GLN A 1 58 ? 2.585 -14.219 -22.977 1.00 0.00 58 GLN A CA 19
ATOM 26483 C C . GLN A 1 58 ? 3.713 -15.221 -22.751 1.00 0.00 58 GLN A C 19
ATOM 26484 O O . GLN A 1 58 ? 3.963 -15.647 -21.623 1.00 0.00 58 GLN A O 19
ATOM 26498 N N . HIS A 1 59 ? 4.391 -15.594 -23.832 1.00 0.00 59 HIS A N 19
ATOM 26499 C CA . HIS A 1 59 ? 5.493 -16.546 -23.752 1.00 0.00 59 HIS A CA 19
ATOM 26500 C C . HIS A 1 59 ? 6.529 -16.093 -22.728 1.00 0.00 59 HIS A C 19
ATOM 26501 O O . HIS A 1 59 ? 7.036 -16.897 -21.945 1.00 0.00 59 HIS A O 19
ATOM 26515 N N . CYS A 1 60 ? 6.841 -14.801 -22.741 1.00 0.00 60 CYS A N 19
ATOM 26516 C CA . CYS A 1 60 ? 7.817 -14.241 -21.815 1.00 0.00 60 CYS A CA 19
ATOM 26517 C C . CYS A 1 60 ? 7.123 -13.524 -20.660 1.00 0.00 60 CYS A C 19
ATOM 26518 O O . CYS A 1 60 ? 7.730 -13.271 -19.619 1.00 0.00 60 CYS A O 19
ATOM 26525 N N . ARG A 1 61 ? 5.849 -13.201 -20.852 1.00 0.00 61 ARG A N 19
ATOM 26526 C CA . ARG A 1 61 ? 5.072 -12.514 -19.827 1.00 0.00 61 ARG A CA 19
ATOM 26527 C C . ARG A 1 61 ? 5.811 -11.278 -19.322 1.00 0.00 61 ARG A C 19
ATOM 26528 O O . ARG A 1 61 ? 5.926 -11.060 -18.116 1.00 0.00 61 ARG A O 19
ATOM 26549 N N . LYS A 1 62 ? 6.311 -10.473 -20.253 1.00 0.00 62 LYS A N 19
ATOM 26550 C CA . LYS A 1 62 ? 7.039 -9.259 -19.905 1.00 0.00 62 LYS A CA 19
ATOM 26551 C C . LYS A 1 62 ? 6.282 -8.018 -20.369 1.00 0.00 62 LYS A C 19
ATOM 26552 O O . LYS A 1 62 ? 5.547 -8.063 -21.356 1.00 0.00 62 LYS A O 19
ATOM 26571 N N . GLN A 1 63 ? 6.469 -6.914 -19.654 1.00 0.00 63 GLN A N 19
ATOM 26572 C CA . GLN A 1 63 ? 5.804 -5.662 -19.995 1.00 0.00 63 GLN A CA 19
ATOM 26573 C C . GLN A 1 63 ? 6.604 -4.886 -21.035 1.00 0.00 63 GLN A C 19
ATOM 26574 O O . GLN A 1 63 ? 7.833 -4.953 -21.065 1.00 0.00 63 GLN A O 19
ATOM 26588 N N . PHE A 1 64 ? 5.900 -4.150 -21.888 1.00 0.00 64 PHE A N 19
ATOM 26589 C CA . PHE A 1 64 ? 6.545 -3.362 -22.932 1.00 0.00 64 PHE A CA 19
ATOM 26590 C C . PHE A 1 64 ? 5.970 -1.949 -22.980 1.00 0.00 64 PHE A C 19
ATOM 26591 O O . PHE A 1 64 ? 4.758 -1.762 -23.087 1.00 0.00 64 PHE A O 19
ATOM 26608 N N . LYS A 1 65 ? 6.850 -0.956 -22.901 1.00 0.00 65 LYS A N 19
ATOM 26609 C CA . LYS A 1 65 ? 6.433 0.441 -22.936 1.00 0.00 65 LYS A CA 19
ATOM 26610 C C . LYS A 1 65 ? 6.488 0.989 -24.358 1.00 0.00 65 LYS A C 19
ATOM 26611 O O . LYS A 1 65 ? 6.828 2.153 -24.572 1.00 0.00 65 LYS A O 19
ATOM 26630 N N . SER A 1 66 ? 6.151 0.144 -25.327 1.00 0.00 66 SER A N 19
ATOM 26631 C CA . SER A 1 66 ? 6.165 0.544 -26.730 1.00 0.00 66 SER A CA 19
ATOM 26632 C C . SER A 1 66 ? 5.504 -0.517 -27.604 1.00 0.00 66 SER A C 19
ATOM 26633 O O . SER A 1 66 ? 5.667 -1.716 -27.377 1.00 0.00 66 SER A O 19
ATOM 26641 N N . LYS A 1 67 ? 4.755 -0.067 -28.606 1.00 0.00 67 LYS A N 19
ATOM 26642 C CA . LYS A 1 67 ? 4.069 -0.975 -29.516 1.00 0.00 67 LYS A CA 19
ATOM 26643 C C . LYS A 1 67 ? 5.053 -1.614 -30.492 1.00 0.00 67 LYS A C 19
ATOM 26644 O O . LYS A 1 67 ? 5.014 -2.822 -30.725 1.00 0.00 67 LYS A O 19
ATOM 26663 N N . ALA A 1 68 ? 5.934 -0.796 -31.057 1.00 0.00 68 ALA A N 19
ATOM 26664 C CA . ALA A 1 68 ? 6.930 -1.282 -32.004 1.00 0.00 68 ALA A CA 19
ATOM 26665 C C . ALA A 1 68 ? 7.850 -2.310 -31.354 1.00 0.00 68 ALA A C 19
ATOM 26666 O O . ALA A 1 68 ? 8.207 -3.314 -31.968 1.00 0.00 68 ALA A O 19
ATOM 26673 N N . GLY A 1 69 ? 8.230 -2.053 -30.106 1.00 0.00 69 GLY A N 19
ATOM 26674 C CA . GLY A 1 69 ? 9.106 -2.965 -29.394 1.00 0.00 69 GLY A CA 19
ATOM 26675 C C . GLY A 1 69 ? 8.524 -4.361 -29.285 1.00 0.00 69 GLY A C 19
ATOM 26676 O O . GLY A 1 69 ? 9.232 -5.353 -29.465 1.00 0.00 69 GLY A O 19
ATOM 26680 N N . LEU A 1 70 ? 7.231 -4.439 -28.988 1.00 0.00 70 LEU A N 19
ATOM 26681 C CA . LEU A 1 70 ? 6.554 -5.724 -28.853 1.00 0.00 70 LEU A CA 19
ATOM 26682 C C . LEU A 1 70 ? 6.412 -6.409 -30.209 1.00 0.00 70 LEU A C 19
ATOM 26683 O O . LEU A 1 70 ? 6.809 -7.561 -30.378 1.00 0.00 70 LEU A O 19
ATOM 26699 N N . ASN A 1 71 ? 5.844 -5.691 -31.172 1.00 0.00 71 ASN A N 19
ATOM 26700 C CA . ASN A 1 71 ? 5.651 -6.230 -32.514 1.00 0.00 71 ASN A CA 19
ATOM 26701 C C . ASN A 1 71 ? 6.878 -7.015 -32.967 1.00 0.00 71 ASN A C 19
ATOM 26702 O O . ASN A 1 71 ? 6.769 -8.164 -33.395 1.00 0.00 71 ASN A O 19
ATOM 26713 N N . TYR A 1 72 ? 8.045 -6.388 -32.868 1.00 0.00 72 TYR A N 19
ATOM 26714 C CA . TYR A 1 72 ? 9.293 -7.027 -33.269 1.00 0.00 72 TYR A CA 19
ATOM 26715 C C . TYR A 1 72 ? 9.692 -8.113 -32.275 1.00 0.00 72 TYR A C 19
ATOM 26716 O O . TYR A 1 72 ? 9.845 -9.279 -32.641 1.00 0.00 72 TYR A O 19
ATOM 26734 N N . HIS A 1 73 ? 9.858 -7.722 -31.016 1.00 0.00 73 HIS A N 19
ATOM 26735 C CA . HIS A 1 73 ? 10.238 -8.663 -29.967 1.00 0.00 73 HIS A CA 19
ATOM 26736 C C . HIS A 1 73 ? 9.509 -9.992 -30.139 1.00 0.00 73 HIS A C 19
ATOM 26737 O O . HIS A 1 73 ? 10.136 -11.046 -30.255 1.00 0.00 73 HIS A O 19
ATOM 26751 N N . THR A 1 74 ? 8.181 -9.936 -30.155 1.00 0.00 74 THR A N 19
ATOM 26752 C CA . THR A 1 74 ? 7.367 -11.134 -30.310 1.00 0.00 74 THR A CA 19
ATOM 26753 C C . THR A 1 74 ? 8.002 -12.106 -31.299 1.00 0.00 74 THR A C 19
ATOM 26754 O O . THR A 1 74 ? 7.977 -13.319 -31.094 1.00 0.00 74 THR A O 19
ATOM 26765 N N . MET A 1 75 ? 8.571 -11.564 -32.371 1.00 0.00 75 MET A N 19
ATOM 26766 C CA . MET A 1 75 ? 9.215 -12.384 -33.390 1.00 0.00 75 MET A CA 19
ATOM 26767 C C . MET A 1 75 ? 10.666 -12.674 -33.019 1.00 0.00 75 MET A C 19
ATOM 26768 O O . MET A 1 75 ? 11.076 -13.831 -32.933 1.00 0.00 75 MET A O 19
ATOM 26782 N N . ALA A 1 76 ? 11.439 -11.614 -32.801 1.00 0.00 76 ALA A N 19
ATOM 26783 C CA . ALA A 1 76 ? 12.843 -11.755 -32.437 1.00 0.00 76 ALA A CA 19
ATOM 26784 C C . ALA A 1 76 ? 13.018 -12.758 -31.302 1.00 0.00 76 ALA A C 19
ATOM 26785 O O . ALA A 1 76 ? 13.742 -13.744 -31.439 1.00 0.00 76 ALA A O 19
ATOM 26792 N N . GLU A 1 77 ? 12.352 -12.499 -30.181 1.00 0.00 77 GLU A N 19
ATOM 26793 C CA . GLU A 1 77 ? 12.436 -13.379 -29.022 1.00 0.00 77 GLU A CA 19
ATOM 26794 C C . GLU A 1 77 ? 11.680 -14.681 -29.271 1.00 0.00 77 GLU A C 19
ATOM 26795 O O . GLU A 1 77 ? 12.233 -15.771 -29.127 1.00 0.00 77 GLU A O 19
ATOM 26807 N N . HIS A 1 78 ? 10.410 -14.558 -29.644 1.00 0.00 78 HIS A N 19
ATOM 26808 C CA . HIS A 1 78 ? 9.576 -15.724 -29.913 1.00 0.00 78 HIS A CA 19
ATOM 26809 C C . HIS A 1 78 ? 9.312 -15.870 -31.409 1.00 0.00 78 HIS A C 19
ATOM 26810 O O . HIS A 1 78 ? 8.221 -15.565 -31.889 1.00 0.00 78 HIS A O 19
ATOM 26824 N N . SER A 1 79 ? 10.319 -16.338 -32.140 1.00 0.00 79 SER A N 19
ATOM 26825 C CA . SER A 1 79 ? 10.198 -16.520 -33.581 1.00 0.00 79 SER A CA 19
ATOM 26826 C C . SER A 1 79 ? 8.880 -17.205 -33.933 1.00 0.00 79 SER A C 19
ATOM 26827 O O . SER A 1 79 ? 8.697 -18.393 -33.673 1.00 0.00 79 SER A O 19
ATOM 26835 N N . ALA A 1 80 ? 7.966 -16.444 -34.526 1.00 0.00 80 ALA A N 19
ATOM 26836 C CA . ALA A 1 80 ? 6.666 -16.977 -34.916 1.00 0.00 80 ALA A CA 19
ATOM 26837 C C . ALA A 1 80 ? 6.745 -17.684 -36.265 1.00 0.00 80 ALA A C 19
ATOM 26838 O O . ALA A 1 80 ? 6.640 -17.052 -37.316 1.00 0.00 80 ALA A O 19
ATOM 26845 N N . LYS A 1 81 ? 6.931 -18.999 -36.228 1.00 0.00 81 LYS A N 19
ATOM 26846 C CA . LYS A 1 81 ? 7.023 -19.793 -37.448 1.00 0.00 81 LYS A CA 19
ATOM 26847 C C . LYS A 1 81 ? 6.181 -21.060 -37.336 1.00 0.00 81 LYS A C 19
ATOM 26848 O O . LYS A 1 81 ? 5.872 -21.535 -36.243 1.00 0.00 81 LYS A O 19
ATOM 26867 N N . PRO A 1 82 ? 5.801 -21.623 -38.493 1.00 0.00 82 PRO A N 19
ATOM 26868 C CA . PRO A 1 82 ? 4.991 -22.844 -38.552 1.00 0.00 82 PRO A CA 19
ATOM 26869 C C . PRO A 1 82 ? 5.766 -24.075 -38.094 1.00 0.00 82 PRO A C 19
ATOM 26870 O O . PRO A 1 82 ? 5.372 -25.207 -38.375 1.00 0.00 82 PRO A O 19
ATOM 26881 N N . SER A 1 83 ? 6.868 -23.846 -37.387 1.00 0.00 83 SER A N 19
ATOM 26882 C CA . SER A 1 83 ? 7.700 -24.938 -36.894 1.00 0.00 83 SER A CA 19
ATOM 26883 C C . SER A 1 83 ? 7.041 -25.626 -35.701 1.00 0.00 83 SER A C 19
ATOM 26884 O O . SER A 1 83 ? 7.623 -25.708 -34.619 1.00 0.00 83 SER A O 19
ATOM 26892 N N . ASP A 1 84 ? 5.825 -26.118 -35.908 1.00 0.00 84 ASP A N 19
ATOM 26893 C CA . ASP A 1 84 ? 5.086 -26.800 -34.852 1.00 0.00 84 ASP A CA 19
ATOM 26894 C C . ASP A 1 84 ? 4.350 -28.017 -35.402 1.00 0.00 84 ASP A C 19
ATOM 26895 O O . ASP A 1 84 ? 4.427 -28.315 -36.594 1.00 0.00 84 ASP A O 19
ATOM 26904 N N . ALA A 1 85 ? 3.637 -28.717 -34.526 1.00 0.00 85 ALA A N 19
ATOM 26905 C CA . ALA A 1 85 ? 2.886 -29.901 -34.924 1.00 0.00 85 ALA A CA 19
ATOM 26906 C C . ALA A 1 85 ? 1.911 -29.580 -36.052 1.00 0.00 85 ALA A C 19
ATOM 26907 O O . ALA A 1 85 ? 1.909 -30.240 -37.090 1.00 0.00 85 ALA A O 19
ATOM 26914 N N . GLU A 1 86 ? 1.083 -28.562 -35.839 1.00 0.00 86 GLU A N 19
ATOM 26915 C CA . GLU A 1 86 ? 0.102 -28.154 -36.838 1.00 0.00 86 GLU A CA 19
ATOM 26916 C C . GLU A 1 86 ? -0.252 -26.678 -36.683 1.00 0.00 86 GLU A C 19
ATOM 26917 O O . GLU A 1 86 ? -0.722 -26.249 -35.629 1.00 0.00 86 GLU A O 19
ATOM 26929 N N . ALA A 1 87 ? -0.022 -25.906 -37.740 1.00 0.00 87 ALA A N 19
ATOM 26930 C CA . ALA A 1 87 ? -0.317 -24.479 -37.723 1.00 0.00 87 ALA A CA 19
ATOM 26931 C C . ALA A 1 87 ? -0.256 -23.889 -39.127 1.00 0.00 87 ALA A C 19
ATOM 26932 O O . ALA A 1 87 ? 0.699 -24.122 -39.868 1.00 0.00 87 ALA A O 19
ATOM 26939 N N . SER A 1 88 ? -1.282 -23.124 -39.488 1.00 0.00 88 SER A N 19
ATOM 26940 C CA . SER A 1 88 ? -1.347 -22.504 -40.806 1.00 0.00 88 SER A CA 19
ATOM 26941 C C . SER A 1 88 ? -1.131 -20.996 -40.708 1.00 0.00 88 SER A C 19
ATOM 26942 O O . SER A 1 88 ? -2.083 -20.231 -40.560 1.00 0.00 88 SER A O 19
ATOM 26950 N N . GLU A 1 89 ? 0.128 -20.578 -40.792 1.00 0.00 89 GLU A N 19
ATOM 26951 C CA . GLU A 1 89 ? 0.470 -19.163 -40.713 1.00 0.00 89 GLU A CA 19
ATOM 26952 C C . GLU A 1 89 ? 1.953 -18.944 -40.997 1.00 0.00 89 GLU A C 19
ATOM 26953 O O . GLU A 1 89 ? 2.813 -19.574 -40.383 1.00 0.00 89 GLU A O 19
ATOM 26965 N N . GLY A 1 90 ? 2.244 -18.046 -41.933 1.00 0.00 90 GLY A N 19
ATOM 26966 C CA . GLY A 1 90 ? 3.623 -17.760 -42.283 1.00 0.00 90 GLY A CA 19
ATOM 26967 C C . GLY A 1 90 ? 3.740 -16.689 -43.349 1.00 0.00 90 GLY A C 19
ATOM 26968 O O . GLY A 1 90 ? 3.017 -16.711 -44.344 1.00 0.00 90 GLY A O 19
ATOM 26972 N N . GLY A 1 91 ? 4.655 -15.746 -43.140 1.00 0.00 91 GLY A N 19
ATOM 26973 C CA . GLY A 1 91 ? 4.846 -14.673 -44.099 1.00 0.00 91 GLY A CA 19
ATOM 26974 C C . GLY A 1 91 ? 5.959 -13.727 -43.696 1.00 0.00 91 GLY A C 19
ATOM 26975 O O . GLY A 1 91 ? 6.446 -13.778 -42.567 1.00 0.00 91 GLY A O 19
ATOM 26979 N N . GLU A 1 92 ? 6.364 -12.863 -44.621 1.00 0.00 92 GLU A N 19
ATOM 26980 C CA . GLU A 1 92 ? 7.429 -11.903 -44.356 1.00 0.00 92 GLU A CA 19
ATOM 26981 C C . GLU A 1 92 ? 6.875 -10.483 -44.279 1.00 0.00 92 GLU A C 19
ATOM 26982 O O . GLU A 1 92 ? 5.868 -10.163 -44.910 1.00 0.00 92 GLU A O 19
ATOM 26994 N N . SER A 1 93 ? 7.540 -9.636 -43.499 1.00 0.00 93 SER A N 19
ATOM 26995 C CA . SER A 1 93 ? 7.113 -8.252 -43.335 1.00 0.00 93 SER A CA 19
ATOM 26996 C C . SER A 1 93 ? 8.317 -7.320 -43.233 1.00 0.00 93 SER A C 19
ATOM 26997 O O . SER A 1 93 ? 9.398 -7.728 -42.810 1.00 0.00 93 SER A O 19
ATOM 27005 N N . GLY A 1 94 ? 8.121 -6.064 -43.623 1.00 0.00 94 GLY A N 19
ATOM 27006 C CA . GLY A 1 94 ? 9.198 -5.093 -43.568 1.00 0.00 94 GLY A CA 19
ATOM 27007 C C . GLY A 1 94 ? 8.722 -3.683 -43.853 1.00 0.00 94 GLY A C 19
ATOM 27008 O O . GLY A 1 94 ? 9.081 -3.076 -44.862 1.00 0.00 94 GLY A O 19
ATOM 27012 N N . PRO A 1 95 ? 7.894 -3.140 -42.949 1.00 0.00 95 PRO A N 19
ATOM 27013 C CA . PRO A 1 95 ? 7.349 -1.786 -43.087 1.00 0.00 95 PRO A CA 19
ATOM 27014 C C . PRO A 1 95 ? 8.414 -0.711 -42.900 1.00 0.00 95 PRO A C 19
ATOM 27015 O O . PRO A 1 95 ? 8.416 0.303 -43.598 1.00 0.00 95 PRO A O 19
ATOM 27026 N N . SER A 1 96 ? 9.320 -0.939 -41.954 1.00 0.00 96 SER A N 19
ATOM 27027 C CA . SER A 1 96 ? 10.389 0.012 -41.674 1.00 0.00 96 SER A CA 19
ATOM 27028 C C . SER A 1 96 ? 9.820 1.393 -41.364 1.00 0.00 96 SER A C 19
ATOM 27029 O O . SER A 1 96 ? 10.341 2.409 -41.824 1.00 0.00 96 SER A O 19
ATOM 27037 N N . SER A 1 97 ? 8.747 1.422 -40.580 1.00 0.00 97 SER A N 19
ATOM 27038 C CA . SER A 1 97 ? 8.104 2.677 -40.210 1.00 0.00 97 SER A CA 19
ATOM 27039 C C . SER A 1 97 ? 9.029 3.528 -39.346 1.00 0.00 97 SER A C 19
ATOM 27040 O O . SER A 1 97 ? 10.132 3.109 -38.999 1.00 0.00 97 SER A O 19
ATOM 27048 N N . GLY A 1 98 ? 8.570 4.727 -39.001 1.00 0.00 98 GLY A N 19
ATOM 27049 C CA . GLY A 1 98 ? 9.368 5.620 -38.181 1.00 0.00 98 GLY A CA 19
ATOM 27050 C C . GLY A 1 98 ? 9.895 6.808 -38.960 1.00 0.00 98 GLY A C 19
ATOM 27051 O O . GLY A 1 98 ? 10.279 6.677 -40.121 1.00 0.00 98 GLY A O 19
ATOM 27057 N N . GLY A 1 1 ? -1.205 31.227 22.894 1.00 0.00 1 GLY A N 20
ATOM 27058 C CA . GLY A 1 1 ? -1.629 30.054 22.153 1.00 0.00 1 GLY A CA 20
ATOM 27059 C C . GLY A 1 1 ? -1.889 30.354 20.690 1.00 0.00 1 GLY A C 20
ATOM 27060 O O . GLY A 1 1 ? -2.297 31.462 20.340 1.00 0.00 1 GLY A O 20
ATOM 27064 N N . SER A 1 2 ? -1.651 29.367 19.833 1.00 0.00 2 SER A N 20
ATOM 27065 C CA . SER A 1 2 ? -1.856 29.533 18.399 1.00 0.00 2 SER A CA 20
ATOM 27066 C C . SER A 1 2 ? -1.686 28.204 17.669 1.00 0.00 2 SER A C 20
ATOM 27067 O O . SER A 1 2 ? -0.877 27.365 18.064 1.00 0.00 2 SER A O 20
ATOM 27075 N N . SER A 1 3 ? -2.456 28.020 16.601 1.00 0.00 3 SER A N 20
ATOM 27076 C CA . SER A 1 3 ? -2.394 26.793 15.816 1.00 0.00 3 SER A CA 20
ATOM 27077 C C . SER A 1 3 ? -2.695 27.072 14.347 1.00 0.00 3 SER A C 20
ATOM 27078 O O . SER A 1 3 ? -3.580 27.863 14.022 1.00 0.00 3 SER A O 20
ATOM 27086 N N . GLY A 1 4 ? -1.951 26.415 13.462 1.00 0.00 4 GLY A N 20
ATOM 27087 C CA . GLY A 1 4 ? -2.153 26.605 12.037 1.00 0.00 4 GLY A CA 20
ATOM 27088 C C . GLY A 1 4 ? -1.119 25.874 11.203 1.00 0.00 4 GLY A C 20
ATOM 27089 O O . GLY A 1 4 ? -0.009 25.614 11.666 1.00 0.00 4 GLY A O 20
ATOM 27093 N N . SER A 1 5 ? -1.486 25.539 9.970 1.00 0.00 5 SER A N 20
ATOM 27094 C CA . SER A 1 5 ? -0.584 24.829 9.071 1.00 0.00 5 SER A CA 20
ATOM 27095 C C . SER A 1 5 ? -1.179 24.732 7.669 1.00 0.00 5 SER A C 20
ATOM 27096 O O . SER A 1 5 ? -2.398 24.705 7.501 1.00 0.00 5 SER A O 20
ATOM 27104 N N . SER A 1 6 ? -0.308 24.680 6.666 1.00 0.00 6 SER A N 20
ATOM 27105 C CA . SER A 1 6 ? -0.746 24.590 5.278 1.00 0.00 6 SER A CA 20
ATOM 27106 C C . SER A 1 6 ? 0.198 23.707 4.467 1.00 0.00 6 SER A C 20
ATOM 27107 O O . SER A 1 6 ? 1.268 23.327 4.938 1.00 0.00 6 SER A O 20
ATOM 27115 N N . GLY A 1 7 ? -0.209 23.386 3.242 1.00 0.00 7 GLY A N 20
ATOM 27116 C CA . GLY A 1 7 ? 0.611 22.550 2.384 1.00 0.00 7 GLY A CA 20
ATOM 27117 C C . GLY A 1 7 ? -0.144 22.052 1.168 1.00 0.00 7 GLY A C 20
ATOM 27118 O O . GLY A 1 7 ? -1.345 21.785 1.223 1.00 0.00 7 GLY A O 20
ATOM 27122 N N . PRO A 1 8 ? 0.566 21.921 0.038 1.00 0.00 8 PRO A N 20
ATOM 27123 C CA . PRO A 1 8 ? -0.024 21.451 -1.219 1.00 0.00 8 PRO A CA 20
ATOM 27124 C C . PRO A 1 8 ? -0.399 19.974 -1.167 1.00 0.00 8 PRO A C 20
ATOM 27125 O O . PRO A 1 8 ? 0.191 19.200 -0.414 1.00 0.00 8 PRO A O 20
ATOM 27136 N N . GLY A 1 9 ? -1.383 19.589 -1.974 1.00 0.00 9 GLY A N 20
ATOM 27137 C CA . GLY A 1 9 ? -1.818 18.205 -2.004 1.00 0.00 9 GLY A CA 20
ATOM 27138 C C . GLY A 1 9 ? -2.616 17.876 -3.251 1.00 0.00 9 GLY A C 20
ATOM 27139 O O . GLY A 1 9 ? -3.716 17.330 -3.166 1.00 0.00 9 GLY A O 20
ATOM 27143 N N . GLY A 1 10 ? -2.061 18.209 -4.412 1.00 0.00 10 GLY A N 20
ATOM 27144 C CA . GLY A 1 10 ? -2.743 17.940 -5.665 1.00 0.00 10 GLY A CA 20
ATOM 27145 C C . GLY A 1 10 ? -2.171 16.737 -6.389 1.00 0.00 10 GLY A C 20
ATOM 27146 O O . GLY A 1 10 ? -1.078 16.262 -6.081 1.00 0.00 10 GLY A O 20
ATOM 27150 N N . PRO A 1 11 ? -2.921 16.223 -7.375 1.00 0.00 11 PRO A N 20
ATOM 27151 C CA . PRO A 1 11 ? -2.503 15.061 -8.164 1.00 0.00 11 PRO A CA 20
ATOM 27152 C C . PRO A 1 11 ? -1.332 15.378 -9.087 1.00 0.00 11 PRO A C 20
ATOM 27153 O O . PRO A 1 11 ? -0.832 14.503 -9.793 1.00 0.00 11 PRO A O 20
ATOM 27164 N N . GLU A 1 12 ? -0.899 16.635 -9.076 1.00 0.00 12 GLU A N 20
ATOM 27165 C CA . GLU A 1 12 ? 0.214 17.066 -9.914 1.00 0.00 12 GLU A CA 20
ATOM 27166 C C . GLU A 1 12 ? 1.343 17.644 -9.064 1.00 0.00 12 GLU A C 20
ATOM 27167 O O . GLU A 1 12 ? 1.909 18.686 -9.391 1.00 0.00 12 GLU A O 20
ATOM 27179 N N . GLU A 1 13 ? 1.663 16.958 -7.971 1.00 0.00 13 GLU A N 20
ATOM 27180 C CA . GLU A 1 13 ? 2.722 17.403 -7.073 1.00 0.00 13 GLU A CA 20
ATOM 27181 C C . GLU A 1 13 ? 4.081 16.888 -7.539 1.00 0.00 13 GLU A C 20
ATOM 27182 O O . GLU A 1 13 ? 4.975 17.671 -7.861 1.00 0.00 13 GLU A O 20
ATOM 27194 N N . GLN A 1 14 ? 4.228 15.568 -7.570 1.00 0.00 14 GLN A N 20
ATOM 27195 C CA . GLN A 1 14 ? 5.479 14.949 -7.994 1.00 0.00 14 GLN A CA 20
ATOM 27196 C C . GLN A 1 14 ? 5.706 15.151 -9.489 1.00 0.00 14 GLN A C 20
ATOM 27197 O O . GLN A 1 14 ? 6.802 15.516 -9.915 1.00 0.00 14 GLN A O 20
ATOM 27211 N N . TRP A 1 15 ? 4.666 14.912 -10.278 1.00 0.00 15 TRP A N 20
ATOM 27212 C CA . TRP A 1 15 ? 4.753 15.068 -11.726 1.00 0.00 15 TRP A CA 20
ATOM 27213 C C . TRP A 1 15 ? 5.193 16.480 -12.096 1.00 0.00 15 TRP A C 20
ATOM 27214 O O . TRP A 1 15 ? 5.858 16.686 -13.111 1.00 0.00 15 TRP A O 20
ATOM 27235 N N . GLN A 1 16 ? 4.817 17.448 -11.267 1.00 0.00 16 GLN A N 20
ATOM 27236 C CA . GLN A 1 16 ? 5.173 18.841 -11.509 1.00 0.00 16 GLN A CA 20
ATOM 27237 C C . GLN A 1 16 ? 6.673 19.057 -11.338 1.00 0.00 16 GLN A C 20
ATOM 27238 O O . GLN A 1 16 ? 7.312 19.719 -12.157 1.00 0.00 16 GLN A O 20
ATOM 27252 N N . ARG A 1 17 ? 7.229 18.496 -10.270 1.00 0.00 17 ARG A N 20
ATOM 27253 C CA . ARG A 1 17 ? 8.654 18.628 -9.991 1.00 0.00 17 ARG A CA 20
ATOM 27254 C C . ARG A 1 17 ? 9.482 18.334 -11.238 1.00 0.00 17 ARG A C 20
ATOM 27255 O O . ARG A 1 17 ? 10.584 18.856 -11.401 1.00 0.00 17 ARG A O 20
ATOM 27276 N N . ALA A 1 18 ? 8.942 17.494 -12.116 1.00 0.00 18 ALA A N 20
ATOM 27277 C CA . ALA A 1 18 ? 9.629 17.131 -13.349 1.00 0.00 18 ALA A CA 20
ATOM 27278 C C . ALA A 1 18 ? 9.170 18.005 -14.511 1.00 0.00 18 ALA A C 20
ATOM 27279 O O . ALA A 1 18 ? 9.987 18.505 -15.285 1.00 0.00 18 ALA A O 20
ATOM 27286 N N . ILE A 1 19 ? 7.859 18.185 -14.628 1.00 0.00 19 ILE A N 20
ATOM 27287 C CA . ILE A 1 19 ? 7.292 18.999 -15.696 1.00 0.00 19 ILE A CA 20
ATOM 27288 C C . ILE A 1 19 ? 7.995 20.349 -15.790 1.00 0.00 19 ILE A C 20
ATOM 27289 O O . ILE A 1 19 ? 8.131 20.916 -16.874 1.00 0.00 19 ILE A O 20
ATOM 27305 N N . HIS A 1 20 ? 8.441 20.859 -14.646 1.00 0.00 20 HIS A N 20
ATOM 27306 C CA . HIS A 1 20 ? 9.132 22.143 -14.599 1.00 0.00 20 HIS A CA 20
ATOM 27307 C C . HIS A 1 20 ? 10.638 21.955 -14.761 1.00 0.00 20 HIS A C 20
ATOM 27308 O O . HIS A 1 20 ? 11.331 22.835 -15.269 1.00 0.00 20 HIS A O 20
ATOM 27322 N N . GLU A 1 21 ? 11.136 20.802 -14.325 1.00 0.00 21 GLU A N 20
ATOM 27323 C CA . GLU A 1 21 ? 12.559 20.501 -14.421 1.00 0.00 21 GLU A CA 20
ATOM 27324 C C . GLU A 1 21 ? 12.973 20.285 -15.874 1.00 0.00 21 GLU A C 20
ATOM 27325 O O . GLU A 1 21 ? 13.863 20.965 -16.385 1.00 0.00 21 GLU A O 20
ATOM 27337 N N . ARG A 1 22 ? 12.320 19.333 -16.534 1.00 0.00 22 ARG A N 20
ATOM 27338 C CA . ARG A 1 22 ? 12.621 19.026 -17.927 1.00 0.00 22 ARG A CA 20
ATOM 27339 C C . ARG A 1 22 ? 11.639 19.727 -18.862 1.00 0.00 22 ARG A C 20
ATOM 27340 O O . ARG A 1 22 ? 12.041 20.461 -19.764 1.00 0.00 22 ARG A O 20
ATOM 27361 N N . GLY A 1 23 ? 10.349 19.493 -18.641 1.00 0.00 23 GLY A N 20
ATOM 27362 C CA . GLY A 1 23 ? 9.331 20.108 -19.472 1.00 0.00 23 GLY A CA 20
ATOM 27363 C C . GLY A 1 23 ? 7.960 19.497 -19.256 1.00 0.00 23 GLY A C 20
ATOM 27364 O O . GLY A 1 23 ? 6.969 20.214 -19.120 1.00 0.00 23 GLY A O 20
ATOM 27368 N N . GLU A 1 24 ? 7.903 18.169 -19.228 1.00 0.00 24 GLU A N 20
ATOM 27369 C CA . GLU A 1 24 ? 6.643 17.463 -19.030 1.00 0.00 24 GLU A CA 20
ATOM 27370 C C . GLU A 1 24 ? 6.889 16.032 -18.560 1.00 0.00 24 GLU A C 20
ATOM 27371 O O . GLU A 1 24 ? 7.918 15.433 -18.872 1.00 0.00 24 GLU A O 20
ATOM 27383 N N . ALA A 1 25 ? 5.937 15.491 -17.807 1.00 0.00 25 ALA A N 20
ATOM 27384 C CA . ALA A 1 25 ? 6.048 14.131 -17.295 1.00 0.00 25 ALA A CA 20
ATOM 27385 C C . ALA A 1 25 ? 5.201 13.164 -18.115 1.00 0.00 25 ALA A C 20
ATOM 27386 O O . ALA A 1 25 ? 4.078 12.831 -17.736 1.00 0.00 25 ALA A O 20
ATOM 27393 N N . VAL A 1 26 ? 5.746 12.717 -19.242 1.00 0.00 26 VAL A N 20
ATOM 27394 C CA . VAL A 1 26 ? 5.041 11.788 -20.116 1.00 0.00 26 VAL A CA 20
ATOM 27395 C C . VAL A 1 26 ? 4.572 10.558 -19.347 1.00 0.00 26 VAL A C 20
ATOM 27396 O O . VAL A 1 26 ? 4.838 10.420 -18.153 1.00 0.00 26 VAL A O 20
ATOM 27409 N N . CYS A 1 27 ? 3.872 9.665 -20.040 1.00 0.00 27 CYS A N 20
ATOM 27410 C CA . CYS A 1 27 ? 3.365 8.445 -19.423 1.00 0.00 27 CYS A CA 20
ATOM 27411 C C . CYS A 1 27 ? 4.510 7.507 -19.053 1.00 0.00 27 CYS A C 20
ATOM 27412 O O . CYS A 1 27 ? 5.260 7.035 -19.908 1.00 0.00 27 CYS A O 20
ATOM 27419 N N . PRO A 1 28 ? 4.649 7.229 -17.748 1.00 0.00 28 PRO A N 20
ATOM 27420 C CA . PRO A 1 28 ? 5.699 6.344 -17.234 1.00 0.00 28 PRO A CA 20
ATOM 27421 C C . PRO A 1 28 ? 5.470 4.887 -17.621 1.00 0.00 28 PRO A C 20
ATOM 27422 O O . PRO A 1 28 ? 6.202 3.996 -17.189 1.00 0.00 28 PRO A O 20
ATOM 27433 N N . THR A 1 29 ? 4.448 4.650 -18.438 1.00 0.00 29 THR A N 20
ATOM 27434 C CA . THR A 1 29 ? 4.122 3.301 -18.882 1.00 0.00 29 THR A CA 20
ATOM 27435 C C . THR A 1 29 ? 4.496 3.098 -20.346 1.00 0.00 29 THR A C 20
ATOM 27436 O O . THR A 1 29 ? 5.064 2.070 -20.715 1.00 0.00 29 THR A O 20
ATOM 27447 N N . CYS A 1 30 ? 4.176 4.085 -21.176 1.00 0.00 30 CYS A N 20
ATOM 27448 C CA . CYS A 1 30 ? 4.479 4.016 -22.600 1.00 0.00 30 CYS A CA 20
ATOM 27449 C C . CYS A 1 30 ? 5.305 5.222 -23.039 1.00 0.00 30 CYS A C 20
ATOM 27450 O O . CYS A 1 30 ? 6.016 5.167 -24.042 1.00 0.00 30 CYS A O 20
ATOM 27457 N N . ASN A 1 31 ? 5.205 6.309 -22.281 1.00 0.00 31 ASN A N 20
ATOM 27458 C CA . ASN A 1 31 ? 5.942 7.528 -22.592 1.00 0.00 31 ASN A CA 20
ATOM 27459 C C . ASN A 1 31 ? 5.388 8.194 -23.848 1.00 0.00 31 ASN A C 20
ATOM 27460 O O . ASN A 1 31 ? 6.142 8.618 -24.724 1.00 0.00 31 ASN A O 20
ATOM 27471 N N . VAL A 1 32 ? 4.064 8.282 -23.929 1.00 0.00 32 VAL A N 20
ATOM 27472 C CA . VAL A 1 32 ? 3.407 8.898 -25.076 1.00 0.00 32 VAL A CA 20
ATOM 27473 C C . VAL A 1 32 ? 2.089 9.549 -24.671 1.00 0.00 32 VAL A C 20
ATOM 27474 O O . VAL A 1 32 ? 1.127 8.863 -24.326 1.00 0.00 32 VAL A O 20
ATOM 27487 N N . VAL A 1 33 ? 2.053 10.877 -24.716 1.00 0.00 33 VAL A N 20
ATOM 27488 C CA . VAL A 1 33 ? 0.852 11.621 -24.355 1.00 0.00 33 VAL A CA 20
ATOM 27489 C C . VAL A 1 33 ? 0.937 13.066 -24.833 1.00 0.00 33 VAL A C 20
ATOM 27490 O O . VAL A 1 33 ? 1.911 13.465 -25.473 1.00 0.00 33 VAL A O 20
ATOM 27503 N N . THR A 1 34 ? -0.090 13.849 -24.519 1.00 0.00 34 THR A N 20
ATOM 27504 C CA . THR A 1 34 ? -0.133 15.250 -24.917 1.00 0.00 34 THR A CA 20
ATOM 27505 C C . THR A 1 34 ? 1.131 15.984 -24.483 1.00 0.00 34 THR A C 20
ATOM 27506 O O . THR A 1 34 ? 1.821 15.557 -23.557 1.00 0.00 34 THR A O 20
ATOM 27517 N N . ARG A 1 35 ? 1.428 17.091 -25.156 1.00 0.00 35 ARG A N 20
ATOM 27518 C CA . ARG A 1 35 ? 2.609 17.884 -24.839 1.00 0.00 35 ARG A CA 20
ATOM 27519 C C . ARG A 1 35 ? 2.587 18.334 -23.381 1.00 0.00 35 ARG A C 20
ATOM 27520 O O . ARG A 1 35 ? 3.620 18.356 -22.711 1.00 0.00 35 ARG A O 20
ATOM 27541 N N . LYS A 1 36 ? 1.404 18.692 -22.896 1.00 0.00 36 LYS A N 20
ATOM 27542 C CA . LYS A 1 36 ? 1.246 19.142 -21.518 1.00 0.00 36 LYS A CA 20
ATOM 27543 C C . LYS A 1 36 ? 1.240 17.957 -20.557 1.00 0.00 36 LYS A C 20
ATOM 27544 O O . LYS A 1 36 ? 1.811 18.025 -19.468 1.00 0.00 36 LYS A O 20
ATOM 27563 N N . THR A 1 37 ? 0.593 16.870 -20.967 1.00 0.00 37 THR A N 20
ATOM 27564 C CA . THR A 1 37 ? 0.514 15.671 -20.143 1.00 0.00 37 THR A CA 20
ATOM 27565 C C . THR A 1 37 ? -0.183 15.959 -18.819 1.00 0.00 37 THR A C 20
ATOM 27566 O O . THR A 1 37 ? 0.138 15.358 -17.792 1.00 0.00 37 THR A O 20
ATOM 27577 N N . LEU A 1 38 ? -1.140 16.880 -18.847 1.00 0.00 38 LEU A N 20
ATOM 27578 C CA . LEU A 1 38 ? -1.884 17.248 -17.648 1.00 0.00 38 LEU A CA 20
ATOM 27579 C C . LEU A 1 38 ? -3.375 16.980 -17.829 1.00 0.00 38 LEU A C 20
ATOM 27580 O O . LEU A 1 38 ? -4.035 16.450 -16.935 1.00 0.00 38 LEU A O 20
ATOM 27596 N N . VAL A 1 39 ? -3.900 17.348 -18.994 1.00 0.00 39 VAL A N 20
ATOM 27597 C CA . VAL A 1 39 ? -5.312 17.145 -19.294 1.00 0.00 39 VAL A CA 20
ATOM 27598 C C . VAL A 1 39 ? -5.540 15.802 -19.980 1.00 0.00 39 VAL A C 20
ATOM 27599 O O . VAL A 1 39 ? -6.609 15.205 -19.859 1.00 0.00 39 VAL A O 20
ATOM 27612 N N . GLY A 1 40 ? -4.527 15.332 -20.701 1.00 0.00 40 GLY A N 20
ATOM 27613 C CA . GLY A 1 40 ? -4.636 14.062 -21.395 1.00 0.00 40 GLY A CA 20
ATOM 27614 C C . GLY A 1 40 ? -4.042 12.915 -20.603 1.00 0.00 40 GLY A C 20
ATOM 27615 O O . GLY A 1 40 ? -4.605 11.820 -20.563 1.00 0.00 40 GLY A O 20
ATOM 27619 N N . LEU A 1 41 ? -2.900 13.163 -19.971 1.00 0.00 41 LEU A N 20
ATOM 27620 C CA . LEU A 1 41 ? -2.227 12.142 -19.177 1.00 0.00 41 LEU A CA 20
ATOM 27621 C C . LEU A 1 41 ? -3.195 11.489 -18.196 1.00 0.00 41 LEU A C 20
ATOM 27622 O O . LEU A 1 41 ? -3.080 10.302 -17.890 1.00 0.00 41 LEU A O 20
ATOM 27638 N N . LYS A 1 42 ? -4.151 12.272 -17.707 1.00 0.00 42 LYS A N 20
ATOM 27639 C CA . LYS A 1 42 ? -5.143 11.770 -16.763 1.00 0.00 42 LYS A CA 20
ATOM 27640 C C . LYS A 1 42 ? -6.214 10.955 -17.481 1.00 0.00 42 LYS A C 20
ATOM 27641 O O . LYS A 1 42 ? -6.626 9.897 -17.005 1.00 0.00 42 LYS A O 20
ATOM 27660 N N . LYS A 1 43 ? -6.660 11.453 -18.629 1.00 0.00 43 LYS A N 20
ATOM 27661 C CA . LYS A 1 43 ? -7.680 10.770 -19.415 1.00 0.00 43 LYS A CA 20
ATOM 27662 C C . LYS A 1 43 ? -7.065 9.653 -20.253 1.00 0.00 43 LYS A C 20
ATOM 27663 O O . LYS A 1 43 ? -7.778 8.829 -20.826 1.00 0.00 43 LYS A O 20
ATOM 27682 N N . HIS A 1 44 ? -5.738 9.632 -20.319 1.00 0.00 44 HIS A N 20
ATOM 27683 C CA . HIS A 1 44 ? -5.027 8.615 -21.086 1.00 0.00 44 HIS A CA 20
ATOM 27684 C C . HIS A 1 44 ? -4.600 7.457 -20.188 1.00 0.00 44 HIS A C 20
ATOM 27685 O O . HIS A 1 44 ? -4.825 6.292 -20.513 1.00 0.00 44 HIS A O 20
ATOM 27699 N N . MET A 1 45 ? -3.984 7.787 -19.058 1.00 0.00 45 MET A N 20
ATOM 27700 C CA . MET A 1 45 ? -3.526 6.775 -18.114 1.00 0.00 45 MET A CA 20
ATOM 27701 C C . MET A 1 45 ? -4.696 5.939 -17.604 1.00 0.00 45 MET A C 20
ATOM 27702 O O . MET A 1 45 ? -4.545 4.749 -17.328 1.00 0.00 45 MET A O 20
ATOM 27716 N N . GLU A 1 46 ? -5.859 6.570 -17.481 1.00 0.00 46 GLU A N 20
ATOM 27717 C CA . GLU A 1 46 ? -7.053 5.883 -17.003 1.00 0.00 46 GLU A CA 20
ATOM 27718 C C . GLU A 1 46 ? -7.238 4.549 -17.722 1.00 0.00 46 GLU A C 20
ATOM 27719 O O . GLU A 1 46 ? -7.400 3.506 -17.088 1.00 0.00 46 GLU A O 20
ATOM 27731 N N . VAL A 1 47 ? -7.215 4.592 -19.051 1.00 0.00 47 VAL A N 20
ATOM 27732 C CA . VAL A 1 47 ? -7.379 3.388 -19.857 1.00 0.00 47 VAL A CA 20
ATOM 27733 C C . VAL A 1 47 ? -6.034 2.727 -20.138 1.00 0.00 47 VAL A C 20
ATOM 27734 O O . VAL A 1 47 ? -5.945 1.506 -20.267 1.00 0.00 47 VAL A O 20
ATOM 27747 N N . CYS A 1 48 ? -4.989 3.542 -20.232 1.00 0.00 48 CYS A N 20
ATOM 27748 C CA . CYS A 1 48 ? -3.647 3.038 -20.498 1.00 0.00 48 CYS A CA 20
ATOM 27749 C C . CYS A 1 48 ? -3.417 1.705 -19.793 1.00 0.00 48 CYS A C 20
ATOM 27750 O O . CYS A 1 48 ? -2.870 0.769 -20.376 1.00 0.00 48 CYS A O 20
ATOM 27757 N N . GLN A 1 49 ? -3.839 1.627 -18.535 1.00 0.00 49 GLN A N 20
ATOM 27758 C CA . GLN A 1 49 ? -3.679 0.409 -17.749 1.00 0.00 49 GLN A CA 20
ATOM 27759 C C . GLN A 1 49 ? -4.230 -0.799 -18.500 1.00 0.00 49 GLN A C 20
ATOM 27760 O O . GLN A 1 49 ? -3.514 -1.769 -18.748 1.00 0.00 49 GLN A O 20
ATOM 27774 N N . LYS A 1 50 ? -5.508 -0.734 -18.858 1.00 0.00 50 LYS A N 20
ATOM 27775 C CA . LYS A 1 50 ? -6.157 -1.822 -19.581 1.00 0.00 50 LYS A CA 20
ATOM 27776 C C . LYS A 1 50 ? -5.323 -2.247 -20.786 1.00 0.00 50 LYS A C 20
ATOM 27777 O O . LYS A 1 50 ? -5.054 -3.433 -20.979 1.00 0.00 50 LYS A O 20
ATOM 27796 N N . LEU A 1 51 ? -4.917 -1.273 -21.591 1.00 0.00 51 LEU A N 20
ATOM 27797 C CA . LEU A 1 51 ? -4.112 -1.546 -22.777 1.00 0.00 51 LEU A CA 20
ATOM 27798 C C . LEU A 1 51 ? -2.916 -2.428 -22.432 1.00 0.00 51 LEU A C 20
ATOM 27799 O O . LEU A 1 51 ? -2.741 -3.503 -23.004 1.00 0.00 51 LEU A O 20
ATOM 27815 N N . GLN A 1 52 ? -2.098 -1.965 -21.492 1.00 0.00 52 GLN A N 20
ATOM 27816 C CA . GLN A 1 52 ? -0.919 -2.713 -21.071 1.00 0.00 52 GLN A CA 20
ATOM 27817 C C . GLN A 1 52 ? -1.248 -4.191 -20.890 1.00 0.00 52 GLN A C 20
ATOM 27818 O O . GLN A 1 52 ? -0.488 -5.062 -21.312 1.00 0.00 52 GLN A O 20
ATOM 27832 N N . ASP A 1 53 ? -2.385 -4.466 -20.260 1.00 0.00 53 ASP A N 20
ATOM 27833 C CA . ASP A 1 53 ? -2.815 -5.839 -20.024 1.00 0.00 53 ASP A CA 20
ATOM 27834 C C . ASP A 1 53 ? -2.835 -6.634 -21.326 1.00 0.00 53 ASP A C 20
ATOM 27835 O O . ASP A 1 53 ? -2.430 -7.795 -21.362 1.00 0.00 53 ASP A O 20
ATOM 27844 N N . ALA A 1 54 ? -3.311 -6.000 -22.393 1.00 0.00 54 ALA A N 20
ATOM 27845 C CA . ALA A 1 54 ? -3.383 -6.647 -23.697 1.00 0.00 54 ALA A CA 20
ATOM 27846 C C . ALA A 1 54 ? -2.009 -7.132 -24.146 1.00 0.00 54 ALA A C 20
ATOM 27847 O O . ALA A 1 54 ? -1.811 -8.322 -24.398 1.00 0.00 54 ALA A O 20
ATOM 27854 N N . LEU A 1 55 ? -1.062 -6.205 -24.244 1.00 0.00 55 LEU A N 20
ATOM 27855 C CA . LEU A 1 55 ? 0.294 -6.539 -24.664 1.00 0.00 55 LEU A CA 20
ATOM 27856 C C . LEU A 1 55 ? 0.857 -7.683 -23.827 1.00 0.00 55 LEU A C 20
ATOM 27857 O O . LEU A 1 55 ? 1.518 -8.582 -24.348 1.00 0.00 55 LEU A O 20
ATOM 27873 N N . LYS A 1 56 ? 0.589 -7.645 -22.526 1.00 0.00 56 LYS A N 20
ATOM 27874 C CA . LYS A 1 56 ? 1.066 -8.680 -21.616 1.00 0.00 56 LYS A CA 20
ATOM 27875 C C . LYS A 1 56 ? 0.741 -10.070 -22.154 1.00 0.00 56 LYS A C 20
ATOM 27876 O O . LYS A 1 56 ? -0.385 -10.336 -22.578 1.00 0.00 56 LYS A O 20
ATOM 27895 N N . CYS A 1 57 ? 1.733 -10.954 -22.134 1.00 0.00 57 CYS A N 20
ATOM 27896 C CA . CYS A 1 57 ? 1.553 -12.317 -22.619 1.00 0.00 57 CYS A CA 20
ATOM 27897 C C . CYS A 1 57 ? 0.577 -13.086 -21.733 1.00 0.00 57 CYS A C 20
ATOM 27898 O O . CYS A 1 57 ? 0.156 -12.594 -20.686 1.00 0.00 57 CYS A O 20
ATOM 27905 N N . GLN A 1 58 ? 0.223 -14.293 -22.161 1.00 0.00 58 GLN A N 20
ATOM 27906 C CA . GLN A 1 58 ? -0.703 -15.129 -21.406 1.00 0.00 58 GLN A CA 20
ATOM 27907 C C . GLN A 1 58 ? -0.029 -16.422 -20.958 1.00 0.00 58 GLN A C 20
ATOM 27908 O O . GLN A 1 58 ? -0.200 -16.862 -19.821 1.00 0.00 58 GLN A O 20
ATOM 27922 N N . HIS A 1 59 ? 0.739 -17.026 -21.860 1.00 0.00 59 HIS A N 20
ATOM 27923 C CA . HIS A 1 59 ? 1.440 -18.269 -21.557 1.00 0.00 59 HIS A CA 20
ATOM 27924 C C . HIS A 1 59 ? 2.537 -18.036 -20.523 1.00 0.00 59 HIS A C 20
ATOM 27925 O O . HIS A 1 59 ? 2.683 -18.805 -19.572 1.00 0.00 59 HIS A O 20
ATOM 27939 N N . CYS A 1 60 ? 3.308 -16.971 -20.715 1.00 0.00 60 CYS A N 20
ATOM 27940 C CA . CYS A 1 60 ? 4.394 -16.636 -19.801 1.00 0.00 60 CYS A CA 20
ATOM 27941 C C . CYS A 1 60 ? 3.982 -15.510 -18.857 1.00 0.00 60 CYS A C 20
ATOM 27942 O O . CYS A 1 60 ? 4.655 -15.245 -17.860 1.00 0.00 60 CYS A O 20
ATOM 27949 N N . ARG A 1 61 ? 2.873 -14.852 -19.178 1.00 0.00 61 ARG A N 20
ATOM 27950 C CA . ARG A 1 61 ? 2.372 -13.755 -18.359 1.00 0.00 61 ARG A CA 20
ATOM 27951 C C . ARG A 1 61 ? 3.467 -12.724 -18.103 1.00 0.00 61 ARG A C 20
ATOM 27952 O O . ARG A 1 61 ? 3.680 -12.297 -16.968 1.00 0.00 61 ARG A O 20
ATOM 27973 N N . LYS A 1 62 ? 4.160 -12.328 -19.165 1.00 0.00 62 LYS A N 20
ATOM 27974 C CA . LYS A 1 62 ? 5.233 -11.347 -19.057 1.00 0.00 62 LYS A CA 20
ATOM 27975 C C . LYS A 1 62 ? 4.868 -10.058 -19.787 1.00 0.00 62 LYS A C 20
ATOM 27976 O O . LYS A 1 62 ? 4.270 -10.092 -20.862 1.00 0.00 62 LYS A O 20
ATOM 27995 N N . GLN A 1 63 ? 5.233 -8.925 -19.196 1.00 0.00 63 GLN A N 20
ATOM 27996 C CA . GLN A 1 63 ? 4.944 -7.626 -19.792 1.00 0.00 63 GLN A CA 20
ATOM 27997 C C . GLN A 1 63 ? 5.957 -7.289 -20.881 1.00 0.00 63 GLN A C 20
ATOM 27998 O O . GLN A 1 63 ? 7.119 -7.687 -20.807 1.00 0.00 63 GLN A O 20
ATOM 28012 N N . PHE A 1 64 ? 5.507 -6.554 -21.893 1.00 0.00 64 PHE A N 20
ATOM 28013 C CA . PHE A 1 64 ? 6.374 -6.165 -23.000 1.00 0.00 64 PHE A CA 20
ATOM 28014 C C . PHE A 1 64 ? 6.135 -4.710 -23.392 1.00 0.00 64 PHE A C 20
ATOM 28015 O O . PHE A 1 64 ? 4.994 -4.253 -23.463 1.00 0.00 64 PHE A O 20
ATOM 28032 N N . LYS A 1 65 ? 7.220 -3.986 -23.644 1.00 0.00 65 LYS A N 20
ATOM 28033 C CA . LYS A 1 65 ? 7.131 -2.582 -24.030 1.00 0.00 65 LYS A CA 20
ATOM 28034 C C . LYS A 1 65 ? 7.289 -2.421 -25.538 1.00 0.00 65 LYS A C 20
ATOM 28035 O O . LYS A 1 65 ? 7.908 -1.467 -26.009 1.00 0.00 65 LYS A O 20
ATOM 28054 N N . SER A 1 66 ? 6.725 -3.360 -26.292 1.00 0.00 66 SER A N 20
ATOM 28055 C CA . SER A 1 66 ? 6.806 -3.324 -27.747 1.00 0.00 66 SER A CA 20
ATOM 28056 C C . SER A 1 66 ? 5.854 -4.340 -28.370 1.00 0.00 66 SER A C 20
ATOM 28057 O O . SER A 1 66 ? 5.677 -5.442 -27.850 1.00 0.00 66 SER A O 20
ATOM 28065 N N . LYS A 1 67 ? 5.244 -3.962 -29.488 1.00 0.00 67 LYS A N 20
ATOM 28066 C CA . LYS A 1 67 ? 4.310 -4.839 -30.185 1.00 0.00 67 LYS A CA 20
ATOM 28067 C C . LYS A 1 67 ? 5.056 -5.924 -30.956 1.00 0.00 67 LYS A C 20
ATOM 28068 O O . LYS A 1 67 ? 4.728 -7.106 -30.856 1.00 0.00 67 LYS A O 20
ATOM 28087 N N . ALA A 1 68 ? 6.061 -5.514 -31.723 1.00 0.00 68 ALA A N 20
ATOM 28088 C CA . ALA A 1 68 ? 6.854 -6.452 -32.507 1.00 0.00 68 ALA A CA 20
ATOM 28089 C C . ALA A 1 68 ? 7.523 -7.489 -31.612 1.00 0.00 68 ALA A C 20
ATOM 28090 O O . ALA A 1 68 ? 7.586 -8.669 -31.952 1.00 0.00 68 ALA A O 20
ATOM 28097 N N . GLY A 1 69 ? 8.023 -7.039 -30.464 1.00 0.00 69 GLY A N 20
ATOM 28098 C CA . GLY A 1 69 ? 8.681 -7.942 -29.538 1.00 0.00 69 GLY A CA 20
ATOM 28099 C C . GLY A 1 69 ? 7.790 -9.094 -29.118 1.00 0.00 69 GLY A C 20
ATOM 28100 O O . GLY A 1 69 ? 8.219 -10.249 -29.110 1.00 0.00 69 GLY A O 20
ATOM 28104 N N . LEU A 1 70 ? 6.547 -8.781 -28.768 1.00 0.00 70 LEU A N 20
ATOM 28105 C CA . LEU A 1 70 ? 5.593 -9.800 -28.344 1.00 0.00 70 LEU A CA 20
ATOM 28106 C C . LEU A 1 70 ? 5.391 -10.846 -29.435 1.00 0.00 70 LEU A C 20
ATOM 28107 O O . LEU A 1 70 ? 5.307 -12.041 -29.155 1.00 0.00 70 LEU A O 20
ATOM 28123 N N . ASN A 1 71 ? 5.317 -10.388 -30.681 1.00 0.00 71 ASN A N 20
ATOM 28124 C CA . ASN A 1 71 ? 5.127 -11.284 -31.815 1.00 0.00 71 ASN A CA 20
ATOM 28125 C C . ASN A 1 71 ? 6.255 -12.308 -31.894 1.00 0.00 71 ASN A C 20
ATOM 28126 O O . ASN A 1 71 ? 6.014 -13.515 -31.872 1.00 0.00 71 ASN A O 20
ATOM 28137 N N . TYR A 1 72 ? 7.486 -11.818 -31.985 1.00 0.00 72 TYR A N 20
ATOM 28138 C CA . TYR A 1 72 ? 8.652 -12.690 -32.069 1.00 0.00 72 TYR A CA 20
ATOM 28139 C C . TYR A 1 72 ? 8.786 -13.543 -30.811 1.00 0.00 72 TYR A C 20
ATOM 28140 O O . TYR A 1 72 ? 9.006 -14.752 -30.887 1.00 0.00 72 TYR A O 20
ATOM 28158 N N . HIS A 1 73 ? 8.651 -12.903 -29.654 1.00 0.00 73 HIS A N 20
ATOM 28159 C CA . HIS A 1 73 ? 8.755 -13.602 -28.378 1.00 0.00 73 HIS A CA 20
ATOM 28160 C C . HIS A 1 73 ? 7.784 -14.778 -28.321 1.00 0.00 73 HIS A C 20
ATOM 28161 O O . HIS A 1 73 ? 8.177 -15.909 -28.035 1.00 0.00 73 HIS A O 20
ATOM 28175 N N . THR A 1 74 ? 6.512 -14.502 -28.594 1.00 0.00 74 THR A N 20
ATOM 28176 C CA . THR A 1 74 ? 5.485 -15.535 -28.572 1.00 0.00 74 THR A CA 20
ATOM 28177 C C . THR A 1 74 ? 5.737 -16.585 -29.648 1.00 0.00 74 THR A C 20
ATOM 28178 O O . THR A 1 74 ? 5.733 -17.784 -29.371 1.00 0.00 74 THR A O 20
ATOM 28189 N N . MET A 1 75 ? 5.958 -16.126 -30.875 1.00 0.00 75 MET A N 20
ATOM 28190 C CA . MET A 1 75 ? 6.215 -17.027 -31.993 1.00 0.00 75 MET A CA 20
ATOM 28191 C C . MET A 1 75 ? 7.401 -17.939 -31.695 1.00 0.00 75 MET A C 20
ATOM 28192 O O . MET A 1 75 ? 7.389 -19.120 -32.039 1.00 0.00 75 MET A O 20
ATOM 28206 N N . ALA A 1 76 ? 8.423 -17.382 -31.053 1.00 0.00 76 ALA A N 20
ATOM 28207 C CA . ALA A 1 76 ? 9.615 -18.146 -30.708 1.00 0.00 76 ALA A CA 20
ATOM 28208 C C . ALA A 1 76 ? 9.365 -19.036 -29.495 1.00 0.00 76 ALA A C 20
ATOM 28209 O O . ALA A 1 76 ? 9.433 -20.261 -29.589 1.00 0.00 76 ALA A O 20
ATOM 28216 N N . GLU A 1 77 ? 9.075 -18.411 -28.358 1.00 0.00 77 GLU A N 20
ATOM 28217 C CA . GLU A 1 77 ? 8.816 -19.149 -27.126 1.00 0.00 77 GLU A CA 20
ATOM 28218 C C . GLU A 1 77 ? 7.532 -19.964 -27.241 1.00 0.00 77 GLU A C 20
ATOM 28219 O O . GLU A 1 77 ? 7.568 -21.193 -27.313 1.00 0.00 77 GLU A O 20
ATOM 28231 N N . HIS A 1 78 ? 6.397 -19.272 -27.256 1.00 0.00 78 HIS A N 20
ATOM 28232 C CA . HIS A 1 78 ? 5.101 -19.932 -27.361 1.00 0.00 78 HIS A CA 20
ATOM 28233 C C . HIS A 1 78 ? 4.686 -20.084 -28.821 1.00 0.00 78 HIS A C 20
ATOM 28234 O O . HIS A 1 78 ? 3.834 -19.345 -29.315 1.00 0.00 78 HIS A O 20
ATOM 28248 N N . SER A 1 79 ? 5.294 -21.046 -29.507 1.00 0.00 79 SER A N 20
ATOM 28249 C CA . SER A 1 79 ? 4.991 -21.293 -30.912 1.00 0.00 79 SER A CA 20
ATOM 28250 C C . SER A 1 79 ? 3.486 -21.409 -31.131 1.00 0.00 79 SER A C 20
ATOM 28251 O O . SER A 1 79 ? 2.727 -21.646 -30.191 1.00 0.00 79 SER A O 20
ATOM 28259 N N . ALA A 1 80 ? 3.061 -21.239 -32.378 1.00 0.00 80 ALA A N 20
ATOM 28260 C CA . ALA A 1 80 ? 1.647 -21.327 -32.723 1.00 0.00 80 ALA A CA 20
ATOM 28261 C C . ALA A 1 80 ? 1.145 -22.763 -32.621 1.00 0.00 80 ALA A C 20
ATOM 28262 O O . ALA A 1 80 ? 1.930 -23.710 -32.660 1.00 0.00 80 ALA A O 20
ATOM 28269 N N . LYS A 1 81 ? -0.168 -22.918 -32.491 1.00 0.00 81 LYS A N 20
ATOM 28270 C CA . LYS A 1 81 ? -0.776 -24.239 -32.385 1.00 0.00 81 LYS A CA 20
ATOM 28271 C C . LYS A 1 81 ? -0.016 -25.258 -33.228 1.00 0.00 81 LYS A C 20
ATOM 28272 O O . LYS A 1 81 ? 0.203 -25.069 -34.425 1.00 0.00 81 LYS A O 20
ATOM 28291 N N . PRO A 1 82 ? 0.397 -26.364 -32.592 1.00 0.00 82 PRO A N 20
ATOM 28292 C CA . PRO A 1 82 ? 1.137 -27.435 -33.265 1.00 0.00 82 PRO A CA 20
ATOM 28293 C C . PRO A 1 82 ? 0.269 -28.208 -34.252 1.00 0.00 82 PRO A C 20
ATOM 28294 O O . PRO A 1 82 ? -0.637 -28.940 -33.855 1.00 0.00 82 PRO A O 20
ATOM 28305 N N . SER A 1 83 ? 0.552 -28.040 -35.540 1.00 0.00 83 SER A N 20
ATOM 28306 C CA . SER A 1 83 ? -0.205 -28.720 -36.584 1.00 0.00 83 SER A CA 20
ATOM 28307 C C . SER A 1 83 ? -0.272 -30.220 -36.318 1.00 0.00 83 SER A C 20
ATOM 28308 O O . SER A 1 83 ? 0.193 -30.699 -35.283 1.00 0.00 83 SER A O 20
ATOM 28316 N N . ASP A 1 84 ? -0.854 -30.956 -37.258 1.00 0.00 84 ASP A N 20
ATOM 28317 C CA . ASP A 1 84 ? -0.982 -32.403 -37.127 1.00 0.00 84 ASP A CA 20
ATOM 28318 C C . ASP A 1 84 ? 0.267 -33.003 -36.489 1.00 0.00 84 ASP A C 20
ATOM 28319 O O . ASP A 1 84 ? 1.386 -32.752 -36.936 1.00 0.00 84 ASP A O 20
ATOM 28328 N N . ALA A 1 85 ? 0.068 -33.796 -35.441 1.00 0.00 85 ALA A N 20
ATOM 28329 C CA . ALA A 1 85 ? 1.177 -34.433 -34.742 1.00 0.00 85 ALA A CA 20
ATOM 28330 C C . ALA A 1 85 ? 0.721 -35.699 -34.025 1.00 0.00 85 ALA A C 20
ATOM 28331 O O . ALA A 1 85 ? -0.468 -35.879 -33.763 1.00 0.00 85 ALA A O 20
ATOM 28338 N N . GLU A 1 86 ? 1.673 -36.572 -33.712 1.00 0.00 86 GLU A N 20
ATOM 28339 C CA . GLU A 1 86 ? 1.367 -37.822 -33.026 1.00 0.00 86 GLU A CA 20
ATOM 28340 C C . GLU A 1 86 ? 0.445 -38.695 -33.872 1.00 0.00 86 GLU A C 20
ATOM 28341 O O . GLU A 1 86 ? -0.498 -39.298 -33.361 1.00 0.00 86 GLU A O 20
ATOM 28353 N N . ALA A 1 87 ? 0.724 -38.756 -35.170 1.00 0.00 87 ALA A N 20
ATOM 28354 C CA . ALA A 1 87 ? -0.078 -39.555 -36.088 1.00 0.00 87 ALA A CA 20
ATOM 28355 C C . ALA A 1 87 ? -0.531 -40.855 -35.431 1.00 0.00 87 ALA A C 20
ATOM 28356 O O . ALA A 1 87 ? 0.229 -41.491 -34.701 1.00 0.00 87 ALA A O 20
ATOM 28363 N N . SER A 1 88 ? -1.774 -41.244 -35.695 1.00 0.00 88 SER A N 20
ATOM 28364 C CA . SER A 1 88 ? -2.330 -42.466 -35.126 1.00 0.00 88 SER A CA 20
ATOM 28365 C C . SER A 1 88 ? -1.305 -43.595 -35.157 1.00 0.00 88 SER A C 20
ATOM 28366 O O . SER A 1 88 ? -0.930 -44.135 -34.117 1.00 0.00 88 SER A O 20
ATOM 28374 N N . GLU A 1 89 ? -0.855 -43.945 -36.358 1.00 0.00 89 GLU A N 20
ATOM 28375 C CA . GLU A 1 89 ? 0.127 -45.010 -36.525 1.00 0.00 89 GLU A CA 20
ATOM 28376 C C . GLU A 1 89 ? 1.257 -44.873 -35.509 1.00 0.00 89 GLU A C 20
ATOM 28377 O O . GLU A 1 89 ? 2.042 -43.927 -35.561 1.00 0.00 89 GLU A O 20
ATOM 28389 N N . GLY A 1 90 ? 1.332 -45.824 -34.583 1.00 0.00 90 GLY A N 20
ATOM 28390 C CA . GLY A 1 90 ? 2.368 -45.791 -33.567 1.00 0.00 90 GLY A CA 20
ATOM 28391 C C . GLY A 1 90 ? 2.363 -47.030 -32.694 1.00 0.00 90 GLY A C 20
ATOM 28392 O O . GLY A 1 90 ? 3.161 -47.944 -32.897 1.00 0.00 90 GLY A O 20
ATOM 28396 N N . GLY A 1 91 ? 1.462 -47.060 -31.717 1.00 0.00 91 GLY A N 20
ATOM 28397 C CA . GLY A 1 91 ? 1.375 -48.200 -30.823 1.00 0.00 91 GLY A CA 20
ATOM 28398 C C . GLY A 1 91 ? 2.567 -48.298 -29.891 1.00 0.00 91 GLY A C 20
ATOM 28399 O O . GLY A 1 91 ? 2.992 -47.300 -29.311 1.00 0.00 91 GLY A O 20
ATOM 28403 N N . GLU A 1 92 ? 3.105 -49.505 -29.746 1.00 0.00 92 GLU A N 20
ATOM 28404 C CA . GLU A 1 92 ? 4.254 -49.729 -28.876 1.00 0.00 92 GLU A CA 20
ATOM 28405 C C . GLU A 1 92 ? 5.537 -49.856 -29.691 1.00 0.00 92 GLU A C 20
ATOM 28406 O O . GLU A 1 92 ? 5.585 -50.581 -30.685 1.00 0.00 92 GLU A O 20
ATOM 28418 N N . SER A 1 93 ? 6.576 -49.146 -29.263 1.00 0.00 93 SER A N 20
ATOM 28419 C CA . SER A 1 93 ? 7.860 -49.175 -29.954 1.00 0.00 93 SER A CA 20
ATOM 28420 C C . SER A 1 93 ? 8.904 -48.360 -29.197 1.00 0.00 93 SER A C 20
ATOM 28421 O O . SER A 1 93 ? 8.567 -47.457 -28.432 1.00 0.00 93 SER A O 20
ATOM 28429 N N . GLY A 1 94 ? 10.174 -48.686 -29.418 1.00 0.00 94 GLY A N 20
ATOM 28430 C CA . GLY A 1 94 ? 11.248 -47.975 -28.749 1.00 0.00 94 GLY A CA 20
ATOM 28431 C C . GLY A 1 94 ? 11.729 -48.690 -27.502 1.00 0.00 94 GLY A C 20
ATOM 28432 O O . GLY A 1 94 ? 11.416 -49.858 -27.271 1.00 0.00 94 GLY A O 20
ATOM 28436 N N . PRO A 1 95 ? 12.510 -47.982 -26.673 1.00 0.00 95 PRO A N 20
ATOM 28437 C CA . PRO A 1 95 ? 13.052 -48.537 -25.429 1.00 0.00 95 PRO A CA 20
ATOM 28438 C C . PRO A 1 95 ? 11.972 -48.764 -24.377 1.00 0.00 95 PRO A C 20
ATOM 28439 O O . PRO A 1 95 ? 10.854 -48.266 -24.504 1.00 0.00 95 PRO A O 20
ATOM 28450 N N . SER A 1 96 ? 12.315 -49.518 -23.337 1.00 0.00 96 SER A N 20
ATOM 28451 C CA . SER A 1 96 ? 11.373 -49.813 -22.264 1.00 0.00 96 SER A CA 20
ATOM 28452 C C . SER A 1 96 ? 11.896 -49.298 -20.926 1.00 0.00 96 SER A C 20
ATOM 28453 O O . SER A 1 96 ? 13.097 -49.331 -20.662 1.00 0.00 96 SER A O 20
ATOM 28461 N N . SER A 1 97 ? 10.983 -48.823 -20.085 1.00 0.00 97 SER A N 20
ATOM 28462 C CA . SER A 1 97 ? 11.350 -48.296 -18.776 1.00 0.00 97 SER A CA 20
ATOM 28463 C C . SER A 1 97 ? 10.203 -48.461 -17.783 1.00 0.00 97 SER A C 20
ATOM 28464 O O . SER A 1 97 ? 9.037 -48.270 -18.127 1.00 0.00 97 SER A O 20
ATOM 28472 N N . GLY A 1 98 ? 10.544 -48.817 -16.548 1.00 0.00 98 GLY A N 20
ATOM 28473 C CA . GLY A 1 98 ? 9.533 -49.001 -15.523 1.00 0.00 98 GLY A CA 20
ATOM 28474 C C . GLY A 1 98 ? 10.067 -48.741 -14.129 1.00 0.00 98 GLY A C 20
ATOM 28475 O O . GLY A 1 98 ? 10.979 -47.935 -13.946 1.00 0.00 98 GLY A O 20
#

GO terms:
  GO:0000977 RNA polymerase II transcription regulatory region sequence-specific DNA binding (F, IDA)
  GO:0001227 DNA-binding transcription repressor activity, RNA polymerase II-specific (F, IDA)
  GO:1902894 negative regulation of miRNA transcription (P, IDA)
  GO:0005515 protein binding (F, IPI)
  GO:0005654 nucleoplasm (C, IDA)

Radius of gyration: 24.98 Å; Cα contacts (8 Å, |Δi|>4): 58; chains: 1; bounding box: 65×55×57 Å

Organism: Homo sapiens (NCBI:txid9606)